Protein AF-0000000087747427 (afdb_homodimer)

InterPro domains:
  IPR008969 Carboxypeptidase-like, regulatory domain superfamily [SSF49464] (38-122)
  IPR012910 TonB-dependent receptor, plug domain [PF07715] (135-248)
  IPR023996 TonB-dependent outer membrane protein, SusC/RagA [TIGR04056] (39-1011)
  IPR023997 TonB-dependent outer membrane protein SusC/RagA, conserved site [TIGR04057] (224-252)
  IPR036942 TonB-dependent receptor-like, beta-barrel domain superfamily [G3DSA:2.40.170.20] (330-924)
  IPR037066 TonB-dependent receptor, plug domain superfamily [G3DSA:2.170.130.10] (114-252)
  IPR039426 TonB-dependent receptor-like [PS52016] (131-1011)
  IPR039426 TonB-dependent receptor-like [PTHR32552] (341-811)

Foldseek 3Di:
DCPCPPPDDDDPDDPPPPPPPPPPPPPDDDPPPPFDWAKFKAFEAEPPPRATDFFKKKFKADPNDGPGIDTAHPRRMDIDTHGDPIWIWTDDFQWDIDIHRGDGPDYYYHYTYRCPVPVQDWADLLADIDGPLQQFFDKDKDFLVQQVQQPQQFNLLSVCFVFVQKDWDDDLACFVPLVDQTAIFGNDAQFFPPDPDPHQLGAFEAENSRTDDSVCVRRDRSNFWGMKMKGQFQSRQCVVFARGQRTYIYTYTDWFRDDDKKKKKKKKKKKWAFDPPQFFFDWQVLLLVLLVLQVVQQDPVRDGHPVSVVLVVLVVVPQFAQLLVVFFATDMWMKMKIKIWHDDDQKTKIKMWMWTWDDDGGPPWIKIKTKIKIWIWGADVVFKIKIKIKMKMKMKTWDQQLFFSQLSSFARRSWDQADPVGHGDQATFPRRGRSVVSSVFLWIKMKIKMKMKMKMKMKGPPDPQKIKIKMKMKMKMKMKIWTKGWLPHPVCVPPDLQFRIKIKIKIKIKIKIKMKMKIWGKDDPDPLPWIKIKIKMKMKMKIKMKMKMFMAGNANGRVPRDRVRGPGGHPVDDIDMDMAIKMKIKIKMKMWTDDSSFKIKIKMKMKMAIQQAAPVARIDIWMKIKIKGFPCPDPVNVVVVFWDTKMKMKMKIKHWHDPDGGCLQPWDWDFDPVQDDPVGTDTQTAHDHDNVAHIKMKIKIKIKIWTATRVRQKTKIKMKMKMKIFQHWDWFQDPVVVRYGTHTGRWWMKMKIKMKMKIKGFPDDDPFKTKIKIWIKMFMFMFTATGDPRLVVVLVVQLPDWQDLARDFHHDHGHGSQFGWAWAWPFAQLAPLATWTAACVRDIDSDFDSVRIDRLFGQAFRMWHKMKMWMGGHQKIKIWIKIKTFHGKDQFSLCRDAAAQDQSSTMGRSNNSVFERDHRPDDGRHGRNHNRGDNTRHGYCSRMDTWIKMWTAKMKMKGWDDPVVCVVVVWDTKMKMKMKGGPDMDTPDSHDRHTRHGHMIMIMMMIMTMD/DDPDPCPDDDDPPDPPDPPPPPPPPPPDDDPPDPFDWAKFKAFEAEPPPRATDFFKKKFKADPNDGPGIDTAHPRRMDIDTHGPPIWIWTDDFQWDIDIHRGDGPDYYYHYTYRCPVPVQDWDDLLADIGGPLQQFFDKDKDFLVQQVQQPQQFNLLSVCFVFVQKDWDDDLACFVPLVDQTAIFGNDAQFFPPDPDPHQLGAFEAENSRTDDSVCVRRDRSNFWGMKMKGQFQSRQCVVFARGQRTYIYTYTDWFRDDDKKKKKKKKKKKWAFDPPQAFFDWQVLLLVLLVLQVVQQDPVRDGHPVSVVLVVLVVVPQFAQLLVVFFATDMWMKMKIKIWHDDPQKTKIKMWMWTWDDDGGPPWIKIKTKIKIWIWGADVVFKIKIKIKMKMKMKTWDQQLFFSQLSSFARRSWDQADPVGHGDQATFPRRGRSVVSNVFLWIKMKIKMKMKMKMKMKGPPDPQKIKIKMKMKMKMKMKIWTKGWLPHPVCVPPDLQFRIKIKIKIKIKIKIKMKMKIWGKDDPDPLPWIKIKIKMKMKMKIKMKMKMFMAGNANGRVPRDSVRGPGGHPVDDIDMDMAIKMKIKIKMKMWTDDSSFKIKIKMKMKMAIQQAAPVARIDIWMKIKIKGFPCPDPVNVVVPFWDTKMKMKMKIKHWHDPDGGCLQPWDWDFDPVQDDPVGTDTQTAHDHPNVAHIKMKIKIKIKIWTATRVRQKTKIKMKMKMKIFQHWDWFQDPVVVRYGTHTGRWWMKMKIKMKMKIKGFPDDDPFKTKIKIKIKMFMFMFTATGDPRLVVVQVVQLPDFQDLARDFHHDHGHGSQFGKAWAWPFAQLAPLATWTAACVRDIDSDFDSVRIDRLFGQAFRMWHKMKMWMGGHQKIKIWIKIKTFDGKDQFSLCRDAAAQDQSSTIGRSNNSVFERDHRPDDGRYGRNHNRGDNTRHGYCSRMDTWIKMWTAKMKMKGWDDCVVCVVVVWDTKMKMKMKGGPDMDTPDSHDRHTRHGHMIMIMMMIMTMD

Organism: NCBI:txid2094150

Secondary structure (DSSP, 8-state):
------------STTSGGGTGGGGGGGS--------EEEEEEEEEETTT--B-TT-EEEEEETTEEEEEEE--TTSEEEEEEETT-EEEEEETTEEEEEEPPPSSS-EEEEE-B-------EEE-SS-EEEGGG--S-EEEEEHHHHHHH-SS-HHHHHHHH-TTEEEPP-TTTTT-TTSPPPEEESS--S---SS-SSTTPPEEEETTEEE-HHHHHT--GGGEEEEEEE-SHHHHGGGGGG-TT-EEEEEE-----SS-EEEEEEEEEEEEE--TT--B--HHHHHHHHHHHTTTB-TTSSBPHHHHHHHHHHHTT----GGGSSB--EEEEEEEEEEEEEETTEEEEEEEEEEEE--SBTT-EEEEEEEEEEEEEEETTTEEEEEEEEEEEEEEE--TT--HHHHHSS-TT--SB-TTSPBPSB-GGG-B-HHHHHHSS-EEEEEEEEEEEEEEEEEEEETTEEEEEEEEEEEEEEEEEEEE-TTSGGGTTS-GGG-SEEEEEEEEEEEEEEEEEEEEEEE--SSS-EEEEEEEEEEEEEEEEEEEEEEE----TT--SGGG--EE-SS---EEEEEEEEEEEEEEEEEEEETTTEEEEEEEEEEEETTS-GGG-EEEEEEEEEEEEGGGSHHHHTTSSEEEEEEEEEEEEEEE--S-TTTTS-EEEEEEEEEETTEEEEEEEE---TT---EEEEEEEEEEEEEETTTTEEEEEEEEEEEEES-EEEEEPPGGGS-SEEEEE--EEEEEEEEEEEEEEEEE-SSEEEEEEEEEEEEEEEEEE--HHHHHHHHHHHH--SSSSPPP---TTS-TTEEEEEEEEEE-TTT-PEEEE-TTS-EESS--GGGEEEEEESS-SEEEEEEEEEEETTEEEEEEEEEEEEEEEE-HHHIIIIIS--TTS--BTHHHHSB--STT---SBPPP-TT---S---BGGGEEEEEEEEEEEEEEEEEPPHHHHGGGT-SEEEEEEEEES--EEESS-----SSS--EEEEEEEEEEE-/----------TTSTTSTHHHHTTGGGGS--------EEEEEEEEEETTT--B-TT-EEEEEETTEEEEEEE--TTSEEEEEEETT-EEEEEETTEEEEEEPPPSSS-EEEEE-B-------EEE-SS-EEEGGG--S-EEEEEHHHHHHH-SS-HHHHHHHH-TTEEEPP-TTTTT-TTSPPPEEESS--S---SS-SSTTPPEEEETTEEE-HHHHHT--GGGEEEEEEE-SHHHHGGGGGG-TT-EEEEEE-----SS-EEEEEEEEEEEEE--TT--B--HHHHHHHHHHHTTTB-TTSSBPHHHHHHHHHHHTT----GGGSSB--EEEEEEEEEEEEEETTEEEEEEEEEEEE--SBTT-EEEEEEEEEEEEEEETTTEEEEEEEEEEEEEEE--TT--HHHHHSS-TT--SB-TTSPBPSB-GGG-B-HHHHHHSS-EEEEEEEEEEEEEEEEEEEETTEEEEEEEEEEEEEEEEEEEE-TTSGGGTTS-GGG--EEEEEEEEEEEEEEEEEEEEEEE--SSS-EEEEEEEEEEEEEEEEEEEEEEE----TT--SGGG--EE-SS---EEEEEEEEEEEEEEEEEEEETTTEEEEEEEEEEEETTS-GGG-EEEEEEEEEEEEGGGSHHHHTTSSEEEEEEEEEEEEEEE--S-TTTTS-EEEEEEEEEETTEEEEEEEE---TT---EEEEEEEEEEEEEETTTTEEEEEEEEEEEEES-EEEEEPPGGGS-SEEEEE--EEEEEEEEEEEEEEEEE-SSEEEEEEEEEEEEEEEEEE--HHHHHHHHHHHH--SSSSPPP---TTS-TTEEEEEEEEEE-TTT-PEEEE-TTS-EESS--GGGEEEEEESS-SEEEEEEEEEEETTEEEEEEEEEEEEEEEE-HHIIIIIIS--TTS--BTHHHHSB--STT---SBPPP-TT---S---BGGGEEEEEEEEEEEEEEEEEPPHHHHGGGT-SEEEEEEEEES--EEESS-----SSS--EEEEEEEEEEE-

Nearest PDB structures (foldseek):
  8ypt-assembly1_D  TM=8.716E-01  e=2.035E-75  Bacteroides fragilis
  6sm3-assembly1_B  TM=8.718E-01  e=4.369E-72  Porphyromonas gingivalis W83
  6slj-assembly1_A  TM=8.811E-01  e=9.971E-71  Porphyromonas gingivalis W83
  6sml-assembly1_B  TM=8.636E-01  e=1.122E-70  Porphyromonas gingivalis W83
  6sli-assembly1_B  TM=8.666E-01  e=2.884E-70  Porphyromonas gingivalis W83

Sequence (2022 aa):
MNLVNHYPSGLTRMIGTLAVWLVCVLFAAGSASAQNSGTVNGVVLDEAEHLPMPGVTVAVMKGGKIVTGTSTNLDGEFSLSVPSGAKLRFSYIGYASQEVAPVFGKSMEVVMKEESEMMEEVVVNGYFTRKRNTYTGAAKSISGDELLSVSPTNILQAISTLDAGLNITQNNSMGSNPNNIPDLVIRSTTSLATNNEVGLNSPLIVIDGVESTLQALYDMNIQDIERVDILKDASATALYGENAANGVIIIERKRVTQAPVRVRYTFTPQMSFADLSSYDLCNAGQKLELERIAGLYDATDGSLDQSYFDKLAIISGGRDIDWISKPVRNSFSHTHSLSVSGRGSSLDYNITADYQSINGVMKDDGRNRYGMNLYLSYRVQDKLIVTLRADHTSLQTNNSKYGSFSDYISANPYDSPYDERGNLLKQLSYSKRNPLYEASLSSFSKTQTRTQNVSLDVRYNFKPNLYVTAQGTYSTSRGTSDVFVSPESNSFASAPLEQKGSYQLGNLGTDNWSGKIVGNWIHNFDKQGTMFTLNLGWEVKRNKTTSSYLTGSGFLSDDMDDLSYATTYSTSQLPYGGEDLSTSIGGFAAANFIWKNRYVVDGSYRLSGSSKFGADKRTAPFWSAGLGYNLHNESFIRDLGFVDLLRLRGSYGYTGSVKFDSYQAISTYFYSVNYLHYAGVGAIPMGMANPDLTWQTTKKFNVGLNSSLFGDRVNINFDYYRETTDDMLIDVSLPPSSGANSVKNNFGKQRSNGIEFSLWGKIIQTRDWSWNLSVNGLHSKTTILNISDALKRKNENNSQVNDEVAPRLQFREGESPTAIYAVRSAGIDPASGKEIFIKKDGSYTYEYDTADQVACGDTNPTLQGTFSSLVTWKNLSMNLNFSYRFGGDMYNSTRMAKVENVDPRQNVDIRAFTERWKKPGDRVPYLAISQNGGSTFNYTDRFIEKDNELWLSSITLQYNVPQNWITPLGLQRLYVSAGAEDLFRLTSAKYERGTNYPFSRSVNLSLSVTFMNLVNHYPSGLTRMIGTLAVWLVCVLFAAGSASAQNSGTVNGVVLDEAEHLPMPGVTVAVMKGGKIVTGTSTNLDGEFSLSVPSGAKLRFSYIGYASQEVAPVFGKSMEVVMKEESEMMEEVVVNGYFTRKRNTYTGAAKSISGDELLSVSPTNILQAISTLDAGLNITQNNSMGSNPNNIPDLVIRSTTSLATNNEVGLNSPLIVIDGVESTLQALYDMNIQDIERVDILKDASATALYGENAANGVIIIERKRVTQAPVRVRYTFTPQMSFADLSSYDLCNAGQKLELERIAGLYDATDGSLDQSYFDKLAIISGGRDIDWISKPVRNSFSHTHSLSVSGRGSSLDYNITADYQSINGVMKDDGRNRYGMNLYLSYRVQDKLIVTLRADHTSLQTNNSKYGSFSDYISANPYDSPYDERGNLLKQLSYSKRNPLYEASLSSFSKTQTRTQNVSLDVRYNFKPNLYVTAQGTYSTSRGTSDVFVSPESNSFASAPLEQKGSYQLGNLGTDNWSGKIVGNWIHNFDKQGTMFTLNLGWEVKRNKTTSSYLTGSGFLSDDMDDLSYATTYSTSQLPYGGEDLSTSIGGFAAANFIWKNRYVVDGSYRLSGSSKFGADKRTAPFWSAGLGYNLHNESFIRDLGFVDLLRLRGSYGYTGSVKFDSYQAISTYFYSVNYLHYAGVGAIPMGMANPDLTWQTTKKFNVGLNSSLFGDRVNINFDYYRETTDDMLIDVSLPPSSGANSVKNNFGKQRSNGIEFSLWGKIIQTRDWSWNLSVNGLHSKTTILNISDALKRKNENNSQVNDEVAPRLQFREGESPTAIYAVRSAGIDPASGKEIFIKKDGSYTYEYDTADQVACGDTNPTLQGTFSSLVTWKNLSMNLNFSYRFGGDMYNSTRMAKVENVDPRQNVDIRAFTERWKKPGDRVPYLAISQNGGSTFNYTDRFIEKDNELWLSSITLQYNVPQNWITPLGLQRLYVSAGAEDLFRLTSAKYERGTNYPFSRSVNLSLSVTF

Structure (mmCIF, N/CA/C/O backbone):
data_AF-0000000087747427-model_v1
#
loop_
_entity.id
_entity.type
_entity.pdbx_description
1 polymer 'SusC/RagA family TonB-linked outer membrane protein'
#
loop_
_atom_site.group_PDB
_atom_site.id
_atom_site.type_symbol
_atom_site.label_atom_id
_atom_site.label_alt_id
_atom_site.label_comp_id
_atom_site.label_asym_id
_atom_site.label_entity_id
_atom_site.label_seq_id
_atom_site.pdbx_PDB_ins_code
_atom_site.Cartn_x
_atom_site.Cartn_y
_atom_site.Cartn_z
_atom_site.occupancy
_atom_site.B_iso_or_equiv
_atom_site.auth_seq_id
_atom_site.auth_comp_id
_atom_site.auth_asym_id
_atom_site.auth_atom_id
_atom_site.pdbx_PDB_model_num
ATOM 1 N N . MET A 1 1 ? -13.617 12.133 -56.156 1 18.92 1 MET A N 1
ATOM 2 C CA . MET A 1 1 ? -12.414 12.922 -56.375 1 18.92 1 MET A CA 1
ATOM 3 C C . MET A 1 1 ? -11.172 12.148 -55.969 1 18.92 1 MET A C 1
ATOM 5 O O . MET A 1 1 ? -11.242 11.258 -55.125 1 18.92 1 MET A O 1
ATOM 9 N N . ASN A 1 2 ? -9.953 12.375 -56.656 1 20.58 2 ASN A N 1
ATOM 10 C CA . ASN A 1 2 ? -8.664 11.898 -57.156 1 20.58 2 ASN A CA 1
ATOM 11 C C . ASN A 1 2 ? -7.609 11.906 -56.031 1 20.58 2 ASN A C 1
ATOM 13 O O . ASN A 1 2 ? -7.191 12.977 -55.594 1 20.58 2 ASN A O 1
ATOM 17 N N . LEU A 1 3 ? -7.82 11.055 -55.031 1 20.91 3 LEU A N 1
ATOM 18 C CA . LEU A 1 3 ? -7.082 10.953 -53.781 1 20.91 3 LEU A CA 1
ATOM 19 C C . LEU A 1 3 ? -5.621 10.602 -54.031 1 20.91 3 LEU A C 1
ATOM 21 O O . LEU A 1 3 ? -5.316 9.508 -54.531 1 20.91 3 LEU A O 1
ATOM 25 N N . VAL A 1 4 ? -4.816 11.695 -54.438 1 20.38 4 VAL A N 1
ATOM 26 C CA . VAL A 1 4 ? -3.467 11.773 -55 1 20.38 4 VAL A CA 1
ATOM 27 C C . VAL A 1 4 ? -2.455 11.273 -53.969 1 20.38 4 VAL A C 1
ATOM 29 O O . VAL A 1 4 ? -2.318 11.844 -52.906 1 20.38 4 VAL A O 1
ATOM 32 N N . ASN A 1 5 ? -2.168 9.992 -53.844 1 20.19 5 ASN A N 1
ATOM 33 C CA . ASN A 1 5 ? -1.422 9.117 -52.938 1 20.19 5 ASN A CA 1
ATOM 34 C C . ASN A 1 5 ? 0.083 9.336 -53.062 1 20.19 5 ASN A C 1
ATOM 36 O O . ASN A 1 5 ? 0.875 8.477 -52.688 1 20.19 5 ASN A O 1
ATOM 40 N N . HIS A 1 6 ? 0.64 10.656 -53.312 1 21.22 6 HIS A N 1
ATOM 41 C CA . HIS A 1 6 ? 1.944 10.719 -53.969 1 21.22 6 HIS A CA 1
ATOM 42 C C . HIS A 1 6 ? 3.066 10.414 -52.969 1 21.22 6 HIS A C 1
ATOM 44 O O . HIS A 1 6 ? 3.223 11.117 -51.969 1 21.22 6 HIS A O 1
ATOM 50 N N . TYR A 1 7 ? 3.406 9.133 -52.688 1 24.09 7 TYR A N 1
ATOM 51 C CA . TYR A 1 7 ? 4.32 8.594 -51.688 1 24.09 7 TYR A CA 1
ATOM 52 C C . TYR A 1 7 ? 5.762 8.969 -52 1 24.09 7 TYR A C 1
ATOM 54 O O . TYR A 1 7 ? 6.355 8.438 -52.938 1 24.09 7 TYR A O 1
ATOM 62 N N . PRO A 1 8 ? 6.32 10.297 -51.875 1 21.73 8 PRO A N 1
ATOM 63 C CA . PRO A 1 8 ? 7.582 10.609 -52.531 1 21.73 8 PRO A CA 1
ATOM 64 C C . PRO A 1 8 ? 8.781 9.914 -51.906 1 21.73 8 PRO A C 1
ATOM 66 O O . PRO A 1 8 ? 8.742 9.562 -50.719 1 21.73 8 PRO A O 1
ATOM 69 N N . SER A 1 9 ? 9.945 9.32 -52.594 1 22.45 9 SER A N 1
ATOM 70 C CA . SER A 1 9 ? 11.086 8.438 -52.781 1 22.45 9 SER A CA 1
ATOM 71 C C . SER A 1 9 ? 12.289 8.906 -51.969 1 22.45 9 SER A C 1
ATOM 73 O O . SER A 1 9 ? 13.109 8.094 -51.531 1 22.45 9 SER A O 1
ATOM 75 N N . GLY A 1 10 ? 12.703 10.234 -51.656 1 20.84 10 GLY A N 1
ATOM 76 C CA . GLY A 1 10 ? 14.07 10.664 -51.906 1 20.84 10 GLY A CA 1
ATOM 77 C C . GLY A 1 10 ? 14.984 10.453 -50.719 1 20.84 10 GLY A C 1
ATOM 78 O O . GLY A 1 10 ? 16.203 10.508 -50.844 1 20.84 10 GLY A O 1
ATOM 79 N N . LEU A 1 11 ? 14.664 10.633 -49.406 1 22.17 11 LEU A N 1
ATOM 80 C CA . LEU A 1 11 ? 15.609 11.289 -48.5 1 22.17 11 LEU A CA 1
ATOM 81 C C . LEU A 1 11 ? 16.594 10.281 -47.906 1 22.17 11 LEU A C 1
ATOM 83 O O . LEU A 1 11 ? 16.359 9.719 -46.844 1 22.17 11 LEU A O 1
ATOM 87 N N . THR A 1 12 ? 17.219 9.18 -48.562 1 22.27 12 THR A N 1
ATOM 88 C CA . THR A 1 12 ? 18.109 8.102 -48.156 1 22.27 12 THR A CA 1
ATOM 89 C C . THR A 1 12 ? 19.516 8.641 -47.875 1 22.27 12 THR A C 1
ATOM 91 O O . THR A 1 12 ? 20.391 7.906 -47.406 1 22.27 12 THR A O 1
ATOM 94 N N . ARG A 1 13 ? 20.078 9.719 -48.406 1 23.36 13 ARG A N 1
ATOM 95 C CA . ARG A 1 13 ? 21.469 9.938 -48.75 1 23.36 13 ARG A CA 1
ATOM 96 C C . ARG A 1 13 ? 22.312 10.148 -47.5 1 23.36 13 ARG A C 1
ATOM 98 O O . ARG A 1 13 ? 23.438 9.648 -47.406 1 23.36 13 ARG A O 1
ATOM 105 N N . MET A 1 14 ? 22.125 11.242 -46.75 1 23.12 14 MET A N 1
ATOM 106 C CA . MET A 1 14 ? 23.203 12.086 -46.25 1 23.12 14 MET A CA 1
ATOM 107 C C . MET A 1 14 ? 23.797 11.508 -44.969 1 23.12 14 MET A C 1
ATOM 109 O O . MET A 1 14 ? 24.781 12.039 -44.438 1 23.12 14 MET A O 1
ATOM 113 N N . ILE A 1 15 ? 23.25 10.469 -44.281 1 24.97 15 ILE A N 1
ATOM 114 C CA . ILE A 1 15 ? 23.625 10.305 -42.875 1 24.97 15 ILE A CA 1
ATOM 115 C C . ILE A 1 15 ? 24.938 9.523 -42.781 1 24.97 15 ILE A C 1
ATOM 117 O O . ILE A 1 15 ? 25.422 9.242 -41.688 1 24.97 15 ILE A O 1
ATOM 121 N N . GLY A 1 16 ? 25.5 9.023 -43.906 1 24.75 16 GLY A N 1
ATOM 122 C CA . GLY A 1 16 ? 26.594 8.07 -43.812 1 24.75 16 GLY A CA 1
ATOM 123 C C . GLY A 1 16 ? 27.891 8.688 -43.344 1 24.75 16 GLY A C 1
ATOM 124 O O . GLY A 1 16 ? 28.656 8.062 -42.594 1 24.75 16 GLY A O 1
ATOM 125 N N . THR A 1 17 ? 28.344 9.789 -43.969 1 27.44 17 THR A N 1
ATOM 126 C CA . THR A 1 17 ? 29.734 10.211 -44.031 1 27.44 17 THR A CA 1
ATOM 127 C C . THR A 1 17 ? 30.234 10.695 -42.688 1 27.44 17 THR A C 1
ATOM 129 O O . THR A 1 17 ? 31.438 10.719 -42.438 1 27.44 17 THR A O 1
ATOM 132 N N . LEU A 1 18 ? 29.359 11.25 -41.812 1 25.5 18 LEU A N 1
ATOM 133 C CA . LEU A 1 18 ? 29.922 12.109 -40.781 1 25.5 18 LEU A CA 1
ATOM 134 C C . LEU A 1 18 ? 30.562 11.289 -39.656 1 25.5 18 LEU A C 1
ATOM 136 O O . LEU A 1 18 ? 31.391 11.797 -38.906 1 25.5 18 LEU A O 1
ATOM 140 N N . ALA A 1 19 ? 30.297 9.969 -39.562 1 25.48 19 ALA A N 1
ATOM 141 C CA . ALA A 1 19 ? 30.719 9.289 -38.344 1 25.48 19 ALA A CA 1
ATOM 142 C C . ALA A 1 19 ? 32.188 8.961 -38.344 1 25.48 19 ALA A C 1
ATOM 144 O O . ALA A 1 19 ? 32.812 8.703 -37.312 1 25.48 19 ALA A O 1
ATOM 145 N N . VAL A 1 20 ? 32.812 8.906 -39.531 1 28.02 20 VAL A N 1
ATOM 146 C CA . VAL A 1 20 ? 34.188 8.383 -39.625 1 28.02 20 VAL A CA 1
ATOM 147 C C . VAL A 1 20 ? 35.156 9.367 -38.969 1 28.02 20 VAL A C 1
ATOM 149 O O . VAL A 1 20 ? 36.156 8.961 -38.375 1 28.02 20 VAL A O 1
ATOM 152 N N . TRP A 1 21 ? 34.875 10.672 -39.188 1 26.34 21 TRP A N 1
ATOM 153 C CA . TRP A 1 21 ? 35.969 11.617 -38.906 1 26.34 21 TRP A CA 1
ATOM 154 C C . TRP A 1 21 ? 36.25 11.711 -37.438 1 26.34 21 TRP A C 1
ATOM 156 O O . TRP A 1 21 ? 37.375 12.086 -37.031 1 26.34 21 TRP A O 1
ATOM 166 N N . LEU A 1 22 ? 35.25 11.391 -36.594 1 25.02 22 LEU A N 1
ATOM 167 C CA . LEU A 1 22 ? 35.5 11.867 -35.25 1 25.02 22 LEU A CA 1
ATOM 168 C C . LEU A 1 22 ? 36.469 10.953 -34.5 1 25.02 22 LEU A C 1
ATOM 170 O O . LEU A 1 22 ? 36.969 11.305 -33.438 1 25.02 22 LEU A O 1
ATOM 174 N N . VAL A 1 23 ? 36.781 9.75 -35.031 1 27.22 23 VAL A N 1
ATOM 175 C CA . VAL A 1 23 ? 37.562 8.82 -34.219 1 27.22 23 VAL A CA 1
ATOM 176 C C . VAL A 1 23 ? 39.031 9.195 -34.281 1 27.22 23 VAL A C 1
ATOM 178 O O . VAL A 1 23 ? 39.844 8.75 -33.469 1 27.22 23 VAL A O 1
ATOM 181 N N . CYS A 1 24 ? 39.469 9.875 -35.312 1 25.52 24 CYS A N 1
ATOM 182 C CA . CYS A 1 24 ? 40.906 9.969 -35.5 1 25.52 24 CYS A CA 1
ATOM 183 C C . CYS A 1 24 ? 41.562 10.805 -34.406 1 25.52 24 CYS A C 1
ATOM 185 O O . CYS A 1 24 ? 42.781 10.797 -34.25 1 25.52 24 CYS A O 1
ATOM 187 N N . VAL A 1 25 ? 40.875 11.805 -33.969 1 26.06 25 VAL A N 1
ATOM 188 C CA . VAL A 1 25 ? 41.656 12.859 -33.344 1 26.06 25 VAL A CA 1
ATOM 189 C C . VAL A 1 25 ? 42.188 12.398 -31.984 1 26.06 25 VAL A C 1
ATOM 191 O O . VAL A 1 25 ? 42.969 13.086 -31.344 1 26.06 25 VAL A O 1
ATOM 194 N N . LEU A 1 26 ? 41.719 11.344 -31.453 1 25.5 26 LEU A N 1
ATOM 195 C CA . LEU A 1 26 ? 42 11.281 -30.031 1 25.5 26 LEU A CA 1
ATOM 196 C C . LEU A 1 26 ? 43.406 10.695 -29.797 1 25.5 26 LEU A C 1
ATOM 198 O O . LEU A 1 26 ? 43.812 10.453 -28.656 1 25.5 26 LEU A O 1
ATOM 202 N N . PHE A 1 27 ? 44.125 10.172 -30.844 1 28.53 27 PHE A N 1
ATOM 203 C CA . PHE A 1 27 ? 45.281 9.391 -30.453 1 28.53 27 PHE A CA 1
ATOM 204 C C . PHE A 1 27 ? 46.469 10.305 -30.078 1 28.53 27 PHE A C 1
ATOM 206 O O . PHE A 1 27 ? 47.562 9.836 -29.875 1 28.53 27 PHE A O 1
ATOM 213 N N . ALA A 1 28 ? 46.469 11.555 -30.391 1 25.39 28 ALA A N 1
ATOM 214 C CA . ALA A 1 28 ? 47.812 12.109 -30.484 1 25.39 28 ALA A CA 1
ATOM 215 C C . ALA A 1 28 ? 48.5 12.125 -29.109 1 25.39 28 ALA A C 1
ATOM 217 O O . ALA A 1 28 ? 49.719 11.984 -29.016 1 25.39 28 ALA A O 1
ATOM 218 N N . ALA A 1 29 ? 48.094 12.742 -28.016 1 27 29 ALA A N 1
ATOM 219 C CA . ALA A 1 29 ? 48.969 13.703 -27.344 1 27 29 ALA A CA 1
ATOM 220 C C . ALA A 1 29 ? 49.844 13.016 -26.312 1 27 29 ALA A C 1
ATOM 222 O O . ALA A 1 29 ? 50.688 13.664 -25.688 1 27 29 ALA A O 1
ATOM 223 N N . GLY A 1 30 ? 49.688 11.844 -25.797 1 28.09 30 GLY A N 1
ATOM 224 C CA . GLY A 1 30 ? 50.281 11.836 -24.453 1 28.09 30 GLY A CA 1
ATOM 225 C C . GLY A 1 30 ? 51.781 11.625 -24.453 1 28.09 30 GLY A C 1
ATOM 226 O O . GLY A 1 30 ? 52.25 10.531 -24.781 1 28.09 30 GLY A O 1
ATOM 227 N N . SER A 1 31 ? 52.625 12.578 -25 1 30.09 31 SER A N 1
ATOM 228 C CA . SER A 1 31 ? 54.062 12.508 -24.719 1 30.09 31 SER A CA 1
ATOM 229 C C . SER A 1 31 ? 54.312 12.523 -23.219 1 30.09 31 SER A C 1
ATOM 231 O O . SER A 1 31 ? 53.906 13.461 -22.531 1 30.09 31 SER A O 1
ATOM 233 N N . ALA A 1 32 ? 54.531 11.461 -22.547 1 32.22 32 ALA A N 1
ATOM 234 C CA . ALA A 1 32 ? 54.938 11.297 -21.156 1 32.22 32 ALA A CA 1
ATOM 235 C C . ALA A 1 32 ? 56.344 11.883 -20.922 1 32.22 32 ALA A C 1
ATOM 237 O O . ALA A 1 32 ? 57.344 11.328 -21.406 1 32.22 32 ALA A O 1
ATOM 238 N N . SER A 1 33 ? 56.625 13.188 -20.953 1 32.41 33 SER A N 1
ATOM 239 C CA . SER A 1 33 ? 57.875 13.758 -20.469 1 32.41 33 SER A CA 1
ATOM 240 C C . SER A 1 33 ? 58.156 13.344 -19.031 1 32.41 33 SER A C 1
ATOM 242 O O . SER A 1 33 ? 57.219 13.297 -18.203 1 32.41 33 SER A O 1
ATOM 244 N N . ALA A 1 34 ? 59.25 12.719 -18.781 1 37.47 34 ALA A N 1
ATOM 245 C CA . ALA A 1 34 ? 59.906 12.336 -17.531 1 37.47 34 ALA A CA 1
ATOM 246 C C . ALA A 1 34 ? 60.062 13.531 -16.594 1 37.47 34 ALA A C 1
ATOM 248 O O . ALA A 1 34 ? 60.938 14.383 -16.812 1 37.47 34 ALA A O 1
ATOM 249 N N . GLN A 1 35 ? 59.125 14.195 -16.234 1 41 35 GLN A N 1
ATOM 250 C CA . GLN A 1 35 ? 59.219 15.414 -15.453 1 41 35 GLN A CA 1
ATOM 251 C C . GLN A 1 35 ? 59.812 15.133 -14.062 1 41 35 GLN A C 1
ATOM 253 O O . GLN A 1 35 ? 59.5 14.102 -13.461 1 41 35 GLN A O 1
ATOM 258 N N . ASN A 1 36 ? 60.906 15.766 -13.633 1 53.19 36 ASN A N 1
ATOM 259 C CA . ASN A 1 36 ? 61.625 15.883 -12.367 1 53.19 36 ASN A CA 1
ATOM 260 C C . ASN A 1 36 ? 60.656 16.094 -11.203 1 53.19 36 ASN A C 1
ATOM 262 O O . ASN A 1 36 ? 59.906 17.078 -11.18 1 53.19 36 ASN A O 1
ATOM 266 N N . SER A 1 37 ? 60.344 15.148 -10.492 1 64.12 37 SER A N 1
ATOM 267 C CA . SER A 1 37 ? 59.375 15.188 -9.383 1 64.12 37 SER A CA 1
ATOM 268 C C . SER A 1 37 ? 60.094 15.375 -8.047 1 64.12 37 SER A C 1
ATOM 270 O O . SER A 1 37 ? 61.188 14.828 -7.844 1 64.12 37 SER A O 1
ATOM 272 N N . GLY A 1 38 ? 59.906 16.406 -7.266 1 77.19 38 GLY A N 1
ATOM 273 C CA . GLY A 1 38 ? 60.375 16.609 -5.902 1 77.19 38 GLY A CA 1
ATOM 274 C C . GLY A 1 38 ? 59.344 16.203 -4.855 1 77.19 38 GLY A C 1
ATOM 275 O O . GLY A 1 38 ? 58.156 16.172 -5.129 1 77.19 38 GLY A O 1
ATOM 276 N N . THR A 1 39 ? 59.938 15.867 -3.732 1 79.94 39 THR A N 1
ATOM 277 C CA . THR A 1 39 ? 59.094 15.461 -2.635 1 79.94 39 THR A CA 1
ATOM 278 C C . THR A 1 39 ? 58.625 16.672 -1.821 1 79.94 39 THR A C 1
ATOM 280 O O . THR A 1 39 ? 59.438 17.5 -1.435 1 79.94 39 THR A O 1
ATOM 283 N N . VAL A 1 40 ? 57.406 16.797 -1.64 1 82.44 40 VAL A N 1
ATOM 284 C CA . VAL A 1 40 ? 56.812 17.844 -0.805 1 82.44 40 VAL A CA 1
ATOM 285 C C . VAL A 1 40 ? 56.188 17.203 0.449 1 82.44 40 VAL A C 1
ATOM 287 O O . VAL A 1 40 ? 55.438 16.234 0.362 1 82.44 40 VAL A O 1
ATOM 290 N N . ASN A 1 41 ? 56.656 17.766 1.605 1 84.31 41 ASN A N 1
ATOM 291 C CA . ASN A 1 41 ? 56.125 17.406 2.906 1 84.31 41 ASN A CA 1
ATOM 292 C C . ASN A 1 41 ? 55.344 18.562 3.543 1 84.31 41 ASN A C 1
ATOM 294 O O . ASN A 1 41 ? 55.719 19.719 3.35 1 84.31 41 ASN A O 1
ATOM 298 N N . GLY A 1 42 ? 54.25 18.297 4.164 1 83.44 42 GLY A N 1
ATOM 299 C CA . GLY A 1 42 ? 53.531 19.344 4.855 1 83.44 42 GLY A CA 1
ATOM 300 C C . GLY A 1 42 ? 52.5 18.812 5.852 1 83.44 42 GLY A C 1
ATOM 301 O O . GLY A 1 42 ? 52.344 17.609 6.004 1 83.44 42 GLY A O 1
ATOM 302 N N . VAL A 1 43 ? 51.969 19.75 6.664 1 84.19 43 VAL A N 1
ATOM 303 C CA . VAL A 1 43 ? 50.875 19.5 7.621 1 84.19 43 VAL A CA 1
ATOM 304 C C . VAL A 1 43 ? 49.656 20.359 7.273 1 84.19 43 VAL A C 1
ATOM 306 O O . VAL A 1 43 ? 49.812 21.531 6.918 1 84.19 43 VAL A O 1
ATOM 309 N N . VAL A 1 44 ? 48.562 19.766 7.215 1 83.88 44 VAL A N 1
ATOM 310 C CA . VAL A 1 44 ? 47.312 20.484 6.98 1 83.88 44 VAL A CA 1
ATOM 311 C C . VAL A 1 44 ? 46.625 20.75 8.312 1 83.88 44 VAL A C 1
ATOM 313 O O . VAL A 1 44 ? 46.375 19.828 9.102 1 83.88 44 VAL A O 1
ATOM 316 N N . LEU A 1 45 ? 46.281 21.969 8.523 1 79.56 45 LEU A N 1
ATOM 317 C CA . LEU A 1 45 ? 45.656 22.422 9.758 1 79.56 45 LEU A CA 1
ATOM 318 C C . LEU A 1 45 ? 44.312 23.047 9.469 1 79.56 45 LEU A C 1
ATOM 320 O O . LEU A 1 45 ? 44.094 23.578 8.375 1 79.56 45 LEU A O 1
ATOM 324 N N . ASP A 1 46 ? 43.375 22.969 10.422 1 73.25 46 ASP A N 1
ATOM 325 C CA . ASP A 1 46 ? 42.125 23.703 10.344 1 73.25 46 ASP A CA 1
ATOM 326 C C . ASP A 1 46 ? 42.312 25.156 10.773 1 73.25 46 ASP A C 1
ATOM 328 O O . ASP A 1 46 ? 43.125 25.453 11.656 1 73.25 46 ASP A O 1
ATOM 332 N N . GLU A 1 47 ? 41.531 26.031 10.094 1 68.5 47 GLU A N 1
ATOM 333 C CA . GLU A 1 47 ? 41.719 27.453 10.391 1 68.5 47 GLU A CA 1
ATOM 334 C C . GLU A 1 47 ? 41.219 27.781 11.805 1 68.5 47 GLU A C 1
ATOM 336 O O . GLU A 1 47 ? 41.844 28.578 12.508 1 68.5 47 GLU A O 1
ATOM 341 N N . ALA A 1 48 ? 40.062 27.203 12.18 1 60.72 48 ALA A N 1
ATOM 342 C CA . ALA A 1 48 ? 39.406 27.609 13.422 1 60.72 48 ALA A CA 1
ATOM 343 C C . ALA A 1 48 ? 40.219 27.156 14.633 1 60.72 48 ALA A C 1
ATOM 345 O O . ALA A 1 48 ? 40.438 27.938 15.562 1 60.72 48 ALA A O 1
ATOM 346 N N . GLU A 1 49 ? 40.688 25.922 14.648 1 61 49 GLU A N 1
ATOM 347 C CA . GLU A 1 49 ? 41.312 25.391 15.852 1 61 49 GLU A CA 1
ATOM 348 C C . GLU A 1 49 ? 42.781 25.094 15.625 1 61 49 GLU A C 1
ATOM 350 O O . GLU A 1 49 ? 43.5 24.703 16.562 1 61 49 GLU A O 1
ATOM 355 N N . HIS A 1 50 ? 43.281 25.391 14.477 1 65.62 50 HIS A N 1
ATOM 356 C CA . HIS A 1 50 ? 44.656 25.141 14.094 1 65.62 50 HIS A CA 1
ATOM 357 C C . HIS A 1 50 ? 45.094 23.734 14.5 1 65.62 50 HIS A C 1
ATOM 359 O O . HIS A 1 50 ? 46.219 23.531 14.945 1 65.62 50 HIS A O 1
ATOM 365 N N . LEU A 1 51 ? 44.188 22.859 14.5 1 71.88 51 LEU A N 1
ATOM 366 C CA . LEU A 1 51 ? 44.469 21.453 14.766 1 71.88 51 LEU A CA 1
ATOM 367 C C . LEU A 1 51 ? 44.75 20.688 13.477 1 71.88 51 LEU A C 1
ATOM 369 O O . LEU A 1 51 ? 44.219 21.031 12.422 1 71.88 51 LEU A O 1
ATOM 373 N N . PRO A 1 52 ? 45.688 19.609 13.609 1 75.75 52 PRO A N 1
ATOM 374 C CA . PRO A 1 52 ? 45.938 18.812 12.414 1 75.75 52 PRO A CA 1
ATOM 375 C C . PRO A 1 52 ? 44.688 18.141 11.867 1 75.75 52 PRO A C 1
ATOM 377 O O . PRO A 1 52 ? 43.844 17.672 12.641 1 75.75 52 PRO A O 1
ATOM 380 N N . MET A 1 53 ? 44.469 18.281 10.586 1 75.19 53 MET A N 1
ATOM 381 C CA . MET A 1 53 ? 43.312 17.719 9.93 1 75.19 53 MET A CA 1
ATOM 382 C C . MET A 1 53 ? 43.625 16.359 9.305 1 75.19 53 MET A C 1
ATOM 384 O O . MET A 1 53 ? 44.281 16.297 8.273 1 75.19 53 MET A O 1
ATOM 388 N N . PRO A 1 54 ? 43.188 15.367 10 1 74 54 PRO A N 1
ATOM 389 C CA . PRO A 1 54 ? 43.406 14.062 9.375 1 74 54 PRO A CA 1
ATOM 390 C C . PRO A 1 54 ? 42.438 13.789 8.219 1 74 54 PRO A C 1
ATOM 392 O O . PRO A 1 54 ? 41.312 14.242 8.258 1 74 54 PRO A O 1
ATOM 395 N N . GLY A 1 55 ? 42.875 13.109 7.137 1 72.25 55 GLY A N 1
ATOM 396 C CA . GLY A 1 55 ? 42 12.633 6.062 1 72.25 55 GLY A CA 1
ATOM 397 C C . GLY A 1 55 ? 41.781 13.672 4.977 1 72.25 55 GLY A C 1
ATOM 398 O O . GLY A 1 55 ? 40.875 13.516 4.148 1 72.25 55 GLY A O 1
ATOM 399 N N . VAL A 1 56 ? 42.5 14.781 4.965 1 76.69 56 VAL A N 1
ATOM 400 C CA . VAL A 1 56 ? 42.438 15.773 3.902 1 76.69 56 VAL A CA 1
ATOM 401 C C . VAL A 1 56 ? 43.031 15.211 2.615 1 76.69 56 VAL A C 1
ATOM 403 O O . VAL A 1 56 ? 44.125 14.688 2.621 1 76.69 56 VAL A O 1
ATOM 406 N N . THR A 1 57 ? 42.281 15.375 1.65 1 80.5 57 THR A N 1
ATOM 407 C CA . THR A 1 57 ? 42.781 14.938 0.354 1 80.5 57 THR A CA 1
ATOM 408 C C . THR A 1 57 ? 43.75 15.961 -0.233 1 80.5 57 THR A C 1
ATOM 410 O O . THR A 1 57 ? 43.375 17.125 -0.416 1 80.5 57 THR A O 1
ATOM 413 N N . VAL A 1 58 ? 45 15.523 -0.485 1 82.44 58 VAL A N 1
ATOM 414 C CA . VAL A 1 58 ? 46 16.344 -1.146 1 82.44 58 VAL A CA 1
ATOM 415 C C . VAL A 1 58 ? 46.25 15.812 -2.557 1 82.44 58 VAL A C 1
ATOM 417 O O . VAL A 1 58 ? 46.812 14.727 -2.729 1 82.44 58 VAL A O 1
ATOM 420 N N . ALA A 1 59 ? 45.719 16.562 -3.488 1 81.06 59 ALA A N 1
ATOM 421 C CA . ALA A 1 59 ? 45.875 16.156 -4.887 1 81.06 59 ALA A CA 1
ATOM 422 C C . ALA A 1 59 ? 46.906 17.016 -5.609 1 81.06 59 ALA A C 1
ATOM 424 O O . ALA A 1 59 ? 46.969 18.219 -5.383 1 81.06 59 ALA A O 1
ATOM 425 N N . VAL A 1 60 ? 47.812 16.375 -6.41 1 79.5 60 VAL A N 1
ATOM 426 C CA . VAL A 1 60 ? 48.75 17.078 -7.281 1 79.5 60 VAL A CA 1
ATOM 427 C C . VAL A 1 60 ? 48.062 17.422 -8.609 1 79.5 60 VAL A C 1
ATOM 429 O O . VAL A 1 60 ? 47.594 16.516 -9.312 1 79.5 60 VAL A O 1
ATOM 432 N N . MET A 1 61 ? 47.969 18.719 -8.742 1 76.25 61 MET A N 1
ATOM 433 C CA . MET A 1 61 ? 47.344 19.234 -9.969 1 76.25 61 MET A CA 1
ATOM 434 C C . MET A 1 61 ? 48.406 19.703 -10.953 1 76.25 61 MET A C 1
ATOM 436 O O . MET A 1 61 ? 49.25 20.531 -10.609 1 76.25 61 MET A O 1
ATOM 440 N N . LYS A 1 62 ? 48.438 19.125 -12.211 1 72.38 62 LYS A N 1
ATOM 441 C CA . LYS A 1 62 ? 49.25 19.625 -13.312 1 72.38 62 LYS A CA 1
ATOM 442 C C . LYS A 1 62 ? 48.406 19.812 -14.578 1 72.38 62 LYS A C 1
ATOM 444 O O . LYS A 1 62 ? 47.719 18.875 -15.016 1 72.38 62 LYS A O 1
ATOM 449 N N . GLY A 1 63 ? 48.406 21.047 -15.18 1 68.5 63 GLY A N 1
ATOM 450 C CA . GLY A 1 63 ? 47.625 21.375 -16.359 1 68.5 63 GLY A CA 1
ATOM 451 C C . GLY A 1 63 ? 46.156 21.219 -16.141 1 68.5 63 GLY A C 1
ATOM 452 O O . GLY A 1 63 ? 45.406 20.828 -17.062 1 68.5 63 GLY A O 1
ATOM 453 N N . GLY A 1 64 ? 45.594 21.359 -14.82 1 65.5 64 GLY A N 1
ATOM 454 C CA . GLY A 1 64 ? 44.188 21.312 -14.484 1 65.5 64 GLY A CA 1
ATOM 455 C C . GLY A 1 64 ? 43.688 19.906 -14.211 1 65.5 64 GLY A C 1
ATOM 456 O O . GLY A 1 64 ? 42.5 19.703 -13.961 1 65.5 64 GLY A O 1
ATOM 457 N N . LYS A 1 65 ? 44.625 18.984 -14.273 1 67.88 65 LYS A N 1
ATOM 458 C CA . LYS A 1 65 ? 44.25 17.594 -14.031 1 67.88 65 LYS A CA 1
ATOM 459 C C . LYS A 1 65 ? 44.938 17.062 -12.781 1 67.88 65 LYS A C 1
ATOM 461 O O . LYS A 1 65 ? 46.031 17.453 -12.453 1 67.88 65 LYS A O 1
ATOM 466 N N . ILE A 1 66 ? 44.188 16.188 -12.125 1 68.62 66 ILE A N 1
ATOM 467 C CA . ILE A 1 66 ? 44.781 15.539 -10.969 1 68.62 66 ILE A CA 1
ATOM 468 C C . ILE A 1 66 ? 45.812 14.484 -11.438 1 68.62 66 ILE A C 1
ATOM 470 O O . ILE A 1 66 ? 45.438 13.562 -12.172 1 68.62 66 ILE A O 1
ATOM 474 N N . VAL A 1 67 ? 47.062 14.57 -11.203 1 70.31 67 VAL A N 1
ATOM 475 C CA . VAL A 1 67 ? 48.125 13.664 -11.625 1 70.31 67 VAL A CA 1
ATOM 476 C C . VAL A 1 67 ? 48.344 12.602 -10.555 1 70.31 67 VAL A C 1
ATOM 478 O O . VAL A 1 67 ? 48.562 11.43 -10.875 1 70.31 67 VAL A O 1
ATOM 481 N N . THR A 1 68 ? 48.438 13.039 -9.273 1 71.88 68 THR A N 1
ATOM 482 C CA . THR A 1 68 ? 48.625 12.172 -8.125 1 71.88 68 THR A CA 1
ATOM 483 C C . THR A 1 68 ? 48.031 12.805 -6.863 1 71.88 68 THR A C 1
ATOM 485 O O . THR A 1 68 ? 47.719 14 -6.855 1 71.88 68 THR A O 1
ATOM 488 N N . GLY A 1 69 ? 47.594 12.023 -5.914 1 74.94 69 GLY A N 1
ATOM 489 C CA . GLY A 1 69 ? 47.094 12.586 -4.664 1 74.94 69 GLY A CA 1
ATOM 490 C C . GLY A 1 69 ? 47.344 11.688 -3.467 1 74.94 69 GLY A C 1
ATOM 491 O O . GLY A 1 69 ? 47.781 10.547 -3.623 1 74.94 69 GLY A O 1
ATOM 492 N N . THR A 1 70 ? 47.406 12.297 -2.281 1 76.38 70 THR A N 1
ATOM 493 C CA . THR A 1 70 ? 47.469 11.617 -0.995 1 76.38 70 THR A CA 1
ATOM 494 C C . THR A 1 70 ? 46.5 12.203 0.001 1 76.38 70 THR A C 1
ATOM 496 O O . THR A 1 70 ? 45.812 13.195 -0.298 1 76.38 70 THR A O 1
ATOM 499 N N . SER A 1 71 ? 46.281 11.547 1.098 1 78.06 71 SER A N 1
ATOM 500 C CA . SER A 1 71 ? 45.531 12.102 2.209 1 78.06 71 SER A CA 1
ATOM 501 C C . SER A 1 71 ? 46.406 12.297 3.441 1 78.06 71 SER A C 1
ATOM 503 O O . SER A 1 71 ? 47.406 11.594 3.621 1 78.06 71 SER A O 1
ATOM 505 N N . THR A 1 72 ? 46.031 13.258 4.176 1 79.44 72 THR A N 1
ATOM 506 C CA . THR A 1 72 ? 46.812 13.523 5.387 1 79.44 72 THR A CA 1
ATOM 507 C C . THR A 1 72 ? 46.625 12.398 6.398 1 79.44 72 THR A C 1
ATOM 509 O O . THR A 1 72 ? 45.562 11.742 6.426 1 79.44 72 THR A O 1
ATOM 512 N N . ASN A 1 73 ? 47.688 12.109 7.188 1 75.56 73 ASN A N 1
ATOM 513 C CA . ASN A 1 73 ? 47.625 11.109 8.25 1 75.56 73 ASN A CA 1
ATOM 514 C C . ASN A 1 73 ? 46.938 11.664 9.5 1 75.56 73 ASN A C 1
ATOM 516 O O . ASN A 1 73 ? 46.438 12.781 9.484 1 75.56 73 ASN A O 1
ATOM 520 N N . LEU A 1 74 ? 46.969 10.961 10.609 1 71.94 74 LEU A N 1
ATOM 521 C CA . LEU A 1 74 ? 46.281 11.32 11.836 1 71.94 74 LEU A CA 1
ATOM 522 C C . LEU A 1 74 ? 46.812 12.617 12.414 1 71.94 74 LEU A C 1
ATOM 524 O O . LEU A 1 74 ? 46.125 13.352 13.102 1 71.94 74 LEU A O 1
ATOM 528 N N . ASP A 1 75 ? 47.969 12.82 12.133 1 74.81 75 ASP A N 1
ATOM 529 C CA . ASP A 1 75 ? 48.625 14.039 12.633 1 74.81 75 ASP A CA 1
ATOM 530 C C . ASP A 1 75 ? 48.5 15.164 11.609 1 74.81 75 ASP A C 1
ATOM 532 O O . ASP A 1 75 ? 49.188 16.188 11.742 1 74.81 75 ASP A O 1
ATOM 536 N N . GLY A 1 76 ? 47.75 14.969 10.562 1 76.44 76 GLY A N 1
ATOM 537 C CA . GLY A 1 76 ? 47.531 15.953 9.523 1 76.44 76 GLY A CA 1
ATOM 538 C C . GLY A 1 76 ? 48.688 16.078 8.562 1 76.44 76 GLY A C 1
ATOM 539 O O . GLY A 1 76 ? 48.75 17.031 7.777 1 76.44 76 GLY A O 1
ATOM 540 N N . GLU A 1 77 ? 49.625 15.172 8.633 1 80.25 77 GLU A N 1
ATOM 541 C CA . GLU A 1 77 ? 50.812 15.258 7.812 1 80.25 77 GLU A CA 1
ATOM 542 C C . GLU A 1 77 ? 50.625 14.57 6.465 1 80.25 77 GLU A C 1
ATOM 544 O O . GLU A 1 77 ? 49.875 13.586 6.367 1 80.25 77 GLU A O 1
ATOM 549 N N . PHE A 1 78 ? 51.219 15.227 5.367 1 82.19 78 PHE A N 1
ATOM 550 C CA . PHE A 1 78 ? 51.25 14.594 4.055 1 82.19 78 PHE A CA 1
ATOM 551 C C . PHE A 1 78 ? 52.625 14.625 3.447 1 82.19 78 PHE A C 1
ATOM 553 O O . PHE A 1 78 ? 53.438 15.484 3.797 1 82.19 78 PHE A O 1
ATOM 560 N N . SER A 1 79 ? 52.969 13.531 2.711 1 82.06 79 SER A N 1
ATOM 561 C CA . SER A 1 79 ? 54.156 13.445 1.892 1 82.06 79 SER A CA 1
ATOM 562 C C . SER A 1 79 ? 53.844 12.953 0.485 1 82.06 79 SER A C 1
ATOM 564 O O . SER A 1 79 ? 53.188 11.938 0.318 1 82.06 79 SER A O 1
ATOM 566 N N . LEU A 1 80 ? 54.156 13.773 -0.508 1 78.44 80 LEU A N 1
ATOM 567 C CA . LEU A 1 80 ? 53.781 13.414 -1.877 1 78.44 80 LEU A CA 1
ATOM 568 C C . LEU A 1 80 ? 54.875 13.875 -2.854 1 78.44 80 LEU A C 1
ATOM 570 O O . LEU A 1 80 ? 55.469 14.93 -2.654 1 78.44 80 LEU A O 1
ATOM 574 N N . SER A 1 81 ? 55.219 13.047 -3.766 1 78.5 81 SER A N 1
ATOM 575 C CA . SER A 1 81 ? 56.094 13.43 -4.848 1 78.5 81 SER A CA 1
ATOM 576 C C . SER A 1 81 ? 55.375 14.258 -5.902 1 78.5 81 SER A C 1
ATOM 578 O O . SER A 1 81 ? 54.375 13.812 -6.473 1 78.5 81 SER A O 1
ATOM 580 N N . VAL A 1 82 ? 55.812 15.477 -6.133 1 76.44 82 VAL A N 1
ATOM 581 C CA . VAL A 1 82 ? 55.125 16.438 -7 1 76.44 82 VAL A CA 1
ATOM 582 C C . VAL A 1 82 ? 56.062 16.812 -8.164 1 76.44 82 VAL A C 1
ATOM 584 O O . VAL A 1 82 ? 57.188 17.203 -7.961 1 76.44 82 VAL A O 1
ATOM 587 N N . PRO A 1 83 ? 55.719 16.578 -9.367 1 77.19 83 PRO A N 1
ATOM 588 C CA . PRO A 1 83 ? 56.531 17.078 -10.5 1 77.19 83 PRO A CA 1
ATOM 589 C C . PRO A 1 83 ? 56.656 18.594 -10.5 1 77.19 83 PRO A C 1
ATOM 591 O O . PRO A 1 83 ? 55.812 19.297 -9.961 1 77.19 83 PRO A O 1
ATOM 594 N N . SER A 1 84 ? 57.75 18.984 -10.945 1 74.62 84 SER A N 1
ATOM 595 C CA . SER A 1 84 ? 58.031 20.422 -11.023 1 74.62 84 SER A CA 1
ATOM 596 C C . SER A 1 84 ? 56.938 21.141 -11.805 1 74.62 84 SER A C 1
ATOM 598 O O . SER A 1 84 ? 56.469 20.641 -12.828 1 74.62 84 SER A O 1
ATOM 600 N N . GLY A 1 85 ? 56.281 22.25 -11.266 1 75.19 85 GLY A N 1
ATOM 601 C CA . GLY A 1 85 ? 55.25 23.047 -11.891 1 75.19 85 GLY A CA 1
ATOM 602 C C . GLY A 1 85 ? 53.844 22.609 -11.5 1 75.19 85 GLY A C 1
ATOM 603 O O . GLY A 1 85 ? 52.844 23.219 -11.922 1 75.19 85 GLY A O 1
ATOM 604 N N . ALA A 1 86 ? 53.75 21.719 -10.695 1 76.56 86 ALA A N 1
ATOM 605 C CA . ALA A 1 86 ? 52.438 21.25 -10.281 1 76.56 86 ALA A CA 1
ATOM 606 C C . ALA A 1 86 ? 51.969 21.984 -9.047 1 76.56 86 ALA A C 1
ATOM 608 O O . ALA A 1 86 ? 52.75 22.578 -8.312 1 76.56 86 ALA A O 1
ATOM 609 N N . LYS A 1 87 ? 50.562 22.062 -8.891 1 81.56 87 LYS A N 1
ATOM 610 C CA . LYS A 1 87 ? 49.938 22.625 -7.699 1 81.56 87 LYS A CA 1
ATOM 611 C C . LYS A 1 87 ? 49.312 21.531 -6.848 1 81.56 87 LYS A C 1
ATOM 613 O O . LYS A 1 87 ? 48.969 20.469 -7.355 1 81.56 87 LYS A O 1
ATOM 618 N N . LEU A 1 88 ? 49.281 21.844 -5.516 1 82.81 88 LEU A N 1
ATOM 619 C CA . LEU A 1 88 ? 48.625 20.938 -4.59 1 82.81 88 LEU A CA 1
ATOM 620 C C . LEU A 1 88 ? 47.188 21.438 -4.273 1 82.81 88 LEU A C 1
ATOM 622 O O . LEU A 1 88 ? 47 22.594 -3.918 1 82.81 88 LEU A O 1
ATOM 626 N N . ARG A 1 89 ? 46.344 20.641 -4.492 1 79.75 89 ARG A N 1
ATOM 627 C CA . ARG A 1 89 ? 44.969 20.922 -4.078 1 79.75 89 ARG A CA 1
ATOM 628 C C . ARG A 1 89 ? 44.594 20.141 -2.82 1 79.75 89 ARG A C 1
ATOM 630 O O . ARG A 1 89 ? 44.688 18.922 -2.791 1 79.75 89 ARG A O 1
ATOM 637 N N . PHE A 1 90 ? 44.219 20.891 -1.796 1 79.62 90 PHE A N 1
ATOM 638 C CA . PHE A 1 90 ? 43.75 20.344 -0.533 1 79.62 90 PHE A CA 1
ATOM 639 C C . PHE A 1 90 ? 42.219 20.375 -0.458 1 79.62 90 PHE A C 1
ATOM 641 O O . PHE A 1 90 ? 41.625 21.438 -0.646 1 79.62 90 PHE A O 1
ATOM 648 N N . SER A 1 91 ? 41.656 19.266 -0.316 1 76 91 SER A N 1
ATOM 649 C CA . SER A 1 91 ? 40.219 19.188 -0.239 1 76 91 SER A CA 1
ATOM 650 C C . SER A 1 91 ? 39.75 18.328 0.926 1 76 91 SER A C 1
ATOM 652 O O . SER A 1 91 ? 40.344 17.281 1.203 1 76 91 SER A O 1
ATOM 654 N N . TYR A 1 92 ? 38.906 18.922 1.725 1 69.5 92 TYR A N 1
ATOM 655 C CA . TYR A 1 92 ? 38.281 18.234 2.854 1 69.5 92 TYR A CA 1
ATOM 656 C C . TYR A 1 92 ? 36.844 18.672 3.029 1 69.5 92 TYR A C 1
ATOM 658 O O . TYR A 1 92 ? 36.531 19.844 2.859 1 69.5 92 TYR A O 1
ATOM 666 N N . ILE A 1 93 ? 36.031 17.703 3.316 1 57.12 93 ILE A N 1
ATOM 667 C CA . ILE A 1 93 ? 34.594 17.984 3.488 1 57.12 93 ILE A CA 1
ATOM 668 C C . ILE A 1 93 ? 34.406 19.031 4.59 1 57.12 93 ILE A C 1
ATOM 670 O O . ILE A 1 93 ? 34.938 18.875 5.695 1 57.12 93 ILE A O 1
ATOM 674 N N . GLY A 1 94 ? 33.656 20.141 4.387 1 56.16 94 GLY A N 1
ATOM 675 C CA . GLY A 1 94 ? 33.375 21.234 5.316 1 56.16 94 GLY A CA 1
ATOM 676 C C . GLY A 1 94 ? 34.438 22.312 5.266 1 56.16 94 GLY A C 1
ATOM 677 O O . GLY A 1 94 ? 34.344 23.328 5.973 1 56.16 94 GLY A O 1
ATOM 678 N N . TYR A 1 95 ? 35.531 22.047 4.512 1 62.72 95 TYR A N 1
ATOM 679 C CA . TYR A 1 95 ? 36.594 23.047 4.387 1 62.72 95 TYR A CA 1
ATOM 680 C C . TYR A 1 95 ? 36.781 23.453 2.932 1 62.72 95 TYR A C 1
ATOM 682 O O . TYR A 1 95 ? 36.562 22.656 2.016 1 62.72 95 TYR A O 1
ATOM 690 N N . ALA A 1 96 ? 36.844 24.719 2.609 1 64.56 96 ALA A N 1
ATOM 691 C CA . ALA A 1 96 ? 37.125 25.25 1.274 1 64.56 96 ALA A CA 1
ATOM 692 C C . ALA A 1 96 ? 38.375 24.625 0.675 1 64.56 96 ALA A C 1
ATOM 694 O O . ALA A 1 96 ? 39.438 24.594 1.316 1 64.56 96 ALA A O 1
ATOM 695 N N . SER A 1 97 ? 38.156 24.062 -0.542 1 70.56 97 SER A N 1
ATOM 696 C CA . SER A 1 97 ? 39.312 23.516 -1.217 1 70.56 97 SER A CA 1
ATOM 697 C C . SER A 1 97 ? 40.344 24.625 -1.521 1 70.56 97 SER A C 1
ATOM 699 O O . SER A 1 97 ? 39.938 25.734 -1.863 1 70.56 97 SER A O 1
ATOM 701 N N . GLN A 1 98 ? 41.594 24.391 -1.284 1 73.75 98 GLN A N 1
ATOM 702 C CA . GLN A 1 98 ? 42.625 25.359 -1.564 1 73.75 98 GLN A CA 1
ATOM 703 C C . GLN A 1 98 ? 43.75 24.75 -2.418 1 73.75 98 GLN A C 1
ATOM 705 O O . GLN A 1 98 ? 44.094 23.578 -2.232 1 73.75 98 GLN A O 1
ATOM 710 N N . GLU A 1 99 ? 44.062 25.422 -3.518 1 77.69 99 GLU A N 1
ATOM 711 C CA . GLU A 1 99 ? 45.25 25.047 -4.316 1 77.69 99 GLU A CA 1
ATOM 712 C C . GLU A 1 99 ? 46.469 25.828 -3.893 1 77.69 99 GLU A C 1
ATOM 714 O O . GLU A 1 99 ? 46.469 27.062 -3.842 1 77.69 99 GLU A O 1
ATOM 719 N N . VAL A 1 100 ? 47.5 25.172 -3.494 1 79.44 100 VAL A N 1
ATOM 720 C CA . VAL A 1 100 ? 48.719 25.797 -3.012 1 79.44 100 VAL A CA 1
ATOM 721 C C . VAL A 1 100 ? 49.906 25.312 -3.824 1 79.44 100 VAL A C 1
ATOM 723 O O . VAL A 1 100 ? 49.938 24.156 -4.254 1 79.44 100 VAL A O 1
ATOM 726 N N . ALA A 1 101 ? 50.875 26.188 -4.168 1 79.94 101 ALA A N 1
ATOM 727 C CA . ALA A 1 101 ? 52.094 25.781 -4.828 1 79.94 101 ALA A CA 1
ATOM 728 C C . ALA A 1 101 ? 52.969 24.953 -3.895 1 79.94 101 ALA A C 1
ATOM 730 O O . ALA A 1 101 ? 53.125 25.281 -2.717 1 79.94 101 ALA A O 1
ATOM 731 N N . PRO A 1 102 ? 53.469 23.922 -4.363 1 80.88 102 PRO A N 1
ATOM 732 C CA . PRO A 1 102 ? 54.312 23.078 -3.525 1 80.88 102 PRO A CA 1
ATOM 733 C C . PRO A 1 102 ? 55.594 23.766 -3.098 1 80.88 102 PRO A C 1
ATOM 735 O O . PRO A 1 102 ? 56.188 24.547 -3.863 1 80.88 102 PRO A O 1
ATOM 738 N N . VAL A 1 103 ? 55.969 23.609 -1.819 1 79.25 103 VAL A N 1
ATOM 739 C CA . VAL A 1 103 ? 57.25 24.062 -1.305 1 79.25 103 VAL A CA 1
ATOM 740 C C . VAL A 1 103 ? 58.188 22.875 -1.141 1 79.25 103 VAL A C 1
ATOM 742 O O . VAL A 1 103 ? 57.906 21.953 -0.38 1 79.25 103 VAL A O 1
ATOM 745 N N . PHE A 1 104 ? 59.312 22.875 -1.881 1 75.62 104 PHE A N 1
ATOM 746 C CA . PHE A 1 104 ? 60.281 21.797 -1.857 1 75.62 104 PHE A CA 1
ATOM 747 C C . PHE A 1 104 ? 61.344 22.031 -0.779 1 75.62 104 PHE A C 1
ATOM 749 O O . PHE A 1 104 ? 61.781 23.172 -0.593 1 75.62 104 PHE A O 1
ATOM 756 N N . GLY A 1 105 ? 61.781 21.047 0.082 1 72.5 105 GLY A N 1
ATOM 757 C CA . GLY A 1 105 ? 62.875 21.125 1.042 1 72.5 105 GLY A CA 1
ATOM 758 C C . GLY A 1 105 ? 62.406 21.516 2.434 1 72.5 105 GLY A C 1
ATOM 759 O O . GLY A 1 105 ? 63.156 21.344 3.406 1 72.5 105 GLY A O 1
ATOM 760 N N . LYS A 1 106 ? 61.188 22.281 2.572 1 75 106 LYS A N 1
ATOM 761 C CA . LYS A 1 106 ? 60.656 22.625 3.887 1 75 106 LYS A CA 1
ATOM 762 C C . LYS A 1 106 ? 59.25 22.078 4.07 1 75 106 LYS A C 1
ATOM 764 O O . LYS A 1 106 ? 58.5 21.906 3.096 1 75 106 LYS A O 1
ATOM 769 N N . SER A 1 107 ? 58.938 21.766 5.336 1 77.81 107 SER A N 1
ATOM 770 C CA . SER A 1 107 ? 57.594 21.281 5.652 1 77.81 107 SER A CA 1
ATOM 771 C C . SER A 1 107 ? 56.562 22.391 5.477 1 77.81 107 SER A C 1
ATOM 773 O O . SER A 1 107 ? 56.688 23.469 6.07 1 77.81 107 SER A O 1
ATOM 775 N N . MET A 1 108 ? 55.625 22.266 4.555 1 79.56 108 MET A N 1
ATOM 776 C CA . MET A 1 108 ? 54.625 23.281 4.312 1 79.56 108 MET A CA 1
ATOM 777 C C . MET A 1 108 ? 53.438 23.109 5.25 1 79.56 108 MET A C 1
ATOM 779 O O . MET A 1 108 ? 53.062 21.984 5.59 1 79.56 108 MET A O 1
ATOM 783 N N . GLU A 1 109 ? 52.969 24.234 5.891 1 79 109 GLU A N 1
ATOM 784 C CA . GLU A 1 109 ? 51.75 24.281 6.688 1 79 109 GLU A CA 1
ATOM 785 C C . GLU A 1 109 ? 50.594 24.828 5.875 1 79 109 GLU A C 1
ATOM 787 O O . GLU A 1 109 ? 50.656 25.953 5.352 1 79 109 GLU A O 1
ATOM 792 N N . VAL A 1 110 ? 49.656 24.062 5.625 1 79.81 110 VAL A N 1
ATOM 793 C CA . VAL A 1 110 ? 48.469 24.469 4.918 1 79.81 110 VAL A CA 1
ATOM 794 C C . VAL A 1 110 ? 47.281 24.562 5.898 1 79.81 110 VAL A C 1
ATOM 796 O O . VAL A 1 110 ? 47 23.594 6.609 1 79.81 110 VAL A O 1
ATOM 799 N N . VAL A 1 111 ? 46.75 25.703 6.062 1 76.38 111 VAL A N 1
ATOM 800 C CA . VAL A 1 111 ? 45.562 25.938 6.91 1 76.38 111 VAL A CA 1
ATOM 801 C C . VAL A 1 111 ? 44.312 25.938 6.055 1 76.38 111 VAL A C 1
ATOM 803 O O . VAL A 1 111 ? 44.188 26.75 5.137 1 76.38 111 VAL A O 1
ATOM 806 N N . MET A 1 112 ? 43.594 24.938 6.309 1 71.81 112 MET A N 1
ATOM 807 C CA . MET A 1 112 ? 42.344 24.875 5.574 1 71.81 112 MET A CA 1
ATOM 808 C C . MET A 1 112 ? 41.219 25.625 6.312 1 71.81 112 MET A C 1
ATOM 810 O O . MET A 1 112 ? 41.125 25.547 7.535 1 71.81 112 MET A O 1
ATOM 814 N N . LYS A 1 113 ? 40.656 26.516 5.66 1 63.16 113 LYS A N 1
ATOM 815 C CA . LYS A 1 113 ? 39.5 27.25 6.195 1 63.16 113 LYS A CA 1
ATOM 816 C C . LYS A 1 113 ? 38.219 26.453 6.039 1 63.16 113 LYS A C 1
ATOM 818 O O . LYS A 1 113 ? 38.031 25.75 5.039 1 63.16 113 LYS A O 1
ATOM 823 N N . GLU A 1 114 ? 37.656 26.25 7.156 1 50.72 114 GLU A N 1
ATOM 824 C CA . GLU A 1 114 ? 36.344 25.656 7.023 1 50.72 114 GLU A CA 1
ATOM 825 C C . GLU A 1 114 ? 35.562 26.25 5.852 1 50.72 114 GLU A C 1
ATOM 827 O O . GLU A 1 114 ? 35.688 27.453 5.586 1 50.72 114 GLU A O 1
ATOM 832 N N . GLU A 1 115 ? 35.438 25.438 4.961 1 42.94 115 GLU A N 1
ATOM 833 C CA . GLU A 1 115 ? 34.562 25.953 3.918 1 42.94 115 GLU A CA 1
ATOM 834 C C . GLU A 1 115 ? 33.375 26.719 4.516 1 42.94 115 GLU A C 1
ATOM 836 O O . GLU A 1 115 ? 32.5 26.125 5.156 1 42.94 115 GLU A O 1
ATOM 841 N N . SER A 1 116 ? 33.688 27.594 5.316 1 38.12 116 SER A N 1
ATOM 842 C CA . SER A 1 116 ? 32.5 28.453 5.359 1 38.12 116 SER A CA 1
ATOM 843 C C . SER A 1 116 ? 31.938 28.688 3.961 1 38.12 116 SER A C 1
ATOM 845 O O . SER A 1 116 ? 32.344 29.609 3.264 1 38.12 116 SER A O 1
ATOM 847 N N . GLU A 1 117 ? 32.375 27.844 3.084 1 35.25 117 GLU A N 1
ATOM 848 C CA . GLU A 1 117 ? 31.562 28.203 1.931 1 35.25 117 GLU A CA 1
ATOM 849 C C . GLU A 1 117 ? 30.219 28.781 2.367 1 35.25 117 GLU A C 1
ATOM 851 O O . GLU A 1 117 ? 29.438 28.094 3.033 1 35.25 117 GLU A O 1
ATOM 856 N N . MET A 1 118 ? 30.281 29.797 2.812 1 35.41 118 MET A N 1
ATOM 857 C CA . MET A 1 118 ? 29.016 30.453 2.531 1 35.41 118 MET A CA 1
ATOM 858 C C . MET A 1 118 ? 28.328 29.828 1.316 1 35.41 118 MET A C 1
ATOM 860 O O . MET A 1 118 ? 28.734 30.078 0.179 1 35.41 118 MET A O 1
ATOM 864 N N . MET A 1 119 ? 28.406 28.625 1.136 1 38.84 119 MET A N 1
ATOM 865 C CA . MET A 1 119 ? 27.438 28.188 0.128 1 38.84 119 MET A CA 1
ATOM 866 C C . MET A 1 119 ? 26.516 29.328 -0.275 1 38.84 119 MET A C 1
ATOM 868 O O . MET A 1 119 ? 25.891 29.953 0.58 1 38.84 119 MET A O 1
ATOM 872 N N . GLU A 1 120 ? 26.969 29.984 -1.176 1 48.88 120 GLU A N 1
ATOM 873 C CA . GLU A 1 120 ? 26.062 30.984 -1.737 1 48.88 120 GLU A CA 1
ATOM 874 C C . GLU A 1 120 ? 24.594 30.594 -1.496 1 48.88 120 GLU A C 1
ATOM 876 O O . GLU A 1 120 ? 24.188 29.469 -1.807 1 48.88 120 GLU A O 1
ATOM 881 N N . GLU A 1 121 ? 24.109 31.109 -0.55 1 67.38 121 GLU A N 1
ATOM 882 C CA . GLU A 1 121 ? 22.703 30.922 -0.247 1 67.38 121 GLU A CA 1
ATOM 883 C C . GLU A 1 121 ? 21.859 30.875 -1.523 1 67.38 121 GLU A C 1
ATOM 885 O O . GLU A 1 121 ? 22.062 31.688 -2.43 1 67.38 121 GLU A O 1
ATOM 890 N N . VAL A 1 122 ? 21.531 29.75 -1.827 1 75.38 122 VAL A N 1
ATOM 891 C CA . VAL A 1 122 ? 20.656 29.609 -2.986 1 75.38 122 VAL A CA 1
ATOM 892 C C . VAL A 1 122 ? 19.203 29.562 -2.533 1 75.38 122 VAL A C 1
ATOM 894 O O . VAL A 1 122 ? 18.922 29.344 -1.353 1 75.38 122 VAL A O 1
ATOM 897 N N . VAL A 1 123 ? 18.453 29.953 -3.418 1 77.94 123 VAL A N 1
ATOM 898 C CA . VAL A 1 123 ? 17 29.797 -3.262 1 77.94 123 VAL A CA 1
ATOM 899 C C . VAL A 1 123 ? 16.5 28.719 -4.227 1 77.94 123 VAL A C 1
ATOM 901 O O . VAL A 1 123 ? 16.781 28.781 -5.43 1 77.94 123 VAL A O 1
ATOM 904 N N . VAL A 1 124 ? 15.844 27.75 -3.643 1 80.69 124 VAL A N 1
ATOM 905 C CA . VAL A 1 124 ? 15.281 26.672 -4.449 1 80.69 124 VAL A CA 1
ATOM 906 C C . VAL A 1 124 ? 13.805 26.938 -4.73 1 80.69 124 VAL A C 1
ATOM 908 O O . VAL A 1 124 ? 13.023 27.141 -3.801 1 80.69 124 VAL A O 1
ATOM 911 N N . ASN A 1 125 ? 13.422 26.938 -5.953 1 80.06 125 ASN A N 1
ATOM 912 C CA . ASN A 1 125 ? 12.016 27.188 -6.258 1 80.06 125 ASN A CA 1
ATOM 913 C C . ASN A 1 125 ? 11.32 25.906 -6.723 1 80.06 125 ASN A C 1
ATOM 915 O O . ASN A 1 125 ? 10.172 25.953 -7.168 1 80.06 125 ASN A O 1
ATOM 919 N N . GLY A 1 126 ? 12.008 24.812 -6.699 1 75.5 126 GLY A N 1
ATOM 920 C CA . GLY A 1 126 ? 11.383 23.562 -7.07 1 75.5 126 GLY A CA 1
ATOM 921 C C . GLY A 1 126 ? 11.656 23.156 -8.508 1 75.5 126 GLY A C 1
ATOM 922 O O . GLY A 1 126 ? 11.547 21.984 -8.859 1 75.5 126 GLY A O 1
ATOM 923 N N . TYR A 1 127 ? 11.914 24.172 -9.328 1 84.38 127 TYR A N 1
ATOM 924 C CA . TYR A 1 127 ? 12.227 23.906 -10.727 1 84.38 127 TYR A CA 1
ATOM 925 C C . TYR A 1 127 ? 13.727 24.016 -10.984 1 84.38 127 TYR A C 1
ATOM 927 O O . TYR A 1 127 ? 14.305 23.203 -11.711 1 84.38 127 TYR A O 1
ATOM 935 N N . PHE A 1 128 ? 14.305 25.031 -10.43 1 83 128 PHE A N 1
ATOM 936 C CA . PHE A 1 128 ? 15.742 25.281 -10.508 1 83 128 PHE A CA 1
ATOM 937 C C . PHE A 1 128 ? 16.219 26.047 -9.289 1 83 128 PHE A C 1
ATOM 939 O O . PHE A 1 128 ? 15.414 26.453 -8.445 1 83 128 PHE A O 1
ATOM 946 N N . THR A 1 129 ? 17.469 26.172 -9.164 1 79.88 129 THR A N 1
ATOM 947 C CA . THR A 1 129 ? 18.078 26.891 -8.055 1 79.88 129 THR A CA 1
ATOM 948 C C . THR A 1 129 ? 18.719 28.188 -8.531 1 79.88 129 THR A C 1
ATOM 950 O O . THR A 1 129 ? 19.266 28.25 -9.641 1 79.88 129 THR A O 1
ATOM 953 N N . ARG A 1 130 ? 18.562 29.172 -7.668 1 83.19 130 ARG A N 1
ATOM 954 C CA . ARG A 1 130 ? 19.156 30.484 -7.949 1 83.19 130 ARG A CA 1
ATOM 955 C C . ARG A 1 130 ? 20.016 30.953 -6.773 1 83.19 130 ARG A C 1
ATOM 957 O O . ARG A 1 130 ? 19.688 30.672 -5.617 1 83.19 130 ARG A O 1
ATOM 964 N N . LYS A 1 131 ? 20.953 31.688 -7.164 1 81.19 131 LYS A N 1
ATOM 965 C CA . LYS A 1 131 ? 21.734 32.312 -6.109 1 81.19 131 LYS A CA 1
ATOM 966 C C . LYS A 1 131 ? 20.922 33.406 -5.418 1 81.19 131 LYS A C 1
ATOM 968 O O . LYS A 1 131 ? 20.172 34.156 -6.066 1 81.19 131 LYS A O 1
ATOM 973 N N . ARG A 1 132 ? 21.094 33.562 -4.238 1 82 132 ARG A N 1
ATOM 974 C CA . ARG A 1 132 ? 20.328 34.5 -3.436 1 82 132 ARG A CA 1
ATOM 975 C C . ARG A 1 132 ? 20.578 35.938 -3.879 1 82 132 ARG A C 1
ATOM 977 O O . ARG A 1 132 ? 19.688 36.781 -3.795 1 82 132 ARG A O 1
ATOM 984 N N . ASN A 1 133 ? 21.766 36.219 -4.262 1 79.81 133 ASN A N 1
ATOM 985 C CA . ASN A 1 133 ? 22.125 37.562 -4.617 1 79.81 133 ASN A CA 1
ATOM 986 C C . ASN A 1 133 ? 21.516 37.969 -5.961 1 79.81 133 ASN A C 1
ATOM 988 O O . ASN A 1 133 ? 21.531 39.156 -6.32 1 79.81 133 ASN A O 1
ATOM 992 N N . THR A 1 134 ? 21.016 37.062 -6.66 1 82.88 134 THR A N 1
ATOM 993 C CA . THR A 1 134 ? 20.406 37.406 -7.945 1 82.88 134 THR A CA 1
ATOM 994 C C . THR A 1 134 ? 18.891 37.25 -7.875 1 82.88 134 THR A C 1
ATOM 996 O O . THR A 1 134 ? 18.188 37.531 -8.844 1 82.88 134 THR A O 1
ATOM 999 N N . TYR A 1 135 ? 18.484 36.844 -6.797 1 85.56 135 TYR A N 1
ATOM 1000 C CA . TYR A 1 135 ? 17.062 36.594 -6.629 1 85.56 135 TYR A CA 1
ATOM 1001 C C . TYR A 1 135 ? 16.328 37.906 -6.281 1 85.56 135 TYR A C 1
ATOM 1003 O O . TYR A 1 135 ? 16.703 38.594 -5.34 1 85.56 135 TYR A O 1
ATOM 1011 N N . THR A 1 136 ? 15.281 38.219 -6.945 1 87.81 136 THR A N 1
ATOM 1012 C CA . THR A 1 136 ? 14.594 39.5 -6.754 1 87.81 136 THR A CA 1
ATOM 1013 C C . THR A 1 136 ? 13.312 39.312 -5.949 1 87.81 136 THR A C 1
ATOM 1015 O O . THR A 1 136 ? 12.703 40.281 -5.496 1 87.81 136 THR A O 1
ATOM 1018 N N . GLY A 1 137 ? 12.859 38.156 -5.766 1 86.75 137 GLY A N 1
ATOM 1019 C CA . GLY A 1 137 ? 11.625 37.906 -5.039 1 86.75 137 GLY A CA 1
ATOM 1020 C C . GLY A 1 137 ? 11.82 37.844 -3.535 1 86.75 137 GLY A C 1
ATOM 1021 O O . GLY A 1 137 ? 12.953 37.844 -3.049 1 86.75 137 GLY A O 1
ATOM 1022 N N . ALA A 1 138 ? 10.68 37.875 -2.84 1 90.19 138 ALA A N 1
ATOM 1023 C CA . ALA A 1 138 ? 10.695 37.688 -1.39 1 90.19 138 ALA A CA 1
ATOM 1024 C C . ALA A 1 138 ? 10.688 36.219 -1.013 1 90.19 138 ALA A C 1
ATOM 1026 O O . ALA A 1 138 ? 9.742 35.5 -1.338 1 90.19 138 ALA A O 1
ATOM 1027 N N . ALA A 1 139 ? 11.703 35.781 -0.402 1 89.5 139 ALA A N 1
ATOM 1028 C CA . ALA A 1 139 ? 11.828 34.406 0.013 1 89.5 139 ALA A CA 1
ATOM 1029 C C . ALA A 1 139 ? 12.586 34.281 1.33 1 89.5 139 ALA A C 1
ATOM 1031 O O . ALA A 1 139 ? 13.484 35.094 1.606 1 89.5 139 ALA A O 1
ATOM 1032 N N . LYS A 1 140 ? 12.148 33.375 2.111 1 90.88 140 LYS A N 1
ATOM 1033 C CA . LYS A 1 140 ? 12.844 33.031 3.35 1 90.88 140 LYS A CA 1
ATOM 1034 C C . LYS A 1 140 ? 13.367 31.609 3.309 1 90.88 140 LYS A C 1
ATOM 1036 O O . LYS A 1 140 ? 12.625 30.688 2.967 1 90.88 140 LYS A O 1
ATOM 1041 N N . SER A 1 141 ? 14.609 31.453 3.582 1 91.06 141 SER A N 1
ATOM 1042 C CA . SER A 1 141 ? 15.227 30.141 3.65 1 91.06 141 SER A CA 1
ATOM 1043 C C . SER A 1 141 ? 15.539 29.75 5.09 1 91.06 141 SER A C 1
ATOM 1045 O O . SER A 1 141 ? 16.109 30.531 5.844 1 91.06 141 SER A O 1
ATOM 1047 N N . ILE A 1 142 ? 15.18 28.531 5.453 1 93.44 142 ILE A N 1
ATOM 1048 C CA . ILE A 1 142 ? 15.406 28.016 6.793 1 93.44 142 ILE A CA 1
ATOM 1049 C C . ILE A 1 142 ? 16.172 26.688 6.707 1 93.44 142 ILE A C 1
ATOM 1051 O O . ILE A 1 142 ? 15.781 25.781 5.965 1 93.44 142 ILE A O 1
ATOM 1055 N N . SER A 1 143 ? 17.203 26.594 7.504 1 91.56 143 SER A N 1
ATOM 1056 C CA . SER A 1 143 ? 17.984 25.359 7.496 1 91.56 143 SER A CA 1
ATOM 1057 C C . SER A 1 143 ? 17.375 24.312 8.43 1 91.56 143 SER A C 1
ATOM 1059 O O . SER A 1 143 ? 16.594 24.641 9.32 1 91.56 143 SER A O 1
ATOM 1061 N N . GLY A 1 144 ? 17.766 23.109 8.219 1 90.88 144 GLY A N 1
ATOM 1062 C CA . GLY A 1 144 ? 17.328 22.047 9.086 1 90.88 144 GLY A CA 1
ATOM 1063 C C . GLY A 1 144 ? 17.719 22.234 10.539 1 90.88 144 GLY A C 1
ATOM 1064 O O . GLY A 1 144 ? 16.953 21.953 11.445 1 90.88 144 GLY A O 1
ATOM 1065 N N . ASP A 1 145 ? 18.859 22.719 10.742 1 85.25 145 ASP A N 1
ATOM 1066 C CA . ASP A 1 145 ? 19.344 22.953 12.102 1 85.25 145 ASP A CA 1
ATOM 1067 C C . ASP A 1 145 ? 18.531 24.016 12.812 1 85.25 145 ASP A C 1
ATOM 1069 O O . ASP A 1 145 ? 18.266 23.906 14.008 1 85.25 145 ASP A O 1
ATOM 1073 N N . GLU A 1 146 ? 18.219 25.031 12.094 1 88.62 146 GLU A N 1
ATOM 1074 C CA . GLU A 1 146 ? 17.375 26.078 12.672 1 88.62 146 GLU A CA 1
ATOM 1075 C C . GLU A 1 146 ? 16.016 25.516 13.078 1 88.62 146 GLU A C 1
ATOM 1077 O O . GLU A 1 146 ? 15.484 25.875 14.133 1 88.62 146 GLU A O 1
ATOM 1082 N N . LEU A 1 147 ? 15.477 24.656 12.281 1 92.62 147 LEU A N 1
ATOM 1083 C CA . LEU A 1 147 ? 14.188 24.047 12.594 1 92.62 147 LEU A CA 1
ATOM 1084 C C . LEU A 1 147 ? 14.281 23.219 13.867 1 92.62 147 LEU A C 1
ATOM 1086 O O . LEU A 1 147 ? 13.414 23.312 14.742 1 92.62 147 LEU A O 1
ATOM 1090 N N . LEU A 1 148 ? 15.312 22.438 13.945 1 88.62 148 LEU A N 1
ATOM 1091 C CA . LEU A 1 148 ? 15.492 21.531 15.07 1 88.62 148 LEU A CA 1
ATOM 1092 C C . LEU A 1 148 ? 15.719 22.312 16.359 1 88.62 148 LEU A C 1
ATOM 1094 O O . LEU A 1 148 ? 15.398 21.828 17.453 1 88.62 148 LEU A O 1
ATOM 1098 N N . SER A 1 149 ? 16.266 23.484 16.234 1 86.31 149 SER A N 1
ATOM 1099 C CA . SER A 1 149 ? 16.516 24.297 17.422 1 86.31 149 SER A CA 1
ATOM 1100 C C . SER A 1 149 ? 15.211 24.812 18.016 1 86.31 149 SER A C 1
ATOM 1102 O O . SER A 1 149 ? 15.164 25.188 19.188 1 86.31 149 SER A O 1
ATOM 1104 N N . VAL A 1 150 ? 14.203 24.844 17.219 1 87 150 VAL A N 1
ATOM 1105 C CA . VAL A 1 150 ? 12.898 25.312 17.688 1 87 150 VAL A CA 1
ATOM 1106 C C . VAL A 1 150 ? 12.094 24.125 18.219 1 87 150 VAL A C 1
ATOM 1108 O O . VAL A 1 150 ? 11.547 24.188 19.328 1 87 150 VAL A O 1
ATOM 1111 N N . SER A 1 151 ? 11.984 23.188 17.438 1 87.25 151 SER A N 1
ATOM 1112 C CA . SER A 1 151 ? 11.25 21.984 17.828 1 87.25 151 SER A CA 1
ATOM 1113 C C . SER A 1 151 ? 11.812 20.75 17.141 1 87.25 151 SER A C 1
ATOM 1115 O O . SER A 1 151 ? 12.031 20.75 15.922 1 87.25 151 SER A O 1
ATOM 1117 N N . PRO A 1 152 ? 11.898 19.703 17.922 1 86.38 152 PRO A N 1
ATOM 1118 C CA . PRO A 1 152 ? 12.414 18.469 17.297 1 86.38 152 PRO A CA 1
ATOM 1119 C C . PRO A 1 152 ? 11.32 17.641 16.625 1 86.38 152 PRO A C 1
ATOM 1121 O O . PRO A 1 152 ? 11.617 16.688 15.906 1 86.38 152 PRO A O 1
ATOM 1124 N N . THR A 1 153 ? 10.031 18.031 16.812 1 82.69 153 THR A N 1
ATOM 1125 C CA . THR A 1 153 ? 9.008 17.109 16.328 1 82.69 153 THR A CA 1
ATOM 1126 C C . THR A 1 153 ? 7.953 17.875 15.523 1 82.69 153 THR A C 1
ATOM 1128 O O . THR A 1 153 ? 7.207 17.266 14.742 1 82.69 153 THR A O 1
ATOM 1131 N N . ASN A 1 154 ? 7.812 19.156 15.672 1 88.06 154 ASN A N 1
ATOM 1132 C CA . ASN A 1 154 ? 6.73 19.906 15.055 1 88.06 154 ASN A CA 1
ATOM 1133 C C . ASN A 1 154 ? 7.254 20.875 13.992 1 88.06 154 ASN A C 1
ATOM 1135 O O . ASN A 1 154 ? 7.578 22.031 14.297 1 88.06 154 ASN A O 1
ATOM 1139 N N . ILE A 1 155 ? 7.098 20.547 12.836 1 91.19 155 ILE A N 1
ATOM 1140 C CA . ILE A 1 155 ? 7.656 21.312 11.734 1 91.19 155 ILE A CA 1
ATOM 1141 C C . ILE A 1 155 ? 6.832 22.578 11.516 1 91.19 155 ILE A C 1
ATOM 1143 O O . ILE A 1 155 ? 7.379 23.641 11.203 1 91.19 155 ILE A O 1
ATOM 1147 N N . LEU A 1 156 ? 5.535 22.5 11.602 1 91.38 156 LEU A N 1
ATOM 1148 C CA . LEU A 1 156 ? 4.688 23.656 11.375 1 91.38 156 LEU A CA 1
ATOM 1149 C C . LEU A 1 156 ? 4.973 24.75 12.406 1 91.38 156 LEU A C 1
ATOM 1151 O O . LEU A 1 156 ? 5.07 25.922 12.062 1 91.38 156 LEU A O 1
ATOM 1155 N N . GLN A 1 157 ? 5.133 24.328 13.594 1 89.12 157 GLN A N 1
ATOM 1156 C CA . GLN A 1 157 ? 5.477 25.297 14.641 1 89.12 157 GLN A CA 1
ATOM 1157 C C . GLN A 1 157 ? 6.855 25.891 14.398 1 89.12 157 GLN A C 1
ATOM 1159 O O . GLN A 1 157 ? 7.066 27.094 14.633 1 89.12 157 GLN A O 1
ATOM 1164 N N . ALA A 1 158 ? 7.734 25.062 13.969 1 92.25 158 ALA A N 1
ATOM 1165 C CA . ALA A 1 158 ? 9.102 25.531 13.734 1 92.25 158 ALA A CA 1
ATOM 1166 C C . ALA A 1 158 ? 9.133 26.594 12.633 1 92.25 158 ALA A C 1
ATOM 1168 O O . ALA A 1 158 ? 9.719 27.656 12.805 1 92.25 158 ALA A O 1
ATOM 1169 N N . ILE A 1 159 ? 8.5 26.328 11.594 1 93.81 159 ILE A N 1
ATOM 1170 C CA . ILE A 1 159 ? 8.539 27.25 10.461 1 93.81 159 ILE A CA 1
ATOM 1171 C C . ILE A 1 159 ? 7.809 28.531 10.828 1 93.81 159 ILE A C 1
ATOM 1173 O O . ILE A 1 159 ? 8.258 29.625 10.477 1 93.81 159 ILE A O 1
ATOM 1177 N N . SER A 1 160 ? 6.684 28.438 11.469 1 91.44 160 SER A N 1
ATOM 1178 C CA . SER A 1 160 ? 5.906 29.609 11.828 1 91.44 160 SER A CA 1
ATOM 1179 C C . SER A 1 160 ? 6.66 30.5 12.82 1 91.44 160 SER A C 1
ATOM 1181 O O . SER A 1 160 ? 6.477 31.719 12.844 1 91.44 160 SER A O 1
ATOM 1183 N N . THR A 1 161 ? 7.469 29.906 13.641 1 89.69 161 THR A N 1
ATOM 1184 C CA . THR A 1 161 ? 8.266 30.641 14.609 1 89.69 161 THR A CA 1
ATOM 1185 C C . THR A 1 161 ? 9.398 31.406 13.914 1 89.69 161 THR A C 1
ATOM 1187 O O . THR A 1 161 ? 9.742 32.531 14.32 1 89.69 161 THR A O 1
ATOM 1190 N N . LEU A 1 162 ? 9.883 30.828 12.891 1 91.19 162 LEU A N 1
ATOM 1191 C CA . LEU A 1 162 ? 11.062 31.391 12.25 1 91.19 162 LEU A CA 1
ATOM 1192 C C . LEU A 1 162 ? 10.664 32.406 11.164 1 91.19 162 LEU A C 1
ATOM 1194 O O . LEU A 1 162 ? 11.492 33.188 10.719 1 91.19 162 LEU A O 1
ATOM 1198 N N . ASP A 1 163 ? 9.453 32.375 10.734 1 91.88 163 ASP A N 1
ATOM 1199 C CA . ASP A 1 163 ? 8.961 33.312 9.742 1 91.88 163 ASP A CA 1
ATOM 1200 C C . ASP A 1 163 ? 7.637 33.938 10.188 1 91.88 163 ASP A C 1
ATOM 1202 O O . ASP A 1 163 ? 6.602 33.25 10.195 1 91.88 163 ASP A O 1
ATOM 1206 N N . ALA A 1 164 ? 7.621 35.125 10.336 1 87.88 164 ALA A N 1
ATOM 1207 C CA . ALA A 1 164 ? 6.438 35.844 10.828 1 87.88 164 ALA A CA 1
ATOM 1208 C C . ALA A 1 164 ? 5.336 35.844 9.773 1 87.88 164 ALA A C 1
ATOM 1210 O O . ALA A 1 164 ? 4.16 36.031 10.094 1 87.88 164 ALA A O 1
ATOM 1211 N N . GLY A 1 165 ? 5.707 35.688 8.594 1 89.5 165 GLY A N 1
ATOM 1212 C CA . GLY A 1 165 ? 4.715 35.719 7.531 1 89.5 165 GLY A CA 1
ATOM 1213 C C . GLY A 1 165 ? 3.891 34.438 7.465 1 89.5 165 GLY A C 1
ATOM 1214 O O . GLY A 1 165 ? 2.859 34.406 6.793 1 89.5 165 GLY A O 1
ATOM 1215 N N . LEU A 1 166 ? 4.289 33.531 8.125 1 91.25 166 LEU A N 1
ATOM 1216 C CA . LEU A 1 166 ? 3.568 32.281 8.148 1 91.25 166 LEU A CA 1
ATOM 1217 C C . LEU A 1 166 ? 2.75 32.125 9.43 1 91.25 166 LEU A C 1
ATOM 1219 O O . LEU A 1 166 ? 3.309 32.125 10.531 1 91.25 166 LEU A O 1
ATOM 1223 N N . ASN A 1 167 ? 1.462 31.922 9.211 1 88.69 167 ASN A N 1
ATOM 1224 C CA . ASN A 1 167 ? 0.566 31.828 10.359 1 88.69 167 ASN A CA 1
ATOM 1225 C C . ASN A 1 167 ? -0.194 30.516 10.383 1 88.69 167 ASN A C 1
ATOM 1227 O O . ASN A 1 167 ? -0.777 30.109 9.375 1 88.69 167 ASN A O 1
ATOM 1231 N N . ILE A 1 168 ? -0.168 29.859 11.531 1 87.31 168 ILE A N 1
ATOM 1232 C CA . ILE A 1 168 ? -1.011 28.688 11.75 1 87.31 168 ILE A CA 1
ATOM 1233 C C . ILE A 1 168 ? -2.402 29.125 12.195 1 87.31 168 ILE A C 1
ATOM 1235 O O . ILE A 1 168 ? -2.547 29.797 13.227 1 87.31 168 ILE A O 1
ATOM 1239 N N . THR A 1 169 ? -3.361 28.766 11.445 1 81.88 169 THR A N 1
ATOM 1240 C CA . THR A 1 169 ? -4.723 29.125 11.82 1 81.88 169 THR A CA 1
ATOM 1241 C C . THR A 1 169 ? -5.156 28.375 13.078 1 81.88 169 THR A C 1
ATOM 1243 O O . THR A 1 169 ? -5.094 27.141 13.117 1 81.88 169 THR A O 1
ATOM 1246 N N . GLN A 1 170 ? -5.441 29.094 14.023 1 76.12 170 GLN A N 1
ATOM 1247 C CA . GLN A 1 170 ? -5.855 28.484 15.281 1 76.12 170 GLN A CA 1
ATOM 1248 C C . GLN A 1 170 ? -7.27 27.922 15.18 1 76.12 170 GLN A C 1
ATOM 1250 O O . GLN A 1 170 ? -8.164 28.562 14.641 1 76.12 170 GLN A O 1
ATOM 1255 N N . ASN A 1 171 ? -7.422 26.719 15.562 1 86.5 171 ASN A N 1
ATOM 1256 C CA . ASN A 1 171 ? -8.727 26.078 15.734 1 86.5 171 ASN A CA 1
ATOM 1257 C C . ASN A 1 171 ? -9.023 25.797 17.203 1 86.5 171 ASN A C 1
ATOM 1259 O O . ASN A 1 171 ? -8.617 24.766 17.75 1 86.5 171 ASN A O 1
ATOM 1263 N N . ASN A 1 172 ? -9.766 26.688 17.766 1 89.75 172 ASN A N 1
ATOM 1264 C CA . ASN A 1 172 ? -10.039 26.562 19.188 1 89.75 172 ASN A CA 1
ATOM 1265 C C . ASN A 1 172 ? -10.844 25.297 19.5 1 89.75 172 ASN A C 1
ATOM 1267 O O . ASN A 1 172 ? -10.742 24.75 20.594 1 89.75 172 ASN A O 1
ATOM 1271 N N . SER A 1 173 ? -11.609 24.844 18.531 1 91.69 173 SER A N 1
ATOM 1272 C CA . SER A 1 173 ? -12.422 23.656 18.766 1 91.69 173 SER A CA 1
ATOM 1273 C C . SER A 1 173 ? -11.562 22.406 18.875 1 91.69 173 SER A C 1
ATOM 1275 O O . SER A 1 173 ? -11.859 21.5 19.656 1 91.69 173 SER A O 1
ATOM 1277 N N . MET A 1 174 ? -10.5 22.344 18.109 1 94.69 174 MET A N 1
ATOM 1278 C CA . MET A 1 174 ? -9.75 21.094 18 1 94.69 174 MET A CA 1
ATOM 1279 C C . MET A 1 174 ? -8.508 21.125 18.891 1 94.69 174 MET A C 1
ATOM 1281 O O . MET A 1 174 ? -7.84 20.109 19.062 1 94.69 174 MET A O 1
ATOM 1285 N N . GLY A 1 175 ? -8.188 22.188 19.484 1 94.38 175 GLY A N 1
ATOM 1286 C CA . GLY A 1 175 ? -7.066 22.281 20.406 1 94.38 175 GLY A CA 1
ATOM 1287 C C . GLY A 1 175 ? -5.801 21.625 19.891 1 94.38 175 GLY A C 1
ATOM 1288 O O . GLY A 1 175 ? -5.391 21.875 18.75 1 94.38 175 GLY A O 1
ATOM 1289 N N . SER A 1 176 ? -5.262 20.828 20.719 1 94.88 176 SER A N 1
ATOM 1290 C CA . SER A 1 176 ? -4.02 20.156 20.359 1 94.88 176 SER A CA 1
ATOM 1291 C C . SER A 1 176 ? -4.285 18.734 19.859 1 94.88 176 SER A C 1
ATOM 1293 O O . SER A 1 176 ? -3.457 17.844 20.031 1 94.88 176 SER A O 1
ATOM 1295 N N . ASN A 1 177 ? -5.492 18.453 19.281 1 96.56 177 ASN A N 1
ATOM 1296 C CA . ASN A 1 177 ? -5.82 17.156 18.719 1 96.56 177 ASN A CA 1
ATOM 1297 C C . ASN A 1 177 ? -4.809 16.719 17.672 1 96.56 177 ASN A C 1
ATOM 1299 O O . ASN A 1 177 ? -4.688 17.359 16.625 1 96.56 177 ASN A O 1
ATOM 1303 N N . PRO A 1 178 ? -4.113 15.672 17.953 1 95.25 178 PRO A N 1
ATOM 1304 C CA . PRO A 1 178 ? -3.078 15.266 17 1 95.25 178 PRO A CA 1
ATOM 1305 C C . PRO A 1 178 ? -3.652 14.828 15.656 1 95.25 178 PRO A C 1
ATOM 1307 O O . PRO A 1 178 ? -2.92 14.75 14.664 1 95.25 178 PRO A O 1
ATOM 1310 N N . ASN A 1 179 ? -4.883 14.5 15.617 1 95.69 179 ASN A N 1
ATOM 1311 C CA . ASN A 1 179 ? -5.484 14.008 14.383 1 95.69 179 ASN A CA 1
ATOM 1312 C C . ASN A 1 179 ? -6.105 15.133 13.57 1 95.69 179 ASN A C 1
ATOM 1314 O O . ASN A 1 179 ? -6.695 14.891 12.516 1 95.69 179 ASN A O 1
ATOM 1318 N N . ASN A 1 180 ? -6.008 16.312 14.008 1 92.75 180 ASN A N 1
ATOM 1319 C CA . ASN A 1 180 ? -6.434 17.484 13.25 1 92.75 180 ASN A CA 1
ATOM 1320 C C . ASN A 1 180 ? -5.246 18.234 12.648 1 92.75 180 ASN A C 1
ATOM 1322 O O . ASN A 1 180 ? -4.359 18.688 13.375 1 92.75 180 ASN A O 1
ATOM 1326 N N . ILE A 1 181 ? -5.238 18.453 11.461 1 90.06 181 ILE A N 1
ATOM 1327 C CA . ILE A 1 181 ? -4.164 19.172 10.781 1 90.06 181 ILE A CA 1
ATOM 1328 C C . ILE A 1 181 ? -4.512 20.656 10.68 1 90.06 181 ILE A C 1
ATOM 1330 O O . ILE A 1 181 ? -5.539 21.016 10.109 1 90.06 181 ILE A O 1
ATOM 1334 N N . PRO A 1 182 ? -3.678 21.438 11.234 1 88.62 182 PRO A N 1
ATOM 1335 C CA . PRO A 1 182 ? -3.969 22.875 11.188 1 88.62 182 PRO A CA 1
ATOM 1336 C C . PRO A 1 182 ? -3.771 23.469 9.789 1 88.62 182 PRO A C 1
ATOM 1338 O O . PRO A 1 182 ? -2.953 22.969 9.016 1 88.62 182 PRO A O 1
ATOM 1341 N N . ASP A 1 183 ? -4.43 24.5 9.516 1 86.94 183 ASP A N 1
ATOM 1342 C CA . ASP A 1 183 ? -4.254 25.219 8.258 1 86.94 183 ASP A CA 1
ATOM 1343 C C . ASP A 1 183 ? -3.111 26.234 8.359 1 86.94 183 ASP A C 1
ATOM 1345 O O . ASP A 1 183 ? -2.787 26.703 9.445 1 86.94 183 ASP A O 1
ATOM 1349 N N . LEU A 1 184 ? -2.518 26.578 7.188 1 90 184 LEU A N 1
ATOM 1350 C CA . LEU A 1 184 ? -1.42 27.547 7.094 1 90 184 LEU A CA 1
ATOM 1351 C C . LEU A 1 184 ? -1.757 28.656 6.117 1 90 184 LEU A C 1
ATOM 1353 O O . LEU A 1 184 ? -2.34 28.406 5.059 1 90 184 LEU A O 1
ATOM 1357 N N . VAL A 1 185 ? -1.382 29.844 6.512 1 91.19 185 VAL A N 1
ATOM 1358 C CA . VAL A 1 185 ? -1.584 31 5.645 1 91.19 185 VAL A CA 1
ATOM 1359 C C . VAL A 1 185 ? -0.308 31.828 5.586 1 91.19 185 VAL A C 1
ATOM 1361 O O . VAL A 1 185 ? 0.334 32.062 6.613 1 91.19 185 VAL A O 1
ATOM 1364 N N . ILE A 1 186 ? 0.078 32.156 4.473 1 92.31 186 ILE A N 1
ATOM 1365 C CA . ILE A 1 186 ? 1.212 33.062 4.297 1 92.31 186 ILE A CA 1
ATOM 1366 C C . ILE A 1 186 ? 0.709 34.5 4.07 1 92.31 186 ILE A C 1
ATOM 1368 O O . ILE A 1 186 ? -0.023 34.75 3.111 1 92.31 186 ILE A O 1
ATOM 1372 N N . ARG A 1 187 ? 1.131 35.375 4.906 1 90.19 187 ARG A N 1
ATOM 1373 C CA . ARG A 1 187 ? 0.817 36.812 4.859 1 90.19 187 ARG A CA 1
ATOM 1374 C C . ARG A 1 187 ? -0.68 37.031 5.023 1 90.19 187 ARG A C 1
ATOM 1376 O O . ARG A 1 187 ? -1.178 37.156 6.145 1 90.19 187 ARG A O 1
ATOM 1383 N N . SER A 1 188 ? -1.443 36.969 3.859 1 85.19 188 SER A N 1
ATOM 1384 C CA . SER A 1 188 ? -2.877 37.219 3.928 1 85.19 188 SER A CA 1
ATOM 1385 C C . SER A 1 188 ? -3.662 36.188 3.111 1 85.19 188 SER A C 1
ATOM 1387 O O . SER A 1 188 ? -3.084 35.438 2.316 1 85.19 188 SER A O 1
ATOM 1389 N N . THR A 1 189 ? -4.945 36.188 3.434 1 84.12 189 THR A N 1
ATOM 1390 C CA . THR A 1 189 ? -5.812 35.312 2.668 1 84.12 189 THR A CA 1
ATOM 1391 C C . THR A 1 189 ? -6.145 35.906 1.307 1 84.12 189 THR A C 1
ATOM 1393 O O . THR A 1 189 ? -6.312 37.125 1.188 1 84.12 189 THR A O 1
ATOM 1396 N N . THR A 1 190 ? -6.199 35.062 0.376 1 81.75 190 THR A N 1
ATOM 1397 C CA . THR A 1 190 ? -6.477 35.562 -0.972 1 81.75 190 THR A CA 1
ATOM 1398 C C . THR A 1 190 ? -7.922 35.281 -1.365 1 81.75 190 THR A C 1
ATOM 1400 O O . THR A 1 190 ? -8.438 35.844 -2.316 1 81.75 190 THR A O 1
ATOM 1403 N N . SER A 1 191 ? -8.469 34.344 -0.675 1 81.94 191 SER A N 1
ATOM 1404 C CA . SER A 1 191 ? -9.852 34 -0.977 1 81.94 191 SER A CA 1
ATOM 1405 C C . SER A 1 191 ? -10.734 34.062 0.267 1 81.94 191 SER A C 1
ATOM 1407 O O . SER A 1 191 ? -10.234 33.969 1.392 1 81.94 191 SER A O 1
ATOM 1409 N N . LEU A 1 192 ? -12.039 34.25 -0.066 1 77.25 192 LEU A N 1
ATOM 1410 C CA . LEU A 1 192 ? -13.008 34.281 1.023 1 77.25 192 LEU A CA 1
ATOM 1411 C C . LEU A 1 192 ? -13.609 32.906 1.273 1 77.25 192 LEU A C 1
ATOM 1413 O O . LEU A 1 192 ? -14.078 32.25 0.34 1 77.25 192 LEU A O 1
ATOM 1417 N N . ALA A 1 193 ? -13.43 32.406 2.445 1 67.06 193 ALA A N 1
ATOM 1418 C CA . ALA A 1 193 ? -14.008 31.125 2.797 1 67.06 193 ALA A CA 1
ATOM 1419 C C . ALA A 1 193 ? -15.508 31.25 3.084 1 67.06 193 ALA A C 1
ATOM 1421 O O . ALA A 1 193 ? -15.898 31.688 4.172 1 67.06 193 ALA A O 1
ATOM 1422 N N . THR A 1 194 ? -16.281 31.031 2.152 1 63.28 194 THR A N 1
ATOM 1423 C CA . THR A 1 194 ? -17.719 31.203 2.334 1 63.28 194 THR A CA 1
ATOM 1424 C C . THR A 1 194 ? -18.359 29.906 2.846 1 63.28 194 THR A C 1
ATOM 1426 O O . THR A 1 194 ? -19.438 29.938 3.447 1 63.28 194 THR A O 1
ATOM 1429 N N . ASN A 1 195 ? -17.688 28.812 2.395 1 58.5 195 ASN A N 1
ATOM 1430 C CA . ASN A 1 195 ? -18.156 27.516 2.883 1 58.5 195 ASN A CA 1
ATOM 1431 C C . ASN A 1 195 ? -17.047 26.766 3.6 1 58.5 195 ASN A C 1
ATOM 1433 O O . ASN A 1 195 ? -15.891 27.188 3.592 1 58.5 195 ASN A O 1
ATOM 1437 N N . ASN A 1 196 ? -17.312 26.125 4.707 1 53.41 196 ASN A N 1
ATOM 1438 C CA . ASN A 1 196 ? -16.375 25.359 5.508 1 53.41 196 ASN A CA 1
ATOM 1439 C C . ASN A 1 196 ? -15.352 24.641 4.633 1 53.41 196 ASN A C 1
ATOM 1441 O O . ASN A 1 196 ? -15.055 23.469 4.84 1 53.41 196 ASN A O 1
ATOM 1445 N N . GLU A 1 197 ? -14.891 25.391 3.584 1 57.69 197 GLU A N 1
ATOM 1446 C CA . GLU A 1 197 ? -13.875 24.766 2.734 1 57.69 197 GLU A CA 1
ATOM 1447 C C . GLU A 1 197 ? -12.508 24.781 3.416 1 57.69 197 GLU A C 1
ATOM 1449 O O . GLU A 1 197 ? -12.109 25.781 4.02 1 57.69 197 GLU A O 1
ATOM 1454 N N . VAL A 1 198 ? -11.984 23.688 3.418 1 57.72 198 VAL A N 1
ATOM 1455 C CA . VAL A 1 198 ? -10.688 23.516 4.059 1 57.72 198 VAL A CA 1
ATOM 1456 C C . VAL A 1 198 ? -9.578 23.719 3.029 1 57.72 198 VAL A C 1
ATOM 1458 O O . VAL A 1 198 ? -9.68 23.25 1.893 1 57.72 198 VAL A O 1
ATOM 1461 N N . GLY A 1 199 ? -8.656 24.562 3.332 1 65.81 199 GLY A N 1
ATOM 1462 C CA . GLY A 1 199 ? -7.426 24.641 2.564 1 65.81 199 GLY A CA 1
ATOM 1463 C C . GLY A 1 199 ? -7.484 25.641 1.433 1 65.81 199 GLY A C 1
ATOM 1464 O O . GLY A 1 199 ? -6.598 25.672 0.577 1 65.81 199 GLY A O 1
ATOM 1465 N N . LEU A 1 200 ? -8.438 26.484 1.406 1 76.19 200 LEU A N 1
ATOM 1466 C CA . LEU A 1 200 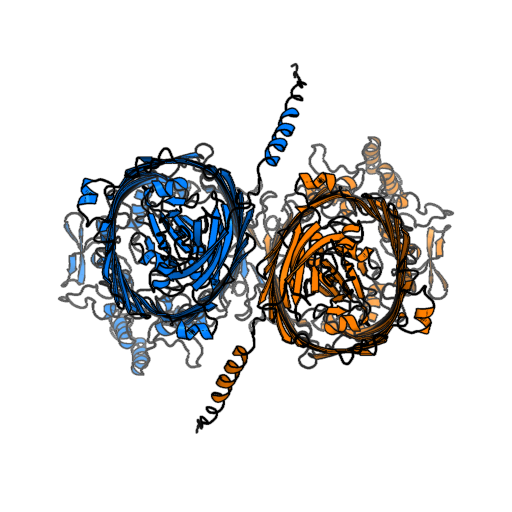? -8.602 27.453 0.323 1 76.19 200 LEU A CA 1
ATOM 1467 C C . LEU A 1 200 ? -7.422 28.406 0.261 1 76.19 200 LEU A C 1
ATOM 1469 O O . LEU A 1 200 ? -6.988 28.797 -0.826 1 76.19 200 LEU A O 1
ATOM 1473 N N . ASN A 1 201 ? -6.93 28.781 1.385 1 85.69 201 ASN A N 1
ATOM 1474 C CA . ASN A 1 201 ? -5.852 29.766 1.451 1 85.69 201 ASN A CA 1
ATOM 1475 C C . ASN A 1 201 ? -4.531 29.125 1.86 1 85.69 201 ASN A C 1
ATOM 1477 O O . ASN A 1 201 ? -3.584 29.812 2.227 1 85.69 201 ASN A O 1
ATOM 1481 N N . SER A 1 202 ? -4.512 27.828 1.768 1 88.38 202 SER A N 1
ATOM 1482 C CA . SER A 1 202 ? -3.279 27.125 2.113 1 88.38 202 SER A CA 1
ATOM 1483 C C . SER A 1 202 ? -2.234 27.281 1.012 1 88.38 202 SER A C 1
ATOM 1485 O O . SER A 1 202 ? -2.57 27.25 -0.175 1 88.38 202 SER A O 1
ATOM 1487 N N . PRO A 1 203 ? -1.015 27.406 1.405 1 91.88 203 PRO A N 1
ATOM 1488 C CA . PRO A 1 203 ? 0.039 27.469 0.39 1 91.88 203 PRO A CA 1
ATOM 1489 C C . PRO A 1 203 ? 0.283 26.109 -0.282 1 91.88 203 PRO A C 1
ATOM 1491 O O . PRO A 1 203 ? -0.169 25.078 0.217 1 91.88 203 PRO A O 1
ATOM 1494 N N . LEU A 1 204 ? 0.919 26.25 -1.416 1 91.88 204 LEU A N 1
ATOM 1495 C CA . LEU A 1 204 ? 1.356 25.031 -2.088 1 91.88 204 LEU A CA 1
ATOM 1496 C C . LEU A 1 204 ? 2.551 24.406 -1.369 1 91.88 204 LEU A C 1
ATOM 1498 O O . LEU A 1 204 ? 3.475 25.125 -0.965 1 91.88 204 LEU A O 1
ATOM 1502 N N . ILE A 1 205 ? 2.52 23.188 -1.156 1 94 205 ILE A N 1
ATOM 1503 C CA . ILE A 1 205 ? 3.619 22.469 -0.521 1 94 205 ILE A CA 1
ATOM 1504 C C . ILE A 1 205 ? 4.367 21.641 -1.565 1 94 205 ILE A C 1
ATOM 1506 O O . ILE A 1 205 ? 3.76 20.859 -2.295 1 94 205 ILE A O 1
ATOM 1510 N N . VAL A 1 206 ? 5.621 21.812 -1.621 1 94.56 206 VAL A N 1
ATOM 1511 C CA . VAL A 1 206 ? 6.465 21.062 -2.543 1 94.56 206 VAL A CA 1
ATOM 1512 C C . VAL A 1 206 ? 7.586 20.359 -1.771 1 94.56 206 VAL A C 1
ATOM 1514 O O . VAL A 1 206 ? 8.359 21.016 -1.068 1 94.56 206 VAL A O 1
ATOM 1517 N N . ILE A 1 207 ? 7.707 19.125 -1.863 1 95 207 ILE A N 1
ATOM 1518 C CA . ILE A 1 207 ? 8.766 18.359 -1.214 1 95 207 ILE A CA 1
ATOM 1519 C C . ILE A 1 207 ? 9.672 17.734 -2.271 1 95 207 ILE A C 1
ATOM 1521 O O . ILE A 1 207 ? 9.227 16.875 -3.047 1 95 207 ILE A O 1
ATOM 1525 N N . ASP A 1 208 ? 10.891 18.109 -2.312 1 93.81 208 ASP A N 1
ATOM 1526 C CA . ASP A 1 208 ? 11.867 17.625 -3.283 1 93.81 208 ASP A CA 1
ATOM 1527 C C . ASP A 1 208 ? 11.375 17.828 -4.711 1 93.81 208 ASP A C 1
ATOM 1529 O O . ASP A 1 208 ? 11.453 16.906 -5.539 1 93.81 208 ASP A O 1
ATOM 1533 N N . GLY A 1 209 ? 10.719 18.938 -4.93 1 90.88 209 GLY A N 1
ATOM 1534 C CA . GLY A 1 209 ? 10.273 19.297 -6.266 1 90.88 209 GLY A CA 1
ATOM 1535 C C . GLY A 1 209 ? 8.922 18.719 -6.621 1 90.88 209 GLY A C 1
ATOM 1536 O O . GLY A 1 209 ? 8.406 18.969 -7.719 1 90.88 209 GLY A O 1
ATOM 1537 N N . VAL A 1 210 ? 8.352 18.031 -5.734 1 91.69 210 VAL A N 1
ATOM 1538 C CA . VAL A 1 210 ? 7.066 17.406 -6.004 1 91.69 210 VAL A CA 1
ATOM 1539 C C . VAL A 1 210 ? 5.977 18.078 -5.184 1 91.69 210 VAL A C 1
ATOM 1541 O O . VAL A 1 210 ? 6.117 18.25 -3.971 1 91.69 210 VAL A O 1
ATOM 1544 N N . GLU A 1 211 ? 4.879 18.438 -5.836 1 91.06 211 GLU A N 1
ATOM 1545 C CA . GLU A 1 211 ? 3.75 19.016 -5.102 1 91.06 211 GLU A CA 1
ATOM 1546 C C . GLU A 1 211 ? 3.166 18 -4.121 1 91.06 211 GLU A C 1
ATOM 1548 O O . GLU A 1 211 ? 2.977 16.828 -4.461 1 91.06 211 GLU A O 1
ATOM 1553 N N . SER A 1 212 ? 2.957 18.438 -2.996 1 91.62 212 SER A N 1
ATOM 1554 C CA . SER A 1 212 ? 2.482 17.562 -1.925 1 91.62 212 SER A CA 1
ATOM 1555 C C . SER A 1 212 ? 1.346 18.219 -1.146 1 91.62 212 SER A C 1
ATOM 1557 O O . SER A 1 212 ? 0.826 19.266 -1.553 1 91.62 212 SER A O 1
ATOM 1559 N N . THR A 1 213 ? 0.932 17.531 -0.1 1 88.88 213 THR A N 1
ATOM 1560 C CA . THR A 1 213 ? -0.191 18 0.704 1 88.88 213 THR A CA 1
ATOM 1561 C C . THR A 1 213 ? 0.295 18.547 2.043 1 88.88 213 THR A C 1
ATOM 1563 O O . THR A 1 213 ? 1.434 18.297 2.443 1 88.88 213 THR A O 1
ATOM 1566 N N . LEU A 1 214 ? -0.587 19.266 2.662 1 90 214 LEU A N 1
ATOM 1567 C CA . LEU A 1 214 ? -0.297 19.766 4 1 90 214 LEU A CA 1
ATOM 1568 C C . LEU A 1 214 ? -0.131 18.609 4.988 1 90 214 LEU A C 1
ATOM 1570 O O . LEU A 1 214 ? 0.672 18.703 5.922 1 90 214 LEU A O 1
ATOM 1574 N N . GLN A 1 215 ? -0.827 17.578 4.809 1 89.19 215 GLN A N 1
ATOM 1575 C CA . GLN A 1 215 ? -0.687 16.406 5.66 1 89.19 215 GLN A CA 1
ATOM 1576 C C . GLN A 1 215 ? 0.716 15.82 5.559 1 89.19 215 GLN A C 1
ATOM 1578 O O . GLN A 1 215 ? 1.291 15.391 6.559 1 89.19 215 GLN A O 1
ATOM 1583 N N . ALA A 1 216 ? 1.134 15.758 4.355 1 91.88 216 ALA A N 1
ATOM 1584 C CA . ALA A 1 216 ? 2.484 15.242 4.164 1 91.88 216 ALA A CA 1
ATOM 1585 C C . ALA A 1 216 ? 3.508 16.062 4.938 1 91.88 216 ALA A C 1
ATOM 1587 O O . ALA A 1 216 ? 4.449 15.516 5.516 1 91.88 216 ALA A O 1
ATOM 1588 N N . LEU A 1 217 ? 3.33 17.312 4.879 1 92.81 217 LEU A N 1
ATOM 1589 C CA . LEU A 1 217 ? 4.223 18.188 5.625 1 92.81 217 LEU A CA 1
ATOM 1590 C C . LEU A 1 217 ? 4.07 17.969 7.129 1 92.81 217 LEU A C 1
ATOM 1592 O O . LEU A 1 217 ? 5.062 17.875 7.852 1 92.81 217 LEU A O 1
ATOM 1596 N N . TYR A 1 218 ? 2.855 17.875 7.625 1 92.06 218 TYR A N 1
ATOM 1597 C CA . TYR A 1 218 ? 2.555 17.672 9.039 1 92.06 218 TYR A CA 1
ATOM 1598 C C . TYR A 1 218 ? 3.189 16.391 9.555 1 92.06 218 TYR A C 1
ATOM 1600 O O . TYR A 1 218 ? 3.643 16.328 10.695 1 92.06 218 TYR A O 1
ATOM 1608 N N . ASP A 1 219 ? 3.24 15.398 8.688 1 90.75 219 ASP A N 1
ATOM 1609 C CA . ASP A 1 219 ? 3.705 14.078 9.102 1 90.75 219 ASP A CA 1
ATOM 1610 C C . ASP A 1 219 ? 5.176 13.875 8.742 1 90.75 219 ASP A C 1
ATOM 1612 O O . ASP A 1 219 ? 5.723 12.781 8.938 1 90.75 219 ASP A O 1
ATOM 1616 N N . MET A 1 220 ? 5.785 14.852 8.328 1 91 220 MET A N 1
ATOM 1617 C CA . MET A 1 220 ? 7.172 14.719 7.891 1 91 220 MET A CA 1
ATOM 1618 C C . MET A 1 220 ? 8.109 14.609 9.086 1 91 220 MET A C 1
ATOM 1620 O O . MET A 1 220 ? 7.926 15.289 10.094 1 91 220 MET A O 1
ATOM 1624 N N . ASN A 1 221 ? 9.156 13.812 8.898 1 91 221 ASN A N 1
ATOM 1625 C CA . ASN A 1 221 ? 10.234 13.758 9.875 1 91 221 ASN A CA 1
ATOM 1626 C C . ASN A 1 221 ? 11.156 14.969 9.773 1 91 221 ASN A C 1
ATOM 1628 O O . ASN A 1 221 ? 11.867 15.133 8.789 1 91 221 ASN A O 1
ATOM 1632 N N . ILE A 1 222 ? 11.148 15.719 10.719 1 91.25 222 ILE A N 1
ATOM 1633 C CA . ILE A 1 222 ? 11.875 16.984 10.711 1 91.25 222 ILE A CA 1
ATOM 1634 C C . ILE A 1 222 ? 13.375 16.719 10.594 1 91.25 222 ILE A C 1
ATOM 1636 O O . ILE A 1 222 ? 14.125 17.547 10.07 1 91.25 222 ILE A O 1
ATOM 1640 N N . GLN A 1 223 ? 13.891 15.547 11.016 1 89.75 223 GLN A N 1
ATOM 1641 C CA . GLN A 1 223 ? 15.305 15.203 10.969 1 89.75 223 GLN A CA 1
ATOM 1642 C C . GLN A 1 223 ? 15.781 15.039 9.523 1 89.75 223 GLN A C 1
ATOM 1644 O O . GLN A 1 223 ? 16.984 15.094 9.258 1 89.75 223 GLN A O 1
ATOM 1649 N N . ASP A 1 224 ? 14.875 14.883 8.672 1 89.31 224 ASP A N 1
ATOM 1650 C CA . ASP A 1 224 ? 15.219 14.625 7.281 1 89.31 224 ASP A CA 1
ATOM 1651 C C . ASP A 1 224 ? 15.32 15.93 6.488 1 89.31 224 ASP A C 1
ATOM 1653 O O . ASP A 1 224 ? 15.781 15.93 5.348 1 89.31 224 ASP A O 1
ATOM 1657 N N . ILE A 1 225 ? 15.016 16.953 7.055 1 93.62 225 ILE A N 1
ATOM 1658 C CA . ILE A 1 225 ? 14.914 18.203 6.309 1 93.62 225 ILE A CA 1
ATOM 1659 C C . ILE A 1 225 ? 16.281 18.875 6.242 1 93.62 225 ILE A C 1
ATOM 1661 O O . ILE A 1 225 ? 16.938 19.062 7.27 1 93.62 225 ILE A O 1
ATOM 1665 N N . GLU A 1 226 ? 16.703 19.203 5.09 1 90.88 226 GLU A N 1
ATOM 1666 C CA . GLU A 1 226 ? 17.922 19.984 4.875 1 90.88 226 GLU A CA 1
ATOM 1667 C C . GLU A 1 226 ? 17.625 21.484 4.906 1 90.88 226 GLU A C 1
ATOM 1669 O O . GLU A 1 226 ? 18.375 22.25 5.508 1 90.88 226 GLU A O 1
ATOM 1674 N N . ARG A 1 227 ? 16.516 21.781 4.18 1 92.12 227 ARG A N 1
ATOM 1675 C CA . ARG A 1 227 ? 16.172 23.203 4.086 1 92.12 227 ARG A CA 1
ATOM 1676 C C . ARG A 1 227 ? 14.711 23.391 3.715 1 92.12 227 ARG A C 1
ATOM 1678 O O . ARG A 1 227 ? 14.102 22.516 3.088 1 92.12 227 ARG A O 1
ATOM 1685 N N . VAL A 1 228 ? 14.164 24.5 4.086 1 94.25 228 VAL A N 1
ATOM 1686 C CA . VAL A 1 228 ? 12.82 24.938 3.723 1 94.25 228 VAL A CA 1
ATOM 1687 C C . VAL A 1 228 ? 12.891 26.344 3.119 1 94.25 228 VAL A C 1
ATOM 1689 O O . VAL A 1 228 ? 13.516 27.234 3.689 1 94.25 228 VAL A O 1
ATOM 1692 N N . ASP A 1 229 ? 12.32 26.516 1.962 1 93.31 229 ASP A N 1
ATOM 1693 C CA . ASP A 1 229 ? 12.195 27.828 1.338 1 93.31 229 ASP A CA 1
ATOM 1694 C C . ASP A 1 229 ? 10.734 28.25 1.236 1 93.31 229 ASP A C 1
ATOM 1696 O O . ASP A 1 229 ? 9.906 27.516 0.704 1 93.31 229 ASP A O 1
ATOM 1700 N N . ILE A 1 230 ? 10.461 29.359 1.751 1 94.31 230 ILE A N 1
ATOM 1701 C CA . ILE A 1 230 ? 9.117 29.922 1.67 1 94.31 230 ILE A CA 1
ATOM 1702 C C . ILE A 1 230 ? 9.094 31.062 0.648 1 94.31 230 ILE A C 1
ATOM 1704 O O . ILE A 1 230 ? 9.75 32.094 0.83 1 94.31 230 ILE A O 1
ATOM 1708 N N . LEU A 1 231 ? 8.336 30.859 -0.368 1 92.44 231 LEU A N 1
ATOM 1709 C CA . LEU A 1 231 ? 8.188 31.859 -1.421 1 92.44 231 LEU A CA 1
ATOM 1710 C C . LEU A 1 231 ? 6.895 32.656 -1.243 1 92.44 231 LEU A C 1
ATOM 1712 O O . LEU A 1 231 ? 5.812 32.062 -1.167 1 92.44 231 LEU A O 1
ATOM 1716 N N . LYS A 1 232 ? 6.988 33.938 -1.342 1 90.81 232 LYS A N 1
ATOM 1717 C CA . LYS A 1 232 ? 5.832 34.75 -0.917 1 90.81 232 LYS A CA 1
ATOM 1718 C C . LYS A 1 232 ? 5.355 35.656 -2.037 1 90.81 232 LYS A C 1
ATOM 1720 O O . LYS A 1 232 ? 4.184 36.031 -2.074 1 90.81 232 LYS A O 1
ATOM 1725 N N . ASP A 1 233 ? 6.23 36.156 -2.91 1 87.62 233 ASP A N 1
ATOM 1726 C CA . ASP A 1 233 ? 5.82 37.156 -3.898 1 87.62 233 ASP A CA 1
ATOM 1727 C C . ASP A 1 233 ? 5.68 36.5 -5.281 1 87.62 233 ASP A C 1
ATOM 1729 O O . ASP A 1 233 ? 5.82 35.312 -5.438 1 87.62 233 ASP A O 1
ATOM 1733 N N . ALA A 1 234 ? 5.352 37.344 -6.258 1 80.69 234 ALA A N 1
ATOM 1734 C CA . ALA A 1 234 ? 5.035 36.875 -7.602 1 80.69 234 ALA A CA 1
ATOM 1735 C C . ALA A 1 234 ? 6.277 36.312 -8.289 1 80.69 234 ALA A C 1
ATOM 1737 O O . ALA A 1 234 ? 6.195 35.312 -9 1 80.69 234 ALA A O 1
ATOM 1738 N N . SER A 1 235 ? 7.301 36.938 -8.109 1 78.31 235 SER A N 1
ATOM 1739 C CA . SER A 1 235 ? 8.516 36.469 -8.773 1 78.31 235 SER A CA 1
ATOM 1740 C C . SER A 1 235 ? 8.898 35.062 -8.32 1 78.31 235 SER A C 1
ATOM 1742 O O . SER A 1 235 ? 9.523 34.312 -9.07 1 78.31 235 SER A O 1
ATOM 1744 N N . ALA A 1 236 ? 8.531 34.812 -7.227 1 70.94 236 ALA A N 1
ATOM 1745 C CA . ALA A 1 236 ? 8.883 33.531 -6.641 1 70.94 236 ALA A CA 1
ATOM 1746 C C . ALA A 1 236 ? 7.844 32.469 -6.996 1 70.94 236 ALA A C 1
ATOM 1748 O O . ALA A 1 236 ? 8.164 31.281 -7.082 1 70.94 236 ALA A O 1
ATOM 1749 N N . THR A 1 237 ? 6.594 32.812 -7.133 1 74.56 237 THR A N 1
ATOM 1750 C CA . THR A 1 237 ? 5.508 31.844 -7.152 1 74.56 237 THR A CA 1
ATOM 1751 C C . THR A 1 237 ? 4.938 31.688 -8.562 1 74.56 237 THR A C 1
ATOM 1753 O O . THR A 1 237 ? 4.25 30.719 -8.859 1 74.56 237 THR A O 1
ATOM 1756 N N . ALA A 1 238 ? 5.297 32.594 -9.398 1 77.56 238 ALA A N 1
ATOM 1757 C CA . ALA A 1 238 ? 4.668 32.625 -10.719 1 77.56 238 ALA A CA 1
ATOM 1758 C C . ALA A 1 238 ? 5.004 31.344 -11.508 1 77.56 238 ALA A C 1
ATOM 1760 O O . ALA A 1 238 ? 4.242 30.953 -12.391 1 77.56 238 ALA A O 1
ATOM 1761 N N . LEU A 1 239 ? 6.055 30.828 -11.18 1 82.69 239 LEU A N 1
ATOM 1762 C CA . LEU A 1 239 ? 6.457 29.609 -11.883 1 82.69 239 LEU A CA 1
ATOM 1763 C C . LEU A 1 239 ? 5.445 28.484 -11.648 1 82.69 239 LEU A C 1
ATOM 1765 O O . LEU A 1 239 ? 5.336 27.562 -12.461 1 82.69 239 LEU A O 1
ATOM 1769 N N . TYR A 1 240 ? 4.766 28.594 -10.617 1 83.31 240 TYR A N 1
ATOM 1770 C CA . TYR A 1 240 ? 3.785 27.578 -10.281 1 83.31 240 TYR A CA 1
ATOM 1771 C C . TYR A 1 240 ? 2.406 27.938 -10.82 1 83.31 240 TYR A C 1
ATOM 1773 O O . TYR A 1 240 ? 1.484 27.125 -10.797 1 83.31 240 TYR A O 1
ATOM 1781 N N . GLY A 1 241 ? 2.297 29.109 -11.234 1 78.44 241 GLY A N 1
ATOM 1782 C CA . GLY A 1 241 ? 1.091 29.547 -11.922 1 78.44 241 GLY A CA 1
ATOM 1783 C C . GLY A 1 241 ? -0.144 29.5 -11.039 1 78.44 241 GLY A C 1
ATOM 1784 O O . GLY A 1 241 ? -0.256 30.281 -10.086 1 78.44 241 GLY A O 1
ATOM 1785 N N . GLU A 1 242 ? -1.017 28.438 -11.25 1 76.38 242 GLU A N 1
ATOM 1786 C CA . GLU A 1 242 ? -2.391 28.359 -10.766 1 76.38 242 GLU A CA 1
ATOM 1787 C C . GLU A 1 242 ? -2.438 27.953 -9.297 1 76.38 242 GLU A C 1
ATOM 1789 O O . GLU A 1 242 ? -3.473 28.078 -8.641 1 76.38 242 GLU A O 1
ATOM 1794 N N . ASN A 1 243 ? -1.459 27.531 -8.75 1 76.5 243 ASN A N 1
ATOM 1795 C CA . ASN A 1 243 ? -1.533 27.016 -7.387 1 76.5 243 ASN A CA 1
ATOM 1796 C C . ASN A 1 243 ? -0.727 27.859 -6.418 1 76.5 243 ASN A C 1
ATOM 1798 O O . ASN A 1 243 ? -0.616 27.531 -5.234 1 76.5 243 ASN A O 1
ATOM 1802 N N . ALA A 1 244 ? -0.278 28.938 -6.812 1 80.38 244 ALA A N 1
ATOM 1803 C CA . ALA A 1 244 ? 0.723 29.578 -5.961 1 80.38 244 ALA A CA 1
ATOM 1804 C C . ALA A 1 244 ? 0.246 30.953 -5.488 1 80.38 244 ALA A C 1
ATOM 1806 O O . ALA A 1 244 ? 1.041 31.766 -5 1 80.38 244 ALA A O 1
ATOM 1807 N N . ALA A 1 245 ? -0.984 31.141 -5.664 1 81.69 245 ALA A N 1
ATOM 1808 C CA . ALA A 1 245 ? -1.486 32.438 -5.234 1 81.69 245 ALA A CA 1
ATOM 1809 C C . ALA A 1 245 ? -1.275 32.656 -3.736 1 81.69 245 ALA A C 1
ATOM 1811 O O . ALA A 1 245 ? -1.083 33.781 -3.277 1 81.69 245 ALA A O 1
ATOM 1812 N N . ASN A 1 246 ? -1.285 31.609 -3.016 1 88.19 246 ASN A N 1
ATOM 1813 C CA . ASN A 1 246 ? -1.176 31.703 -1.562 1 88.19 246 ASN A CA 1
ATOM 1814 C C . ASN A 1 246 ? 0.257 31.453 -1.095 1 88.19 246 ASN A C 1
ATOM 1816 O O . ASN A 1 246 ? 0.498 31.234 0.093 1 88.19 246 ASN A O 1
ATOM 1820 N N . GLY A 1 247 ? 1.182 31.438 -1.952 1 90.56 247 GLY A N 1
ATOM 1821 C CA . GLY A 1 247 ? 2.566 31.172 -1.592 1 90.56 247 GLY A CA 1
ATOM 1822 C C . GLY A 1 247 ? 2.955 29.703 -1.747 1 90.56 247 GLY A C 1
ATOM 1823 O O . GLY A 1 247 ? 2.098 28.844 -1.969 1 90.56 247 GLY A O 1
ATOM 1824 N N . VAL A 1 248 ? 4.281 29.531 -1.692 1 92.62 248 VAL A N 1
ATOM 1825 C CA . VAL A 1 248 ? 4.785 28.172 -1.861 1 92.62 248 VAL A CA 1
ATOM 1826 C C . VAL A 1 248 ? 5.797 27.844 -0.762 1 92.62 248 VAL A C 1
ATOM 1828 O O . VAL A 1 248 ? 6.633 28.688 -0.419 1 92.62 248 VAL A O 1
ATOM 1831 N N . ILE A 1 249 ? 5.688 26.688 -0.201 1 94.88 249 ILE A N 1
ATOM 1832 C CA . ILE A 1 249 ? 6.68 26.172 0.735 1 94.88 249 ILE A CA 1
ATOM 1833 C C . ILE A 1 249 ? 7.414 24.984 0.105 1 94.88 249 ILE A C 1
ATOM 1835 O O . ILE A 1 249 ? 6.801 23.984 -0.239 1 94.88 249 ILE A O 1
ATOM 1839 N N . ILE A 1 250 ? 8.664 25.125 -0.005 1 94.94 250 ILE A N 1
ATOM 1840 C CA . ILE A 1 250 ? 9.477 24.094 -0.629 1 94.94 250 ILE A CA 1
ATOM 1841 C C . ILE A 1 250 ? 10.352 23.422 0.425 1 94.94 250 ILE A C 1
ATOM 1843 O O . ILE A 1 250 ? 11.078 24.094 1.164 1 94.94 250 ILE A O 1
ATOM 1847 N N . ILE A 1 251 ? 10.336 22.188 0.447 1 95.44 251 ILE A N 1
ATOM 1848 C CA . ILE A 1 251 ? 11.148 21.391 1.372 1 95.44 251 ILE A CA 1
ATOM 1849 C C . ILE A 1 251 ? 12.125 20.516 0.59 1 95.44 251 ILE A C 1
ATOM 1851 O O . ILE A 1 251 ? 11.727 19.828 -0.347 1 95.44 251 ILE A O 1
ATOM 1855 N N . GLU A 1 252 ? 13.312 20.625 0.977 1 92.94 252 GLU A N 1
ATOM 1856 C CA . GLU A 1 252 ? 14.344 19.734 0.448 1 92.94 252 GLU A CA 1
ATOM 1857 C C . GLU A 1 252 ? 14.844 18.766 1.518 1 92.94 252 GLU A C 1
ATOM 1859 O O . GLU A 1 252 ? 15.242 19.188 2.605 1 92.94 252 GLU A O 1
ATOM 1864 N N . ARG A 1 253 ? 14.953 17.547 1.249 1 91.94 253 ARG A N 1
ATOM 1865 C CA . ARG A 1 253 ? 15.43 16.547 2.195 1 91.94 253 ARG A CA 1
ATOM 1866 C C . ARG A 1 253 ? 16.938 16.328 2.047 1 91.94 253 ARG A C 1
ATOM 1868 O O . ARG A 1 253 ? 17.5 16.594 0.987 1 91.94 253 ARG A O 1
ATOM 1875 N N . LYS A 1 254 ? 17.375 15.898 3.133 1 86.81 254 LYS A N 1
ATOM 1876 C CA . LYS A 1 254 ? 18.812 15.727 3.217 1 86.81 254 LYS A CA 1
ATOM 1877 C C . LYS A 1 254 ? 19.312 14.742 2.162 1 86.81 254 LYS A C 1
ATOM 1879 O O . LYS A 1 254 ? 18.688 13.703 1.927 1 86.81 254 LYS A O 1
ATOM 1884 N N . ARG A 1 255 ? 20.422 15.273 1.546 1 75.56 255 ARG A N 1
ATOM 1885 C CA . ARG A 1 255 ? 21.172 14.422 0.619 1 75.56 255 ARG A CA 1
ATOM 1886 C C . ARG A 1 255 ? 22.438 13.891 1.264 1 75.56 255 ARG A C 1
ATOM 1888 O O . ARG A 1 255 ? 22.719 14.156 2.434 1 75.56 255 ARG A O 1
ATOM 1895 N N . VAL A 1 256 ? 23.266 13.117 0.495 1 64.62 256 VAL A N 1
ATOM 1896 C CA . VAL A 1 256 ? 24.453 12.453 0.998 1 64.62 256 VAL A CA 1
ATOM 1897 C C . VAL A 1 256 ? 25.609 13.461 1.103 1 64.62 256 VAL A C 1
ATOM 1899 O O . VAL A 1 256 ? 25.844 14.242 0.176 1 64.62 256 VAL A O 1
ATOM 1902 N N . THR A 1 257 ? 26.156 13.727 2.307 1 54.16 257 THR A N 1
ATOM 1903 C CA . THR A 1 257 ? 27.203 14.742 2.459 1 54.16 257 THR A CA 1
ATOM 1904 C C . THR A 1 257 ? 28.578 14.125 2.305 1 54.16 257 THR A C 1
ATOM 1906 O O . THR A 1 257 ? 29.531 14.797 1.881 1 54.16 257 THR A O 1
ATOM 1909 N N . GLN A 1 258 ? 28.906 13.016 2.943 1 58.66 258 GLN A N 1
ATOM 1910 C CA . GLN A 1 258 ? 30.312 12.664 3.041 1 58.66 258 GLN A CA 1
ATOM 1911 C C . GLN A 1 258 ? 30.5 11.148 2.98 1 58.66 258 GLN A C 1
ATOM 1913 O O . GLN A 1 258 ? 29.547 10.391 3.145 1 58.66 258 GLN A O 1
ATOM 1918 N N . ALA A 1 259 ? 31.656 10.758 2.326 1 59.03 259 ALA A N 1
ATOM 1919 C CA . ALA A 1 259 ? 32.219 9.438 2.545 1 59.03 259 ALA A CA 1
ATOM 1920 C C . ALA A 1 259 ? 32.969 9.359 3.887 1 59.03 259 ALA A C 1
ATOM 1922 O O . ALA A 1 259 ? 33.531 10.352 4.34 1 59.03 259 ALA A O 1
ATOM 1923 N N . PRO A 1 260 ? 32.875 8.266 4.75 1 65.19 260 PRO A N 1
ATOM 1924 C CA . PRO A 1 260 ? 32.281 6.922 4.73 1 65.19 260 PRO A CA 1
ATOM 1925 C C . PRO A 1 260 ? 30.797 6.91 5.133 1 65.19 260 PRO A C 1
ATOM 1927 O O . PRO A 1 260 ? 30.234 7.969 5.406 1 65.19 260 PRO A O 1
ATOM 1930 N N . VAL A 1 261 ? 30.297 5.793 5.406 1 75.38 261 VAL A N 1
ATOM 1931 C CA . VAL A 1 261 ? 28.906 5.547 5.789 1 75.38 261 VAL A CA 1
ATOM 1932 C C . VAL A 1 261 ? 28.625 6.156 7.16 1 75.38 261 VAL A C 1
ATOM 1934 O O . VAL A 1 261 ? 29.453 6.047 8.07 1 75.38 261 VAL A O 1
ATOM 1937 N N . ARG A 1 262 ? 27.719 6.992 7.324 1 82 262 ARG A N 1
ATOM 1938 C CA . ARG A 1 262 ? 27.297 7.617 8.57 1 82 262 ARG A CA 1
ATOM 1939 C C . ARG A 1 262 ? 25.938 7.078 9.016 1 82 262 ARG A C 1
ATOM 1941 O O . ARG A 1 262 ? 25 7.02 8.211 1 82 262 ARG A O 1
ATOM 1948 N N . VAL A 1 263 ? 25.922 6.664 10.266 1 86.56 263 VAL A N 1
ATOM 1949 C CA . VAL A 1 263 ? 24.672 6.207 10.859 1 86.56 263 VAL A CA 1
ATOM 1950 C C . VAL A 1 263 ? 24.234 7.172 11.961 1 86.56 263 VAL A C 1
ATOM 1952 O O . VAL A 1 263 ? 24.984 7.441 12.898 1 86.56 263 VAL A O 1
ATOM 1955 N N . ARG A 1 264 ? 23.125 7.691 11.852 1 92 264 ARG A N 1
ATOM 1956 C CA . ARG A 1 264 ? 22.594 8.617 12.844 1 92 264 ARG A CA 1
ATOM 1957 C C . ARG A 1 264 ? 21.297 8.086 13.438 1 92 264 ARG A C 1
ATOM 1959 O O . ARG A 1 264 ? 20.375 7.723 12.703 1 92 264 ARG A O 1
ATOM 1966 N N . TYR A 1 265 ? 21.234 8.023 14.648 1 94.06 265 TYR A N 1
ATOM 1967 C CA . TYR A 1 265 ? 20.016 7.641 15.367 1 94.06 265 TYR A CA 1
ATOM 1968 C C . TYR A 1 265 ? 19.578 8.75 16.312 1 94.06 265 TYR A C 1
ATOM 1970 O O . TYR A 1 265 ? 20.359 9.242 17.125 1 94.06 265 TYR A O 1
ATOM 1978 N N . THR A 1 266 ? 18.297 9.125 16.219 1 96.12 266 THR A N 1
ATOM 1979 C CA . THR A 1 266 ? 17.734 10.141 17.109 1 96.12 266 THR A CA 1
ATOM 1980 C C . THR A 1 266 ? 16.484 9.609 17.812 1 96.12 266 THR A C 1
ATOM 1982 O O . THR A 1 266 ? 15.594 9.047 17.188 1 96.12 266 THR A O 1
ATOM 1985 N N . PHE A 1 267 ? 16.484 9.695 19.062 1 96.25 267 PHE A N 1
ATOM 1986 C CA . PHE A 1 267 ? 15.359 9.312 19.906 1 96.25 267 PHE A CA 1
ATOM 1987 C C . PHE A 1 267 ? 14.789 10.523 20.625 1 96.25 267 PHE A C 1
ATOM 1989 O O . PHE A 1 267 ? 15.523 11.242 21.312 1 96.25 267 PHE A O 1
ATOM 1996 N N . THR A 1 268 ? 13.461 10.758 20.5 1 96.69 268 THR A N 1
ATOM 1997 C CA . THR A 1 268 ? 12.828 11.922 21.109 1 96.69 268 THR A CA 1
ATOM 1998 C C . THR A 1 268 ? 11.562 11.523 21.859 1 96.69 268 THR A C 1
ATOM 2000 O O . THR A 1 268 ? 10.461 11.586 21.312 1 96.69 268 THR A O 1
ATOM 2003 N N . PRO A 1 269 ? 11.641 11.164 23.125 1 96.56 269 PRO A N 1
ATOM 2004 C CA . PRO A 1 269 ? 10.453 11.008 23.969 1 96.56 269 PRO A CA 1
ATOM 2005 C C . PRO A 1 269 ? 9.812 12.336 24.344 1 96.56 269 PRO A C 1
ATOM 2007 O O . PRO A 1 269 ? 10.508 13.336 24.516 1 96.56 269 PRO A O 1
ATOM 2010 N N . GLN A 1 270 ? 8.477 12.375 24.469 1 96.75 270 GLN A N 1
ATOM 2011 C CA . GLN A 1 270 ? 7.734 13.586 24.797 1 96.75 270 GLN A CA 1
ATOM 2012 C C . GLN A 1 270 ? 6.578 13.281 25.75 1 96.75 270 GLN A C 1
ATOM 2014 O O . GLN A 1 270 ? 5.867 12.289 25.562 1 96.75 270 GLN A O 1
ATOM 2019 N N . MET A 1 271 ? 6.461 14.055 26.719 1 97.56 271 MET A N 1
ATOM 2020 C CA . MET A 1 271 ? 5.328 14.016 27.641 1 97.56 271 MET A CA 1
ATOM 2021 C C . MET A 1 271 ? 4.426 15.227 27.453 1 97.56 271 MET A C 1
ATOM 2023 O O . MET A 1 271 ? 4.91 16.359 27.359 1 97.56 271 MET A O 1
ATOM 2027 N N . SER A 1 272 ? 3.137 14.992 27.375 1 97.44 272 SER A N 1
ATOM 2028 C CA . SER A 1 272 ? 2.184 16.078 27.172 1 97.44 272 SER A CA 1
ATOM 2029 C C . SER A 1 272 ? 1.132 16.109 28.266 1 97.44 272 SER A C 1
ATOM 2031 O O . SER A 1 272 ? 0.71 15.055 28.766 1 97.44 272 SER A O 1
ATOM 2033 N N . PHE A 1 273 ? 0.743 17.328 28.594 1 97.38 273 PHE A N 1
ATOM 2034 C CA . PHE A 1 273 ? -0.231 17.578 29.656 1 97.38 273 PHE A CA 1
ATOM 2035 C C . PHE A 1 273 ? -1.335 18.5 29.156 1 97.38 273 PHE A C 1
ATOM 2037 O O . PHE A 1 273 ? -1.062 19.5 28.5 1 97.38 273 PHE A O 1
ATOM 2044 N N . ALA A 1 274 ? -2.582 18.109 29.469 1 97.56 274 ALA A N 1
ATOM 2045 C CA . ALA A 1 274 ? -3.691 18.984 29.094 1 97.56 274 ALA A CA 1
ATOM 2046 C C . ALA A 1 274 ? -3.623 20.312 29.828 1 97.56 274 ALA A C 1
ATOM 2048 O O . ALA A 1 274 ? -3.303 20.359 31.031 1 97.56 274 ALA A O 1
ATOM 2049 N N . ASP A 1 275 ? -3.814 21.406 29.156 1 95.94 275 ASP A N 1
ATOM 2050 C CA . ASP A 1 275 ? -3.91 22.734 29.766 1 95.94 275 ASP A CA 1
ATOM 2051 C C . ASP A 1 275 ? -5.348 23.047 30.188 1 95.94 275 ASP A C 1
ATOM 2053 O O . ASP A 1 275 ? -6.164 23.453 29.359 1 95.94 275 ASP A O 1
ATOM 2057 N N . LEU A 1 276 ? -5.617 22.953 31.438 1 95.44 276 LEU A N 1
ATOM 2058 C CA . LEU A 1 276 ? -6.977 23.156 31.922 1 95.44 276 LEU A CA 1
ATOM 2059 C C . LEU A 1 276 ? -7.098 24.484 32.656 1 95.44 276 LEU A C 1
ATOM 2061 O O . LEU A 1 276 ? -8.062 24.703 33.406 1 95.44 276 LEU A O 1
ATOM 2065 N N . SER A 1 277 ? -6.195 25.359 32.406 1 91.94 277 SER A N 1
ATOM 2066 C CA . SER A 1 277 ? -6.121 26.609 33.156 1 91.94 277 SER A CA 1
ATOM 2067 C C . SER A 1 277 ? -7.172 27.609 32.688 1 91.94 277 SER A C 1
ATOM 2069 O O . SER A 1 277 ? -7.504 28.562 33.406 1 91.94 277 SER A O 1
ATOM 2071 N N . SER A 1 278 ? -7.723 27.375 31.562 1 92.25 278 SER A N 1
ATOM 2072 C CA . SER A 1 278 ? -8.617 28.359 30.984 1 92.25 278 SER A CA 1
ATOM 2073 C C . SER A 1 278 ? -10.078 28.062 31.328 1 92.25 278 SER A C 1
ATOM 2075 O O . SER A 1 278 ? -10.984 28.781 30.891 1 92.25 278 SER A O 1
ATOM 2077 N N . TYR A 1 279 ? -10.352 27.078 32.125 1 95.44 279 TYR A N 1
ATOM 2078 C CA . TYR A 1 279 ? -11.711 26.688 32.469 1 95.44 279 TYR A CA 1
ATOM 2079 C C . TYR A 1 279 ? -12.047 27.031 33.906 1 95.44 279 TYR A C 1
ATOM 2081 O O . TYR A 1 279 ? -11.539 26.406 34.844 1 95.44 279 TYR A O 1
ATOM 2089 N N . ASP A 1 280 ? -12.867 28 34.094 1 94.5 280 ASP A N 1
ATOM 2090 C CA . ASP A 1 280 ? -13.328 28.406 35.406 1 94.5 280 ASP A CA 1
ATOM 2091 C C . ASP A 1 280 ? -14.812 28.078 35.625 1 94.5 280 ASP A C 1
ATOM 2093 O O . ASP A 1 280 ? -15.672 28.938 35.406 1 94.5 280 ASP A O 1
ATOM 2097 N N . LEU A 1 281 ? -15.062 26.969 36.156 1 97.06 281 LEU A N 1
ATOM 2098 C CA . LEU A 1 281 ? -16.438 26.453 36.25 1 97.06 281 LEU A CA 1
ATOM 2099 C C . LEU A 1 281 ? -16.984 26.594 37.656 1 97.06 281 LEU A C 1
ATOM 2101 O O . LEU A 1 281 ? -16.219 26.734 38.594 1 97.06 281 LEU A O 1
ATOM 2105 N N . CYS A 1 282 ? -18.328 26.547 37.75 1 97.38 282 CYS A N 1
ATOM 2106 C CA . CYS A 1 282 ? -18.984 26.547 39.031 1 97.38 282 CYS A CA 1
ATOM 2107 C C . CYS A 1 282 ? -18.75 25.234 39.75 1 97.38 282 CYS A C 1
ATOM 2109 O O . CYS A 1 282 ? -18.75 24.172 39.125 1 97.38 282 CYS A O 1
ATOM 2111 N N . ASN A 1 283 ? -18.484 25.344 41.062 1 96.81 283 ASN A N 1
ATOM 2112 C CA . ASN A 1 283 ? -18.547 24.125 41.844 1 96.81 283 ASN A CA 1
ATOM 2113 C C . ASN A 1 283 ? -19.984 23.734 42.188 1 96.81 283 ASN A C 1
ATOM 2115 O O . ASN A 1 283 ? -20.922 24.406 41.75 1 96.81 283 ASN A O 1
ATOM 2119 N N . ALA A 1 284 ? -20.156 22.641 42.875 1 97.62 284 ALA A N 1
ATOM 2120 C CA . ALA A 1 284 ? -21.484 22.109 43.125 1 97.62 284 ALA A CA 1
ATOM 2121 C C . ALA A 1 284 ? -22.359 23.094 43.875 1 97.62 284 ALA A C 1
ATOM 2123 O O . ALA A 1 284 ? -23.531 23.281 43.562 1 97.62 284 ALA A O 1
ATOM 2124 N N . GLY A 1 285 ? -21.797 23.688 44.969 1 96.44 285 GLY A N 1
ATOM 2125 C CA . GLY A 1 285 ? -22.547 24.656 45.75 1 96.44 285 GLY A CA 1
ATOM 2126 C C . GLY A 1 285 ? -22.938 25.891 44.938 1 96.44 285 GLY A C 1
ATOM 2127 O O . GLY A 1 285 ? -24.094 26.344 45.031 1 96.44 285 GLY A O 1
ATOM 2128 N N . GLN A 1 286 ? -22.016 26.422 44.281 1 96 286 GLN A N 1
ATOM 2129 C CA . GLN A 1 286 ? -22.266 27.609 43.438 1 96 286 GLN A CA 1
ATOM 2130 C C . GLN A 1 286 ? -23.297 27.297 42.344 1 96 286 GLN A C 1
ATOM 2132 O O . GLN A 1 286 ? -24.172 28.109 42.094 1 96 286 GLN A O 1
ATOM 2137 N N . LYS A 1 287 ? -23.188 26.109 41.781 1 96.69 287 LYS A N 1
ATOM 2138 C CA . LYS A 1 287 ? -24.094 25.703 40.719 1 96.69 287 LYS A CA 1
ATOM 2139 C C . LYS A 1 287 ? -25.531 25.562 41.25 1 96.69 287 LYS A C 1
ATOM 2141 O O . LYS A 1 287 ? -26.484 25.969 40.594 1 96.69 287 LYS A O 1
ATOM 2146 N N . LEU A 1 288 ? -25.688 24.953 42.344 1 95.94 288 LEU A N 1
ATOM 2147 C CA . LEU A 1 288 ? -27.016 24.812 42.938 1 95.94 288 LEU A CA 1
ATOM 2148 C C . LEU A 1 288 ? -27.641 26.172 43.219 1 95.94 288 LEU A C 1
ATOM 2150 O O . LEU A 1 288 ? -28.828 26.375 42.969 1 95.94 288 LEU A O 1
ATOM 2154 N N . GLU A 1 289 ? -26.828 27.047 43.812 1 94.19 289 GLU A N 1
ATOM 2155 C CA . GLU A 1 289 ? -27.328 28.391 44.094 1 94.19 289 GLU A CA 1
ATOM 2156 C C . GLU A 1 289 ? -27.719 29.125 42.812 1 94.19 289 GLU A C 1
ATOM 2158 O O . GLU A 1 289 ? -28.703 29.859 42.781 1 94.19 289 GLU A O 1
ATOM 2163 N N . LEU A 1 290 ? -26.906 28.984 41.844 1 94.62 290 LEU A N 1
ATOM 2164 C CA . LEU A 1 290 ? -27.219 29.578 40.562 1 94.62 290 LEU A CA 1
ATOM 2165 C C . LEU A 1 290 ? -28.562 29.078 40.031 1 94.62 290 LEU A C 1
ATOM 2167 O O . LEU A 1 290 ? -29.359 29.859 39.5 1 94.62 290 LEU A O 1
ATOM 2171 N N . GLU A 1 291 ? -28.812 27.812 40.156 1 93.81 291 GLU A N 1
ATOM 2172 C CA . GLU A 1 291 ? -30.094 27.25 39.75 1 93.81 291 GLU A CA 1
ATOM 2173 C C . GLU A 1 291 ? -31.25 27.828 40.531 1 93.81 291 GLU A C 1
ATOM 2175 O O . GLU A 1 291 ? -32.344 28.047 40 1 93.81 291 GLU A O 1
ATOM 2180 N N . ARG A 1 292 ? -31.031 27.969 41.812 1 92.62 292 ARG A N 1
ATOM 2181 C CA . ARG A 1 292 ? -32.062 28.562 42.656 1 92.62 292 ARG A CA 1
ATOM 2182 C C . ARG A 1 292 ? -32.406 29.984 42.219 1 92.62 292 ARG A C 1
ATOM 2184 O O . ARG A 1 292 ? -33.562 30.328 42.062 1 92.62 292 ARG A O 1
ATOM 2191 N N . ILE A 1 293 ? -31.391 30.719 42 1 89.69 293 ILE A N 1
ATOM 2192 C CA . ILE A 1 293 ? -31.562 32.094 41.562 1 89.69 293 ILE A CA 1
ATOM 2193 C C . ILE A 1 293 ? -32.281 32.125 40.219 1 89.69 293 ILE A C 1
ATOM 2195 O O . ILE A 1 293 ? -33.094 33.031 39.969 1 89.69 293 ILE A O 1
ATOM 2199 N N . ALA A 1 294 ? -32 31.141 39.375 1 91.25 294 ALA A N 1
ATOM 2200 C CA . ALA A 1 294 ? -32.625 31.062 38.031 1 91.25 294 ALA A CA 1
ATOM 2201 C C . ALA A 1 294 ? -34.094 30.656 38.125 1 91.25 294 ALA A C 1
ATOM 2203 O O . ALA A 1 294 ? -34.844 30.797 37.156 1 91.25 294 ALA A O 1
ATOM 2204 N N . GLY A 1 295 ? -34.562 30.125 39.25 1 88.88 295 GLY A N 1
ATOM 2205 C CA . GLY A 1 295 ? -35.969 29.797 39.469 1 88.88 295 GLY A CA 1
ATOM 2206 C C . GLY A 1 295 ? -36.312 28.375 39.094 1 88.88 295 GLY A C 1
ATOM 2207 O O . GLY A 1 295 ? -37.5 28.031 38.906 1 88.88 295 GLY A O 1
ATOM 2208 N N . LEU A 1 296 ? -35.25 27.547 39 1 90.62 296 LEU A N 1
ATOM 2209 C CA . LEU A 1 296 ? -35.5 26.172 38.562 1 90.62 296 LEU A CA 1
ATOM 2210 C C . LEU A 1 296 ? -36.281 25.422 39.656 1 90.62 296 LEU A C 1
ATOM 2212 O O . LEU A 1 296 ? -36.906 24.391 39.375 1 90.62 296 LEU A O 1
ATOM 2216 N N . TYR A 1 297 ? -36.281 25.953 40.938 1 91 297 TYR A N 1
ATOM 2217 C CA . TYR A 1 297 ? -36.875 25.203 42.062 1 91 297 TYR A CA 1
ATOM 2218 C C . TYR A 1 297 ? -38.062 25.938 42.625 1 91 297 TYR A C 1
ATOM 2220 O O . TYR A 1 297 ? -38.531 25.609 43.719 1 91 297 TYR A O 1
ATOM 2228 N N . ASP A 1 298 ? -38.5 26.906 41.969 1 87.56 298 ASP A N 1
ATOM 2229 C CA . ASP A 1 298 ? -39.625 27.688 42.469 1 87.56 298 ASP A CA 1
ATOM 2230 C C . ASP A 1 298 ? -40.906 26.906 42.344 1 87.56 298 ASP A C 1
ATOM 2232 O O . ASP A 1 298 ? -41.25 26.375 41.281 1 87.56 298 ASP A O 1
ATOM 2236 N N . ALA A 1 299 ? -41.531 26.672 43.5 1 81.44 299 ALA A N 1
ATOM 2237 C CA . ALA A 1 299 ? -42.844 26.062 43.531 1 81.44 299 ALA A CA 1
ATOM 2238 C C . ALA A 1 299 ? -43.938 27.125 43.375 1 81.44 299 ALA A C 1
ATOM 2240 O O . ALA A 1 299 ? -43.656 28.328 43.438 1 81.44 299 ALA A O 1
ATOM 2241 N N . THR A 1 300 ? -45.125 26.734 43.125 1 80.75 300 THR A N 1
ATOM 2242 C CA . THR A 1 300 ? -46.281 27.625 42.906 1 80.75 300 THR A CA 1
ATOM 2243 C C . THR A 1 300 ? -46.594 28.453 44.156 1 80.75 300 THR A C 1
ATOM 2245 O O . THR A 1 300 ? -47.062 29.578 44.031 1 80.75 300 THR A O 1
ATOM 2248 N N . ASP A 1 301 ? -46.25 27.875 45.281 1 78.75 301 ASP A N 1
ATOM 2249 C CA . ASP A 1 301 ? -46.594 28.562 46.5 1 78.75 301 ASP A CA 1
ATOM 2250 C C . ASP A 1 301 ? -45.469 29.469 46.969 1 78.75 301 ASP A C 1
ATOM 2252 O O . ASP A 1 301 ? -45.531 30.078 48.031 1 78.75 301 ASP A O 1
ATOM 2256 N N . GLY A 1 302 ? -44.469 29.609 46.125 1 77.56 302 GLY A N 1
ATOM 2257 C CA . GLY A 1 302 ? -43.344 30.484 46.438 1 77.56 302 GLY A CA 1
ATOM 2258 C C . GLY A 1 302 ? -42.25 29.766 47.188 1 77.56 302 GLY A C 1
ATOM 2259 O O . GLY A 1 302 ? -41.156 30.297 47.375 1 77.56 302 GLY A O 1
ATOM 2260 N N . SER A 1 303 ? -42.531 28.5 47.656 1 77.19 303 SER A N 1
ATOM 2261 C CA . SER A 1 303 ? -41.531 27.734 48.375 1 77.19 303 SER A CA 1
ATOM 2262 C C . SER A 1 303 ? -40.625 26.984 47.406 1 77.19 303 SER A C 1
ATOM 2264 O O . SER A 1 303 ? -40.875 26.938 46.219 1 77.19 303 SER A O 1
ATOM 2266 N N . LEU A 1 304 ? -39.469 26.672 47.906 1 86.81 304 LEU A N 1
ATOM 2267 C CA . LEU A 1 304 ? -38.531 25.891 47.125 1 86.81 304 LEU A CA 1
ATOM 2268 C C . LEU A 1 304 ? -39 24.422 47.062 1 86.81 304 LEU A C 1
ATOM 2270 O O . LEU A 1 304 ? -39.5 23.875 48.031 1 86.81 304 LEU A O 1
ATOM 2274 N N . ASP A 1 305 ? -38.906 23.844 45.875 1 87.94 305 ASP A N 1
ATOM 2275 C CA . ASP A 1 305 ? -39.281 22.453 45.656 1 87.94 305 ASP A CA 1
ATOM 2276 C C . ASP A 1 305 ? -38.375 21.5 46.406 1 87.94 305 ASP A C 1
ATOM 2278 O O . ASP A 1 305 ? -37.25 21.859 46.812 1 87.94 305 ASP A O 1
ATOM 2282 N N . GLN A 1 306 ? -38.875 20.312 46.656 1 88.19 306 GLN A N 1
ATOM 2283 C CA . GLN A 1 306 ? -38.156 19.281 47.406 1 88.19 306 GLN A CA 1
ATOM 2284 C C . GLN A 1 306 ? -36.844 18.906 46.719 1 88.19 306 GLN A C 1
ATOM 2286 O O . GLN A 1 306 ? -35.875 18.547 47.375 1 88.19 306 GLN A O 1
ATOM 2291 N N . SER A 1 307 ? -36.812 19.031 45.406 1 91.06 307 SER A N 1
ATOM 2292 C CA . SER A 1 307 ? -35.625 18.656 44.656 1 91.06 307 SER A CA 1
ATOM 2293 C C . SER A 1 307 ? -34.438 19.531 45.031 1 91.06 307 SER A C 1
ATOM 2295 O O . SER A 1 307 ? -33.281 19.078 44.969 1 91.06 307 SER A O 1
ATOM 2297 N N . TYR A 1 308 ? -34.719 20.766 45.375 1 93.88 308 TYR A N 1
ATOM 2298 C CA . TYR A 1 308 ? -33.656 21.656 45.844 1 93.88 308 TYR A CA 1
ATOM 2299 C C . TYR A 1 308 ? -33 21.109 47.125 1 93.88 308 TYR A C 1
ATOM 2301 O O . TYR A 1 308 ? -31.766 21.062 47.219 1 93.88 308 TYR A O 1
ATOM 2309 N N . PHE A 1 309 ? -33.812 20.75 48.031 1 92.56 309 PHE A N 1
ATOM 2310 C CA . PHE A 1 309 ? -33.312 20.297 49.344 1 92.56 309 PHE A CA 1
ATOM 2311 C C . PHE A 1 309 ? -32.625 18.953 49.188 1 92.56 309 PHE A C 1
ATOM 2313 O O . PHE A 1 309 ? -31.656 18.672 49.906 1 92.56 309 PHE A O 1
ATOM 2320 N N . ASP A 1 310 ? -33.094 18.203 48.281 1 93.25 310 ASP A N 1
ATOM 2321 C CA . ASP A 1 310 ? -32.406 16.922 48.031 1 93.25 310 ASP A CA 1
ATOM 2322 C C . ASP A 1 310 ? -31 17.141 47.5 1 93.25 310 ASP A C 1
ATOM 2324 O O . ASP A 1 310 ? -30.062 16.484 47.938 1 93.25 310 ASP A O 1
ATOM 2328 N N . LYS A 1 311 ? -30.844 18.031 46.531 1 94.75 311 LYS A N 1
ATOM 2329 C CA . LYS A 1 311 ? -29.531 18.344 45.969 1 94.75 311 LYS A CA 1
ATOM 2330 C C . LYS A 1 311 ? -28.625 19 47.031 1 94.75 311 LYS A C 1
ATOM 2332 O O . LYS A 1 311 ? -27.422 18.75 47.062 1 94.75 311 LYS A O 1
ATOM 2337 N N . LEU A 1 312 ? -29.25 19.812 47.781 1 95.25 312 LEU A N 1
ATOM 2338 C CA . LEU A 1 312 ? -28.5 20.469 48.875 1 95.25 312 LEU A CA 1
ATOM 2339 C C . LEU A 1 312 ? -27.922 19.453 49.844 1 95.25 312 LEU A C 1
ATOM 2341 O O . LEU A 1 312 ? -26.812 19.609 50.312 1 95.25 312 LEU A O 1
ATOM 2345 N N . ALA A 1 313 ? -28.703 18.469 50.125 1 94.75 313 ALA A N 1
ATOM 2346 C CA . ALA A 1 313 ? -28.25 17.406 51 1 94.75 313 ALA A CA 1
ATOM 2347 C C . ALA A 1 313 ? -27.047 16.672 50.438 1 94.75 313 ALA A C 1
ATOM 2349 O O . ALA A 1 313 ? -26.109 16.344 51.156 1 94.75 313 ALA A O 1
ATOM 2350 N N . ILE A 1 314 ? -27.125 16.453 49.156 1 94.19 314 ILE A N 1
ATOM 2351 C CA . ILE A 1 314 ? -26.047 15.75 48.469 1 94.19 314 ILE A CA 1
ATOM 2352 C C . ILE A 1 314 ? -24.781 16.594 48.469 1 94.19 314 ILE A C 1
ATOM 2354 O O . ILE A 1 314 ? -23.688 16.094 48.719 1 94.19 314 ILE A O 1
ATOM 2358 N N . ILE A 1 315 ? -24.906 17.828 48.219 1 96.19 315 ILE A N 1
ATOM 2359 C CA . ILE A 1 315 ? -23.797 18.766 48.125 1 96.19 315 ILE A CA 1
ATOM 2360 C C . ILE A 1 315 ? -23.188 18.969 49.531 1 96.19 315 ILE A C 1
ATOM 2362 O O . ILE A 1 315 ? -21.953 19.047 49.656 1 96.19 315 ILE A O 1
ATOM 2366 N N . SER A 1 316 ? -24.031 19.047 50.438 1 94.44 316 SER A N 1
ATOM 2367 C CA . SER A 1 316 ? -23.578 19.188 51.812 1 94.44 316 SER A CA 1
ATOM 2368 C C . SER A 1 316 ? -22.828 17.938 52.312 1 94.44 316 SER A C 1
ATOM 2370 O O . SER A 1 316 ? -22 18.016 53.188 1 94.44 316 SER A O 1
ATOM 2372 N N . GLY A 1 317 ? -23.219 16.906 51.719 1 93.75 317 GLY A N 1
ATOM 2373 C CA . GLY A 1 317 ? -22.516 15.672 52 1 93.75 317 GLY A CA 1
ATOM 2374 C C . GLY A 1 317 ? -21.141 15.602 51.375 1 93.75 317 GLY A C 1
ATOM 2375 O O . GLY A 1 317 ? -20.391 14.656 51.594 1 93.75 317 GLY A O 1
ATOM 2376 N N . GLY A 1 318 ? -20.812 16.625 50.531 1 93.19 318 GLY A N 1
ATOM 2377 C CA . GLY A 1 318 ? -19.438 16.734 50.062 1 93.19 318 GLY A CA 1
ATOM 2378 C C . GLY A 1 318 ? -19.297 16.406 48.594 1 93.19 318 GLY A C 1
ATOM 2379 O O . GLY A 1 318 ? -18.188 16.375 48.062 1 93.19 318 GLY A O 1
ATOM 2380 N N . ARG A 1 319 ? -20.375 16.141 47.875 1 93.56 319 ARG A N 1
ATOM 2381 C CA . ARG A 1 319 ? -20.281 15.742 46.469 1 93.56 319 ARG A CA 1
ATOM 2382 C C . ARG A 1 319 ? -19.953 16.953 45.594 1 93.56 319 ARG A C 1
ATOM 2384 O O . ARG A 1 319 ? -20.688 17.938 45.562 1 93.56 319 ARG A O 1
ATOM 2391 N N . ASP A 1 320 ? -18.812 16.938 44.844 1 96.56 320 ASP A N 1
ATOM 2392 C CA . ASP A 1 320 ? -18.312 17.906 43.875 1 96.56 320 ASP A CA 1
ATOM 2393 C C . ASP A 1 320 ? -17.375 17.219 42.875 1 96.56 320 ASP A C 1
ATOM 2395 O O . ASP A 1 320 ? -16.156 17.203 43.062 1 96.56 320 ASP A O 1
ATOM 2399 N N . ILE A 1 321 ? -17.938 16.781 41.812 1 96.19 321 ILE A N 1
ATOM 2400 C CA . ILE A 1 321 ? -17.203 15.945 40.875 1 96.19 321 ILE A CA 1
ATOM 2401 C C . ILE A 1 321 ? -16.438 16.812 39.906 1 96.19 321 ILE A C 1
ATOM 2403 O O . ILE A 1 321 ? -16.984 17.75 39.312 1 96.19 321 ILE A O 1
ATOM 2407 N N . ASP A 1 322 ? -15.188 16.516 39.719 1 96.19 322 ASP A N 1
ATOM 2408 C CA . ASP A 1 322 ? -14.344 17.172 38.719 1 96.19 322 ASP A CA 1
ATOM 2409 C C . ASP A 1 322 ? -14.461 16.484 37.375 1 96.19 322 ASP A C 1
ATOM 2411 O O . ASP A 1 322 ? -13.609 15.672 37 1 96.19 322 ASP A O 1
ATOM 2415 N N . TRP A 1 323 ? -15.375 16.891 36.562 1 97.5 323 TRP A N 1
ATOM 2416 C CA . TRP A 1 323 ? -15.695 16.266 35.312 1 97.5 323 TRP A CA 1
ATOM 2417 C C . TRP A 1 323 ? -14.578 16.484 34.281 1 97.5 323 TRP A C 1
ATOM 2419 O O . TRP A 1 323 ? -14.312 15.625 33.438 1 97.5 323 TRP A O 1
ATOM 2429 N N . ILE A 1 324 ? -13.883 17.625 34.219 1 96.69 324 ILE A N 1
ATOM 2430 C CA . ILE A 1 324 ? -12.977 18 33.125 1 96.69 324 ILE A CA 1
ATOM 2431 C C . ILE A 1 324 ? -11.695 17.188 33.25 1 96.69 324 ILE A C 1
ATOM 2433 O O . ILE A 1 324 ? -10.945 17.062 32.25 1 96.69 324 ILE A O 1
ATOM 2437 N N . SER A 1 325 ? -11.352 16.594 34.312 1 96.56 325 SER A N 1
ATOM 2438 C CA . SER A 1 325 ? -10.156 15.773 34.469 1 96.56 325 SER A CA 1
ATOM 2439 C C . SER A 1 325 ? -10.398 14.352 33.969 1 96.56 325 SER A C 1
ATOM 2441 O O . SER A 1 325 ? -9.445 13.602 33.719 1 96.56 325 SER A O 1
ATOM 2443 N N . LYS A 1 326 ? -11.641 13.945 33.812 1 97.12 326 LYS A N 1
ATOM 2444 C CA . LYS A 1 326 ? -11.977 12.547 33.562 1 97.12 326 LYS A CA 1
ATOM 2445 C C . LYS A 1 326 ? -11.516 12.117 32.156 1 97.12 326 LYS A C 1
ATOM 2447 O O . LYS A 1 326 ? -10.969 11.031 32 1 97.12 326 LYS A O 1
ATOM 2452 N N . PRO A 1 327 ? -11.695 12.93 31.125 1 98 327 PRO A N 1
ATOM 2453 C CA . PRO A 1 327 ? -11.336 12.461 29.797 1 98 327 PRO A CA 1
ATOM 2454 C C . PRO A 1 327 ? -9.852 12.648 29.484 1 98 327 PRO A C 1
ATOM 2456 O O . PRO A 1 327 ? -9.352 12.125 28.484 1 98 327 PRO A O 1
ATOM 2459 N N . VAL A 1 328 ? -9.133 13.406 30.297 1 98.12 328 VAL A N 1
ATOM 2460 C CA . VAL A 1 328 ? -7.777 13.797 29.922 1 98.12 328 VAL A CA 1
ATOM 2461 C C . VAL A 1 328 ? -6.766 12.844 30.547 1 98.12 328 VAL A C 1
ATOM 2463 O O . VAL A 1 328 ? -7.098 12.102 31.469 1 98.12 328 VAL A O 1
ATOM 2466 N N . ARG A 1 329 ? -5.586 12.789 29.953 1 97.75 329 ARG A N 1
ATOM 2467 C CA . ARG A 1 329 ? -4.48 11.969 30.438 1 97.75 329 ARG A CA 1
ATOM 2468 C C . ARG A 1 329 ? -3.146 12.688 30.266 1 97.75 329 ARG A C 1
ATOM 2470 O O . ARG A 1 329 ? -3.051 13.656 29.5 1 97.75 329 ARG A O 1
ATOM 2477 N N . ASN A 1 330 ? -2.184 12.289 31.062 1 97.06 330 ASN A N 1
ATOM 2478 C CA . ASN A 1 330 ? -0.791 12.578 30.734 1 97.06 330 ASN A CA 1
ATOM 2479 C C . ASN A 1 330 ? -0.243 11.578 29.719 1 97.06 330 ASN A C 1
ATOM 2481 O O . ASN A 1 330 ? -0.143 10.383 30 1 97.06 330 ASN A O 1
ATOM 2485 N N . SER A 1 331 ? 0.076 12.094 28.656 1 96.94 331 SER A N 1
ATOM 2486 C CA . SER A 1 331 ? 0.369 11.164 27.562 1 96.94 331 SER A CA 1
ATOM 2487 C C . SER A 1 331 ? 1.87 11.07 27.312 1 96.94 331 SER A C 1
ATOM 2489 O O . SER A 1 331 ? 2.619 11.992 27.625 1 96.94 331 SER A O 1
ATOM 2491 N N . PHE A 1 332 ? 2.289 9.953 26.844 1 97.31 332 PHE A N 1
ATOM 2492 C CA . PHE A 1 332 ? 3.668 9.68 26.453 1 97.31 332 PHE A CA 1
ATOM 2493 C C . PHE A 1 332 ? 3.762 9.391 24.953 1 97.31 332 PHE A C 1
ATOM 2495 O O . PHE A 1 332 ? 3.086 8.492 24.453 1 97.31 332 PHE A O 1
ATOM 2502 N N . SER A 1 333 ? 4.484 10.203 24.234 1 97.19 333 SER A N 1
ATOM 2503 C CA . SER A 1 333 ? 4.773 10.039 22.812 1 97.19 333 SER A CA 1
ATOM 2504 C C . SER A 1 333 ? 6.262 9.812 22.578 1 97.19 333 SER A C 1
ATOM 2506 O O . SER A 1 333 ? 7.094 10.172 23.406 1 97.19 333 SER A O 1
ATOM 2508 N N . HIS A 1 334 ? 6.637 9.164 21.484 1 96.5 334 HIS A N 1
ATOM 2509 C CA . HIS A 1 334 ? 8.047 8.969 21.172 1 96.5 334 HIS A CA 1
ATOM 2510 C C . HIS A 1 334 ? 8.258 8.898 19.656 1 96.5 334 HIS A C 1
ATOM 2512 O O . HIS A 1 334 ? 7.414 8.383 18.922 1 96.5 334 HIS A O 1
ATOM 2518 N N . THR A 1 335 ? 9.375 9.391 19.219 1 95.81 335 THR A N 1
ATOM 2519 C CA . THR A 1 335 ? 9.789 9.398 17.812 1 95.81 335 THR A CA 1
ATOM 2520 C C . THR A 1 335 ? 11.172 8.781 17.656 1 95.81 335 THR A C 1
ATOM 2522 O O . THR A 1 335 ? 12.086 9.078 18.438 1 95.81 335 THR A O 1
ATOM 2525 N N . HIS A 1 336 ? 11.344 7.91 16.781 1 95.81 336 HIS A N 1
ATOM 2526 C CA . HIS A 1 336 ? 12.602 7.277 16.406 1 95.81 336 HIS A CA 1
ATOM 2527 C C . HIS A 1 336 ? 12.969 7.586 14.953 1 95.81 336 HIS A C 1
ATOM 2529 O O . HIS A 1 336 ? 12.117 7.5 14.07 1 95.81 336 HIS A O 1
ATOM 2535 N N . SER A 1 337 ? 14.156 7.996 14.711 1 95.25 337 SER A N 1
ATOM 2536 C CA . SER A 1 337 ? 14.648 8.242 13.359 1 95.25 337 SER A CA 1
ATOM 2537 C C . SER A 1 337 ? 16.031 7.613 13.156 1 95.25 337 SER A C 1
ATOM 2539 O O . SER A 1 337 ? 16.953 7.883 13.914 1 95.25 337 SER A O 1
ATOM 2541 N N . LEU A 1 338 ? 16.203 6.797 12.219 1 93.12 338 LEU A N 1
ATOM 2542 C CA . LEU A 1 338 ? 17.469 6.164 11.828 1 93.12 338 LEU A CA 1
ATOM 2543 C C . LEU A 1 338 ? 17.844 6.52 10.398 1 93.12 338 LEU A C 1
ATOM 2545 O O . LEU A 1 338 ? 17.031 6.359 9.484 1 93.12 338 LEU A O 1
ATOM 2549 N N . SER A 1 339 ? 18.953 7.023 10.211 1 91.75 339 SER A N 1
ATOM 2550 C CA . SER A 1 339 ? 19.422 7.395 8.883 1 91.75 339 SER A CA 1
ATOM 2551 C C . SER A 1 339 ? 20.797 6.785 8.586 1 91.75 339 SER A C 1
ATOM 2553 O O . SER A 1 339 ? 21.672 6.797 9.445 1 91.75 339 SER A O 1
ATOM 2555 N N . VAL A 1 340 ? 20.969 6.254 7.48 1 85.56 340 VAL A N 1
ATOM 2556 C CA . VAL A 1 340 ? 22.234 5.723 6.984 1 85.56 340 VAL A CA 1
ATOM 2557 C C . VAL A 1 340 ? 22.578 6.387 5.656 1 85.56 340 VAL A C 1
ATOM 2559 O O . VAL A 1 340 ? 21.812 6.312 4.695 1 85.56 340 VAL A O 1
ATOM 2562 N N . SER A 1 341 ? 23.609 7.043 5.641 1 87.38 341 SER A N 1
ATOM 2563 C CA . SER A 1 341 ? 24.031 7.738 4.426 1 87.38 341 SER A CA 1
ATOM 2564 C C . SER A 1 341 ? 25.484 7.445 4.09 1 87.38 341 SER A C 1
ATOM 2566 O O . SER A 1 341 ? 26.281 7.141 4.98 1 87.38 341 SER A O 1
ATOM 2568 N N . GLY A 1 342 ? 25.781 7.473 2.814 1 79.81 342 GLY A N 1
ATOM 2569 C CA . GLY A 1 342 ? 27.141 7.23 2.371 1 79.81 342 GLY A CA 1
ATOM 2570 C C . GLY A 1 342 ? 27.359 7.539 0.901 1 79.81 342 GLY A C 1
ATOM 2571 O O . GLY A 1 342 ? 26.406 7.852 0.183 1 79.81 342 GLY A O 1
ATOM 2572 N N . ARG A 1 343 ? 28.641 7.668 0.539 1 76.81 343 ARG A N 1
ATOM 2573 C CA . ARG A 1 343 ? 29.078 7.898 -0.838 1 76.81 343 ARG A CA 1
ATOM 2574 C C . ARG A 1 343 ? 30.125 6.887 -1.265 1 76.81 343 ARG A C 1
ATOM 2576 O O . ARG A 1 343 ? 31.016 6.535 -0.479 1 76.81 343 ARG A O 1
ATOM 2583 N N . GLY A 1 344 ? 29.875 6.227 -2.494 1 67.06 344 GLY A N 1
ATOM 2584 C CA . GLY A 1 344 ? 30.875 5.324 -3.043 1 67.06 344 GLY A CA 1
ATOM 2585 C C . GLY A 1 344 ? 30.641 4.996 -4.508 1 67.06 344 GLY A C 1
ATOM 2586 O O . GLY A 1 344 ? 29.5 4.852 -4.945 1 67.06 344 GLY A O 1
ATOM 2587 N N . SER A 1 345 ? 31.672 4.973 -5.215 1 67.5 345 SER A N 1
ATOM 2588 C CA . SER A 1 345 ? 31.641 4.598 -6.625 1 67.5 345 SER A CA 1
ATOM 2589 C C . SER A 1 345 ? 30.625 5.418 -7.398 1 67.5 345 SER A C 1
ATOM 2591 O O . SER A 1 345 ? 29.781 4.863 -8.109 1 67.5 345 SER A O 1
ATOM 2593 N N . SER A 1 346 ? 30.531 6.711 -7.219 1 72.31 346 SER A N 1
ATOM 2594 C CA . SER A 1 346 ? 29.703 7.695 -7.918 1 72.31 346 SER A CA 1
ATOM 2595 C C . SER A 1 346 ? 28.25 7.578 -7.516 1 72.31 346 SER A C 1
ATOM 2597 O O . SER A 1 346 ? 27.359 8.125 -8.18 1 72.31 346 SER A O 1
ATOM 2599 N N . LEU A 1 347 ? 28.031 6.73 -6.48 1 77 347 LEU A N 1
ATOM 2600 C CA . LEU A 1 347 ? 26.672 6.602 -5.977 1 77 347 LEU A CA 1
ATOM 2601 C C . LEU A 1 347 ? 26.531 7.258 -4.609 1 77 347 LEU A C 1
ATOM 2603 O O . LEU A 1 347 ? 27.312 6.973 -3.695 1 77 347 LEU A O 1
ATOM 2607 N N . ASP A 1 348 ? 25.688 8.148 -4.512 1 83.38 348 ASP A N 1
ATOM 2608 C CA . ASP A 1 348 ? 25.281 8.719 -3.234 1 83.38 348 ASP A CA 1
ATOM 2609 C C . ASP A 1 348 ? 23.969 8.094 -2.756 1 83.38 348 ASP A C 1
ATOM 2611 O O . ASP A 1 348 ? 23.031 7.906 -3.545 1 83.38 348 ASP A O 1
ATOM 2615 N N . TYR A 1 349 ? 23.953 7.715 -1.503 1 82.31 349 TYR A N 1
ATOM 2616 C CA . TYR A 1 349 ? 22.719 7.113 -1.025 1 82.31 349 TYR A CA 1
ATOM 2617 C C . TYR A 1 349 ? 22.391 7.586 0.385 1 82.31 349 TYR A C 1
ATOM 2619 O O . TYR A 1 349 ? 23.297 7.918 1.161 1 82.31 349 TYR A O 1
ATOM 2627 N N . ASN A 1 350 ? 21.172 7.668 0.752 1 89.94 350 ASN A N 1
ATOM 2628 C CA . ASN A 1 350 ? 20.609 7.961 2.066 1 89.94 350 ASN A CA 1
ATOM 2629 C C . ASN A 1 350 ? 19.312 7.188 2.309 1 89.94 350 ASN A C 1
ATOM 2631 O O . ASN A 1 350 ? 18.344 7.348 1.566 1 89.94 350 ASN A O 1
ATOM 2635 N N . ILE A 1 351 ? 19.375 6.422 3.293 1 87.88 351 ILE A N 1
ATOM 2636 C CA . ILE A 1 351 ? 18.188 5.672 3.695 1 87.88 351 ILE A CA 1
ATOM 2637 C C . ILE A 1 351 ? 17.75 6.113 5.09 1 87.88 351 ILE A C 1
ATOM 2639 O O . ILE A 1 351 ? 18.547 6.129 6.027 1 87.88 351 ILE A O 1
ATOM 2643 N N . THR A 1 352 ? 16.531 6.43 5.238 1 93 352 THR A N 1
ATOM 2644 C CA . THR A 1 352 ? 16 6.859 6.527 1 93 352 THR A CA 1
ATOM 2645 C C . THR A 1 352 ? 14.773 6.043 6.914 1 93 352 THR A C 1
ATOM 2647 O O . THR A 1 352 ? 13.883 5.816 6.086 1 93 352 THR A O 1
ATOM 2650 N N . ALA A 1 353 ? 14.758 5.531 8.078 1 91.44 353 ALA A N 1
ATOM 2651 C CA . ALA A 1 353 ? 13.594 4.887 8.688 1 91.44 353 ALA A CA 1
ATOM 2652 C C . ALA A 1 353 ? 13.125 5.656 9.922 1 91.44 353 ALA A C 1
ATOM 2654 O O . ALA A 1 353 ? 13.938 6.102 10.734 1 91.44 353 ALA A O 1
ATOM 2655 N N . ASP A 1 354 ? 11.82 5.852 10.008 1 94.19 354 ASP A N 1
ATOM 2656 C CA . ASP A 1 354 ? 11.32 6.594 11.164 1 94.19 354 ASP A CA 1
ATOM 2657 C C . ASP A 1 354 ? 10.031 5.973 11.695 1 94.19 354 ASP A C 1
ATOM 2659 O O . ASP A 1 354 ? 9.273 5.355 10.945 1 94.19 354 ASP A O 1
ATOM 2663 N N . TYR A 1 355 ? 9.836 6.035 12.977 1 94.75 355 TYR A N 1
ATOM 2664 C CA . TYR A 1 355 ? 8.633 5.629 13.695 1 94.75 355 TYR A CA 1
ATOM 2665 C C . TYR A 1 355 ? 8.195 6.711 14.68 1 94.75 355 TYR A C 1
ATOM 2667 O O . TYR A 1 355 ? 8.984 7.156 15.516 1 94.75 355 TYR A O 1
ATOM 2675 N N . GLN A 1 356 ? 6.988 7.105 14.531 1 96.31 356 GLN A N 1
ATOM 2676 C CA . GLN A 1 356 ? 6.434 8.125 15.414 1 96.31 356 GLN A CA 1
ATOM 2677 C C . GLN A 1 356 ? 5.117 7.66 16.031 1 96.31 356 GLN A C 1
ATOM 2679 O O . GLN A 1 356 ? 4.191 7.277 15.312 1 96.31 356 GLN A O 1
ATOM 2684 N N . SER A 1 357 ? 5.051 7.633 17.328 1 97 357 SER A N 1
ATOM 2685 C CA . SER A 1 357 ? 3.834 7.383 18.094 1 97 357 SER A CA 1
ATOM 2686 C C . SER A 1 357 ? 3.436 8.609 18.906 1 97 357 SER A C 1
ATOM 2688 O O . SER A 1 357 ? 4.102 8.953 19.891 1 97 357 SER A O 1
ATOM 2690 N N . ILE A 1 358 ? 2.357 9.211 18.516 1 96.62 358 ILE A N 1
ATOM 2691 C CA . ILE A 1 358 ? 1.87 10.414 19.172 1 96.62 358 ILE A CA 1
ATOM 2692 C C . ILE A 1 358 ? 0.55 10.109 19.891 1 96.62 358 ILE A C 1
ATOM 2694 O O . ILE A 1 358 ? -0.431 9.727 19.234 1 96.62 358 ILE A O 1
ATOM 2698 N N . ASN A 1 359 ? 0.62 10.25 21.125 1 97.31 359 ASN A N 1
ATOM 2699 C CA . ASN A 1 359 ? -0.593 10.164 21.938 1 97.31 359 ASN A CA 1
ATOM 2700 C C . ASN A 1 359 ? -1.038 11.539 22.438 1 97.31 359 ASN A C 1
ATOM 2702 O O . ASN A 1 359 ? -0.255 12.266 23.047 1 97.31 359 ASN A O 1
ATOM 2706 N N . GLY A 1 360 ? -2.32 11.891 22.094 1 97.06 360 GLY A N 1
ATOM 2707 C CA . GLY A 1 360 ? -2.852 13.164 22.547 1 97.06 360 GLY A CA 1
ATOM 2708 C C . GLY A 1 360 ? -3.209 13.172 24.016 1 97.06 360 GLY A C 1
ATOM 2709 O O . GLY A 1 360 ? -2.924 12.203 24.734 1 97.06 360 GLY A O 1
ATOM 2710 N N . VAL A 1 361 ? -3.793 14.211 24.5 1 98.06 361 VAL A N 1
ATOM 2711 C CA . VAL A 1 361 ? -4.016 14.383 25.938 1 98.06 361 VAL A CA 1
ATOM 2712 C C . VAL A 1 361 ? -5.402 13.867 26.312 1 98.06 361 VAL A C 1
ATOM 2714 O O . VAL A 1 361 ? -5.738 13.766 27.484 1 98.06 361 VAL A O 1
ATOM 2717 N N . MET A 1 362 ? -6.199 13.625 25.328 1 98.31 362 MET A N 1
ATOM 2718 C CA . MET A 1 362 ? -7.426 12.898 25.656 1 98.31 362 MET A CA 1
ATOM 2719 C C . MET A 1 362 ? -7.207 11.391 25.547 1 98.31 362 MET A C 1
ATOM 2721 O O . MET A 1 362 ? -6.504 10.922 24.656 1 98.31 362 MET A O 1
ATOM 2725 N N . LYS A 1 363 ? -7.879 10.719 26.406 1 97.81 363 LYS A N 1
ATOM 2726 C CA . LYS A 1 363 ? -7.672 9.281 26.5 1 97.81 363 LYS A CA 1
ATOM 2727 C C . LYS A 1 363 ? -8.094 8.578 25.203 1 97.81 363 LYS A C 1
ATOM 2729 O O . LYS A 1 363 ? -9.055 9 24.547 1 97.81 363 LYS A O 1
ATOM 2734 N N . ASP A 1 364 ? -7.332 7.539 24.75 1 96 364 ASP A N 1
ATOM 2735 C CA . ASP A 1 364 ? -7.598 6.555 23.703 1 96 364 ASP A CA 1
ATOM 2736 C C . ASP A 1 364 ? -7.387 7.16 22.312 1 96 364 ASP A C 1
ATOM 2738 O O . ASP A 1 364 ? -7.73 6.543 21.312 1 96 364 ASP A O 1
ATOM 2742 N N . ASP A 1 365 ? -7.016 8.383 22.25 1 97.06 365 ASP A N 1
ATOM 2743 C CA . ASP A 1 365 ? -6.633 8.875 20.922 1 97.06 365 ASP A CA 1
ATOM 2744 C C . ASP A 1 365 ? -5.184 8.516 20.609 1 97.06 365 ASP A C 1
ATOM 2746 O O . ASP A 1 365 ? -4.418 8.141 21.5 1 97.06 365 ASP A O 1
ATOM 2750 N N . GLY A 1 366 ? -4.852 8.531 19.375 1 97.12 366 GLY A N 1
ATOM 2751 C CA . GLY A 1 366 ? -3.496 8.203 18.969 1 97.12 366 GLY A CA 1
ATOM 2752 C C . GLY A 1 366 ? -3.252 8.406 17.484 1 97.12 366 GLY A C 1
ATOM 2753 O O . GLY A 1 366 ? -4.191 8.391 16.688 1 97.12 366 GLY A O 1
ATOM 2754 N N . ARG A 1 367 ? -1.997 8.641 17.078 1 96.75 367 ARG A N 1
ATOM 2755 C CA . ARG A 1 367 ? -1.503 8.789 15.719 1 96.75 367 ARG A CA 1
ATOM 2756 C C . ARG A 1 367 ? -0.164 8.078 15.539 1 96.75 367 ARG A C 1
ATOM 2758 O O . ARG A 1 367 ? 0.85 8.508 16.094 1 96.75 367 ARG A O 1
ATOM 2765 N N . ASN A 1 368 ? -0.101 7.027 14.859 1 96.19 368 ASN A N 1
ATOM 2766 C CA . ASN A 1 368 ? 1.102 6.23 14.641 1 96.19 368 ASN A CA 1
ATOM 2767 C C . ASN A 1 368 ? 1.532 6.262 13.18 1 96.19 368 ASN A C 1
ATOM 2769 O O . ASN A 1 368 ? 0.717 6.035 12.281 1 96.19 368 ASN A O 1
ATOM 2773 N N . ARG A 1 369 ? 2.752 6.547 12.969 1 95.62 369 ARG A N 1
ATOM 2774 C CA . ARG A 1 369 ? 3.273 6.633 11.602 1 95.62 369 ARG A CA 1
ATOM 2775 C C . ARG A 1 369 ? 4.559 5.82 11.461 1 95.62 369 ARG A C 1
ATOM 2777 O O . ARG A 1 369 ? 5.453 5.91 12.297 1 95.62 369 ARG A O 1
ATOM 2784 N N . TYR A 1 370 ? 4.703 5.07 10.492 1 93.12 370 TYR A N 1
ATOM 2785 C CA . TYR A 1 370 ? 5.902 4.359 10.062 1 93.12 370 TYR A CA 1
ATOM 2786 C C . TYR A 1 370 ? 6.367 4.852 8.695 1 93.12 370 TYR A C 1
ATOM 2788 O O . TYR A 1 370 ? 5.59 4.863 7.738 1 93.12 370 TYR A O 1
ATOM 2796 N N . GLY A 1 371 ? 7.551 5.301 8.617 1 91.94 371 GLY A N 1
ATOM 2797 C CA . GLY A 1 371 ? 8.039 5.852 7.363 1 91.94 371 GLY A CA 1
ATOM 2798 C C . GLY A 1 371 ? 9.391 5.293 6.961 1 91.94 371 GLY A C 1
ATOM 2799 O O . GLY A 1 371 ? 10.234 5.004 7.812 1 91.94 371 GLY A O 1
ATOM 2800 N N . MET A 1 372 ? 9.648 5.168 5.68 1 89.62 372 MET A N 1
ATOM 2801 C CA . MET A 1 372 ? 10.938 4.84 5.062 1 89.62 372 MET A CA 1
ATOM 2802 C C . MET A 1 372 ? 11.18 5.703 3.828 1 89.62 372 MET A C 1
ATOM 2804 O O . MET A 1 372 ? 10.281 5.887 3.004 1 89.62 372 MET A O 1
ATOM 2808 N N . ASN A 1 373 ? 12.297 6.242 3.742 1 92.19 373 ASN A N 1
ATOM 2809 C CA . ASN A 1 373 ? 12.695 7.07 2.607 1 92.19 373 ASN A CA 1
ATOM 2810 C C . ASN A 1 373 ? 14.008 6.594 2.004 1 92.19 373 ASN A C 1
ATOM 2812 O O . ASN A 1 373 ? 14.961 6.293 2.73 1 92.19 373 ASN A O 1
ATOM 2816 N N . LEU A 1 374 ? 14.117 6.559 0.681 1 88.25 374 LEU A N 1
ATOM 2817 C CA . LEU A 1 374 ? 15.305 6.141 -0.06 1 88.25 374 LEU A CA 1
ATOM 2818 C C . LEU A 1 374 ? 15.742 7.227 -1.037 1 88.25 374 LEU A C 1
ATOM 2820 O O . LEU A 1 374 ? 14.922 7.766 -1.784 1 88.25 374 LEU A O 1
ATOM 2824 N N . TYR A 1 375 ? 16.953 7.602 -0.996 1 91.56 375 TYR A N 1
ATOM 2825 C CA . TYR A 1 375 ? 17.625 8.5 -1.934 1 91.56 375 TYR A CA 1
ATOM 2826 C C . TYR A 1 375 ? 18.844 7.824 -2.559 1 91.56 375 TYR A C 1
ATOM 2828 O O . TYR A 1 375 ? 19.766 7.418 -1.851 1 91.56 375 TYR A O 1
ATOM 2836 N N . LEU A 1 376 ? 18.828 7.695 -3.846 1 86.25 376 LEU A N 1
ATOM 2837 C CA . LEU A 1 376 ? 19.953 7.164 -4.617 1 86.25 376 LEU A CA 1
ATOM 2838 C C . LEU A 1 376 ? 20.297 8.086 -5.781 1 86.25 376 LEU A C 1
ATOM 2840 O O . LEU A 1 376 ? 19.438 8.359 -6.637 1 86.25 376 LEU A O 1
ATOM 2844 N N . SER A 1 377 ? 21.453 8.508 -5.852 1 89 377 SER A N 1
ATOM 2845 C CA . SER A 1 377 ? 21.906 9.375 -6.934 1 89 377 SER A CA 1
ATOM 2846 C C . SER A 1 377 ? 23.172 8.828 -7.582 1 89 377 SER A C 1
ATOM 2848 O O . SER A 1 377 ? 24.203 8.664 -6.914 1 89 377 SER A O 1
ATOM 2850 N N . TYR A 1 378 ? 23.094 8.586 -8.836 1 82.69 378 TYR A N 1
ATOM 2851 C CA . TYR A 1 378 ? 24.219 8.039 -9.594 1 82.69 378 TYR A CA 1
ATOM 2852 C C . TYR A 1 378 ? 24.719 9.039 -10.625 1 82.69 378 TYR A C 1
ATOM 2854 O O . TYR A 1 378 ? 23.938 9.625 -11.375 1 82.69 378 TYR A O 1
ATOM 2862 N N . ARG A 1 379 ? 25.953 9.195 -10.625 1 82.75 379 ARG A N 1
ATOM 2863 C CA . ARG A 1 379 ? 26.594 10.102 -11.57 1 82.75 379 ARG A CA 1
ATOM 2864 C C . ARG A 1 379 ? 27.422 9.328 -12.586 1 82.75 379 ARG A C 1
ATOM 2866 O O . ARG A 1 379 ? 28.422 8.695 -12.234 1 82.75 379 ARG A O 1
ATOM 2873 N N . VAL A 1 380 ? 27 9.461 -13.836 1 77.44 380 VAL A N 1
ATOM 2874 C CA . VAL A 1 380 ? 27.75 8.844 -14.922 1 77.44 380 VAL A CA 1
ATOM 2875 C C . VAL A 1 380 ? 28.688 9.875 -15.562 1 77.44 380 VAL A C 1
ATOM 2877 O O . VAL A 1 380 ? 28.234 10.711 -16.344 1 77.44 380 VAL A O 1
ATOM 2880 N N . GLN A 1 381 ? 29.953 9.734 -15.422 1 69.12 381 GLN A N 1
ATOM 2881 C CA . GLN A 1 381 ? 31 10.57 -16.016 1 69.12 381 GLN A CA 1
ATOM 2882 C C . GLN A 1 381 ? 30.625 12.047 -15.953 1 69.12 381 GLN A C 1
ATOM 2884 O O . GLN A 1 381 ? 30.844 12.789 -16.906 1 69.12 381 GLN A O 1
ATOM 2889 N N . ASP A 1 382 ? 29.922 12.484 -15.008 1 70.94 382 ASP A N 1
ATOM 2890 C CA . ASP A 1 382 ? 29.531 13.867 -14.742 1 70.94 382 ASP A CA 1
ATOM 2891 C C . ASP A 1 382 ? 28.594 14.383 -15.828 1 70.94 382 ASP A C 1
ATOM 2893 O O . ASP A 1 382 ? 28.266 15.57 -15.867 1 70.94 382 ASP A O 1
ATOM 2897 N N . LYS A 1 383 ? 28.234 13.664 -16.766 1 82.12 383 LYS A N 1
ATOM 2898 C CA . LYS A 1 383 ? 27.328 14.078 -17.844 1 82.12 383 LYS A CA 1
ATOM 2899 C C . LYS A 1 383 ? 25.875 13.742 -17.5 1 82.12 383 LYS A C 1
ATOM 2901 O O . LYS A 1 383 ? 24.969 14.484 -17.859 1 82.12 383 LYS A O 1
ATOM 2906 N N . LEU A 1 384 ? 25.766 12.656 -16.875 1 89.06 384 LEU A N 1
ATOM 2907 C CA . LEU A 1 384 ? 24.422 12.203 -16.562 1 89.06 384 LEU A CA 1
ATOM 2908 C C . LEU A 1 384 ? 24.266 11.914 -15.078 1 89.06 384 LEU A C 1
ATOM 2910 O O . LEU A 1 384 ? 25.078 11.195 -14.492 1 89.06 384 LEU A O 1
ATOM 2914 N N . ILE A 1 385 ? 23.359 12.586 -14.484 1 90.75 385 ILE A N 1
ATOM 2915 C CA . ILE A 1 385 ? 23.016 12.32 -13.086 1 90.75 385 ILE A CA 1
ATOM 2916 C C . ILE A 1 385 ? 21.594 11.781 -12.984 1 90.75 385 ILE A C 1
ATOM 2918 O O . ILE A 1 385 ? 20.656 12.414 -13.453 1 90.75 385 ILE A O 1
ATOM 2922 N N . VAL A 1 386 ? 21.453 10.641 -12.461 1 90.69 386 VAL A N 1
ATOM 2923 C CA . VAL A 1 386 ? 20.156 10.023 -12.258 1 90.69 386 VAL A CA 1
ATOM 2924 C C . VAL A 1 386 ? 19.875 9.859 -10.766 1 90.69 386 VAL A C 1
ATOM 2926 O O . VAL A 1 386 ? 20.688 9.266 -10.047 1 90.69 386 VAL A O 1
ATOM 2929 N N . THR A 1 387 ? 18.797 10.438 -10.305 1 92.69 387 THR A N 1
ATOM 2930 C CA . THR A 1 387 ? 18.438 10.367 -8.891 1 92.69 387 THR A CA 1
ATOM 2931 C C . THR A 1 387 ? 17.078 9.688 -8.711 1 92.69 387 THR A C 1
ATOM 2933 O O . THR A 1 387 ? 16.094 10.078 -9.336 1 92.69 387 THR A O 1
ATOM 2936 N N . LEU A 1 388 ? 17.062 8.68 -7.906 1 90.5 388 LEU A N 1
ATOM 2937 C CA . LEU A 1 388 ? 15.836 8 -7.516 1 90.5 388 LEU A CA 1
ATOM 2938 C C . LEU A 1 388 ? 15.461 8.328 -6.074 1 90.5 388 LEU A C 1
ATOM 2940 O O . LEU A 1 388 ? 16.281 8.188 -5.168 1 90.5 388 LEU A O 1
ATOM 2944 N N . ARG A 1 389 ? 14.258 8.812 -5.871 1 93.31 389 ARG A N 1
ATOM 2945 C CA . ARG A 1 389 ? 13.68 9 -4.543 1 93.31 389 ARG A CA 1
ATOM 2946 C C . ARG A 1 389 ? 12.414 8.164 -4.375 1 93.31 389 ARG A C 1
ATOM 2948 O O . ARG A 1 389 ? 11.516 8.211 -5.219 1 93.31 389 ARG A O 1
ATOM 2955 N N . ALA A 1 390 ? 12.391 7.41 -3.375 1 89.62 390 ALA A N 1
ATOM 2956 C CA . ALA A 1 390 ? 11.219 6.594 -3.064 1 89.62 390 ALA A CA 1
ATOM 2957 C C . ALA A 1 390 ? 10.859 6.691 -1.584 1 89.62 390 ALA A C 1
ATOM 2959 O O . ALA A 1 390 ? 11.75 6.703 -0.723 1 89.62 390 ALA A O 1
ATOM 2960 N N . ASP A 1 391 ? 9.562 6.824 -1.292 1 91.75 391 ASP A N 1
ATOM 2961 C CA . ASP A 1 391 ? 9.102 6.914 0.092 1 91.75 391 ASP A CA 1
ATOM 2962 C C . ASP A 1 391 ? 7.852 6.07 0.315 1 91.75 391 ASP A C 1
ATOM 2964 O O . ASP A 1 391 ? 7.02 5.938 -0.584 1 91.75 391 ASP A O 1
ATOM 2968 N N . HIS A 1 392 ? 7.82 5.469 1.437 1 89.81 392 HIS A N 1
ATOM 2969 C CA . HIS A 1 392 ? 6.641 4.762 1.925 1 89.81 392 HIS A CA 1
ATOM 2970 C C . HIS A 1 392 ? 6.25 5.238 3.32 1 89.81 392 HIS A C 1
ATOM 2972 O O . HIS A 1 392 ? 7.102 5.332 4.207 1 89.81 392 HIS A O 1
ATOM 2978 N N . THR A 1 393 ? 4.961 5.461 3.508 1 93.38 393 THR A N 1
ATOM 2979 C CA . THR A 1 393 ? 4.457 5.883 4.812 1 93.38 393 THR A CA 1
ATOM 2980 C C . THR A 1 393 ? 3.17 5.141 5.156 1 93.38 393 THR A C 1
ATOM 2982 O O . THR A 1 393 ? 2.258 5.051 4.332 1 93.38 393 THR A O 1
ATOM 2985 N N . SER A 1 394 ? 3.107 4.555 6.316 1 93.44 394 SER A N 1
ATOM 2986 C CA . SER A 1 394 ? 1.888 3.996 6.891 1 93.44 394 SER A CA 1
ATOM 2987 C C . SER A 1 394 ? 1.396 4.832 8.07 1 93.44 394 SER A C 1
ATOM 2989 O O . SER A 1 394 ? 2.131 5.039 9.031 1 93.44 394 SER A O 1
ATOM 2991 N N . LEU A 1 395 ? 0.191 5.305 7.977 1 95.56 395 LEU A N 1
ATOM 2992 C CA . LEU A 1 395 ? -0.395 6.156 9.008 1 95.56 395 LEU A CA 1
ATOM 2993 C C . LEU A 1 395 ? -1.651 5.52 9.586 1 95.56 395 LEU A C 1
ATOM 2995 O O . LEU A 1 395 ? -2.547 5.113 8.844 1 95.56 395 LEU A O 1
ATOM 2999 N N . GLN A 1 396 ? -1.663 5.383 10.859 1 95.88 396 GLN A N 1
ATOM 3000 C CA . GLN A 1 396 ? -2.83 4.918 11.602 1 95.88 396 GLN A CA 1
ATOM 3001 C C . GLN A 1 396 ? -3.285 5.957 12.625 1 95.88 396 GLN A C 1
ATOM 3003 O O . GLN A 1 396 ? -2.479 6.457 13.406 1 95.88 396 GLN A O 1
ATOM 3008 N N . THR A 1 397 ? -4.52 6.289 12.586 1 97.12 397 THR A N 1
ATOM 3009 C CA . THR A 1 397 ? -5.059 7.266 13.531 1 97.12 397 THR A CA 1
ATOM 3010 C C . THR A 1 397 ? -6.254 6.695 14.281 1 97.12 397 THR A C 1
ATOM 3012 O O . THR A 1 397 ? -7.012 5.887 13.734 1 97.12 397 THR A O 1
ATOM 3015 N N . ASN A 1 398 ? -6.387 7.055 15.516 1 97.31 398 ASN A N 1
ATOM 3016 C CA . ASN A 1 398 ? -7.523 6.754 16.391 1 97.31 398 ASN A CA 1
ATOM 3017 C C . ASN A 1 398 ? -8.039 8 17.094 1 97.31 398 ASN A C 1
ATOM 3019 O O . ASN A 1 398 ? -7.277 8.695 17.766 1 97.31 398 ASN A O 1
ATOM 3023 N N . ASN A 1 399 ? -9.297 8.195 16.953 1 97.19 399 ASN A N 1
ATOM 3024 C CA . ASN A 1 399 ? -9.906 9.297 17.688 1 97.19 399 ASN A CA 1
ATOM 3025 C C . ASN A 1 399 ? -10.266 8.883 19.109 1 97.19 399 ASN A C 1
ATOM 3027 O O . ASN A 1 399 ? -10.406 7.695 19.406 1 97.19 399 ASN A O 1
ATOM 3031 N N . SER A 1 400 ? -10.406 9.914 19.969 1 97.62 400 SER A N 1
ATOM 3032 C CA . SER A 1 400 ? -10.742 9.633 21.375 1 97.62 400 SER A CA 1
ATOM 3033 C C . SER A 1 400 ? -12.141 9.047 21.484 1 97.62 400 SER A C 1
ATOM 3035 O O . SER A 1 400 ? -13.078 9.508 20.828 1 97.62 400 SER A O 1
ATOM 3037 N N . LYS A 1 401 ? -12.281 8.102 22.375 1 96.06 401 LYS A N 1
ATOM 3038 C CA . LYS A 1 401 ? -13.594 7.531 22.656 1 96.06 401 LYS A CA 1
ATOM 3039 C C . LYS A 1 401 ? -14.391 8.438 23.594 1 96.06 401 LYS A C 1
ATOM 3041 O O . LYS A 1 401 ? -15.594 8.258 23.766 1 96.06 401 LYS A O 1
ATOM 3046 N N . TYR A 1 402 ? -13.711 9.414 24.094 1 97.06 402 TYR A N 1
ATOM 3047 C CA . TYR A 1 402 ? -14.336 10.234 25.125 1 97.06 402 TYR A CA 1
ATOM 3048 C C . TYR A 1 402 ? -15.086 11.406 24.516 1 97.06 402 TYR A C 1
ATOM 3050 O O . TYR A 1 402 ? -15.586 12.273 25.234 1 97.06 402 TYR A O 1
ATOM 3058 N N . GLY A 1 403 ? -15.203 11.398 23.234 1 95 403 GLY A N 1
ATOM 3059 C CA . GLY A 1 403 ? -16.047 12.367 22.562 1 95 403 GLY A CA 1
ATOM 3060 C C . GLY A 1 403 ? -15.531 13.789 22.672 1 95 403 GLY A C 1
ATOM 3061 O O . GLY A 1 403 ? -14.32 14.023 22.656 1 95 403 GLY A O 1
ATOM 3062 N N . SER A 1 404 ? -16.453 14.695 22.719 1 96.12 404 SER A N 1
ATOM 3063 C CA . SER A 1 404 ? -16.109 16.109 22.781 1 96.12 404 SER A CA 1
ATOM 3064 C C . SER A 1 404 ? -15.82 16.547 24.203 1 96.12 404 SER A C 1
ATOM 3066 O O . SER A 1 404 ? -16.562 16.219 25.125 1 96.12 404 SER A O 1
ATOM 3068 N N . PHE A 1 405 ? -14.781 17.328 24.391 1 97.31 405 PHE A N 1
ATOM 3069 C CA . PHE A 1 405 ? -14.391 17.828 25.703 1 97.31 405 PHE A CA 1
ATOM 3070 C C . PHE A 1 405 ? -15.477 18.734 26.281 1 97.31 405 PHE A C 1
ATOM 3072 O O . PHE A 1 405 ? -15.664 18.797 27.5 1 97.31 405 PHE A O 1
ATOM 3079 N N . SER A 1 406 ? -16.25 19.344 25.453 1 95.69 406 SER A N 1
ATOM 3080 C CA . SER A 1 406 ? -17.312 20.25 25.875 1 95.69 406 SER A CA 1
ATOM 3081 C C . SER A 1 406 ? -18.391 19.531 26.672 1 95.69 406 SER A C 1
ATOM 3083 O O . SER A 1 406 ? -19.062 20.125 27.516 1 95.69 406 SER A O 1
ATOM 3085 N N . ASP A 1 407 ? -18.562 18.234 26.406 1 96.12 407 ASP A N 1
ATOM 3086 C CA . ASP A 1 407 ? -19.562 17.453 27.141 1 96.12 407 ASP A CA 1
ATOM 3087 C C . ASP A 1 407 ? -19.188 17.359 28.625 1 96.12 407 ASP A C 1
ATOM 3089 O O . ASP A 1 407 ? -20.062 17.312 29.484 1 96.12 407 ASP A O 1
ATOM 3093 N N . TYR A 1 408 ? -17.969 17.328 28.891 1 97.69 408 TYR A N 1
ATOM 3094 C CA . TYR A 1 408 ? -17.484 17.234 30.266 1 97.69 408 TYR A CA 1
ATOM 3095 C C . TYR A 1 408 ? -17.531 18.594 30.953 1 97.69 408 TYR A C 1
ATOM 3097 O O . TYR A 1 408 ? -17.734 18.688 32.156 1 97.69 408 TYR A O 1
ATOM 3105 N N . ILE A 1 409 ? -17.297 19.625 30.234 1 96 409 ILE A N 1
ATOM 3106 C CA . ILE A 1 409 ? -17.375 20.984 30.766 1 96 409 ILE A CA 1
ATOM 3107 C C . ILE A 1 409 ? -18.812 21.297 31.188 1 96 409 ILE A C 1
ATOM 3109 O O . ILE A 1 409 ? -19.031 21.969 32.188 1 96 409 ILE A O 1
ATOM 3113 N N . SER A 1 410 ? -19.781 20.766 30.5 1 96.19 410 SER A N 1
ATOM 3114 C CA . SER A 1 410 ? -21.188 21.109 30.719 1 96.19 410 SER A CA 1
ATOM 3115 C C . SER A 1 410 ? -21.828 20.188 31.75 1 96.19 410 SER A C 1
ATOM 3117 O O . SER A 1 410 ? -22.969 20.406 32.156 1 96.19 410 SER A O 1
ATOM 3119 N N . ALA A 1 411 ? -21.156 19.188 32.156 1 97.38 411 ALA A N 1
ATOM 3120 C CA . ALA A 1 411 ? -21.703 18.266 33.156 1 97.38 411 ALA A CA 1
ATOM 3121 C C . ALA A 1 411 ? -21.766 18.938 34.531 1 97.38 411 ALA A C 1
ATOM 3123 O O . ALA A 1 411 ? -20.859 19.672 34.906 1 97.38 411 ALA A O 1
ATOM 3124 N N . ASN A 1 412 ? -22.875 18.656 35.219 1 97.69 412 ASN A N 1
ATOM 3125 C CA . ASN A 1 412 ? -23.062 19.281 36.5 1 97.69 412 ASN A CA 1
ATOM 3126 C C . ASN A 1 412 ? -22.203 18.625 37.594 1 97.69 412 ASN A C 1
ATOM 3128 O O . ASN A 1 412 ? -22.141 17.391 37.656 1 97.69 412 ASN A O 1
ATOM 3132 N N . PRO A 1 413 ? -21.547 19.438 38.469 1 97.44 413 PRO A N 1
ATOM 3133 C CA . PRO A 1 413 ? -20.594 18.891 39.438 1 97.44 413 PRO A CA 1
ATOM 3134 C C . PRO A 1 413 ? -21.266 18.125 40.562 1 97.44 413 PRO A C 1
ATOM 3136 O O . PRO A 1 413 ? -20.609 17.391 41.281 1 97.44 413 PRO A O 1
ATOM 3139 N N . TYR A 1 414 ? -22.609 18.266 40.719 1 96.62 414 TYR A N 1
ATOM 3140 C CA . TYR A 1 414 ? -23.297 17.5 41.781 1 96.62 414 TYR A CA 1
ATOM 3141 C C . TYR A 1 414 ? -23.781 16.156 41.219 1 96.62 414 TYR A C 1
ATOM 3143 O O . TYR A 1 414 ? -24.281 15.32 41.969 1 96.62 414 TYR A O 1
ATOM 3151 N N . ASP A 1 415 ? -23.625 15.883 39.906 1 96 415 ASP A N 1
ATOM 3152 C CA . ASP A 1 415 ? -24.031 14.609 39.312 1 96 415 ASP A CA 1
ATOM 3153 C C . ASP A 1 415 ? -22.922 13.57 39.438 1 96 415 ASP A C 1
ATOM 3155 O O . ASP A 1 415 ? -21.812 13.766 38.938 1 96 415 ASP A O 1
ATOM 3159 N N . SER A 1 416 ? -23.234 12.477 40.031 1 95 416 SER A N 1
ATOM 3160 C CA . SER A 1 416 ? -22.297 11.352 40 1 95 416 SER A CA 1
ATOM 3161 C C . SER A 1 416 ? -22.391 10.578 38.688 1 95 416 SER A C 1
ATOM 3163 O O . SER A 1 416 ? -23.5 10.359 38.188 1 95 416 SER A O 1
ATOM 3165 N N . PRO A 1 417 ? -21.25 10.273 38.188 1 96.38 417 PRO A N 1
ATOM 3166 C CA . PRO A 1 417 ? -21.297 9.469 36.969 1 96.38 417 PRO A CA 1
ATOM 3167 C C . PRO A 1 417 ? -21.781 8.047 37.188 1 96.38 417 PRO A C 1
ATOM 3169 O O . PRO A 1 417 ? -22.156 7.34 36.25 1 96.38 417 PRO A O 1
ATOM 3172 N N . TYR A 1 418 ? -21.844 7.609 38.438 1 96.25 418 TYR A N 1
ATOM 3173 C CA . TYR A 1 418 ? -22.172 6.227 38.781 1 96.25 418 TYR A CA 1
ATOM 3174 C C . TYR A 1 418 ? -23.453 6.152 39.594 1 96.25 418 TYR A C 1
ATOM 3176 O O . TYR A 1 418 ? -23.812 7.117 40.281 1 96.25 418 TYR A O 1
ATOM 3184 N N . ASP A 1 419 ? -24.109 5.02 39.469 1 93.75 419 ASP A N 1
ATOM 3185 C CA . ASP A 1 419 ? -25.25 4.75 40.344 1 93.75 419 ASP A CA 1
ATOM 3186 C C . ASP A 1 419 ? -24.797 4.188 41.688 1 93.75 419 ASP A C 1
ATOM 3188 O O . ASP A 1 419 ? -23.594 4.148 41.969 1 93.75 419 ASP A O 1
ATOM 3192 N N . GLU A 1 420 ? -25.766 3.857 42.531 1 90.25 420 GLU A N 1
ATOM 3193 C CA . GLU A 1 420 ? -25.469 3.383 43.875 1 90.25 420 GLU A CA 1
ATOM 3194 C C . GLU A 1 420 ? -24.734 2.043 43.844 1 90.25 420 GLU A C 1
ATOM 3196 O O . GLU A 1 420 ? -24.016 1.7 44.781 1 90.25 420 GLU A O 1
ATOM 3201 N N . ARG A 1 421 ? -24.797 1.347 42.688 1 89.12 421 ARG A N 1
ATOM 3202 C CA . ARG A 1 421 ? -24.188 0.027 42.562 1 89.12 421 ARG A CA 1
ATOM 3203 C C . ARG A 1 421 ? -22.844 0.115 41.875 1 89.12 421 ARG A C 1
ATOM 3205 O O . ARG A 1 421 ? -22.188 -0.905 41.625 1 89.12 421 ARG A O 1
ATOM 3212 N N . GLY A 1 422 ? -22.484 1.313 41.469 1 92.25 422 GLY A N 1
ATOM 3213 C CA . GLY A 1 422 ? -21.172 1.511 40.875 1 92.25 422 GLY A CA 1
ATOM 3214 C C . GLY A 1 422 ? -21.188 1.426 39.375 1 92.25 422 GLY A C 1
ATOM 3215 O O . GLY A 1 422 ? -20.141 1.435 38.719 1 92.25 422 GLY A O 1
ATOM 3216 N N . ASN A 1 423 ? -22.312 1.238 38.781 1 93.94 423 ASN A N 1
ATOM 3217 C CA . ASN A 1 423 ? -22.422 1.236 37.344 1 93.94 423 ASN A CA 1
ATOM 3218 C C . ASN A 1 423 ? -22.578 2.65 36.781 1 93.94 423 ASN A C 1
ATOM 3220 O O . ASN A 1 423 ? -23.156 3.52 37.438 1 93.94 423 ASN A O 1
ATOM 3224 N N . LEU A 1 424 ? -22.078 2.803 35.656 1 96.56 424 LEU A N 1
ATOM 3225 C CA . LEU A 1 424 ? -22.203 4.105 35 1 96.56 424 LEU A CA 1
ATOM 3226 C C . LEU A 1 424 ? -23.656 4.398 34.625 1 96.56 424 LEU A C 1
ATOM 3228 O O . LEU A 1 424 ? -24.344 3.529 34.094 1 96.56 424 LEU A O 1
ATOM 3232 N N . LEU A 1 425 ? -24.062 5.578 34.938 1 95.75 425 LEU A N 1
ATOM 3233 C CA . LEU A 1 425 ? -25.391 6.023 34.531 1 95.75 425 LEU A CA 1
ATOM 3234 C C . LEU A 1 425 ? -25.422 6.344 33.031 1 95.75 425 LEU A C 1
ATOM 3236 O O . LEU A 1 425 ? -24.469 6.902 32.5 1 95.75 425 LEU A O 1
ATOM 3240 N N . LYS A 1 426 ? -26.438 5.977 32.375 1 94.06 426 LYS A N 1
ATOM 3241 C CA . LYS A 1 426 ? -26.609 6.332 30.953 1 94.06 426 LYS A CA 1
ATOM 3242 C C . LYS A 1 426 ? -26.906 7.82 30.797 1 94.06 426 LYS A C 1
ATOM 3244 O O . LYS A 1 426 ? -26.453 8.453 29.844 1 94.06 426 LYS A O 1
ATOM 3249 N N . GLN A 1 427 ? -27.688 8.289 31.766 1 94.94 427 GLN A N 1
ATOM 3250 C CA . GLN A 1 427 ? -28.078 9.695 31.75 1 94.94 427 GLN A CA 1
ATOM 3251 C C . GLN A 1 427 ? -27.828 10.359 33.094 1 94.94 427 GLN A C 1
ATOM 3253 O O . GLN A 1 427 ? -27.906 9.711 34.125 1 94.94 427 GLN A O 1
ATOM 3258 N N . LEU A 1 428 ? -27.547 11.617 33.031 1 96.12 428 LEU A N 1
ATOM 3259 C CA . LEU A 1 428 ? -27.375 12.461 34.219 1 96.12 428 LEU A CA 1
ATOM 3260 C C . LEU A 1 428 ? -28.594 13.344 34.438 1 96.12 428 LEU A C 1
ATOM 3262 O O . LEU A 1 428 ? -29.672 13.055 33.938 1 96.12 428 LEU A O 1
ATOM 3266 N N . SER A 1 429 ? -28.391 14.328 35.312 1 93.69 429 SER A N 1
ATOM 3267 C CA . SER A 1 429 ? -29.5 15.242 35.562 1 93.69 429 SER A CA 1
ATOM 3268 C C . SER A 1 429 ? -29.938 15.922 34.25 1 93.69 429 SER A C 1
ATOM 3270 O O . SER A 1 429 ? -29.125 16.188 33.375 1 93.69 429 SER A O 1
ATOM 3272 N N . TYR A 1 430 ? -31.312 16.156 34.156 1 92.75 430 TYR A N 1
ATOM 3273 C CA . TYR A 1 430 ? -31.938 16.859 33.031 1 92.75 430 TYR A CA 1
ATOM 3274 C C . TYR A 1 430 ? -31.734 16.094 31.734 1 92.75 430 TYR A C 1
ATOM 3276 O O . TYR A 1 430 ? -31.547 16.703 30.672 1 92.75 430 TYR A O 1
ATOM 3284 N N . SER A 1 431 ? -31.547 14.773 31.719 1 91.56 431 SER A N 1
ATOM 3285 C CA . SER A 1 431 ? -31.469 13.844 30.594 1 91.56 431 SER A CA 1
ATOM 3286 C C . SER A 1 431 ? -30.203 14.07 29.781 1 91.56 431 SER A C 1
ATOM 3288 O O . SER A 1 431 ? -30.188 13.844 28.562 1 91.56 431 SER A O 1
ATOM 3290 N N . LYS A 1 432 ? -29.25 14.617 30.422 1 94.31 432 LYS A N 1
ATOM 3291 C CA . LYS A 1 432 ? -27.969 14.727 29.734 1 94.31 432 LYS A CA 1
ATOM 3292 C C . LYS A 1 432 ? -27.297 13.367 29.594 1 94.31 432 LYS A C 1
ATOM 3294 O O . LYS A 1 432 ? -27.234 12.602 30.562 1 94.31 432 LYS A O 1
ATOM 3299 N N . ARG A 1 433 ? -26.797 13.141 28.438 1 94.69 433 ARG A N 1
ATOM 3300 C CA . ARG A 1 433 ? -26.078 11.898 28.219 1 94.69 433 ARG A CA 1
ATOM 3301 C C . ARG A 1 433 ? -24.781 11.859 29.047 1 94.69 433 ARG A C 1
ATOM 3303 O O . ARG A 1 433 ? -24.062 12.852 29.094 1 94.69 433 ARG A O 1
ATOM 3310 N N . ASN A 1 434 ? -24.578 10.812 29.734 1 97 434 ASN A N 1
ATOM 3311 C CA . ASN A 1 434 ? -23.344 10.633 30.469 1 97 434 ASN A CA 1
ATOM 3312 C C . ASN A 1 434 ? -22.172 10.344 29.547 1 97 434 ASN A C 1
ATOM 3314 O O . ASN A 1 434 ? -22.078 9.258 28.969 1 97 434 ASN A O 1
ATOM 3318 N N . PRO A 1 435 ? -21.266 11.25 29.391 1 97.12 435 PRO A N 1
ATOM 3319 C CA . PRO A 1 435 ? -20.172 11.039 28.453 1 97.12 435 PRO A CA 1
ATOM 3320 C C . PRO A 1 435 ? -19.234 9.891 28.859 1 97.12 435 PRO A C 1
ATOM 3322 O O . PRO A 1 435 ? -18.609 9.266 28.016 1 97.12 435 PRO A O 1
ATOM 3325 N N . LEU A 1 436 ? -19.109 9.602 30.141 1 97.69 436 LEU A N 1
ATOM 3326 C CA . LEU A 1 436 ? -18.266 8.492 30.594 1 97.69 436 LEU A CA 1
ATOM 3327 C C . LEU A 1 436 ? -18.891 7.152 30.219 1 97.69 436 LEU A C 1
ATOM 3329 O O . LEU A 1 436 ? -18.188 6.184 29.953 1 97.69 436 LEU A O 1
ATOM 3333 N N . TYR A 1 437 ? -20.25 7.082 30.234 1 96.94 437 TYR A N 1
ATOM 3334 C CA . TYR A 1 437 ? -20.922 5.875 29.766 1 96.94 437 TYR A CA 1
ATOM 3335 C C . TYR A 1 437 ? -20.609 5.625 28.297 1 96.94 437 TYR A C 1
ATOM 3337 O O . TYR A 1 437 ? -20.266 4.504 27.906 1 96.94 437 TYR A O 1
ATOM 3345 N N . GLU A 1 438 ? -20.75 6.605 27.5 1 96.25 438 GLU A N 1
ATOM 3346 C CA . GLU A 1 438 ? -20.453 6.484 26.078 1 96.25 438 GLU A CA 1
ATOM 3347 C C . GLU A 1 438 ? -19.016 6.023 25.844 1 96.25 438 GLU A C 1
ATOM 3349 O O . GLU A 1 438 ? -18.766 5.211 24.953 1 96.25 438 GLU A O 1
ATOM 3354 N N . ALA A 1 439 ? -18.078 6.602 26.641 1 96.94 439 ALA A N 1
ATOM 3355 C CA . ALA A 1 439 ? -16.656 6.281 26.5 1 96.94 439 ALA A CA 1
ATOM 3356 C C . ALA A 1 439 ? -16.391 4.828 26.875 1 96.94 439 ALA A C 1
ATOM 3358 O O . ALA A 1 439 ? -15.406 4.238 26.422 1 96.94 439 ALA A O 1
ATOM 3359 N N . SER A 1 440 ? -17.141 4.273 27.719 1 96.5 440 SER A N 1
ATOM 3360 C CA . SER A 1 440 ? -16.938 2.912 28.188 1 96.5 440 SER A CA 1
ATOM 3361 C C . SER A 1 440 ? -17.328 1.888 27.141 1 96.5 440 SER A C 1
ATOM 3363 O O . SER A 1 440 ? -16.969 0.716 27.234 1 96.5 440 SER A O 1
ATOM 3365 N N . LEU A 1 441 ? -18.125 2.33 26.125 1 96.62 441 LEU A N 1
ATOM 3366 C CA . LEU A 1 441 ? -18.594 1.433 25.078 1 96.62 441 LEU A CA 1
ATOM 3367 C C . LEU A 1 441 ? -17.469 1.093 24.109 1 96.62 441 LEU A C 1
ATOM 3369 O O . LEU A 1 441 ? -16.406 1.721 24.141 1 96.62 441 LEU A O 1
ATOM 3373 N N . SER A 1 442 ? -17.672 0.111 23.266 1 95.81 442 SER A N 1
ATOM 3374 C CA . SER A 1 442 ? -16.641 -0.376 22.359 1 95.81 442 SER A CA 1
ATOM 3375 C C . SER A 1 442 ? -16.609 0.444 21.062 1 95.81 442 SER A C 1
ATOM 3377 O O . SER A 1 442 ? -15.977 0.047 20.078 1 95.81 442 SER A O 1
ATOM 3379 N N . SER A 1 443 ? -17.281 1.548 21 1 96.75 443 SER A N 1
ATOM 3380 C CA . SER A 1 443 ? -17.281 2.398 19.812 1 96.75 443 SER A CA 1
ATOM 3381 C C . SER A 1 443 ? -15.867 2.855 19.453 1 96.75 443 SER A C 1
ATOM 3383 O O . SER A 1 443 ? -15.016 2.998 20.328 1 96.75 443 SER A O 1
ATOM 3385 N N . PHE A 1 444 ? -15.625 3.01 18.156 1 96.38 444 PHE A N 1
ATOM 3386 C CA . PHE A 1 444 ? -14.32 3.527 17.75 1 96.38 444 PHE A CA 1
ATOM 3387 C C . PHE A 1 444 ? -14.414 4.238 16.406 1 96.38 444 PHE A C 1
ATOM 3389 O O . PHE A 1 444 ? -15.398 4.07 15.672 1 96.38 444 PHE A O 1
ATOM 3396 N N . SER A 1 445 ? -13.492 5.109 16.078 1 96.56 445 SER A N 1
ATOM 3397 C CA . SER A 1 445 ? -13.227 5.773 14.805 1 96.56 445 SER A CA 1
ATOM 3398 C C . SER A 1 445 ? -11.75 5.727 14.461 1 96.56 445 SER A C 1
ATOM 3400 O O . SER A 1 445 ? -10.93 6.379 15.117 1 96.56 445 SER A O 1
ATOM 3402 N N . LYS A 1 446 ? -11.414 5.004 13.562 1 95.75 446 LYS A N 1
ATOM 3403 C CA . LYS A 1 446 ? -10.008 4.82 13.211 1 95.75 446 LYS A CA 1
ATOM 3404 C C . LYS A 1 446 ? -9.797 4.898 11.703 1 95.75 446 LYS A C 1
ATOM 3406 O O . LYS A 1 446 ? -10.727 4.652 10.93 1 95.75 446 LYS A O 1
ATOM 3411 N N . THR A 1 447 ? -8.609 5.273 11.25 1 95.5 447 THR A N 1
ATOM 3412 C CA . THR A 1 447 ? -8.234 5.332 9.836 1 95.5 447 THR A CA 1
ATOM 3413 C C . THR A 1 447 ? -6.852 4.723 9.625 1 95.5 447 THR A C 1
ATOM 3415 O O . THR A 1 447 ? -6.008 4.75 10.523 1 95.5 447 THR A O 1
ATOM 3418 N N . GLN A 1 448 ? -6.629 4.133 8.555 1 93.69 448 GLN A N 1
ATOM 3419 C CA . GLN A 1 448 ? -5.336 3.646 8.094 1 93.69 448 GLN A CA 1
ATOM 3420 C C . GLN A 1 448 ? -5.062 4.094 6.66 1 93.69 448 GLN A C 1
ATOM 3422 O O . GLN A 1 448 ? -5.922 3.959 5.789 1 93.69 448 GLN A O 1
ATOM 3427 N N . THR A 1 449 ? -3.934 4.668 6.465 1 93.62 449 THR A N 1
ATOM 3428 C CA . THR A 1 449 ? -3.559 5.121 5.129 1 93.62 449 THR A CA 1
ATOM 3429 C C . THR A 1 449 ? -2.133 4.699 4.797 1 93.62 449 THR A C 1
ATOM 3431 O O . THR A 1 449 ? -1.243 4.766 5.648 1 93.62 449 THR A O 1
ATOM 3434 N N . ARG A 1 450 ? -1.897 4.273 3.631 1 92.06 450 ARG A N 1
ATOM 3435 C CA . ARG A 1 450 ? -0.574 3.961 3.102 1 92.06 450 ARG A CA 1
ATOM 3436 C C . ARG A 1 450 ? -0.283 4.77 1.842 1 92.06 450 ARG A C 1
ATOM 3438 O O . ARG A 1 450 ? -1.1 4.809 0.919 1 92.06 450 ARG A O 1
ATOM 3445 N N . THR A 1 451 ? 0.846 5.395 1.836 1 93.62 451 THR A N 1
ATOM 3446 C CA . THR A 1 451 ? 1.222 6.25 0.713 1 93.62 451 THR A CA 1
ATOM 3447 C C . THR A 1 451 ? 2.586 5.848 0.163 1 93.62 451 THR A C 1
ATOM 3449 O O . THR A 1 451 ? 3.527 5.617 0.926 1 93.62 451 THR A O 1
ATOM 3452 N N . GLN A 1 452 ? 2.695 5.738 -1.095 1 90.94 452 GLN A N 1
ATOM 3453 C CA . GLN A 1 452 ? 3.941 5.492 -1.812 1 90.94 452 GLN A CA 1
ATOM 3454 C C . GLN A 1 452 ? 4.242 6.617 -2.797 1 90.94 452 GLN A C 1
ATOM 3456 O O . GLN A 1 452 ? 3.385 6.992 -3.602 1 90.94 452 GLN A O 1
ATOM 3461 N N . ASN A 1 453 ? 5.398 7.152 -2.707 1 93.75 453 ASN A N 1
ATOM 3462 C CA . ASN A 1 453 ? 5.879 8.156 -3.646 1 93.75 453 ASN A CA 1
ATOM 3463 C C . ASN A 1 453 ? 7.168 7.715 -4.336 1 93.75 453 ASN A C 1
ATOM 3465 O O . ASN A 1 453 ? 8.094 7.238 -3.684 1 93.75 453 ASN A O 1
ATOM 3469 N N . VAL A 1 454 ? 7.238 7.828 -5.578 1 91.31 454 VAL A N 1
ATOM 3470 C CA . VAL A 1 454 ? 8.438 7.539 -6.359 1 91.31 454 VAL A CA 1
ATOM 3471 C C . VAL A 1 454 ? 8.727 8.703 -7.309 1 91.31 454 VAL A C 1
ATOM 3473 O O . VAL A 1 454 ? 7.832 9.164 -8.016 1 91.31 454 VAL A O 1
ATOM 3476 N N . SER A 1 455 ? 9.883 9.172 -7.27 1 95 455 SER A N 1
ATOM 3477 C CA . SER A 1 455 ? 10.32 10.258 -8.133 1 95 455 SER A CA 1
ATOM 3478 C C . SER A 1 455 ? 11.641 9.922 -8.812 1 95 455 SER A C 1
ATOM 3480 O O . SER A 1 455 ? 12.586 9.461 -8.164 1 95 455 SER A O 1
ATOM 3482 N N . LEU A 1 456 ? 11.727 10.094 -10.094 1 93.44 456 LEU A N 1
ATOM 3483 C CA . LEU A 1 456 ? 12.938 9.938 -10.883 1 93.44 456 LEU A CA 1
ATOM 3484 C C . LEU A 1 456 ? 13.383 11.273 -11.469 1 93.44 456 LEU A C 1
ATOM 3486 O O . LEU A 1 456 ? 12.633 11.906 -12.219 1 93.44 456 LEU A O 1
ATOM 3490 N N . ASP A 1 457 ? 14.531 11.68 -11.086 1 94.69 457 ASP A N 1
ATOM 3491 C CA . ASP A 1 457 ? 15.141 12.906 -11.602 1 94.69 457 ASP A CA 1
ATOM 3492 C C . ASP A 1 457 ? 16.344 12.586 -12.5 1 94.69 457 ASP A C 1
ATOM 3494 O O . ASP A 1 457 ? 17.234 11.836 -12.109 1 94.69 457 ASP A O 1
ATOM 3498 N N . VAL A 1 458 ? 16.375 13.219 -13.688 1 94.56 458 VAL A N 1
ATOM 3499 C CA . VAL A 1 458 ? 17.484 13.031 -14.625 1 94.56 458 VAL A CA 1
ATOM 3500 C C . VAL A 1 458 ? 18.047 14.398 -15.039 1 94.56 458 VAL A C 1
ATOM 3502 O O . VAL A 1 458 ? 17.297 15.289 -15.422 1 94.56 458 VAL A O 1
ATOM 3505 N N . ARG A 1 459 ? 19.281 14.516 -14.867 1 94.12 459 ARG A N 1
ATOM 3506 C CA . ARG A 1 459 ? 19.984 15.703 -15.352 1 94.12 459 ARG A CA 1
ATOM 3507 C C . ARG A 1 459 ? 21.047 15.328 -16.391 1 94.12 459 ARG A C 1
ATOM 3509 O O . ARG A 1 459 ? 21.875 14.453 -16.141 1 94.12 459 ARG A O 1
ATOM 3516 N N . TYR A 1 460 ? 21.016 15.945 -17.484 1 94.88 460 TYR A N 1
ATOM 3517 C CA . TYR A 1 460 ? 22 15.742 -18.547 1 94.88 460 TYR A CA 1
ATOM 3518 C C . TYR A 1 460 ? 22.75 17.031 -18.859 1 94.88 460 TYR A C 1
ATOM 3520 O O . TYR A 1 460 ? 22.125 18.031 -19.25 1 94.88 460 TYR A O 1
ATOM 3528 N N . ASN A 1 461 ? 23.969 16.984 -18.672 1 92.88 461 ASN A N 1
ATOM 3529 C CA . ASN A 1 461 ? 24.828 18.141 -18.953 1 92.88 461 ASN A CA 1
ATOM 3530 C C . ASN A 1 461 ? 25.406 18.078 -20.359 1 92.88 461 ASN A C 1
ATOM 3532 O O . ASN A 1 461 ? 26.375 17.344 -20.609 1 92.88 461 ASN A O 1
ATOM 3536 N N . PHE A 1 462 ? 24.875 18.891 -21.219 1 92.56 462 PHE A N 1
ATOM 3537 C CA . PHE A 1 462 ? 25.484 18.984 -22.531 1 92.56 462 PHE A CA 1
ATOM 3538 C C . PHE A 1 462 ? 26.828 19.703 -22.453 1 92.56 462 PHE A C 1
ATOM 3540 O O . PHE A 1 462 ? 27.812 19.25 -23.047 1 92.56 462 PHE A O 1
ATOM 3547 N N . LYS A 1 463 ? 26.828 20.781 -21.766 1 89.62 463 LYS A N 1
ATOM 3548 C CA . LYS A 1 463 ? 27.953 21.625 -21.375 1 89.62 463 LYS A CA 1
ATOM 3549 C C . LYS A 1 463 ? 27.781 22.125 -19.938 1 89.62 463 LYS A C 1
ATOM 3551 O O . LYS A 1 463 ? 26.672 22.078 -19.391 1 89.62 463 LYS A O 1
ATOM 3556 N N . PRO A 1 464 ? 28.828 22.453 -19.344 1 82.38 464 PRO A N 1
ATOM 3557 C CA . PRO A 1 464 ? 28.672 22.969 -17.984 1 82.38 464 PRO A CA 1
ATOM 3558 C C . PRO A 1 464 ? 27.703 24.141 -17.891 1 82.38 464 PRO A C 1
ATOM 3560 O O . PRO A 1 464 ? 27.109 24.359 -16.844 1 82.38 464 PRO A O 1
ATOM 3563 N N . ASN A 1 465 ? 27.516 24.875 -19 1 88.81 465 ASN A N 1
ATOM 3564 C CA . ASN A 1 465 ? 26.625 26.031 -18.969 1 88.81 465 ASN A CA 1
ATOM 3565 C C . ASN A 1 465 ? 25.281 25.719 -19.625 1 88.81 465 ASN A C 1
ATOM 3567 O O . ASN A 1 465 ? 24.469 26.625 -19.828 1 88.81 465 ASN A O 1
ATOM 3571 N N . LEU A 1 466 ? 25.125 24.562 -20.047 1 93.62 466 LEU A N 1
ATOM 3572 C CA . LEU A 1 466 ? 23.891 24.141 -20.688 1 93.62 466 LEU A CA 1
ATOM 3573 C C . LEU A 1 466 ? 23.484 22.734 -20.234 1 93.62 466 LEU A C 1
ATOM 3575 O O . LEU A 1 466 ? 24.188 21.766 -20.531 1 93.62 466 LEU A O 1
ATOM 3579 N N . TYR A 1 467 ? 22.422 22.625 -19.516 1 93.69 467 TYR A N 1
ATOM 3580 C CA . TYR A 1 467 ? 22 21.312 -19.062 1 93.69 467 TYR A CA 1
ATOM 3581 C C . TYR A 1 467 ? 20.469 21.219 -19.016 1 93.69 467 TYR A C 1
ATOM 3583 O O . TYR A 1 467 ? 19.781 22.25 -19.031 1 93.69 467 TYR A O 1
ATOM 3591 N N . VAL A 1 468 ? 19.938 20.016 -19.062 1 96.19 468 VAL A N 1
ATOM 3592 C CA . VAL A 1 468 ? 18.5 19.719 -19.016 1 96.19 468 VAL A CA 1
ATOM 3593 C C . VAL A 1 468 ? 18.203 18.859 -17.797 1 96.19 468 VAL A C 1
ATOM 3595 O O . VAL A 1 468 ? 18.953 17.938 -17.469 1 96.19 468 VAL A O 1
ATOM 3598 N N . THR A 1 469 ? 17.141 19.234 -17.078 1 95.38 469 THR A N 1
ATOM 3599 C CA . THR A 1 469 ? 16.641 18.438 -15.969 1 95.38 469 THR A CA 1
ATOM 3600 C C . THR A 1 469 ? 15.234 17.922 -16.25 1 95.38 469 THR A C 1
ATOM 3602 O O . THR A 1 469 ? 14.406 18.641 -16.812 1 95.38 469 THR A O 1
ATOM 3605 N N . ALA A 1 470 ? 15.008 16.703 -15.992 1 96.31 470 ALA A N 1
ATOM 3606 C CA . ALA A 1 470 ? 13.695 16.078 -16.125 1 96.31 470 ALA A CA 1
ATOM 3607 C C . ALA A 1 470 ? 13.312 15.32 -14.859 1 96.31 470 ALA A C 1
ATOM 3609 O O . ALA A 1 470 ? 14.164 14.68 -14.234 1 96.31 470 ALA A O 1
ATOM 3610 N N . GLN A 1 471 ? 12.008 15.414 -14.461 1 96.25 471 GLN A N 1
ATOM 3611 C CA . GLN A 1 471 ? 11.523 14.719 -13.273 1 96.25 471 GLN A CA 1
ATOM 3612 C C . GLN A 1 471 ? 10.164 14.07 -13.523 1 96.25 471 GLN A C 1
ATOM 3614 O O . GLN A 1 471 ? 9.258 14.703 -14.062 1 96.25 471 GLN A O 1
ATOM 3619 N N . GLY A 1 472 ? 10.086 12.844 -13.273 1 96 472 GLY A N 1
ATOM 3620 C CA . GLY A 1 472 ? 8.836 12.094 -13.258 1 96 472 GLY A CA 1
ATOM 3621 C C . GLY A 1 472 ? 8.477 11.562 -11.883 1 96 472 GLY A C 1
ATOM 3622 O O . GLY A 1 472 ? 9.336 11.023 -11.18 1 96 472 GLY A O 1
ATOM 3623 N N . THR A 1 473 ? 7.203 11.828 -11.5 1 96.25 473 THR A N 1
ATOM 3624 C CA . THR A 1 473 ? 6.801 11.414 -10.164 1 96.25 473 THR A CA 1
ATOM 3625 C C . THR A 1 473 ? 5.484 10.641 -10.211 1 96.25 473 THR A C 1
ATOM 3627 O O . THR A 1 473 ? 4.617 10.938 -11.031 1 96.25 473 THR A O 1
ATOM 3630 N N . TYR A 1 474 ? 5.32 9.672 -9.438 1 93.06 474 TYR A N 1
ATOM 3631 C CA . TYR A 1 474 ? 4.094 8.914 -9.203 1 93.06 474 TYR A CA 1
ATOM 3632 C C . TYR A 1 474 ? 3.818 8.773 -7.715 1 93.06 474 TYR A C 1
ATOM 3634 O O . TYR A 1 474 ? 4.688 8.336 -6.957 1 93.06 474 TYR A O 1
ATOM 3642 N N . SER A 1 475 ? 2.652 9.18 -7.266 1 94.19 475 SER A N 1
ATOM 3643 C CA . SER A 1 475 ? 2.213 9.086 -5.879 1 94.19 475 SER A CA 1
ATOM 3644 C C . SER A 1 475 ? 0.883 8.344 -5.773 1 94.19 475 SER A C 1
ATOM 3646 O O . SER A 1 475 ? -0.08 8.688 -6.465 1 94.19 475 SER A O 1
ATOM 3648 N N . THR A 1 476 ? 0.843 7.383 -4.988 1 91.88 476 THR A N 1
ATOM 3649 C CA . THR A 1 476 ? -0.387 6.625 -4.781 1 91.88 476 THR A CA 1
ATOM 3650 C C . THR A 1 476 ? -0.669 6.445 -3.293 1 91.88 476 THR A C 1
ATOM 3652 O O . THR A 1 476 ? 0.252 6.234 -2.502 1 91.88 476 THR A O 1
ATOM 3655 N N . SER A 1 477 ? -1.912 6.609 -2.857 1 93.25 477 SER A N 1
ATOM 3656 C CA . SER A 1 477 ? -2.359 6.43 -1.479 1 93.25 477 SER A CA 1
ATOM 3657 C C . SER A 1 477 ? -3.627 5.586 -1.415 1 93.25 477 SER A C 1
ATOM 3659 O O . SER A 1 477 ? -4.512 5.719 -2.262 1 93.25 477 SER A O 1
ATOM 3661 N N . ARG A 1 478 ? -3.643 4.672 -0.511 1 90.81 478 ARG A N 1
ATOM 3662 C CA . ARG A 1 478 ? -4.828 3.879 -0.201 1 90.81 478 ARG A CA 1
ATOM 3663 C C . ARG A 1 478 ? -5.129 3.904 1.293 1 90.81 478 ARG A C 1
ATOM 3665 O O . ARG A 1 478 ? -4.219 3.822 2.117 1 90.81 478 ARG A O 1
ATOM 3672 N N . GLY A 1 479 ? -6.387 4.121 1.568 1 91.5 479 GLY A N 1
ATOM 3673 C CA . GLY A 1 479 ? -6.766 4.207 2.969 1 91.5 479 GLY A CA 1
ATOM 3674 C C . GLY A 1 479 ? -8.156 3.66 3.248 1 91.5 479 GLY A C 1
ATOM 3675 O O . GLY A 1 479 ? -8.953 3.484 2.326 1 91.5 479 GLY A O 1
ATOM 3676 N N . THR A 1 480 ? -8.375 3.244 4.496 1 92.31 480 THR A N 1
ATOM 3677 C CA . THR A 1 480 ? -9.68 2.826 4.996 1 92.31 480 THR A CA 1
ATOM 3678 C C . THR A 1 480 ? -10.086 3.656 6.211 1 92.31 480 THR A C 1
ATOM 3680 O O . THR A 1 480 ? -9.227 4.16 6.938 1 92.31 480 THR A O 1
ATOM 3683 N N . SER A 1 481 ? -11.32 3.885 6.348 1 94.94 481 SER A N 1
ATOM 3684 C CA . SER A 1 481 ? -11.93 4.5 7.52 1 94.94 481 SER A CA 1
ATOM 3685 C C . SER A 1 481 ? -12.969 3.58 8.148 1 94.94 481 SER A C 1
ATOM 3687 O O . SER A 1 481 ? -13.891 3.119 7.473 1 94.94 481 SER A O 1
ATOM 3689 N N . ASP A 1 482 ? -12.836 3.279 9.422 1 94.62 482 ASP A N 1
ATOM 3690 C CA . ASP A 1 482 ? -13.742 2.422 10.18 1 94.62 482 ASP A CA 1
ATOM 3691 C C . ASP A 1 482 ? -14.375 3.186 11.344 1 94.62 482 ASP A C 1
ATOM 3693 O O . ASP A 1 482 ? -13.664 3.684 12.227 1 94.62 482 ASP A O 1
ATOM 3697 N N . VAL A 1 483 ? -15.641 3.23 11.336 1 96.38 483 VAL A N 1
ATOM 3698 C CA . VAL A 1 483 ? -16.375 3.875 12.422 1 96.38 483 VAL A CA 1
ATOM 3699 C C . VAL A 1 483 ? -17.453 2.928 12.953 1 96.38 483 VAL A C 1
ATOM 3701 O O . VAL A 1 483 ? -18.391 2.57 12.234 1 96.38 483 VAL A O 1
ATOM 3704 N N . PHE A 1 484 ? -17.328 2.541 14.203 1 96.44 484 PHE A N 1
ATOM 3705 C CA . PHE A 1 484 ? -18.297 1.681 14.867 1 96.44 484 PHE A CA 1
ATOM 3706 C C . PHE A 1 484 ? -18.969 2.418 16.016 1 96.44 484 PHE A C 1
ATOM 3708 O O . PHE A 1 484 ? -18.281 3.008 16.859 1 96.44 484 PHE A O 1
ATOM 3715 N N . VAL A 1 485 ? -20.219 2.398 16.047 1 96.94 485 VAL A N 1
ATOM 3716 C CA . VAL A 1 485 ? -21 2.914 17.172 1 96.94 485 VAL A CA 1
ATOM 3717 C C . VAL A 1 485 ? -21.812 1.781 17.797 1 96.94 485 VAL A C 1
ATOM 3719 O O . VAL A 1 485 ? -22.625 1.144 17.125 1 96.94 485 VAL A O 1
ATOM 3722 N N . SER A 1 486 ? -21.609 1.626 19.031 1 96.44 486 SER A N 1
ATOM 3723 C CA . SER A 1 486 ? -22.219 0.527 19.781 1 96.44 486 SER A CA 1
ATOM 3724 C C . SER A 1 486 ? -23.734 0.616 19.75 1 96.44 486 SER A C 1
ATOM 3726 O O . SER A 1 486 ? -24.297 1.713 19.766 1 96.44 486 SER A O 1
ATOM 3728 N N . PRO A 1 487 ? -24.453 -0.521 19.719 1 94.31 487 PRO A N 1
ATOM 3729 C CA . PRO A 1 487 ? -25.906 -0.51 19.797 1 94.31 487 PRO A CA 1
ATOM 3730 C C . PRO A 1 487 ? -26.422 -0.001 21.156 1 94.31 487 PRO A C 1
ATOM 3732 O O . PRO A 1 487 ? -27.578 0.379 21.281 1 94.31 487 PRO A O 1
ATOM 3735 N N . GLU A 1 488 ? -25.531 0.047 22.109 1 94.5 488 GLU A N 1
ATOM 3736 C CA . GLU A 1 488 ? -25.922 0.488 23.453 1 94.5 488 GLU A CA 1
ATOM 3737 C C . GLU A 1 488 ? -25.719 1.992 23.609 1 94.5 488 GLU A C 1
ATOM 3739 O O . GLU A 1 488 ? -26.047 2.559 24.656 1 94.5 488 GLU A O 1
ATOM 3744 N N . SER A 1 489 ? -25.266 2.6 22.594 1 95.56 489 SER A N 1
ATOM 3745 C CA . SER A 1 489 ? -25.078 4.047 22.641 1 95.56 489 SER A CA 1
ATOM 3746 C C . SER A 1 489 ? -26.422 4.762 22.781 1 95.56 489 SER A C 1
ATOM 3748 O O . SER A 1 489 ? -27.438 4.312 22.25 1 95.56 489 SER A O 1
ATOM 3750 N N . ASN A 1 490 ? -26.344 5.926 23.391 1 93.31 490 ASN A N 1
ATOM 3751 C CA . ASN A 1 490 ? -27.531 6.742 23.547 1 93.31 490 ASN A CA 1
ATOM 3752 C C . ASN A 1 490 ? -28.031 7.262 22.203 1 93.31 490 ASN A C 1
ATOM 3754 O O . ASN A 1 490 ? -29.188 7.676 22.094 1 93.31 490 ASN A O 1
ATOM 3758 N N . SER A 1 491 ? -27.234 7.102 21.219 1 90.19 491 SER A N 1
ATOM 3759 C CA . SER A 1 491 ? -27.625 7.555 19.891 1 90.19 491 SER A CA 1
ATOM 3760 C C . SER A 1 491 ? -28.719 6.676 19.297 1 90.19 491 SER A C 1
ATOM 3762 O O . SER A 1 491 ? -29.453 7.098 18.406 1 90.19 491 SER A O 1
ATOM 3764 N N . PHE A 1 492 ? -28.828 5.512 19.859 1 90.94 492 PHE A N 1
ATOM 3765 C CA . PHE A 1 492 ? -29.797 4.578 19.328 1 90.94 492 PHE A CA 1
ATOM 3766 C C . PHE A 1 492 ? -30.922 4.324 20.328 1 90.94 492 PHE A C 1
ATOM 3768 O O . PHE A 1 492 ? -31.641 3.328 20.219 1 90.94 492 PHE A O 1
ATOM 3775 N N . ALA A 1 493 ? -31.016 5.176 21.266 1 87.12 493 ALA A N 1
ATOM 3776 C CA . ALA A 1 493 ? -32.031 4.984 22.312 1 87.12 493 ALA A CA 1
ATOM 3777 C C . ALA A 1 493 ? -33.406 4.844 21.734 1 87.12 493 ALA A C 1
ATOM 3779 O O . ALA A 1 493 ? -34.219 4.047 22.219 1 87.12 493 ALA A O 1
ATOM 3780 N N . SER A 1 494 ? -33.656 5.492 20.656 1 86.88 494 SER A N 1
ATOM 3781 C CA . SER A 1 494 ? -35 5.477 20.078 1 86.88 494 SER A CA 1
ATOM 3782 C C . SER A 1 494 ? -35.062 4.621 18.812 1 86.88 494 SER A C 1
ATOM 3784 O O . SER A 1 494 ? -36.094 4.516 18.172 1 86.88 494 SER A O 1
ATOM 3786 N N . ALA A 1 495 ? -34.031 3.959 18.5 1 87.44 495 ALA A N 1
ATOM 3787 C CA . ALA A 1 495 ? -33.969 3.158 17.281 1 87.44 495 ALA A CA 1
ATOM 3788 C C . ALA A 1 495 ? -34.531 1.761 17.516 1 87.44 495 ALA A C 1
ATOM 3790 O O . ALA A 1 495 ? -34.438 1.224 18.625 1 87.44 495 ALA A O 1
ATOM 3791 N N . PRO A 1 496 ? -35.156 1.283 16.422 1 86.56 496 PRO A N 1
ATOM 3792 C CA . PRO A 1 496 ? -35.562 -0.113 16.562 1 86.56 496 PRO A CA 1
ATOM 3793 C C . PRO A 1 496 ? -34.406 -1.066 16.781 1 86.56 496 PRO A C 1
ATOM 3795 O O . PRO A 1 496 ? -33.281 -0.773 16.344 1 86.56 496 PRO A O 1
ATOM 3798 N N . LEU A 1 497 ? -34.625 -2.078 17.391 1 82.25 497 LEU A N 1
ATOM 3799 C CA . LEU A 1 497 ? -33.594 -3.039 17.781 1 82.25 497 LEU A CA 1
ATOM 3800 C C . LEU A 1 497 ? -32.781 -3.49 16.578 1 82.25 497 LEU A C 1
ATOM 3802 O O . LEU A 1 497 ? -31.562 -3.664 16.672 1 82.25 497 LEU A O 1
ATOM 3806 N N . GLU A 1 498 ? -33.469 -3.625 15.453 1 81.69 498 GLU A N 1
ATOM 3807 C CA . GLU A 1 498 ? -32.844 -4.164 14.258 1 81.69 498 GLU A CA 1
ATOM 3808 C C . GLU A 1 498 ? -31.875 -3.152 13.633 1 81.69 498 GLU A C 1
ATOM 3810 O O . GLU A 1 498 ? -31.031 -3.514 12.82 1 81.69 498 GLU A O 1
ATOM 3815 N N . GLN A 1 499 ? -31.969 -1.976 14.109 1 89.56 499 GLN A N 1
ATOM 3816 C CA . GLN A 1 499 ? -31.156 -0.927 13.492 1 89.56 499 GLN A CA 1
ATOM 3817 C C . GLN A 1 499 ? -30.172 -0.339 14.484 1 89.56 499 GLN A C 1
ATOM 3819 O O . GLN A 1 499 ? -29.484 0.644 14.188 1 89.56 499 GLN A O 1
ATOM 3824 N N . LYS A 1 500 ? -30.094 -0.948 15.656 1 92.56 500 LYS A N 1
ATOM 3825 C CA . LYS A 1 500 ? -29.172 -0.408 16.656 1 92.56 500 LYS A CA 1
ATOM 3826 C C . LYS A 1 500 ? -27.734 -0.742 16.328 1 92.56 500 LYS A C 1
ATOM 3828 O O . LYS A 1 500 ? -27.422 -1.855 15.883 1 92.56 500 LYS A O 1
ATOM 3833 N N . GLY A 1 501 ? -26.922 0.2 16.547 1 93.75 501 GLY A N 1
ATOM 3834 C CA . GLY A 1 501 ? -25.516 0.054 16.219 1 93.75 501 GLY A CA 1
ATOM 3835 C C . GLY A 1 501 ? -25.219 0.332 14.758 1 93.75 501 GLY A C 1
ATOM 3836 O O . GLY A 1 501 ? -26.078 0.162 13.898 1 93.75 501 GLY A O 1
ATOM 3837 N N . SER A 1 502 ? -24.078 0.722 14.477 1 94.94 502 SER A N 1
ATOM 3838 C CA . SER A 1 502 ? -23.703 1.03 13.094 1 94.94 502 SER A CA 1
ATOM 3839 C C . SER A 1 502 ? -22.203 0.858 12.875 1 94.94 502 SER A C 1
ATOM 3841 O O . SER A 1 502 ? -21.406 1.109 13.781 1 94.94 502 SER A O 1
ATOM 3843 N N . TYR A 1 503 ? -21.828 0.327 11.742 1 95.19 503 TYR A N 1
ATOM 3844 C CA . TYR A 1 503 ? -20.453 0.239 11.289 1 95.19 503 TYR A CA 1
ATOM 3845 C C . TYR A 1 503 ? -20.297 0.815 9.883 1 95.19 503 TYR A C 1
ATOM 3847 O O . TYR A 1 503 ? -20.844 0.271 8.922 1 95.19 503 TYR A O 1
ATOM 3855 N N . GLN A 1 504 ? -19.594 1.851 9.766 1 94.56 504 GLN A N 1
ATOM 3856 C CA . GLN A 1 504 ? -19.328 2.455 8.461 1 94.56 504 GLN A CA 1
ATOM 3857 C C . GLN A 1 504 ? -17.922 2.129 7.984 1 94.56 504 GLN A C 1
ATOM 3859 O O . GLN A 1 504 ? -16.938 2.383 8.695 1 94.56 504 GLN A O 1
ATOM 3864 N N . LEU A 1 505 ? -17.828 1.583 6.82 1 93.56 505 LEU A N 1
ATOM 3865 C CA . LEU A 1 505 ? -16.562 1.31 6.168 1 93.56 505 LEU A CA 1
ATOM 3866 C C . LEU A 1 505 ? -16.312 2.273 5.008 1 93.56 505 LEU A C 1
ATOM 3868 O O . LEU A 1 505 ? -17.156 2.395 4.117 1 93.56 505 LEU A O 1
ATOM 3872 N N . GLY A 1 506 ? -15.234 2.955 5.105 1 93.12 506 GLY A N 1
ATOM 3873 C CA . GLY A 1 506 ? -14.828 3.85 4.031 1 93.12 506 GLY A CA 1
ATOM 3874 C C . GLY A 1 506 ? -13.539 3.43 3.359 1 93.12 506 GLY A C 1
ATOM 3875 O O . GLY A 1 506 ? -12.609 2.961 4.023 1 93.12 506 GLY A O 1
ATOM 3876 N N . ASN A 1 507 ? -13.531 3.502 2.021 1 90.88 507 ASN A N 1
ATOM 3877 C CA . ASN A 1 507 ? -12.32 3.318 1.221 1 90.88 507 ASN A CA 1
ATOM 3878 C C . ASN A 1 507 ? -11.953 4.594 0.47 1 90.88 507 ASN A C 1
ATOM 3880 O O . ASN A 1 507 ? -12.797 5.211 -0.175 1 90.88 507 ASN A O 1
ATOM 3884 N N . LEU A 1 508 ? -10.703 4.938 0.658 1 90.88 508 LEU A N 1
ATOM 3885 C CA . LEU A 1 508 ? -10.195 6.121 -0.032 1 90.88 508 LEU A CA 1
ATOM 3886 C C . LEU A 1 508 ? -8.961 5.773 -0.86 1 90.88 508 LEU A C 1
ATOM 3888 O O . LEU A 1 508 ? -8.109 5 -0.42 1 90.88 508 LEU A O 1
ATOM 3892 N N . GLY A 1 509 ? -8.898 6.312 -2.074 1 90.19 509 GLY A N 1
ATOM 3893 C CA . GLY A 1 509 ? -7.758 6.113 -2.957 1 90.19 509 GLY A CA 1
ATOM 3894 C C . GLY A 1 509 ? -7.371 7.367 -3.719 1 90.19 509 GLY A C 1
ATOM 3895 O O . GLY A 1 509 ? -8.234 8.141 -4.129 1 90.19 509 GLY A O 1
ATOM 3896 N N . THR A 1 510 ? -6.07 7.586 -3.834 1 93.5 510 THR A N 1
ATOM 3897 C CA . THR A 1 510 ? -5.555 8.672 -4.656 1 93.5 510 THR A CA 1
ATOM 3898 C C . THR A 1 510 ? -4.426 8.188 -5.559 1 93.5 510 THR A C 1
ATOM 3900 O O . THR A 1 510 ? -3.594 7.375 -5.137 1 93.5 510 THR A O 1
ATOM 3903 N N . ASP A 1 511 ? -4.418 8.562 -6.824 1 92.19 511 ASP A N 1
ATOM 3904 C CA . ASP A 1 511 ? -3.357 8.336 -7.801 1 92.19 511 ASP A CA 1
ATOM 3905 C C . ASP A 1 511 ? -2.971 9.633 -8.5 1 92.19 511 ASP A C 1
ATOM 3907 O O . ASP A 1 511 ? -3.77 10.211 -9.242 1 92.19 511 ASP A O 1
ATOM 3911 N N . ASN A 1 512 ? -1.734 10.031 -8.289 1 94.69 512 ASN A N 1
ATOM 3912 C CA . ASN A 1 512 ? -1.229 11.266 -8.898 1 94.69 512 ASN A CA 1
ATOM 3913 C C . ASN A 1 512 ? 0.047 11.008 -9.695 1 94.69 512 ASN A C 1
ATOM 3915 O O . ASN A 1 512 ? 0.911 10.242 -9.266 1 94.69 512 ASN A O 1
ATOM 3919 N N . TRP A 1 513 ? 0.18 11.484 -10.875 1 93.06 513 TRP A N 1
ATOM 3920 C CA . TRP A 1 513 ? 1.457 11.492 -11.586 1 93.06 513 TRP A CA 1
ATOM 3921 C C . TRP A 1 513 ? 1.753 12.867 -12.156 1 93.06 513 TRP A C 1
ATOM 3923 O O . TRP A 1 513 ? 0.833 13.633 -12.461 1 93.06 513 TRP A O 1
ATOM 3933 N N . SER A 1 514 ? 2.943 13.219 -12.203 1 95.06 514 SER A N 1
ATOM 3934 C CA . SER A 1 514 ? 3.418 14.477 -12.773 1 95.06 514 SER A CA 1
ATOM 3935 C C . SER A 1 514 ? 4.746 14.297 -13.5 1 95.06 514 SER A C 1
ATOM 3937 O O . SER A 1 514 ? 5.504 13.367 -13.188 1 95.06 514 SER A O 1
ATOM 3939 N N . GLY A 1 515 ? 4.961 15.086 -14.531 1 95.56 515 GLY A N 1
ATOM 3940 C CA . GLY A 1 515 ? 6.195 15.156 -15.297 1 95.56 515 GLY A CA 1
ATOM 3941 C C . GLY A 1 515 ? 6.609 16.578 -15.633 1 95.56 515 GLY A C 1
ATOM 3942 O O . GLY A 1 515 ? 5.766 17.422 -15.93 1 95.56 515 GLY A O 1
ATOM 3943 N N . LYS A 1 516 ? 7.863 16.844 -15.484 1 95.06 516 LYS A N 1
ATOM 3944 C CA . LYS A 1 516 ? 8.352 18.156 -15.906 1 95.06 516 LYS A CA 1
ATOM 3945 C C . LYS A 1 516 ? 9.742 18.047 -16.531 1 95.06 516 LYS A C 1
ATOM 3947 O O . LYS A 1 516 ? 10.516 17.156 -16.172 1 95.06 516 LYS A O 1
ATOM 3952 N N . ILE A 1 517 ? 10.055 18.906 -17.422 1 96.38 517 ILE A N 1
ATOM 3953 C CA . ILE A 1 517 ? 11.344 19.047 -18.109 1 96.38 517 ILE A CA 1
ATOM 3954 C C . ILE A 1 517 ? 11.742 20.516 -18.156 1 96.38 517 ILE A C 1
ATOM 3956 O O . ILE A 1 517 ? 10.914 21.375 -18.438 1 96.38 517 ILE A O 1
ATOM 3960 N N . VAL A 1 518 ? 12.961 20.812 -17.797 1 96.25 518 VAL A N 1
ATOM 3961 C CA . VAL A 1 518 ? 13.438 22.188 -17.781 1 96.25 518 VAL A CA 1
ATOM 3962 C C . VAL A 1 518 ? 14.797 22.266 -18.469 1 96.25 518 VAL A C 1
ATOM 3964 O O . VAL A 1 518 ? 15.727 21.531 -18.109 1 96.25 518 VAL A O 1
ATOM 3967 N N . GLY A 1 519 ? 14.93 23.094 -19.438 1 96.44 519 GLY A N 1
ATOM 3968 C CA . GLY A 1 519 ? 16.219 23.453 -20.031 1 96.44 519 GLY A CA 1
ATOM 3969 C C . GLY A 1 519 ? 16.844 24.672 -19.375 1 96.44 519 GLY A C 1
ATOM 3970 O O . GLY A 1 519 ? 16.172 25.672 -19.109 1 96.44 519 GLY A O 1
ATOM 3971 N N . ASN A 1 520 ? 18.109 24.594 -19.047 1 95.38 520 ASN A N 1
ATOM 3972 C CA . ASN A 1 520 ? 18.844 25.656 -18.375 1 95.38 520 ASN A CA 1
ATOM 3973 C C . ASN A 1 520 ? 20.062 26.109 -19.188 1 95.38 520 ASN A C 1
ATOM 3975 O O . ASN A 1 520 ? 20.875 25.281 -19.594 1 95.38 520 ASN A O 1
ATOM 3979 N N . TRP A 1 521 ? 20.109 27.391 -19.422 1 95.44 521 TRP A N 1
ATOM 3980 C CA . TRP A 1 521 ? 21.25 27.984 -20.141 1 95.44 521 TRP A CA 1
ATOM 3981 C C . TRP A 1 521 ? 21.812 29.156 -19.359 1 95.44 521 TRP A C 1
ATOM 3983 O O . TRP A 1 521 ? 21.109 30.125 -19.062 1 95.44 521 TRP A O 1
ATOM 3993 N N . ILE A 1 522 ? 23.047 29.094 -18.953 1 92.19 522 ILE A N 1
ATOM 3994 C CA . ILE A 1 522 ? 23.75 30.156 -18.234 1 92.19 522 ILE A CA 1
ATOM 3995 C C . ILE A 1 522 ? 24.906 30.672 -19.078 1 92.19 522 ILE A C 1
ATOM 3997 O O . ILE A 1 522 ? 25.797 29.906 -19.469 1 92.19 522 ILE A O 1
ATOM 4001 N N . HIS A 1 523 ? 24.906 31.922 -19.375 1 92.38 523 HIS A N 1
ATOM 4002 C CA . HIS A 1 523 ? 25.969 32.531 -20.172 1 92.38 523 HIS A CA 1
ATOM 4003 C C . HIS A 1 523 ? 26.656 33.625 -19.391 1 92.38 523 HIS A C 1
ATOM 4005 O O . HIS A 1 523 ? 26.016 34.594 -18.969 1 92.38 523 HIS A O 1
ATOM 4011 N N . ASN A 1 524 ? 27.859 33.5 -19.234 1 90.06 524 ASN A N 1
ATOM 4012 C CA . ASN A 1 524 ? 28.672 34.531 -18.594 1 90.06 524 ASN A CA 1
ATOM 4013 C C . ASN A 1 524 ? 29.344 35.438 -19.609 1 90.06 524 ASN A C 1
ATOM 4015 O O . ASN A 1 524 ? 30.188 34.969 -20.391 1 90.06 524 ASN A O 1
ATOM 4019 N N . PHE A 1 525 ? 29.109 36.719 -19.609 1 90.94 525 PHE A N 1
ATOM 4020 C CA . PHE A 1 525 ? 29.656 37.656 -20.594 1 90.94 525 PHE A CA 1
ATOM 4021 C C . PHE A 1 525 ? 31.047 38.125 -20.188 1 90.94 525 PHE A C 1
ATOM 4023 O O . PHE A 1 525 ? 31.891 38.375 -21.047 1 90.94 525 PHE A O 1
ATOM 4030 N N . ASP A 1 526 ? 31.188 38.344 -18.906 1 85.69 526 ASP A N 1
ATOM 4031 C CA . ASP A 1 526 ? 32.469 38.812 -18.406 1 85.69 526 ASP A CA 1
ATOM 4032 C C . ASP A 1 526 ? 32.781 38.219 -17.031 1 85.69 526 ASP A C 1
ATOM 4034 O O . ASP A 1 526 ? 32 37.438 -16.5 1 85.69 526 ASP A O 1
ATOM 4038 N N . LYS A 1 527 ? 33.906 38.531 -16.641 1 79 527 LYS A N 1
ATOM 4039 C CA . LYS A 1 527 ? 34.344 38.031 -15.336 1 79 527 LYS A CA 1
ATOM 4040 C C . LYS A 1 527 ? 33.938 38.969 -14.211 1 79 527 LYS A C 1
ATOM 4042 O O . LYS A 1 527 ? 34.094 38.656 -13.031 1 79 527 LYS A O 1
ATOM 4047 N N . GLN A 1 528 ? 33.344 40.062 -14.633 1 79.38 528 GLN A N 1
ATOM 4048 C CA . GLN A 1 528 ? 32.969 41.062 -13.625 1 79.38 528 GLN A CA 1
ATOM 4049 C C . GLN A 1 528 ? 31.562 40.781 -13.07 1 79.38 528 GLN A C 1
ATOM 4051 O O . GLN A 1 528 ? 31.031 41.531 -12.273 1 79.38 528 GLN A O 1
ATOM 4056 N N . GLY A 1 529 ? 31.016 39.75 -13.398 1 83.31 529 GLY A N 1
ATOM 4057 C CA . GLY A 1 529 ? 29.75 39.375 -12.797 1 83.31 529 GLY A CA 1
ATOM 4058 C C . GLY A 1 529 ? 28.562 39.594 -13.711 1 83.31 529 GLY A C 1
ATOM 4059 O O . GLY A 1 529 ? 27.406 39.625 -13.25 1 83.31 529 GLY A O 1
ATOM 4060 N N . THR A 1 530 ? 28.719 39.844 -15.008 1 90.75 530 THR A N 1
ATOM 4061 C CA . THR A 1 530 ? 27.609 39.938 -15.961 1 90.75 530 THR A CA 1
ATOM 4062 C C . THR A 1 530 ? 27.219 38.562 -16.469 1 90.75 530 THR A C 1
ATOM 4064 O O . THR A 1 530 ? 28.031 37.844 -17.047 1 90.75 530 THR A O 1
ATOM 4067 N N . MET A 1 531 ? 26.031 38.219 -16.156 1 92.69 531 MET A N 1
ATOM 4068 C CA . MET A 1 531 ? 25.594 36.875 -16.469 1 92.69 531 MET A CA 1
ATOM 4069 C C . MET A 1 531 ? 24.125 36.875 -16.906 1 92.69 531 MET A C 1
ATOM 4071 O O . MET A 1 531 ? 23.328 37.688 -16.422 1 92.69 531 MET A O 1
ATOM 4075 N N . PHE A 1 532 ? 23.844 36 -17.859 1 93.69 532 PHE A N 1
ATOM 4076 C CA . PHE A 1 532 ? 22.469 35.781 -18.328 1 93.69 532 PHE A CA 1
ATOM 4077 C C . PHE A 1 532 ? 22.062 34.312 -18.109 1 93.69 532 PHE A C 1
ATOM 4079 O O . PHE A 1 532 ? 22.828 33.406 -18.422 1 93.69 532 PHE A O 1
ATOM 4086 N N . THR A 1 533 ? 20.922 34.125 -17.469 1 93.56 533 THR A N 1
ATOM 4087 C CA . THR A 1 533 ? 20.391 32.781 -17.25 1 93.56 533 THR A CA 1
ATOM 4088 C C . THR A 1 533 ? 19 32.656 -17.875 1 93.56 533 THR A C 1
ATOM 4090 O O . THR A 1 533 ? 18.125 33.5 -17.656 1 93.56 533 THR A O 1
ATOM 4093 N N . LEU A 1 534 ? 18.797 31.594 -18.641 1 95.19 534 LEU A N 1
ATOM 4094 C CA . LEU A 1 534 ? 17.516 31.297 -19.266 1 95.19 534 LEU A CA 1
ATOM 4095 C C . LEU A 1 534 ? 17.031 29.906 -18.875 1 95.19 534 LEU A C 1
ATOM 4097 O O . LEU A 1 534 ? 17.781 28.938 -18.969 1 95.19 534 LEU A O 1
ATOM 4101 N N . ASN A 1 535 ? 15.805 29.828 -18.406 1 95 535 ASN A N 1
ATOM 4102 C CA . ASN A 1 535 ? 15.164 28.547 -18.094 1 95 535 ASN A CA 1
ATOM 4103 C C . ASN A 1 535 ? 13.875 28.359 -18.891 1 95 535 ASN A C 1
ATOM 4105 O O . ASN A 1 535 ? 12.977 29.219 -18.844 1 95 535 ASN A O 1
ATOM 4109 N N . LEU A 1 536 ? 13.773 27.281 -19.609 1 96.12 536 LEU A N 1
ATOM 4110 C CA . LEU A 1 536 ? 12.57 26.891 -20.344 1 96.12 536 LEU A CA 1
ATOM 4111 C C . LEU A 1 536 ? 12.023 25.578 -19.812 1 96.12 536 LEU A C 1
ATOM 4113 O O . LEU A 1 536 ? 12.75 24.594 -19.719 1 96.12 536 LEU A O 1
ATOM 4117 N N . GLY A 1 537 ? 10.734 25.609 -19.453 1 95.12 537 GLY A N 1
ATOM 4118 C CA . GLY A 1 537 ? 10.219 24.391 -18.844 1 95.12 537 GLY A CA 1
ATOM 4119 C C . GLY A 1 537 ? 8.82 24.047 -19.297 1 95.12 537 GLY A C 1
ATOM 4120 O O . GLY A 1 537 ? 8.102 24.906 -19.812 1 95.12 537 GLY A O 1
ATOM 4121 N N . TRP A 1 538 ? 8.492 22.781 -19.188 1 95.38 538 TRP A N 1
ATOM 4122 C CA . TRP A 1 538 ? 7.176 22.203 -19.438 1 95.38 538 TRP A CA 1
ATOM 4123 C C . TRP A 1 538 ? 6.781 21.219 -18.344 1 95.38 538 TRP A C 1
ATOM 4125 O O . TRP A 1 538 ? 7.629 20.5 -17.812 1 95.38 538 TRP A O 1
ATOM 4135 N N . GLU A 1 539 ? 5.414 21.25 -18 1 94.25 539 GLU A N 1
ATOM 4136 C CA . GLU A 1 539 ? 4.949 20.391 -16.922 1 94.25 539 GLU A CA 1
ATOM 4137 C C . GLU A 1 539 ? 3.564 19.828 -17.234 1 94.25 539 GLU A C 1
ATOM 4139 O O . GLU A 1 539 ? 2.727 20.5 -17.828 1 94.25 539 GLU A O 1
ATOM 4144 N N . VAL A 1 540 ? 3.32 18.594 -16.875 1 95.5 540 VAL A N 1
ATOM 4145 C CA . VAL A 1 540 ? 2.025 17.922 -16.969 1 95.5 540 VAL A CA 1
ATOM 4146 C C . VAL A 1 540 ? 1.702 17.234 -15.648 1 95.5 540 VAL A C 1
ATOM 4148 O O . VAL A 1 540 ? 2.588 16.672 -15 1 95.5 540 VAL A O 1
ATOM 4151 N N . LYS A 1 541 ? 0.414 17.312 -15.219 1 94.44 541 LYS A N 1
ATOM 4152 C CA . LYS A 1 541 ? -0.032 16.703 -13.977 1 94.44 541 LYS A CA 1
ATOM 4153 C C . LYS A 1 541 ? -1.401 16.047 -14.148 1 94.44 541 LYS A C 1
ATOM 4155 O O . LYS A 1 541 ? -2.246 16.547 -14.891 1 94.44 541 LYS A O 1
ATOM 4160 N N . ARG A 1 542 ? -1.623 14.984 -13.453 1 95.31 542 ARG A N 1
ATOM 4161 C CA . ARG A 1 542 ? -2.91 14.305 -13.352 1 95.31 542 ARG A CA 1
ATOM 4162 C C . ARG A 1 542 ? -3.184 13.859 -11.922 1 95.31 542 ARG A C 1
ATOM 4164 O O . ARG A 1 542 ? -2.324 13.25 -11.281 1 95.31 542 ARG A O 1
ATOM 4171 N N . ASN A 1 543 ? -4.379 14.18 -11.43 1 92.75 543 ASN A N 1
ATOM 4172 C CA . ASN A 1 543 ? -4.805 13.789 -10.086 1 92.75 543 ASN A CA 1
ATOM 4173 C C . ASN A 1 543 ? -6.137 13.047 -10.117 1 92.75 543 ASN A C 1
ATOM 4175 O O . ASN A 1 543 ? -7.113 13.523 -10.695 1 92.75 543 ASN A O 1
ATOM 4179 N N . LYS A 1 544 ? -6.141 11.914 -9.531 1 93.31 544 LYS A N 1
ATOM 4180 C CA . LYS A 1 544 ? -7.363 11.125 -9.422 1 93.31 544 LYS A CA 1
ATOM 4181 C C . LYS A 1 544 ? -7.633 10.727 -7.973 1 93.31 544 LYS A C 1
ATOM 4183 O O . LYS A 1 544 ? -6.746 10.203 -7.293 1 93.31 544 LYS A O 1
ATOM 4188 N N . THR A 1 545 ? -8.812 10.969 -7.492 1 91.69 545 THR A N 1
ATOM 4189 C CA . THR A 1 545 ? -9.234 10.586 -6.152 1 91.69 545 THR A CA 1
ATOM 4190 C C . THR A 1 545 ? -10.531 9.781 -6.199 1 91.69 545 THR A C 1
ATOM 4192 O O . THR A 1 545 ? -11.445 10.109 -6.957 1 91.69 545 THR A O 1
ATOM 4195 N N . THR A 1 546 ? -10.578 8.719 -5.441 1 89.62 546 THR A N 1
ATOM 4196 C CA . THR A 1 546 ? -11.773 7.879 -5.344 1 89.62 546 THR A CA 1
ATOM 4197 C C . THR A 1 546 ? -12.141 7.641 -3.881 1 89.62 546 THR A C 1
ATOM 4199 O O . THR A 1 546 ? -11.266 7.57 -3.016 1 89.62 546 THR A O 1
ATOM 4202 N N . SER A 1 547 ? -13.453 7.555 -3.613 1 91.56 547 SER A N 1
ATOM 4203 C CA . SER A 1 547 ? -13.945 7.25 -2.273 1 91.56 547 SER A CA 1
ATOM 4204 C C . SER A 1 547 ? -15.211 6.395 -2.33 1 91.56 547 SER A C 1
ATOM 4206 O O . SER A 1 547 ? -15.992 6.488 -3.281 1 91.56 547 SER A O 1
ATOM 4208 N N . SER A 1 548 ? -15.406 5.508 -1.397 1 90.94 548 SER A N 1
ATOM 4209 C CA . SER A 1 548 ? -16.609 4.691 -1.223 1 90.94 548 SER A CA 1
ATOM 4210 C C . SER A 1 548 ? -16.906 4.465 0.255 1 90.94 548 SER A C 1
ATOM 4212 O O . SER A 1 548 ? -16 4.211 1.049 1 90.94 548 SER A O 1
ATOM 4214 N N . TYR A 1 549 ? -18.156 4.609 0.591 1 91.44 549 TYR A N 1
ATOM 4215 C CA . TYR A 1 549 ? -18.609 4.406 1.964 1 91.44 549 TYR A CA 1
ATOM 4216 C C . TYR A 1 549 ? -19.844 3.508 2.008 1 91.44 549 TYR A C 1
ATOM 4218 O O . TYR A 1 549 ? -20.766 3.674 1.211 1 91.44 549 TYR A O 1
ATOM 4226 N N . LEU A 1 550 ? -19.844 2.562 2.822 1 92.44 550 LEU A N 1
ATOM 4227 C CA . LEU A 1 550 ? -20.969 1.684 3.088 1 92.44 550 LEU A CA 1
ATOM 4228 C C . LEU A 1 550 ? -21.188 1.505 4.59 1 92.44 550 LEU A C 1
ATOM 4230 O O . LEU A 1 550 ? -20.219 1.531 5.359 1 92.44 550 LEU A O 1
ATOM 4234 N N . THR A 1 551 ? -22.406 1.296 4.984 1 93.69 551 THR A N 1
ATOM 4235 C CA . THR A 1 551 ? -22.719 1.222 6.406 1 93.69 551 THR A CA 1
ATOM 4236 C C . THR A 1 551 ? -23.578 0 6.707 1 93.69 551 THR A C 1
ATOM 4238 O O . THR A 1 551 ? -24.609 -0.211 6.066 1 93.69 551 THR A O 1
ATOM 4241 N N . GLY A 1 552 ? -23.078 -0.81 7.594 1 92.81 552 GLY A N 1
ATOM 4242 C CA . GLY A 1 552 ? -23.875 -1.885 8.172 1 92.81 552 GLY A CA 1
ATOM 4243 C C . GLY A 1 552 ? -24.516 -1.512 9.5 1 92.81 552 GLY A C 1
ATOM 4244 O O . GLY A 1 552 ? -24.031 -0.622 10.195 1 92.81 552 GLY A O 1
ATOM 4245 N N . SER A 1 553 ? -25.641 -2.117 9.844 1 92.62 553 SER A N 1
ATOM 4246 C CA . SER A 1 553 ? -26.359 -1.851 11.086 1 92.62 553 SER A CA 1
ATOM 4247 C C . SER A 1 553 ? -26.938 -3.133 11.68 1 92.62 553 SER A C 1
ATOM 4249 O O . SER A 1 553 ? -26.75 -4.219 11.117 1 92.62 553 SER A O 1
ATOM 4251 N N . GLY A 1 554 ? -27.484 -3.023 12.852 1 90.19 554 GLY A N 1
ATOM 4252 C CA . GLY A 1 554 ? -28.156 -4.141 13.5 1 90.19 554 GLY A CA 1
ATOM 4253 C C . GLY A 1 554 ? -27.219 -5.004 14.32 1 90.19 554 GLY A C 1
ATOM 4254 O O . GLY A 1 554 ? -27.172 -6.227 14.148 1 90.19 554 GLY A O 1
ATOM 4255 N N . PHE A 1 555 ? -26.484 -4.363 15.125 1 90.88 555 PHE A N 1
ATOM 4256 C CA . PHE A 1 555 ? -25.578 -5.086 16 1 90.88 555 PHE A CA 1
ATOM 4257 C C . PHE A 1 555 ? -26.266 -5.469 17.297 1 90.88 555 PHE A C 1
ATOM 4259 O O . PHE A 1 555 ? -27.047 -4.684 17.859 1 90.88 555 PHE A O 1
ATOM 4266 N N . LEU A 1 556 ? -25.969 -6.539 17.766 1 84.88 556 LEU A N 1
ATOM 4267 C CA . LEU A 1 556 ? -26.766 -7.086 18.859 1 84.88 556 LEU A CA 1
ATOM 4268 C C . LEU A 1 556 ? -26.109 -6.789 20.203 1 84.88 556 LEU A C 1
ATOM 4270 O O . LEU A 1 556 ? -26.781 -6.82 21.25 1 84.88 556 LEU A O 1
ATOM 4274 N N . SER A 1 557 ? -24.797 -6.574 20.172 1 88.25 557 SER A N 1
ATOM 4275 C CA . SER A 1 557 ? -24.109 -6.32 21.438 1 88.25 557 SER A CA 1
ATOM 4276 C C . SER A 1 557 ? -22.938 -5.367 21.234 1 88.25 557 SER A C 1
ATOM 4278 O O . SER A 1 557 ? -22.422 -5.219 20.125 1 88.25 557 SER A O 1
ATOM 4280 N N . ASP A 1 558 ? -22.516 -4.766 22.359 1 91.62 558 ASP A N 1
ATOM 4281 C CA . ASP A 1 558 ? -21.391 -3.826 22.406 1 91.62 558 ASP A CA 1
ATOM 4282 C C . ASP A 1 558 ? -20.078 -4.516 22.047 1 91.62 558 ASP A C 1
ATOM 4284 O O . ASP A 1 558 ? -19.203 -3.908 21.422 1 91.62 558 ASP A O 1
ATOM 4288 N N . ASP A 1 559 ? -19.938 -5.734 22.328 1 86.81 559 ASP A N 1
ATOM 4289 C CA . ASP A 1 559 ? -18.688 -6.453 22.156 1 86.81 559 ASP A CA 1
ATOM 4290 C C . ASP A 1 559 ? -18.531 -6.941 20.719 1 86.81 559 ASP A C 1
ATOM 4292 O O . ASP A 1 559 ? -17.453 -7.387 20.328 1 86.81 559 ASP A O 1
ATOM 4296 N N . MET A 1 560 ? -19.578 -6.859 19.938 1 85.94 560 MET A N 1
ATOM 4297 C CA . MET A 1 560 ? -19.547 -7.297 18.547 1 85.94 560 MET A CA 1
ATOM 4298 C C . MET A 1 560 ? -19.234 -6.125 17.609 1 85.94 560 MET A C 1
ATOM 4300 O O . MET A 1 560 ? -20.078 -5.727 16.812 1 85.94 560 MET A O 1
ATOM 4304 N N . ASP A 1 561 ? -18.016 -5.742 17.625 1 88.19 561 ASP A N 1
ATOM 4305 C CA . ASP A 1 561 ? -17.672 -4.492 16.953 1 88.19 561 ASP A CA 1
ATOM 4306 C C . ASP A 1 561 ? -17.031 -4.758 15.602 1 88.19 561 ASP A C 1
ATOM 4308 O O . ASP A 1 561 ? -16.328 -3.895 15.062 1 88.19 561 ASP A O 1
ATOM 4312 N N . ASP A 1 562 ? -17.25 -5.973 15.039 1 88.56 562 ASP A N 1
ATOM 4313 C CA . ASP A 1 562 ? -16.781 -6.277 13.688 1 88.56 562 ASP A CA 1
ATOM 4314 C C . ASP A 1 562 ? -17.922 -6.164 12.68 1 88.56 562 ASP A C 1
ATOM 4316 O O . ASP A 1 562 ? -19.078 -6.48 13 1 88.56 562 ASP A O 1
ATOM 4320 N N . LEU A 1 563 ? -17.594 -5.789 11.523 1 89.75 563 LEU A N 1
ATOM 4321 C CA . LEU A 1 563 ? -18.578 -5.57 10.477 1 89.75 563 LEU A CA 1
ATOM 4322 C C . LEU A 1 563 ? -19.359 -6.848 10.188 1 89.75 563 LEU A C 1
ATOM 4324 O O . LEU A 1 563 ? -20.531 -6.797 9.805 1 89.75 563 LEU A O 1
ATOM 4328 N N . SER A 1 564 ? -18.766 -8.016 10.352 1 85.19 564 SER A N 1
ATOM 4329 C CA . SER A 1 564 ? -19.375 -9.305 10.039 1 85.19 564 SER A CA 1
ATOM 4330 C C . SER A 1 564 ? -20.578 -9.586 10.93 1 85.19 564 SER A C 1
ATOM 4332 O O . SER A 1 564 ? -21.391 -10.461 10.617 1 85.19 564 SER A O 1
ATOM 4334 N N . TYR A 1 565 ? -20.719 -8.836 11.961 1 87 565 TYR A N 1
ATOM 4335 C CA . TYR A 1 565 ? -21.812 -9.07 12.891 1 87 565 TYR A CA 1
ATOM 4336 C C . TYR A 1 565 ? -23.016 -8.211 12.531 1 87 565 TYR A C 1
ATOM 4338 O O . TYR A 1 565 ? -24.062 -8.297 13.18 1 87 565 TYR A O 1
ATOM 4346 N N . ALA A 1 566 ? -22.859 -7.379 11.539 1 89.56 566 ALA A N 1
ATOM 4347 C CA . ALA A 1 566 ? -24.016 -6.602 11.094 1 89.56 566 ALA A CA 1
ATOM 4348 C C . ALA A 1 566 ? -25.125 -7.516 10.562 1 89.56 566 ALA A C 1
ATOM 4350 O O . ALA A 1 566 ? -24.859 -8.398 9.742 1 89.56 566 ALA A O 1
ATOM 4351 N N . THR A 1 567 ? -26.25 -7.289 11 1 86.31 567 THR A N 1
ATOM 4352 C CA . THR A 1 567 ? -27.344 -8.164 10.594 1 86.31 567 THR A CA 1
ATOM 4353 C C . THR A 1 567 ? -28.188 -7.504 9.508 1 86.31 567 THR A C 1
ATOM 4355 O O . THR A 1 567 ? -29.109 -8.125 8.969 1 86.31 567 THR A O 1
ATOM 4358 N N . THR A 1 568 ? -27.969 -6.324 9.281 1 87.94 568 THR A N 1
ATOM 4359 C CA . THR A 1 568 ? -28.641 -5.586 8.227 1 87.94 568 THR A CA 1
ATOM 4360 C C . THR A 1 568 ? -27.797 -4.402 7.762 1 87.94 568 THR A C 1
ATOM 4362 O O . THR A 1 568 ? -26.672 -4.215 8.227 1 87.94 568 THR A O 1
ATOM 4365 N N . TYR A 1 569 ? -28.359 -3.734 6.75 1 90.38 569 TYR A N 1
ATOM 4366 C CA . TYR A 1 569 ? -27.734 -2.496 6.301 1 90.38 569 TYR A CA 1
ATOM 4367 C C . TYR A 1 569 ? -28.484 -1.281 6.836 1 90.38 569 TYR A C 1
ATOM 4369 O O . TYR A 1 569 ? -29.641 -1.394 7.27 1 90.38 569 TYR A O 1
ATOM 4377 N N . SER A 1 570 ? -27.719 -0.19 6.875 1 87.56 570 SER A N 1
ATOM 4378 C CA . SER A 1 570 ? -28.328 1.05 7.34 1 87.56 570 SER A CA 1
ATOM 4379 C C . SER A 1 570 ? -29.469 1.485 6.422 1 87.56 570 SER A C 1
ATOM 4381 O O . SER A 1 570 ? -29.359 1.378 5.199 1 87.56 570 SER A O 1
ATOM 4383 N N . THR A 1 571 ? -30.469 1.908 6.988 1 80.5 571 THR A N 1
ATOM 4384 C CA . THR A 1 571 ? -31.609 2.4 6.203 1 80.5 571 THR A CA 1
ATOM 4385 C C . THR A 1 571 ? -31.516 3.912 6.012 1 80.5 571 THR A C 1
ATOM 4387 O O . THR A 1 571 ? -32.188 4.473 5.141 1 80.5 571 THR A O 1
ATOM 4390 N N . SER A 1 572 ? -30.688 4.473 6.832 1 76.56 572 SER A N 1
ATOM 4391 C CA . SER A 1 572 ? -30.625 5.93 6.82 1 76.56 572 SER A CA 1
ATOM 4392 C C . SER A 1 572 ? -29.453 6.422 5.969 1 76.56 572 SER A C 1
ATOM 4394 O O . SER A 1 572 ? -29.438 7.578 5.539 1 76.56 572 SER A O 1
ATOM 4396 N N . GLN A 1 573 ? -28.609 5.598 5.781 1 82 573 GLN A N 1
ATOM 4397 C CA . GLN A 1 573 ? -27.438 6.012 5.012 1 82 573 GLN A CA 1
ATOM 4398 C C . GLN A 1 573 ? -27.188 5.074 3.836 1 82 573 GLN A C 1
ATOM 4400 O O . GLN A 1 573 ? -26.734 3.947 4.02 1 82 573 GLN A O 1
ATOM 4405 N N . LEU A 1 574 ? -27.406 5.551 2.701 1 85.19 574 LEU A N 1
ATOM 4406 C CA . LEU A 1 574 ? -27.156 4.805 1.474 1 85.19 574 LEU A CA 1
ATOM 4407 C C . LEU A 1 574 ? -25.656 4.809 1.142 1 85.19 574 LEU A C 1
ATOM 4409 O O . LEU A 1 574 ? -24.906 5.629 1.665 1 85.19 574 LEU A O 1
ATOM 4413 N N . PRO A 1 575 ? -25.25 3.773 0.3 1 86.88 575 PRO A N 1
ATOM 4414 C CA . PRO A 1 575 ? -23.859 3.844 -0.152 1 86.88 575 PRO A CA 1
ATOM 4415 C C . PRO A 1 575 ? -23.547 5.152 -0.871 1 86.88 575 PRO A C 1
ATOM 4417 O O . PRO A 1 575 ? -24.375 5.668 -1.622 1 86.88 575 PRO A O 1
ATOM 4420 N N . TYR A 1 576 ? -22.406 5.695 -0.587 1 84.25 576 TYR A N 1
ATOM 4421 C CA . TYR A 1 576 ? -22.031 6.922 -1.275 1 84.25 576 TYR A CA 1
ATOM 4422 C C . TYR A 1 576 ? -20.516 6.953 -1.525 1 84.25 576 TYR A C 1
ATOM 4424 O O . TYR A 1 576 ? -19.781 6.094 -1.035 1 84.25 576 TYR A O 1
ATOM 4432 N N . GLY A 1 577 ? -20.125 7.797 -2.34 1 84.38 577 GLY A N 1
ATOM 4433 C CA . GLY A 1 577 ? -18.75 7.969 -2.768 1 84.38 577 GLY A CA 1
ATOM 4434 C C . GLY A 1 577 ? -18.609 8.781 -4.043 1 84.38 577 GLY A C 1
ATOM 4435 O O . GLY A 1 577 ? -19.562 9.43 -4.477 1 84.38 577 GLY A O 1
ATOM 4436 N N . GLY A 1 578 ? -17.406 8.898 -4.488 1 81.94 578 GLY A N 1
ATOM 4437 C CA . GLY A 1 578 ? -17.203 9.656 -5.711 1 81.94 578 GLY A CA 1
ATOM 4438 C C . GLY A 1 578 ? -15.805 9.523 -6.277 1 81.94 578 GLY A C 1
ATOM 4439 O O . GLY A 1 578 ? -14.953 8.852 -5.695 1 81.94 578 GLY A O 1
ATOM 4440 N N . GLU A 1 579 ? -15.727 9.984 -7.52 1 85.06 579 GLU A N 1
ATOM 4441 C CA . GLU A 1 579 ? -14.461 10.07 -8.234 1 85.06 579 GLU A CA 1
ATOM 4442 C C . GLU A 1 579 ? -14.18 11.5 -8.688 1 85.06 579 GLU A C 1
ATOM 4444 O O . GLU A 1 579 ? -15.094 12.203 -9.133 1 85.06 579 GLU A O 1
ATOM 4449 N N . ASP A 1 580 ? -12.977 11.945 -8.414 1 85.94 580 ASP A N 1
ATOM 4450 C CA . ASP A 1 580 ? -12.523 13.258 -8.867 1 85.94 580 ASP A CA 1
ATOM 4451 C C . ASP A 1 580 ? -11.266 13.141 -9.727 1 85.94 580 ASP A C 1
ATOM 4453 O O . ASP A 1 580 ? -10.258 12.594 -9.281 1 85.94 580 ASP A O 1
ATOM 4457 N N . LEU A 1 581 ? -11.391 13.625 -10.984 1 89.69 581 LEU A N 1
ATOM 4458 C CA . LEU A 1 581 ? -10.266 13.594 -11.922 1 89.69 581 LEU A CA 1
ATOM 4459 C C . LEU A 1 581 ? -9.93 15 -12.398 1 89.69 581 LEU A C 1
ATOM 4461 O O . LEU A 1 581 ? -10.812 15.75 -12.836 1 89.69 581 LEU A O 1
ATOM 4465 N N . SER A 1 582 ? -8.703 15.398 -12.25 1 90.06 582 SER A N 1
ATOM 4466 C CA . SER A 1 582 ? -8.234 16.688 -12.734 1 90.06 582 SER A CA 1
ATOM 4467 C C . SER A 1 582 ? -6.883 16.562 -13.43 1 90.06 582 SER A C 1
ATOM 4469 O O . SER A 1 582 ? -6.027 15.781 -13 1 90.06 582 SER A O 1
ATOM 4471 N N . THR A 1 583 ? -6.734 17.281 -14.531 1 91.75 583 THR A N 1
ATOM 4472 C CA . THR A 1 583 ? -5.492 17.312 -15.289 1 91.75 583 THR A CA 1
ATOM 4473 C C . THR A 1 583 ? -5.035 18.75 -15.531 1 91.75 583 THR A C 1
ATOM 4475 O O . THR A 1 583 ? -5.855 19.656 -15.609 1 91.75 583 THR A O 1
ATOM 4478 N N . SER A 1 584 ? -3.768 18.938 -15.555 1 91.88 584 SER A N 1
ATOM 4479 C CA . SER A 1 584 ? -3.189 20.25 -15.805 1 91.88 584 SER A CA 1
ATOM 4480 C C . SER A 1 584 ? -1.941 20.156 -16.672 1 91.88 584 SER A C 1
ATOM 4482 O O . SER A 1 584 ? -1.211 19.156 -16.609 1 91.88 584 SER A O 1
ATOM 4484 N N . ILE A 1 585 ? -1.75 21.203 -17.516 1 92.75 585 ILE A N 1
ATOM 4485 C CA . ILE A 1 585 ? -0.567 21.344 -18.359 1 92.75 585 ILE A CA 1
ATOM 4486 C C . ILE A 1 585 ? -0.029 22.781 -18.25 1 92.75 585 ILE A C 1
ATOM 4488 O O . ILE A 1 585 ? -0.791 23.719 -18.031 1 92.75 585 ILE A O 1
ATOM 4492 N N . GLY A 1 586 ? 1.283 22.922 -18.312 1 91.94 586 GLY A N 1
ATOM 4493 C CA . GLY A 1 586 ? 1.863 24.266 -18.25 1 91.94 586 GLY A CA 1
ATOM 4494 C C . GLY A 1 586 ? 3.238 24.344 -18.891 1 91.94 586 GLY A C 1
ATOM 4495 O O . GLY A 1 586 ? 3.998 23.375 -18.859 1 91.94 586 GLY A O 1
ATOM 4496 N N . GLY A 1 587 ? 3.459 25.453 -19.484 1 93.81 587 GLY A N 1
ATOM 4497 C CA . GLY A 1 587 ? 4.773 25.828 -19.984 1 93.81 587 GLY A CA 1
ATOM 4498 C C . GLY A 1 587 ? 5.234 27.188 -19.5 1 93.81 587 GLY A C 1
ATOM 4499 O O . GLY A 1 587 ? 4.422 28.094 -19.328 1 93.81 587 GLY A O 1
ATOM 4500 N N . PHE A 1 588 ? 6.617 27.312 -19.266 1 93.56 588 PHE A N 1
ATOM 4501 C CA . PHE A 1 588 ? 7.07 28.609 -18.781 1 93.56 588 PHE A CA 1
ATOM 4502 C C . PHE A 1 588 ? 8.453 28.938 -19.328 1 93.56 588 PHE A C 1
ATOM 4504 O O . PHE A 1 588 ? 9.164 28.047 -19.797 1 93.56 588 PHE A O 1
ATOM 4511 N N . ALA A 1 589 ? 8.773 30.188 -19.25 1 95 589 ALA A N 1
ATOM 4512 C CA . ALA A 1 589 ? 10.086 30.75 -19.531 1 95 589 ALA A CA 1
ATOM 4513 C C . ALA A 1 589 ? 10.484 31.766 -18.453 1 95 589 ALA A C 1
ATOM 4515 O O . ALA A 1 589 ? 9.664 32.562 -18.016 1 95 589 ALA A O 1
ATOM 4516 N N . ALA A 1 590 ? 11.656 31.594 -17.922 1 94.56 590 ALA A N 1
ATOM 4517 C CA . ALA A 1 590 ? 12.195 32.531 -16.938 1 94.56 590 ALA A CA 1
ATOM 4518 C C . ALA A 1 590 ? 13.586 33 -17.328 1 94.56 590 ALA A C 1
ATOM 4520 O O . ALA A 1 590 ? 14.406 32.219 -17.812 1 94.56 590 ALA A O 1
ATOM 4521 N N . ALA A 1 591 ? 13.789 34.281 -17.172 1 94.06 591 ALA A N 1
ATOM 4522 C CA . ALA A 1 591 ? 15.078 34.875 -17.531 1 94.06 591 ALA A CA 1
ATOM 4523 C C . ALA A 1 591 ? 15.609 35.75 -16.406 1 94.06 591 ALA A C 1
ATOM 4525 O O . ALA A 1 591 ? 14.836 36.438 -15.719 1 94.06 591 ALA A O 1
ATOM 4526 N N . ASN A 1 592 ? 16.875 35.719 -16.219 1 93.81 592 ASN A N 1
ATOM 4527 C CA . ASN A 1 592 ? 17.578 36.5 -15.219 1 93.81 592 ASN A CA 1
ATOM 4528 C C . ASN A 1 592 ? 18.859 37.125 -15.797 1 93.81 592 ASN A C 1
ATOM 4530 O O . ASN A 1 592 ? 19.656 36.438 -16.438 1 93.81 592 ASN A O 1
ATOM 4534 N N . PHE A 1 593 ? 18.953 38.438 -15.688 1 94.5 593 PHE A N 1
ATOM 4535 C CA . PHE A 1 593 ? 20.125 39.156 -16.172 1 94.5 593 PHE A CA 1
ATOM 4536 C C . PHE A 1 593 ? 20.75 39.969 -15.055 1 94.5 593 PHE A C 1
ATOM 4538 O O . PHE A 1 593 ? 20.062 40.781 -14.406 1 94.5 593 PHE A O 1
ATOM 4545 N N . ILE A 1 594 ? 21.969 39.75 -14.852 1 94.12 594 ILE A N 1
ATOM 4546 C CA . ILE A 1 594 ? 22.719 40.531 -13.867 1 94.12 594 ILE A CA 1
ATOM 4547 C C . ILE A 1 594 ? 23.844 41.312 -14.57 1 94.12 594 ILE A C 1
ATOM 4549 O O . ILE A 1 594 ? 24.578 40.719 -15.391 1 94.12 594 ILE A O 1
ATOM 4553 N N . TRP A 1 595 ? 23.953 42.625 -14.258 1 94 595 TRP A N 1
ATOM 4554 C CA . TRP A 1 595 ? 25 43.469 -14.828 1 94 595 TRP A CA 1
ATOM 4555 C C . TRP A 1 595 ? 26.016 43.875 -13.766 1 94 595 TRP A C 1
ATOM 4557 O O . TRP A 1 595 ? 25.688 44.625 -12.836 1 94 595 TRP A O 1
ATOM 4567 N N . LYS A 1 596 ? 27.25 43.406 -13.852 1 91.19 596 LYS A N 1
ATOM 4568 C CA . LYS A 1 596 ? 28.391 43.719 -13 1 91.19 596 LYS A CA 1
ATOM 4569 C C . LYS A 1 596 ? 28.094 43.438 -11.539 1 91.19 596 LYS A C 1
ATOM 4571 O O . LYS A 1 596 ? 28.469 44.219 -10.656 1 91.19 596 LYS A O 1
ATOM 4576 N N . ASN A 1 597 ? 27.266 42.531 -11.297 1 89.06 597 ASN A N 1
ATOM 4577 C CA . ASN A 1 597 ? 26.875 42.094 -9.961 1 89.06 597 ASN A CA 1
ATOM 4578 C C . ASN A 1 597 ? 26.219 43.25 -9.188 1 89.06 597 ASN A C 1
ATOM 4580 O O . ASN A 1 597 ? 26.312 43.312 -7.957 1 89.06 597 ASN A O 1
ATOM 4584 N N . ARG A 1 598 ? 25.609 44.188 -9.867 1 92.44 598 ARG A N 1
ATOM 4585 C CA . ARG A 1 598 ? 25 45.344 -9.219 1 92.44 598 ARG A CA 1
ATOM 4586 C C . ARG A 1 598 ? 23.516 45.438 -9.555 1 92.44 598 ARG A C 1
ATOM 4588 O O . ARG A 1 598 ? 22.672 45.594 -8.656 1 92.44 598 ARG A O 1
ATOM 4595 N N . TYR A 1 599 ? 23.203 45.312 -10.836 1 94.81 599 TYR A N 1
ATOM 4596 C CA . TYR A 1 599 ? 21.812 45.438 -11.273 1 94.81 599 TYR A CA 1
ATOM 4597 C C . TYR A 1 599 ? 21.281 44.125 -11.773 1 94.81 599 TYR A C 1
ATOM 4599 O O . TYR A 1 5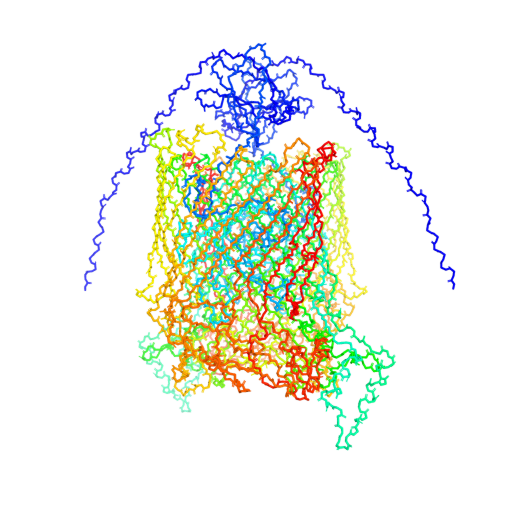99 ? 21.922 43.438 -12.594 1 94.81 599 TYR A O 1
ATOM 4607 N N . VAL A 1 600 ? 20.156 43.781 -11.211 1 95.06 600 VAL A N 1
ATOM 4608 C CA . VAL A 1 600 ? 19.562 42.5 -11.57 1 95.06 600 VAL A CA 1
ATOM 4609 C C . VAL A 1 600 ? 18.172 42.719 -12.148 1 95.06 600 VAL A C 1
ATOM 4611 O O . VAL A 1 600 ? 17.406 43.531 -11.633 1 95.06 600 VAL A O 1
ATOM 4614 N N . VAL A 1 601 ? 17.875 42.094 -13.234 1 94.69 601 VAL A N 1
ATOM 4615 C CA . VAL A 1 601 ? 16.531 42.062 -13.828 1 94.69 601 VAL A CA 1
ATOM 4616 C C . VAL A 1 601 ? 16.062 40.625 -14.008 1 94.69 601 VAL A C 1
ATOM 4618 O O . VAL A 1 601 ? 16.812 39.781 -14.477 1 94.69 601 VAL A O 1
ATOM 4621 N N . ASP A 1 602 ? 14.914 40.469 -13.508 1 92.38 602 ASP A N 1
ATOM 4622 C CA . ASP A 1 602 ? 14.328 39.156 -13.602 1 92.38 602 ASP A CA 1
ATOM 4623 C C . ASP A 1 602 ? 12.938 39.188 -14.234 1 92.38 602 ASP A C 1
ATOM 4625 O O . ASP A 1 602 ? 12.203 40.156 -14.047 1 92.38 602 ASP A O 1
ATOM 4629 N N . GLY A 1 603 ? 12.609 38.125 -15.047 1 92.19 603 GLY A N 1
ATOM 4630 C CA . GLY A 1 603 ? 11.297 38 -15.656 1 92.19 603 GLY A CA 1
ATOM 4631 C C . GLY A 1 603 ? 10.875 36.562 -15.891 1 92.19 603 GLY A C 1
ATOM 4632 O O . GLY A 1 603 ? 11.719 35.688 -16.156 1 92.19 603 GLY A O 1
ATOM 4633 N N . SER A 1 604 ? 9.586 36.344 -15.734 1 92.94 604 SER A N 1
ATOM 4634 C CA . SER A 1 604 ? 9.055 35 -16.016 1 92.94 604 SER A CA 1
ATOM 4635 C C . SER A 1 604 ? 7.664 35.094 -16.641 1 92.94 604 SER A C 1
ATOM 4637 O O . SER A 1 604 ? 6.914 36.031 -16.391 1 92.94 604 SER A O 1
ATOM 4639 N N . TYR A 1 605 ? 7.43 34.125 -17.5 1 94.06 605 TYR A N 1
ATOM 4640 C CA . TYR A 1 605 ? 6.141 34 -18.172 1 94.06 605 TYR A CA 1
ATOM 4641 C C . TYR A 1 605 ? 5.707 32.531 -18.219 1 94.06 605 TYR A C 1
ATOM 4643 O O . TYR A 1 605 ? 6.5 31.656 -18.578 1 94.06 605 TYR A O 1
ATOM 4651 N N . ARG A 1 606 ? 4.441 32.281 -17.797 1 93.44 606 ARG A N 1
ATOM 4652 C CA . ARG A 1 606 ? 3.916 30.922 -17.797 1 93.44 606 ARG A CA 1
ATOM 4653 C C . ARG A 1 606 ? 2.514 30.875 -18.406 1 93.44 606 ARG A C 1
ATOM 4655 O O . ARG A 1 606 ? 1.692 31.75 -18.141 1 93.44 606 ARG A O 1
ATOM 4662 N N . LEU A 1 607 ? 2.293 29.875 -19.203 1 93 607 LEU A N 1
ATOM 4663 C CA . LEU A 1 607 ? 0.958 29.531 -19.672 1 93 607 LEU A CA 1
ATOM 4664 C C . LEU A 1 607 ? 0.479 28.234 -19.031 1 93 607 LEU A C 1
ATOM 4666 O O . LEU A 1 607 ? 1.143 27.188 -19.141 1 93 607 LEU A O 1
ATOM 4670 N N . SER A 1 608 ? -0.658 28.375 -18.375 1 91.19 608 SER A N 1
ATOM 4671 C CA . SER A 1 608 ? -1.182 27.203 -17.672 1 91.19 608 SER A CA 1
ATOM 4672 C C . SER A 1 608 ? -2.541 26.781 -18.234 1 91.19 608 SER A C 1
ATOM 4674 O O . SER A 1 608 ? -3.326 27.641 -18.656 1 91.19 608 SER A O 1
ATOM 4676 N N . GLY A 1 609 ? -2.775 25.453 -18.203 1 90.12 609 GLY A N 1
ATOM 4677 C CA . GLY A 1 609 ? -4.062 24.875 -18.562 1 90.12 609 GLY A CA 1
ATOM 4678 C C . GLY A 1 609 ? -4.594 23.922 -17.5 1 90.12 609 GLY A C 1
ATOM 4679 O O . GLY A 1 609 ? -3.826 23.172 -16.906 1 90.12 609 GLY A O 1
ATOM 4680 N N . SER A 1 610 ? -5.957 24.016 -17.297 1 89.25 610 SER A N 1
ATOM 4681 C CA . SER A 1 610 ? -6.609 23.141 -16.328 1 89.25 610 SER A CA 1
ATOM 4682 C C . SER A 1 610 ? -7.914 22.578 -16.875 1 89.25 610 SER A C 1
ATOM 4684 O O . SER A 1 610 ? -8.656 23.281 -17.578 1 89.25 610 SER A O 1
ATOM 4686 N N . SER A 1 611 ? -8.156 21.359 -16.562 1 87.69 611 SER A N 1
ATOM 4687 C CA . SER A 1 611 ? -9.391 20.703 -16.984 1 87.69 611 SER A CA 1
ATOM 4688 C C . SER A 1 611 ? -10.586 21.156 -16.156 1 87.69 611 SER A C 1
ATOM 4690 O O . SER A 1 611 ? -11.727 20.859 -16.484 1 87.69 611 SER A O 1
ATOM 4692 N N . LYS A 1 612 ? -10.406 21.828 -15.102 1 82.56 612 LYS A N 1
ATOM 4693 C CA . LYS A 1 612 ? -11.484 22.234 -14.203 1 82.56 612 LYS A CA 1
ATOM 4694 C C . LYS A 1 612 ? -12.336 23.344 -14.828 1 82.56 612 LYS A C 1
ATOM 4696 O O . LYS A 1 612 ? -13.477 23.562 -14.422 1 82.56 612 LYS A O 1
ATOM 4701 N N . PHE A 1 613 ? -11.719 23.938 -15.727 1 83.06 613 PHE A N 1
ATOM 4702 C CA . PHE A 1 613 ? -12.414 25.047 -16.375 1 83.06 613 PHE A CA 1
ATOM 4703 C C . PHE A 1 613 ? -13.125 24.578 -17.641 1 83.06 613 PHE A C 1
ATOM 4705 O O . PHE A 1 613 ? -12.891 23.469 -18.109 1 83.06 613 PHE A O 1
ATOM 4712 N N . GLY A 1 614 ? -14.055 25.484 -18.016 1 78.62 614 GLY A N 1
ATOM 4713 C CA . GLY A 1 614 ? -14.758 25.188 -19.25 1 78.62 614 GLY A CA 1
ATOM 4714 C C . GLY A 1 614 ? -13.852 25.156 -20.469 1 78.62 614 GLY A C 1
ATOM 4715 O O . GLY A 1 614 ? -12.734 25.688 -20.422 1 78.62 614 GLY A O 1
ATOM 4716 N N . ALA A 1 615 ? -14.328 24.625 -21.531 1 75.69 615 ALA A N 1
ATOM 4717 C CA . ALA A 1 615 ? -13.547 24.359 -22.719 1 75.69 615 ALA A CA 1
ATOM 4718 C C . ALA A 1 615 ? -12.961 25.641 -23.297 1 75.69 615 ALA A C 1
ATOM 4720 O O . ALA A 1 615 ? -11.859 25.641 -23.859 1 75.69 615 ALA A O 1
ATOM 4721 N N . ASP A 1 616 ? -13.57 26.75 -23.109 1 77.25 616 ASP A N 1
ATOM 4722 C CA . ASP A 1 616 ? -13.102 28 -23.719 1 77.25 616 ASP A CA 1
ATOM 4723 C C . ASP A 1 616 ? -12.203 28.781 -22.75 1 77.25 616 ASP A C 1
ATOM 4725 O O . ASP A 1 616 ? -11.586 29.766 -23.141 1 77.25 616 ASP A O 1
ATOM 4729 N N . LYS A 1 617 ? -12.109 28.422 -21.547 1 82.06 617 LYS A N 1
ATOM 4730 C CA . LYS A 1 617 ? -11.344 29.156 -20.531 1 82.06 617 LYS A CA 1
ATOM 4731 C C . LYS A 1 617 ? -10.359 28.234 -19.812 1 82.06 617 LYS A C 1
ATOM 4733 O O . LYS A 1 617 ? -10.094 28.422 -18.625 1 82.06 617 LYS A O 1
ATOM 4738 N N . ARG A 1 618 ? -9.875 27.344 -20.531 1 87.06 618 ARG A N 1
ATOM 4739 C CA . ARG A 1 618 ? -9.039 26.328 -19.875 1 87.06 618 ARG A CA 1
ATOM 4740 C C . ARG A 1 618 ? -7.605 26.828 -19.734 1 87.06 618 ARG A C 1
ATOM 4742 O O . ARG A 1 618 ? -6.828 26.266 -18.953 1 87.06 618 ARG A O 1
ATOM 4749 N N . THR A 1 619 ? -7.262 27.922 -20.422 1 88.25 619 THR A N 1
ATOM 4750 C CA . THR A 1 619 ? -5.867 28.359 -20.375 1 88.25 619 THR A CA 1
ATOM 4751 C C . THR A 1 619 ? -5.77 29.781 -19.844 1 88.25 619 THR A C 1
ATOM 4753 O O . THR A 1 619 ? -6.652 30.609 -20.094 1 88.25 619 THR A O 1
ATOM 4756 N N . ALA A 1 620 ? -4.711 30.141 -19.078 1 88.69 620 ALA A N 1
ATOM 4757 C CA . ALA A 1 620 ? -4.465 31.484 -18.578 1 88.69 620 ALA A CA 1
ATOM 4758 C C . ALA A 1 620 ? -2.967 31.766 -18.5 1 88.69 620 ALA A C 1
ATOM 4760 O O . ALA A 1 620 ? -2.176 30.891 -18.172 1 88.69 620 ALA A O 1
ATOM 4761 N N . PRO A 1 621 ? -2.59 32.938 -18.75 1 89.62 621 PRO A N 1
ATOM 4762 C CA . PRO A 1 621 ? -1.188 33.375 -18.625 1 89.62 621 PRO A CA 1
ATOM 4763 C C . PRO A 1 621 ? -0.854 33.938 -17.266 1 89.62 621 PRO A C 1
ATOM 4765 O O . PRO A 1 621 ? -1.69 34.594 -16.641 1 89.62 621 PRO A O 1
ATOM 4768 N N . PHE A 1 622 ? 0.318 33.781 -16.812 1 91.06 622 PHE A N 1
ATOM 4769 C CA . PHE A 1 622 ? 0.878 34.375 -15.594 1 91.06 622 PHE A CA 1
ATOM 4770 C C . PHE A 1 622 ? 2.287 34.906 -15.836 1 91.06 622 PHE A C 1
ATOM 4772 O O . PHE A 1 622 ? 3.043 34.312 -16.625 1 91.06 622 PHE A O 1
ATOM 4779 N N . TRP A 1 623 ? 2.619 36 -15.203 1 92.38 623 TRP A N 1
ATOM 4780 C CA . TRP A 1 623 ? 3.951 36.562 -15.414 1 92.38 623 TRP A CA 1
ATOM 4781 C C . TRP A 1 623 ? 4.426 37.312 -14.18 1 92.38 623 TRP A C 1
ATOM 4783 O O . TRP A 1 623 ? 3.633 37.625 -13.281 1 92.38 623 TRP A O 1
ATOM 4793 N N . SER A 1 624 ? 5.664 37.562 -14.094 1 93.81 624 SER A N 1
ATOM 4794 C CA . SER A 1 624 ? 6.277 38.375 -13.047 1 93.81 624 SER A CA 1
ATOM 4795 C C . SER A 1 624 ? 7.527 39.094 -13.547 1 93.81 624 SER A C 1
ATOM 4797 O O . SER A 1 624 ? 8.188 38.594 -14.477 1 93.81 624 SER A O 1
ATOM 4799 N N . ALA A 1 625 ? 7.754 40.219 -13.023 1 94.38 625 ALA A N 1
ATOM 4800 C CA . ALA A 1 625 ? 8.961 41 -13.281 1 94.38 625 ALA A CA 1
ATOM 4801 C C . ALA A 1 625 ? 9.57 41.5 -11.977 1 94.38 625 ALA A C 1
ATOM 4803 O O . ALA A 1 625 ? 8.852 41.875 -11.047 1 94.38 625 ALA A O 1
ATOM 4804 N N . GLY A 1 626 ? 10.875 41.531 -11.945 1 94.38 626 GLY A N 1
ATOM 4805 C CA . GLY A 1 626 ? 11.562 41.969 -10.742 1 94.38 626 GLY A CA 1
ATOM 4806 C C . GLY A 1 626 ? 12.828 42.75 -11.031 1 94.38 626 GLY A C 1
ATOM 4807 O O . GLY A 1 626 ? 13.461 42.562 -12.07 1 94.38 626 GLY A O 1
ATOM 4808 N N . LEU A 1 627 ? 13.156 43.594 -10.125 1 95.06 627 LEU A N 1
ATOM 4809 C CA . LEU A 1 627 ? 14.383 44.406 -10.164 1 95.06 627 LEU A CA 1
ATOM 4810 C C . LEU A 1 627 ? 15.148 44.281 -8.852 1 95.06 627 LEU A C 1
ATOM 4812 O O . LEU A 1 627 ? 14.547 44.219 -7.777 1 95.06 627 LEU A O 1
ATOM 4816 N N . GLY A 1 628 ? 16.406 44.188 -8.992 1 94.94 628 GLY A N 1
ATOM 4817 C CA . GLY A 1 628 ? 17.297 44.156 -7.836 1 94.94 628 GLY A CA 1
ATOM 4818 C C . GLY A 1 628 ? 18.484 45.094 -7.969 1 94.94 628 GLY A C 1
ATOM 4819 O O . GLY A 1 628 ? 19.016 45.281 -9.07 1 94.94 628 GLY A O 1
ATOM 4820 N N . TYR A 1 629 ? 18.859 45.719 -6.836 1 95.69 629 TYR A N 1
ATOM 4821 C CA . TYR A 1 629 ? 19.984 46.625 -6.762 1 95.69 629 TYR A CA 1
ATOM 4822 C C . TYR A 1 629 ? 20.891 46.281 -5.578 1 95.69 629 TYR A C 1
ATOM 4824 O O . TYR A 1 629 ? 20.484 46.438 -4.422 1 95.69 629 TYR A O 1
ATOM 4832 N N . ASN A 1 630 ? 22.031 45.781 -5.977 1 94.56 630 ASN A N 1
ATOM 4833 C CA . ASN A 1 630 ? 23.031 45.531 -4.949 1 94.56 630 ASN A CA 1
ATOM 4834 C C . ASN A 1 630 ? 23.844 46.781 -4.613 1 94.56 630 ASN A C 1
ATOM 4836 O O . ASN A 1 630 ? 24.969 46.938 -5.078 1 94.56 630 ASN A O 1
ATOM 4840 N N . LEU A 1 631 ? 23.391 47.5 -3.758 1 95.06 631 LEU A N 1
ATOM 4841 C CA . LEU A 1 631 ? 23.984 48.781 -3.396 1 95.06 631 LEU A CA 1
ATOM 4842 C C . LEU A 1 631 ? 25.344 48.594 -2.742 1 95.06 631 LEU A C 1
ATOM 4844 O O . LEU A 1 631 ? 26.234 49.438 -2.867 1 95.06 631 LEU A O 1
ATOM 4848 N N . HIS A 1 632 ? 25.547 47.531 -2.059 1 92.06 632 HIS A N 1
ATOM 4849 C CA . HIS A 1 632 ? 26.781 47.312 -1.329 1 92.06 632 HIS A CA 1
ATOM 4850 C C . HIS A 1 632 ? 27.969 47.125 -2.283 1 92.06 632 HIS A C 1
ATOM 4852 O O . HIS A 1 632 ? 29.125 47.219 -1.871 1 92.06 632 HIS A O 1
ATOM 4858 N N . ASN A 1 633 ? 27.656 46.844 -3.521 1 90.88 633 ASN A N 1
ATOM 4859 C CA . ASN A 1 633 ? 28.719 46.656 -4.5 1 90.88 633 ASN A CA 1
ATOM 4860 C C . ASN A 1 633 ? 29.094 48 -5.152 1 90.88 633 ASN A C 1
ATOM 4862 O O . ASN A 1 633 ? 30.062 48.062 -5.914 1 90.88 633 ASN A O 1
ATOM 4866 N N . GLU A 1 634 ? 28.375 49.094 -4.836 1 93.06 634 GLU A N 1
ATOM 4867 C CA . GLU A 1 634 ? 28.766 50.406 -5.285 1 93.06 634 GLU A CA 1
ATOM 4868 C C . GLU A 1 634 ? 29.953 50.938 -4.484 1 93.06 634 GLU A C 1
ATOM 4870 O O . GLU A 1 634 ? 30.031 50.719 -3.273 1 93.06 634 GLU A O 1
ATOM 4875 N N . SER A 1 635 ? 30.766 51.781 -5.113 1 90.12 635 SER A N 1
ATOM 4876 C CA . SER A 1 635 ? 31.984 52.25 -4.477 1 90.12 635 SER A CA 1
ATOM 4877 C C . SER A 1 635 ? 31.688 53.188 -3.303 1 90.12 635 SER A C 1
ATOM 4879 O O . SER A 1 635 ? 32.344 53.125 -2.266 1 90.12 635 SER A O 1
ATOM 4881 N N . PHE A 1 636 ? 30.734 53.938 -3.359 1 92.44 636 PHE A N 1
ATOM 4882 C CA . PHE A 1 636 ? 30.438 54.906 -2.318 1 92.44 636 PHE A CA 1
ATOM 4883 C C . PHE A 1 636 ? 29.875 54.219 -1.076 1 92.44 636 PHE A C 1
ATOM 4885 O O . PHE A 1 636 ? 30.016 54.719 0.037 1 92.44 636 PHE A O 1
ATOM 4892 N N . ILE A 1 637 ? 29.297 53.094 -1.197 1 93.56 637 ILE A N 1
ATOM 4893 C CA . ILE A 1 637 ? 28.781 52.375 -0.046 1 93.56 637 ILE A CA 1
ATOM 4894 C C . ILE A 1 637 ? 29.859 51.438 0.515 1 93.56 637 ILE A C 1
ATOM 4896 O O . ILE A 1 637 ? 30 51.312 1.733 1 93.56 637 ILE A O 1
ATOM 4900 N N . ARG A 1 638 ? 30.578 50.875 -0.377 1 87.94 638 ARG A N 1
ATOM 4901 C CA . ARG A 1 638 ? 31.656 50 0.044 1 87.94 638 ARG A CA 1
ATOM 4902 C C . ARG A 1 638 ? 32.688 50.75 0.889 1 87.94 638 ARG A C 1
ATOM 4904 O O . ARG A 1 638 ? 33.25 50.188 1.834 1 87.94 638 ARG A O 1
ATOM 4911 N N . ASP A 1 639 ? 32.844 52.031 0.609 1 88.88 639 ASP A N 1
ATOM 4912 C CA . ASP A 1 639 ? 33.844 52.844 1.272 1 88.88 639 ASP A CA 1
ATOM 4913 C C . ASP A 1 639 ? 33.406 53.219 2.689 1 88.88 639 ASP A C 1
ATOM 4915 O O . ASP A 1 639 ? 34.25 53.594 3.516 1 88.88 639 ASP A O 1
ATOM 4919 N N . LEU A 1 640 ? 32.156 53.094 3.016 1 91.12 640 LEU A N 1
ATOM 4920 C CA . LEU A 1 640 ? 31.688 53.375 4.359 1 91.12 640 LEU A CA 1
ATOM 4921 C C . LEU A 1 640 ? 32.25 52.375 5.367 1 91.12 640 LEU A C 1
ATOM 4923 O O . LEU A 1 640 ? 32.406 52.719 6.547 1 91.12 640 LEU A O 1
ATOM 4927 N N . GLY A 1 641 ? 32.438 51.094 5.047 1 86.88 641 GLY A N 1
ATOM 4928 C CA . GLY A 1 641 ? 33.125 50.062 5.824 1 86.88 641 GLY A CA 1
ATOM 4929 C C . GLY A 1 641 ? 32.188 49.281 6.738 1 86.88 641 GLY A C 1
ATOM 4930 O O . GLY A 1 641 ? 32.5 48.156 7.129 1 86.88 641 GLY A O 1
ATOM 4931 N N . PHE A 1 642 ? 31.047 49.875 7.188 1 90.88 642 PHE A N 1
ATOM 4932 C CA . PHE A 1 642 ? 30.203 49.188 8.164 1 90.88 642 PHE A CA 1
ATOM 4933 C C . PHE A 1 642 ? 29.062 48.438 7.477 1 90.88 642 PHE A C 1
ATOM 4935 O O . PHE A 1 642 ? 28.312 47.719 8.125 1 90.88 642 PHE A O 1
ATOM 4942 N N . VAL A 1 643 ? 28.953 48.562 6.09 1 94.19 643 VAL A N 1
ATOM 4943 C CA . VAL A 1 643 ? 27.891 47.906 5.352 1 94.19 643 VAL A CA 1
ATOM 4944 C C . VAL A 1 643 ? 28.438 46.656 4.66 1 94.19 643 VAL A C 1
ATOM 4946 O O . VAL A 1 643 ? 29.328 46.719 3.812 1 94.19 643 VAL A O 1
ATOM 4949 N N . ASP A 1 644 ? 27.922 45.5 5.059 1 90.81 644 ASP A N 1
ATOM 4950 C CA . ASP A 1 644 ? 28.328 44.25 4.434 1 90.81 644 ASP A CA 1
ATOM 4951 C C . ASP A 1 644 ? 27.422 43.906 3.258 1 90.81 644 ASP A C 1
ATOM 4953 O O . ASP A 1 644 ? 27.891 43.469 2.205 1 90.81 644 ASP A O 1
ATOM 4957 N N . LEU A 1 645 ? 26.203 44.031 3.52 1 92.12 645 LEU A N 1
ATOM 4958 C CA . LEU A 1 645 ? 25.188 43.781 2.496 1 92.12 645 LEU A CA 1
ATOM 4959 C C . LEU A 1 645 ? 24.094 44.844 2.529 1 92.12 645 LEU A C 1
ATOM 4961 O O . LEU A 1 645 ? 23.656 45.219 3.605 1 92.12 645 LEU A O 1
ATOM 4965 N N . LEU A 1 646 ? 23.766 45.375 1.478 1 94.75 646 LEU A N 1
ATOM 4966 C CA . LEU A 1 646 ? 22.641 46.281 1.284 1 94.75 646 LEU A CA 1
ATOM 4967 C C . LEU A 1 646 ? 22.016 46.094 -0.097 1 94.75 646 LEU A C 1
ATOM 4969 O O . LEU A 1 646 ? 22.609 46.469 -1.105 1 94.75 646 LEU A O 1
ATOM 4973 N N . ARG A 1 647 ? 20.953 45.531 -0.054 1 94.69 647 ARG A N 1
ATOM 4974 C CA . ARG A 1 647 ? 20.312 45.156 -1.311 1 94.69 647 ARG A CA 1
ATOM 4975 C C . ARG A 1 647 ? 18.859 45.625 -1.334 1 94.69 647 ARG A C 1
ATOM 4977 O O . ARG A 1 647 ? 18.109 45.406 -0.381 1 94.69 647 ARG A O 1
ATOM 4984 N N . LEU A 1 648 ? 18.469 46.312 -2.371 1 95.81 648 LEU A N 1
ATOM 4985 C CA . LEU A 1 648 ? 17.094 46.719 -2.617 1 95.81 648 LEU A CA 1
ATOM 4986 C C . LEU A 1 648 ? 16.484 45.906 -3.744 1 95.81 648 LEU A C 1
ATOM 4988 O O . LEU A 1 648 ? 17.109 45.688 -4.785 1 95.81 648 LEU A O 1
ATOM 4992 N N . ARG A 1 649 ? 15.305 45.406 -3.48 1 94.31 649 ARG A N 1
ATOM 4993 C CA . ARG A 1 649 ? 14.648 44.594 -4.5 1 94.31 649 ARG A CA 1
ATOM 4994 C C . ARG A 1 649 ? 13.18 45 -4.645 1 94.31 649 ARG A C 1
ATOM 4996 O O . ARG A 1 649 ? 12.562 45.469 -3.693 1 94.31 649 ARG A O 1
ATOM 5003 N N . GLY A 1 650 ? 12.586 44.75 -5.777 1 94.31 650 GLY A N 1
ATOM 5004 C CA . GLY A 1 650 ? 11.18 44.969 -6.102 1 94.31 650 GLY A CA 1
ATOM 5005 C C . GLY A 1 650 ? 10.641 43.969 -7.121 1 94.31 650 GLY A C 1
ATOM 5006 O O . GLY A 1 650 ? 11.367 43.562 -8.023 1 94.31 650 GLY A O 1
ATOM 5007 N N . SER A 1 651 ? 9.422 43.625 -6.906 1 94.19 651 SER A N 1
ATOM 5008 C CA . SER A 1 651 ? 8.812 42.688 -7.848 1 94.19 651 SER A CA 1
ATOM 5009 C C . SER A 1 651 ? 7.336 43 -8.055 1 94.19 651 SER A C 1
ATOM 5011 O O . SER A 1 651 ? 6.691 43.594 -7.18 1 94.19 651 SER A O 1
ATOM 5013 N N . TYR A 1 652 ? 6.859 42.594 -9.227 1 94.56 652 TYR A N 1
ATOM 5014 C CA . TYR A 1 652 ? 5.449 42.719 -9.586 1 94.56 652 TYR A CA 1
ATOM 5015 C C . TYR A 1 652 ? 5.027 41.625 -10.539 1 94.56 652 TYR A C 1
ATOM 5017 O O . TYR A 1 652 ? 5.789 41.219 -11.43 1 94.56 652 TYR A O 1
ATOM 5025 N N . GLY A 1 653 ? 3.836 41.094 -10.266 1 92.56 653 GLY A N 1
ATOM 5026 C CA . GLY A 1 653 ? 3.324 40.031 -11.148 1 92.56 653 GLY A CA 1
ATOM 5027 C C . GLY A 1 653 ? 1.949 39.531 -10.742 1 92.56 653 GLY A C 1
ATOM 5028 O O . GLY A 1 653 ? 1.332 40.094 -9.828 1 92.56 653 GLY A O 1
ATOM 5029 N N . TYR A 1 654 ? 1.378 38.656 -11.492 1 89.12 654 TYR A N 1
ATOM 5030 C CA . TYR A 1 654 ? 0.089 38.125 -11.086 1 89.12 654 TYR A CA 1
ATOM 5031 C C . TYR A 1 654 ? 0.081 36.594 -11.203 1 89.12 654 TYR A C 1
ATOM 5033 O O . TYR A 1 654 ? 0.704 36.031 -12.109 1 89.12 654 TYR A O 1
ATOM 5041 N N . THR A 1 655 ? -0.493 35.969 -10.312 1 86 655 THR A N 1
ATOM 5042 C CA . THR A 1 655 ? -0.653 34.5 -10.172 1 86 655 THR A CA 1
ATOM 5043 C C . THR A 1 655 ? -2.129 34.125 -10.086 1 86 655 THR A C 1
ATOM 5045 O O . THR A 1 655 ? -2.992 35 -9.984 1 86 655 THR A O 1
ATOM 5048 N N . GLY A 1 656 ? -2.348 32.781 -10.242 1 83.19 656 GLY A N 1
ATOM 5049 C CA . GLY A 1 656 ? -3.727 32.312 -10.219 1 83.19 656 GLY A CA 1
ATOM 5050 C C . GLY A 1 656 ? -3.996 31.297 -9.133 1 83.19 656 GLY A C 1
ATOM 5051 O O . GLY A 1 656 ? -3.08 30.875 -8.414 1 83.19 656 GLY A O 1
ATOM 5052 N N . SER A 1 657 ? -5.359 31 -8.914 1 81.06 657 SER A N 1
ATOM 5053 C CA . SER A 1 657 ? -5.789 29.953 -7.992 1 81.06 657 SER A CA 1
ATOM 5054 C C . SER A 1 657 ? -6.871 29.078 -8.617 1 81.06 657 SER A C 1
ATOM 5056 O O . SER A 1 657 ? -7.816 29.594 -9.227 1 81.06 657 SER A O 1
ATOM 5058 N N . VAL A 1 658 ? -6.582 27.797 -8.547 1 76.56 658 VAL A N 1
ATOM 5059 C CA . VAL A 1 658 ? -7.578 26.844 -9.031 1 76.56 658 VAL A CA 1
ATOM 5060 C C . VAL A 1 658 ? -8.016 25.922 -7.887 1 76.56 658 VAL A C 1
ATOM 5062 O O . VAL A 1 658 ? -8.164 24.719 -8.078 1 76.56 658 VAL A O 1
ATOM 5065 N N . LYS A 1 659 ? -8.141 26.406 -6.723 1 74.75 659 LYS A N 1
ATOM 5066 C CA . LYS A 1 659 ? -8.484 25.578 -5.574 1 74.75 659 LYS A CA 1
ATOM 5067 C C . LYS A 1 659 ? -10 25.406 -5.449 1 74.75 659 LYS A C 1
ATOM 5069 O O . LYS A 1 659 ? -10.625 26 -4.57 1 74.75 659 LYS A O 1
ATOM 5074 N N . PHE A 1 660 ? -10.594 24.688 -6.262 1 72.81 660 PHE A N 1
ATOM 5075 C CA . PHE A 1 660 ? -12.008 24.344 -6.207 1 72.81 660 PHE A CA 1
ATOM 5076 C C . PHE A 1 660 ? -12.242 22.953 -6.777 1 72.81 660 PHE A C 1
ATOM 5078 O O . PHE A 1 660 ? -11.359 22.375 -7.43 1 72.81 660 PHE A O 1
ATOM 5085 N N . ASP A 1 661 ? -13.328 22.469 -6.5 1 69.94 661 ASP A N 1
ATOM 5086 C CA . ASP A 1 661 ? -13.625 21.094 -6.859 1 69.94 661 ASP A CA 1
ATOM 5087 C C . ASP A 1 661 ? -13.734 20.938 -8.375 1 69.94 661 ASP A C 1
ATOM 5089 O O . ASP A 1 661 ? -14.133 21.875 -9.078 1 69.94 661 ASP A O 1
ATOM 5093 N N . SER A 1 662 ? -13.484 19.828 -8.875 1 73.62 662 SER A N 1
ATOM 5094 C CA . SER A 1 662 ? -13.562 19.531 -10.297 1 73.62 662 SER A CA 1
ATOM 5095 C C . SER A 1 662 ? -15.016 19.5 -10.766 1 73.62 662 SER A C 1
ATOM 5097 O O . SER A 1 662 ? -15.938 19.359 -9.953 1 73.62 662 SER A O 1
ATOM 5099 N N . TYR A 1 663 ? -15.297 19.672 -12.016 1 69.56 663 TYR A N 1
ATOM 5100 C CA . TYR A 1 663 ? -16.547 19.484 -12.75 1 69.56 663 TYR A CA 1
ATOM 5101 C C . TYR A 1 663 ? -17.516 20.641 -12.484 1 69.56 663 TYR A C 1
ATOM 5103 O O . TYR A 1 663 ? -18.719 20.484 -12.664 1 69.56 663 TYR A O 1
ATOM 5111 N N . GLN A 1 664 ? -16.969 21.656 -11.93 1 66.62 664 GLN A N 1
ATOM 5112 C CA . GLN A 1 664 ? -17.859 22.797 -11.703 1 66.62 664 GLN A CA 1
ATOM 5113 C C . GLN A 1 664 ? -18.281 23.438 -13.023 1 66.62 664 GLN A C 1
ATOM 5115 O O . GLN A 1 664 ? -19.328 24.078 -13.094 1 66.62 664 GLN A O 1
ATOM 5120 N N . ALA A 1 665 ? -17.484 23.188 -14.023 1 67.75 665 ALA A N 1
ATOM 5121 C CA . ALA A 1 665 ? -17.766 23.781 -15.32 1 67.75 665 ALA A CA 1
ATOM 5122 C C . ALA A 1 665 ? -18.719 22.906 -16.125 1 67.75 665 ALA A C 1
ATOM 5124 O O . ALA A 1 665 ? -19.219 23.328 -17.188 1 67.75 665 ALA A O 1
ATOM 5125 N N . ILE A 1 666 ? -18.953 21.688 -15.586 1 69.06 666 ILE A N 1
ATOM 5126 C CA . ILE A 1 666 ? -19.828 20.766 -16.297 1 69.06 666 ILE A CA 1
ATOM 5127 C C . ILE A 1 666 ? -21.078 20.484 -15.453 1 69.06 666 ILE A C 1
ATOM 5129 O O . ILE A 1 666 ? -21.016 20.5 -14.227 1 69.06 666 ILE A O 1
ATOM 5133 N N . SER A 1 667 ? -22.094 20.328 -16.109 1 65.19 667 SER A N 1
ATOM 5134 C CA . SER A 1 667 ? -23.328 20.016 -15.398 1 65.19 667 SER A CA 1
ATOM 5135 C C . SER A 1 667 ? -23.281 18.594 -14.852 1 65.19 667 SER A C 1
ATOM 5137 O O . SER A 1 667 ? -22.859 17.656 -15.539 1 65.19 667 SER A O 1
ATOM 5139 N N . THR A 1 668 ? -23.438 18.578 -13.609 1 65.94 668 THR A N 1
ATOM 5140 C CA . THR A 1 668 ? -23.469 17.266 -12.969 1 65.94 668 THR A CA 1
ATOM 5141 C C . THR A 1 668 ? -24.891 16.922 -12.516 1 65.94 668 THR A C 1
ATOM 5143 O O . THR A 1 668 ? -25.688 17.812 -12.242 1 65.94 668 THR A O 1
ATOM 5146 N N . TYR A 1 669 ? -25.219 15.609 -12.688 1 64.12 669 TYR A N 1
ATOM 5147 C CA . TYR A 1 669 ? -26.562 15.148 -12.359 1 64.12 669 TYR A CA 1
ATOM 5148 C C . TYR A 1 669 ? -26.531 14.125 -11.227 1 64.12 669 TYR A C 1
ATOM 5150 O O . TYR A 1 669 ? -25.516 13.438 -11.039 1 64.12 669 TYR A O 1
ATOM 5158 N N . PHE A 1 670 ? -27.516 14.297 -10.383 1 64.38 670 PHE A N 1
ATOM 5159 C CA . PHE A 1 670 ? -27.734 13.289 -9.352 1 64.38 670 PHE A CA 1
ATOM 5160 C C . PHE A 1 670 ? -28.938 12.422 -9.68 1 64.38 670 PHE A C 1
ATOM 5162 O O . PHE A 1 670 ? -29.938 12.922 -10.195 1 64.38 670 PHE A O 1
ATOM 5169 N N . TYR A 1 671 ? -28.688 11.086 -9.625 1 61.62 671 TYR A N 1
ATOM 5170 C CA . TYR A 1 671 ? -29.781 10.133 -9.875 1 61.62 671 TYR A CA 1
ATOM 5171 C C . TYR A 1 671 ? -30.375 9.633 -8.57 1 61.62 671 TYR A C 1
ATOM 5173 O O . TYR A 1 671 ? -29.656 9.383 -7.605 1 61.62 671 TYR A O 1
ATOM 5181 N N . SER A 1 672 ? -31.688 9.867 -8.367 1 59.09 672 SER A N 1
ATOM 5182 C CA . SER A 1 672 ? -32.375 9.344 -7.188 1 59.09 672 SER A CA 1
ATOM 5183 C C . SER A 1 672 ? -33.531 8.43 -7.57 1 59.09 672 SER A C 1
ATOM 5185 O O . SER A 1 672 ? -34.188 8.648 -8.594 1 59.09 672 SER A O 1
ATOM 5187 N N . VAL A 1 673 ? -33.688 7.371 -6.828 1 56.16 673 VAL A N 1
ATOM 5188 C CA . VAL A 1 673 ? -34.781 6.406 -7 1 56.16 673 VAL A CA 1
ATOM 5189 C C . VAL A 1 673 ? -36.125 7.113 -6.898 1 56.16 673 VAL A C 1
ATOM 5191 O O . VAL A 1 673 ? -37.156 6.602 -7.371 1 56.16 673 VAL A O 1
ATOM 5194 N N . ASN A 1 674 ? -36.062 8.18 -6.152 1 53.66 674 ASN A N 1
ATOM 5195 C CA . ASN A 1 674 ? -37.344 8.867 -5.949 1 53.66 674 ASN A CA 1
ATOM 5196 C C . ASN A 1 674 ? -37.875 9.414 -7.262 1 53.66 674 ASN A C 1
ATOM 5198 O O . ASN A 1 674 ? -39.062 9.781 -7.336 1 53.66 674 ASN A O 1
ATOM 5202 N N . TYR A 1 675 ? -37 9.414 -8.188 1 56.66 675 TYR A N 1
ATOM 5203 C CA . TYR A 1 675 ? -37.469 9.938 -9.477 1 56.66 675 TYR A CA 1
ATOM 5204 C C . TYR A 1 675 ? -37.5 8.836 -10.531 1 56.66 675 TYR A C 1
ATOM 5206 O O . TYR A 1 675 ? -37.25 9.094 -11.711 1 56.66 675 TYR A O 1
ATOM 5214 N N . LEU A 1 676 ? -37.656 7.727 -10.07 1 53.78 676 LEU A N 1
ATOM 5215 C CA . LEU A 1 676 ? -37.781 6.582 -10.969 1 53.78 676 LEU A CA 1
ATOM 5216 C C . LEU A 1 676 ? -39.094 6.68 -11.773 1 53.78 676 LEU A C 1
ATOM 5218 O O . LEU A 1 676 ? -40.156 6.863 -11.203 1 53.78 676 LEU A O 1
ATOM 5222 N N . HIS A 1 677 ? -38.969 7.027 -13.031 1 51.5 677 HIS A N 1
ATOM 5223 C CA . HIS A 1 677 ? -40.125 6.93 -13.914 1 51.5 677 HIS A CA 1
ATOM 5224 C C . HIS A 1 677 ? -40 5.738 -14.859 1 51.5 677 HIS A C 1
ATOM 5226 O O . HIS A 1 677 ? -38.938 5.137 -14.969 1 51.5 677 HIS A O 1
ATOM 5232 N N . TYR A 1 678 ? -41.219 5.324 -15.336 1 47.62 678 TYR A N 1
ATOM 5233 C CA . TYR A 1 678 ? -41.375 4.16 -16.203 1 47.62 678 TYR A CA 1
ATOM 5234 C C . TYR A 1 678 ? -40.281 4.129 -17.266 1 47.62 678 TYR A C 1
ATOM 5236 O O . TYR A 1 678 ? -39.781 3.055 -17.641 1 47.62 678 TYR A O 1
ATOM 5244 N N . ALA A 1 679 ? -39.906 5.289 -17.797 1 47.56 679 ALA A N 1
ATOM 5245 C CA . ALA A 1 679 ? -39.031 5.34 -18.969 1 47.56 679 ALA A CA 1
ATOM 5246 C C . ALA A 1 679 ? -37.562 5.488 -18.578 1 47.56 679 ALA A C 1
ATOM 5248 O O . ALA A 1 679 ? -36.688 5.441 -19.438 1 47.56 679 ALA A O 1
ATOM 5249 N N . GLY A 1 680 ? -37.219 5.621 -17.266 1 55.41 680 GLY A N 1
ATOM 5250 C CA . GLY A 1 680 ? -35.844 5.785 -16.828 1 55.41 680 GLY A CA 1
ATOM 5251 C C . GLY A 1 680 ? -35.719 6.582 -15.547 1 55.41 680 GLY A C 1
ATOM 5252 O O . GLY A 1 680 ? -36.719 6.902 -14.906 1 55.41 680 GLY A O 1
ATOM 5253 N N . VAL A 1 681 ? -34.625 6.625 -14.898 1 55.97 681 VAL A N 1
ATOM 5254 C CA . VAL A 1 681 ? -34.406 7.371 -13.664 1 55.97 681 VAL A CA 1
ATOM 5255 C C . VAL A 1 681 ? -34.094 8.828 -13.992 1 55.97 681 VAL A C 1
ATOM 5257 O O . VAL A 1 681 ? -33.219 9.117 -14.789 1 55.97 681 VAL A O 1
ATOM 5260 N N . GLY A 1 682 ? -35.094 9.711 -13.75 1 57.25 682 GLY A N 1
ATOM 5261 C CA . GLY A 1 682 ? -34.844 11.133 -13.945 1 57.25 682 GLY A CA 1
ATOM 5262 C C . GLY A 1 682 ? -33.625 11.648 -13.203 1 57.25 682 GLY A C 1
ATOM 5263 O O . GLY A 1 682 ? -33.312 11.148 -12.125 1 57.25 682 GLY A O 1
ATOM 5264 N N . ALA A 1 683 ? -32.656 12.258 -13.945 1 61.47 683 ALA A N 1
ATOM 5265 C CA . ALA A 1 683 ? -31.469 12.898 -13.367 1 61.47 683 ALA A CA 1
ATOM 5266 C C . ALA A 1 683 ? -31.797 14.312 -12.891 1 61.47 683 ALA A C 1
ATOM 5268 O O . ALA A 1 683 ? -32.562 15.039 -13.539 1 61.47 683 ALA A O 1
ATOM 5269 N N . ILE A 1 684 ? -31.562 14.602 -11.633 1 61.91 684 ILE A N 1
ATOM 5270 C CA . ILE A 1 684 ? -31.688 15.969 -11.141 1 61.91 684 ILE A CA 1
ATOM 5271 C C . ILE A 1 684 ? -30.328 16.672 -11.242 1 61.91 684 ILE A C 1
ATOM 5273 O O . ILE A 1 684 ? -29.297 16.109 -10.867 1 61.91 684 ILE A O 1
ATOM 5277 N N . PRO A 1 685 ? -30.391 17.812 -11.836 1 59.62 685 PRO A N 1
ATOM 5278 C CA . PRO A 1 685 ? -29.109 18.531 -11.891 1 59.62 685 PRO A CA 1
ATOM 5279 C C . PRO A 1 685 ? -28.562 18.875 -10.508 1 59.62 685 PRO A C 1
ATOM 5281 O O . PRO A 1 685 ? -29.312 19.344 -9.641 1 59.62 685 PRO A O 1
ATOM 5284 N N . MET A 1 686 ? -27.516 18.344 -10.078 1 57.84 686 MET A N 1
ATOM 5285 C CA . MET A 1 686 ? -26.859 18.641 -8.805 1 57.84 686 MET A CA 1
ATOM 5286 C C . MET A 1 686 ? -26.188 20 -8.844 1 57.84 686 MET A C 1
ATOM 5288 O O . MET A 1 686 ? -26.25 20.766 -7.879 1 57.84 686 MET A O 1
ATOM 5292 N N . GLY A 1 687 ? -25.438 20.266 -9.945 1 59.34 687 GLY A N 1
ATOM 5293 C CA . GLY A 1 687 ? -24.719 21.516 -10.133 1 59.34 687 GLY A CA 1
ATOM 5294 C C . GLY A 1 687 ? -24.812 22.062 -11.547 1 59.34 687 GLY A C 1
ATOM 5295 O O . GLY A 1 687 ? -24.703 21.297 -12.508 1 59.34 687 GLY A O 1
ATOM 5296 N N . MET A 1 688 ? -25.328 23.344 -11.594 1 59.12 688 MET A N 1
ATOM 5297 C CA . MET A 1 688 ? -25.359 23.969 -12.914 1 59.12 688 MET A CA 1
ATOM 5298 C C . MET A 1 688 ? -23.953 24.312 -13.391 1 59.12 688 MET A C 1
ATOM 5300 O O . MET A 1 688 ? -23.156 24.859 -12.625 1 59.12 688 MET A O 1
ATOM 5304 N N . ALA A 1 689 ? -23.75 23.75 -14.453 1 65.5 689 ALA A N 1
ATOM 5305 C CA . ALA A 1 689 ? -22.453 24.047 -15.07 1 65.5 689 ALA A CA 1
ATOM 5306 C C . ALA A 1 689 ? -22.266 25.547 -15.289 1 65.5 689 ALA A C 1
ATOM 5308 O O . ALA A 1 689 ? -23.219 26.234 -15.664 1 65.5 689 ALA A O 1
ATOM 5309 N N . ASN A 1 690 ? -21.188 26.141 -14.719 1 71.94 690 ASN A N 1
ATOM 5310 C CA . ASN A 1 690 ? -20.766 27.469 -15.141 1 71.94 690 ASN A CA 1
ATOM 5311 C C . ASN A 1 690 ? -19.578 27.406 -16.094 1 71.94 690 ASN A C 1
ATOM 5313 O O . ASN A 1 690 ? -18.422 27.531 -15.68 1 71.94 690 ASN A O 1
ATOM 5317 N N . PRO A 1 691 ? -19.906 27.203 -17.328 1 72.81 691 PRO A N 1
ATOM 5318 C CA . PRO A 1 691 ? -18.828 27.094 -18.297 1 72.81 691 PRO A CA 1
ATOM 5319 C C . PRO A 1 691 ? -17.984 28.375 -18.391 1 72.81 691 PRO A C 1
ATOM 5321 O O . PRO A 1 691 ? -16.906 28.359 -18.969 1 72.81 691 PRO A O 1
ATOM 5324 N N . ASP A 1 692 ? -18.484 29.469 -17.719 1 72.94 692 ASP A N 1
ATOM 5325 C CA . ASP A 1 692 ? -17.781 30.75 -17.844 1 72.94 692 ASP A CA 1
ATOM 5326 C C . ASP A 1 692 ? -16.875 31 -16.641 1 72.94 692 ASP A C 1
ATOM 5328 O O . ASP A 1 692 ? -16.375 32.094 -16.453 1 72.94 692 ASP A O 1
ATOM 5332 N N . LEU A 1 693 ? -16.734 30 -15.992 1 79.5 693 LEU A N 1
ATOM 5333 C CA . LEU A 1 693 ? -15.812 30.125 -14.859 1 79.5 693 LEU A CA 1
ATOM 5334 C C . LEU A 1 693 ? -14.414 30.484 -15.336 1 79.5 693 LEU A C 1
ATOM 5336 O O . LEU A 1 693 ? -13.898 29.891 -16.281 1 79.5 693 LEU A O 1
ATOM 5340 N N . THR A 1 694 ? -14 31.609 -14.781 1 79 694 THR A N 1
ATOM 5341 C CA . THR A 1 694 ? -12.656 32.031 -15.141 1 79 694 THR A CA 1
ATOM 5342 C C . THR A 1 694 ? -11.711 31.953 -13.945 1 79 694 THR A C 1
ATOM 5344 O O . THR A 1 694 ? -12.148 31.672 -12.828 1 79 694 THR A O 1
ATOM 5347 N N . TRP A 1 695 ? -10.461 32.281 -14.227 1 83.19 695 TRP A N 1
ATOM 5348 C CA . TRP A 1 695 ? -9.406 32.125 -13.234 1 83.19 695 TRP A CA 1
ATOM 5349 C C . TRP A 1 695 ? -9.43 33.281 -12.219 1 83.19 695 TRP A C 1
ATOM 5351 O O . TRP A 1 695 ? -9.609 34.438 -12.594 1 83.19 695 TRP A O 1
ATOM 5361 N N . GLN A 1 696 ? -9.359 32.906 -10.984 1 85.88 696 GLN A N 1
ATOM 5362 C CA . GLN A 1 696 ? -9.031 33.906 -9.961 1 85.88 696 GLN A CA 1
ATOM 5363 C C . GLN A 1 696 ? -7.578 34.344 -10.062 1 85.88 696 GLN A C 1
ATOM 5365 O O . GLN A 1 696 ? -6.672 33.5 -10.117 1 85.88 696 GLN A O 1
ATOM 5370 N N . THR A 1 697 ? -7.352 35.594 -10.102 1 87.44 697 THR A N 1
ATOM 5371 C CA . THR A 1 697 ? -5.996 36.125 -10.266 1 87.44 697 THR A CA 1
ATOM 5372 C C . THR A 1 697 ? -5.621 37.031 -9.102 1 87.44 697 THR A C 1
ATOM 5374 O O . THR A 1 697 ? -6.453 37.812 -8.625 1 87.44 697 THR A O 1
ATOM 5377 N N . THR A 1 698 ? -4.418 36.969 -8.664 1 89.88 698 THR A N 1
ATOM 5378 C CA . THR A 1 698 ? -3.893 37.844 -7.613 1 89.88 698 THR A CA 1
ATOM 5379 C C . THR A 1 698 ? -2.682 38.625 -8.109 1 89.88 698 THR A C 1
ATOM 5381 O O . THR A 1 698 ? -1.673 38.031 -8.5 1 89.88 698 THR A O 1
ATOM 5384 N N . LYS A 1 699 ? -2.779 39.906 -8.086 1 92.94 699 LYS A N 1
ATOM 5385 C CA . LYS A 1 699 ? -1.665 40.812 -8.398 1 92.94 699 LYS A CA 1
ATOM 5386 C C . LYS A 1 699 ? -0.83 41.094 -7.152 1 92.94 699 LYS A C 1
ATOM 5388 O O . LYS A 1 699 ? -1.353 41.594 -6.148 1 92.94 699 LYS A O 1
ATOM 5393 N N . LYS A 1 700 ? 0.411 40.844 -7.277 1 93.62 700 LYS A N 1
ATOM 5394 C CA . LYS A 1 700 ? 1.292 40.969 -6.121 1 93.62 700 LYS A CA 1
ATOM 5395 C C . LYS A 1 700 ? 2.4 41.969 -6.383 1 93.62 700 LYS A C 1
ATOM 5397 O O . LYS A 1 700 ? 3.113 41.875 -7.383 1 93.62 700 LYS A O 1
ATOM 5402 N N . PHE A 1 701 ? 2.49 42.938 -5.535 1 94.75 701 PHE A N 1
ATOM 5403 C CA . PHE A 1 701 ? 3.564 43.938 -5.523 1 94.75 701 PHE A CA 1
ATOM 5404 C C . PHE A 1 701 ? 4.387 43.812 -4.242 1 94.75 701 PHE A C 1
ATOM 5406 O O . PHE A 1 701 ? 3.83 43.656 -3.156 1 94.75 701 PHE A O 1
ATOM 5413 N N . ASN A 1 702 ? 5.703 43.812 -4.379 1 95.5 702 ASN A N 1
ATOM 5414 C CA . ASN A 1 702 ? 6.574 43.688 -3.217 1 95.5 702 ASN A CA 1
ATOM 5415 C C . ASN A 1 702 ? 7.832 44.531 -3.365 1 95.5 702 ASN A C 1
ATOM 5417 O O . ASN A 1 702 ? 8.414 44.625 -4.449 1 95.5 702 ASN A O 1
ATOM 5421 N N . VAL A 1 703 ? 8.18 45.281 -2.322 1 96.44 703 VAL A N 1
ATOM 5422 C CA . VAL A 1 703 ? 9.461 45.969 -2.205 1 96.44 703 VAL A CA 1
ATOM 5423 C C . VAL A 1 703 ? 10.164 45.562 -0.918 1 96.44 703 VAL A C 1
ATOM 5425 O O . VAL A 1 703 ? 9.555 45.531 0.155 1 96.44 703 VAL A O 1
ATOM 5428 N N . GLY A 1 704 ? 11.383 45.188 -1.111 1 95.5 704 GLY A N 1
ATOM 5429 C CA . GLY A 1 704 ? 12.094 44.656 0.05 1 95.5 704 GLY A CA 1
ATOM 5430 C C . GLY A 1 704 ? 13.492 45.25 0.19 1 95.5 704 GLY A C 1
ATOM 5431 O O . GLY A 1 704 ? 14.117 45.625 -0.802 1 95.5 704 GLY A O 1
ATOM 5432 N N . LEU A 1 705 ? 13.969 45.281 1.395 1 95.81 705 LEU A N 1
ATOM 5433 C CA . LEU A 1 705 ? 15.32 45.688 1.76 1 95.81 705 LEU A CA 1
ATOM 5434 C C . LEU A 1 705 ? 16 44.625 2.613 1 95.81 705 LEU A C 1
ATOM 5436 O O . LEU A 1 705 ? 15.43 44.156 3.604 1 95.81 705 LEU A O 1
ATOM 5440 N N . ASN A 1 706 ? 17.156 44.219 2.143 1 93.62 706 ASN A N 1
ATOM 5441 C CA . ASN A 1 706 ? 18 43.312 2.926 1 93.62 706 ASN A CA 1
ATOM 5442 C C . ASN A 1 706 ? 19.312 44 3.301 1 93.62 706 ASN A C 1
ATOM 5444 O O . ASN A 1 706 ? 19.984 44.562 2.445 1 93.62 706 ASN A O 1
ATOM 5448 N N . SER A 1 707 ? 19.625 43.844 4.574 1 93.88 707 SER A N 1
ATOM 5449 C CA . SER A 1 707 ? 20.844 44.5 5 1 93.88 707 SER A CA 1
ATOM 5450 C C . SER A 1 707 ? 21.594 43.688 6.055 1 93.88 707 SER A C 1
ATOM 5452 O O . SER A 1 707 ? 20.969 42.938 6.824 1 93.88 707 SER A O 1
ATOM 5454 N N . SER A 1 708 ? 22.828 43.719 5.984 1 93.88 708 SER A N 1
ATOM 5455 C CA . SER A 1 708 ? 23.75 43.219 7.004 1 93.88 708 SER A CA 1
ATOM 5456 C C . SER A 1 708 ? 24.812 44.281 7.344 1 93.88 708 SER A C 1
ATOM 5458 O O . SER A 1 708 ? 25.484 44.781 6.449 1 93.88 708 SER A O 1
ATOM 5460 N N . LEU A 1 709 ? 24.969 44.531 8.641 1 95 709 LEU A N 1
ATOM 5461 C CA . LEU A 1 709 ? 25.828 45.656 9.062 1 95 709 LEU A CA 1
ATOM 5462 C C . LEU A 1 709 ? 26.844 45.156 10.094 1 95 709 LEU A C 1
ATOM 5464 O O . LEU A 1 709 ? 26.625 44.156 10.773 1 95 709 LEU A O 1
ATOM 5468 N N . PHE A 1 710 ? 28.031 45.812 10.211 1 93.62 710 PHE A N 1
ATOM 5469 C CA . PHE A 1 710 ? 29.047 45.656 11.234 1 93.62 710 PHE A CA 1
ATOM 5470 C C . PHE A 1 710 ? 29.609 44.25 11.25 1 93.62 710 PHE A C 1
ATOM 5472 O O . PHE A 1 710 ? 29.719 43.625 12.312 1 93.62 710 PHE A O 1
ATOM 5479 N N . GLY A 1 711 ? 29.938 43.75 10.117 1 87.5 711 GLY A N 1
ATOM 5480 C CA . GLY A 1 711 ? 30.484 42.406 9.992 1 87.5 711 GLY A CA 1
ATOM 5481 C C . GLY A 1 711 ? 29.453 41.312 10.227 1 87.5 711 GLY A C 1
ATOM 5482 O O . GLY A 1 711 ? 29.719 40.344 10.945 1 87.5 711 GLY A O 1
ATOM 5483 N N . ASP A 1 712 ? 28.266 41.688 9.742 1 87.31 712 ASP A N 1
ATOM 5484 C CA . ASP A 1 712 ? 27.141 40.75 9.82 1 87.31 712 ASP A CA 1
ATOM 5485 C C . ASP A 1 712 ? 26.688 40.562 11.266 1 87.31 712 ASP A C 1
ATOM 5487 O O . ASP A 1 712 ? 26.219 39.469 11.633 1 87.31 712 ASP A O 1
ATOM 5491 N N . ARG A 1 713 ? 26.828 41.469 12.164 1 91 713 ARG A N 1
ATOM 5492 C CA . ARG A 1 713 ? 26.391 41.406 13.555 1 91 713 ARG A CA 1
ATOM 5493 C C . ARG A 1 713 ? 24.938 41.812 13.68 1 91 713 ARG A C 1
ATOM 5495 O O . ARG A 1 713 ? 24.25 41.438 14.633 1 91 713 ARG A O 1
ATOM 5502 N N . VAL A 1 714 ? 24.609 42.688 12.75 1 94.19 714 VAL A N 1
ATOM 5503 C CA . VAL A 1 714 ? 23.219 43.125 12.75 1 94.19 714 VAL A CA 1
ATOM 5504 C C . VAL A 1 714 ? 22.625 42.938 11.359 1 94.19 714 VAL A C 1
ATOM 5506 O O . VAL A 1 714 ? 23.188 43.375 10.359 1 94.19 714 VAL A O 1
ATOM 5509 N N . ASN A 1 715 ? 21.531 42.281 11.344 1 94.12 715 ASN A N 1
ATOM 5510 C CA . ASN A 1 715 ? 20.797 42.062 10.102 1 94.12 715 ASN A CA 1
ATOM 5511 C C . ASN A 1 715 ? 19.391 42.625 10.18 1 94.12 715 ASN A C 1
ATOM 5513 O O . ASN A 1 715 ? 18.656 42.375 11.133 1 94.12 715 ASN A O 1
ATOM 5517 N N . ILE A 1 716 ? 19.031 43.406 9.211 1 94.69 716 ILE A N 1
ATOM 5518 C CA . ILE A 1 716 ? 17.719 44.031 9.141 1 94.69 716 ILE A CA 1
ATOM 5519 C C . ILE A 1 716 ? 17.078 43.75 7.781 1 94.69 716 ILE A C 1
ATOM 5521 O O . ILE A 1 716 ? 17.656 44.094 6.742 1 94.69 716 ILE A O 1
ATOM 5525 N N . ASN A 1 717 ? 15.984 43.156 7.828 1 94.56 717 ASN A N 1
ATOM 5526 C CA . ASN A 1 717 ? 15.211 42.906 6.617 1 94.56 717 ASN A CA 1
ATOM 5527 C C . ASN A 1 717 ? 13.805 43.5 6.711 1 94.56 717 ASN A C 1
ATOM 5529 O O . ASN A 1 717 ? 13.156 43.375 7.754 1 94.56 717 ASN A O 1
ATOM 5533 N N . PHE A 1 718 ? 13.414 44.094 5.648 1 95.56 718 PHE A N 1
ATOM 5534 C CA . PHE A 1 718 ? 12.109 44.75 5.586 1 95.56 718 PHE A CA 1
ATOM 5535 C C . PHE A 1 718 ? 11.445 44.5 4.242 1 95.56 718 PHE A C 1
ATOM 5537 O O . PHE A 1 718 ? 12.102 44.531 3.197 1 95.56 718 PHE A O 1
ATOM 5544 N N . ASP A 1 719 ? 10.109 44.156 4.309 1 95.88 719 ASP A N 1
ATOM 5545 C CA . ASP A 1 719 ? 9.328 44 3.088 1 95.88 719 ASP A CA 1
ATOM 5546 C C . ASP A 1 719 ? 7.988 44.719 3.191 1 95.88 719 ASP A C 1
ATOM 5548 O O . ASP A 1 719 ? 7.289 44.594 4.203 1 95.88 719 ASP A O 1
ATOM 5552 N N . TYR A 1 720 ? 7.707 45.438 2.195 1 96.75 720 TYR A N 1
ATOM 5553 C CA . TYR A 1 720 ? 6.367 45.969 1.99 1 96.75 720 TYR A CA 1
ATOM 5554 C C . TYR A 1 720 ? 5.676 45.281 0.822 1 96.75 720 TYR A C 1
ATOM 5556 O O . TYR A 1 720 ? 6.277 45.094 -0.236 1 96.75 720 TYR A O 1
ATOM 5564 N N . TYR A 1 721 ? 4.441 44.875 1.048 1 95.12 721 TYR A N 1
ATOM 5565 C CA . TYR A 1 721 ? 3.756 44.188 -0.035 1 95.12 721 TYR A CA 1
ATOM 5566 C C . TYR A 1 721 ? 2.324 44.688 -0.184 1 95.12 721 TYR A C 1
ATOM 5568 O O . TYR A 1 721 ? 1.744 45.219 0.766 1 95.12 721 TYR A O 1
ATOM 5576 N N . ARG A 1 722 ? 1.77 44.469 -1.354 1 95.75 722 ARG A N 1
ATOM 5577 C CA . ARG A 1 722 ? 0.378 44.719 -1.722 1 95.75 722 ARG A CA 1
ATOM 5578 C C . ARG A 1 722 ? -0.137 43.625 -2.66 1 95.75 722 ARG A C 1
ATOM 5580 O O . ARG A 1 722 ? 0.448 43.406 -3.719 1 95.75 722 ARG A O 1
ATOM 5587 N N . GLU A 1 723 ? -1.183 43.031 -2.211 1 93.62 723 GLU A N 1
ATOM 5588 C CA . GLU A 1 723 ? -1.791 41.969 -3.002 1 93.62 723 GLU A CA 1
ATOM 5589 C C . GLU A 1 723 ? -3.256 42.281 -3.301 1 93.62 723 GLU A C 1
ATOM 5591 O O . GLU A 1 723 ? -4.035 42.562 -2.391 1 93.62 723 GLU A O 1
ATOM 5596 N N . THR A 1 724 ? -3.604 42.188 -4.562 1 93.88 724 THR A N 1
ATOM 5597 C CA . THR A 1 724 ? -4.984 42.406 -4.98 1 93.88 724 THR A CA 1
ATOM 5598 C C . THR A 1 724 ? -5.512 41.188 -5.742 1 93.88 724 THR A C 1
ATOM 5600 O O . THR A 1 724 ? -4.984 40.844 -6.797 1 93.88 724 THR A O 1
ATOM 5603 N N . THR A 1 725 ? -6.488 40.594 -5.203 1 90.94 725 THR A N 1
ATOM 5604 C CA . THR A 1 725 ? -7.102 39.438 -5.852 1 90.94 725 THR A CA 1
ATOM 5605 C C . THR A 1 725 ? -8.359 39.875 -6.617 1 90.94 725 THR A C 1
ATOM 5607 O O . THR A 1 725 ? -9.258 40.5 -6.051 1 90.94 725 THR A O 1
ATOM 5610 N N . ASP A 1 726 ? -8.32 39.469 -7.852 1 89 726 ASP A N 1
ATOM 5611 C CA . ASP A 1 726 ? -9.453 39.75 -8.719 1 89 726 ASP A CA 1
ATOM 5612 C C . ASP A 1 726 ? -10.219 38.5 -9.094 1 89 726 ASP A C 1
ATOM 5614 O O . ASP A 1 726 ? -9.633 37.406 -9.188 1 89 726 ASP A O 1
ATOM 5618 N N . ASP A 1 727 ? -11.523 38.625 -9.297 1 84.69 727 ASP A N 1
ATOM 5619 C CA . ASP A 1 727 ? -12.398 37.562 -9.758 1 84.69 727 ASP A CA 1
ATOM 5620 C C . ASP A 1 727 ? -12.359 36.375 -8.82 1 84.69 727 ASP A C 1
ATOM 5622 O O . ASP A 1 727 ? -12.133 35.219 -9.25 1 84.69 727 ASP A O 1
ATOM 5626 N N . MET A 1 728 ? -12.594 36.688 -7.68 1 83.12 728 MET A N 1
ATOM 5627 C CA . MET A 1 728 ? -12.578 35.625 -6.68 1 83.12 728 MET A CA 1
ATOM 5628 C C . MET A 1 728 ? -13.711 34.625 -6.922 1 83.12 728 MET A C 1
ATOM 5630 O O . MET A 1 728 ? -14.82 35.031 -7.277 1 83.12 728 MET A O 1
ATOM 5634 N N . LEU A 1 729 ? -13.352 33.312 -6.758 1 75.69 729 LEU A N 1
ATOM 5635 C CA . LEU A 1 729 ? -14.352 32.281 -6.93 1 75.69 729 LEU A CA 1
ATOM 5636 C C . LEU A 1 729 ? -15.156 32.094 -5.652 1 75.69 729 LEU A C 1
ATOM 5638 O O . LEU A 1 729 ? -14.609 31.672 -4.621 1 75.69 729 LEU A O 1
ATOM 5642 N N . ILE A 1 730 ? -16.344 32.406 -5.691 1 70.88 730 ILE A N 1
ATOM 5643 C CA . ILE A 1 730 ? -17.219 32.312 -4.527 1 70.88 730 ILE A CA 1
ATOM 5644 C C . ILE A 1 730 ? -18.453 31.5 -4.879 1 70.88 730 ILE A C 1
ATOM 5646 O O . ILE A 1 730 ? -18.906 31.5 -6.027 1 70.88 730 ILE A O 1
ATOM 5650 N N . ASP A 1 731 ? -18.922 30.688 -3.885 1 66.75 731 ASP A N 1
ATOM 5651 C CA . ASP A 1 731 ? -20.141 29.922 -4.078 1 66.75 731 ASP A CA 1
ATOM 5652 C C . ASP A 1 731 ? -21.375 30.812 -4 1 66.75 731 ASP A C 1
ATOM 5654 O O . ASP A 1 731 ? -21.484 31.656 -3.105 1 66.75 731 ASP A O 1
ATOM 5658 N N . VAL A 1 732 ? -22.172 30.75 -5.105 1 60.53 732 VAL A N 1
ATOM 5659 C CA . VAL A 1 732 ? -23.422 31.516 -5.121 1 60.53 732 VAL A CA 1
ATOM 5660 C C . VAL A 1 732 ? -24.609 30.578 -4.91 1 60.53 732 VAL A C 1
ATOM 5662 O O . VAL A 1 732 ? -24.75 29.578 -5.621 1 60.53 732 VAL A O 1
ATOM 5665 N N . SER A 1 733 ? -25.188 30.75 -3.709 1 56.31 733 SER A N 1
ATOM 5666 C CA . SER A 1 733 ? -26.391 29.953 -3.477 1 56.31 733 SER A CA 1
ATOM 5667 C C . SER A 1 733 ? -27.469 30.266 -4.508 1 56.31 733 SER A C 1
ATOM 5669 O O . SER A 1 733 ? -27.703 31.438 -4.844 1 56.31 733 SER A O 1
ATOM 5671 N N . LEU A 1 734 ? -27.906 29.25 -5.289 1 54.59 734 LEU A N 1
ATOM 5672 C CA . LEU A 1 734 ? -28.984 29.438 -6.246 1 54.59 734 LEU A CA 1
ATOM 5673 C C . LEU A 1 734 ? -30.344 29.234 -5.574 1 54.59 734 LEU A C 1
ATOM 5675 O O . LEU A 1 734 ? -30.453 28.531 -4.574 1 54.59 734 LEU A O 1
ATOM 5679 N N . PRO A 1 735 ? -31.359 30.062 -5.973 1 49.41 735 PRO A N 1
ATOM 5680 C CA . PRO A 1 735 ? -32.719 29.766 -5.469 1 49.41 735 PRO A CA 1
ATOM 5681 C C . PRO A 1 735 ? -33.094 28.297 -5.625 1 49.41 735 PRO A C 1
ATOM 5683 O O . PRO A 1 735 ? -32.656 27.641 -6.582 1 49.41 735 PRO A O 1
ATOM 5686 N N . PRO A 1 736 ? -33.562 27.734 -4.504 1 48.84 736 PRO A N 1
ATOM 5687 C CA . PRO A 1 736 ? -33.969 26.312 -4.559 1 48.84 736 PRO A CA 1
ATOM 5688 C C . PRO A 1 736 ? -34.625 25.953 -5.883 1 48.84 736 PRO A C 1
ATOM 5690 O O . PRO A 1 736 ? -34.562 24.781 -6.297 1 48.84 736 PRO A O 1
ATOM 5693 N N . SER A 1 737 ? -35.312 26.922 -6.48 1 46.09 737 SER A N 1
ATOM 5694 C CA . SER A 1 737 ? -36.062 26.672 -7.711 1 46.09 737 SER A CA 1
ATOM 5695 C C . SER A 1 737 ? -35.094 26.281 -8.852 1 46.09 737 SER A C 1
ATOM 5697 O O . SER A 1 737 ? -35.531 25.703 -9.852 1 46.09 737 SER A O 1
ATOM 5699 N N . SER A 1 738 ? -33.875 26.578 -8.688 1 47.88 738 SER A N 1
ATOM 5700 C CA . SER A 1 738 ? -32.969 26.375 -9.805 1 47.88 738 SER A CA 1
ATOM 5701 C C . SER A 1 738 ? -32.438 24.938 -9.82 1 47.88 738 SER A C 1
ATOM 5703 O O . SER A 1 738 ? -31.844 24.516 -10.812 1 47.88 738 SER A O 1
ATOM 5705 N N . GLY A 1 739 ? -32.844 24.172 -8.875 1 45.59 739 GLY A N 1
ATOM 5706 C CA . GLY A 1 739 ? -32.469 22.766 -8.82 1 45.59 739 GLY A CA 1
ATOM 5707 C C . GLY A 1 739 ? -31.062 22.547 -8.297 1 45.59 739 GLY A C 1
ATOM 5708 O O . GLY A 1 739 ? -30.672 21.406 -8.031 1 45.59 739 GLY A O 1
ATOM 5709 N N . ALA A 1 740 ? -30.281 23.609 -8.344 1 51.44 740 ALA A N 1
ATOM 5710 C CA . ALA A 1 740 ? -28.938 23.453 -7.797 1 51.44 740 ALA A CA 1
ATOM 5711 C C . ALA A 1 740 ? -28.75 24.281 -6.531 1 51.44 740 ALA A C 1
ATOM 5713 O O . ALA A 1 740 ? -29.406 25.312 -6.367 1 51.44 740 ALA A O 1
ATOM 5714 N N . ASN A 1 741 ? -27.969 23.766 -5.574 1 54.56 741 ASN A N 1
ATOM 5715 C CA . ASN A 1 741 ? -27.812 24.469 -4.305 1 54.56 741 ASN A CA 1
ATOM 5716 C C . ASN A 1 741 ? -26.797 25.609 -4.414 1 54.56 741 ASN A C 1
ATOM 5718 O O . ASN A 1 741 ? -27 26.688 -3.846 1 54.56 741 ASN A O 1
ATOM 5722 N N . SER A 1 742 ? -25.688 25.391 -5.059 1 62.69 742 SER A N 1
ATOM 5723 C CA . SER A 1 742 ? -24.672 26.438 -5.121 1 62.69 742 SER A CA 1
ATOM 5724 C C . SER A 1 742 ? -23.859 26.344 -6.402 1 62.69 742 SER A C 1
ATOM 5726 O O . SER A 1 742 ? -23.75 25.266 -6.992 1 62.69 742 SER A O 1
ATOM 5728 N N . VAL A 1 743 ? -23.656 27.484 -7.109 1 66.81 743 VAL A N 1
ATOM 5729 C CA . VAL A 1 743 ? -22.766 27.547 -8.273 1 66.81 743 VAL A CA 1
ATOM 5730 C C . VAL A 1 743 ? -21.594 28.469 -7.977 1 66.81 743 VAL A C 1
ATOM 5732 O O . VAL A 1 743 ? -21.734 29.5 -7.32 1 66.81 743 VAL A O 1
ATOM 5735 N N . LYS A 1 744 ? -20.453 27.984 -8.273 1 70.69 744 LYS A N 1
ATOM 5736 C CA . LYS A 1 744 ? -19.266 28.844 -8.125 1 70.69 744 LYS A CA 1
ATOM 5737 C C . LYS A 1 744 ? -19.203 29.891 -9.234 1 70.69 744 LYS A C 1
ATOM 5739 O O . LYS A 1 744 ? -19.453 29.578 -10.406 1 70.69 744 LYS A O 1
ATOM 5744 N N . ASN A 1 745 ? -19.078 31.203 -8.883 1 73.69 745 ASN A N 1
ATOM 5745 C CA . ASN A 1 745 ? -18.938 32.281 -9.836 1 73.69 745 ASN A CA 1
ATOM 5746 C C . ASN A 1 745 ? -17.781 33.219 -9.469 1 73.69 745 ASN A C 1
ATOM 5748 O O . ASN A 1 745 ? -17.359 33.25 -8.305 1 73.69 745 ASN A O 1
ATOM 5752 N N . ASN A 1 746 ? -17.25 33.844 -10.5 1 77.69 746 ASN A N 1
ATOM 5753 C CA . ASN A 1 746 ? -16.172 34.812 -10.305 1 77.69 746 ASN A CA 1
ATOM 5754 C C . ASN A 1 746 ? -16.688 36.156 -9.852 1 77.69 746 ASN A C 1
ATOM 5756 O O . ASN A 1 746 ? -16.969 37.031 -10.68 1 77.69 746 ASN A O 1
ATOM 5760 N N . PHE A 1 747 ? -16.812 36.25 -8.539 1 76.12 747 PHE A N 1
ATOM 5761 C CA . PHE A 1 747 ? -17.344 37.5 -8.047 1 76.12 747 PHE A CA 1
ATOM 5762 C C . PHE A 1 747 ? -16.609 37.938 -6.785 1 76.12 747 PHE A C 1
ATOM 5764 O O . PHE A 1 747 ? -16.344 37.125 -5.898 1 76.12 747 PHE A O 1
ATOM 5771 N N . GLY A 1 748 ? -15.867 39.094 -6.914 1 80.5 748 GLY A N 1
ATOM 5772 C CA . GLY A 1 748 ? -15.273 39.656 -5.719 1 80.5 748 GLY A CA 1
ATOM 5773 C C . GLY A 1 748 ? -13.859 40.188 -5.941 1 80.5 748 GLY A C 1
ATOM 5774 O O . GLY A 1 748 ? -13.172 39.75 -6.863 1 80.5 748 GLY A O 1
ATOM 5775 N N . LYS A 1 749 ? -13.547 41.062 -5.195 1 89.94 749 LYS A N 1
ATOM 5776 C CA . LYS A 1 749 ? -12.227 41.688 -5.211 1 89.94 749 LYS A CA 1
ATOM 5777 C C . LYS A 1 749 ? -11.766 42.062 -3.803 1 89.94 749 LYS A C 1
ATOM 5779 O O . LYS A 1 749 ? -12.57 42.531 -2.986 1 89.94 749 LYS A O 1
ATOM 5784 N N . GLN A 1 750 ? -10.539 41.719 -3.512 1 92.19 750 GLN A N 1
ATOM 5785 C CA . GLN A 1 750 ? -9.969 42.062 -2.207 1 92.19 750 GLN A CA 1
ATOM 5786 C C . GLN A 1 750 ? -8.531 42.531 -2.338 1 92.19 750 GLN A C 1
ATOM 5788 O O . GLN A 1 750 ? -7.82 42.156 -3.266 1 92.19 750 GLN A O 1
ATOM 5793 N N . ARG A 1 751 ? -8.172 43.375 -1.394 1 94.94 751 ARG A N 1
ATOM 5794 C CA . ARG A 1 751 ? -6.816 43.906 -1.375 1 94.94 751 ARG A CA 1
ATOM 5795 C C . ARG A 1 751 ? -6.184 43.75 0.004 1 94.94 751 ARG A C 1
ATOM 5797 O O . ARG A 1 751 ? -6.824 44.031 1.021 1 94.94 751 ARG A O 1
ATOM 5804 N N . SER A 1 752 ? -4.973 43.281 0.017 1 94.19 752 SER A N 1
ATOM 5805 C CA . SER A 1 752 ? -4.199 43.125 1.248 1 94.19 752 SER A CA 1
ATOM 5806 C C . SER A 1 752 ? -2.889 43.906 1.171 1 94.19 752 SER A C 1
ATOM 5808 O O . SER A 1 752 ? -2.164 43.812 0.178 1 94.19 752 SER A O 1
ATOM 5810 N N . ASN A 1 753 ? -2.65 44.688 2.135 1 94.94 753 ASN A N 1
ATOM 5811 C CA . ASN A 1 753 ? -1.388 45.406 2.287 1 94.94 753 ASN A CA 1
ATOM 5812 C C . ASN A 1 753 ? -0.736 45.094 3.637 1 94.94 753 ASN A C 1
ATOM 5814 O O . ASN A 1 753 ? -1.431 44.906 4.637 1 94.94 753 ASN A O 1
ATOM 5818 N N . GLY A 1 754 ? 0.599 45.062 3.613 1 95.62 754 GLY A N 1
ATOM 5819 C CA . GLY A 1 754 ? 1.236 44.781 4.891 1 95.62 754 GLY A CA 1
ATOM 5820 C C . GLY A 1 754 ? 2.73 45.062 4.883 1 95.62 754 GLY A C 1
ATOM 5821 O O . GLY A 1 754 ? 3.291 45.438 3.857 1 95.62 754 GLY A O 1
ATOM 5822 N N . ILE A 1 755 ? 3.291 45 6.043 1 96.56 755 ILE A N 1
ATOM 5823 C CA . ILE A 1 755 ? 4.723 45.156 6.281 1 96.56 755 ILE A CA 1
ATOM 5824 C C . ILE A 1 755 ? 5.246 43.969 7.074 1 96.56 755 ILE A C 1
ATOM 5826 O O . ILE A 1 755 ? 4.598 43.5 8.023 1 96.56 755 ILE A O 1
ATOM 5830 N N . GLU A 1 756 ? 6.363 43.5 6.605 1 96.12 756 GLU A N 1
ATOM 5831 C CA . GLU A 1 756 ? 7.086 42.406 7.289 1 96.12 756 GLU A CA 1
ATOM 5832 C C . GLU A 1 756 ? 8.5 42.844 7.656 1 96.12 756 GLU A C 1
ATOM 5834 O O . GLU A 1 756 ? 9.18 43.531 6.867 1 96.12 756 GLU A O 1
ATOM 5839 N N . PHE A 1 757 ? 8.875 42.469 8.867 1 95.75 757 PHE A N 1
ATOM 5840 C CA . PHE A 1 757 ? 10.25 42.812 9.234 1 95.75 757 PHE A CA 1
ATOM 5841 C C . PHE A 1 757 ? 10.883 41.688 10.039 1 95.75 757 PHE A C 1
ATOM 5843 O O . PHE A 1 757 ? 10.188 40.906 10.664 1 95.75 757 PHE A O 1
ATOM 5850 N N . SER A 1 758 ? 12.156 41.625 9.945 1 95.5 758 SER A N 1
ATOM 5851 C CA . SER A 1 758 ? 12.984 40.688 10.719 1 95.5 758 SER A CA 1
ATOM 5852 C C . SER A 1 758 ? 14.297 41.344 11.133 1 95.5 758 SER A C 1
ATOM 5854 O O . SER A 1 758 ? 15.008 41.906 10.289 1 95.5 758 SER A O 1
ATOM 5856 N N . LEU A 1 759 ? 14.555 41.344 12.391 1 95.31 759 LEU A N 1
ATOM 5857 C CA . LEU A 1 759 ? 15.781 41.875 12.969 1 95.31 759 LEU A CA 1
ATOM 5858 C C . LEU A 1 759 ? 16.547 40.781 13.727 1 95.31 759 LEU A C 1
ATOM 5860 O O . LEU A 1 759 ? 15.953 40.031 14.516 1 95.31 759 LEU A O 1
ATOM 5864 N N . TRP A 1 760 ? 17.703 40.656 13.383 1 92.69 760 TRP A N 1
ATOM 5865 C CA . TRP A 1 760 ? 18.578 39.719 14.062 1 92.69 760 TRP A CA 1
ATOM 5866 C C . TRP A 1 760 ? 19.891 40.375 14.469 1 92.69 760 TRP A C 1
ATOM 5868 O O . TRP A 1 760 ? 20.438 41.188 13.711 1 92.69 760 TRP A O 1
ATOM 5878 N N . GLY A 1 761 ? 20.406 40.094 15.766 1 92.81 761 GLY A N 1
ATOM 5879 C CA . GLY A 1 761 ? 21.641 40.688 16.25 1 92.81 761 GLY A CA 1
ATOM 5880 C C . GLY A 1 761 ? 22.469 39.75 17.094 1 92.81 761 GLY A C 1
ATOM 5881 O O . GLY A 1 761 ? 21.938 39 17.891 1 92.81 761 GLY A O 1
ATOM 5882 N N . LYS A 1 762 ? 23.766 39.781 16.75 1 93.56 762 LYS A N 1
ATOM 5883 C CA . LYS A 1 762 ? 24.719 39.125 17.641 1 93.56 762 LYS A CA 1
ATOM 5884 C C . LYS A 1 762 ? 25.203 40.062 18.75 1 93.56 762 LYS A C 1
ATOM 5886 O O . LYS A 1 762 ? 26.141 40.844 18.547 1 93.56 762 LYS A O 1
ATOM 5891 N N . ILE A 1 763 ? 24.688 39.875 19.891 1 93.44 763 ILE A N 1
ATOM 5892 C CA . ILE A 1 763 ? 24.922 40.812 20.984 1 93.44 763 ILE A CA 1
ATOM 5893 C C . ILE A 1 763 ? 26.281 40.562 21.609 1 93.44 763 ILE A C 1
ATOM 5895 O O . ILE A 1 763 ? 27.062 41.5 21.844 1 93.44 763 ILE A O 1
ATOM 5899 N N . ILE A 1 764 ? 26.516 39.281 21.906 1 93.06 764 ILE A N 1
ATOM 5900 C CA . ILE A 1 764 ? 27.797 38.844 22.453 1 93.06 764 ILE A CA 1
ATOM 5901 C C . ILE A 1 764 ? 28.391 37.75 21.578 1 93.06 764 ILE A C 1
ATOM 5903 O O . ILE A 1 764 ? 27.672 36.812 21.188 1 93.06 764 ILE A O 1
ATOM 5907 N N . GLN A 1 765 ? 29.594 37.906 21.172 1 90.12 765 GLN A N 1
ATOM 5908 C CA . GLN A 1 765 ? 30.328 36.875 20.438 1 90.12 765 GLN A CA 1
ATOM 5909 C C . GLN A 1 765 ? 31.766 36.781 20.938 1 90.12 765 GLN A C 1
ATOM 5911 O O . GLN A 1 765 ? 32.625 37.531 20.516 1 90.12 765 GLN A O 1
ATOM 5916 N N . THR A 1 766 ? 31.969 35.875 21.766 1 90.12 766 THR A N 1
ATOM 5917 C CA . THR A 1 766 ? 33.312 35.531 22.266 1 90.12 766 THR A CA 1
ATOM 5918 C C . THR A 1 766 ? 33.625 34.062 22.016 1 90.12 766 THR A C 1
ATOM 5920 O O . THR A 1 766 ? 32.812 33.344 21.422 1 90.12 766 THR A O 1
ATOM 5923 N N . ARG A 1 767 ? 34.781 33.719 22.406 1 84 767 ARG A N 1
ATOM 5924 C CA . ARG A 1 767 ? 35.188 32.312 22.203 1 84 767 ARG A CA 1
ATOM 5925 C C . ARG A 1 767 ? 34.281 31.359 22.969 1 84 767 ARG A C 1
ATOM 5927 O O . ARG A 1 767 ? 33.906 30.297 22.469 1 84 767 ARG A O 1
ATOM 5934 N N . ASP A 1 768 ? 33.844 31.734 24.109 1 89.12 768 ASP A N 1
ATOM 5935 C CA . ASP A 1 768 ? 33.094 30.828 24.969 1 89.12 768 ASP A CA 1
ATOM 5936 C C . ASP A 1 768 ? 31.594 31.188 24.953 1 89.12 768 ASP A C 1
ATOM 5938 O O . ASP A 1 768 ? 30.75 30.328 25.266 1 89.12 768 ASP A O 1
ATOM 5942 N N . TRP A 1 769 ? 31.281 32.5 24.75 1 92.19 769 TRP A N 1
ATOM 5943 C CA . TRP A 1 769 ? 29.891 32.969 24.859 1 92.19 769 TRP A CA 1
ATOM 5944 C C . TRP A 1 769 ? 29.391 33.5 23.531 1 92.19 769 TRP A C 1
ATOM 5946 O O . TRP A 1 769 ? 30.109 34.219 22.844 1 92.19 769 TRP A O 1
ATOM 5956 N N . SER A 1 770 ? 28.297 33.094 23.141 1 92.69 770 SER A N 1
ATOM 5957 C CA . SER A 1 770 ? 27.578 33.688 22.016 1 92.69 770 SER A CA 1
ATOM 5958 C C . SER A 1 770 ? 26.125 33.969 22.391 1 92.69 770 SER A C 1
ATOM 5960 O O . SER A 1 770 ? 25.453 33.125 23.016 1 92.69 770 SER A O 1
ATOM 5962 N N . TRP A 1 771 ? 25.641 35.188 22.266 1 95.12 771 TRP A N 1
ATOM 5963 C CA . TRP A 1 771 ? 24.266 35.594 22.516 1 95.12 771 TRP A CA 1
ATOM 5964 C C . TRP A 1 771 ? 23.656 36.281 21.297 1 95.12 771 TRP A C 1
ATOM 5966 O O . TRP A 1 771 ? 24.109 37.344 20.891 1 95.12 771 TRP A O 1
ATOM 5976 N N . ASN A 1 772 ? 22.688 35.625 20.719 1 94 772 ASN A N 1
ATOM 5977 C CA . ASN A 1 772 ? 21.984 36.125 19.547 1 94 772 ASN A CA 1
ATOM 5978 C C . ASN A 1 772 ? 20.531 36.438 19.859 1 94 772 ASN A C 1
ATOM 5980 O O . ASN A 1 772 ? 19.844 35.656 20.531 1 94 772 ASN A O 1
ATOM 5984 N N . LEU A 1 773 ? 20.047 37.594 19.453 1 95.69 773 LEU A N 1
ATOM 5985 C CA . LEU A 1 773 ? 18.656 38 19.594 1 95.69 773 LEU A CA 1
ATOM 5986 C C . LEU A 1 773 ? 18 38.188 18.219 1 95.69 773 LEU A C 1
ATOM 5988 O O . LEU A 1 773 ? 18.625 38.719 17.297 1 95.69 773 LEU A O 1
ATOM 5992 N N . SER A 1 774 ? 16.797 37.688 18.109 1 94.88 774 SER A N 1
ATOM 5993 C CA . SER A 1 774 ? 16.047 37.875 16.859 1 94.88 774 SER A CA 1
ATOM 5994 C C . SER A 1 774 ? 14.617 38.312 17.141 1 94.88 774 SER A C 1
ATOM 5996 O O . SER A 1 774 ? 14 37.844 18.109 1 94.88 774 SER A O 1
ATOM 5998 N N . VAL A 1 775 ? 14.094 39.188 16.375 1 96.06 775 VAL A N 1
ATOM 5999 C CA . VAL A 1 775 ? 12.711 39.656 16.438 1 96.06 775 VAL A CA 1
ATOM 6000 C C . VAL A 1 775 ? 12.133 39.75 15.031 1 96.06 775 VAL A C 1
ATOM 6002 O O . VAL A 1 775 ? 12.82 40.219 14.109 1 96.06 775 VAL A O 1
ATOM 6005 N N . ASN A 1 776 ? 10.969 39.219 14.828 1 95.62 776 ASN A N 1
ATOM 6006 C CA . ASN A 1 776 ? 10.266 39.406 13.562 1 95.62 776 ASN A CA 1
ATOM 6007 C C . ASN A 1 776 ? 8.812 39.812 13.781 1 95.62 776 ASN A C 1
ATOM 6009 O O . ASN A 1 776 ? 8.312 39.781 14.906 1 95.62 776 ASN A O 1
ATOM 6013 N N . GLY A 1 777 ? 8.211 40.281 12.68 1 96.12 777 GLY A N 1
ATOM 6014 C CA . GLY A 1 777 ? 6.84 40.719 12.805 1 96.12 777 GLY A CA 1
ATOM 6015 C C . GLY A 1 777 ? 6.152 40.938 11.469 1 96.12 777 GLY A C 1
ATOM 6016 O O . GLY A 1 777 ? 6.816 41.125 10.445 1 96.12 777 GLY A O 1
ATOM 6017 N N . LEU A 1 778 ? 4.816 40.844 11.461 1 96.38 778 LEU A N 1
ATOM 6018 C CA . LEU A 1 778 ? 3.965 41.062 10.297 1 96.38 778 LEU A CA 1
ATOM 6019 C C . LEU A 1 778 ? 2.777 41.969 10.656 1 96.38 778 LEU A C 1
ATOM 6021 O O . LEU A 1 778 ? 2.086 41.719 11.648 1 96.38 778 LEU A O 1
ATOM 6025 N N . HIS A 1 779 ? 2.654 43 9.984 1 96.44 779 HIS A N 1
ATOM 6026 C CA . HIS A 1 779 ? 1.44 43.781 9.969 1 96.44 779 HIS A CA 1
ATOM 6027 C C . HIS A 1 779 ? 0.718 43.688 8.633 1 96.44 779 HIS A C 1
ATOM 6029 O O . HIS A 1 779 ? 1.306 43.969 7.582 1 96.44 779 HIS A O 1
ATOM 6035 N N . SER A 1 780 ? -0.44 43.25 8.68 1 94.25 780 SER A N 1
ATOM 6036 C CA . SER A 1 780 ? -1.198 43.094 7.445 1 94.25 780 SER A CA 1
ATOM 6037 C C . SER A 1 780 ? -2.633 43.594 7.602 1 94.25 780 SER A C 1
ATOM 6039 O O . SER A 1 780 ? -3.238 43.406 8.664 1 94.25 780 SER A O 1
ATOM 6041 N N . LYS A 1 781 ? -3.182 44.156 6.57 1 94.62 781 LYS A N 1
ATOM 6042 C CA . LYS A 1 781 ? -4.57 44.625 6.516 1 94.62 781 LYS A CA 1
ATOM 6043 C C . LYS A 1 781 ? -5.223 44.219 5.191 1 94.62 781 LYS A C 1
ATOM 6045 O O . LYS A 1 781 ? -4.684 44.5 4.121 1 94.62 781 LYS A O 1
ATOM 6050 N N . THR A 1 782 ? -6.277 43.625 5.363 1 93.81 782 THR A N 1
ATOM 6051 C CA . THR A 1 782 ? -7.027 43.219 4.184 1 93.81 782 THR A CA 1
ATOM 6052 C C . THR A 1 782 ? -8.359 43.938 4.102 1 93.81 782 THR A C 1
ATOM 6054 O O . THR A 1 782 ? -9.039 44.125 5.117 1 93.81 782 THR A O 1
ATOM 6057 N N . THR A 1 783 ? -8.711 44.375 2.893 1 94.69 783 THR A N 1
ATOM 6058 C CA . THR A 1 783 ? -9.953 45.094 2.672 1 94.69 783 THR A CA 1
ATOM 6059 C C . THR A 1 783 ? -10.727 44.5 1.493 1 94.69 783 THR A C 1
ATOM 6061 O O . THR A 1 783 ? -10.141 44.219 0.443 1 94.69 783 THR A O 1
ATOM 6064 N N . ILE A 1 784 ? -12.008 44.375 1.698 1 92.88 784 ILE A N 1
ATOM 6065 C CA . ILE A 1 784 ? -12.875 43.906 0.617 1 92.88 784 ILE A CA 1
ATOM 6066 C C . ILE A 1 784 ? -13.227 45.094 -0.292 1 92.88 784 ILE A C 1
ATOM 6068 O O . ILE A 1 784 ? -13.734 46.125 0.175 1 92.88 784 ILE A O 1
ATOM 6072 N N . LEU A 1 785 ? -13.023 44.906 -1.548 1 93.06 785 LEU A N 1
ATOM 6073 C CA . LEU A 1 785 ? -13.281 46 -2.48 1 93.06 785 LEU A CA 1
ATOM 6074 C C . LEU A 1 785 ? -14.625 45.812 -3.172 1 93.06 785 LEU A C 1
ATOM 6076 O O . LEU A 1 785 ? -15.32 46.781 -3.457 1 93.06 785 LEU A O 1
ATOM 6080 N N . ASN A 1 786 ? -14.93 44.594 -3.523 1 89.06 786 ASN A N 1
ATOM 6081 C CA . ASN A 1 786 ? -16.188 44.281 -4.188 1 89.06 786 ASN A CA 1
ATOM 6082 C C . ASN A 1 786 ? -16.672 42.875 -3.871 1 89.06 786 ASN A C 1
ATOM 6084 O O . ASN A 1 786 ? -15.859 41.938 -3.762 1 89.06 786 ASN A O 1
ATOM 6088 N N . ILE A 1 787 ? -17.938 42.75 -3.68 1 85.62 787 ILE A N 1
ATOM 6089 C CA . ILE A 1 787 ? -18.516 41.438 -3.479 1 85.62 787 ILE A CA 1
ATOM 6090 C C . ILE A 1 787 ? -19.703 41.25 -4.406 1 85.62 787 ILE A C 1
ATOM 6092 O O . ILE A 1 787 ? -20.281 42.219 -4.914 1 85.62 787 ILE A O 1
ATOM 6096 N N . SER A 1 788 ? -20.047 40.094 -4.586 1 78 788 SER A N 1
ATOM 6097 C CA . SER A 1 788 ? -21.172 39.781 -5.445 1 78 788 SER A CA 1
ATOM 6098 C C . SER A 1 788 ? -22.5 40.062 -4.75 1 78 788 SER A C 1
ATOM 6100 O O . SER A 1 788 ? -22.562 40.188 -3.521 1 78 788 SER A O 1
ATOM 6102 N N . ASP A 1 789 ? -23.516 40.125 -5.57 1 74 789 ASP A N 1
ATOM 6103 C CA . ASP A 1 789 ? -24.844 40.375 -5.023 1 74 789 ASP A CA 1
ATOM 6104 C C . ASP A 1 789 ? -25.312 39.156 -4.199 1 74 789 ASP A C 1
ATOM 6106 O O . ASP A 1 789 ? -26.047 39.312 -3.219 1 74 789 ASP A O 1
ATOM 6110 N N . ALA A 1 790 ? -24.844 38.062 -4.633 1 71 790 ALA A N 1
ATOM 6111 C CA . ALA A 1 790 ? -25.203 36.875 -3.883 1 71 790 ALA A CA 1
ATOM 6112 C C . ALA A 1 790 ? -24.625 36.906 -2.473 1 71 790 ALA A C 1
ATOM 6114 O O . ALA A 1 790 ? -25.266 36.469 -1.515 1 71 790 ALA A O 1
ATOM 6115 N N . LEU A 1 791 ? -23.469 37.281 -2.365 1 77.44 791 LEU A N 1
ATOM 6116 C CA . LEU A 1 791 ? -22.828 37.375 -1.054 1 77.44 791 LEU A CA 1
ATOM 6117 C C . LEU A 1 791 ? -23.484 38.469 -0.208 1 77.44 791 LEU A C 1
ATOM 6119 O O . LEU A 1 791 ? -23.562 38.344 1.016 1 77.44 791 LEU A O 1
ATOM 6123 N N . LYS A 1 792 ? -23.906 39.5 -0.817 1 79.5 792 LYS A N 1
ATOM 6124 C CA . LYS A 1 792 ? -24.641 40.531 -0.082 1 79.5 792 LYS A CA 1
ATOM 6125 C C . LYS A 1 792 ? -25.938 39.969 0.517 1 79.5 792 LYS A C 1
ATOM 6127 O O . LYS A 1 792 ? -26.281 40.281 1.652 1 79.5 792 LYS A O 1
ATOM 6132 N N . ARG A 1 793 ? -26.562 39.188 -0.301 1 76.38 793 ARG A N 1
ATOM 6133 C CA . ARG A 1 793 ? -27.797 38.531 0.192 1 76.38 793 ARG A CA 1
ATOM 6134 C C . ARG A 1 793 ? -27.484 37.594 1.336 1 76.38 793 ARG A C 1
ATOM 6136 O O . ARG A 1 793 ? -28.25 37.5 2.303 1 76.38 793 ARG A O 1
ATOM 6143 N N . LYS A 1 794 ? -26.469 36.844 1.148 1 76.88 794 LYS A N 1
ATOM 6144 C CA . LYS A 1 794 ? -26.062 35.938 2.217 1 76.88 794 LYS A CA 1
ATOM 6145 C C . LYS A 1 794 ? -25.75 36.688 3.502 1 76.88 794 LYS A C 1
ATOM 6147 O O . LYS A 1 794 ? -26.078 36.25 4.598 1 76.88 794 LYS A O 1
ATOM 6152 N N . ASN A 1 795 ? -25.141 37.75 3.314 1 81.69 795 ASN A N 1
ATOM 6153 C CA . ASN A 1 795 ? -24.844 38.594 4.473 1 81.69 795 ASN A CA 1
ATOM 6154 C C . ASN A 1 795 ? -26.109 39.031 5.188 1 81.69 795 ASN A C 1
ATOM 6156 O O . ASN A 1 795 ? -26.156 39.094 6.418 1 81.69 795 ASN A O 1
ATOM 6160 N N . GLU A 1 796 ? -27.047 39.375 4.398 1 78.62 796 GLU A N 1
ATOM 6161 C CA . GLU A 1 796 ? -28.328 39.75 4.988 1 78.62 796 GLU A CA 1
ATOM 6162 C C . GLU A 1 796 ? -28.953 38.594 5.773 1 78.62 796 GLU A C 1
ATOM 6164 O O . GLU A 1 796 ? -29.5 38.812 6.855 1 78.62 796 GLU A O 1
ATOM 6169 N N . ASN A 1 797 ? -28.828 37.5 5.191 1 76.88 797 ASN A N 1
ATOM 6170 C CA . ASN A 1 797 ? -29.312 36.344 5.895 1 76.88 797 ASN A CA 1
ATOM 6171 C C . ASN A 1 797 ? -28.5 36.031 7.152 1 76.88 797 ASN A C 1
ATOM 6173 O O . ASN A 1 797 ? -29.062 35.719 8.203 1 76.88 797 ASN A O 1
ATOM 6177 N N . ASN A 1 798 ? -27.25 36.094 6.969 1 78 798 ASN A N 1
ATOM 6178 C CA . ASN A 1 798 ? -26.375 35.844 8.102 1 78 798 ASN A CA 1
ATOM 6179 C C . ASN A 1 798 ? -26.625 36.844 9.242 1 78 798 ASN A C 1
ATOM 6181 O O . ASN A 1 798 ? -26.5 36.469 10.414 1 78 798 ASN A O 1
ATOM 6185 N N . SER A 1 799 ? -26.938 38 8.891 1 77.94 799 SER A N 1
ATOM 6186 C CA . SER A 1 799 ? -27.172 39.031 9.891 1 77.94 799 SER A CA 1
ATOM 6187 C C . SER A 1 799 ? -28.422 38.75 10.711 1 77.94 799 SER A C 1
ATOM 6189 O O . SER A 1 799 ? -28.562 39.219 11.836 1 77.94 799 SER A O 1
ATOM 6191 N N . GLN A 1 800 ? -29.219 37.906 10.133 1 73.88 800 GLN A N 1
ATOM 6192 C CA . GLN A 1 800 ? -30.484 37.625 10.805 1 73.88 800 GLN A CA 1
ATOM 6193 C C . GLN A 1 800 ? -30.391 36.375 11.672 1 73.88 800 GLN A C 1
ATOM 6195 O O . GLN A 1 800 ? -31.281 36.125 12.477 1 73.88 800 GLN A O 1
ATOM 6200 N N . VAL A 1 801 ? -29.375 35.688 11.414 1 72.56 801 VAL A N 1
ATOM 6201 C CA . VAL A 1 801 ? -29.219 34.438 12.18 1 72.56 801 VAL A CA 1
ATOM 6202 C C . VAL A 1 801 ? -28.797 34.781 13.609 1 72.56 801 VAL A C 1
ATOM 6204 O O . VAL A 1 801 ? -27.781 35.438 13.82 1 72.56 801 VAL A O 1
ATOM 6207 N N . ASN A 1 802 ? -29.578 34.469 14.547 1 67 802 ASN A N 1
ATOM 6208 C CA . ASN A 1 802 ? -29.281 34.75 15.953 1 67 802 ASN A CA 1
ATOM 6209 C C . ASN A 1 802 ? -29.375 33.469 16.797 1 67 802 ASN A C 1
ATOM 6211 O O . ASN A 1 802 ? -29.828 33.531 17.938 1 67 802 ASN A O 1
ATOM 6215 N N . ASP A 1 803 ? -29.031 32.438 16.203 1 66.19 803 ASP A N 1
ATOM 6216 C CA . ASP A 1 803 ? -29.172 31.172 16.938 1 66.19 803 ASP A CA 1
ATOM 6217 C C . ASP A 1 803 ? -27.812 30.5 17.156 1 66.19 803 ASP A C 1
ATOM 6219 O O . ASP A 1 803 ? -27.734 29.328 17.484 1 66.19 803 ASP A O 1
ATOM 6223 N N . GLU A 1 804 ? -26.812 31.25 16.906 1 74 804 GLU A N 1
ATOM 6224 C CA . GLU A 1 804 ? -25.469 30.719 17.094 1 74 804 GLU A CA 1
ATOM 6225 C C . GLU A 1 804 ? -24.719 31.5 18.172 1 74 804 GLU A C 1
ATOM 6227 O O . GLU A 1 804 ? -25.109 32.625 18.531 1 74 804 GLU A O 1
ATOM 6232 N N . VAL A 1 805 ? -23.703 30.906 18.703 1 75 805 VAL A N 1
ATOM 6233 C CA . VAL A 1 805 ? -22.969 31.453 19.828 1 75 805 VAL A CA 1
ATOM 6234 C C . VAL A 1 805 ? -22.172 32.656 19.375 1 75 805 VAL A C 1
ATOM 6236 O O . VAL A 1 805 ? -21.891 33.562 20.156 1 75 805 VAL A O 1
ATOM 6239 N N . ALA A 1 806 ? -21.797 32.688 18.172 1 77.94 806 ALA A N 1
ATOM 6240 C CA . ALA A 1 806 ? -21.062 33.812 17.609 1 77.94 806 ALA A CA 1
ATOM 6241 C C . ALA A 1 806 ? -21.719 34.312 16.312 1 77.94 806 ALA A C 1
ATOM 6243 O O . ALA A 1 806 ? -22.406 33.531 15.641 1 77.94 806 ALA A O 1
ATOM 6244 N N . PRO A 1 807 ? -21.547 35.594 16.109 1 81.5 807 PRO A N 1
ATOM 6245 C CA . PRO A 1 807 ? -22.109 36.094 14.844 1 81.5 807 PRO A CA 1
ATOM 6246 C C . PRO A 1 807 ? -21.453 35.438 13.625 1 81.5 807 PRO A C 1
ATOM 6248 O O . PRO A 1 807 ? -20.25 35.188 13.633 1 81.5 807 PRO A O 1
ATOM 6251 N N . ARG A 1 808 ? -22.297 35.188 12.703 1 81.31 808 ARG A N 1
ATOM 6252 C CA . ARG A 1 808 ? -21.75 34.656 11.453 1 81.31 808 ARG A CA 1
ATOM 6253 C C . ARG A 1 808 ? -20.922 35.688 10.727 1 81.31 808 ARG A C 1
ATOM 6255 O O . ARG A 1 808 ? -21.156 36.906 10.875 1 81.31 808 ARG A O 1
ATOM 6262 N N . LEU A 1 809 ? -20.062 35.219 10.016 1 82.62 809 LEU A N 1
ATOM 6263 C CA . LEU A 1 809 ? -19.188 36.094 9.242 1 82.62 809 LEU A CA 1
ATOM 6264 C C . LEU A 1 809 ? -20 36.844 8.18 1 82.62 809 LEU A C 1
ATOM 6266 O O . LEU A 1 809 ? -20.891 36.281 7.559 1 82.62 809 LEU A O 1
ATOM 6270 N N . GLN A 1 810 ? -19.734 38.094 8.141 1 86.69 810 GLN A N 1
ATOM 6271 C CA . GLN A 1 810 ? -20.297 38.969 7.109 1 86.69 810 GLN A CA 1
ATOM 6272 C C . GLN A 1 810 ? -19.188 39.656 6.324 1 86.69 810 GLN A C 1
ATOM 6274 O O . GLN A 1 810 ? -18.172 40.062 6.898 1 86.69 810 GLN A O 1
ATOM 6279 N N . PHE A 1 811 ? -19.453 39.75 5.027 1 88.62 811 PHE A N 1
ATOM 6280 C CA . PHE A 1 811 ? -18.5 40.375 4.141 1 88.62 811 PHE A CA 1
ATOM 6281 C C . PHE A 1 811 ? -19.078 41.656 3.537 1 88.62 811 PHE A C 1
ATOM 6283 O O . PHE A 1 811 ? -20.047 41.594 2.777 1 88.62 811 PHE A O 1
ATOM 6290 N N . ARG A 1 812 ? -18.484 42.781 3.924 1 90.12 812 ARG A N 1
ATOM 6291 C CA . ARG A 1 812 ? -18.969 44.062 3.418 1 90.12 812 ARG A CA 1
ATOM 6292 C C . ARG A 1 812 ? -17.859 44.844 2.713 1 90.12 812 ARG A C 1
ATOM 6294 O O . ARG A 1 812 ? -16.703 44.812 3.143 1 90.12 812 ARG A O 1
ATOM 6301 N N . GLU A 1 813 ? -18.234 45.562 1.664 1 91.38 813 GLU A N 1
ATOM 6302 C CA . GLU A 1 813 ? -17.281 46.344 0.892 1 91.38 813 GLU A CA 1
ATOM 6303 C C . GLU A 1 813 ? -16.672 47.469 1.737 1 91.38 813 GLU A C 1
ATOM 6305 O O . GLU A 1 813 ? -17.391 48.156 2.463 1 91.38 813 GLU A O 1
ATOM 6310 N N . GLY A 1 814 ? -15.359 47.531 1.665 1 92.5 814 GLY A N 1
ATOM 6311 C CA . GLY A 1 814 ? -14.641 48.562 2.387 1 92.5 814 GLY A CA 1
ATOM 6312 C C . GLY A 1 814 ? -14.156 48.125 3.75 1 92.5 814 GLY A C 1
ATOM 6313 O O . GLY A 1 814 ? -13.375 48.812 4.398 1 92.5 814 GLY A O 1
ATOM 6314 N N . GLU A 1 815 ? -14.586 47.094 4.152 1 93.19 815 GLU A N 1
ATOM 6315 C CA . GLU A 1 815 ? -14.219 46.594 5.477 1 93.19 815 GLU A CA 1
ATOM 6316 C C . GLU A 1 815 ? -13.359 45.344 5.383 1 93.19 815 GLU A C 1
ATOM 6318 O O . GLU A 1 815 ? -13.141 44.812 4.289 1 93.19 815 GLU A O 1
ATOM 6323 N N . SER A 1 816 ? -12.898 44.969 6.555 1 93.06 816 SER A N 1
ATOM 6324 C CA . SER A 1 816 ? -12.07 43.781 6.641 1 93.06 816 SER A CA 1
ATOM 6325 C C . SER A 1 816 ? -12.914 42.5 6.516 1 93.06 816 SER A C 1
ATOM 6327 O O . SER A 1 816 ? -14.047 42.469 7.008 1 93.06 816 SER A O 1
ATOM 6329 N N . PRO A 1 817 ? -12.359 41.5 5.863 1 89.62 817 PRO A N 1
ATOM 6330 C CA . PRO A 1 817 ? -13.086 40.219 5.801 1 89.62 817 PRO A CA 1
ATOM 6331 C C . PRO A 1 817 ? -13.242 39.562 7.172 1 89.62 817 PRO A C 1
ATOM 6333 O O . PRO A 1 817 ? -14.062 38.656 7.332 1 89.62 817 PRO A O 1
ATOM 6336 N N . THR A 1 818 ? -12.469 40 8.125 1 90.31 818 THR A N 1
ATOM 6337 C CA . THR A 1 818 ? -12.539 39.406 9.461 1 90.31 818 THR A CA 1
ATOM 6338 C C . THR A 1 818 ? -13.188 40.375 10.445 1 90.31 818 THR A C 1
ATOM 6340 O O . THR A 1 818 ? -12.992 40.25 11.656 1 90.31 818 THR A O 1
ATOM 6343 N N . ALA A 1 819 ? -13.898 41.25 9.945 1 93.12 819 ALA A N 1
ATOM 6344 C CA . ALA A 1 819 ? -14.602 42.188 10.797 1 93.12 819 ALA A CA 1
ATOM 6345 C C . ALA A 1 819 ? -15.703 41.5 11.602 1 93.12 819 ALA A C 1
ATOM 6347 O O . ALA A 1 819 ? -16.359 40.594 11.102 1 93.12 819 ALA A O 1
ATOM 6348 N N . ILE A 1 820 ? -15.852 42 12.82 1 93.81 820 ILE A N 1
ATOM 6349 C CA . ILE A 1 820 ? -16.922 41.5 13.68 1 93.81 820 ILE A CA 1
ATOM 6350 C C . ILE A 1 820 ? -18.078 42.5 13.68 1 93.81 820 ILE A C 1
ATOM 6352 O O . ILE A 1 820 ? -17.938 43.625 14.117 1 93.81 820 ILE A O 1
ATOM 6356 N N . TYR A 1 821 ? -19.219 42.031 13.188 1 93.06 821 TYR A N 1
ATOM 6357 C CA . TYR A 1 821 ? -20.406 42.906 13.148 1 93.06 821 TYR A CA 1
ATOM 6358 C C . TYR A 1 821 ? -21.312 42.625 14.336 1 93.06 821 TYR A C 1
ATOM 6360 O O . TYR A 1 821 ? -21.672 41.469 14.602 1 93.06 821 TYR A O 1
ATOM 6368 N N . ALA A 1 822 ? -21.562 43.625 15.039 1 93.94 822 ALA A N 1
ATOM 6369 C CA . ALA A 1 822 ? -22.438 43.594 16.203 1 93.94 822 ALA A CA 1
ATOM 6370 C C . ALA A 1 822 ? -23.109 44.938 16.453 1 93.94 822 ALA A C 1
ATOM 6372 O O . ALA A 1 822 ? -22.75 45.938 15.844 1 93.94 822 ALA A O 1
ATOM 6373 N N . VAL A 1 823 ? -24.203 44.844 17.25 1 94.69 823 VAL A N 1
ATOM 6374 C CA . VAL A 1 823 ? -24.875 46.062 17.656 1 94.69 823 VAL A CA 1
ATOM 6375 C C . VAL A 1 823 ? -24.125 46.719 18.812 1 94.69 823 VAL A C 1
ATOM 6377 O O . VAL A 1 823 ? -23.703 46.031 19.734 1 94.69 823 VAL A O 1
ATOM 6380 N N . ARG A 1 824 ? -23.938 47.969 18.766 1 95.81 824 ARG A N 1
ATOM 6381 C CA . ARG A 1 824 ? -23.266 48.688 19.859 1 95.81 824 ARG A CA 1
ATOM 6382 C C . ARG A 1 824 ? -24.141 48.719 21.109 1 95.81 824 ARG A C 1
ATOM 6384 O O . ARG A 1 824 ? -25.359 48.844 21.016 1 95.81 824 ARG A O 1
ATOM 6391 N N . SER A 1 825 ? -23.453 48.562 22.188 1 95.81 825 SER A N 1
ATOM 6392 C CA . SER A 1 825 ? -24.156 48.5 23.453 1 95.81 825 SER A CA 1
ATOM 6393 C C . SER A 1 825 ? -23.625 49.531 24.438 1 95.81 825 SER A C 1
ATOM 6395 O O . SER A 1 825 ? -22.406 49.781 24.5 1 95.81 825 SER A O 1
ATOM 6397 N N . ALA A 1 826 ? -24.516 50.25 25.156 1 94.5 826 ALA A N 1
ATOM 6398 C CA . ALA A 1 826 ? -24.125 51.188 26.219 1 94.5 826 ALA A CA 1
ATOM 6399 C C . ALA A 1 826 ? -24.062 50.469 27.562 1 94.5 826 ALA A C 1
ATOM 6401 O O . ALA A 1 826 ? -23.828 51.125 28.594 1 94.5 826 ALA A O 1
ATOM 6402 N N . GLY A 1 827 ? -24.125 49.188 27.516 1 92.88 827 GLY A N 1
ATOM 6403 C CA . GLY A 1 827 ? -24.078 48.438 28.75 1 92.88 827 GLY A CA 1
ATOM 6404 C C . GLY A 1 827 ? -25.453 48.094 29.281 1 92.88 827 GLY A C 1
ATOM 6405 O O . GLY A 1 827 ? -26.453 48.219 28.578 1 92.88 827 GLY A O 1
ATOM 6406 N N . ILE A 1 828 ? -25.469 47.625 30.531 1 93.81 828 ILE A N 1
ATOM 6407 C CA . ILE A 1 828 ? -26.703 47.219 31.219 1 93.81 828 ILE A CA 1
ATOM 6408 C C . ILE A 1 828 ? -27.172 48.375 32.125 1 93.81 828 ILE A C 1
ATOM 6410 O O . ILE A 1 828 ? -26.406 48.875 32.938 1 93.81 828 ILE A O 1
ATOM 6414 N N . ASP A 1 829 ? -28.469 48.719 31.859 1 93.56 829 ASP A N 1
ATOM 6415 C CA . ASP A 1 829 ? -29.062 49.75 32.719 1 93.56 829 ASP A CA 1
ATOM 6416 C C . ASP A 1 829 ? -29.156 49.25 34.156 1 93.56 829 ASP A C 1
ATOM 6418 O O . ASP A 1 829 ? -29.875 48.281 34.469 1 93.56 829 ASP A O 1
ATOM 6422 N N . PRO A 1 830 ? -28.453 49.969 35.094 1 93.5 830 PRO A N 1
ATOM 6423 C CA . PRO A 1 830 ? -28.453 49.5 36.469 1 93.5 830 PRO A CA 1
ATOM 6424 C C . PRO A 1 830 ? -29.859 49.531 37.094 1 93.5 830 PRO A C 1
ATOM 6426 O O . PRO A 1 830 ? -30.141 48.812 38.031 1 93.5 830 PRO A O 1
ATOM 6429 N N . ALA A 1 831 ? -30.781 50.375 36.625 1 92.88 831 ALA A N 1
ATOM 6430 C CA . ALA A 1 831 ? -32.125 50.531 37.188 1 92.88 831 ALA A CA 1
ATOM 6431 C C . ALA A 1 831 ? -33.062 49.438 36.75 1 92.88 831 ALA A C 1
ATOM 6433 O O . ALA A 1 831 ? -33.812 48.875 37.531 1 92.88 831 ALA A O 1
ATOM 6434 N N . SER A 1 832 ? -33.031 49.125 35.469 1 90.88 832 SER A N 1
ATOM 6435 C CA . SER A 1 832 ? -34 48.188 34.906 1 90.88 832 SER A CA 1
ATOM 6436 C C . SER A 1 832 ? -33.375 46.812 34.688 1 90.88 832 SER A C 1
ATOM 6438 O O . SER A 1 832 ? -34.062 45.812 34.562 1 90.88 832 SER A O 1
ATOM 6440 N N . GLY A 1 833 ? -32.062 46.781 34.625 1 90.5 833 GLY A N 1
ATOM 6441 C CA . GLY A 1 833 ? -31.391 45.5 34.312 1 90.5 833 GLY A CA 1
ATOM 6442 C C . GLY A 1 833 ? -31.453 45.156 32.844 1 90.5 833 GLY A C 1
ATOM 6443 O O . GLY A 1 833 ? -31 44.062 32.469 1 90.5 833 GLY A O 1
ATOM 6444 N N . LYS A 1 834 ? -31.938 46 31.969 1 90.69 834 LYS A N 1
ATOM 6445 C CA . LYS A 1 834 ? -32.031 45.75 30.531 1 90.69 834 LYS A CA 1
ATOM 6446 C C . LYS A 1 834 ? -30.828 46.344 29.797 1 90.69 834 LYS A C 1
ATOM 6448 O O . LYS A 1 834 ? -30.203 47.281 30.281 1 90.69 834 LYS A O 1
ATOM 6453 N N . GLU A 1 835 ? -30.531 45.719 28.75 1 92.62 835 GLU A N 1
ATOM 6454 C CA . GLU A 1 835 ? -29.422 46.219 27.938 1 92.62 835 GLU A CA 1
ATOM 6455 C C . GLU A 1 835 ? -29.844 47.438 27.109 1 92.62 835 GLU A C 1
ATOM 6457 O O . GLU A 1 835 ? -30.953 47.438 26.547 1 92.62 835 GLU A O 1
ATOM 6462 N N . ILE A 1 836 ? -29.016 48.438 27.078 1 95 836 ILE A N 1
ATOM 6463 C CA . ILE A 1 836 ? -29.25 49.625 26.25 1 95 836 ILE A CA 1
ATOM 6464 C C . ILE A 1 836 ? -28.453 49.5 24.953 1 95 836 ILE A C 1
ATOM 6466 O O . ILE A 1 836 ? -27.219 49.438 24.969 1 95 836 ILE A O 1
ATOM 6470 N N . PHE A 1 837 ? -29.156 49.469 23.859 1 95.69 837 PHE A N 1
ATOM 6471 C CA . PHE A 1 837 ? -28.531 49.375 22.547 1 95.69 837 PHE A CA 1
ATOM 6472 C C . PHE A 1 837 ? -28.344 50.75 21.938 1 95.69 837 PHE A C 1
ATOM 6474 O O . PHE A 1 837 ? -29.078 51.688 22.25 1 95.69 837 PHE A O 1
ATOM 6481 N N . ILE A 1 838 ? -27.281 50.844 21.156 1 96.38 838 ILE A N 1
ATOM 6482 C CA . ILE A 1 838 ? -27 52.094 20.438 1 96.38 838 ILE A CA 1
ATOM 6483 C C . ILE A 1 838 ? -27.312 51.906 18.953 1 96.38 838 ILE A C 1
ATOM 6485 O O . ILE A 1 838 ? -26.688 51.062 18.297 1 96.38 838 ILE A O 1
ATOM 6489 N N . LYS A 1 839 ? -28.219 52.594 18.406 1 95.06 839 LYS A N 1
ATOM 6490 C CA . LYS A 1 839 ? -28.578 52.531 17 1 95.06 839 LYS A CA 1
ATOM 6491 C C . LYS A 1 839 ? -27.484 53.125 16.125 1 95.06 839 LYS A C 1
ATOM 6493 O O . LYS A 1 839 ? -26.547 53.75 16.625 1 95.06 839 LYS A O 1
ATOM 6498 N N . LYS A 1 840 ? -27.656 52.938 14.875 1 92.25 840 LYS A N 1
ATOM 6499 C CA . LYS A 1 840 ? -26.672 53.438 13.922 1 92.25 840 LYS A CA 1
ATOM 6500 C C . LYS A 1 840 ? -26.578 54.969 13.984 1 92.25 840 LYS A C 1
ATOM 6502 O O . LYS A 1 840 ? -25.516 55.531 13.766 1 92.25 840 LYS A O 1
ATOM 6507 N N . ASP A 1 841 ? -27.672 55.625 14.383 1 91.06 841 ASP A N 1
ATOM 6508 C CA . ASP A 1 841 ? -27.719 57.094 14.43 1 91.06 841 ASP A CA 1
ATOM 6509 C C . ASP A 1 841 ? -27.219 57.625 15.781 1 91.06 841 ASP A C 1
ATOM 6511 O O . ASP A 1 841 ? -27.141 58.812 15.992 1 91.06 841 ASP A O 1
ATOM 6515 N N . GLY A 1 842 ? -26.906 56.781 16.703 1 91.56 842 GLY A N 1
ATOM 6516 C CA . GLY A 1 842 ? -26.344 57.188 17.984 1 91.56 842 GLY A CA 1
ATOM 6517 C C . GLY A 1 842 ? -27.359 57.25 19.109 1 91.56 842 GLY A C 1
ATOM 6518 O O . GLY A 1 842 ? -27 57.406 20.266 1 91.56 842 GLY A O 1
ATOM 6519 N N . SER A 1 843 ? -28.656 57.062 18.734 1 94.81 843 SER A N 1
ATOM 6520 C CA . SER A 1 843 ? -29.703 57.125 19.75 1 94.81 843 SER A CA 1
ATOM 6521 C C . SER A 1 843 ? -29.734 55.844 20.578 1 94.81 843 SER A C 1
ATOM 6523 O O . SER A 1 843 ? -29.312 54.781 20.094 1 94.81 843 SER A O 1
ATOM 6525 N N . TYR A 1 844 ? -30.125 55.938 21.75 1 95.44 844 TYR A N 1
ATOM 6526 C CA . TYR A 1 844 ? -30.219 54.812 22.656 1 95.44 844 TYR A CA 1
ATOM 6527 C C . TYR A 1 844 ? -31.594 54.125 22.562 1 95.44 844 TYR A C 1
ATOM 6529 O O . TYR A 1 844 ? -32.594 54.812 22.297 1 95.44 844 TYR A O 1
ATOM 6537 N N . THR A 1 845 ? -31.641 52.875 22.625 1 95.19 845 THR A N 1
ATOM 6538 C CA . THR A 1 845 ? -32.906 52.125 22.594 1 95.19 845 THR A CA 1
ATOM 6539 C C . THR A 1 845 ? -32.781 50.844 23.422 1 95.19 845 THR A C 1
ATOM 6541 O O . THR A 1 845 ? -31.672 50.375 23.703 1 95.19 845 THR A O 1
ATOM 6544 N N . TYR A 1 846 ? -33.906 50.25 23.875 1 93.31 846 TYR A N 1
ATOM 6545 C CA . TYR A 1 846 ? -33.938 48.969 24.547 1 93.31 846 TYR A CA 1
ATOM 6546 C C . TYR A 1 846 ? -34.281 47.844 23.578 1 93.31 846 TYR A C 1
ATOM 6548 O O . TYR A 1 846 ? -34.281 46.688 23.938 1 93.31 846 TYR A O 1
ATOM 6556 N N . GLU A 1 847 ? -34.531 48.281 22.312 1 92 847 GLU A N 1
ATOM 6557 C CA . GLU A 1 847 ? -34.906 47.281 21.328 1 92 847 GLU A CA 1
ATOM 6558 C C . GLU A 1 847 ? -33.75 46.875 20.438 1 92 847 GLU A C 1
ATOM 6560 O O . GLU A 1 847 ? -33.094 47.719 19.844 1 92 847 GLU A O 1
ATOM 6565 N N . TYR A 1 848 ? -33.469 45.531 20.453 1 91 848 TYR A N 1
ATOM 6566 C CA . TYR A 1 848 ? -32.406 44.969 19.609 1 91 848 TYR A CA 1
ATOM 6567 C C . TYR A 1 848 ? -32.844 44.906 18.156 1 91 848 TYR A C 1
ATOM 6569 O O . TYR A 1 848 ? -33.969 44.438 17.844 1 91 848 TYR A O 1
ATOM 6577 N N . ASP A 1 849 ? -32.031 45.438 17.25 1 89.25 849 ASP A N 1
ATOM 6578 C CA . ASP A 1 849 ? -32.281 45.375 15.812 1 89.25 849 ASP A CA 1
ATOM 6579 C C . ASP A 1 849 ? -31.016 45 15.047 1 89.25 849 ASP A C 1
ATOM 6581 O O . ASP A 1 849 ? -30 45.719 15.148 1 89.25 849 ASP A O 1
ATOM 6585 N N . THR A 1 850 ? -31.094 43.906 14.305 1 89.12 850 THR A N 1
ATOM 6586 C CA . THR A 1 850 ? -29.953 43.406 13.539 1 89.12 850 THR A CA 1
ATOM 6587 C C . THR A 1 850 ? -29.531 44.438 12.5 1 89.12 850 THR A C 1
ATOM 6589 O O . THR A 1 850 ? -28.391 44.438 12.031 1 89.12 850 THR A O 1
ATOM 6592 N N . ALA A 1 851 ? -30.438 45.312 12.125 1 87.44 851 ALA A N 1
ATOM 6593 C CA . ALA A 1 851 ? -30.125 46.344 11.141 1 87.44 851 ALA A CA 1
ATOM 6594 C C . ALA A 1 851 ? -29.141 47.375 11.703 1 87.44 851 ALA A C 1
ATOM 6596 O O . ALA A 1 851 ? -28.516 48.125 10.945 1 87.44 851 ALA A O 1
ATOM 6597 N N . ASP A 1 852 ? -28.969 47.344 13 1 91.69 852 ASP A N 1
ATOM 6598 C CA . ASP A 1 852 ? -28.094 48.312 13.641 1 91.69 852 ASP A CA 1
ATOM 6599 C C . ASP A 1 852 ? -26.688 47.75 13.812 1 91.69 852 ASP A C 1
ATOM 6601 O O . ASP A 1 852 ? -25.828 48.375 14.453 1 91.69 852 ASP A O 1
ATOM 6605 N N . GLN A 1 853 ? -26.438 46.594 13.234 1 92.56 853 GLN A N 1
ATOM 6606 C CA . GLN A 1 853 ? -25.094 46 13.328 1 92.56 853 GLN A CA 1
ATOM 6607 C C . GLN A 1 853 ? -24.062 46.844 12.578 1 92.56 853 GLN A C 1
ATOM 6609 O O . GLN A 1 853 ? -24.344 47.344 11.484 1 92.56 853 GLN A O 1
ATOM 6614 N N . VAL A 1 854 ? -22.984 47.094 13.211 1 92.38 854 VAL A N 1
ATOM 6615 C CA . VAL A 1 854 ? -21.859 47.781 12.594 1 92.38 854 VAL A CA 1
ATOM 6616 C C . VAL A 1 854 ? -20.562 47.031 12.898 1 92.38 854 VAL A C 1
ATOM 6618 O O . VAL A 1 854 ? -20.547 46.125 13.727 1 92.38 854 VAL A O 1
ATOM 6621 N N . ALA A 1 855 ? -19.531 47.375 12.133 1 93.88 855 ALA A N 1
ATOM 6622 C CA . ALA A 1 855 ? -18.234 46.781 12.398 1 93.88 855 ALA A CA 1
ATOM 6623 C C . ALA A 1 855 ? -17.672 47.25 13.727 1 93.88 855 ALA A C 1
ATOM 6625 O O . ALA A 1 855 ? -17.234 48.406 13.844 1 93.88 855 ALA A O 1
ATOM 6626 N N . CYS A 1 856 ? -17.672 46.375 14.742 1 94.69 856 CYS A N 1
ATOM 6627 C CA . CYS A 1 856 ? -17.266 46.781 16.094 1 94.69 856 CYS A CA 1
ATOM 6628 C C . CYS A 1 856 ? -15.844 46.312 16.391 1 94.69 856 CYS A C 1
ATOM 6630 O O . CYS A 1 856 ? -15.25 46.688 17.391 1 94.69 856 CYS A O 1
ATOM 6632 N N . GLY A 1 857 ? -15.273 45.531 15.586 1 94.06 857 GLY A N 1
ATOM 6633 C CA . GLY A 1 857 ? -13.938 45 15.797 1 94.06 857 GLY A CA 1
ATOM 6634 C C . GLY A 1 857 ? -13.414 44.219 14.609 1 94.06 857 GLY A C 1
ATOM 6635 O O . GLY A 1 857 ? -14.141 44 13.641 1 94.06 857 GLY A O 1
ATOM 6636 N N . ASP A 1 858 ? -12.125 43.812 14.68 1 94.44 858 ASP A N 1
ATOM 6637 C CA . ASP A 1 858 ? -11.453 43 13.664 1 94.44 858 ASP A CA 1
ATOM 6638 C C . ASP A 1 858 ? -10.578 41.938 14.297 1 94.44 858 ASP A C 1
ATOM 6640 O O . ASP A 1 858 ? -9.758 42.219 15.172 1 94.44 858 ASP A O 1
ATOM 6644 N N . THR A 1 859 ? -10.805 40.719 13.867 1 92.19 859 THR A N 1
ATOM 6645 C CA . THR A 1 859 ? -10.047 39.625 14.469 1 92.19 859 THR A CA 1
ATOM 6646 C C . THR A 1 859 ? -8.602 39.656 13.977 1 92.19 859 THR A C 1
ATOM 6648 O O . THR A 1 859 ? -7.734 39 14.57 1 92.19 859 THR A O 1
ATOM 6651 N N . ASN A 1 860 ? -8.297 40.281 12.898 1 92.25 860 ASN A N 1
ATOM 6652 C CA . ASN A 1 860 ? -6.938 40.375 12.391 1 92.25 860 ASN A CA 1
ATOM 6653 C C . ASN A 1 860 ? -6.062 41.219 13.305 1 92.25 860 ASN A C 1
ATOM 6655 O O . ASN A 1 860 ? -6.363 42.406 13.555 1 92.25 860 ASN A O 1
ATOM 6659 N N . PRO A 1 861 ? -4.945 40.719 13.727 1 93.94 861 PRO A N 1
ATOM 6660 C CA . PRO A 1 861 ? -4.086 41.5 14.609 1 93.94 861 PRO A CA 1
ATOM 6661 C C . PRO A 1 861 ? -3.363 42.625 13.875 1 93.94 861 PRO A C 1
ATOM 6663 O O . PRO A 1 861 ? -3.098 42.531 12.672 1 93.94 861 PRO A O 1
ATOM 6666 N N . THR A 1 862 ? -2.982 43.625 14.641 1 94.88 862 THR A N 1
ATOM 6667 C CA . THR A 1 862 ? -2.205 44.719 14.07 1 94.88 862 THR A CA 1
ATOM 6668 C C . THR A 1 862 ? -0.752 44.281 13.867 1 94.88 862 THR A C 1
ATOM 6670 O O . THR A 1 862 ? -0.119 44.688 12.883 1 94.88 862 THR A O 1
ATOM 6673 N N . LEU A 1 863 ? -0.312 43.594 14.859 1 95.75 863 LEU A N 1
ATOM 6674 C CA . LEU A 1 863 ? 1.058 43.094 14.773 1 95.75 863 LEU A CA 1
ATOM 6675 C C . LEU A 1 863 ? 1.177 41.719 15.398 1 95.75 863 LEU A C 1
ATOM 6677 O O . LEU A 1 863 ? 0.613 41.469 16.469 1 95.75 863 LEU A O 1
ATOM 6681 N N . GLN A 1 864 ? 1.809 40.844 14.734 1 95.12 864 GLN A N 1
ATOM 6682 C CA . GLN A 1 864 ? 2.109 39.531 15.258 1 95.12 864 GLN A CA 1
ATOM 6683 C C . GLN A 1 864 ? 3.508 39.062 14.844 1 95.12 864 GLN A C 1
ATOM 6685 O O . GLN A 1 864 ? 4.039 39.531 13.828 1 95.12 864 GLN A O 1
ATOM 6690 N N . GLY A 1 865 ? 4.141 38.219 15.617 1 95.75 865 GLY A N 1
ATOM 6691 C CA . GLY A 1 865 ? 5.496 37.781 15.336 1 95.75 865 GLY A CA 1
ATOM 6692 C C . GLY A 1 865 ? 6.105 36.969 16.469 1 95.75 865 GLY A C 1
ATOM 6693 O O . GLY A 1 865 ? 5.391 36.312 17.234 1 95.75 865 GLY A O 1
ATOM 6694 N N . THR A 1 866 ? 7.438 36.938 16.406 1 96.19 866 THR A N 1
ATOM 6695 C CA . THR A 1 866 ? 8.172 36.156 17.391 1 96.19 866 THR A CA 1
ATOM 6696 C C . THR A 1 866 ? 9.422 36.875 17.844 1 96.19 866 THR A C 1
ATOM 6698 O O . THR A 1 866 ? 9.984 37.688 17.094 1 96.19 866 THR A O 1
ATOM 6701 N N . PHE A 1 867 ? 9.805 36.75 19.016 1 95.62 867 PHE A N 1
ATOM 6702 C CA . PHE A 1 867 ? 11.125 37.156 19.516 1 95.62 867 PHE A CA 1
ATOM 6703 C C . PHE A 1 867 ? 11.859 35.938 20.094 1 95.62 867 PHE A C 1
ATOM 6705 O O . PHE A 1 867 ? 11.273 35.125 20.812 1 95.62 867 PHE A O 1
ATOM 6712 N N . SER A 1 868 ? 13.078 35.781 19.703 1 95.44 868 SER A N 1
ATOM 6713 C CA . SER A 1 868 ? 13.867 34.594 20.094 1 95.44 868 SER A CA 1
ATOM 6714 C C . SER A 1 868 ? 15.203 35 20.688 1 95.44 868 SER A C 1
ATOM 6716 O O . SER A 1 868 ? 15.773 36.031 20.312 1 95.44 868 SER A O 1
ATOM 6718 N N . SER A 1 869 ? 15.703 34.219 21.594 1 95.88 869 SER A N 1
ATOM 6719 C CA . SER A 1 869 ? 17 34.375 22.234 1 95.88 869 SER A CA 1
ATOM 6720 C C . SER A 1 869 ? 17.797 33.094 22.25 1 95.88 869 SER A C 1
ATOM 6722 O O . SER A 1 869 ? 17.328 32.062 22.75 1 95.88 869 SER A O 1
ATOM 6724 N N . LEU A 1 870 ? 18.906 33.125 21.625 1 94.5 870 LEU A N 1
ATOM 6725 C CA . LEU A 1 870 ? 19.812 31.969 21.609 1 94.5 870 LEU A CA 1
ATOM 6726 C C . LEU A 1 870 ? 21.109 32.281 22.344 1 94.5 870 LEU A C 1
ATOM 6728 O O . LEU A 1 870 ? 21.859 33.188 21.953 1 94.5 870 LEU A O 1
ATOM 6732 N N . VAL A 1 871 ? 21.375 31.562 23.375 1 96.19 871 VAL A N 1
ATOM 6733 C CA . VAL A 1 871 ? 22.594 31.719 24.172 1 96.19 871 VAL A CA 1
ATOM 6734 C C . VAL A 1 871 ? 23.406 30.438 24.125 1 96.19 871 VAL A C 1
ATOM 6736 O O . VAL A 1 871 ? 22.859 29.344 24.344 1 96.19 871 VAL A O 1
ATOM 6739 N N . THR A 1 872 ? 24.578 30.594 23.719 1 94.06 872 THR A N 1
ATOM 6740 C CA . THR A 1 872 ? 25.469 29.453 23.703 1 94.06 872 THR A CA 1
ATOM 6741 C C . THR A 1 872 ? 26.688 29.688 24.609 1 94.06 872 THR A C 1
ATOM 6743 O O . THR A 1 872 ? 27.328 30.734 24.516 1 94.06 872 THR A O 1
ATOM 6746 N N . TRP A 1 873 ? 26.969 28.812 25.5 1 95.69 873 TRP A N 1
ATOM 6747 C CA . TRP A 1 873 ? 28.172 28.797 26.344 1 95.69 873 TRP A CA 1
ATOM 6748 C C . TRP A 1 873 ? 28.953 27.516 26.156 1 95.69 873 TRP A C 1
ATOM 6750 O O . TRP A 1 873 ? 28.562 26.453 26.641 1 95.69 873 TRP A O 1
ATOM 6760 N N . LYS A 1 874 ? 30.016 27.531 25.422 1 92.12 874 LYS A N 1
ATOM 6761 C CA . LYS A 1 874 ? 30.828 26.375 25.062 1 92.12 874 LYS A CA 1
ATOM 6762 C C . LYS A 1 874 ? 29.984 25.297 24.375 1 92.12 874 LYS A C 1
ATOM 6764 O O . LYS A 1 874 ? 29.391 25.562 23.328 1 92.12 874 LYS A O 1
ATOM 6769 N N . ASN A 1 875 ? 29.75 24.219 25.172 1 92.12 875 ASN A N 1
ATOM 6770 C CA . ASN A 1 875 ? 29.031 23.109 24.547 1 92.12 875 ASN A CA 1
ATOM 6771 C C . ASN A 1 875 ? 27.547 23.125 24.938 1 92.12 875 ASN A C 1
ATOM 6773 O O . ASN A 1 875 ? 26.797 22.234 24.547 1 92.12 875 ASN A O 1
ATOM 6777 N N . LEU A 1 876 ? 27.141 24.156 25.656 1 95.31 876 LEU A N 1
ATOM 6778 C CA . LEU A 1 876 ? 25.75 24.266 26.094 1 95.31 876 LEU A CA 1
ATOM 6779 C C . LEU A 1 876 ? 25.047 25.391 25.344 1 95.31 876 LEU A C 1
ATOM 6781 O O . LEU A 1 876 ? 25.578 26.5 25.234 1 95.31 876 LEU A O 1
ATOM 6785 N N . SER A 1 877 ? 23.922 25.094 24.781 1 94.81 877 SER A N 1
ATOM 6786 C CA . SER A 1 877 ? 23.141 26.094 24.062 1 94.81 877 SER A CA 1
ATOM 6787 C C . SER A 1 877 ? 21.703 26.141 24.578 1 94.81 877 SER A C 1
ATOM 6789 O O . SER A 1 877 ? 21.109 25.109 24.875 1 94.81 877 SER A O 1
ATOM 6791 N N . MET A 1 878 ? 21.156 27.312 24.75 1 95.81 878 MET A N 1
ATOM 6792 C CA . MET A 1 878 ? 19.766 27.531 25.156 1 95.81 878 MET A CA 1
ATOM 6793 C C . MET A 1 878 ? 19.047 28.406 24.156 1 95.81 878 MET A C 1
ATOM 6795 O O . MET A 1 878 ? 19.516 29.484 23.797 1 95.81 878 MET A O 1
ATOM 6799 N N . ASN A 1 879 ? 17.922 27.953 23.672 1 95.56 879 ASN A N 1
ATOM 6800 C CA . ASN A 1 879 ? 17.109 28.688 22.719 1 95.56 879 ASN A CA 1
ATOM 6801 C C . ASN A 1 879 ? 15.711 28.953 23.266 1 95.56 879 ASN A C 1
ATOM 6803 O O . ASN A 1 879 ? 14.977 28.016 23.578 1 95.56 879 ASN A O 1
ATOM 6807 N N . LEU A 1 880 ? 15.344 30.203 23.438 1 96.25 880 LEU A N 1
ATOM 6808 C CA . LEU A 1 880 ? 14.023 30.656 23.875 1 96.25 880 LEU A CA 1
ATOM 6809 C C . LEU A 1 880 ? 13.273 31.328 22.734 1 96.25 880 LEU A C 1
ATOM 6811 O O . LEU A 1 880 ? 13.797 32.25 22.094 1 96.25 880 LEU A O 1
ATOM 6815 N N . ASN A 1 881 ? 12.039 30.891 22.5 1 96.25 881 ASN A N 1
ATOM 6816 C CA . ASN A 1 881 ? 11.203 31.5 21.469 1 96.25 881 ASN A CA 1
ATOM 6817 C C . ASN A 1 881 ? 9.859 31.938 22.047 1 96.25 881 ASN A C 1
ATOM 6819 O O . ASN A 1 881 ? 9.086 31.125 22.547 1 96.25 881 ASN A O 1
ATOM 6823 N N . PHE A 1 882 ? 9.547 33.219 21.938 1 96.38 882 PHE A N 1
ATOM 6824 C CA . PHE A 1 882 ? 8.266 33.781 22.344 1 96.38 882 PHE A CA 1
ATOM 6825 C C . PHE A 1 882 ? 7.465 34.25 21.125 1 96.38 882 PHE A C 1
ATOM 6827 O O . PHE A 1 882 ? 8.023 34.781 20.172 1 96.38 882 PHE A O 1
ATOM 6834 N N . SER A 1 883 ? 6.207 33.938 21.125 1 95.19 883 SER A N 1
ATOM 6835 C CA . SER A 1 883 ? 5.301 34.438 20.094 1 95.19 883 SER A CA 1
ATOM 6836 C C . SER A 1 883 ? 4.336 35.469 20.672 1 95.19 883 SER A C 1
ATOM 6838 O O . SER A 1 883 ? 3.971 35.406 21.844 1 95.19 883 SER A O 1
ATOM 6840 N N . TYR A 1 884 ? 3.98 36.438 19.812 1 95.75 884 TYR A N 1
ATOM 6841 C CA . TYR A 1 884 ? 3.072 37.5 20.297 1 95.75 884 TYR A CA 1
ATOM 6842 C C . TYR A 1 884 ? 2.068 37.875 19.203 1 95.75 884 TYR A C 1
ATOM 6844 O O . TYR A 1 884 ? 2.348 37.719 18.016 1 95.75 884 TYR A O 1
ATOM 6852 N N . ARG A 1 885 ? 0.927 38.312 19.562 1 94 885 ARG A N 1
ATOM 6853 C CA . ARG A 1 885 ? -0.138 38.875 18.75 1 94 885 ARG A CA 1
ATOM 6854 C C . ARG A 1 885 ? -0.822 40.031 19.469 1 94 885 ARG A C 1
ATOM 6856 O O . ARG A 1 885 ? -1.293 39.875 20.594 1 94 885 ARG A O 1
ATOM 6863 N N . PHE A 1 886 ? -0.893 41.25 18.75 1 94.19 886 PHE A N 1
ATOM 6864 C CA . PHE A 1 886 ? -1.433 42.438 19.375 1 94.19 886 PHE A CA 1
ATOM 6865 C C . PHE A 1 886 ? -2.393 43.156 18.438 1 94.19 886 PHE A C 1
ATOM 6867 O O . PHE A 1 886 ? -2.18 43.188 17.234 1 94.19 886 PHE A O 1
ATOM 6874 N N . GLY A 1 887 ? -3.408 43.75 19.109 1 94.12 887 GLY A N 1
ATOM 6875 C CA . GLY A 1 887 ? -4.234 44.719 18.406 1 94.12 887 GLY A CA 1
ATOM 6876 C C . GLY A 1 887 ? -5.465 44.125 17.766 1 94.12 887 GLY A C 1
ATOM 6877 O O . GLY A 1 887 ? -6.301 44.812 17.203 1 94.12 887 GLY A O 1
ATOM 6878 N N . GLY A 1 888 ? -5.637 42.906 17.781 1 94.56 888 GLY A N 1
ATOM 6879 C CA . GLY A 1 888 ? -6.844 42.281 17.266 1 94.56 888 GLY A CA 1
ATOM 6880 C C . GLY A 1 888 ? -7.957 42.188 18.297 1 94.56 888 GLY A C 1
ATOM 6881 O O . GLY A 1 888 ? -7.75 42.5 19.469 1 94.56 888 GLY A O 1
ATOM 6882 N N . ASP A 1 889 ? -9.148 41.875 17.75 1 95.5 889 ASP A N 1
ATOM 6883 C CA . ASP A 1 889 ? -10.312 41.719 18.609 1 95.5 889 ASP A CA 1
ATOM 6884 C C . ASP A 1 889 ? -10.883 40.312 18.469 1 95.5 889 ASP A C 1
ATOM 6886 O O . ASP A 1 889 ? -10.602 39.594 17.484 1 95.5 889 ASP A O 1
ATOM 6890 N N . MET A 1 890 ? -11.539 39.906 19.531 1 93.69 890 MET A N 1
ATOM 6891 C CA . MET A 1 890 ? -12.227 38.625 19.453 1 93.69 890 MET A CA 1
ATOM 6892 C C . MET A 1 890 ? -13.648 38.75 20 1 93.69 890 MET A C 1
ATOM 6894 O O . MET A 1 890 ? -13.914 39.562 20.875 1 93.69 890 MET A O 1
ATOM 6898 N N . TYR A 1 891 ? -14.555 38.062 19.312 1 93.5 891 TYR A N 1
ATOM 6899 C CA . TYR A 1 891 ? -15.859 37.844 19.938 1 93.5 891 TYR A CA 1
ATOM 6900 C C . TYR A 1 891 ? -15.797 36.719 20.953 1 93.5 891 TYR A C 1
ATOM 6902 O O . TYR A 1 891 ? -15.664 35.531 20.578 1 93.5 891 TYR A O 1
ATOM 6910 N N . ASN A 1 892 ? -15.867 37 22.141 1 93.94 892 ASN A N 1
ATOM 6911 C CA . ASN A 1 892 ? -15.758 36 23.203 1 93.94 892 ASN A CA 1
ATOM 6912 C C . ASN A 1 892 ? -17.031 35.188 23.359 1 93.94 892 ASN A C 1
ATOM 6914 O O . ASN A 1 892 ? -17.922 35.562 24.141 1 93.94 892 ASN A O 1
ATOM 6918 N N . SER A 1 893 ? -17.016 34.094 22.734 1 90.44 893 SER A N 1
ATOM 6919 C CA . SER A 1 893 ? -18.203 33.25 22.719 1 90.44 893 SER A CA 1
ATOM 6920 C C . SER A 1 893 ? -18.438 32.625 24.094 1 90.44 893 SER A C 1
ATOM 6922 O O . SER A 1 893 ? -19.562 32.219 24.422 1 90.44 893 SER A O 1
ATOM 6924 N N . THR A 1 894 ? -17.391 32.5 24.891 1 92.12 894 THR A N 1
ATOM 6925 C CA . THR A 1 894 ? -17.562 31.969 26.25 1 92.12 894 THR A CA 1
ATOM 6926 C C . THR A 1 894 ? -18.422 32.906 27.094 1 92.12 894 THR A C 1
ATOM 6928 O O . THR A 1 894 ? -19.328 32.438 27.797 1 92.12 894 THR A O 1
ATOM 6931 N N . ARG A 1 895 ? -18.203 34.156 27.031 1 92.62 895 ARG A N 1
ATOM 6932 C CA . ARG A 1 895 ? -19 35.125 27.766 1 92.62 895 ARG A CA 1
ATOM 6933 C C . ARG A 1 895 ? -20.469 35.094 27.328 1 92.62 895 ARG A C 1
ATOM 6935 O O . ARG A 1 895 ? -21.359 35.188 28.172 1 92.62 895 ARG A O 1
ATOM 6942 N N . MET A 1 896 ? -20.625 34.844 26.062 1 90.75 896 MET A N 1
ATOM 6943 C CA . MET A 1 896 ? -21.984 34.812 25.531 1 90.75 896 MET A CA 1
ATOM 6944 C C . MET A 1 896 ? -22.688 33.531 25.922 1 90.75 896 MET A C 1
ATOM 6946 O O . MET A 1 896 ? -23.797 33.531 26.469 1 90.75 896 MET A O 1
ATOM 6950 N N . ALA A 1 897 ? -22 32.406 25.672 1 89.38 897 ALA A N 1
ATOM 6951 C CA . ALA A 1 897 ? -22.688 31.125 25.75 1 89.38 897 ALA A CA 1
ATOM 6952 C C . ALA A 1 897 ? -22.578 30.531 27.156 1 89.38 897 ALA A C 1
ATOM 6954 O O . ALA A 1 897 ? -23.422 29.75 27.578 1 89.38 897 ALA A O 1
ATOM 6955 N N . LYS A 1 898 ? -21.578 30.906 27.922 1 92.44 898 LYS A N 1
ATOM 6956 C CA . LYS A 1 898 ? -21.328 30.219 29.188 1 92.44 898 LYS A CA 1
ATOM 6957 C C . LYS A 1 898 ? -21.438 31.188 30.359 1 92.44 898 LYS A C 1
ATOM 6959 O O . LYS A 1 898 ? -21.281 30.781 31.516 1 92.44 898 LYS A O 1
ATOM 6964 N N . VAL A 1 899 ? -21.766 32.438 30.141 1 92.44 899 VAL A N 1
ATOM 6965 C CA . VAL A 1 899 ? -21.953 33.375 31.219 1 92.44 899 VAL A CA 1
ATOM 6966 C C . VAL A 1 899 ? -23.328 34.031 31.109 1 92.44 899 VAL A C 1
ATOM 6968 O O . VAL A 1 899 ? -24.141 33.938 32.031 1 92.44 899 VAL A O 1
ATOM 6971 N N . GLU A 1 900 ? -23.609 34.562 29.984 1 91.44 900 GLU A N 1
ATOM 6972 C CA . GLU A 1 900 ? -24.844 35.344 29.859 1 91.44 900 GLU A CA 1
ATOM 6973 C C . GLU A 1 900 ? -26.016 34.438 29.438 1 91.44 900 GLU A C 1
ATOM 6975 O O . GLU A 1 900 ? -27 34.344 30.172 1 91.44 900 GLU A O 1
ATOM 6980 N N . ASN A 1 901 ? -25.875 33.844 28.203 1 89.19 901 ASN A N 1
ATOM 6981 C CA . ASN A 1 901 ? -26.969 33.031 27.688 1 89.19 901 ASN A CA 1
ATOM 6982 C C . ASN A 1 901 ? -26.797 31.562 28.109 1 89.19 901 ASN A C 1
ATOM 6984 O O . ASN A 1 901 ? -26.75 30.672 27.25 1 89.19 901 ASN A O 1
ATOM 6988 N N . VAL A 1 902 ? -26.859 31.438 29.344 1 90.81 902 VAL A N 1
ATOM 6989 C CA . VAL A 1 902 ? -26.547 30.109 29.844 1 90.81 902 VAL A CA 1
ATOM 6990 C C . VAL A 1 902 ? -27.844 29.297 29.984 1 90.81 902 VAL A C 1
ATOM 6992 O O . VAL A 1 902 ? -28.922 29.859 30.172 1 90.81 902 VAL A O 1
ATOM 6995 N N . ASP A 1 903 ? -27.75 27.969 29.703 1 89.81 903 ASP A N 1
ATOM 6996 C CA . ASP A 1 903 ? -28.75 27.016 30.172 1 89.81 903 ASP A CA 1
ATOM 6997 C C . ASP A 1 903 ? -28.453 26.562 31.609 1 89.81 903 ASP A C 1
ATOM 6999 O O . ASP A 1 903 ? -27.484 25.859 31.859 1 89.81 903 ASP A O 1
ATOM 7003 N N . PRO A 1 904 ? -29.344 27.062 32.5 1 92.06 904 PRO A N 1
ATOM 7004 C CA . PRO A 1 904 ? -29.031 26.781 33.906 1 92.06 904 PRO A CA 1
ATOM 7005 C C . PRO A 1 904 ? -29.047 25.281 34.219 1 92.06 904 PRO A C 1
ATOM 7007 O O . PRO A 1 904 ? -28.625 24.875 35.312 1 92.06 904 PRO A O 1
ATOM 7010 N N . ARG A 1 905 ? -29.453 24.422 33.344 1 94.06 905 ARG A N 1
ATOM 7011 C CA . ARG A 1 905 ? -29.484 22.984 33.531 1 94.06 905 ARG A CA 1
ATOM 7012 C C . ARG A 1 905 ? -28.125 22.344 33.281 1 94.06 905 ARG A C 1
ATOM 7014 O O . ARG A 1 905 ? -27.891 21.188 33.625 1 94.06 905 ARG A O 1
ATOM 7021 N N . GLN A 1 906 ? -27.203 23.094 32.688 1 94.62 906 GLN A N 1
ATOM 7022 C CA . GLN A 1 906 ? -25.828 22.672 32.469 1 94.62 906 GLN A CA 1
ATOM 7023 C C . GLN A 1 906 ? -24.844 23.484 33.281 1 94.62 906 GLN A C 1
ATOM 7025 O O . GLN A 1 906 ? -25.172 24.578 33.75 1 94.62 906 GLN A O 1
ATOM 7030 N N . ASN A 1 907 ? -23.719 22.922 33.531 1 96 907 ASN A N 1
ATOM 7031 C CA . ASN A 1 907 ? -22.703 23.703 34.219 1 96 907 ASN A CA 1
ATOM 7032 C C . ASN A 1 907 ? -22.219 24.875 33.375 1 96 907 ASN A C 1
ATOM 7034 O O . ASN A 1 907 ? -22.328 24.844 32.156 1 96 907 ASN A O 1
ATOM 7038 N N . VAL A 1 908 ? -21.734 25.891 34.062 1 95.44 908 VAL A N 1
ATOM 7039 C CA . VAL A 1 908 ? -21.422 27.156 33.375 1 95.44 908 VAL A CA 1
ATOM 7040 C C . VAL A 1 908 ? -20.172 27.781 34 1 95.44 908 VAL A C 1
ATOM 7042 O O . VAL A 1 908 ? -19.578 27.219 34.938 1 95.44 908 VAL A O 1
ATOM 7045 N N . ASP A 1 909 ? -19.766 28.828 33.375 1 96 909 ASP A N 1
ATOM 7046 C CA . ASP A 1 909 ? -18.656 29.625 33.875 1 96 909 ASP A CA 1
ATOM 7047 C C . ASP A 1 909 ? -19.031 30.297 35.188 1 96 909 ASP A C 1
ATOM 7049 O O . ASP A 1 909 ? -20.156 30.766 35.375 1 96 909 ASP A O 1
ATOM 7053 N N . ILE A 1 910 ? -18.094 30.391 36.156 1 95.88 910 ILE A N 1
ATOM 7054 C CA . ILE A 1 910 ? -18.359 30.891 37.5 1 95.88 910 ILE A CA 1
ATOM 7055 C C . ILE A 1 910 ? -18.875 32.344 37.406 1 95.88 910 ILE A C 1
ATOM 7057 O O . ILE A 1 910 ? -19.609 32.781 38.281 1 95.88 910 ILE A O 1
ATOM 7061 N N . ARG A 1 911 ? -18.609 33.094 36.406 1 94.69 911 ARG A N 1
ATOM 7062 C CA . ARG A 1 911 ? -19.047 34.469 36.25 1 94.69 911 ARG A CA 1
ATOM 7063 C C . ARG A 1 911 ? -20.562 34.562 36.094 1 94.69 911 ARG A C 1
ATOM 7065 O O . ARG A 1 911 ? -21.156 35.594 36.344 1 94.69 911 ARG A O 1
ATOM 7072 N N . ALA A 1 912 ? -21.047 33.531 35.531 1 93.81 912 ALA A N 1
ATOM 7073 C CA . ALA A 1 912 ? -22.5 33.5 35.469 1 93.81 912 ALA A CA 1
ATOM 7074 C C . ALA A 1 912 ? -23.141 33.594 36.844 1 93.81 912 ALA A C 1
ATOM 7076 O O . ALA A 1 912 ? -24.266 34.062 36.969 1 93.81 912 ALA A O 1
ATOM 7077 N N . PHE A 1 913 ? -22.5 33.156 37.781 1 93.5 913 PHE A N 1
ATOM 7078 C CA . PHE A 1 913 ? -22.969 33.188 39.188 1 93.5 913 PHE A CA 1
ATOM 7079 C C . PHE A 1 913 ? -22.578 34.5 39.844 1 93.5 913 PHE A C 1
ATOM 7081 O O . PHE A 1 913 ? -23.375 35.094 40.562 1 93.5 913 PHE A O 1
ATOM 7088 N N . THR A 1 914 ? -21.422 35.062 39.562 1 93.75 914 THR A N 1
ATOM 7089 C CA . THR A 1 914 ? -20.844 36.125 40.375 1 93.75 914 THR A CA 1
ATOM 7090 C C . THR A 1 914 ? -21.094 37.469 39.75 1 93.75 914 THR A C 1
ATOM 7092 O O . THR A 1 914 ? -21.094 38.5 40.438 1 93.75 914 THR A O 1
ATOM 7095 N N . GLU A 1 915 ? -21.344 37.562 38.469 1 93.56 915 GLU A N 1
ATOM 7096 C CA . GLU A 1 915 ? -21.281 38.875 37.812 1 93.56 915 GLU A CA 1
ATOM 7097 C C . GLU A 1 915 ? -22.609 39.188 37.125 1 93.56 915 GLU A C 1
ATOM 7099 O O . GLU A 1 915 ? -22.625 39.969 36.156 1 93.56 915 GLU A O 1
ATOM 7104 N N . ARG A 1 916 ? -23.672 38.75 37.562 1 92.75 916 ARG A N 1
ATOM 7105 C CA . ARG A 1 916 ? -24.969 39 36.938 1 92.75 916 ARG A CA 1
ATOM 7106 C C . ARG A 1 916 ? -25.734 40.094 37.688 1 92.75 916 ARG A C 1
ATOM 7108 O O . ARG A 1 916 ? -25.531 40.281 38.906 1 92.75 916 ARG A O 1
ATOM 7115 N N . TRP A 1 917 ? -26.656 40.719 36.938 1 92.5 917 TRP A N 1
ATOM 7116 C CA . TRP A 1 917 ? -27.562 41.719 37.531 1 92.5 917 TRP A CA 1
ATOM 7117 C C . TRP A 1 917 ? -28.609 41.062 38.406 1 92.5 917 TRP A C 1
ATOM 7119 O O . TRP A 1 917 ? -29.266 40.094 38 1 92.5 917 TRP A O 1
ATOM 7129 N N . LYS A 1 918 ? -28.812 41.562 39.656 1 88.19 918 LYS A N 1
ATOM 7130 C CA . LYS A 1 918 ? -29.734 40.938 40.594 1 88.19 918 LYS A CA 1
ATOM 7131 C C . LYS A 1 918 ? -30.781 41.938 41.062 1 88.19 918 LYS A C 1
ATOM 7133 O O . LYS A 1 918 ? -31.953 41.594 41.219 1 88.19 918 LYS A O 1
ATOM 7138 N N . LYS A 1 919 ? -30.391 43.219 41.344 1 89.88 919 LYS A N 1
ATOM 7139 C CA . LYS A 1 919 ? -31.281 44.25 41.875 1 89.88 919 LYS A CA 1
ATOM 7140 C C . LYS A 1 919 ? -30.984 45.625 41.312 1 89.88 919 LYS A C 1
ATOM 7142 O O . LYS A 1 919 ? -29.891 45.844 40.781 1 89.88 919 LYS A O 1
ATOM 7147 N N . PRO A 1 920 ? -32.031 46.469 41.344 1 92.44 920 PRO A N 1
ATOM 7148 C CA . PRO A 1 920 ? -31.797 47.844 40.844 1 92.44 920 PRO A CA 1
ATOM 7149 C C . PRO A 1 920 ? -30.594 48.5 41.531 1 92.44 920 PRO A C 1
ATOM 7151 O O . PRO A 1 920 ? -30.469 48.438 42.781 1 92.44 920 PRO A O 1
ATOM 7154 N N . GLY A 1 921 ? -29.656 49.031 40.75 1 92.12 921 GLY A N 1
ATOM 7155 C CA . GLY A 1 921 ? -28.453 49.688 41.312 1 92.12 921 GLY A CA 1
ATOM 7156 C C . GLY A 1 921 ? -27.188 48.906 41 1 92.12 921 GLY A C 1
ATOM 7157 O O . GLY A 1 921 ? -26.094 49.438 41.062 1 92.12 921 GLY A O 1
ATOM 7158 N N . ASP A 1 922 ? -27.359 47.625 40.625 1 92.19 922 ASP A N 1
ATOM 7159 C CA . ASP A 1 922 ? -26.203 46.781 40.344 1 92.19 922 ASP A CA 1
ATOM 7160 C C . ASP A 1 922 ? -25.516 47.219 39.031 1 92.19 922 ASP A C 1
ATOM 7162 O O . ASP A 1 922 ? -26.172 47.406 38.031 1 92.19 922 ASP A O 1
ATOM 7166 N N . ARG A 1 923 ? -24.203 47.438 39.156 1 92.19 923 ARG A N 1
ATOM 7167 C CA . ARG A 1 923 ? -23.406 47.688 37.969 1 92.19 923 ARG A CA 1
ATOM 7168 C C . ARG A 1 923 ? -22.562 46.5 37.594 1 92.19 923 ARG A C 1
ATOM 7170 O O . ARG A 1 923 ? -21.406 46.344 38 1 92.19 923 ARG A O 1
ATOM 7177 N N . VAL A 1 924 ? -23.141 45.688 36.812 1 91.88 924 VAL A N 1
ATOM 7178 C CA . VAL A 1 924 ? -22.5 44.438 36.406 1 91.88 924 VAL A CA 1
ATOM 7179 C C . VAL A 1 924 ? -22.547 44.312 34.875 1 91.88 924 VAL A C 1
ATOM 7181 O O . VAL A 1 924 ? -23.359 44.969 34.219 1 91.88 924 VAL A O 1
ATOM 7184 N N . PRO A 1 925 ? -21.719 43.531 34.406 1 92.06 925 PRO A N 1
ATOM 7185 C CA . PRO A 1 925 ? -21.594 43.469 32.938 1 92.06 925 PRO A CA 1
ATOM 7186 C C . PRO A 1 925 ? -22.594 42.5 32.312 1 92.06 925 PRO A C 1
ATOM 7188 O O . PRO A 1 925 ? -22.75 42.5 31.078 1 92.06 925 PRO A O 1
ATOM 7191 N N . TYR A 1 926 ? -23.312 41.719 33.094 1 93.31 926 TYR A N 1
ATOM 7192 C CA . TYR A 1 926 ? -24.188 40.688 32.5 1 93.31 926 TYR A CA 1
ATOM 7193 C C . TYR A 1 926 ? -25.625 40.844 32.969 1 93.31 926 TYR A C 1
ATOM 7195 O O . TYR A 1 926 ? -25.859 41.344 34.094 1 93.31 926 TYR A O 1
ATOM 7203 N N . LEU A 1 927 ? -26.531 40.375 32.125 1 91.88 927 LEU A N 1
ATOM 7204 C CA . LEU A 1 927 ? -27.969 40.469 32.406 1 91.88 927 LEU A CA 1
ATOM 7205 C C . LEU A 1 927 ? -28.359 39.5 33.531 1 91.88 927 LEU A C 1
ATOM 7207 O O . LEU A 1 927 ? -27.578 38.656 33.938 1 91.88 927 LEU A O 1
ATOM 7211 N N . ALA A 1 928 ? -29.594 39.688 33.969 1 89.56 928 ALA A N 1
ATOM 7212 C CA . ALA A 1 928 ? -30.109 38.812 35 1 89.56 928 ALA A CA 1
ATOM 7213 C C . ALA A 1 928 ? -30.297 37.406 34.469 1 89.56 928 ALA A C 1
ATOM 7215 O O . ALA A 1 928 ? -30.438 37.188 33.281 1 89.56 928 ALA A O 1
ATOM 7216 N N . ILE A 1 929 ? -30.25 36.469 35.406 1 87.62 929 ILE A N 1
ATOM 7217 C CA . ILE A 1 929 ? -30.375 35.094 35.031 1 87.62 929 ILE A CA 1
ATOM 7218 C C . ILE A 1 929 ? -31.844 34.719 34.906 1 87.62 929 ILE A C 1
ATOM 7220 O O . ILE A 1 929 ? -32.656 35.156 35.719 1 87.62 929 ILE A O 1
ATOM 7224 N N . SER A 1 930 ? -32.219 34.062 33.844 1 77.88 930 SER A N 1
ATOM 7225 C CA . SER A 1 930 ? -33.594 33.594 33.656 1 77.88 930 SER A CA 1
ATOM 7226 C C . SER A 1 930 ? -33.656 32.062 33.625 1 77.88 930 SER A C 1
ATOM 7228 O O . SER A 1 930 ? -32.656 31.406 33.344 1 77.88 930 SER A O 1
ATOM 7230 N N . GLN A 1 931 ? -34.906 31.578 34 1 66.88 931 GLN A N 1
ATOM 7231 C CA . GLN A 1 931 ? -35.125 30.125 34.062 1 66.88 931 GLN A CA 1
ATOM 7232 C C . GLN A 1 931 ? -34.875 29.5 32.688 1 66.88 931 GLN A C 1
ATOM 7234 O O . GLN A 1 931 ? -34.344 28.391 32.594 1 66.88 931 GLN A O 1
ATOM 7239 N N . ASN A 1 932 ? -35.406 30.078 31.688 1 61.59 932 ASN A N 1
ATOM 7240 C CA . ASN A 1 932 ? -35.312 29.453 30.375 1 61.59 932 ASN A CA 1
ATOM 7241 C C . ASN A 1 932 ? -34.062 29.891 29.625 1 61.59 932 ASN A C 1
ATOM 7243 O O . ASN A 1 932 ? -33.906 29.547 28.453 1 61.59 932 ASN A O 1
ATOM 7247 N N . GLY A 1 933 ? -33.125 30.297 30.391 1 60.75 933 GLY A N 1
ATOM 7248 C CA . GLY A 1 933 ? -31.875 30.688 29.719 1 60.75 933 GLY A CA 1
ATOM 7249 C C . GLY A 1 933 ? -32.062 31.828 28.75 1 60.75 933 GLY A C 1
ATOM 7250 O O . GLY A 1 933 ? -33.156 32.281 28.5 1 60.75 933 GLY A O 1
ATOM 7251 N N . GLY A 1 934 ? -31.109 32.562 28.391 1 57.25 934 GLY A N 1
ATOM 7252 C CA . GLY A 1 934 ? -31.219 33.625 27.391 1 57.25 934 GLY A CA 1
ATOM 7253 C C . GLY A 1 934 ? -31.516 33.094 26 1 57.25 934 GLY A C 1
ATOM 7254 O O . GLY A 1 934 ? -30.812 32.219 25.5 1 57.25 934 GLY A O 1
ATOM 7255 N N . SER A 1 935 ? -32.875 32.844 25.594 1 56.03 935 SER A N 1
ATOM 7256 C CA . SER A 1 935 ? -33.312 32.344 24.297 1 56.03 935 SER A CA 1
ATOM 7257 C C . SER A 1 935 ? -32.812 33.219 23.156 1 56.03 935 SER A C 1
ATOM 7259 O O . SER A 1 935 ? -32.812 32.781 21.984 1 56.03 935 SER A O 1
ATOM 7261 N N . THR A 1 936 ? -32.469 34.312 23.406 1 62 936 THR A N 1
ATOM 7262 C CA . THR A 1 936 ? -32.156 35.094 22.219 1 62 936 THR A CA 1
ATOM 7263 C C . THR A 1 936 ? -30.719 35.594 22.234 1 62 936 THR A C 1
ATOM 7265 O O . THR A 1 936 ? -30.25 36.094 23.266 1 62 936 THR A O 1
ATOM 7268 N N . PHE A 1 937 ? -29.953 35.156 21.25 1 77.62 937 PHE A N 1
ATOM 7269 C CA . PHE A 1 937 ? -28.578 35.594 21.078 1 77.62 937 PHE A CA 1
ATOM 7270 C C . PHE A 1 937 ? -28.516 36.969 20.438 1 77.62 937 PHE A C 1
ATOM 7272 O O . PHE A 1 937 ? -28.766 37.125 19.234 1 77.62 937 PHE A O 1
ATOM 7279 N N . ASN A 1 938 ? -28.5 38.062 21.312 1 85.38 938 ASN A N 1
ATOM 7280 C CA . ASN A 1 938 ? -28.219 39.406 20.828 1 85.38 938 ASN A CA 1
ATOM 7281 C C . ASN A 1 938 ? -26.719 39.656 20.703 1 85.38 938 ASN A C 1
ATOM 7283 O O . ASN A 1 938 ? -25.984 39.625 21.688 1 85.38 938 ASN A O 1
ATOM 7287 N N . TYR A 1 939 ? -26.312 39.812 19.484 1 91.38 939 TYR A N 1
ATOM 7288 C CA . TYR A 1 939 ? -24.906 40.031 19.234 1 91.38 939 TYR A CA 1
ATOM 7289 C C . TYR A 1 939 ? -24.547 41.5 19.438 1 91.38 939 TYR A C 1
ATOM 7291 O O . TYR A 1 939 ? -24.828 42.344 18.578 1 91.38 939 TYR A O 1
ATOM 7299 N N . THR A 1 940 ? -23.938 41.844 20.547 1 92.94 940 THR A N 1
ATOM 7300 C CA . THR A 1 940 ? -23.547 43.219 20.875 1 92.94 940 THR A CA 1
ATOM 7301 C C . THR A 1 940 ? -22.047 43.312 21.094 1 92.94 940 THR A C 1
ATOM 7303 O O . THR A 1 940 ? -21.359 42.312 21.234 1 92.94 940 THR A O 1
ATOM 7306 N N . ASP A 1 941 ? -21.5 44.531 21.062 1 94.25 941 ASP A N 1
ATOM 7307 C CA . ASP A 1 941 ? -20.062 44.75 21.172 1 94.25 941 ASP A CA 1
ATOM 7308 C C . ASP A 1 941 ? -19.594 44.562 22.625 1 94.25 941 ASP A C 1
ATOM 7310 O O . ASP A 1 941 ? -18.391 44.656 22.906 1 94.25 941 ASP A O 1
ATOM 7314 N N . ARG A 1 942 ? -20.578 44.281 23.609 1 93.19 942 ARG A N 1
ATOM 7315 C CA . ARG A 1 942 ? -20.203 43.969 24.984 1 93.19 942 ARG A CA 1
ATOM 7316 C C . ARG A 1 942 ? -19.328 42.719 25.016 1 93.19 942 ARG A C 1
ATOM 7318 O O . ARG A 1 942 ? -18.516 42.531 25.938 1 93.19 942 ARG A O 1
ATOM 7325 N N . PHE A 1 943 ? -19.5 41.906 24.031 1 94.19 943 PHE A N 1
ATOM 7326 C CA . PHE A 1 943 ? -18.812 40.625 24.031 1 94.19 943 PHE A CA 1
ATOM 7327 C C . PHE A 1 943 ? -17.547 40.688 23.172 1 94.19 943 PHE A C 1
ATOM 7329 O O . PHE A 1 943 ? -16.875 39.656 22.969 1 94.19 943 PHE A O 1
ATOM 7336 N N . ILE A 1 944 ? -17.266 41.75 22.562 1 95.88 944 ILE A N 1
ATOM 7337 C CA . ILE A 1 944 ? -16.047 41.938 21.781 1 95.88 944 ILE A CA 1
ATOM 7338 C C . ILE A 1 944 ? -14.938 42.5 22.688 1 95.88 944 ILE A C 1
ATOM 7340 O O . ILE A 1 944 ? -15.133 43.5 23.375 1 95.88 944 ILE A O 1
ATOM 7344 N N . GLU A 1 945 ? -13.82 41.781 22.75 1 95.19 945 GLU A N 1
ATOM 7345 C CA . GLU A 1 945 ? -12.688 42.156 23.594 1 95.19 945 GLU A CA 1
ATOM 7346 C C . GLU A 1 945 ? -11.391 42.156 22.797 1 95.19 945 GLU A C 1
ATOM 7348 O O . GLU A 1 945 ? -11.297 41.562 21.734 1 95.19 945 GLU A O 1
ATOM 7353 N N . LYS A 1 946 ? -10.438 42.844 23.375 1 95.62 946 LYS A N 1
ATOM 7354 C CA . LYS A 1 946 ? -9.117 42.844 22.75 1 95.62 946 LYS A CA 1
ATOM 7355 C C . LYS A 1 946 ? -8.445 41.5 22.859 1 95.62 946 LYS A C 1
ATOM 7357 O O . LYS A 1 946 ? -8.547 40.812 23.891 1 95.62 946 LYS A O 1
ATOM 7362 N N . ASP A 1 947 ? -7.871 41.156 21.828 1 93.94 947 ASP A N 1
ATOM 7363 C CA . ASP A 1 947 ? -7.176 39.875 21.75 1 93.94 947 ASP A CA 1
ATOM 7364 C C . ASP A 1 947 ? -5.664 40.062 21.703 1 93.94 947 ASP A C 1
ATOM 7366 O O . ASP A 1 947 ? -5.066 40.031 20.625 1 93.94 947 ASP A O 1
ATOM 7370 N N . ASN A 1 948 ? -5.012 40.312 22.766 1 96.56 948 ASN A N 1
ATOM 7371 C CA . ASN A 1 948 ? -3.564 40.375 22.922 1 96.56 948 ASN A CA 1
ATOM 7372 C C . ASN A 1 948 ? -3.01 39.125 23.609 1 96.56 948 ASN A C 1
ATOM 7374 O O . ASN A 1 948 ? -3.477 38.75 24.688 1 96.56 948 ASN A O 1
ATOM 7378 N N . GLU A 1 949 ? -2.062 38.594 23 1 94.12 949 GLU A N 1
ATOM 7379 C CA . GLU A 1 949 ? -1.509 37.344 23.562 1 94.12 949 GLU A CA 1
ATOM 7380 C C . GLU A 1 949 ? 0.015 37.344 23.469 1 94.12 949 GLU A C 1
ATOM 7382 O O . GLU A 1 949 ? 0.585 37.875 22.5 1 94.12 949 GLU A O 1
ATOM 7387 N N . LEU A 1 950 ? 0.658 36.812 24.438 1 96.19 950 LEU A N 1
ATOM 7388 C CA . LEU A 1 950 ? 2.078 36.5 24.516 1 96.19 950 LEU A CA 1
ATOM 7389 C C . LEU A 1 950 ? 2.293 35.094 25.109 1 96.19 950 LEU A C 1
ATOM 7391 O O . LEU A 1 950 ? 1.774 34.812 26.172 1 96.19 950 LEU A O 1
ATOM 7395 N N . TRP A 1 951 ? 2.959 34.25 24.391 1 93.5 951 TRP A N 1
ATOM 7396 C CA . TRP A 1 951 ? 3.18 32.938 24.969 1 93.5 951 TRP A CA 1
ATOM 7397 C C . TRP A 1 951 ? 4.574 32.438 24.625 1 93.5 951 TRP A C 1
ATOM 7399 O O . TRP A 1 951 ? 5.191 32.875 23.656 1 93.5 951 TRP A O 1
ATOM 7409 N N . LEU A 1 952 ? 5.113 31.562 25.438 1 95.31 952 LEU A N 1
ATOM 7410 C CA . LEU A 1 952 ? 6.379 30.875 25.203 1 95.31 952 LEU A CA 1
ATOM 7411 C C . LEU A 1 952 ? 6.172 29.656 24.297 1 95.31 952 LEU A C 1
ATOM 7413 O O . LEU A 1 952 ? 5.727 28.609 24.75 1 95.31 952 LEU A O 1
ATOM 7417 N N . SER A 1 953 ? 6.578 29.828 23.094 1 91.69 953 SER A N 1
ATOM 7418 C CA . SER A 1 953 ? 6.363 28.781 22.109 1 91.69 953 SER A CA 1
ATOM 7419 C C . SER A 1 953 ? 7.262 27.578 22.375 1 91.69 953 SER A C 1
ATOM 7421 O O . SER A 1 953 ? 6.859 26.438 22.156 1 91.69 953 SER A O 1
ATOM 7423 N N . SER A 1 954 ? 8.516 27.922 22.719 1 94.31 954 SER A N 1
ATOM 7424 C CA . SER A 1 954 ? 9.406 26.797 23 1 94.31 954 SER A CA 1
ATOM 7425 C C . SER A 1 954 ? 10.641 27.266 23.766 1 94.31 954 SER A C 1
ATOM 7427 O O . SER A 1 954 ? 11.039 28.422 23.688 1 94.31 954 SER A O 1
ATOM 7429 N N . ILE A 1 955 ? 11.195 26.375 24.516 1 95.25 955 ILE A N 1
ATOM 7430 C CA . ILE A 1 955 ? 12.492 26.5 25.156 1 95.25 955 ILE A CA 1
ATOM 7431 C C . ILE A 1 955 ? 13.281 25.203 24.984 1 95.25 955 ILE A C 1
ATOM 7433 O O . ILE A 1 955 ? 12.719 24.109 25.125 1 95.25 955 ILE A O 1
ATOM 7437 N N . THR A 1 956 ? 14.469 25.328 24.562 1 95 956 THR A N 1
ATOM 7438 C CA . THR A 1 956 ? 15.289 24.156 24.328 1 95 956 THR A CA 1
ATOM 7439 C C . THR A 1 956 ? 16.688 24.344 24.938 1 95 956 THR A C 1
ATOM 7441 O O . THR A 1 956 ? 17.328 25.359 24.719 1 95 956 THR A O 1
ATOM 7444 N N . LEU A 1 957 ? 17.125 23.375 25.672 1 96 957 LEU A N 1
ATOM 7445 C CA . LEU A 1 957 ? 18.484 23.266 26.188 1 96 957 LEU A CA 1
ATOM 7446 C C . LEU A 1 957 ? 19.219 22.094 25.547 1 96 957 LEU A C 1
ATOM 7448 O O . LEU A 1 957 ? 18.781 20.953 25.641 1 96 957 LEU A O 1
ATOM 7452 N N . GLN A 1 958 ? 20.281 22.406 24.891 1 95.25 958 GLN A N 1
ATOM 7453 C CA . GLN A 1 958 ? 21.031 21.375 24.188 1 95.25 958 GLN A CA 1
ATOM 7454 C C . GLN A 1 958 ? 22.484 21.312 24.656 1 95.25 958 GLN A C 1
ATOM 7456 O O . GLN A 1 958 ? 23.109 22.359 24.891 1 95.25 958 GLN A O 1
ATOM 7461 N N . TYR A 1 959 ? 22.984 20.172 24.891 1 95.94 959 TYR A N 1
ATOM 7462 C CA . TYR A 1 959 ? 24.375 19.922 25.25 1 95.94 959 TYR A CA 1
ATOM 7463 C C . TYR A 1 959 ? 25.062 19.031 24.219 1 95.94 959 TYR A C 1
ATOM 7465 O O . TYR A 1 959 ? 24.656 17.875 24.016 1 95.94 959 TYR A O 1
ATOM 7473 N N . ASN A 1 960 ? 26.062 19.547 23.656 1 93.06 960 ASN A N 1
ATOM 7474 C CA . ASN A 1 960 ? 26.906 18.781 22.75 1 93.06 960 ASN A CA 1
ATOM 7475 C C . ASN A 1 960 ? 28.078 18.125 23.484 1 93.06 960 ASN A C 1
ATOM 7477 O O . ASN A 1 960 ? 29 18.828 23.906 1 93.06 960 ASN A O 1
ATOM 7481 N N . VAL A 1 961 ? 28.141 16.891 23.484 1 94.38 961 VAL A N 1
ATOM 7482 C CA . VAL A 1 961 ? 29.188 16.188 24.203 1 94.38 961 VAL A CA 1
ATOM 7483 C C . VAL A 1 961 ? 30.516 16.375 23.5 1 94.38 961 VAL A C 1
ATOM 7485 O O . VAL A 1 961 ? 30.625 16.172 22.281 1 94.38 961 VAL A O 1
ATOM 7488 N N . PRO A 1 962 ? 31.5 16.781 24.203 1 91.94 962 PRO A N 1
ATOM 7489 C CA . PRO A 1 962 ? 32.812 17.031 23.578 1 91.94 962 PRO A CA 1
ATOM 7490 C C . PRO A 1 962 ? 33.375 15.805 22.891 1 91.94 962 PRO A C 1
ATOM 7492 O O . PRO A 1 962 ? 33.188 14.68 23.359 1 91.94 962 PRO A O 1
ATOM 7495 N N . GLN A 1 963 ? 34.125 16.047 21.922 1 87.81 963 GLN A N 1
ATOM 7496 C CA . GLN A 1 963 ? 34.656 14.992 21.062 1 87.81 963 GLN A CA 1
ATOM 7497 C C . GLN A 1 963 ? 35.562 14.047 21.844 1 87.81 963 GLN A C 1
ATOM 7499 O O . GLN A 1 963 ? 35.625 12.852 21.562 1 87.81 963 GLN A O 1
ATOM 7504 N N . ASN A 1 964 ? 36.344 14.609 22.812 1 86.5 964 ASN A N 1
ATOM 7505 C CA . ASN A 1 964 ? 37.312 13.812 23.578 1 86.5 964 ASN A CA 1
ATOM 7506 C C . ASN A 1 964 ? 36.594 12.695 24.359 1 86.5 964 ASN A C 1
ATOM 7508 O O . ASN A 1 964 ? 37.188 11.656 24.625 1 86.5 964 ASN A O 1
ATOM 7512 N N . TRP A 1 965 ? 35.344 12.914 24.594 1 90.44 965 TRP A N 1
ATOM 7513 C CA . TRP A 1 965 ? 34.594 11.938 25.391 1 90.44 965 TRP A CA 1
ATOM 7514 C C . TRP A 1 965 ? 33.969 10.875 24.484 1 90.44 965 TRP A C 1
ATOM 7516 O O . TRP A 1 965 ? 33.688 9.758 24.922 1 90.44 965 TRP A O 1
ATOM 7526 N N . ILE A 1 966 ? 33.781 11.242 23.203 1 89.31 966 ILE A N 1
ATOM 7527 C CA . ILE A 1 966 ? 32.938 10.352 22.422 1 89.31 966 ILE A CA 1
ATOM 7528 C C . ILE A 1 966 ? 33.781 9.602 21.391 1 89.31 966 ILE A C 1
ATOM 7530 O O . ILE A 1 966 ? 33.375 8.547 20.906 1 89.31 966 ILE A O 1
ATOM 7534 N N . THR A 1 967 ? 34.844 10.039 21.078 1 84.94 967 THR A N 1
ATOM 7535 C CA . THR A 1 967 ? 35.719 9.438 20.062 1 84.94 967 THR A CA 1
ATOM 7536 C C . THR A 1 967 ? 36.062 8 20.438 1 84.94 967 THR A C 1
ATOM 7538 O O . THR A 1 967 ? 36.062 7.113 19.578 1 84.94 967 THR A O 1
ATOM 7541 N N . PRO A 1 968 ? 36.375 7.781 21.766 1 82.5 968 PRO A N 1
ATOM 7542 C CA . PRO A 1 968 ? 36.688 6.398 22.125 1 82.5 968 PRO A CA 1
ATOM 7543 C C . PRO A 1 968 ? 35.5 5.445 21.891 1 82.5 968 PRO A C 1
ATOM 7545 O O . PRO A 1 968 ? 35.719 4.234 21.75 1 82.5 968 PRO A O 1
ATOM 7548 N N . LEU A 1 969 ? 34.344 5.992 21.859 1 85.5 969 LEU A N 1
ATOM 7549 C CA . LEU A 1 969 ? 33.156 5.172 21.672 1 85.5 969 LEU A CA 1
ATOM 7550 C C . LEU A 1 969 ? 32.844 5.004 20.188 1 85.5 969 LEU A C 1
ATOM 7552 O O . LEU A 1 969 ? 31.859 4.336 19.844 1 85.5 969 LEU A O 1
ATOM 7556 N N . GLY A 1 970 ? 33.656 5.574 19.297 1 80.69 970 GLY A N 1
ATOM 7557 C CA . GLY A 1 970 ? 33.438 5.488 17.875 1 80.69 970 GLY A CA 1
ATOM 7558 C C . GLY A 1 970 ? 32.312 6.391 17.391 1 80.69 970 GLY A C 1
ATOM 7559 O O . GLY A 1 970 ? 31.75 6.172 16.312 1 80.69 970 GLY A O 1
ATOM 7560 N N . LEU A 1 971 ? 32.031 7.34 18.25 1 88.44 971 LEU A N 1
ATOM 7561 C CA . LEU A 1 971 ? 30.969 8.266 17.906 1 88.44 971 LEU A CA 1
ATOM 7562 C C . LEU A 1 971 ? 31.516 9.539 17.281 1 88.44 971 LEU A C 1
ATOM 7564 O O . LEU A 1 971 ? 32.594 10.016 17.688 1 88.44 971 LEU A O 1
ATOM 7568 N N . GLN A 1 972 ? 30.891 9.977 16.297 1 83.75 972 GLN A N 1
ATOM 7569 C CA . GLN A 1 972 ? 31.281 11.227 15.656 1 83.75 972 GLN A CA 1
ATOM 7570 C C . GLN A 1 972 ? 30.609 12.422 16.328 1 83.75 972 GLN A C 1
ATOM 7572 O O . GLN A 1 972 ? 31.203 13.5 16.422 1 83.75 972 GLN A O 1
ATOM 7577 N N . ARG A 1 973 ? 29.422 12.234 16.641 1 89.25 973 ARG A N 1
ATOM 7578 C CA . ARG A 1 973 ? 28.672 13.32 17.266 1 89.25 973 ARG A CA 1
ATOM 7579 C C . ARG A 1 973 ? 27.625 12.773 18.25 1 89.25 973 ARG A C 1
ATOM 7581 O O . ARG A 1 973 ? 27 11.742 17.984 1 89.25 973 ARG A O 1
ATOM 7588 N N . LEU A 1 974 ? 27.531 13.398 19.328 1 93.25 974 LEU A N 1
ATOM 7589 C CA . LEU A 1 974 ? 26.531 13.07 20.328 1 93.25 974 LEU A CA 1
ATOM 7590 C C . LEU A 1 974 ? 26 14.328 21 1 93.25 974 LEU A C 1
ATOM 7592 O O . LEU A 1 974 ? 26.766 15.172 21.469 1 93.25 974 LEU A O 1
ATOM 7596 N N . TYR A 1 975 ? 24.766 14.484 20.953 1 92.19 975 TYR A N 1
ATOM 7597 C CA . TYR A 1 975 ? 24.188 15.578 21.734 1 92.19 975 TYR A CA 1
ATOM 7598 C C . TYR A 1 975 ? 22.922 15.141 22.438 1 92.19 975 TYR A C 1
ATOM 7600 O O . TYR A 1 975 ? 22.25 14.203 22 1 92.19 975 TYR A O 1
ATOM 7608 N N . VAL A 1 976 ? 22.625 15.805 23.484 1 94.88 976 VAL A N 1
ATOM 7609 C CA . VAL A 1 976 ? 21.406 15.641 24.266 1 94.88 976 VAL A CA 1
ATOM 7610 C C . VAL A 1 976 ? 20.688 16.984 24.406 1 94.88 976 VAL A C 1
ATOM 7612 O O . VAL A 1 976 ? 21.344 18.016 24.609 1 94.88 976 VAL A O 1
ATOM 7615 N N . SER A 1 977 ? 19.422 16.938 24.219 1 95.12 977 SER A N 1
ATOM 7616 C CA . SER A 1 977 ? 18.672 18.172 24.375 1 95.12 977 SER A CA 1
A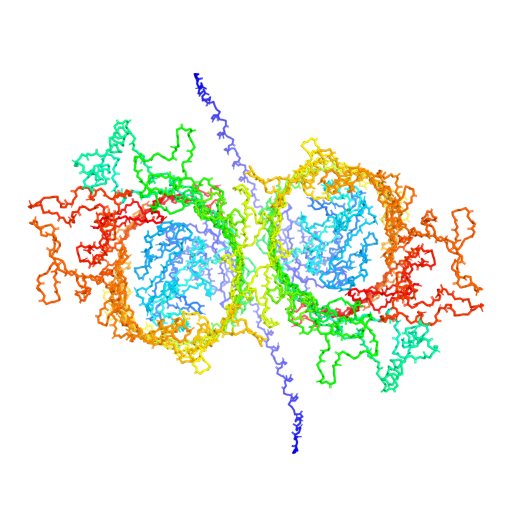TOM 7617 C C . SER A 1 977 ? 17.391 17.938 25.188 1 95.12 977 SER A C 1
ATOM 7619 O O . SER A 1 977 ? 16.844 16.844 25.188 1 95.12 977 SER A O 1
ATOM 7621 N N . ALA A 1 978 ? 16.984 18.891 25.906 1 95.75 978 ALA A N 1
ATOM 7622 C CA . ALA A 1 978 ? 15.711 18.953 26.625 1 95.75 978 ALA A CA 1
ATOM 7623 C C . ALA A 1 978 ? 14.93 20.203 26.25 1 95.75 978 ALA A C 1
ATOM 7625 O O . ALA A 1 978 ? 15.508 21.281 26.078 1 95.75 978 ALA A O 1
ATOM 7626 N N . GLY A 1 979 ? 13.656 20.016 26.047 1 94.31 979 GLY A N 1
ATOM 7627 C CA . GLY A 1 979 ? 12.867 21.156 25.625 1 94.31 979 GLY A CA 1
ATOM 7628 C C . GLY A 1 979 ? 11.445 21.125 26.156 1 94.31 979 GLY A C 1
ATOM 7629 O O . GLY A 1 979 ? 11 20.109 26.703 1 94.31 979 GLY A O 1
ATOM 7630 N N . ALA A 1 980 ? 10.781 22.266 26.094 1 94.62 980 ALA A N 1
ATOM 7631 C CA . ALA A 1 980 ? 9.375 22.422 26.438 1 94.62 980 ALA A CA 1
ATOM 7632 C C . ALA A 1 980 ? 8.656 23.297 25.406 1 94.62 980 ALA A C 1
ATOM 7634 O O . ALA A 1 980 ? 9.266 24.172 24.797 1 94.62 980 ALA A O 1
ATOM 7635 N N . GLU A 1 981 ? 7.395 22.969 25.219 1 93.31 981 GLU A N 1
ATOM 7636 C CA . GLU A 1 981 ? 6.578 23.719 24.25 1 93.31 981 GLU A CA 1
ATOM 7637 C C . GLU A 1 981 ? 5.293 24.219 24.906 1 93.31 981 GLU A C 1
ATOM 7639 O O . GLU A 1 981 ? 4.605 23.469 25.594 1 93.31 981 GLU A O 1
ATOM 7644 N N . ASP A 1 982 ? 4.977 25.469 24.719 1 91.31 982 ASP A N 1
ATOM 7645 C CA . ASP A 1 982 ? 3.75 26.125 25.156 1 91.31 982 ASP A CA 1
ATOM 7646 C C . ASP A 1 982 ? 3.6 26.062 26.672 1 91.31 982 ASP A C 1
ATOM 7648 O O . ASP A 1 982 ? 2.547 25.672 27.172 1 91.31 982 ASP A O 1
ATOM 7652 N N . LEU A 1 983 ? 4.566 26.453 27.344 1 90 983 LEU A N 1
ATOM 7653 C CA . LEU A 1 983 ? 4.613 26.328 28.797 1 90 983 LEU A CA 1
ATOM 7654 C C . LEU A 1 983 ? 3.711 27.359 29.453 1 90 983 LEU A C 1
ATOM 7656 O O . LEU A 1 983 ? 3.068 27.078 30.469 1 90 983 LEU A O 1
ATOM 7660 N N . PHE A 1 984 ? 3.715 28.547 28.891 1 90.25 984 PHE A N 1
ATOM 7661 C CA . PHE A 1 984 ? 2.809 29.531 29.469 1 90.25 984 PHE A CA 1
ATOM 7662 C C . PHE A 1 984 ? 2.285 30.469 28.391 1 90.25 984 PHE A C 1
ATOM 7664 O O . PHE A 1 984 ? 2.891 30.609 27.328 1 90.25 984 PHE A O 1
ATOM 7671 N N . ARG A 1 985 ? 1.201 31.109 28.734 1 92.56 985 ARG A N 1
ATOM 7672 C CA . ARG A 1 985 ? 0.483 32 27.844 1 92.56 985 ARG A CA 1
ATOM 7673 C C . ARG A 1 985 ? -0.199 33.125 28.625 1 92.56 985 ARG A C 1
ATOM 7675 O O . ARG A 1 985 ? -0.885 32.875 29.609 1 92.56 985 ARG A O 1
ATOM 7682 N N . LEU A 1 986 ? 0.105 34.344 28.188 1 94.75 986 LEU A N 1
ATOM 7683 C CA . LEU A 1 986 ? -0.573 35.5 28.719 1 94.75 986 LEU A CA 1
ATOM 7684 C C . LEU A 1 986 ? -1.575 36.062 27.703 1 94.75 986 LEU A C 1
ATOM 7686 O O . LEU A 1 986 ? -1.231 36.281 26.547 1 94.75 986 LEU A O 1
ATOM 7690 N N . THR A 1 987 ? -2.795 36.188 28.094 1 93.56 987 THR A N 1
ATOM 7691 C CA . THR A 1 987 ? -3.838 36.688 27.188 1 93.56 987 THR A CA 1
ATOM 7692 C C . THR A 1 987 ? -4.621 37.812 27.859 1 93.56 987 THR A C 1
ATOM 7694 O O . THR A 1 987 ? -4.734 37.844 29.078 1 93.56 987 THR A O 1
ATOM 7697 N N . SER A 1 988 ? -5.156 38.688 27.094 1 94.44 988 SER A N 1
ATOM 7698 C CA . SER A 1 988 ? -5.973 39.781 27.594 1 94.44 988 SER A CA 1
ATOM 7699 C C . SER A 1 988 ? -7.418 39.344 27.812 1 94.44 988 SER A C 1
ATOM 7701 O O . SER A 1 988 ? -8.156 39.969 28.578 1 94.44 988 SER A O 1
ATOM 7703 N N . ALA A 1 989 ? -7.852 38.406 27.125 1 92.81 989 ALA A N 1
ATOM 7704 C CA . ALA A 1 989 ? -9.227 37.906 27.219 1 92.81 989 ALA A CA 1
ATOM 7705 C C . ALA A 1 989 ? -9.297 36.562 27.906 1 92.81 989 ALA A C 1
ATOM 7707 O O . ALA A 1 989 ? -8.477 35.688 27.641 1 92.81 989 ALA A O 1
ATOM 7708 N N . LYS A 1 990 ? -10.258 36.438 28.781 1 91.62 990 LYS A N 1
ATOM 7709 C CA . LYS A 1 990 ? -10.484 35.188 29.453 1 91.62 990 LYS A CA 1
ATOM 7710 C C . LYS A 1 990 ? -11.594 34.375 28.766 1 91.62 990 LYS A C 1
ATOM 7712 O O . LYS A 1 990 ? -12.758 34.781 28.781 1 91.62 990 LYS A O 1
ATOM 7717 N N . TYR A 1 991 ? -11.281 33.344 28.141 1 92.38 991 TYR A N 1
ATOM 7718 C CA . TYR A 1 991 ? -12.227 32.5 27.438 1 92.38 991 TYR A CA 1
ATOM 7719 C C . TYR A 1 991 ? -11.797 31.031 27.516 1 92.38 991 TYR A C 1
ATOM 7721 O O . TYR A 1 991 ? -10.664 30.734 27.906 1 92.38 991 TYR A O 1
ATOM 7729 N N . GLU A 1 992 ? -12.727 30.141 27.281 1 93.06 992 GLU A N 1
ATOM 7730 C CA . GLU A 1 992 ? -12.414 28.719 27.234 1 93.06 992 GLU A CA 1
ATOM 7731 C C . GLU A 1 992 ? -11.57 28.375 26.016 1 93.06 992 GLU A C 1
ATOM 7733 O O . GLU A 1 992 ? -12.062 28.406 24.891 1 93.06 992 GLU A O 1
ATOM 7738 N N . ARG A 1 993 ? -10.406 28.016 26.281 1 91.94 993 ARG A N 1
ATOM 7739 C CA . ARG A 1 993 ? -9.5 27.594 25.219 1 91.94 993 ARG A CA 1
ATOM 7740 C C . ARG A 1 993 ? -9.539 26.094 25.031 1 91.94 993 ARG A C 1
ATOM 7742 O O . ARG A 1 993 ? -9.055 25.344 25.875 1 91.94 993 ARG A O 1
ATOM 7749 N N . GLY A 1 994 ? -10.023 25.609 23.922 1 93.88 994 GLY A N 1
ATOM 7750 C CA . GLY A 1 994 ? -10.242 24.203 23.656 1 93.88 994 GLY A CA 1
ATOM 7751 C C . GLY A 1 994 ? -11.641 23.734 24.031 1 93.88 994 GLY A C 1
ATOM 7752 O O . GLY A 1 994 ? -11.922 23.5 25.203 1 93.88 994 GLY A O 1
ATOM 7753 N N . THR A 1 995 ? -12.492 23.547 23.016 1 93.06 995 THR A N 1
ATOM 7754 C CA . THR A 1 995 ? -13.875 23.172 23.312 1 93.06 995 THR A CA 1
ATOM 7755 C C . THR A 1 995 ? -14.117 21.703 23.031 1 93.06 995 THR A C 1
ATOM 7757 O O . THR A 1 995 ? -14.492 20.953 23.938 1 93.06 995 THR A O 1
ATOM 7760 N N . ASN A 1 996 ? -13.812 21.25 21.844 1 95.12 996 ASN A N 1
ATOM 7761 C CA . ASN A 1 996 ? -13.969 19.828 21.547 1 95.12 996 ASN A CA 1
ATOM 7762 C C . ASN A 1 996 ? -12.75 19.031 22 1 95.12 996 ASN A C 1
ATOM 7764 O O . ASN A 1 996 ? -12.852 17.828 22.219 1 95.12 996 ASN A O 1
ATOM 7768 N N . TYR A 1 997 ? -11.672 19.688 22.031 1 97.31 997 TYR A N 1
ATOM 7769 C CA . TYR A 1 997 ? -10.406 19.109 22.469 1 97.31 997 TYR A CA 1
ATOM 7770 C C . TYR A 1 997 ? -9.547 20.141 23.188 1 97.31 997 TYR A C 1
ATOM 7772 O O . TYR A 1 997 ? -9.367 21.25 22.688 1 97.31 997 TYR A O 1
ATOM 7780 N N . PRO A 1 998 ? -8.969 19.875 24.297 1 97.12 998 PRO A N 1
ATOM 7781 C CA . PRO A 1 998 ? -8.188 20.875 25.031 1 97.12 998 PRO A CA 1
ATOM 7782 C C . PRO A 1 998 ? -6.797 21.094 24.422 1 97.12 998 PRO A C 1
ATOM 7784 O O . PRO A 1 998 ? -6.312 20.25 23.656 1 97.12 998 PRO A O 1
ATOM 7787 N N . PHE A 1 999 ? -6.215 22.234 24.719 1 95.88 999 PHE A N 1
ATOM 7788 C CA . PHE A 1 999 ? -4.816 22.484 24.391 1 95.88 999 PHE A CA 1
ATOM 7789 C C . PHE A 1 999 ? -3.889 21.766 25.344 1 95.88 999 PHE A C 1
ATOM 7791 O O . PHE A 1 999 ? -4.32 21.297 26.406 1 95.88 999 PHE A O 1
ATOM 7798 N N . SER A 1 1000 ? -2.615 21.656 24.969 1 95.62 1000 SER A N 1
ATOM 7799 C CA . SER A 1 1000 ? -1.697 20.906 25.812 1 95.62 1000 SER A CA 1
ATOM 7800 C C . SER A 1 1000 ? -0.345 21.609 25.922 1 95.62 1000 SER A C 1
ATOM 7802 O O . SER A 1 1000 ? -0.017 22.469 25.109 1 95.62 1000 SER A O 1
ATOM 7804 N N . ARG A 1 1001 ? 0.374 21.25 26.953 1 95.62 1001 ARG A N 1
ATOM 7805 C CA . ARG A 1 1001 ? 1.782 21.562 27.172 1 95.62 1001 ARG A CA 1
ATOM 7806 C C . ARG A 1 1001 ? 2.645 20.312 27.062 1 95.62 1001 ARG A C 1
ATOM 7808 O O . ARG A 1 1001 ? 2.213 19.234 27.453 1 95.62 1001 ARG A O 1
ATOM 7815 N N . SER A 1 1002 ? 3.797 20.562 26.516 1 95.44 1002 SER A N 1
ATOM 7816 C CA . SER A 1 1002 ? 4.602 19.359 26.328 1 95.44 1002 SER A CA 1
ATOM 7817 C C . SER A 1 1002 ? 6.047 19.578 26.766 1 95.44 1002 SER A C 1
ATOM 7819 O O . SER A 1 1002 ? 6.539 20.719 26.734 1 95.44 1002 SER A O 1
ATOM 7821 N N . VAL A 1 1003 ? 6.715 18.484 27.203 1 96.19 1003 VAL A N 1
ATOM 7822 C CA . VAL A 1 1003 ? 8.141 18.422 27.516 1 96.19 1003 VAL A CA 1
ATOM 7823 C C . VAL A 1 1003 ? 8.781 17.266 26.75 1 96.19 1003 VAL A C 1
ATOM 7825 O O . VAL A 1 1003 ? 8.188 16.188 26.625 1 96.19 1003 VAL A O 1
ATOM 7828 N N . ASN A 1 1004 ? 9.898 17.578 26.188 1 95.31 1004 ASN A N 1
ATOM 7829 C CA . ASN A 1 1004 ? 10.539 16.531 25.391 1 95.31 1004 ASN A CA 1
ATOM 7830 C C . ASN A 1 1004 ? 12.031 16.438 25.703 1 95.31 1004 ASN A C 1
ATOM 7832 O O . ASN A 1 1004 ? 12.609 17.359 26.281 1 95.31 1004 ASN A O 1
ATOM 7836 N N . LEU A 1 1005 ? 12.594 15.297 25.391 1 95.69 1005 LEU A N 1
ATOM 7837 C CA . LEU A 1 1005 ? 14.023 15 25.406 1 95.69 1005 LEU A CA 1
ATOM 7838 C C . LEU A 1 1005 ? 14.484 14.453 24.062 1 95.69 1005 LEU A C 1
ATOM 7840 O O . LEU A 1 1005 ? 13.703 13.836 23.328 1 95.69 1005 LEU A O 1
ATOM 7844 N N . SER A 1 1006 ? 15.656 14.867 23.641 1 95.25 1006 SER A N 1
ATOM 7845 C CA . SER A 1 1006 ? 16.188 14.336 22.375 1 95.25 1006 SER A CA 1
ATOM 7846 C C . SER A 1 1006 ? 17.609 13.812 22.562 1 95.25 1006 SER A C 1
ATOM 7848 O O . SER A 1 1006 ? 18.453 14.492 23.141 1 95.25 1006 SER A O 1
ATOM 7850 N N . LEU A 1 1007 ? 17.828 12.641 22.156 1 96.31 1007 LEU A N 1
ATOM 7851 C CA . LEU A 1 1007 ? 19.141 12.016 22.094 1 96.31 1007 LEU A CA 1
ATOM 7852 C C . LEU A 1 1007 ? 19.516 11.695 20.656 1 96.31 1007 LEU A C 1
ATOM 7854 O O . LEU A 1 1007 ? 18.797 10.961 19.969 1 96.31 1007 LEU A O 1
ATOM 7858 N N . SER A 1 1008 ? 20.578 12.297 20.203 1 94.94 1008 SER A N 1
ATOM 7859 C CA . SER A 1 1008 ? 21.031 12.031 18.844 1 94.94 1008 SER A CA 1
ATOM 7860 C C . SER A 1 1008 ? 22.453 11.469 18.844 1 94.94 1008 SER A C 1
ATOM 7862 O O . SER A 1 1008 ? 23.375 12.078 19.391 1 94.94 1008 SER A O 1
ATOM 7864 N N . VAL A 1 1009 ? 22.672 10.375 18.25 1 94.69 1009 VAL A N 1
ATOM 7865 C CA . VAL A 1 1009 ? 23.953 9.688 18.172 1 94.69 1009 VAL A CA 1
ATOM 7866 C C . VAL A 1 1009 ? 24.344 9.484 16.719 1 94.69 1009 VAL A C 1
ATOM 7868 O O . VAL A 1 1009 ? 23.547 8.984 15.914 1 94.69 1009 VAL A O 1
ATOM 7871 N N . THR A 1 1010 ? 25.5 9.859 16.438 1 90.31 1010 THR A N 1
ATOM 7872 C CA . THR A 1 1010 ? 26.031 9.641 15.094 1 90.31 1010 THR A CA 1
ATOM 7873 C C . THR A 1 1010 ? 27.312 8.805 15.148 1 90.31 1010 THR A C 1
ATOM 7875 O O . THR A 1 1010 ? 28.219 9.102 15.922 1 90.31 1010 THR A O 1
ATOM 7878 N N . PHE A 1 1011 ? 27.422 7.934 14.367 1 87.19 1011 PHE A N 1
ATOM 7879 C CA . PHE A 1 1011 ? 28.578 7.047 14.273 1 87.19 1011 PHE A CA 1
ATOM 7880 C C . PHE A 1 1011 ? 29.328 7.273 12.977 1 87.19 1011 PHE A C 1
ATOM 7882 O O . PHE A 1 1011 ? 28.734 7.641 11.961 1 87.19 1011 PHE A O 1
ATOM 7889 N N . MET B 1 1 ? -0.968 -6.516 55.906 1 17.33 1 MET B N 1
ATOM 7890 C CA . MET B 1 1 ? -0.047 -5.5 56.406 1 17.33 1 MET B CA 1
ATOM 7891 C C . MET B 1 1 ? 1.106 -5.281 55.438 1 17.33 1 MET B C 1
ATOM 7893 O O . MET B 1 1 ? 0.889 -5.129 54.25 1 17.33 1 MET B O 1
ATOM 7897 N N . ASN B 1 2 ? 2.35 -5.648 55.812 1 18.69 2 ASN B N 1
ATOM 7898 C CA . ASN B 1 2 ? 3.723 -5.172 55.938 1 18.69 2 ASN B CA 1
ATOM 7899 C C . ASN B 1 2 ? 4.562 -5.531 54.719 1 18.69 2 ASN B C 1
ATOM 7901 O O . ASN B 1 2 ? 4.762 -6.711 54.438 1 18.69 2 ASN B O 1
ATOM 7905 N N . LEU B 1 3 ? 4.52 -4.629 53.688 1 20.7 3 LEU B N 1
ATOM 7906 C CA . LEU B 1 3 ? 5.008 -4.598 52.312 1 20.7 3 LEU B CA 1
ATOM 7907 C C . LEU B 1 3 ? 6.531 -4.562 52.281 1 20.7 3 LEU B C 1
ATOM 7909 O O . LEU B 1 3 ? 7.141 -3.527 52.562 1 20.7 3 LEU B O 1
ATOM 7913 N N . VAL B 1 4 ? 7.199 -5.578 52.875 1 19.69 4 VAL B N 1
ATOM 7914 C CA . VAL B 1 4 ? 8.586 -5.52 53.344 1 19.69 4 VAL B CA 1
ATOM 7915 C C . VAL B 1 4 ? 9.523 -5.348 52.156 1 19.69 4 VAL B C 1
ATOM 7917 O O . VAL B 1 4 ? 9.508 -6.156 51.219 1 19.69 4 VAL B O 1
ATOM 7920 N N . ASN B 1 5 ? 10.18 -4.129 51.906 1 19.66 5 ASN B N 1
ATOM 7921 C CA . ASN B 1 5 ? 10.867 -3.273 50.938 1 19.66 5 ASN B CA 1
ATOM 7922 C C . ASN B 1 5 ? 12.289 -3.758 50.656 1 19.66 5 ASN B C 1
ATOM 7924 O O . ASN B 1 5 ? 13.086 -3.043 50.062 1 19.66 5 ASN B O 1
ATOM 7928 N N . HIS B 1 6 ? 12.82 -4.977 51.031 1 21.25 6 HIS B N 1
ATOM 7929 C CA . HIS B 1 6 ? 14.234 -4.949 51.406 1 21.25 6 HIS B CA 1
ATOM 7930 C C . HIS B 1 6 ? 15.125 -4.891 50.188 1 21.25 6 HIS B C 1
ATOM 7932 O O . HIS B 1 6 ? 15.055 -5.766 49.312 1 21.25 6 HIS B O 1
ATOM 7938 N N . TYR B 1 7 ? 15.547 -3.623 49.688 1 23.17 7 TYR B N 1
ATOM 7939 C CA . TYR B 1 7 ? 16.25 -3.168 48.5 1 23.17 7 TYR B CA 1
ATOM 7940 C C . TYR B 1 7 ? 17.703 -3.652 48.5 1 23.17 7 TYR B C 1
ATOM 7942 O O . TYR B 1 7 ? 18.484 -3.27 49.375 1 23.17 7 TYR B O 1
ATOM 7950 N N . PRO B 1 8 ? 18.078 -4.953 48.156 1 21.94 8 PRO B N 1
ATOM 7951 C CA . PRO B 1 8 ? 19.422 -5.445 48.5 1 21.94 8 PRO B CA 1
ATOM 7952 C C . PRO B 1 8 ? 20.516 -4.738 47.688 1 21.94 8 PRO B C 1
ATOM 7954 O O . PRO B 1 8 ? 20.25 -4.246 46.594 1 21.94 8 PRO B O 1
ATOM 7957 N N . SER B 1 9 ? 21.766 -4.191 48.219 1 22.02 9 SER B N 1
ATOM 7958 C CA . SER B 1 9 ? 22.922 -3.303 48.219 1 22.02 9 SER B CA 1
ATOM 7959 C C . SER B 1 9 ? 23.938 -3.717 47.156 1 22.02 9 SER B C 1
ATOM 7961 O O . SER B 1 9 ? 24.562 -2.863 46.531 1 22.02 9 SER B O 1
ATOM 7963 N N . GLY B 1 10 ? 24.375 -4.98 46.844 1 21.08 10 GLY B N 1
ATOM 7964 C CA . GLY B 1 10 ? 25.781 -5.324 46.844 1 21.08 10 GLY B CA 1
ATOM 7965 C C . GLY B 1 10 ? 26.438 -5.105 45.469 1 21.08 10 GLY B C 1
ATOM 7966 O O . GLY B 1 10 ? 27.656 -5.238 45.344 1 21.08 10 GLY B O 1
ATOM 7967 N N . LEU B 1 11 ? 25.812 -5.223 44.281 1 21.45 11 LEU B N 1
ATOM 7968 C CA . LEU B 1 11 ? 26.5 -5.809 43.156 1 21.45 11 LEU B CA 1
ATOM 7969 C C . LEU B 1 11 ? 27.359 -4.77 42.438 1 21.45 11 LEU B C 1
ATOM 7971 O O . LEU B 1 11 ? 27.391 -4.719 41.219 1 21.45 11 LEU B O 1
ATOM 7975 N N . THR B 1 12 ? 27.906 -3.609 43 1 22.12 12 THR B N 1
ATOM 7976 C CA . THR B 1 12 ? 28.547 -2.473 42.344 1 22.12 12 THR B CA 1
ATOM 7977 C C . THR B 1 12 ? 29.953 -2.832 41.875 1 22.12 12 THR B C 1
ATOM 7979 O O . THR B 1 12 ? 30.609 -2.039 41.188 1 22.12 12 THR B O 1
ATOM 7982 N N . ARG B 1 13 ? 30.703 -3.781 42.406 1 23.34 13 ARG B N 1
ATOM 7983 C CA . ARG B 1 13 ? 32.156 -3.768 42.531 1 23.34 13 ARG B CA 1
ATOM 7984 C C . ARG B 1 13 ? 32.812 -4 41.156 1 23.34 13 ARG B C 1
ATOM 7986 O O . ARG B 1 13 ? 33.844 -3.393 40.844 1 23.34 13 ARG B O 1
ATOM 7993 N N . MET B 1 14 ? 32.562 -5.117 40.5 1 23.28 14 MET B N 1
ATOM 7994 C CA . MET B 1 14 ? 33.594 -5.883 39.781 1 23.28 14 MET B CA 1
ATOM 7995 C C . MET B 1 14 ? 33.844 -5.27 38.406 1 23.28 14 MET B C 1
ATOM 7997 O O . MET B 1 14 ? 34.688 -5.75 37.656 1 23.28 14 MET B O 1
ATOM 8001 N N . ILE B 1 15 ? 33.094 -4.25 37.875 1 24.88 15 ILE B N 1
ATOM 8002 C CA . ILE B 1 15 ? 33.125 -4 36.438 1 24.88 15 ILE B CA 1
ATOM 8003 C C . ILE B 1 15 ? 34.344 -3.145 36.125 1 24.88 15 ILE B C 1
ATOM 8005 O O . ILE B 1 15 ? 34.625 -2.865 34.938 1 24.88 15 ILE B O 1
ATOM 8009 N N . GLY B 1 16 ? 35.062 -2.584 37.125 1 25.12 16 GLY B N 1
ATOM 8010 C CA . GLY B 1 16 ? 36 -1.512 36.812 1 25.12 16 GLY B CA 1
ATOM 8011 C C . GLY B 1 16 ? 37.25 -1.995 36.125 1 25.12 16 GLY B C 1
ATOM 8012 O O . GLY B 1 16 ? 37.781 -1.312 35.25 1 25.12 16 GLY B O 1
ATOM 8013 N N . THR B 1 17 ? 37.906 -3.035 36.656 1 27.52 17 THR B N 1
ATOM 8014 C CA . THR B 1 17 ? 39.312 -3.279 36.469 1 27.52 17 THR B CA 1
ATOM 8015 C C . THR B 1 17 ? 39.594 -3.742 35.031 1 27.52 17 THR B C 1
ATOM 8017 O O . THR B 1 17 ? 40.75 -3.662 34.562 1 27.52 17 THR B O 1
ATOM 8020 N N . LEU B 1 18 ? 38.656 -4.398 34.375 1 25.58 18 LEU B N 1
ATOM 8021 C CA . LEU B 1 18 ? 39.094 -5.211 33.25 1 25.58 18 LEU B CA 1
ATOM 8022 C C . LEU B 1 18 ? 39.406 -4.34 32.031 1 25.58 18 LEU B C 1
ATOM 8024 O O . LEU B 1 18 ? 40.125 -4.762 31.125 1 25.58 18 LEU B O 1
ATOM 8028 N N . ALA B 1 19 ? 38.969 -3.07 31.984 1 25.22 19 ALA B N 1
ATOM 8029 C CA . ALA B 1 19 ? 39.031 -2.355 30.719 1 25.22 19 ALA B CA 1
ATOM 8030 C C . ALA B 1 19 ? 40.438 -1.86 30.438 1 25.22 19 ALA B C 1
ATOM 8032 O O . ALA B 1 19 ? 40.781 -1.542 29.297 1 25.22 19 ALA B O 1
ATOM 8033 N N . VAL B 1 20 ? 41.281 -1.706 31.484 1 28.11 20 VAL B N 1
ATOM 8034 C CA . VAL B 1 20 ? 42.531 -0.997 31.297 1 28.11 20 VAL B CA 1
ATOM 8035 C C . VAL B 1 20 ? 43.5 -1.854 30.469 1 28.11 20 VAL B C 1
ATOM 8037 O O . VAL B 1 20 ? 44.281 -1.332 29.672 1 28.11 20 VAL B O 1
ATOM 8040 N N . TRP B 1 21 ? 43.469 -3.178 30.734 1 26.69 21 TRP B N 1
ATOM 8041 C CA . TRP B 1 21 ? 44.594 -3.973 30.281 1 26.69 21 TRP B CA 1
ATOM 8042 C C . TRP B 1 21 ? 44.625 -4.086 28.75 1 26.69 21 TRP B C 1
ATOM 8044 O O . TRP B 1 21 ? 45.656 -4.328 28.141 1 26.69 21 TRP B O 1
ATOM 8054 N N . LEU B 1 22 ? 43.438 -3.939 28.141 1 25.08 22 LEU B N 1
ATOM 8055 C CA . LEU B 1 22 ? 43.438 -4.418 26.766 1 25.08 22 LEU B CA 1
ATOM 8056 C C . LEU B 1 22 ? 44.125 -3.406 25.844 1 25.08 22 LEU B C 1
ATOM 8058 O O . LEU B 1 22 ? 44.375 -3.701 24.672 1 25.08 22 LEU B O 1
ATOM 8062 N N . VAL B 1 23 ? 44.375 -2.15 26.312 1 27.39 23 VAL B N 1
ATOM 8063 C CA . VAL B 1 23 ? 44.812 -1.131 25.375 1 27.39 23 VAL B CA 1
ATOM 8064 C C . VAL B 1 23 ? 46.312 -1.301 25.094 1 27.39 23 VAL B C 1
ATOM 8066 O O . VAL B 1 23 ? 46.844 -0.771 24.109 1 27.39 23 VAL B O 1
ATOM 8069 N N . CYS B 1 24 ? 47.062 -1.871 25.984 1 25.52 24 CYS B N 1
ATOM 8070 C CA . CYS B 1 24 ? 48.5 -1.743 25.891 1 25.52 24 CYS B CA 1
ATOM 8071 C C . CYS B 1 24 ? 49.031 -2.506 24.672 1 25.52 24 CYS B C 1
ATOM 8073 O O . CYS B 1 24 ? 50.188 -2.309 24.266 1 25.52 24 CYS B O 1
ATOM 8075 N N . VAL B 1 25 ? 48.406 -3.605 24.375 1 25.98 25 VAL B N 1
ATOM 8076 C CA . VAL B 1 25 ? 49.219 -4.559 23.625 1 25.98 25 VAL B CA 1
ATOM 8077 C C . VAL B 1 25 ? 49.375 -4.082 22.172 1 25.98 25 VAL B C 1
ATOM 8079 O O . VAL B 1 25 ? 50.062 -4.699 21.375 1 25.98 25 VAL B O 1
ATOM 8082 N N . LEU B 1 26 ? 48.625 -3.123 21.75 1 25.44 26 LEU B N 1
ATOM 8083 C CA . LEU B 1 26 ? 48.625 -3.064 20.297 1 25.44 26 LEU B CA 1
ATOM 8084 C C . LEU B 1 26 ? 49.812 -2.303 19.766 1 25.44 26 LEU B C 1
ATOM 8086 O O . LEU B 1 26 ? 49.938 -2.059 18.562 1 25.44 26 LEU B O 1
ATOM 8090 N N . PHE B 1 27 ? 50.656 -1.6 20.625 1 29.03 27 PHE B N 1
ATOM 8091 C CA . PHE B 1 27 ? 51.594 -0.67 20 1 29.03 27 PHE B CA 1
ATOM 8092 C C . PHE B 1 27 ? 52.781 -1.411 19.438 1 29.03 27 PHE B C 1
ATOM 8094 O O . PHE B 1 27 ? 53.781 -0.789 19.047 1 29.03 27 PHE B O 1
ATOM 8101 N N . ALA B 1 28 ? 53 -2.648 19.703 1 25.16 28 ALA B N 1
ATOM 8102 C CA . ALA B 1 28 ? 54.406 -3.02 19.531 1 25.16 28 ALA B CA 1
ATOM 8103 C C . ALA B 1 28 ? 54.844 -2.873 18.094 1 25.16 28 ALA B C 1
ATOM 8105 O O . ALA B 1 28 ? 55.938 -2.375 17.812 1 25.16 28 ALA B O 1
ATOM 8106 N N . ALA B 1 29 ? 54.562 -3.684 17.062 1 27.66 29 ALA B N 1
ATOM 8107 C CA . ALA B 1 29 ? 55.562 -4.441 16.297 1 27.66 29 ALA B CA 1
ATOM 8108 C C . ALA B 1 29 ? 55.969 -3.699 15.031 1 27.66 29 ALA B C 1
ATOM 8110 O O . ALA B 1 29 ? 56.688 -4.242 14.188 1 27.66 29 ALA B O 1
ATOM 8111 N N . GLY B 1 30 ? 55.531 -2.518 14.641 1 28.09 30 GLY B N 1
ATOM 8112 C CA . GLY B 1 30 ? 55.781 -2.404 13.211 1 28.09 30 GLY B CA 1
ATOM 8113 C C . GLY B 1 30 ? 57.188 -1.99 12.875 1 28.09 30 GLY B C 1
ATOM 8114 O O . GLY B 1 30 ? 57.594 -0.849 13.125 1 28.09 30 GLY B O 1
ATOM 8115 N N . SER B 1 31 ? 58.281 -2.807 13.164 1 30.77 31 SER B N 1
ATOM 8116 C CA . SER B 1 31 ? 59.594 -2.51 12.602 1 30.77 31 SER B CA 1
ATOM 8117 C C . SER B 1 31 ? 59.531 -2.479 11.078 1 30.77 31 SER B C 1
ATOM 8119 O O . SER B 1 31 ? 59.125 -3.453 10.445 1 30.77 31 SER B O 1
ATOM 8121 N N . ALA B 1 32 ? 59.531 -1.373 10.438 1 31.38 32 ALA B N 1
ATOM 8122 C CA . ALA B 1 32 ? 59.656 -1.123 9.008 1 31.38 32 ALA B CA 1
ATOM 8123 C C . ALA B 1 32 ? 61 -1.555 8.469 1 31.38 32 ALA B C 1
ATOM 8125 O O . ALA B 1 32 ? 62.031 -0.894 8.719 1 31.38 32 ALA B O 1
ATOM 8126 N N . SER B 1 33 ? 61.406 -2.777 8.344 1 31.36 33 SER B N 1
ATOM 8127 C CA . SER B 1 33 ? 62.594 -3.16 7.59 1 31.36 33 SER B CA 1
ATOM 8128 C C . SER B 1 33 ? 62.469 -2.74 6.129 1 31.36 33 SER B C 1
ATOM 8130 O O . SER B 1 33 ? 61.406 -2.869 5.523 1 31.36 33 SER B O 1
ATOM 8132 N N . ALA B 1 34 ? 63.375 -1.938 5.637 1 37.38 34 ALA B N 1
ATOM 8133 C CA . ALA B 1 34 ? 63.656 -1.479 4.281 1 37.38 34 ALA B CA 1
ATOM 8134 C C . ALA B 1 34 ? 63.781 -2.658 3.318 1 37.38 34 ALA B C 1
ATOM 8136 O O . ALA B 1 34 ? 64.812 -3.363 3.312 1 37.38 34 ALA B O 1
ATOM 8137 N N . GLN B 1 35 ? 62.875 -3.443 3.131 1 39.84 35 GLN B N 1
ATOM 8138 C CA . GLN B 1 35 ? 62.969 -4.656 2.324 1 39.84 35 GLN B CA 1
ATOM 8139 C C . GLN B 1 35 ? 63.188 -4.324 0.852 1 39.84 35 GLN B C 1
ATOM 8141 O O . GLN B 1 35 ? 62.594 -3.361 0.335 1 39.84 35 GLN B O 1
ATOM 8146 N N . ASN B 1 36 ? 64.312 -4.711 0.192 1 52.81 36 ASN B N 1
ATOM 8147 C CA . ASN B 1 36 ? 64.75 -4.746 -1.198 1 52.81 36 ASN B CA 1
ATOM 8148 C C . ASN B 1 36 ? 63.594 -5.137 -2.135 1 52.81 36 ASN B C 1
ATOM 8150 O O . ASN B 1 36 ? 63.031 -6.223 -2.006 1 52.81 36 ASN B O 1
ATOM 8154 N N . SER B 1 37 ? 63 -4.23 -2.744 1 64.81 37 SER B N 1
ATOM 8155 C CA . SER B 1 37 ? 61.844 -4.445 -3.623 1 64.81 37 SER B CA 1
ATOM 8156 C C . SER B 1 37 ? 62.281 -4.547 -5.082 1 64.81 37 SER B C 1
ATOM 8158 O O . SER B 1 37 ? 63.219 -3.852 -5.508 1 64.81 37 SER B O 1
ATOM 8160 N N . GLY B 1 38 ? 62.094 -5.586 -5.844 1 77.31 38 GLY B N 1
ATOM 8161 C CA . GLY B 1 38 ? 62.281 -5.738 -7.277 1 77.31 38 GLY B CA 1
ATOM 8162 C C . GLY B 1 38 ? 61 -5.527 -8.078 1 77.31 38 GLY B C 1
ATOM 8163 O O . GLY B 1 38 ? 59.906 -5.695 -7.551 1 77.31 38 GLY B O 1
ATOM 8164 N N . THR B 1 39 ? 61.281 -5.117 -9.297 1 80.31 39 THR B N 1
ATOM 8165 C CA . THR B 1 39 ? 60.156 -4.883 -10.172 1 80.31 39 THR B CA 1
ATOM 8166 C C . THR B 1 39 ? 59.75 -6.168 -10.891 1 80.31 39 THR B C 1
ATOM 8168 O O . THR B 1 39 ? 60.594 -6.863 -11.453 1 80.31 39 THR B O 1
ATOM 8171 N N . VAL B 1 40 ? 58.531 -6.496 -10.797 1 82.88 40 VAL B N 1
ATOM 8172 C CA . VAL B 1 40 ? 57.938 -7.641 -11.5 1 82.88 40 VAL B CA 1
ATOM 8173 C C . VAL B 1 40 ? 57 -7.156 -12.578 1 82.88 40 VAL B C 1
ATOM 8175 O O . VAL B 1 40 ? 56.125 -6.324 -12.32 1 82.88 40 VAL B O 1
ATOM 8178 N N . ASN B 1 41 ? 57.25 -7.648 -13.828 1 84.31 41 ASN B N 1
ATOM 8179 C CA . ASN B 1 41 ? 56.406 -7.414 -14.977 1 84.31 41 ASN B CA 1
ATOM 8180 C C . ASN B 1 41 ? 55.719 -8.703 -15.445 1 84.31 41 ASN B C 1
ATOM 8182 O O . ASN B 1 41 ? 56.312 -9.781 -15.352 1 84.31 41 ASN B O 1
ATOM 8186 N N . GLY B 1 42 ? 54.5 -8.625 -15.805 1 83.81 42 GLY B N 1
ATOM 8187 C CA . GLY B 1 42 ? 53.812 -9.805 -16.344 1 83.81 42 GLY B CA 1
ATOM 8188 C C . GLY B 1 42 ? 52.531 -9.484 -17.078 1 83.81 42 GLY B C 1
ATOM 8189 O O . GLY B 1 42 ? 52.156 -8.32 -17.172 1 83.81 42 GLY B O 1
ATOM 8190 N N . VAL B 1 43 ? 52 -10.492 -17.781 1 84.31 43 VAL B N 1
ATOM 8191 C CA . VAL B 1 43 ? 50.719 -10.453 -18.484 1 84.31 43 VAL B CA 1
ATOM 8192 C C . VAL B 1 43 ? 49.75 -11.492 -17.875 1 84.31 43 VAL B C 1
ATOM 8194 O O . VAL B 1 43 ? 50.156 -12.617 -17.578 1 84.31 43 VAL B O 1
ATOM 8197 N N . VAL B 1 44 ? 48.594 -11.094 -17.578 1 84.06 44 VAL B N 1
ATOM 8198 C CA . VAL B 1 44 ? 47.594 -12.008 -17.078 1 84.06 44 VAL B CA 1
ATOM 8199 C C . VAL B 1 44 ? 46.656 -12.43 -18.234 1 84.06 44 VAL B C 1
ATOM 8201 O O . VAL B 1 44 ? 46.125 -11.586 -18.953 1 84.06 44 VAL B O 1
ATOM 8204 N N . LEU B 1 45 ? 46.531 -13.688 -18.391 1 79.69 45 LEU B N 1
ATOM 8205 C CA . LEU B 1 45 ? 45.719 -14.273 -19.453 1 79.69 45 LEU B CA 1
ATOM 8206 C C . LEU B 1 45 ? 44.594 -15.117 -18.891 1 79.69 45 LEU B C 1
ATOM 8208 O O . LEU B 1 45 ? 44.688 -15.641 -17.781 1 79.69 45 LEU B O 1
ATOM 8212 N N . ASP B 1 46 ? 43.469 -15.211 -19.625 1 73.44 46 ASP B N 1
ATOM 8213 C CA . ASP B 1 46 ? 42.406 -16.156 -19.281 1 73.44 46 ASP B CA 1
ATOM 8214 C C . ASP B 1 46 ? 42.75 -17.562 -19.766 1 73.44 46 ASP B C 1
ATOM 8216 O O . ASP B 1 46 ? 43.375 -17.734 -20.812 1 73.44 46 ASP B O 1
ATOM 8220 N N . GLU B 1 47 ? 42.312 -18.547 -18.938 1 68.62 47 GLU B N 1
ATOM 8221 C CA . GLU B 1 47 ? 42.656 -19.922 -19.281 1 68.62 47 GLU B CA 1
ATOM 8222 C C . GLU B 1 47 ? 41.938 -20.375 -20.562 1 68.62 47 GLU B C 1
ATOM 8224 O O . GLU B 1 47 ? 42.5 -21.062 -21.391 1 68.62 47 GLU B O 1
ATOM 8229 N N . ALA B 1 48 ? 40.625 -20 -20.672 1 60.94 48 ALA B N 1
ATOM 8230 C CA . ALA B 1 48 ? 39.812 -20.531 -21.75 1 60.94 48 ALA B CA 1
ATOM 8231 C C . ALA B 1 48 ? 40.25 -19.969 -23.094 1 60.94 48 ALA B C 1
ATOM 8233 O O . ALA B 1 48 ? 40.406 -20.719 -24.062 1 60.94 48 ALA B O 1
ATOM 8234 N N . GLU B 1 49 ? 40.469 -18.672 -23.172 1 61.31 49 GLU B N 1
ATOM 8235 C CA . GLU B 1 49 ? 40.719 -18.078 -24.484 1 61.31 49 GLU B CA 1
ATOM 8236 C C . GLU B 1 49 ? 42.156 -17.531 -24.578 1 61.31 49 GLU B C 1
ATOM 8238 O O . GLU B 1 49 ? 42.562 -17.062 -25.641 1 61.31 49 GLU B O 1
ATOM 8243 N N . HIS B 1 50 ? 42.938 -17.719 -23.578 1 65.88 50 HIS B N 1
ATOM 8244 C CA . HIS B 1 50 ? 44.281 -17.234 -23.5 1 65.88 50 HIS B CA 1
ATOM 8245 C C . HIS B 1 50 ? 44.375 -15.781 -23.969 1 65.88 50 HIS B C 1
ATOM 8247 O O . HIS B 1 50 ? 45.344 -15.406 -24.656 1 65.88 50 HIS B O 1
ATOM 8253 N N . LEU B 1 51 ? 43.344 -15.062 -23.766 1 72 51 LEU B N 1
ATOM 8254 C CA . LEU B 1 51 ? 43.312 -13.641 -24.078 1 72 51 LEU B CA 1
ATOM 8255 C C . LEU B 1 51 ? 43.75 -12.812 -22.859 1 72 51 LEU B C 1
ATOM 8257 O O . LEU B 1 51 ? 43.5 -13.211 -21.719 1 72 51 LEU B O 1
ATOM 8261 N N . PRO B 1 52 ? 44.438 -11.594 -23.188 1 75.94 52 PRO B N 1
ATOM 8262 C CA . PRO B 1 52 ? 44.812 -10.727 -22.062 1 75.94 52 PRO B CA 1
ATOM 8263 C C . PRO B 1 52 ? 43.594 -10.258 -21.25 1 75.94 52 PRO B C 1
ATOM 8265 O O . PRO B 1 52 ? 42.562 -9.961 -21.828 1 75.94 52 PRO B O 1
ATOM 8268 N N . MET B 1 53 ? 43.688 -10.414 -19.953 1 75.44 53 MET B N 1
ATOM 8269 C CA . MET B 1 53 ? 42.625 -10.031 -19.062 1 75.44 53 MET B CA 1
ATOM 8270 C C . MET B 1 53 ? 42.844 -8.625 -18.5 1 75.44 53 MET B C 1
ATOM 8272 O O . MET B 1 53 ? 43.688 -8.43 -17.641 1 75.44 53 MET B O 1
ATOM 8276 N N . PRO B 1 54 ? 42.094 -7.73 -19.062 1 74.31 54 PRO B N 1
ATOM 8277 C CA . PRO B 1 54 ? 42.219 -6.391 -18.484 1 74.31 54 PRO B CA 1
ATOM 8278 C C . PRO B 1 54 ? 41.5 -6.262 -17.141 1 74.31 54 PRO B C 1
ATOM 8280 O O . PRO B 1 54 ? 40.469 -6.91 -16.938 1 74.31 54 PRO B O 1
ATOM 8283 N N . GLY B 1 55 ? 42 -5.492 -16.172 1 72.62 55 GLY B N 1
ATOM 8284 C CA . GLY B 1 55 ? 41.344 -5.141 -14.93 1 72.62 55 GLY B CA 1
ATOM 8285 C C . GLY B 1 55 ? 41.531 -6.176 -13.836 1 72.62 55 GLY B C 1
ATOM 8286 O O . GLY B 1 55 ? 40.812 -6.156 -12.828 1 72.62 55 GLY B O 1
ATOM 8287 N N . VAL B 1 56 ? 42.406 -7.148 -14 1 76.88 56 VAL B N 1
ATOM 8288 C CA . VAL B 1 56 ? 42.75 -8.117 -12.953 1 76.88 56 VAL B CA 1
ATOM 8289 C C . VAL B 1 56 ? 43.5 -7.43 -11.82 1 76.88 56 VAL B C 1
ATOM 8291 O O . VAL B 1 56 ? 44.469 -6.723 -12.062 1 76.88 56 VAL B O 1
ATOM 8294 N N . THR B 1 57 ? 43.031 -7.691 -10.719 1 80.56 57 THR B N 1
ATOM 8295 C CA . THR B 1 57 ? 43.719 -7.141 -9.555 1 80.56 57 THR B CA 1
ATOM 8296 C C . THR B 1 57 ? 44.938 -7.977 -9.203 1 80.56 57 THR B C 1
ATOM 8298 O O . THR B 1 57 ? 44.844 -9.18 -8.969 1 80.56 57 THR B O 1
ATOM 8301 N N . VAL B 1 58 ? 46.094 -7.336 -9.219 1 82.88 58 VAL B N 1
ATOM 8302 C CA . VAL B 1 58 ? 47.375 -7.949 -8.805 1 82.88 58 VAL B CA 1
ATOM 8303 C C . VAL B 1 58 ? 47.812 -7.352 -7.477 1 82.88 58 VAL B C 1
ATOM 8305 O O . VAL B 1 58 ? 48.219 -6.184 -7.418 1 82.88 58 VAL B O 1
ATOM 8308 N N . ALA B 1 59 ? 47.656 -8.156 -6.469 1 81.25 59 ALA B N 1
ATOM 8309 C CA . ALA B 1 59 ? 48 -7.703 -5.125 1 81.25 59 ALA B CA 1
ATOM 8310 C C . ALA B 1 59 ? 49.312 -8.359 -4.66 1 81.25 59 ALA B C 1
ATOM 8312 O O . ALA B 1 59 ? 49.531 -9.539 -4.91 1 81.25 59 ALA B O 1
ATOM 8313 N N . VAL B 1 60 ? 50.25 -7.555 -4.074 1 79.81 60 VAL B N 1
ATOM 8314 C CA . VAL B 1 60 ? 51.438 -8.07 -3.434 1 79.81 60 VAL B CA 1
ATOM 8315 C C . VAL B 1 60 ? 51.125 -8.477 -1.996 1 79.81 60 VAL B C 1
ATOM 8317 O O . VAL B 1 60 ? 50.688 -7.656 -1.195 1 79.81 60 VAL B O 1
ATOM 8320 N N . MET B 1 61 ? 51.281 -9.773 -1.849 1 76.5 61 MET B N 1
ATOM 8321 C CA . MET B 1 61 ? 51.062 -10.352 -0.527 1 76.5 61 MET B CA 1
ATOM 8322 C C . MET B 1 61 ? 52.375 -10.617 0.193 1 76.5 61 MET B C 1
ATOM 8324 O O . MET B 1 61 ? 53.25 -11.305 -0.337 1 76.5 61 MET B O 1
ATOM 8328 N N . LYS B 1 62 ? 52.562 -10.016 1.41 1 73.25 62 LYS B N 1
ATOM 8329 C CA . LYS B 1 62 ? 53.656 -10.336 2.307 1 73.25 62 LYS B CA 1
ATOM 8330 C C . LYS B 1 62 ? 53.156 -10.633 3.719 1 73.25 62 LYS B C 1
ATOM 8332 O O . LYS B 1 62 ? 52.438 -9.82 4.305 1 73.25 62 LYS B O 1
ATOM 8337 N N . GLY B 1 63 ? 53.531 -11.836 4.293 1 69 63 GLY B N 1
ATOM 8338 C CA . GLY B 1 63 ? 53.094 -12.266 5.609 1 69 63 GLY B CA 1
ATOM 8339 C C . GLY B 1 63 ? 51.562 -12.359 5.734 1 69 63 GLY B C 1
ATOM 8340 O O . GLY B 1 63 ? 51 -12.062 6.793 1 69 63 GLY B O 1
ATOM 8341 N N . GLY B 1 64 ? 50.781 -12.633 4.57 1 66.12 64 GLY B N 1
ATOM 8342 C CA . GLY B 1 64 ? 49.344 -12.82 4.551 1 66.12 64 GLY B CA 1
ATOM 8343 C C . GLY B 1 64 ? 48.562 -11.523 4.41 1 66.12 64 GLY B C 1
ATOM 8344 O O . GLY B 1 64 ? 47.344 -11.523 4.434 1 66.12 64 GLY B O 1
ATOM 8345 N N . LYS B 1 65 ? 49.312 -10.469 4.27 1 68.19 65 LYS B N 1
ATOM 8346 C CA . LYS B 1 65 ? 48.688 -9.164 4.133 1 68.19 65 LYS B CA 1
ATOM 8347 C C . LYS B 1 65 ? 48.969 -8.539 2.77 1 68.19 65 LYS B C 1
ATOM 8349 O O . LYS B 1 65 ? 50.031 -8.758 2.199 1 68.19 65 LYS B O 1
ATOM 8354 N N . ILE B 1 66 ? 47.969 -7.832 2.303 1 69.12 66 ILE B N 1
ATOM 8355 C CA . ILE B 1 66 ? 48.188 -7.117 1.048 1 69.12 66 ILE B CA 1
ATOM 8356 C C . ILE B 1 66 ? 49.062 -5.898 1.292 1 69.12 66 ILE B C 1
ATOM 8358 O O . ILE B 1 66 ? 48.75 -5.031 2.1 1 69.12 66 ILE B O 1
ATOM 8362 N N . VAL B 1 67 ? 50.25 -5.781 0.788 1 70.75 67 VAL B N 1
ATOM 8363 C CA . VAL B 1 67 ? 51.219 -4.703 0.98 1 70.75 67 VAL B CA 1
ATOM 8364 C C . VAL B 1 67 ? 51.031 -3.641 -0.101 1 70.75 67 VAL B C 1
ATOM 8366 O O . VAL B 1 67 ? 51.094 -2.441 0.178 1 70.75 67 VAL B O 1
ATOM 8369 N N . THR B 1 68 ? 50.875 -4.086 -1.366 1 72.56 68 THR B N 1
ATOM 8370 C CA . THR B 1 68 ? 50.656 -3.227 -2.523 1 72.56 68 THR B CA 1
ATOM 8371 C C . THR B 1 68 ? 49.938 -3.982 -3.635 1 72.56 68 THR B C 1
ATOM 8373 O O . THR B 1 68 ? 49.844 -5.211 -3.594 1 72.56 68 THR B O 1
ATOM 8376 N N . GLY B 1 69 ? 49.188 -3.318 -4.445 1 75.25 69 GLY B N 1
ATOM 8377 C CA . GLY B 1 69 ? 48.531 -3.984 -5.566 1 75.25 69 GLY B CA 1
ATOM 8378 C C . GLY B 1 69 ? 48.375 -3.088 -6.781 1 75.25 69 GLY B C 1
ATOM 8379 O O . GLY B 1 69 ? 48.625 -1.885 -6.707 1 75.25 69 GLY B O 1
ATOM 8380 N N . THR B 1 70 ? 48.281 -3.693 -7.965 1 76.62 70 THR B N 1
ATOM 8381 C CA . THR B 1 70 ? 47.969 -3.039 -9.234 1 76.62 70 THR B CA 1
ATOM 8382 C C . THR B 1 70 ? 46.906 -3.812 -10 1 76.62 70 THR B C 1
ATOM 8384 O O . THR B 1 70 ? 46.5 -4.895 -9.578 1 76.62 70 THR B O 1
ATOM 8387 N N . SER B 1 71 ? 46.344 -3.23 -11.016 1 78.38 71 SER B N 1
ATOM 8388 C CA . SER B 1 71 ? 45.469 -3.93 -11.945 1 78.38 71 SER B CA 1
ATOM 8389 C C . SER B 1 71 ? 46.062 -4.008 -13.336 1 78.38 71 SER B C 1
ATOM 8391 O O . SER B 1 71 ? 46.875 -3.148 -13.719 1 78.38 71 SER B O 1
ATOM 8393 N N . THR B 1 72 ? 45.719 -5.043 -13.977 1 79.62 72 THR B N 1
ATOM 8394 C CA . THR B 1 72 ? 46.219 -5.203 -15.328 1 79.62 72 THR B CA 1
ATOM 8395 C C . THR B 1 72 ? 45.656 -4.148 -16.266 1 79.62 72 THR B C 1
ATOM 8397 O O . THR B 1 72 ? 44.531 -3.676 -16.062 1 79.62 72 THR B O 1
ATOM 8400 N N . ASN B 1 73 ? 46.469 -3.699 -17.25 1 75.88 73 ASN B N 1
ATOM 8401 C CA . ASN B 1 73 ? 46 -2.752 -18.266 1 75.88 73 ASN B CA 1
ATOM 8402 C C . ASN B 1 73 ? 45.188 -3.443 -19.344 1 75.88 73 ASN B C 1
ATOM 8404 O O . ASN B 1 73 ? 44.875 -4.629 -19.234 1 75.88 73 ASN B O 1
ATOM 8408 N N . LEU B 1 74 ? 44.844 -2.762 -20.438 1 72.12 74 LEU B N 1
ATOM 8409 C CA . LEU B 1 74 ? 43.969 -3.266 -21.484 1 72.12 74 LEU B CA 1
ATOM 8410 C C . LEU B 1 74 ? 44.594 -4.465 -22.188 1 72.12 74 LEU B C 1
ATOM 8412 O O . LEU B 1 74 ? 43.875 -5.32 -22.719 1 72.12 74 LEU B O 1
ATOM 8416 N N . ASP B 1 75 ? 45.781 -4.457 -22.156 1 74.81 75 ASP B N 1
ATOM 8417 C CA . ASP B 1 75 ? 46.5 -5.559 -22.797 1 74.81 75 ASP B CA 1
ATOM 8418 C C . ASP B 1 75 ? 46.812 -6.668 -21.797 1 74.81 75 ASP B C 1
ATOM 8420 O O . ASP B 1 75 ? 47.594 -7.57 -22.078 1 74.81 75 ASP B O 1
ATOM 8424 N N . GLY B 1 76 ? 46.25 -6.582 -20.594 1 76.62 76 GLY B N 1
ATOM 8425 C CA . GLY B 1 76 ? 46.438 -7.57 -19.547 1 76.62 76 GLY B CA 1
ATOM 8426 C C . GLY B 1 76 ? 47.812 -7.469 -18.859 1 76.62 76 GLY B C 1
ATOM 8427 O O . GLY B 1 76 ? 48.188 -8.367 -18.125 1 76.62 76 GLY B O 1
ATOM 8428 N N . GLU B 1 77 ? 48.531 -6.43 -19.141 1 80.31 77 GLU B N 1
ATOM 8429 C CA . GLU B 1 77 ? 49.875 -6.289 -18.594 1 80.31 77 GLU B CA 1
ATOM 8430 C C . GLU B 1 77 ? 49.844 -5.609 -17.234 1 80.31 77 GLU B C 1
ATOM 8432 O O . GLU B 1 77 ? 49 -4.762 -16.969 1 80.31 77 GLU B O 1
ATOM 8437 N N . PHE B 1 78 ? 50.781 -6.133 -16.312 1 82.56 78 PHE B N 1
ATOM 8438 C CA . PHE B 1 78 ? 50.969 -5.473 -15.016 1 82.56 78 PHE B CA 1
ATOM 8439 C C . PHE B 1 78 ? 52.469 -5.258 -14.727 1 82.56 78 PHE B C 1
ATOM 8441 O O . PHE B 1 78 ? 53.312 -5.973 -15.258 1 82.56 78 PHE B O 1
ATOM 8448 N N . SER B 1 79 ? 52.75 -4.113 -14.062 1 82.5 79 SER B N 1
ATOM 8449 C CA . SER B 1 79 ? 54.062 -3.811 -13.531 1 82.5 79 SER B CA 1
ATOM 8450 C C . SER B 1 79 ? 54 -3.338 -12.078 1 82.5 79 SER B C 1
ATOM 8452 O O . SER B 1 79 ? 53.219 -2.443 -11.758 1 82.5 79 SER B O 1
ATOM 8454 N N . LEU B 1 80 ? 54.625 -4.082 -11.172 1 78.81 80 LEU B N 1
ATOM 8455 C CA . LEU B 1 80 ? 54.531 -3.75 -9.758 1 78.81 80 LEU B CA 1
ATOM 8456 C C . LEU B 1 80 ? 55.844 -4.004 -9.039 1 78.81 80 LEU B C 1
ATOM 8458 O O . LEU B 1 80 ? 56.562 -4.945 -9.375 1 78.81 80 LEU B O 1
ATOM 8462 N N . SER B 1 81 ? 56.219 -3.105 -8.219 1 78.81 81 SER B N 1
ATOM 8463 C CA . SER B 1 81 ? 57.375 -3.301 -7.359 1 78.81 81 SER B CA 1
ATOM 8464 C C . SER B 1 81 ? 57.062 -4.207 -6.18 1 78.81 81 SER B C 1
ATOM 8466 O O . SER B 1 81 ? 56.156 -3.92 -5.406 1 78.81 81 SER B O 1
ATOM 8468 N N . VAL B 1 82 ? 57.75 -5.336 -6.051 1 76.75 82 VAL B N 1
ATOM 8469 C CA . VAL B 1 82 ? 57.438 -6.379 -5.074 1 76.75 82 VAL B CA 1
ATOM 8470 C C . VAL B 1 82 ? 58.625 -6.555 -4.137 1 76.75 82 VAL B C 1
ATOM 8472 O O . VAL B 1 82 ? 59.781 -6.75 -4.59 1 76.75 82 VAL B O 1
ATOM 8475 N N . PRO B 1 83 ? 58.562 -6.359 -2.9 1 77.5 83 PRO B N 1
ATOM 8476 C CA . PRO B 1 83 ? 59.656 -6.68 -1.976 1 77.5 83 PRO B CA 1
ATOM 8477 C C . PRO B 1 83 ? 60.031 -8.156 -2.021 1 77.5 83 PRO B C 1
ATOM 8479 O O . PRO B 1 83 ? 59.219 -9.008 -2.361 1 77.5 83 PRO B O 1
ATOM 8482 N N . SER B 1 84 ? 61.25 -8.359 -1.82 1 74.94 84 SER B N 1
ATOM 8483 C CA . SER B 1 84 ? 61.75 -9.727 -1.814 1 74.94 84 SER B CA 1
ATOM 8484 C C . SER B 1 84 ? 61 -10.602 -0.824 1 74.94 84 SER B C 1
ATOM 8486 O O . SER B 1 84 ? 60.688 -10.156 0.285 1 74.94 84 SER B O 1
ATOM 8488 N N . GLY B 1 85 ? 60.438 -11.805 -1.209 1 75.62 85 GLY B N 1
ATOM 8489 C CA . GLY B 1 85 ? 59.719 -12.75 -0.381 1 75.62 85 GLY B CA 1
ATOM 8490 C C . GLY B 1 85 ? 58.188 -12.57 -0.461 1 75.62 85 GLY B C 1
ATOM 8491 O O . GLY B 1 85 ? 57.438 -13.328 0.16 1 75.62 85 GLY B O 1
ATOM 8492 N N . ALA B 1 86 ? 57.812 -11.727 -1.223 1 76.81 86 ALA B N 1
ATOM 8493 C CA . ALA B 1 86 ? 56.375 -11.484 -1.339 1 76.81 86 ALA B CA 1
ATOM 8494 C C . ALA B 1 86 ? 55.75 -12.336 -2.447 1 76.81 86 ALA B C 1
ATOM 8496 O O . ALA B 1 86 ? 56.469 -12.797 -3.35 1 76.81 86 ALA B O 1
ATOM 8497 N N . LYS B 1 87 ? 54.406 -12.656 -2.299 1 81.88 87 LYS B N 1
ATOM 8498 C CA . LYS B 1 87 ? 53.625 -13.336 -3.338 1 81.88 87 LYS B CA 1
ATOM 8499 C C . LYS B 1 87 ? 52.656 -12.383 -4.016 1 81.88 87 LYS B C 1
ATOM 8501 O O . LYS B 1 87 ? 52.25 -11.375 -3.432 1 81.88 87 LYS B O 1
ATOM 8506 N N . LEU B 1 88 ? 52.406 -12.727 -5.32 1 83.31 88 LEU B N 1
ATOM 8507 C CA . LEU B 1 88 ? 51.406 -11.969 -6.066 1 83.31 88 LEU B CA 1
ATOM 8508 C C . LEU B 1 88 ? 50.062 -12.688 -6.074 1 83.31 88 LEU B C 1
ATOM 8510 O O . LEU B 1 88 ? 50 -13.883 -6.395 1 83.31 88 LEU B O 1
ATOM 8514 N N . ARG B 1 89 ? 49.125 -12.047 -5.664 1 80.06 89 ARG B N 1
ATOM 8515 C CA . ARG B 1 89 ? 47.781 -12.57 -5.77 1 80.06 89 ARG B CA 1
ATOM 8516 C C . ARG B 1 89 ? 47.031 -11.898 -6.91 1 80.06 89 ARG B C 1
ATOM 8518 O O . ARG B 1 89 ? 46.906 -10.672 -6.949 1 80.06 89 ARG B O 1
ATOM 8525 N N . PHE B 1 90 ? 46.562 -12.727 -7.844 1 79.94 90 PHE B N 1
ATOM 8526 C CA . PHE B 1 90 ? 45.75 -12.289 -8.969 1 79.94 90 PHE B CA 1
ATOM 8527 C C . PHE B 1 90 ? 44.281 -12.594 -8.711 1 79.94 90 PHE B C 1
ATOM 8529 O O . PHE B 1 90 ? 43.906 -13.727 -8.406 1 79.94 90 PHE B O 1
ATOM 8536 N N . SER B 1 91 ? 43.5 -11.594 -8.711 1 76.5 91 SER B N 1
ATOM 8537 C CA . SER B 1 91 ? 42.062 -11.773 -8.469 1 76.5 91 SER B CA 1
ATOM 8538 C C . SER B 1 91 ? 41.25 -11.016 -9.492 1 76.5 91 SER B C 1
ATOM 8540 O O . SER B 1 91 ? 41.594 -9.906 -9.883 1 76.5 91 SER B O 1
ATOM 8542 N N . TYR B 1 92 ? 40.375 -11.75 -10.109 1 69.75 92 TYR B N 1
ATOM 8543 C CA . TYR B 1 92 ? 39.438 -11.203 -11.07 1 69.75 92 TYR B CA 1
ATOM 8544 C C . TYR B 1 92 ? 38.062 -11.883 -10.938 1 69.75 92 TYR B C 1
ATOM 8546 O O . TYR B 1 92 ? 38 -13.094 -10.711 1 69.75 92 TYR B O 1
ATOM 8554 N N . ILE B 1 93 ? 37.031 -11.094 -11.039 1 57.12 93 ILE B N 1
ATOM 8555 C CA . ILE B 1 93 ? 35.688 -11.625 -10.906 1 57.12 93 ILE B CA 1
ATOM 8556 C C . ILE B 1 93 ? 35.438 -12.703 -11.953 1 57.12 93 ILE B C 1
ATOM 8558 O O . ILE B 1 93 ? 35.688 -12.484 -13.148 1 57.12 93 ILE B O 1
ATOM 8562 N N . GLY B 1 94 ? 34.938 -13.922 -11.602 1 56.34 94 GLY B N 1
ATOM 8563 C CA . GLY B 1 94 ? 34.688 -15.055 -12.469 1 56.34 94 GLY B CA 1
ATOM 8564 C C . GLY B 1 94 ? 35.906 -15.953 -12.656 1 56.34 94 GLY B C 1
ATOM 8565 O O . GLY B 1 94 ? 35.812 -16.969 -13.344 1 56.34 94 GLY B O 1
ATOM 8566 N N . TYR B 1 95 ? 37.062 -15.484 -12.148 1 62.81 95 TYR B N 1
ATOM 8567 C CA . TYR B 1 95 ? 38.281 -16.281 -12.266 1 62.81 95 TYR B CA 1
ATOM 8568 C C . TYR B 1 95 ? 38.812 -16.641 -10.891 1 62.81 95 TYR B C 1
ATOM 8570 O O . TYR B 1 95 ? 38.688 -15.867 -9.938 1 62.81 95 TYR B O 1
ATOM 8578 N N . ALA B 1 96 ? 39.188 -17.859 -10.609 1 64.75 96 ALA B N 1
ATOM 8579 C CA . ALA B 1 96 ? 39.812 -18.297 -9.367 1 64.75 96 ALA B CA 1
ATOM 8580 C C . ALA B 1 96 ? 41.062 -17.453 -9.047 1 64.75 96 ALA B C 1
ATOM 8582 O O . ALA B 1 96 ? 41.938 -17.266 -9.898 1 64.75 96 ALA B O 1
ATOM 8583 N N . SER B 1 97 ? 41 -16.891 -7.797 1 70.88 97 SER B N 1
ATOM 8584 C CA . SER B 1 97 ? 42.188 -16.141 -7.387 1 70.88 97 SER B CA 1
ATOM 8585 C C . SER B 1 97 ? 43.406 -17.047 -7.32 1 70.88 97 SER B C 1
ATOM 8587 O O . SER B 1 97 ? 43.312 -18.203 -6.918 1 70.88 97 SER B O 1
ATOM 8589 N N . GLN B 1 98 ? 44.531 -16.625 -7.82 1 74 98 GLN B N 1
ATOM 8590 C CA . GLN B 1 98 ? 45.75 -17.406 -7.781 1 74 98 GLN B CA 1
ATOM 8591 C C . GLN B 1 98 ? 46.906 -16.594 -7.188 1 74 98 GLN B C 1
ATOM 8593 O O . GLN B 1 98 ? 47 -15.383 -7.434 1 74 98 GLN B O 1
ATOM 8598 N N . GLU B 1 99 ? 47.562 -17.172 -6.184 1 77.81 99 GLU B N 1
ATOM 8599 C CA . GLU B 1 99 ? 48.781 -16.578 -5.656 1 77.81 99 GLU B CA 1
ATOM 8600 C C . GLU B 1 99 ? 50.031 -17.141 -6.344 1 77.81 99 GLU B C 1
ATOM 8602 O O . GLU B 1 99 ? 50.188 -18.359 -6.402 1 77.81 99 GLU B O 1
ATOM 8607 N N . VAL B 1 100 ? 50.812 -16.344 -6.941 1 79.88 100 VAL B N 1
ATOM 8608 C CA . VAL B 1 100 ? 52 -16.766 -7.684 1 79.88 100 VAL B CA 1
ATOM 8609 C C . VAL B 1 100 ? 53.219 -16.062 -7.148 1 79.88 100 VAL B C 1
ATOM 8611 O O . VAL B 1 100 ? 53.156 -14.906 -6.719 1 79.88 100 VAL B O 1
ATOM 8614 N N . ALA B 1 101 ? 54.375 -16.766 -7.027 1 80.31 101 ALA B N 1
ATOM 8615 C CA . ALA B 1 101 ? 55.625 -16.141 -6.648 1 80.31 101 ALA B CA 1
ATOM 8616 C C . ALA B 1 101 ? 56.125 -15.195 -7.738 1 80.31 101 ALA B C 1
ATOM 8618 O O . ALA B 1 101 ? 56.062 -15.523 -8.922 1 80.31 101 ALA B O 1
ATOM 8619 N N . PRO B 1 102 ? 56.531 -14.109 -7.379 1 81.12 102 PRO B N 1
ATOM 8620 C CA . PRO B 1 102 ? 57.031 -13.148 -8.367 1 81.12 102 PRO B CA 1
ATOM 8621 C C . PRO B 1 102 ? 58.312 -13.625 -9.078 1 81.12 102 PRO B C 1
ATOM 8623 O O . PRO B 1 102 ? 59.156 -14.289 -8.461 1 81.12 102 PRO B O 1
ATOM 8626 N N . VAL B 1 103 ? 58.344 -13.438 -10.398 1 79.56 103 VAL B N 1
ATOM 8627 C CA . VAL B 1 103 ? 59.531 -13.695 -11.188 1 79.56 103 VAL B CA 1
ATOM 8628 C C . VAL B 1 103 ? 60.219 -12.367 -11.539 1 79.56 103 VAL B C 1
ATOM 8630 O O . VAL B 1 103 ? 59.625 -11.523 -12.219 1 79.56 103 VAL B O 1
ATOM 8633 N N . PHE B 1 104 ? 61.438 -12.164 -11.047 1 76.12 104 PHE B N 1
ATOM 8634 C CA . PHE B 1 104 ? 62.188 -10.938 -11.266 1 76.12 104 PHE B CA 1
ATOM 8635 C C . PHE B 1 104 ? 63 -11.023 -12.547 1 76.12 104 PHE B C 1
ATOM 8637 O O . PHE B 1 104 ? 63.594 -12.07 -12.844 1 76.12 104 PHE B O 1
ATOM 8644 N N . GLY B 1 105 ? 63.094 -10 -13.469 1 72.75 105 GLY B N 1
ATOM 8645 C CA . GLY B 1 105 ? 63.938 -9.922 -14.648 1 72.75 105 GLY B CA 1
ATOM 8646 C C . GLY B 1 105 ? 63.281 -10.422 -15.914 1 72.75 105 GLY B C 1
ATOM 8647 O O . GLY B 1 105 ? 63.75 -10.156 -17.016 1 72.75 105 GLY B O 1
ATOM 8648 N N . LYS B 1 106 ? 62.188 -11.367 -15.797 1 75.38 106 LYS B N 1
ATOM 8649 C CA . LYS B 1 106 ? 61.469 -11.828 -16.969 1 75.38 106 LYS B CA 1
ATOM 8650 C C . LYS B 1 106 ? 59.969 -11.523 -16.844 1 75.38 106 LYS B C 1
ATOM 8652 O O . LYS B 1 106 ? 59.438 -11.461 -15.727 1 75.38 106 LYS B O 1
ATOM 8657 N N . SER B 1 107 ? 59.344 -11.297 -18 1 78.12 107 SER B N 1
ATOM 8658 C CA . SER B 1 107 ? 57.906 -11.055 -18 1 78.12 107 SER B CA 1
ATOM 8659 C C . SER B 1 107 ? 57.125 -12.312 -17.625 1 78.12 107 SER B C 1
ATOM 8661 O O . SER B 1 107 ? 57.281 -13.359 -18.266 1 78.12 107 SER B O 1
ATOM 8663 N N . MET B 1 108 ? 56.406 -12.32 -16.531 1 80 108 MET B N 1
ATOM 8664 C CA . MET B 1 108 ? 55.656 -13.492 -16.094 1 80 108 MET B CA 1
ATOM 8665 C C . MET B 1 108 ? 54.281 -13.547 -16.75 1 80 108 MET B C 1
ATOM 8667 O O . MET B 1 108 ? 53.688 -12.508 -16.984 1 80 108 MET B O 1
ATOM 8671 N N . GLU B 1 109 ? 53.906 -14.742 -17.281 1 79.06 109 GLU B N 1
ATOM 8672 C CA . GLU B 1 109 ? 52.562 -15.023 -17.797 1 79.06 109 GLU B CA 1
ATOM 8673 C C . GLU B 1 109 ? 51.719 -15.734 -16.75 1 79.06 109 GLU B C 1
ATOM 8675 O O . GLU B 1 109 ? 52.094 -16.812 -16.266 1 79.06 109 GLU B O 1
ATOM 8680 N N . VAL B 1 110 ? 50.75 -15.109 -16.297 1 80.12 110 VAL B N 1
ATOM 8681 C CA . VAL B 1 110 ? 49.812 -15.695 -15.359 1 80.12 110 VAL B CA 1
ATOM 8682 C C . VAL B 1 110 ? 48.5 -16.016 -16.062 1 80.12 110 VAL B C 1
ATOM 8684 O O . VAL B 1 110 ? 47.906 -15.125 -16.672 1 80.12 110 VAL B O 1
ATOM 8687 N N . VAL B 1 111 ? 48.125 -17.234 -16.125 1 76.44 111 VAL B N 1
ATOM 8688 C CA . VAL B 1 111 ? 46.875 -17.672 -16.703 1 76.44 111 VAL B CA 1
ATOM 8689 C C . VAL B 1 111 ? 45.844 -17.875 -15.602 1 76.44 111 VAL B C 1
ATOM 8691 O O . VAL B 1 111 ? 46.031 -18.672 -14.688 1 76.44 111 VAL B O 1
ATOM 8694 N N . MET B 1 112 ? 44.938 -17.016 -15.672 1 72 112 MET B N 1
ATOM 8695 C CA . MET B 1 112 ? 43.875 -17.141 -14.68 1 72 112 MET B CA 1
ATOM 8696 C C . MET B 1 112 ? 42.781 -18.094 -15.18 1 72 112 MET B C 1
ATOM 8698 O O . MET B 1 112 ? 42.406 -18.047 -16.344 1 72 112 MET B O 1
ATOM 8702 N N . LYS B 1 113 ? 42.5 -19.047 -14.438 1 63.28 113 LYS B N 1
ATOM 8703 C CA . LYS B 1 113 ? 41.406 -19.969 -14.719 1 63.28 113 LYS B CA 1
ATOM 8704 C C . LYS B 1 113 ? 40.062 -19.391 -14.281 1 63.28 113 LYS B C 1
ATOM 8706 O O . LYS B 1 113 ? 40 -18.719 -13.25 1 63.28 113 LYS B O 1
ATOM 8711 N N . GLU B 1 114 ? 39.25 -19.344 -15.25 1 50.75 114 GLU B N 1
ATOM 8712 C CA . GLU B 1 114 ? 37.906 -18.969 -14.82 1 50.75 114 GLU B CA 1
ATOM 8713 C C . GLU B 1 114 ? 37.531 -19.656 -13.516 1 50.75 114 GLU B C 1
ATOM 8715 O O . GLU B 1 114 ? 37.906 -20.812 -13.289 1 50.75 114 GLU B O 1
ATOM 8720 N N . GLU B 1 115 ? 37.469 -18.859 -12.602 1 43.19 115 GLU B N 1
ATOM 8721 C CA . GLU B 1 115 ? 36.938 -19.484 -11.398 1 43.19 115 GLU B CA 1
ATOM 8722 C C . GLU B 1 115 ? 35.812 -20.453 -11.742 1 43.19 115 GLU B C 1
ATOM 8724 O O . GLU B 1 115 ? 34.719 -20.031 -12.156 1 43.19 115 GLU B O 1
ATOM 8729 N N . SER B 1 116 ? 36.062 -21.281 -12.617 1 38.22 116 SER B N 1
ATOM 8730 C CA . SER B 1 116 ? 35.062 -22.328 -12.406 1 38.22 116 SER B CA 1
ATOM 8731 C C . SER B 1 116 ? 34.875 -22.609 -10.922 1 38.22 116 SER B C 1
ATOM 8733 O O . SER B 1 116 ? 35.594 -23.438 -10.352 1 38.22 116 SER B O 1
ATOM 8735 N N . GLU B 1 117 ? 35.375 -21.688 -10.164 1 35.28 117 GLU B N 1
ATOM 8736 C CA . GLU B 1 117 ? 34.875 -22.156 -8.867 1 35.28 117 GLU B CA 1
ATOM 8737 C C . GLU B 1 117 ? 33.594 -22.953 -9.031 1 35.28 117 GLU B C 1
ATOM 8739 O O . GLU B 1 117 ? 32.562 -22.438 -9.508 1 35.28 117 GLU B O 1
ATOM 8744 N N . MET B 1 118 ? 33.719 -23.969 -9.516 1 35.59 118 MET B N 1
ATOM 8745 C CA . MET B 1 118 ? 32.688 -24.828 -8.977 1 35.59 118 MET B CA 1
ATOM 8746 C C . MET B 1 118 ? 32.188 -24.312 -7.637 1 35.59 118 MET B C 1
ATOM 8748 O O . MET B 1 118 ? 32.844 -24.484 -6.613 1 35.59 118 MET B O 1
ATOM 8752 N N . MET B 1 119 ? 32.094 -23.109 -7.43 1 39.09 119 MET B N 1
ATOM 8753 C CA . MET B 1 119 ? 31.297 -22.844 -6.23 1 39.09 119 MET B CA 1
ATOM 8754 C C . MET B 1 119 ? 30.672 -24.109 -5.691 1 39.09 119 MET B C 1
ATOM 8756 O O . MET B 1 119 ? 30 -24.844 -6.43 1 39.09 119 MET B O 1
ATOM 8760 N N . GLU B 1 120 ? 31.406 -24.688 -4.93 1 49.22 120 GLU B N 1
ATOM 8761 C CA . GLU B 1 120 ? 30.812 -25.828 -4.23 1 49.22 120 GLU B CA 1
ATOM 8762 C C . GLU B 1 120 ? 29.297 -25.703 -4.168 1 49.22 120 GLU B C 1
ATOM 8764 O O . GLU B 1 120 ? 28.766 -24.672 -3.746 1 49.22 120 GLU B O 1
ATOM 8769 N N . GLU B 1 121 ? 28.719 -26.297 -5.016 1 68.19 121 GLU B N 1
ATOM 8770 C CA . GLU B 1 121 ? 27.266 -26.359 -5.016 1 68.19 121 GLU B CA 1
ATOM 8771 C C . GLU B 1 121 ? 26.719 -26.438 -3.592 1 68.19 121 GLU B C 1
ATOM 8773 O O . GLU B 1 121 ? 27.234 -27.188 -2.76 1 68.19 121 GLU B O 1
ATOM 8778 N N . VAL B 1 122 ? 26.25 -25.375 -3.213 1 76.06 122 VAL B N 1
ATOM 8779 C CA . VAL B 1 122 ? 25.625 -25.359 -1.895 1 76.06 122 VAL B CA 1
ATOM 8780 C C . VAL B 1 122 ? 24.125 -25.594 -2.033 1 76.06 122 VAL B C 1
ATOM 8782 O O . VAL B 1 122 ? 23.562 -25.438 -3.123 1 76.06 122 VAL B O 1
ATOM 8785 N N . VAL B 1 123 ? 23.656 -26.094 -1.016 1 78.56 123 VAL B N 1
ATOM 8786 C CA . VAL B 1 123 ? 22.203 -26.188 -0.867 1 78.56 123 VAL B CA 1
ATOM 8787 C C . VAL B 1 123 ? 21.734 -25.203 0.205 1 78.56 123 VAL B C 1
ATOM 8789 O O . VAL B 1 123 ? 22.25 -25.188 1.32 1 78.56 123 VAL B O 1
ATOM 8792 N N . VAL B 1 124 ? 20.812 -24.359 -0.212 1 81.44 124 VAL B N 1
ATOM 8793 C CA . VAL B 1 124 ? 20.25 -23.391 0.714 1 81.44 124 VAL B CA 1
ATOM 8794 C C . VAL B 1 124 ? 18.938 -23.906 1.292 1 81.44 124 VAL B C 1
ATOM 8796 O O . VAL B 1 124 ? 18.016 -24.266 0.546 1 81.44 124 VAL B O 1
ATOM 8799 N N . ASN B 1 125 ? 18.828 -23.953 2.57 1 80.44 125 ASN B N 1
ATOM 8800 C CA . ASN B 1 125 ? 17.578 -24.422 3.158 1 80.44 125 ASN B CA 1
ATOM 8801 C C . ASN B 1 125 ? 16.781 -23.297 3.787 1 80.44 125 ASN B C 1
ATOM 8803 O O . ASN B 1 125 ? 15.781 -23.531 4.465 1 80.44 125 ASN B O 1
ATOM 8807 N N . GLY B 1 126 ? 17.25 -22.094 3.635 1 75.75 126 GLY B N 1
ATOM 8808 C CA . GLY B 1 126 ? 16.516 -20.953 4.148 1 75.75 126 GLY B CA 1
ATOM 8809 C C . GLY B 1 126 ? 17 -20.484 5.504 1 75.75 126 GLY B C 1
ATOM 8810 O O . GLY B 1 126 ? 16.766 -19.328 5.895 1 75.75 126 GLY B O 1
ATOM 8811 N N . TYR B 1 127 ? 17.594 -21.422 6.242 1 84.44 127 TYR B N 1
ATOM 8812 C CA . TYR B 1 127 ? 18.141 -21.078 7.551 1 84.44 127 TYR B CA 1
ATOM 8813 C C . TYR B 1 127 ? 19.656 -20.938 7.484 1 84.44 127 TYR B C 1
ATOM 8815 O O . TYR B 1 127 ? 20.234 -20.031 8.094 1 84.44 127 TYR B O 1
ATOM 8823 N N . PHE B 1 128 ? 20.281 -21.828 6.801 1 83.31 128 PHE B N 1
ATOM 8824 C CA . PHE B 1 128 ? 21.719 -21.828 6.574 1 83.31 128 PHE B CA 1
ATOM 8825 C C . PHE B 1 128 ? 22.062 -22.531 5.262 1 83.31 128 PHE B C 1
ATOM 8827 O O . PHE B 1 128 ? 21.172 -23.078 4.598 1 83.31 128 PHE B O 1
ATOM 8834 N N . THR B 1 129 ? 23.266 -22.438 4.891 1 80.12 129 THR B N 1
ATOM 8835 C CA . THR B 1 129 ? 23.734 -23.047 3.662 1 80.12 129 THR B CA 1
ATOM 8836 C C . THR B 1 129 ? 24.672 -24.219 3.973 1 80.12 129 THR B C 1
ATOM 8838 O O . THR B 1 129 ? 25.438 -24.156 4.938 1 80.12 129 THR B O 1
ATOM 8841 N N . ARG B 1 130 ? 24.516 -25.219 3.137 1 83.56 130 ARG B N 1
ATOM 8842 C CA . ARG B 1 130 ? 25.375 -26.391 3.26 1 83.56 130 ARG B CA 1
ATOM 8843 C C . ARG B 1 130 ? 26.031 -26.734 1.927 1 83.56 130 ARG B C 1
ATOM 8845 O O . ARG B 1 130 ? 25.438 -26.516 0.866 1 83.56 130 ARG B O 1
ATOM 8852 N N . LYS B 1 131 ? 27.141 -27.281 2.092 1 81.44 131 LYS B N 1
ATOM 8853 C CA . LYS B 1 131 ? 27.781 -27.797 0.886 1 81.44 131 LYS B CA 1
ATOM 8854 C C . LYS B 1 131 ? 27.047 -29.031 0.354 1 81.44 131 LYS B C 1
ATOM 8856 O O . LYS B 1 131 ? 26.594 -29.875 1.131 1 81.44 131 LYS B O 1
ATOM 8861 N N . ARG B 1 132 ? 27 -29.141 -0.836 1 82.12 132 ARG B N 1
ATOM 8862 C CA . ARG B 1 132 ? 26.25 -30.219 -1.478 1 82.12 132 ARG B CA 1
ATOM 8863 C C . ARG B 1 132 ? 26.828 -31.578 -1.122 1 82.12 132 ARG B C 1
ATOM 8865 O O . ARG B 1 132 ? 26.094 -32.562 -1.028 1 82.12 132 ARG B O 1
ATOM 8872 N N . ASN B 1 133 ? 28.109 -31.641 -1.003 1 79.94 133 ASN B N 1
ATOM 8873 C CA . ASN B 1 133 ? 28.766 -32.938 -0.758 1 79.94 133 ASN B CA 1
ATOM 8874 C C . ASN B 1 133 ? 28.531 -33.406 0.673 1 79.94 133 ASN B C 1
ATOM 8876 O O . ASN B 1 133 ? 28.828 -34.562 1.001 1 79.94 133 ASN B O 1
ATOM 8880 N N . THR B 1 134 ? 28.047 -32.594 1.484 1 83.06 134 THR B N 1
ATOM 8881 C CA . THR B 1 134 ? 27.781 -33 2.865 1 83.06 134 THR B CA 1
ATOM 8882 C C . THR B 1 134 ? 26.281 -33.125 3.119 1 83.06 134 THR B C 1
ATOM 8884 O O . THR B 1 134 ? 25.859 -33.5 4.207 1 83.06 134 THR B O 1
ATOM 8887 N N . TYR B 1 135 ? 25.609 -32.812 2.15 1 85.5 135 TYR B N 1
ATOM 8888 C CA . TYR B 1 135 ? 24.156 -32.812 2.289 1 85.5 135 TYR B CA 1
ATOM 8889 C C . TYR B 1 135 ? 23.594 -34.219 2.08 1 85.5 135 TYR B C 1
ATOM 8891 O O . TYR B 1 135 ? 23.875 -34.875 1.065 1 85.5 135 TYR B O 1
ATOM 8899 N N . THR B 1 136 ? 22.781 -34.719 2.943 1 87.38 136 THR B N 1
ATOM 8900 C CA . THR B 1 136 ? 22.297 -36.094 2.875 1 87.38 136 THR B CA 1
ATOM 8901 C C . THR B 1 136 ? 20.859 -36.125 2.363 1 87.38 136 THR B C 1
ATOM 8903 O O . THR B 1 136 ? 20.344 -37.219 2.031 1 87.38 136 THR B O 1
ATOM 8906 N N . GLY B 1 137 ? 20.188 -35.094 2.293 1 86.56 137 GLY B N 1
ATOM 8907 C CA . GLY B 1 137 ? 18.797 -35.062 1.846 1 86.56 137 GLY B CA 1
ATOM 8908 C C . GLY B 1 137 ? 18.672 -35 0.336 1 86.56 137 GLY B C 1
ATOM 8909 O O . GLY B 1 137 ? 19.656 -34.812 -0.376 1 86.56 137 GLY B O 1
ATOM 8910 N N . ALA B 1 138 ? 17.422 -35.219 -0.11 1 90.06 138 ALA B N 1
ATOM 8911 C CA . ALA B 1 138 ? 17.109 -35.062 -1.528 1 90.06 138 ALA B CA 1
ATOM 8912 C C . ALA B 1 138 ? 16.766 -33.625 -1.866 1 90.06 138 ALA B C 1
ATOM 8914 O O . ALA B 1 138 ? 15.797 -33.062 -1.342 1 90.06 138 ALA B O 1
ATOM 8915 N N . ALA B 1 139 ? 17.547 -33.031 -2.656 1 89.5 139 ALA B N 1
ATOM 8916 C CA . AL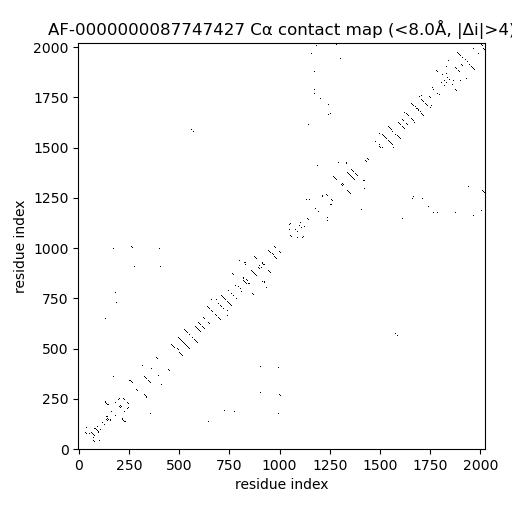A B 1 139 ? 17.328 -31.656 -3.061 1 89.5 139 ALA B CA 1
ATOM 8917 C C . ALA B 1 139 ? 17.766 -31.438 -4.504 1 89.5 139 ALA B C 1
ATOM 8919 O O . ALA B 1 139 ? 18.719 -32.062 -4.973 1 89.5 139 ALA B O 1
ATOM 8920 N N . LYS B 1 140 ? 17.016 -30.656 -5.168 1 90.94 140 LYS B N 1
ATOM 8921 C CA . LYS B 1 140 ? 17.375 -30.219 -6.516 1 90.94 140 LYS B CA 1
ATOM 8922 C C . LYS B 1 140 ? 17.641 -28.719 -6.555 1 90.94 140 LYS B C 1
ATOM 8924 O O . LYS B 1 140 ? 16.844 -27.922 -6.051 1 90.94 140 LYS B O 1
ATOM 8929 N N . SER B 1 141 ? 18.75 -28.359 -7.074 1 91 141 SER B N 1
ATOM 8930 C CA . SER B 1 141 ? 19.109 -26.953 -7.242 1 91 141 SER B CA 1
ATOM 8931 C C . SER B 1 141 ? 19.047 -26.531 -8.711 1 91 141 SER B C 1
ATOM 8933 O O . SER B 1 141 ? 19.562 -27.234 -9.578 1 91 141 SER B O 1
ATOM 8935 N N . ILE B 1 142 ? 18.406 -25.422 -8.969 1 93.56 142 ILE B N 1
ATOM 8936 C CA . ILE B 1 142 ? 18.25 -24.891 -10.32 1 93.56 142 ILE B CA 1
ATOM 8937 C C . ILE B 1 142 ? 18.781 -23.453 -10.375 1 93.56 142 ILE B C 1
ATOM 8939 O O . ILE B 1 142 ? 18.406 -22.625 -9.547 1 93.56 142 ILE B O 1
ATOM 8943 N N . SER B 1 143 ? 19.594 -23.188 -11.359 1 91.56 143 SER B N 1
ATOM 8944 C CA . SER B 1 143 ? 20.125 -21.844 -11.5 1 91.56 143 SER B CA 1
ATOM 8945 C C . SER B 1 143 ? 19.172 -20.938 -12.266 1 91.56 143 SER B C 1
ATOM 8947 O O . SER B 1 143 ? 18.297 -21.422 -12.977 1 91.56 143 SER B O 1
ATOM 8949 N N . GLY B 1 144 ? 19.375 -19.688 -12.117 1 91 144 GLY B N 1
ATOM 8950 C CA . GLY B 1 144 ? 18.594 -18.719 -12.859 1 91 144 GLY B CA 1
ATOM 8951 C C . GLY B 1 144 ? 18.703 -18.875 -14.359 1 91 144 GLY B C 1
ATOM 8952 O O . GLY B 1 144 ? 17.719 -18.75 -15.086 1 91 144 GLY B O 1
ATOM 8953 N N . ASP B 1 145 ? 19.828 -19.172 -14.805 1 85.19 145 ASP B N 1
ATOM 8954 C CA . ASP B 1 145 ? 20.062 -19.328 -16.234 1 85.19 145 ASP B CA 1
ATOM 8955 C C . ASP B 1 145 ? 19.312 -20.531 -16.781 1 85.19 145 ASP B C 1
ATOM 8957 O O . ASP B 1 145 ? 18.781 -20.5 -17.891 1 85.19 145 ASP B O 1
ATOM 8961 N N . GLU B 1 146 ? 19.344 -21.578 -16.031 1 88.69 146 GLU B N 1
ATOM 8962 C CA . GLU B 1 146 ? 18.578 -22.75 -16.438 1 88.69 146 GLU B CA 1
ATOM 8963 C C . GLU B 1 146 ? 17.094 -22.453 -16.547 1 88.69 146 GLU B C 1
ATOM 8965 O O . GLU B 1 146 ? 16.422 -22.906 -17.469 1 88.69 146 GLU B O 1
ATOM 8970 N N . LEU B 1 147 ? 16.594 -21.688 -15.633 1 92.62 147 LEU B N 1
ATOM 8971 C CA . LEU B 1 147 ? 15.188 -21.312 -15.664 1 92.62 147 LEU B CA 1
ATOM 8972 C C . LEU B 1 147 ? 14.859 -20.5 -16.906 1 92.62 147 LEU B C 1
ATOM 8974 O O . LEU B 1 147 ? 13.859 -20.766 -17.594 1 92.62 147 LEU B O 1
ATOM 8978 N N . LEU B 1 148 ? 15.711 -19.562 -17.188 1 88.56 148 LEU B N 1
ATOM 8979 C CA . LEU B 1 148 ? 15.492 -18.656 -18.312 1 88.56 148 LEU B CA 1
ATOM 8980 C C . LEU B 1 148 ? 15.578 -19.406 -19.641 1 88.56 148 LEU B C 1
ATOM 8982 O O . LEU B 1 148 ? 14.961 -19 -20.625 1 88.56 148 LEU B O 1
ATOM 8986 N N . SER B 1 149 ? 16.328 -20.469 -19.641 1 86.25 149 SER B N 1
ATOM 8987 C CA . SER B 1 149 ? 16.469 -21.25 -20.875 1 86.25 149 SER B CA 1
ATOM 8988 C C . SER B 1 149 ? 15.172 -21.984 -21.203 1 86.25 149 SER B C 1
ATOM 8990 O O . SER B 1 149 ? 14.945 -22.375 -22.344 1 86.25 149 SER B O 1
ATOM 8992 N N . VAL B 1 150 ? 14.375 -22.172 -20.203 1 87 150 VAL B N 1
ATOM 8993 C CA . VAL B 1 150 ? 13.102 -22.875 -20.406 1 87 150 VAL B CA 1
ATOM 8994 C C . VAL B 1 150 ? 12.008 -21.859 -20.734 1 87 150 VAL B C 1
ATOM 8996 O O . VAL B 1 150 ? 11.266 -22.031 -21.703 1 87 150 VAL B O 1
ATOM 8999 N N . SER B 1 151 ? 11.898 -20.938 -19.938 1 87.25 151 SER B N 1
ATOM 9000 C CA . SER B 1 151 ? 10.898 -19.891 -20.125 1 87.25 151 SER B CA 1
ATOM 9001 C C . SER B 1 151 ? 11.367 -18.562 -19.547 1 87.25 151 SER B C 1
ATOM 9003 O O . SER B 1 151 ? 11.836 -18.5 -18.422 1 87.25 151 SER B O 1
ATOM 9005 N N . PRO B 1 152 ? 11.117 -17.531 -20.312 1 86.56 152 PRO B N 1
ATOM 9006 C CA . PRO B 1 152 ? 11.531 -16.219 -19.797 1 86.56 152 PRO B CA 1
ATOM 9007 C C . PRO B 1 152 ? 10.477 -15.578 -18.891 1 86.56 152 PRO B C 1
ATOM 9009 O O . PRO B 1 152 ? 10.758 -14.578 -18.234 1 86.56 152 PRO B O 1
ATOM 9012 N N . THR B 1 153 ? 9.25 -16.172 -18.828 1 82.69 153 THR B N 1
ATOM 9013 C CA . THR B 1 153 ? 8.211 -15.445 -18.109 1 82.69 153 THR B CA 1
ATOM 9014 C C . THR B 1 153 ? 7.496 -16.359 -17.125 1 82.69 153 THR B C 1
ATOM 9016 O O . THR B 1 153 ? 6.828 -15.875 -16.203 1 82.69 153 THR B O 1
ATOM 9019 N N . ASN B 1 154 ? 7.566 -17.656 -17.25 1 87.88 154 ASN B N 1
ATOM 9020 C CA . ASN B 1 154 ? 6.785 -18.578 -16.438 1 87.88 154 ASN B CA 1
ATOM 9021 C C . ASN B 1 154 ? 7.676 -19.422 -15.531 1 87.88 154 ASN B C 1
ATOM 9023 O O . ASN B 1 154 ? 8.125 -20.5 -15.922 1 87.88 154 ASN B O 1
ATOM 9027 N N . ILE B 1 155 ? 7.707 -19.094 -14.359 1 91.19 155 ILE B N 1
ATOM 9028 C CA . ILE B 1 155 ? 8.609 -19.75 -13.414 1 91.19 155 ILE B CA 1
ATOM 9029 C C . ILE B 1 155 ? 8.078 -21.125 -13.055 1 91.19 155 ILE B C 1
ATOM 9031 O O . ILE B 1 155 ? 8.852 -22.078 -12.875 1 91.19 155 ILE B O 1
ATOM 9035 N N . LEU B 1 156 ? 6.801 -21.266 -12.859 1 91.31 156 LEU B N 1
ATOM 9036 C CA . LEU B 1 156 ? 6.234 -22.547 -12.484 1 91.31 156 LEU B CA 1
ATOM 9037 C C . LEU B 1 156 ? 6.48 -23.594 -13.57 1 91.31 156 LEU B C 1
ATOM 9039 O O . LEU B 1 156 ? 6.855 -24.719 -13.273 1 91.31 156 LEU B O 1
ATOM 9043 N N . GLN B 1 157 ? 6.309 -23.172 -14.758 1 89.06 157 GLN B N 1
ATOM 9044 C CA . GLN B 1 157 ? 6.586 -24.078 -15.867 1 89.06 157 GLN B CA 1
ATOM 9045 C C . GLN B 1 157 ? 8.07 -24.422 -15.938 1 89.06 157 GLN B C 1
ATOM 9047 O O . GLN B 1 157 ? 8.43 -25.562 -16.219 1 89.06 157 GLN B O 1
ATOM 9052 N N . ALA B 1 158 ? 8.867 -23.453 -15.688 1 92.31 158 ALA B N 1
ATOM 9053 C CA . ALA B 1 158 ? 10.312 -23.672 -15.75 1 92.31 158 ALA B CA 1
ATOM 9054 C C . ALA B 1 158 ? 10.758 -24.688 -14.695 1 92.31 158 ALA B C 1
ATOM 9056 O O . ALA B 1 158 ? 11.469 -25.641 -15.008 1 92.31 158 ALA B O 1
ATOM 9057 N N . ILE B 1 159 ? 10.32 -24.516 -13.539 1 93.75 159 ILE B N 1
ATOM 9058 C CA . ILE B 1 159 ? 10.75 -25.406 -12.461 1 93.75 159 ILE B CA 1
ATOM 9059 C C . ILE B 1 159 ? 10.195 -26.812 -12.695 1 93.75 159 ILE B C 1
ATOM 9061 O O . ILE B 1 159 ? 10.883 -27.797 -12.461 1 93.75 159 ILE B O 1
ATOM 9065 N N . SER B 1 160 ? 8.953 -26.906 -13.078 1 91.5 160 SER B N 1
ATOM 9066 C CA . SER B 1 160 ? 8.328 -28.219 -13.289 1 91.5 160 SER B CA 1
ATOM 9067 C C . SER B 1 160 ? 9 -28.969 -14.438 1 91.5 160 SER B C 1
ATOM 9069 O O . SER B 1 160 ? 9.023 -30.203 -14.445 1 91.5 160 SER B O 1
ATOM 9071 N N . THR B 1 161 ? 9.516 -28.266 -15.391 1 89.81 161 THR B N 1
ATOM 9072 C CA . THR B 1 161 ? 10.211 -28.875 -16.516 1 89.81 161 THR B CA 1
ATOM 9073 C C . THR B 1 161 ? 11.57 -29.422 -16.094 1 89.81 161 THR B C 1
ATOM 9075 O O . THR B 1 161 ? 12.008 -30.469 -16.578 1 89.81 161 THR B O 1
ATOM 9078 N N . LEU B 1 162 ? 12.156 -28.734 -15.18 1 91.25 162 LEU B N 1
ATOM 9079 C CA . LEU B 1 162 ? 13.523 -29.078 -14.812 1 91.25 162 LEU B CA 1
ATOM 9080 C C . LEU B 1 162 ? 13.539 -30.125 -13.688 1 91.25 162 LEU B C 1
ATOM 9082 O O . LEU B 1 162 ? 14.562 -30.766 -13.438 1 91.25 162 LEU B O 1
ATOM 9086 N N . ASP B 1 163 ? 12.461 -30.281 -13.008 1 92 163 ASP B N 1
ATOM 9087 C CA . ASP B 1 163 ? 12.352 -31.281 -11.953 1 92 163 ASP B CA 1
ATOM 9088 C C . ASP B 1 163 ? 11.094 -32.125 -12.117 1 92 163 ASP B C 1
ATOM 9090 O O . ASP B 1 163 ? 9.977 -31.656 -11.898 1 92 163 ASP B O 1
ATOM 9094 N N . ALA B 1 164 ? 11.25 -33.312 -12.289 1 88 164 ALA B N 1
ATOM 9095 C CA . ALA B 1 164 ? 10.117 -34.219 -12.531 1 88 164 ALA B CA 1
ATOM 9096 C C . ALA B 1 164 ? 9.289 -34.406 -11.266 1 88 164 ALA B C 1
ATOM 9098 O O . ALA B 1 164 ? 8.125 -34.812 -11.336 1 88 164 ALA B O 1
ATOM 9099 N N . GLY B 1 165 ? 9.859 -34.156 -10.195 1 89.62 165 GLY B N 1
ATOM 9100 C CA . GLY B 1 165 ? 9.133 -34.344 -8.953 1 89.62 165 GLY B CA 1
ATOM 9101 C C . GLY B 1 165 ? 8.133 -33.219 -8.688 1 89.62 165 GLY B C 1
ATOM 9102 O O . GLY B 1 165 ? 7.277 -33.344 -7.809 1 89.62 165 GLY B O 1
ATOM 9103 N N . LEU B 1 166 ? 8.227 -32.281 -9.398 1 91.25 166 LEU B N 1
ATOM 9104 C CA . LEU B 1 166 ? 7.309 -31.156 -9.25 1 91.25 166 LEU B CA 1
ATOM 9105 C C . LEU B 1 166 ? 6.23 -31.188 -10.328 1 91.25 166 LEU B C 1
ATOM 9107 O O . LEU B 1 166 ? 6.531 -31.094 -11.523 1 91.25 166 LEU B O 1
ATOM 9111 N N . ASN B 1 167 ? 4.992 -31.203 -9.844 1 88.75 167 ASN B N 1
ATOM 9112 C CA . ASN B 1 167 ? 3.875 -31.297 -10.773 1 88.75 167 ASN B CA 1
ATOM 9113 C C . ASN B 1 167 ? 2.91 -30.125 -10.609 1 88.75 167 ASN B C 1
ATOM 9115 O O . ASN B 1 167 ? 2.488 -29.812 -9.5 1 88.75 167 ASN B O 1
ATOM 9119 N N . ILE B 1 168 ? 2.592 -29.5 -11.727 1 87.12 168 ILE B N 1
ATOM 9120 C CA . ILE B 1 168 ? 1.532 -28.5 -11.742 1 87.12 168 ILE B CA 1
ATOM 9121 C C . ILE B 1 168 ? 0.176 -29.188 -11.906 1 87.12 168 ILE B C 1
ATOM 9123 O O . ILE B 1 168 ? -0.06 -29.875 -12.898 1 87.12 168 ILE B O 1
ATOM 9127 N N . THR B 1 169 ? -0.655 -28.969 -10.961 1 81.88 169 THR B N 1
ATOM 9128 C CA . THR B 1 169 ? -1.979 -29.578 -11.055 1 81.88 169 THR B CA 1
ATOM 9129 C C . THR B 1 169 ? -2.789 -28.938 -12.172 1 81.88 169 THR B C 1
ATOM 9131 O O . THR B 1 169 ? -2.947 -27.719 -12.211 1 81.88 169 THR B O 1
ATOM 9134 N N . GLN B 1 170 ? -3.141 -29.719 -13.047 1 76.44 170 GLN B N 1
ATOM 9135 C CA . GLN B 1 170 ? -3.908 -29.219 -14.18 1 76.44 170 GLN B CA 1
ATOM 9136 C C . GLN B 1 170 ? -5.344 -28.906 -13.773 1 76.44 170 GLN B C 1
ATOM 9138 O O . GLN B 1 170 ? -5.984 -29.688 -13.07 1 76.44 170 GLN B O 1
ATOM 9143 N N . ASN B 1 171 ? -5.773 -27.75 -14.094 1 86.5 171 ASN B N 1
ATOM 9144 C CA . ASN B 1 171 ? -7.172 -27.344 -13.977 1 86.5 171 ASN B CA 1
ATOM 9145 C C . ASN B 1 171 ? -7.816 -27.156 -15.344 1 86.5 171 ASN B C 1
ATOM 9147 O O . ASN B 1 171 ? -7.711 -26.078 -15.938 1 86.5 171 ASN B O 1
ATOM 9151 N N . ASN B 1 172 ? -8.492 -28.156 -15.758 1 89.88 172 ASN B N 1
ATOM 9152 C CA . ASN B 1 172 ? -9.078 -28.109 -17.094 1 89.88 172 ASN B CA 1
ATOM 9153 C C . ASN B 1 172 ? -10.141 -27.016 -17.203 1 89.88 172 ASN B C 1
ATOM 9155 O O . ASN B 1 172 ? -10.367 -26.469 -18.281 1 89.88 172 ASN B O 1
ATOM 9159 N N . SER B 1 173 ? -10.75 -26.672 -16.078 1 91.75 173 SER B N 1
ATOM 9160 C CA . SER B 1 173 ? -11.789 -25.656 -16.125 1 91.75 173 SER B CA 1
ATOM 9161 C C . SER B 1 173 ? -11.195 -24.266 -16.375 1 91.75 173 SER B C 1
ATOM 9163 O O . SER B 1 173 ? -11.797 -23.453 -17.078 1 91.75 173 SER B O 1
ATOM 9165 N N . MET B 1 174 ? -10.023 -24.016 -15.852 1 94.62 174 MET B N 1
ATOM 9166 C CA . MET B 1 174 ? -9.492 -22.656 -15.883 1 94.62 174 MET B CA 1
ATOM 9167 C C . MET B 1 174 ? -8.477 -22.5 -17 1 94.62 174 MET B C 1
ATOM 9169 O O . MET B 1 174 ? -8.047 -21.375 -17.312 1 94.62 174 MET B O 1
ATOM 9173 N N . GLY B 1 175 ? -8.109 -23.484 -17.672 1 94.38 175 GLY B N 1
ATOM 9174 C CA . GLY B 1 175 ? -7.207 -23.406 -18.812 1 94.38 175 GLY B CA 1
ATOM 9175 C C . GLY B 1 175 ? -5.996 -22.531 -18.562 1 94.38 175 GLY B C 1
ATOM 9176 O O . GLY B 1 175 ? -5.316 -22.688 -17.531 1 94.38 175 GLY B O 1
ATOM 9177 N N . SER B 1 176 ? -5.793 -21.656 -19.469 1 94.94 176 SER B N 1
ATOM 9178 C CA . SER B 1 176 ? -4.641 -20.766 -19.359 1 94.94 176 SER B CA 1
ATOM 9179 C C . SER B 1 176 ? -5.039 -19.422 -18.797 1 94.94 176 SER B C 1
ATOM 9181 O O . SER B 1 176 ? -4.434 -18.391 -19.125 1 94.94 176 SER B O 1
ATOM 9183 N N . ASN B 1 177 ? -6.129 -19.344 -17.969 1 96.62 177 ASN B N 1
ATOM 9184 C CA . ASN B 1 177 ? -6.555 -18.109 -17.328 1 96.62 177 ASN B CA 1
ATOM 9185 C C . ASN B 1 177 ? -5.438 -17.484 -16.5 1 96.62 177 ASN B C 1
ATOM 9187 O O . ASN B 1 177 ? -4.996 -18.062 -15.508 1 96.62 177 ASN B O 1
ATOM 9191 N N . PRO B 1 178 ? -5.012 -16.328 -16.906 1 95.25 178 PRO B N 1
ATOM 9192 C CA . PRO B 1 178 ? -3.883 -15.742 -16.188 1 95.25 178 PRO B CA 1
ATOM 9193 C C . PRO B 1 178 ? -4.227 -15.383 -14.742 1 95.25 178 PRO B C 1
ATOM 9195 O O . PRO B 1 178 ? -3.328 -15.164 -13.93 1 95.25 178 PRO B O 1
ATOM 9198 N N . ASN B 1 179 ? -5.461 -15.273 -14.453 1 95.62 179 ASN B N 1
ATOM 9199 C CA . ASN B 1 179 ? -5.863 -14.867 -13.109 1 95.62 179 ASN B CA 1
ATOM 9200 C C . ASN B 1 179 ? -6.094 -16.062 -12.195 1 95.62 179 ASN B C 1
ATOM 9202 O O . ASN B 1 179 ? -6.469 -15.914 -11.039 1 95.62 179 ASN B O 1
ATOM 9206 N N . ASN B 1 180 ? -5.887 -17.219 -12.672 1 92.81 180 ASN B N 1
ATOM 9207 C CA . ASN B 1 180 ? -5.934 -18.438 -11.867 1 92.81 180 ASN B CA 1
ATOM 9208 C C . ASN B 1 180 ? -4.535 -18.953 -11.539 1 92.81 180 ASN B C 1
ATOM 9210 O O . ASN B 1 180 ? -3.758 -19.25 -12.453 1 92.81 180 ASN B O 1
ATOM 9214 N N . ILE B 1 181 ? -4.246 -19.141 -10.383 1 90.06 181 ILE B N 1
ATOM 9215 C CA . ILE B 1 181 ? -2.945 -19.641 -9.961 1 90.06 181 ILE B CA 1
ATOM 9216 C C . ILE B 1 181 ? -3.002 -21.172 -9.82 1 90.06 181 ILE B C 1
ATOM 9218 O O . ILE B 1 181 ? -3.805 -21.703 -9.047 1 90.06 181 ILE B O 1
ATOM 9222 N N . PRO B 1 182 ? -2.18 -21.781 -10.547 1 88.56 182 PRO B N 1
ATOM 9223 C CA . PRO B 1 182 ? -2.195 -23.25 -1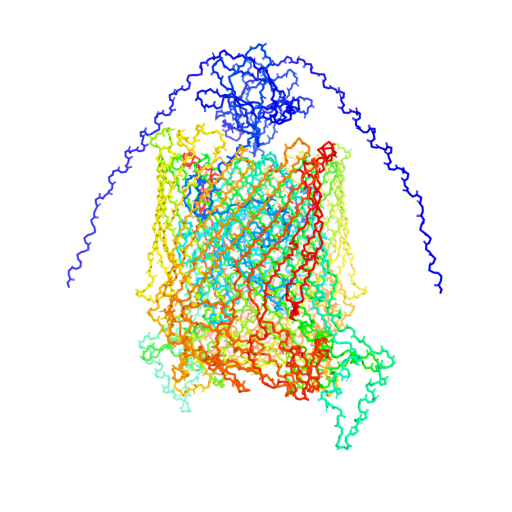0.469 1 88.56 182 PRO B CA 1
ATOM 9224 C C . PRO B 1 182 ? -1.62 -23.781 -9.156 1 88.56 182 PRO B C 1
ATOM 9226 O O . PRO B 1 182 ? -0.756 -23.125 -8.555 1 88.56 182 PRO B O 1
ATOM 9229 N N . ASP B 1 183 ? -2.02 -24.922 -8.773 1 86.94 183 ASP B N 1
ATOM 9230 C CA . ASP B 1 183 ? -1.471 -25.578 -7.594 1 86.94 183 ASP B CA 1
ATOM 9231 C C . ASP B 1 183 ? -0.215 -26.375 -7.945 1 86.94 183 ASP B C 1
ATOM 9233 O O . ASP B 1 183 ? -0.048 -26.812 -9.086 1 86.94 183 ASP B O 1
ATOM 9237 N N . LEU B 1 184 ? 0.661 -26.594 -6.941 1 90.06 184 LEU B N 1
ATOM 9238 C CA . LEU B 1 184 ? 1.903 -27.344 -7.098 1 90.06 184 LEU B CA 1
ATOM 9239 C C . LEU B 1 184 ? 1.979 -28.484 -6.09 1 90.06 184 LEU B C 1
ATOM 9241 O O . LEU B 1 184 ? 1.597 -28.312 -4.93 1 90.06 184 LEU B O 1
ATOM 9245 N N . VAL B 1 185 ? 2.471 -29.594 -6.562 1 91.25 185 VAL B N 1
ATOM 9246 C CA . VAL B 1 185 ? 2.658 -30.75 -5.691 1 91.25 185 VAL B CA 1
ATOM 9247 C C . VAL B 1 185 ? 4.043 -31.344 -5.922 1 91.25 185 VAL B C 1
ATOM 9249 O O . VAL B 1 185 ? 4.484 -31.484 -7.066 1 91.25 185 VAL B O 1
ATOM 9252 N N . ILE B 1 186 ? 4.699 -31.578 -4.926 1 92.31 186 ILE B N 1
ATOM 9253 C CA . ILE B 1 186 ? 5.984 -32.281 -5.008 1 92.31 186 ILE B CA 1
ATOM 9254 C C . ILE B 1 186 ? 5.793 -33.75 -4.707 1 92.31 186 ILE B C 1
ATOM 9256 O O . ILE B 1 186 ? 5.34 -34.125 -3.621 1 92.31 186 ILE B O 1
ATOM 9260 N N . ARG B 1 187 ? 6.18 -34.562 -5.633 1 90.12 187 ARG B N 1
ATOM 9261 C CA . ARG B 1 187 ? 6.133 -36.031 -5.547 1 90.12 187 ARG B CA 1
ATOM 9262 C C . ARG B 1 187 ? 4.699 -36.531 -5.395 1 90.12 187 ARG B C 1
ATOM 9264 O O . ARG B 1 187 ? 3.988 -36.688 -6.387 1 90.12 187 ARG B O 1
ATOM 9271 N N . SER B 1 188 ? 4.195 -36.594 -4.098 1 85.25 188 SER B N 1
ATOM 9272 C CA . SER B 1 188 ? 2.846 -37.094 -3.867 1 85.25 188 SER B CA 1
ATOM 9273 C C . SER B 1 188 ? 2.086 -36.219 -2.885 1 85.25 188 SER B C 1
ATOM 9275 O O . SER B 1 188 ? 2.682 -35.344 -2.217 1 85.25 188 SER B O 1
ATOM 9277 N N . THR B 1 189 ? 0.796 -36.438 -2.932 1 84.12 189 THR B N 1
ATOM 9278 C CA . THR B 1 189 ? -0.032 -35.688 -1.984 1 84.12 189 THR B CA 1
ATOM 9279 C C . THR B 1 189 ? 0.044 -36.312 -0.596 1 84.12 189 THR B C 1
ATOM 9281 O O . THR B 1 189 ? 0.119 -37.531 -0.466 1 84.12 189 THR B O 1
ATOM 9284 N N . THR B 1 190 ? 0.037 -35.469 0.346 1 81.88 190 THR B N 1
ATOM 9285 C CA . THR B 1 190 ? 0.142 -35.969 1.713 1 81.88 190 THR B CA 1
ATOM 9286 C C . THR B 1 190 ? -1.217 -35.938 2.406 1 81.88 190 THR B C 1
ATOM 9288 O O . THR B 1 190 ? -1.412 -36.594 3.434 1 81.88 190 THR B O 1
ATOM 9291 N N . SER B 1 191 ? -2.057 -35.125 1.861 1 82.12 191 SER B N 1
ATOM 9292 C CA . SER B 1 191 ? -3.383 -35 2.455 1 82.12 191 SER B CA 1
ATOM 9293 C C . SER B 1 191 ? -4.477 -35.281 1.424 1 82.12 191 SER B C 1
ATOM 9295 O O . SER B 1 191 ? -4.254 -35.094 0.223 1 82.12 191 SER B O 1
ATOM 9297 N N . LEU B 1 192 ? -5.637 -35.688 2.016 1 77.56 192 LEU B N 1
ATOM 9298 C CA . LEU B 1 192 ? -6.793 -35.906 1.154 1 77.56 192 LEU B CA 1
ATOM 9299 C C . LEU B 1 192 ? -7.66 -34.656 1.062 1 77.56 192 LEU B C 1
ATOM 9301 O O . LEU B 1 192 ? -8.039 -34.094 2.086 1 77.56 192 LEU B O 1
ATOM 9305 N N . ALA B 1 193 ? -7.816 -34.156 -0.106 1 68.06 193 ALA B N 1
ATOM 9306 C CA . ALA B 1 193 ? -8.672 -33 -0.301 1 68.06 193 ALA B CA 1
ATOM 9307 C C . ALA B 1 193 ? -10.148 -33.375 -0.266 1 68.06 193 ALA B C 1
ATOM 9309 O O . ALA B 1 193 ? -10.695 -33.844 -1.262 1 68.06 193 ALA B O 1
ATOM 9310 N N . THR B 1 194 ? -10.742 -33.281 0.815 1 63.66 194 THR B N 1
ATOM 9311 C CA . THR B 1 194 ? -12.133 -33.719 0.94 1 63.66 194 THR B CA 1
ATOM 9312 C C . THR B 1 194 ? -13.078 -32.562 0.6 1 63.66 194 THR B C 1
ATOM 9314 O O . THR B 1 194 ? -14.234 -32.781 0.238 1 63.66 194 THR B O 1
ATOM 9317 N N . ASN B 1 195 ? -12.523 -31.359 0.905 1 58.97 195 ASN B N 1
ATOM 9318 C CA . ASN B 1 195 ? -13.297 -30.172 0.543 1 58.97 195 ASN B CA 1
ATOM 9319 C C . ASN B 1 195 ? -12.516 -29.25 -0.39 1 58.97 195 ASN B C 1
ATOM 9321 O O . ASN B 1 195 ? -11.344 -29.516 -0.681 1 58.97 195 ASN B O 1
ATOM 9325 N N . ASN B 1 196 ? -13.133 -28.625 -1.334 1 53.62 196 ASN B N 1
ATOM 9326 C CA . ASN B 1 196 ? -12.531 -27.719 -2.303 1 53.62 196 ASN B CA 1
ATOM 9327 C C . ASN B 1 196 ? -11.477 -26.828 -1.653 1 53.62 196 ASN B C 1
ATOM 9329 O O . ASN B 1 196 ? -11.438 -25.625 -1.895 1 53.62 196 ASN B O 1
ATOM 9333 N N . GLU B 1 197 ? -10.672 -27.484 -0.752 1 57.53 197 GLU B N 1
ATOM 9334 C CA . GLU B 1 197 ? -9.625 -26.688 -0.125 1 57.53 197 GLU B CA 1
ATOM 9335 C C . GLU B 1 197 ? -8.453 -26.453 -1.081 1 57.53 197 GLU B C 1
ATOM 9337 O O . GLU B 1 197 ? -8.016 -27.391 -1.767 1 57.53 197 GLU B O 1
ATOM 9342 N N . VAL B 1 198 ? -8.148 -25.297 -1.193 1 57.88 198 VAL B N 1
ATOM 9343 C CA . VAL B 1 198 ? -7.062 -24.906 -2.09 1 57.88 198 VAL B CA 1
ATOM 9344 C C . VAL B 1 198 ? -5.742 -24.906 -1.323 1 57.88 198 VAL B C 1
ATOM 9346 O O . VAL B 1 198 ? -5.684 -24.438 -0.181 1 57.88 198 VAL B O 1
ATOM 9349 N N . GLY B 1 199 ? -4.777 -25.594 -1.83 1 65.94 199 GLY B N 1
ATOM 9350 C CA . GLY B 1 199 ? -3.418 -25.438 -1.342 1 65.94 199 GLY B CA 1
ATOM 9351 C C . GLY B 1 199 ? -3.064 -26.422 -0.245 1 65.94 199 GLY B C 1
ATOM 9352 O O . GLY B 1 199 ? -2.023 -26.297 0.405 1 65.94 199 GLY B O 1
ATOM 9353 N N . LEU B 1 200 ? -3.828 -27.406 -0.03 1 76.38 200 LEU B N 1
ATOM 9354 C CA . LEU B 1 200 ? -3.6 -28.375 1.042 1 76.38 200 LEU B CA 1
ATOM 9355 C C . LEU B 1 200 ? -2.283 -29.109 0.835 1 76.38 200 LEU B C 1
ATOM 9357 O O . LEU B 1 200 ? -1.566 -29.406 1.798 1 76.38 200 LEU B O 1
ATOM 9361 N N . ASN B 1 201 ? -1.98 -29.406 -0.372 1 85.94 201 ASN B N 1
ATOM 9362 C CA . ASN B 1 201 ? -0.79 -30.203 -0.684 1 85.94 201 ASN B CA 1
ATOM 9363 C C . ASN B 1 201 ? 0.285 -29.344 -1.351 1 85.94 201 ASN B C 1
ATOM 9365 O O . ASN B 1 201 ? 1.24 -29.875 -1.921 1 85.94 201 ASN B O 1
ATOM 9369 N N . SER B 1 202 ? 0.096 -28.078 -1.246 1 88.44 202 SER B N 1
ATOM 9370 C CA . SER B 1 202 ? 1.088 -27.172 -1.829 1 88.44 202 SER B CA 1
ATOM 9371 C C . SER B 1 202 ? 2.35 -27.109 -0.975 1 88.44 202 SER B C 1
ATOM 9373 O O . SER B 1 202 ? 2.273 -27.125 0.256 1 88.44 202 SER B O 1
ATOM 9375 N N . PRO B 1 203 ? 3.461 -27.031 -1.613 1 91.94 203 PRO B N 1
ATOM 9376 C CA . PRO B 1 203 ? 4.699 -26.891 -0.841 1 91.94 203 PRO B CA 1
ATOM 9377 C C . PRO B 1 203 ? 4.84 -25.516 -0.208 1 91.94 203 PRO B C 1
ATOM 9379 O O . PRO B 1 203 ? 4.117 -24.578 -0.575 1 91.94 203 PRO B O 1
ATOM 9382 N N . LEU B 1 204 ? 5.727 -25.516 0.759 1 91.94 204 LEU B N 1
ATOM 9383 C CA . LEU B 1 204 ? 6.074 -24.219 1.349 1 91.94 204 LEU B CA 1
ATOM 9384 C C . LEU B 1 204 ? 6.969 -23.422 0.409 1 91.94 204 LEU B C 1
ATOM 9386 O O . LEU B 1 204 ? 7.898 -23.969 -0.188 1 91.94 204 LEU B O 1
ATOM 9390 N N . ILE B 1 205 ? 6.676 -22.234 0.229 1 94 205 ILE B N 1
ATOM 9391 C CA . ILE B 1 205 ? 7.477 -21.344 -0.608 1 94 205 ILE B CA 1
ATOM 9392 C C . ILE B 1 205 ? 8.273 -20.375 0.271 1 94 205 ILE B C 1
ATOM 9394 O O . ILE B 1 205 ? 7.699 -19.703 1.127 1 94 205 ILE B O 1
ATOM 9398 N N . VAL B 1 206 ? 9.523 -20.328 0.062 1 94.56 206 VAL B N 1
ATOM 9399 C CA . VAL B 1 206 ? 10.398 -19.422 0.803 1 94.56 206 VAL B CA 1
ATOM 9400 C C . VAL B 1 206 ? 11.195 -18.562 -0.172 1 94.56 206 VAL B C 1
ATOM 9402 O O . VAL B 1 206 ? 11.914 -19.078 -1.029 1 94.56 206 VAL B O 1
ATOM 9405 N N . ILE B 1 207 ? 11.117 -17.328 -0.09 1 94.94 207 ILE B N 1
ATOM 9406 C CA . ILE B 1 207 ? 11.867 -16.391 -0.93 1 94.94 207 ILE B CA 1
ATOM 9407 C C . ILE B 1 207 ? 12.852 -15.602 -0.072 1 94.94 207 ILE B C 1
ATOM 9409 O O . ILE B 1 207 ? 12.438 -14.828 0.799 1 94.94 207 ILE B O 1
ATOM 9413 N N . ASP B 1 208 ? 14.094 -15.75 -0.291 1 93.81 208 ASP B N 1
ATOM 9414 C CA . ASP B 1 208 ? 15.156 -15.094 0.461 1 93.81 208 ASP B CA 1
ATOM 9415 C C . ASP B 1 208 ? 15.016 -15.352 1.959 1 93.81 208 ASP B C 1
ATOM 9417 O O . ASP B 1 208 ? 15.109 -14.43 2.768 1 93.81 208 ASP B O 1
ATOM 9421 N N . GLY B 1 209 ? 14.625 -16.547 2.279 1 90.69 209 GLY B N 1
ATOM 9422 C CA . GLY B 1 209 ? 14.539 -16.969 3.67 1 90.69 209 GLY B CA 1
ATOM 9423 C C . GLY B 1 209 ? 13.211 -16.625 4.32 1 90.69 209 GLY B C 1
ATOM 9424 O O . GLY B 1 209 ? 12.992 -16.938 5.492 1 90.69 209 GLY B O 1
ATOM 9425 N N . VAL B 1 210 ? 12.359 -16.062 3.58 1 91.5 210 VAL B N 1
ATOM 9426 C CA . VAL B 1 210 ? 11.062 -15.656 4.125 1 91.5 210 VAL B CA 1
ATOM 9427 C C . VAL B 1 210 ? 9.961 -16.531 3.537 1 91.5 210 VAL B C 1
ATOM 9429 O O . VAL B 1 210 ? 9.867 -16.688 2.316 1 91.5 210 VAL B O 1
ATOM 9432 N N . GLU B 1 211 ? 9.102 -17.078 4.402 1 91.06 211 GLU B N 1
ATOM 9433 C CA . GLU B 1 211 ? 7.961 -17.844 3.914 1 91.06 211 GLU B CA 1
ATOM 9434 C C . GLU B 1 211 ? 7.016 -16.969 3.096 1 91.06 211 GLU B C 1
ATOM 9436 O O . GLU B 1 211 ? 6.699 -15.844 3.492 1 91.06 211 GLU B O 1
ATOM 9441 N N . SER B 1 212 ? 6.66 -17.453 2.033 1 91.56 212 SER B N 1
ATOM 9442 C CA . SER B 1 212 ? 5.824 -16.688 1.102 1 91.56 212 SER B CA 1
ATOM 9443 C C . SER B 1 212 ? 4.684 -17.547 0.564 1 91.56 212 SER B C 1
ATOM 9445 O O . SER B 1 212 ? 4.449 -18.656 1.053 1 91.56 212 SER B O 1
ATOM 9447 N N . THR B 1 213 ? 3.947 -16.953 -0.361 1 88.81 213 THR B N 1
ATOM 9448 C CA . THR B 1 213 ? 2.781 -17.641 -0.92 1 88.81 213 THR B CA 1
ATOM 9449 C C . THR B 1 213 ? 3.064 -18.109 -2.34 1 88.81 213 THR B C 1
ATOM 9451 O O . THR B 1 213 ? 4.035 -17.688 -2.965 1 88.81 213 THR B O 1
ATOM 9454 N N . LEU B 1 214 ? 2.211 -18.969 -2.783 1 90.06 214 LEU B N 1
ATOM 9455 C CA . LEU B 1 214 ? 2.297 -19.453 -4.16 1 90.06 214 LEU B CA 1
ATOM 9456 C C . LEU B 1 214 ? 2.051 -18.312 -5.145 1 90.06 214 LEU B C 1
ATOM 9458 O O . LEU B 1 214 ? 2.645 -18.281 -6.223 1 90.06 214 LEU B O 1
ATOM 9462 N N . GLN B 1 215 ? 1.252 -17.406 -4.793 1 89.19 215 GLN B N 1
ATOM 9463 C CA . GLN B 1 215 ? 1.004 -16.234 -5.637 1 89.19 215 GLN B CA 1
ATOM 9464 C C . GLN B 1 215 ? 2.273 -15.414 -5.816 1 89.19 215 GLN B C 1
ATOM 9466 O O . GLN B 1 215 ? 2.545 -14.914 -6.91 1 89.19 215 GLN B O 1
ATOM 9471 N N . ALA B 1 216 ? 2.91 -15.266 -4.73 1 91.94 216 ALA B N 1
ATOM 9472 C CA . ALA B 1 216 ? 4.156 -14.516 -4.812 1 91.94 216 ALA B CA 1
ATOM 9473 C C . ALA B 1 216 ? 5.125 -15.164 -5.801 1 91.94 216 ALA B C 1
ATOM 9475 O O . ALA B 1 216 ? 5.812 -14.469 -6.551 1 91.94 216 ALA B O 1
ATOM 9476 N N . LEU B 1 217 ? 5.188 -16.422 -5.727 1 92.81 217 LEU B N 1
ATOM 9477 C CA . LEU B 1 217 ? 6.043 -17.141 -6.66 1 92.81 217 LEU B CA 1
ATOM 9478 C C . LEU B 1 217 ? 5.543 -16.984 -8.094 1 92.81 217 LEU B C 1
ATOM 9480 O O . LEU B 1 217 ? 6.332 -16.734 -9.008 1 92.81 217 LEU B O 1
ATOM 9484 N N . TYR B 1 218 ? 4.258 -17.109 -8.328 1 92.06 218 TYR B N 1
ATOM 9485 C CA . TYR B 1 218 ? 3.639 -16.984 -9.641 1 92.06 218 TYR B CA 1
ATOM 9486 C C . TYR B 1 218 ? 3.916 -15.625 -10.25 1 92.06 218 TYR B C 1
ATOM 9488 O O . TYR B 1 218 ? 4.105 -15.5 -11.461 1 92.06 218 TYR B O 1
ATOM 9496 N N . ASP B 1 219 ? 3.975 -14.617 -9.398 1 90.62 219 ASP B N 1
ATOM 9497 C CA . ASP B 1 219 ? 4.102 -13.242 -9.875 1 90.62 219 ASP B CA 1
ATOM 9498 C C . ASP B 1 219 ? 5.555 -12.781 -9.82 1 90.62 219 ASP B C 1
ATOM 9500 O O . ASP B 1 219 ? 5.848 -11.609 -10.094 1 90.62 219 ASP B O 1
ATOM 9504 N N . MET B 1 220 ? 6.398 -13.641 -9.562 1 90.94 220 MET B N 1
ATOM 9505 C CA . MET B 1 220 ? 7.801 -13.25 -9.422 1 90.94 220 MET B CA 1
ATOM 9506 C C . MET B 1 220 ? 8.438 -13 -10.781 1 90.94 220 MET B C 1
ATOM 9508 O O . MET B 1 220 ? 8.164 -13.727 -11.742 1 90.94 220 MET B O 1
ATOM 9512 N N . ASN B 1 221 ? 9.344 -12.031 -10.805 1 90.88 221 ASN B N 1
ATOM 9513 C CA . ASN B 1 221 ? 10.164 -11.797 -11.984 1 90.88 221 ASN B CA 1
ATOM 9514 C C . ASN B 1 221 ? 11.281 -12.836 -12.094 1 90.88 221 ASN B C 1
ATOM 9516 O O . ASN B 1 221 ? 12.211 -12.852 -11.281 1 90.88 221 ASN B O 1
ATOM 9520 N N . ILE B 1 222 ? 11.211 -13.602 -13.039 1 91.31 222 ILE B N 1
ATOM 9521 C CA . ILE B 1 222 ? 12.125 -14.719 -13.203 1 91.31 222 ILE B CA 1
ATOM 9522 C C . ILE B 1 222 ? 13.547 -14.195 -13.398 1 91.31 222 ILE B C 1
ATOM 9524 O O . ILE B 1 222 ? 14.516 -14.875 -13.062 1 91.31 222 ILE B O 1
ATOM 9528 N N . GLN B 1 223 ? 13.75 -12.961 -13.898 1 89.62 223 GLN B N 1
ATOM 9529 C CA . GLN B 1 223 ? 15.062 -12.375 -14.141 1 89.62 223 GLN B CA 1
ATOM 9530 C C . GLN B 1 223 ? 15.797 -12.102 -12.828 1 89.62 223 GLN B C 1
ATOM 9532 O O . GLN B 1 223 ? 17.016 -11.945 -12.812 1 89.62 223 GLN B O 1
ATOM 9537 N N . ASP B 1 224 ? 15.07 -12.094 -11.805 1 89.31 224 ASP B N 1
ATOM 9538 C CA . ASP B 1 224 ? 15.648 -11.75 -10.508 1 89.31 224 ASP B CA 1
ATOM 9539 C C . ASP B 1 224 ? 16.141 -13 -9.781 1 89.31 224 ASP B C 1
ATOM 9541 O O . ASP B 1 224 ? 16.828 -12.898 -8.766 1 89.31 224 ASP B O 1
ATOM 9545 N N . ILE B 1 225 ? 15.906 -14.078 -10.297 1 93.62 225 ILE B N 1
ATOM 9546 C CA . ILE B 1 225 ? 16.188 -15.312 -9.57 1 93.62 225 ILE B CA 1
ATOM 9547 C C . ILE B 1 225 ? 17.625 -15.734 -9.797 1 93.62 225 ILE B C 1
ATOM 9549 O O . ILE B 1 225 ? 18.078 -15.828 -10.945 1 93.62 225 ILE B O 1
ATOM 9553 N N . GLU B 1 226 ? 18.328 -15.969 -8.758 1 90.94 226 GLU B N 1
ATOM 9554 C CA . GLU B 1 226 ? 19.688 -16.516 -8.812 1 90.94 226 GLU B CA 1
ATOM 9555 C C . GLU B 1 226 ? 19.656 -18.047 -8.812 1 90.94 226 GLU B C 1
ATOM 9557 O O . GLU B 1 226 ? 20.375 -18.688 -9.57 1 90.94 226 GLU B O 1
ATOM 9562 N N . ARG B 1 227 ? 18.781 -18.516 -7.879 1 92.19 227 ARG B N 1
ATOM 9563 C CA . ARG B 1 227 ? 18.734 -19.969 -7.738 1 92.19 227 ARG B CA 1
ATOM 9564 C C . ARG B 1 227 ? 17.438 -20.406 -7.078 1 92.19 227 ARG B C 1
ATOM 9566 O O . ARG B 1 227 ? 16.828 -19.641 -6.324 1 92.19 227 ARG B O 1
ATOM 9573 N N . VAL B 1 228 ? 17.016 -21.594 -7.34 1 94.25 228 VAL B N 1
ATOM 9574 C CA . VAL B 1 228 ? 15.883 -22.266 -6.719 1 94.25 228 VAL B CA 1
ATOM 9575 C C . VAL B 1 228 ? 16.312 -23.625 -6.168 1 94.25 228 VAL B C 1
ATOM 9577 O O . VAL B 1 228 ? 16.953 -24.406 -6.875 1 94.25 228 VAL B O 1
ATOM 9580 N N . ASP B 1 229 ? 16.031 -23.859 -4.926 1 93.38 229 ASP B N 1
ATOM 9581 C CA . ASP B 1 229 ? 16.266 -25.172 -4.316 1 93.38 229 ASP B CA 1
ATOM 9582 C C . ASP B 1 229 ? 14.953 -25.828 -3.92 1 93.38 229 ASP B C 1
ATOM 9584 O O . ASP B 1 229 ? 14.141 -25.234 -3.209 1 93.38 229 ASP B O 1
ATOM 9588 N N . ILE B 1 230 ? 14.781 -26.984 -4.387 1 94.38 230 ILE B N 1
ATOM 9589 C CA . ILE B 1 230 ? 13.602 -27.766 -4.039 1 94.38 230 ILE B CA 1
ATOM 9590 C C . ILE B 1 230 ? 13.984 -28.875 -3.053 1 94.38 230 ILE B C 1
ATOM 9592 O O . ILE B 1 230 ? 14.758 -29.766 -3.391 1 94.38 230 ILE B O 1
ATOM 9596 N N . LEU B 1 231 ? 13.43 -28.781 -1.9 1 92.5 231 LEU B N 1
ATOM 9597 C CA . LEU B 1 231 ? 13.68 -29.766 -0.858 1 92.5 231 LEU B CA 1
ATOM 9598 C C . LEU B 1 231 ? 12.539 -30.781 -0.777 1 92.5 231 LEU B C 1
ATOM 9600 O O . LEU B 1 231 ? 11.383 -30.391 -0.606 1 92.5 231 LEU B O 1
ATOM 9604 N N . LYS B 1 232 ? 12.875 -32.031 -0.723 1 90.88 232 LYS B N 1
ATOM 9605 C CA . LYS B 1 232 ? 11.82 -33.031 -0.913 1 90.88 232 LYS B CA 1
ATOM 9606 C C . LYS B 1 232 ? 11.75 -34 0.266 1 90.88 232 LYS B C 1
ATOM 9608 O O . LYS B 1 232 ? 10.695 -34.562 0.542 1 90.88 232 LYS B O 1
ATOM 9613 N N . ASP B 1 233 ? 12.867 -34.312 0.919 1 87.62 233 ASP B N 1
ATOM 9614 C CA . ASP B 1 233 ? 12.852 -35.344 1.954 1 87.62 233 ASP B CA 1
ATOM 9615 C C . ASP B 1 233 ? 12.891 -34.719 3.348 1 87.62 233 ASP B C 1
ATOM 9617 O O . ASP B 1 233 ? 12.859 -33.5 3.488 1 87.62 233 ASP B O 1
ATOM 9621 N N . ALA B 1 234 ? 12.922 -35.594 4.367 1 80.56 234 ALA B N 1
ATOM 9622 C CA . ALA B 1 234 ? 12.812 -35.125 5.754 1 80.56 234 ALA B CA 1
ATOM 9623 C C . ALA B 1 234 ? 14.055 -34.344 6.176 1 80.56 234 ALA B C 1
ATOM 9625 O O . ALA B 1 234 ? 13.945 -33.375 6.902 1 80.56 234 ALA B O 1
ATOM 9626 N N . SER B 1 235 ? 15.117 -34.812 5.777 1 78.06 235 SER B N 1
ATOM 9627 C CA . SER B 1 235 ? 16.344 -34.125 6.18 1 78.06 235 SER B CA 1
ATOM 9628 C C . SER B 1 235 ? 16.375 -32.688 5.676 1 78.06 235 SER B C 1
ATOM 9630 O O . SER B 1 235 ? 17 -31.828 6.297 1 78.06 235 SER B O 1
ATOM 9632 N N . ALA B 1 236 ? 15.75 -32.531 4.688 1 70.94 236 ALA B N 1
ATOM 9633 C CA . ALA B 1 236 ? 15.734 -31.203 4.062 1 70.94 236 ALA B CA 1
ATOM 9634 C C . ALA B 1 236 ? 14.633 -30.328 4.648 1 70.94 236 ALA B C 1
ATOM 9636 O O . ALA B 1 236 ? 14.766 -29.094 4.711 1 70.94 236 ALA B O 1
ATOM 9637 N N . THR B 1 237 ? 13.516 -30.875 5.035 1 74.44 237 THR B N 1
ATOM 9638 C CA . THR B 1 237 ? 12.305 -30.109 5.305 1 74.44 237 THR B CA 1
ATOM 9639 C C . THR B 1 237 ? 12.023 -30.031 6.805 1 74.44 237 THR B C 1
ATOM 9641 O O . THR B 1 237 ? 11.258 -29.188 7.262 1 74.44 237 THR B O 1
ATOM 9644 N N . ALA B 1 238 ? 12.703 -30.844 7.531 1 77.69 238 ALA B N 1
ATOM 9645 C CA . ALA B 1 238 ? 12.383 -30.953 8.953 1 77.69 238 ALA B CA 1
ATOM 9646 C C . ALA B 1 238 ? 12.656 -29.641 9.688 1 77.69 238 ALA B C 1
ATOM 9648 O O . ALA B 1 238 ? 12.039 -29.359 10.719 1 77.69 238 ALA B O 1
ATOM 9649 N N . LEU B 1 239 ? 13.508 -28.938 9.141 1 82.75 239 LEU B N 1
ATOM 9650 C CA . LEU B 1 239 ? 13.836 -27.672 9.766 1 82.75 239 LEU B CA 1
ATOM 9651 C C . LEU B 1 239 ? 12.617 -26.734 9.766 1 82.75 239 LEU B C 1
ATOM 9653 O O . LEU B 1 239 ? 12.531 -25.828 10.602 1 82.75 239 LEU B O 1
ATOM 9657 N N . TYR B 1 240 ? 11.758 -26.984 8.898 1 82.94 240 TYR B N 1
ATOM 9658 C CA . TYR B 1 240 ? 10.57 -26.156 8.797 1 82.94 240 TYR B CA 1
ATOM 9659 C C . TYR B 1 240 ? 9.414 -26.734 9.602 1 82.94 240 TYR B C 1
ATOM 9661 O O . TYR B 1 240 ? 8.383 -26.094 9.781 1 82.94 240 TYR B O 1
ATOM 9669 N N . GLY B 1 241 ? 9.602 -27.891 10.016 1 78.38 241 GLY B N 1
ATOM 9670 C CA . GLY B 1 241 ? 8.656 -28.516 10.938 1 78.38 241 GLY B CA 1
ATOM 9671 C C . GLY B 1 241 ? 7.281 -28.719 10.328 1 78.38 241 GLY B C 1
ATOM 9672 O O . GLY B 1 241 ? 7.113 -29.5 9.391 1 78.38 241 GLY B O 1
ATOM 9673 N N . GLU B 1 242 ? 6.293 -27.812 10.742 1 76.56 242 GLU B N 1
ATOM 9674 C CA . GLU B 1 242 ? 4.855 -28 10.555 1 76.56 242 GLU B CA 1
ATOM 9675 C C . GLU B 1 242 ? 4.434 -27.625 9.141 1 76.56 242 GLU B C 1
ATOM 9677 O O . GLU B 1 242 ? 3.326 -27.953 8.711 1 76.56 242 GLU B O 1
ATOM 9682 N N . ASN B 1 243 ? 5.188 -27.047 8.414 1 76.56 243 ASN B N 1
ATOM 9683 C CA . ASN B 1 243 ? 4.742 -26.562 7.113 1 76.56 243 ASN B CA 1
ATOM 9684 C C . ASN B 1 243 ? 5.461 -27.281 5.977 1 76.56 243 ASN B C 1
ATOM 9686 O O . ASN B 1 243 ? 5.266 -26.953 4.805 1 76.56 243 ASN B O 1
ATOM 9690 N N . ALA B 1 244 ? 6.156 -28.266 6.238 1 80.62 244 ALA B N 1
ATOM 9691 C CA . ALA B 1 244 ? 7.047 -28.734 5.184 1 80.62 244 ALA B CA 1
ATOM 9692 C C . ALA B 1 244 ? 6.727 -30.188 4.805 1 80.62 244 ALA B C 1
ATOM 9694 O O . ALA B 1 244 ? 7.531 -30.844 4.148 1 80.62 244 ALA B O 1
ATOM 9695 N N . ALA B 1 245 ? 5.625 -30.578 5.23 1 81.88 245 ALA B N 1
ATOM 9696 C CA . ALA B 1 245 ? 5.277 -31.953 4.898 1 81.88 245 ALA B CA 1
ATOM 9697 C C . ALA B 1 245 ? 5.199 -32.156 3.387 1 81.88 245 ALA B C 1
ATOM 9699 O O . ALA B 1 245 ? 5.461 -33.25 2.881 1 81.88 245 ALA B O 1
ATOM 9700 N N . ASN B 1 246 ? 4.863 -31.156 2.695 1 88.25 246 ASN B N 1
ATOM 9701 C CA . ASN B 1 246 ? 4.68 -31.234 1.251 1 88.25 246 ASN B CA 1
ATOM 9702 C C . ASN B 1 246 ? 5.918 -30.766 0.496 1 88.25 246 ASN B C 1
ATOM 9704 O O . ASN B 1 246 ? 5.859 -30.531 -0.711 1 88.25 246 ASN B O 1
ATOM 9708 N N . GLY B 1 247 ? 6.984 -30.562 1.141 1 90.69 247 GLY B N 1
ATOM 9709 C CA . GLY B 1 247 ? 8.195 -30.062 0.501 1 90.69 247 GLY B CA 1
ATOM 9710 C C . GLY B 1 247 ? 8.352 -28.562 0.598 1 90.69 247 GLY B C 1
ATOM 9711 O O . GLY B 1 247 ? 7.43 -27.859 1.019 1 90.69 247 GLY B O 1
ATOM 9712 N N . VAL B 1 248 ? 9.578 -28.156 0.266 1 92.62 248 VAL B N 1
ATOM 9713 C CA . VAL B 1 248 ? 9.867 -26.719 0.352 1 92.62 248 VAL B CA 1
ATOM 9714 C C . VAL B 1 248 ? 10.555 -26.25 -0.928 1 92.62 248 VAL B C 1
ATOM 9716 O O . VAL B 1 248 ? 11.438 -26.938 -1.452 1 92.62 248 VAL B O 1
ATOM 9719 N N . ILE B 1 249 ? 10.133 -25.141 -1.432 1 94.94 249 ILE B N 1
ATOM 9720 C CA . ILE B 1 249 ? 10.805 -24.469 -2.545 1 94.94 249 ILE B CA 1
ATOM 9721 C C . ILE B 1 249 ? 11.438 -23.172 -2.061 1 94.94 249 ILE B C 1
ATOM 9723 O O . ILE B 1 249 ? 10.742 -22.281 -1.579 1 94.94 249 ILE B O 1
ATOM 9727 N N . ILE B 1 250 ? 12.688 -23.094 -2.213 1 95 250 ILE B N 1
ATOM 9728 C CA . ILE B 1 250 ? 13.422 -21.922 -1.754 1 95 250 ILE B CA 1
ATOM 9729 C C . ILE B 1 250 ? 13.93 -21.125 -2.955 1 95 250 ILE B C 1
ATOM 9731 O O . ILE B 1 250 ? 14.594 -21.672 -3.838 1 95 250 ILE B O 1
ATOM 9735 N N . ILE B 1 251 ? 13.695 -19.906 -2.951 1 95.5 251 ILE B N 1
ATOM 9736 C CA . ILE B 1 251 ? 14.148 -19.016 -4.012 1 95.5 251 ILE B CA 1
ATOM 9737 C C . ILE B 1 251 ? 15.102 -17.969 -3.436 1 95.5 251 ILE B C 1
ATOM 9739 O O . ILE B 1 251 ? 14.789 -17.328 -2.428 1 95.5 251 ILE B O 1
ATOM 9743 N N . GLU B 1 252 ? 16.188 -17.859 -4.062 1 93 252 GLU B N 1
ATOM 9744 C CA . GLU B 1 252 ? 17.125 -16.797 -3.746 1 93 252 GLU B CA 1
ATOM 9745 C C . GLU B 1 252 ? 17.219 -15.781 -4.879 1 93 252 GLU B C 1
ATOM 9747 O O . GLU B 1 252 ? 17.438 -16.141 -6.035 1 93 252 GLU B O 1
ATOM 9752 N N . ARG B 1 253 ? 17.172 -14.57 -4.625 1 91.88 253 ARG B N 1
ATOM 9753 C CA . ARG B 1 253 ? 17.25 -13.523 -5.633 1 91.88 253 ARG B CA 1
ATOM 9754 C C . ARG B 1 253 ? 18.688 -13.039 -5.801 1 91.88 253 ARG B C 1
ATOM 9756 O O . ARG B 1 253 ? 19.516 -13.18 -4.887 1 91.88 253 ARG B O 1
ATOM 9763 N N . LYS B 1 254 ? 18.812 -12.562 -6.941 1 86.94 254 LYS B N 1
ATOM 9764 C CA . LYS B 1 254 ? 20.156 -12.141 -7.32 1 86.94 254 LYS B CA 1
ATOM 9765 C C . LYS B 1 254 ? 20.688 -11.062 -6.379 1 86.94 254 LYS B C 1
ATOM 9767 O O . LYS B 1 254 ? 19.953 -10.148 -6.008 1 86.94 254 LYS B O 1
ATOM 9772 N N . ARG B 1 255 ? 21.984 -11.375 -6.02 1 76.12 255 ARG B N 1
ATOM 9773 C CA . ARG B 1 255 ? 22.734 -10.383 -5.258 1 76.12 255 ARG B CA 1
ATOM 9774 C C . ARG B 1 255 ? 23.734 -9.656 -6.145 1 76.12 255 ARG B C 1
ATOM 9776 O O . ARG B 1 255 ? 23.797 -9.891 -7.352 1 76.12 255 ARG B O 1
ATOM 9783 N N . VAL B 1 256 ? 24.547 -8.75 -5.547 1 65.5 256 VAL B N 1
ATOM 9784 C CA . VAL B 1 256 ? 25.484 -7.898 -6.273 1 65.5 256 VAL B CA 1
ATOM 9785 C C . VAL B 1 256 ? 26.734 -8.695 -6.652 1 65.5 256 VAL B C 1
ATOM 9787 O O . VAL B 1 256 ? 27.297 -9.406 -5.82 1 65.5 256 VAL B O 1
ATOM 9790 N N . THR B 1 257 ? 27.016 -8.875 -7.965 1 54.5 257 THR B N 1
ATOM 9791 C CA . THR B 1 257 ? 28.156 -9.703 -8.375 1 54.5 257 THR B CA 1
ATOM 9792 C C . THR B 1 257 ? 29.422 -8.867 -8.5 1 54.5 257 THR B C 1
ATOM 9794 O O . THR B 1 257 ? 30.531 -9.375 -8.336 1 54.5 257 THR B O 1
ATOM 9797 N N . GLN B 1 258 ? 29.422 -7.727 -9.133 1 58.59 258 GLN B N 1
ATOM 9798 C CA . GLN B 1 258 ? 30.703 -7.137 -9.508 1 58.59 258 GLN B CA 1
ATOM 9799 C C . GLN B 1 258 ? 30.641 -5.613 -9.469 1 58.59 258 GLN B C 1
ATOM 9801 O O . GLN B 1 258 ? 29.562 -5.031 -9.445 1 58.59 258 GLN B O 1
ATOM 9806 N N . ALA B 1 259 ? 31.812 -5.008 -9.039 1 59.22 259 ALA B N 1
ATOM 9807 C CA . ALA B 1 259 ? 32.094 -3.611 -9.375 1 59.22 259 ALA B CA 1
ATOM 9808 C C . ALA B 1 259 ? 32.5 -3.469 -10.836 1 59.22 259 ALA B C 1
ATOM 9810 O O . ALA B 1 259 ? 33.094 -4.379 -11.414 1 59.22 259 ALA B O 1
ATOM 9811 N N . PRO B 1 260 ? 32.062 -2.412 -11.633 1 64.94 260 PRO B N 1
ATOM 9812 C CA . PRO B 1 260 ? 31.266 -1.188 -11.461 1 64.94 260 PRO B CA 1
ATOM 9813 C C . PRO B 1 260 ? 29.766 -1.437 -11.539 1 64.94 260 PRO B C 1
ATOM 9815 O O . PRO B 1 260 ? 29.328 -2.576 -11.719 1 64.94 260 PRO B O 1
ATOM 9818 N N . VAL B 1 261 ? 29.031 -0.445 -11.68 1 75.5 261 VAL B N 1
ATOM 9819 C CA . VAL B 1 261 ? 27.578 -0.446 -11.758 1 75.5 261 VAL B CA 1
ATOM 9820 C C . VAL B 1 261 ? 27.125 -1.114 -13.055 1 75.5 261 VAL B C 1
ATOM 9822 O O . VAL B 1 261 ? 27.703 -0.881 -14.117 1 75.5 261 VAL B O 1
ATOM 9825 N N . ARG B 1 262 ? 26.359 -2.102 -13.039 1 82.19 262 ARG B N 1
ATOM 9826 C CA . ARG B 1 262 ? 25.781 -2.812 -14.18 1 82.19 262 ARG B CA 1
ATOM 9827 C C . ARG B 1 262 ? 24.297 -2.525 -14.312 1 82.19 262 ARG B C 1
ATOM 9829 O O . ARG B 1 262 ? 23.547 -2.605 -13.336 1 82.19 262 ARG B O 1
ATOM 9836 N N . VAL B 1 263 ? 23.953 -2.129 -15.531 1 86.62 263 VAL B N 1
ATOM 9837 C CA . VAL B 1 263 ? 22.547 -1.9 -15.836 1 86.62 263 VAL B CA 1
ATOM 9838 C C . VAL B 1 263 ? 22.062 -2.947 -16.828 1 86.62 263 VAL B C 1
ATOM 9840 O O . VAL B 1 263 ? 22.641 -3.098 -17.922 1 86.62 263 VAL B O 1
ATOM 9843 N N . ARG B 1 264 ? 21.109 -3.648 -16.5 1 92.06 264 ARG B N 1
ATOM 9844 C CA . ARG B 1 264 ? 20.547 -4.668 -17.375 1 92.06 264 ARG B CA 1
ATOM 9845 C C . ARG B 1 264 ? 19.078 -4.383 -17.672 1 92.06 264 ARG B C 1
ATOM 9847 O O . ARG B 1 264 ? 18.281 -4.164 -16.766 1 92.06 264 ARG B O 1
ATOM 9854 N N . TYR B 1 265 ? 18.766 -4.352 -18.859 1 94.12 265 TYR B N 1
ATOM 9855 C CA . TYR B 1 265 ? 17.375 -4.199 -19.297 1 94.12 265 TYR B CA 1
ATOM 9856 C C . TYR B 1 265 ? 16.938 -5.387 -20.141 1 94.12 265 TYR B C 1
ATOM 9858 O O . TYR B 1 265 ? 17.609 -5.754 -21.109 1 94.12 265 TYR B O 1
ATOM 9866 N N . THR B 1 266 ? 15.789 -5.973 -19.797 1 96.12 266 THR B N 1
ATOM 9867 C CA . THR B 1 266 ? 15.234 -7.09 -20.547 1 96.12 266 THR B CA 1
ATOM 9868 C C . THR B 1 266 ? 13.797 -6.793 -20.969 1 96.12 266 THR B C 1
ATOM 9870 O O . THR B 1 266 ? 12.969 -6.383 -20.156 1 96.12 266 THR B O 1
ATOM 9873 N N . PHE B 1 267 ? 13.555 -6.902 -22.188 1 96.12 267 PHE B N 1
ATOM 9874 C CA . PHE B 1 267 ? 12.227 -6.73 -22.781 1 96.12 267 PHE B CA 1
ATOM 9875 C C . PHE B 1 267 ? 11.734 -8.039 -23.391 1 96.12 267 PHE B C 1
ATOM 9877 O O . PHE B 1 267 ? 12.414 -8.633 -24.234 1 96.12 267 PHE B O 1
ATOM 9884 N N . THR B 1 268 ? 10.508 -8.492 -22.984 1 96.69 268 THR B N 1
ATOM 9885 C CA . THR B 1 268 ? 9.977 -9.758 -23.484 1 96.69 268 THR B CA 1
ATOM 9886 C C . THR B 1 268 ? 8.531 -9.594 -23.938 1 96.69 268 THR B C 1
ATOM 9888 O O . THR B 1 268 ? 7.598 -9.852 -23.172 1 96.69 268 THR B O 1
ATOM 9891 N N . PRO B 1 269 ? 8.289 -9.258 -25.188 1 96.5 269 PRO B N 1
ATOM 9892 C CA . PRO B 1 269 ? 6.941 -9.312 -25.75 1 96.5 269 PRO B CA 1
ATOM 9893 C C . PRO B 1 269 ? 6.473 -10.742 -26.016 1 96.5 269 PRO B C 1
ATOM 9895 O O . PRO B 1 269 ? 7.281 -11.609 -26.359 1 96.5 269 PRO B O 1
ATOM 9898 N N . GLN B 1 270 ? 5.164 -11.016 -25.844 1 96.81 270 GLN B N 1
ATOM 9899 C CA . GLN B 1 270 ? 4.59 -12.344 -26.031 1 96.81 270 GLN B CA 1
ATOM 9900 C C . GLN B 1 270 ? 3.227 -12.258 -26.719 1 96.81 270 GLN B C 1
ATOM 9902 O O . GLN B 1 270 ? 2.408 -11.406 -26.375 1 96.81 270 GLN B O 1
ATOM 9907 N N . MET B 1 271 ? 3.049 -13.062 -27.672 1 97.62 271 MET B N 1
ATOM 9908 C CA . MET B 1 271 ? 1.756 -13.234 -28.328 1 97.62 271 MET B CA 1
ATOM 9909 C C . MET B 1 271 ? 1.139 -14.578 -27.969 1 97.62 271 MET B C 1
ATOM 9911 O O . MET B 1 271 ? 1.818 -15.609 -28 1 97.62 271 MET B O 1
ATOM 9915 N N . SER B 1 272 ? -0.132 -14.57 -27.625 1 97.5 272 SER B N 1
ATOM 9916 C CA . SER B 1 272 ? -0.819 -15.797 -27.234 1 97.5 272 SER B CA 1
ATOM 9917 C C . SER B 1 272 ? -2.057 -16.031 -28.094 1 97.5 272 SER B C 1
ATOM 9919 O O . SER B 1 272 ? -2.746 -15.078 -28.469 1 97.5 272 SER B O 1
ATOM 9921 N N . PHE B 1 273 ? -2.295 -17.297 -28.359 1 97.38 273 PHE B N 1
ATOM 9922 C CA . PHE B 1 273 ? -3.41 -17.734 -29.188 1 97.38 273 PHE B CA 1
ATOM 9923 C C . PHE B 1 273 ? -4.211 -18.828 -28.5 1 97.38 273 PHE B C 1
ATOM 9925 O O . PHE B 1 273 ? -3.633 -19.766 -27.922 1 97.38 273 PHE B O 1
ATOM 9932 N N . ALA B 1 274 ? -5.535 -18.672 -28.531 1 97.56 274 ALA B N 1
ATOM 9933 C CA . ALA B 1 274 ? -6.371 -19.719 -27.938 1 97.56 274 ALA B CA 1
ATOM 9934 C C . ALA B 1 274 ? -6.23 -21.031 -28.703 1 97.56 274 ALA B C 1
ATOM 9936 O O . ALA B 1 274 ? -6.164 -21.031 -29.938 1 97.56 274 ALA B O 1
ATOM 9937 N N . ASP B 1 275 ? -6.09 -22.125 -28.031 1 95.88 275 ASP B N 1
ATOM 9938 C CA . ASP B 1 275 ? -6.082 -23.453 -28.625 1 95.88 275 ASP B CA 1
ATOM 9939 C C . ASP B 1 275 ? -7.496 -24.016 -28.734 1 95.88 275 ASP B C 1
ATOM 9941 O O . ASP B 1 275 ? -8.031 -24.562 -27.766 1 95.88 275 ASP B O 1
ATOM 9945 N N . LEU B 1 276 ? -8.031 -24 -29.906 1 95.44 276 LEU B N 1
ATOM 9946 C CA . LEU B 1 276 ? -9.406 -24.438 -30.109 1 95.44 276 LEU B CA 1
ATOM 9947 C C . LEU B 1 276 ? -9.445 -25.781 -30.828 1 95.44 276 LEU B C 1
ATOM 9949 O O . LEU B 1 276 ? -10.492 -26.188 -31.359 1 95.44 276 LEU B O 1
ATOM 9953 N N . SER B 1 277 ? -8.375 -26.484 -30.797 1 92 277 SER B N 1
ATOM 9954 C CA . SER B 1 277 ? -8.25 -27.703 -31.578 1 92 277 SER B CA 1
ATOM 9955 C C . SER B 1 277 ? -8.984 -28.875 -30.906 1 92 277 SER B C 1
ATOM 9957 O O . SER B 1 277 ? -9.289 -29.875 -31.562 1 92 277 SER B O 1
ATOM 9959 N N . SER B 1 278 ? -9.312 -28.719 -29.688 1 92.25 278 SER B N 1
ATOM 9960 C CA . SER B 1 278 ? -9.875 -29.844 -28.953 1 92.25 278 SER B CA 1
ATOM 9961 C C . SER B 1 278 ? -11.398 -29.812 -28.969 1 92.25 278 SER B C 1
ATOM 9963 O O . SER B 1 278 ? -12.055 -30.656 -28.359 1 92.25 278 SER B O 1
ATOM 9965 N N . TYR B 1 279 ? -12.008 -28.906 -29.672 1 95.44 279 TYR B N 1
ATOM 9966 C CA . TYR B 1 279 ? -13.461 -28.75 -29.703 1 95.44 279 TYR B CA 1
ATOM 9967 C C . TYR B 1 279 ? -14.031 -29.188 -31.047 1 95.44 279 TYR B C 1
ATOM 9969 O O . TYR B 1 279 ? -13.852 -28.484 -32.062 1 95.44 279 TYR B O 1
ATOM 9977 N N . ASP B 1 280 ? -14.688 -30.281 -31.094 1 94.44 280 ASP B N 1
ATOM 9978 C CA . ASP B 1 280 ? -15.344 -30.781 -32.281 1 94.44 280 ASP B CA 1
ATOM 9979 C C . ASP B 1 280 ? -16.859 -30.719 -32.156 1 94.44 280 ASP B C 1
ATOM 9981 O O . ASP B 1 280 ? -17.5 -31.719 -31.797 1 94.44 280 ASP B O 1
ATOM 9985 N N . LEU B 1 281 ? -17.422 -29.688 -32.594 1 97.06 281 LEU B N 1
ATOM 9986 C CA . LEU B 1 281 ? -18.844 -29.422 -32.375 1 97.06 281 LEU B CA 1
ATOM 9987 C C . LEU B 1 281 ? -19.641 -29.688 -33.656 1 97.06 281 LEU B C 1
ATOM 9989 O O . LEU B 1 281 ? -19.094 -29.719 -34.75 1 97.06 281 LEU B O 1
ATOM 9993 N N . CYS B 1 282 ? -20.969 -29.875 -33.469 1 97.38 282 CYS B N 1
ATOM 9994 C CA . CYS B 1 282 ? -21.875 -30.016 -34.594 1 97.38 282 CYS B CA 1
ATOM 9995 C C . CYS B 1 282 ? -22.031 -28.688 -35.344 1 97.38 282 CYS B C 1
ATOM 9997 O O . CYS B 1 282 ? -22.078 -27.625 -34.688 1 97.38 282 CYS B O 1
ATOM 9999 N N . ASN B 1 283 ? -22.016 -28.781 -36.625 1 96.81 283 ASN B N 1
ATOM 10000 C CA . ASN B 1 283 ? -22.453 -27.609 -37.406 1 96.81 283 ASN B CA 1
ATOM 10001 C C . ASN B 1 283 ? -23.969 -27.484 -37.406 1 96.81 283 ASN B C 1
ATOM 10003 O O . ASN B 1 283 ? -24.672 -28.297 -36.812 1 96.81 283 ASN B O 1
ATOM 10007 N N . ALA B 1 284 ? -24.484 -26.453 -38.031 1 97.62 284 ALA B N 1
ATOM 10008 C CA . ALA B 1 284 ? -25.906 -26.156 -37.969 1 97.62 284 ALA B CA 1
ATOM 10009 C C . ALA B 1 284 ? -26.734 -27.297 -38.531 1 97.62 284 ALA B C 1
ATOM 10011 O O . ALA B 1 284 ? -27.766 -27.672 -37.969 1 97.62 284 ALA B O 1
ATOM 10012 N N . GLY B 1 285 ? -26.312 -27.797 -39.75 1 96.44 285 GLY B N 1
ATOM 10013 C CA . GLY B 1 285 ? -27.047 -28.906 -40.375 1 96.44 285 GLY B CA 1
ATOM 10014 C C . GLY B 1 285 ? -27.031 -30.172 -39.531 1 96.44 285 GLY B C 1
ATOM 10015 O O . GLY B 1 285 ? -28.078 -30.812 -39.344 1 96.44 285 GLY B O 1
ATOM 10016 N N . GLN B 1 286 ? -25.906 -30.531 -39.062 1 96 286 GLN B N 1
ATOM 10017 C CA . GLN B 1 286 ? -25.766 -31.703 -38.219 1 96 286 GLN B CA 1
ATOM 10018 C C . GLN B 1 286 ? -26.578 -31.562 -36.938 1 96 286 GLN B C 1
ATOM 10020 O O . GLN B 1 286 ? -27.219 -32.531 -36.5 1 96 286 GLN B O 1
ATOM 10025 N N . LYS B 1 287 ? -26.562 -30.375 -36.375 1 96.75 287 LYS B N 1
ATOM 10026 C CA . LYS B 1 287 ? -27.281 -30.109 -35.156 1 96.75 287 LYS B CA 1
ATOM 10027 C C . LYS B 1 287 ? -28.781 -30.234 -35.344 1 96.75 287 LYS B C 1
ATOM 10029 O O . LYS B 1 287 ? -29.484 -30.781 -34.5 1 96.75 287 LYS B O 1
ATOM 10034 N N . LEU B 1 288 ? -29.281 -29.672 -36.375 1 95.94 288 LEU B N 1
ATOM 10035 C CA . LEU B 1 288 ? -30.719 -29.766 -36.688 1 95.94 288 LEU B CA 1
ATOM 10036 C C . LEU B 1 288 ? -31.141 -31.219 -36.844 1 95.94 288 LEU B C 1
ATOM 10038 O O . LEU B 1 288 ? -32.188 -31.625 -36.344 1 95.94 288 LEU B O 1
ATOM 10042 N N . GLU B 1 289 ? -30.328 -31.969 -37.594 1 94.19 289 GLU B N 1
ATOM 10043 C CA . GLU B 1 289 ? -30.641 -33.375 -37.812 1 94.19 289 GLU B CA 1
ATOM 10044 C C . GLU B 1 289 ? -30.609 -34.156 -36.5 1 94.19 289 GLU B C 1
ATOM 10046 O O . GLU B 1 289 ? -31.422 -35.031 -36.281 1 94.19 289 GLU B O 1
ATOM 10051 N N . LEU B 1 290 ? -29.641 -33.844 -35.688 1 94.56 290 LEU B N 1
ATOM 10052 C CA . LEU B 1 290 ? -29.562 -34.469 -34.375 1 94.56 290 LEU B CA 1
ATOM 10053 C C . LEU B 1 290 ? -30.844 -34.188 -33.594 1 94.56 290 LEU B C 1
ATOM 10055 O O . LEU B 1 290 ? -31.359 -35.094 -32.906 1 94.56 290 LEU B O 1
ATOM 10059 N N . GLU B 1 291 ? -31.344 -33 -33.625 1 93.75 291 GLU B N 1
ATOM 10060 C CA . GLU B 1 291 ? -32.562 -32.656 -32.938 1 93.75 291 GLU B CA 1
ATOM 10061 C C . GLU B 1 291 ? -33.75 -33.438 -33.5 1 93.75 291 GLU B C 1
ATOM 10063 O O . GLU B 1 291 ? -34.656 -33.844 -32.75 1 93.75 291 GLU B O 1
ATOM 10068 N N . ARG B 1 292 ? -33.781 -33.562 -34.781 1 92.69 292 ARG B N 1
ATOM 10069 C CA . ARG B 1 292 ? -34.844 -34.344 -35.406 1 92.69 292 ARG B CA 1
ATOM 10070 C C . ARG B 1 292 ? -34.812 -35.781 -34.938 1 92.69 292 ARG B C 1
ATOM 10072 O O . ARG B 1 292 ? -35.875 -36.344 -34.562 1 92.69 292 ARG B O 1
ATOM 10079 N N . ILE B 1 293 ? -33.656 -36.344 -34.938 1 89.81 293 ILE B N 1
ATOM 10080 C CA . ILE B 1 293 ? -33.5 -37.719 -34.531 1 89.81 293 ILE B CA 1
ATOM 10081 C C . ILE B 1 293 ? -33.906 -37.844 -33.031 1 89.81 293 ILE B C 1
ATOM 10083 O O . ILE B 1 293 ? -34.469 -38.875 -32.625 1 89.81 293 ILE B O 1
ATOM 10087 N N . ALA B 1 294 ? -33.656 -36.812 -32.25 1 91.19 294 ALA B N 1
ATOM 10088 C CA . ALA B 1 294 ? -33.969 -36.812 -30.812 1 91.19 294 ALA B CA 1
ATOM 10089 C C . ALA B 1 294 ? -35.469 -36.688 -30.594 1 91.19 294 ALA B C 1
ATOM 10091 O O . ALA B 1 294 ? -35.969 -36.906 -29.484 1 91.19 294 ALA B O 1
ATOM 10092 N N . GLY B 1 295 ? -36.281 -36.25 -31.562 1 88.75 295 GLY B N 1
ATOM 10093 C CA . GLY B 1 295 ? -37.719 -36.188 -31.484 1 88.75 295 GLY B CA 1
ATOM 10094 C C . GLY B 1 295 ? -38.219 -34.844 -31.047 1 88.75 295 GLY B C 1
ATOM 10095 O O . GLY B 1 295 ? -39.375 -34.719 -30.578 1 88.75 295 GLY B O 1
ATOM 10096 N N . LEU B 1 296 ? -37.312 -33.844 -31.141 1 90.56 296 LEU B N 1
ATOM 10097 C CA . LEU B 1 296 ? -37.719 -32.531 -30.656 1 90.56 296 LEU B CA 1
ATOM 10098 C C . LEU B 1 296 ? -38.812 -31.922 -31.531 1 90.56 296 LEU B C 1
ATOM 10100 O O . LEU B 1 296 ? -39.531 -31.016 -31.094 1 90.56 296 LEU B O 1
ATOM 10104 N N . TYR B 1 297 ? -39 -32.469 -32.812 1 91 297 TYR B N 1
ATOM 10105 C CA . TYR B 1 297 ? -39.906 -31.859 -33.75 1 91 297 TYR B CA 1
ATOM 10106 C C . TYR B 1 297 ? -41.062 -32.781 -34.062 1 91 297 TYR B C 1
ATOM 10108 O O . TYR B 1 297 ? -41.812 -32.594 -35.062 1 91 297 TYR B O 1
ATOM 10116 N N . ASP B 1 298 ? -41.156 -33.812 -33.344 1 87.69 298 ASP B N 1
ATOM 10117 C CA . ASP B 1 298 ? -42.219 -34.781 -33.625 1 87.69 298 ASP B CA 1
ATOM 10118 C C . ASP B 1 298 ? -43.562 -34.25 -33.219 1 87.69 298 ASP B C 1
ATOM 10120 O O . ASP B 1 298 ? -43.75 -33.781 -32.094 1 87.69 298 ASP B O 1
ATOM 10124 N N . ALA B 1 299 ? -44.438 -34.188 -34.219 1 81.5 299 ALA B N 1
ATOM 10125 C CA . ALA B 1 299 ? -45.812 -33.812 -33.938 1 81.5 299 ALA B CA 1
ATOM 10126 C C . ALA B 1 299 ? -46.656 -35.031 -33.594 1 81.5 299 ALA B C 1
ATOM 10128 O O . ALA B 1 299 ? -46.219 -36.156 -33.75 1 81.5 299 ALA B O 1
ATOM 10129 N N . THR B 1 300 ? -47.844 -34.844 -33.094 1 80.75 300 THR B N 1
ATOM 10130 C CA . THR B 1 300 ? -48.75 -35.906 -32.656 1 80.75 300 THR B CA 1
ATOM 10131 C C . THR B 1 300 ? -49.156 -36.812 -33.812 1 80.75 300 THR B C 1
ATOM 10133 O O . THR B 1 300 ? -49.406 -38 -33.625 1 80.75 300 THR B O 1
ATOM 10136 N N . ASP B 1 301 ? -49.188 -36.188 -35 1 79.12 301 ASP B N 1
ATOM 10137 C CA . ASP B 1 301 ? -49.656 -36.969 -36.125 1 79.12 301 ASP B CA 1
ATOM 10138 C C . ASP B 1 301 ? -48.5 -37.656 -36.844 1 79.12 301 ASP B C 1
ATOM 10140 O O . ASP B 1 301 ? -48.688 -38.312 -37.875 1 79.12 301 ASP B O 1
ATOM 10144 N N . GLY B 1 302 ? -47.312 -37.625 -36.219 1 77.56 302 GLY B N 1
ATOM 10145 C CA . GLY B 1 302 ? -46.156 -38.281 -36.781 1 77.56 302 GLY B CA 1
ATOM 10146 C C . GLY B 1 302 ? -45.375 -37.406 -37.75 1 77.56 302 GLY B C 1
ATOM 10147 O O . GLY B 1 302 ? -44.281 -37.75 -38.156 1 77.56 302 GLY B O 1
ATOM 10148 N N . SER B 1 303 ? -46 -36.219 -38.094 1 77.5 303 SER B N 1
ATOM 10149 C CA . SER B 1 303 ? -45.312 -35.312 -39 1 77.5 303 SER B CA 1
ATOM 10150 C C . SER B 1 303 ? -44.344 -34.406 -38.219 1 77.5 303 SER B C 1
ATOM 10152 O O . SER B 1 303 ? -44.344 -34.375 -37 1 77.5 303 SER B O 1
ATOM 10154 N N . LEU B 1 304 ? -43.406 -33.906 -38.969 1 86.88 304 LEU B N 1
ATOM 10155 C CA . LEU B 1 304 ? -42.469 -32.938 -38.375 1 86.88 304 LEU B CA 1
ATOM 10156 C C . LEU B 1 304 ? -43.156 -31.578 -38.188 1 86.88 304 LEU B C 1
ATOM 10158 O O . LEU B 1 304 ? -43.938 -31.141 -39.031 1 86.88 304 LEU B O 1
ATOM 10162 N N . ASP B 1 305 ? -42.906 -30.953 -37.062 1 88.06 305 ASP B N 1
ATOM 10163 C CA . ASP B 1 305 ? -43.469 -29.641 -36.719 1 88.06 305 ASP B CA 1
ATOM 10164 C C . ASP B 1 305 ? -42.906 -28.562 -37.625 1 88.06 305 ASP B C 1
ATOM 10166 O O . ASP B 1 305 ? -41.875 -28.734 -38.25 1 88.06 305 ASP B O 1
ATOM 10170 N N . GLN B 1 306 ? -43.656 -27.484 -37.75 1 88.12 306 GLN B N 1
ATOM 10171 C CA . GLN B 1 306 ? -43.312 -26.359 -38.625 1 88.12 306 GLN B CA 1
ATOM 10172 C C . GLN B 1 306 ? -41.969 -25.75 -38.219 1 88.12 306 GLN B C 1
ATOM 10174 O O . GLN B 1 306 ? -41.25 -25.234 -39.062 1 88.12 306 GLN B O 1
ATOM 10179 N N . SER B 1 307 ? -41.656 -25.859 -36.938 1 91.19 307 SER B N 1
ATOM 10180 C CA . SER B 1 307 ? -40.406 -25.281 -36.438 1 91.19 307 SER B CA 1
ATOM 10181 C C . SER B 1 307 ? -39.188 -25.922 -37.094 1 91.19 307 SER B C 1
ATOM 10183 O O . SER B 1 307 ? -38.156 -25.281 -37.25 1 91.19 307 SER B O 1
ATOM 10185 N N . TYR B 1 308 ? -39.312 -27.188 -37.375 1 93.94 308 TYR B N 1
ATOM 10186 C CA . TYR B 1 308 ? -38.25 -27.875 -38.094 1 93.94 308 TYR B CA 1
ATOM 10187 C C . TYR B 1 308 ? -37.969 -27.266 -39.438 1 93.94 308 TYR B C 1
ATOM 10189 O O . TYR B 1 308 ? -36.812 -27 -39.812 1 93.94 308 TYR B O 1
ATOM 10197 N N . PHE B 1 309 ? -39.031 -27.078 -40.156 1 92.56 309 PHE B N 1
ATOM 10198 C CA . PHE B 1 309 ? -38.906 -26.562 -41.531 1 92.56 309 PHE B CA 1
ATOM 10199 C C . PHE B 1 309 ? -38.438 -25.109 -41.5 1 92.56 309 PHE B C 1
ATOM 10201 O O . PHE B 1 309 ? -37.719 -24.688 -42.406 1 92.56 309 PHE B O 1
ATOM 10208 N N . ASP B 1 310 ? -38.812 -24.438 -40.5 1 93.25 310 ASP B N 1
ATOM 10209 C CA . ASP B 1 310 ? -38.344 -23.062 -40.375 1 93.25 310 ASP B CA 1
ATOM 10210 C C . ASP B 1 310 ? -36.844 -23.016 -40.156 1 93.25 310 ASP B C 1
ATOM 10212 O O . ASP B 1 310 ? -36.125 -22.203 -40.75 1 93.25 310 ASP B O 1
ATOM 10216 N N . LYS B 1 311 ? -36.312 -23.844 -39.25 1 94.81 311 LYS B N 1
ATOM 10217 C CA . LYS B 1 311 ? -34.875 -23.906 -39 1 94.81 311 LYS B CA 1
ATOM 10218 C C . LYS B 1 311 ? -34.125 -24.422 -40.219 1 94.81 311 LYS B C 1
ATOM 10220 O O . LYS B 1 311 ? -33.031 -23.969 -40.531 1 94.81 311 LYS B O 1
ATOM 10225 N N . LEU B 1 312 ? -34.719 -25.344 -40.875 1 95.25 312 LEU B N 1
ATOM 10226 C CA . LEU B 1 312 ? -34.125 -25.891 -42.094 1 95.25 312 LEU B CA 1
ATOM 10227 C C . LEU B 1 312 ? -33.969 -24.797 -43.125 1 95.25 312 LEU B C 1
ATOM 10229 O O . LEU B 1 312 ? -32.938 -24.766 -43.844 1 95.25 312 LEU B O 1
ATOM 10233 N N . ALA B 1 313 ? -34.938 -23.969 -43.219 1 94.75 313 ALA B N 1
ATOM 10234 C CA . ALA B 1 313 ? -34.875 -22.875 -44.188 1 94.75 313 ALA B CA 1
ATOM 10235 C C . ALA B 1 313 ? -33.75 -21.922 -43.844 1 94.75 313 ALA B C 1
ATOM 10237 O O . ALA B 1 313 ? -33.031 -21.438 -44.75 1 94.75 313 ALA B O 1
ATOM 10238 N N . ILE B 1 314 ? -33.562 -21.688 -42.594 1 94.19 314 ILE B N 1
ATOM 10239 C CA . ILE B 1 314 ? -32.531 -20.797 -42.125 1 94.19 314 ILE B CA 1
ATOM 10240 C C . ILE B 1 314 ? -31.156 -21.406 -42.406 1 94.19 314 ILE B C 1
ATOM 10242 O O . ILE B 1 314 ? -30.234 -20.719 -42.875 1 94.19 314 ILE B O 1
ATOM 10246 N N . ILE B 1 315 ? -31.016 -22.641 -42.156 1 96.12 315 ILE B N 1
ATOM 10247 C CA . ILE B 1 315 ? -29.75 -23.359 -42.344 1 96.12 315 ILE B CA 1
ATOM 10248 C C . ILE B 1 315 ? -29.422 -23.484 -43.812 1 96.12 315 ILE B C 1
ATOM 10250 O O . ILE B 1 315 ? -28.266 -23.344 -44.219 1 96.12 315 ILE B O 1
ATOM 10254 N N . SER B 1 316 ? -30.422 -23.734 -44.531 1 94.56 316 SER B N 1
ATOM 10255 C CA . SER B 1 316 ? -30.25 -23.812 -45.969 1 94.56 316 SER B CA 1
ATOM 10256 C C . SER B 1 316 ? -29.844 -22.469 -46.562 1 94.56 316 SER B C 1
ATOM 10258 O O . SER B 1 316 ? -29.219 -22.422 -47.625 1 94.56 316 SER B O 1
ATOM 10260 N N . GLY B 1 317 ? -30.281 -21.5 -45.906 1 93.88 317 GLY B N 1
ATOM 10261 C CA . GLY B 1 317 ? -29.875 -20.172 -46.312 1 93.88 317 GLY B CA 1
ATOM 10262 C C . GLY B 1 317 ? -28.438 -19.844 -46 1 93.88 317 GLY B C 1
ATOM 10263 O O . GLY B 1 317 ? -27.922 -18.781 -46.375 1 93.88 317 GLY B O 1
ATOM 10264 N N . GLY B 1 318 ? -27.766 -20.781 -45.281 1 93.19 318 GLY B N 1
ATOM 10265 C CA . GLY B 1 318 ? -26.328 -20.641 -45.094 1 93.19 318 GLY B CA 1
ATOM 10266 C C . GLY B 1 318 ? -25.938 -20.266 -43.656 1 93.19 318 GLY B C 1
ATOM 10267 O O . GLY B 1 318 ? -24.766 -20.047 -43.375 1 93.19 318 GLY B O 1
ATOM 10268 N N . ARG B 1 319 ? -26.891 -20.172 -42.719 1 93.69 319 ARG B N 1
ATOM 10269 C CA . ARG B 1 319 ? -26.562 -19.75 -41.375 1 93.69 319 ARG B CA 1
ATOM 10270 C C . ARG B 1 319 ? -25.859 -20.859 -40.594 1 93.69 319 ARG B C 1
ATOM 10272 O O . ARG B 1 319 ? -26.391 -21.953 -40.469 1 93.69 319 ARG B O 1
ATOM 10279 N N . ASP B 1 320 ? -24.594 -20.641 -40.125 1 96.62 320 ASP B N 1
ATOM 10280 C CA . ASP B 1 320 ? -23.734 -21.484 -39.312 1 96.62 320 ASP B CA 1
ATOM 10281 C C . ASP B 1 320 ? -22.734 -20.641 -38.5 1 96.62 320 ASP B C 1
ATOM 10283 O O . ASP B 1 320 ? -21.609 -20.422 -38.969 1 96.62 320 ASP B O 1
ATOM 10287 N N . ILE B 1 321 ? -23.141 -20.281 -37.344 1 96.25 321 ILE B N 1
ATOM 10288 C CA . ILE B 1 321 ? -22.391 -19.312 -36.562 1 96.25 321 ILE B CA 1
ATOM 10289 C C . ILE B 1 321 ? -21.281 -20.016 -35.781 1 96.25 321 ILE B C 1
ATOM 10291 O O . ILE B 1 321 ? -21.531 -21.031 -35.125 1 96.25 321 ILE B O 1
ATOM 10295 N N . ASP B 1 322 ? -20.094 -19.5 -35.875 1 96.19 322 ASP B N 1
ATOM 10296 C CA . ASP B 1 322 ? -18.953 -19.984 -35.062 1 96.19 322 ASP B CA 1
ATOM 10297 C C . ASP B 1 322 ? -18.906 -19.297 -33.719 1 96.19 322 ASP B C 1
ATOM 10299 O O . ASP B 1 322 ? -18.156 -18.344 -33.5 1 96.19 322 ASP B O 1
ATOM 10303 N N . TRP B 1 323 ? -19.547 -19.844 -32.75 1 97.5 323 TRP B N 1
ATOM 10304 C CA . TRP B 1 323 ? -19.703 -19.25 -31.422 1 97.5 323 TRP B CA 1
ATOM 10305 C C . TRP B 1 323 ? -18.375 -19.266 -30.672 1 97.5 323 TRP B C 1
ATOM 10307 O O . TRP B 1 323 ? -18.094 -18.344 -29.891 1 97.5 323 TRP B O 1
ATOM 10317 N N . ILE B 1 324 ? -17.484 -20.266 -30.797 1 96.75 324 ILE B N 1
ATOM 10318 C CA . ILE B 1 324 ? -16.328 -20.453 -29.922 1 96.75 324 ILE B CA 1
ATOM 10319 C C . ILE B 1 324 ? -15.25 -19.422 -30.266 1 96.75 324 ILE B C 1
ATOM 10321 O O . ILE B 1 324 ? -14.352 -19.172 -29.469 1 96.75 324 ILE B O 1
ATOM 10325 N N . SER B 1 325 ? -15.258 -18.797 -31.375 1 96.56 325 SER B N 1
ATOM 10326 C CA . SER B 1 325 ? -14.281 -17.781 -31.766 1 96.56 325 SER B CA 1
ATOM 10327 C C . SER B 1 325 ? -14.656 -16.422 -31.219 1 96.56 325 SER B C 1
ATOM 10329 O O . SER B 1 325 ? -13.812 -15.516 -31.156 1 96.56 325 SER B O 1
ATOM 10331 N N . LYS B 1 326 ? -15.891 -16.234 -30.781 1 97.12 326 LYS B N 1
ATOM 10332 C CA . LYS B 1 326 ? -16.406 -14.906 -30.438 1 97.12 326 LYS B CA 1
ATOM 10333 C C . LYS B 1 326 ? -15.742 -14.383 -29.172 1 97.12 326 LYS B C 1
ATOM 10335 O O . LYS B 1 326 ? -15.367 -13.203 -29.094 1 97.12 326 LYS B O 1
ATOM 10340 N N . PRO B 1 327 ? -15.547 -15.188 -28.125 1 97.94 327 PRO B N 1
ATOM 10341 C CA . PRO B 1 327 ? -14.992 -14.648 -26.891 1 97.94 327 PRO B CA 1
ATOM 10342 C C . PRO B 1 327 ? -13.469 -14.562 -26.906 1 97.94 327 PRO B C 1
ATOM 10344 O O . PRO B 1 327 ? -12.875 -13.945 -26.016 1 97.94 327 PRO B O 1
ATOM 10347 N N . VAL B 1 328 ? -12.82 -15.195 -27.859 1 98.12 328 VAL B N 1
ATOM 10348 C CA . VAL B 1 328 ? -11.375 -15.336 -27.797 1 98.12 328 VAL B CA 1
ATOM 10349 C C . VAL B 1 328 ? -10.695 -14.234 -28.594 1 98.12 328 VAL B C 1
ATOM 10351 O O . VAL B 1 328 ? -11.344 -13.578 -29.422 1 98.12 328 VAL B O 1
ATOM 10354 N N . ARG B 1 329 ? -9.445 -13.969 -28.281 1 97.75 329 ARG B N 1
ATOM 10355 C CA . ARG B 1 329 ? -8.625 -12.977 -28.969 1 97.75 329 ARG B CA 1
ATOM 10356 C C . ARG B 1 329 ? -7.184 -13.453 -29.094 1 97.75 329 ARG B C 1
ATOM 10358 O O . ARG B 1 329 ? -6.766 -14.375 -28.391 1 97.75 329 ARG B O 1
ATOM 10365 N N . ASN B 1 330 ? -6.488 -12.906 -30.062 1 97.06 330 ASN B N 1
ATOM 10366 C CA . ASN B 1 330 ? -5.031 -12.938 -30.031 1 97.06 330 ASN B CA 1
ATOM 10367 C C . ASN B 1 330 ? -4.465 -11.836 -29.125 1 97.06 330 ASN B C 1
ATOM 10369 O O . ASN B 1 330 ? -4.645 -10.648 -29.406 1 97.06 330 ASN B O 1
ATOM 10373 N N . SER B 1 331 ? -3.846 -12.266 -28.172 1 97 331 SER B N 1
ATOM 10374 C CA . SER B 1 331 ? -3.498 -11.281 -27.156 1 97 331 SER B CA 1
ATOM 10375 C C . SER B 1 331 ? -2.016 -10.922 -27.219 1 97 331 SER B C 1
ATOM 10377 O O . SER B 1 331 ? -1.2 -11.711 -27.703 1 97 331 SER B O 1
ATOM 10379 N N . PHE B 1 332 ? -1.7 -9.734 -26.828 1 97.31 332 PHE B N 1
ATOM 10380 C CA . PHE B 1 332 ? -0.34 -9.219 -26.719 1 97.31 332 PHE B CA 1
ATOM 10381 C C . PHE B 1 332 ? 0.013 -8.898 -25.281 1 97.31 332 PHE B C 1
ATOM 10383 O O . PHE B 1 332 ? -0.682 -8.117 -24.625 1 97.31 332 PHE B O 1
ATOM 10390 N N . SER B 1 333 ? 1 -9.57 -24.75 1 97.19 333 SER B N 1
ATOM 10391 C CA . SER B 1 333 ? 1.545 -9.336 -23.406 1 97.19 333 SER B CA 1
ATOM 10392 C C . SER B 1 333 ? 2.99 -8.852 -23.484 1 97.19 333 SER B C 1
ATOM 10394 O O . SER B 1 333 ? 3.678 -9.078 -24.484 1 97.19 333 SER B O 1
ATOM 10396 N N . HIS B 1 334 ? 3.465 -8.117 -22.5 1 96.56 334 HIS B N 1
ATOM 10397 C CA . HIS B 1 334 ? 4.852 -7.672 -22.469 1 96.56 334 HIS B CA 1
ATOM 10398 C C . HIS B 1 334 ? 5.367 -7.543 -21.047 1 96.56 334 HIS B C 1
ATOM 10400 O O . HIS B 1 334 ? 4.613 -7.168 -20.141 1 96.56 334 HIS B O 1
ATOM 10406 N N . THR B 1 335 ? 6.621 -7.836 -20.844 1 95.75 335 THR B N 1
ATOM 10407 C CA . THR B 1 335 ? 7.316 -7.75 -19.562 1 95.75 335 THR B CA 1
ATOM 10408 C C . THR B 1 335 ? 8.578 -6.898 -19.688 1 95.75 335 THR B C 1
ATOM 10410 O O . THR B 1 335 ? 9.344 -7.051 -20.641 1 95.75 335 THR B O 1
ATOM 10413 N N . HIS B 1 336 ? 8.773 -5.98 -18.859 1 95.81 336 HIS B N 1
ATOM 10414 C CA . HIS B 1 336 ? 9.953 -5.133 -18.75 1 95.81 336 HIS B CA 1
ATOM 10415 C C . HIS B 1 336 ? 10.664 -5.344 -17.406 1 95.81 336 HIS B C 1
ATOM 10417 O O . HIS B 1 336 ? 10.016 -5.395 -16.359 1 95.81 336 HIS B O 1
ATOM 10423 N N . SER B 1 337 ? 11.938 -5.555 -17.422 1 95.31 337 SER B N 1
ATOM 10424 C CA . SER B 1 337 ? 12.742 -5.684 -16.203 1 95.31 337 SER B CA 1
ATOM 10425 C C . SER B 1 337 ? 14 -4.824 -16.281 1 95.31 337 SER B C 1
ATOM 10427 O O . SER B 1 337 ? 14.781 -4.941 -17.234 1 95.31 337 SER B O 1
ATOM 10429 N N . LEU B 1 338 ? 14.227 -3.949 -15.398 1 93.12 338 LEU B N 1
ATOM 10430 C CA . LEU B 1 338 ? 15.406 -3.1 -15.281 1 93.12 338 LEU B CA 1
ATOM 10431 C C . LEU B 1 338 ? 16.125 -3.357 -13.961 1 93.12 338 LEU B C 1
ATOM 10433 O O . LEU B 1 338 ? 15.516 -3.305 -12.891 1 93.12 338 LEU B O 1
ATOM 10437 N N . SER B 1 339 ? 17.328 -3.686 -14.016 1 91.81 339 SER B N 1
ATOM 10438 C CA . SER B 1 339 ? 18.109 -3.947 -12.82 1 91.81 339 SER B CA 1
ATOM 10439 C C . SER B 1 339 ? 19.391 -3.113 -12.812 1 91.81 339 SER B C 1
ATOM 10441 O O . SER B 1 339 ? 20.078 -2.994 -13.836 1 91.81 339 SER B O 1
ATOM 10443 N N . VAL B 1 340 ? 19.688 -2.52 -11.766 1 85.69 340 VAL B N 1
ATOM 10444 C CA . VAL B 1 340 ? 20.922 -1.776 -11.531 1 85.69 340 VAL B CA 1
ATOM 10445 C C . VAL B 1 340 ? 21.656 -2.348 -10.32 1 85.69 340 VAL B C 1
ATOM 10447 O O . VAL B 1 340 ? 21.109 -2.396 -9.219 1 85.69 340 VAL B O 1
ATOM 10450 N N . SER B 1 341 ? 22.766 -2.824 -10.516 1 87.38 341 SER B N 1
ATOM 10451 C CA . SER B 1 341 ? 23.547 -3.416 -9.43 1 87.38 341 SER B CA 1
ATOM 10452 C C . SER B 1 341 ? 24.969 -2.869 -9.398 1 87.38 341 SER B C 1
ATOM 10454 O O . SER B 1 341 ? 25.5 -2.457 -10.43 1 87.38 341 SER B O 1
ATOM 10456 N N . GLY B 1 342 ? 25.5 -2.801 -8.219 1 79.81 342 GLY B N 1
ATOM 10457 C CA . GLY B 1 342 ? 26.859 -2.312 -8.062 1 79.81 342 GLY B CA 1
ATOM 10458 C C . GLY B 1 342 ? 27.438 -2.555 -6.68 1 79.81 342 GLY B C 1
ATOM 10459 O O . GLY B 1 342 ? 26.719 -3.016 -5.785 1 79.81 342 GLY B O 1
ATOM 10460 N N . ARG B 1 343 ? 28.766 -2.453 -6.602 1 77 343 ARG B N 1
ATOM 10461 C CA . ARG B 1 343 ? 29.5 -2.588 -5.348 1 77 343 ARG B CA 1
ATOM 10462 C C . ARG B 1 343 ? 30.438 -1.402 -5.133 1 77 343 ARG B C 1
ATOM 10464 O O . ARG B 1 343 ? 31.062 -0.915 -6.078 1 77 343 ARG B O 1
ATOM 10471 N N . GLY B 1 344 ? 30.344 -0.765 -3.875 1 67.25 344 GLY B N 1
ATOM 10472 C CA . GLY B 1 344 ? 31.266 0.306 -3.527 1 67.25 344 GLY B CA 1
ATOM 10473 C C . GLY B 1 344 ? 31.281 0.616 -2.043 1 67.25 344 GLY B C 1
ATOM 10474 O O . GLY B 1 344 ? 30.25 0.569 -1.378 1 67.25 344 GLY B O 1
ATOM 10475 N N . SER B 1 345 ? 32.406 0.839 -1.563 1 67.38 345 SER B N 1
ATOM 10476 C CA . SER B 1 345 ? 32.625 1.232 -0.173 1 67.38 345 SER B CA 1
ATOM 10477 C C . SER B 1 345 ? 31.938 0.262 0.782 1 67.38 345 SER B C 1
ATOM 10479 O O . SER B 1 345 ? 31.172 0.678 1.66 1 67.38 345 SER B O 1
ATOM 10481 N N . SER B 1 346 ? 32.031 -1.032 0.6 1 72.56 346 SER B N 1
ATOM 10482 C CA . SER B 1 346 ? 31.562 -2.129 1.438 1 72.56 346 SER B CA 1
ATOM 10483 C C . SER B 1 346 ? 30.047 -2.281 1.349 1 72.56 346 SER B C 1
ATOM 10485 O O . SER B 1 346 ? 29.438 -2.963 2.174 1 72.56 346 SER B O 1
ATOM 10487 N N . LEU B 1 347 ? 29.469 -1.507 0.395 1 77 347 LEU B N 1
ATOM 10488 C CA . LEU B 1 347 ? 28.031 -1.628 0.188 1 77 347 LEU B CA 1
ATOM 10489 C C . LEU B 1 347 ? 27.734 -2.33 -1.132 1 77 347 LEU B C 1
ATOM 10491 O O . LEU B 1 347 ? 28.25 -1.934 -2.182 1 77 347 LEU B O 1
ATOM 10495 N N . ASP B 1 348 ? 27.062 -3.355 -1.054 1 83.38 348 ASP B N 1
ATOM 10496 C CA . ASP B 1 348 ? 26.5 -4.012 -2.227 1 83.38 348 ASP B CA 1
ATOM 10497 C C . ASP B 1 348 ? 25.031 -3.639 -2.412 1 83.38 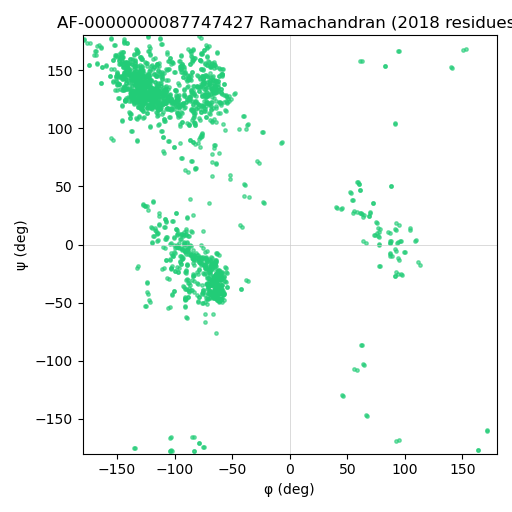348 ASP B C 1
ATOM 10499 O O . ASP B 1 348 ? 24.266 -3.604 -1.444 1 83.38 348 ASP B O 1
ATOM 10503 N N . TYR B 1 349 ? 24.703 -3.285 -3.623 1 82.31 349 TYR B N 1
ATOM 10504 C CA . TYR B 1 349 ? 23.297 -2.916 -3.818 1 82.31 349 TYR B CA 1
ATOM 10505 C C . TYR B 1 349 ? 22.766 -3.465 -5.137 1 82.31 349 TYR B C 1
ATOM 10507 O O . TYR B 1 349 ? 23.531 -3.646 -6.09 1 82.31 349 TYR B O 1
ATOM 10515 N N . ASN B 1 350 ? 21.531 -3.76 -5.246 1 90.06 350 ASN B N 1
ATOM 10516 C CA . ASN B 1 350 ? 20.781 -4.168 -6.422 1 90.06 350 ASN B CA 1
ATOM 10517 C C . ASN B 1 350 ? 19.344 -3.637 -6.371 1 90.06 350 ASN B C 1
ATOM 10519 O O . ASN B 1 350 ? 18.594 -3.941 -5.441 1 90.06 350 ASN B O 1
ATOM 10523 N N . ILE B 1 351 ? 19.062 -2.891 -7.332 1 87.88 351 ILE B N 1
ATOM 10524 C CA . ILE B 1 351 ? 17.719 -2.363 -7.461 1 87.88 351 ILE B CA 1
ATOM 10525 C C . ILE B 1 351 ? 17.078 -2.896 -8.742 1 87.88 351 ILE B C 1
ATOM 10527 O O . ILE B 1 351 ? 17.641 -2.779 -9.828 1 87.88 351 ILE B O 1
ATOM 10531 N N . THR B 1 352 ? 15.914 -3.424 -8.641 1 93 352 THR B N 1
ATOM 10532 C CA . THR B 1 352 ? 15.219 -3.963 -9.805 1 93 352 THR B CA 1
ATOM 10533 C C . THR B 1 352 ? 13.812 -3.383 -9.906 1 93 352 THR B C 1
ATOM 10535 O O . THR B 1 352 ? 13.086 -3.316 -8.906 1 93 352 THR B O 1
ATOM 10538 N N . ALA B 1 353 ? 13.477 -2.895 -11.023 1 91.44 353 ALA B N 1
ATOM 10539 C CA . ALA B 1 353 ? 12.117 -2.473 -11.359 1 91.44 353 ALA B CA 1
ATOM 10540 C C . ALA B 1 353 ? 11.539 -3.336 -12.477 1 91.44 353 ALA B C 1
ATOM 10542 O O . ALA B 1 353 ? 12.234 -3.648 -13.453 1 91.44 353 ALA B O 1
ATOM 10543 N N . ASP B 1 354 ? 10.297 -3.756 -12.297 1 94.25 354 ASP B N 1
ATOM 10544 C CA . ASP B 1 354 ? 9.703 -4.598 -13.328 1 94.25 354 ASP B CA 1
ATOM 10545 C C . ASP B 1 354 ? 8.242 -4.219 -13.57 1 94.25 354 ASP B C 1
ATOM 10547 O O . ASP B 1 354 ? 7.566 -3.723 -12.672 1 94.25 354 ASP B O 1
ATOM 10551 N N . TYR B 1 355 ? 7.797 -4.344 -14.781 1 94.88 355 TYR B N 1
ATOM 10552 C CA . TYR B 1 355 ? 6.418 -4.164 -15.219 1 94.88 355 TYR B CA 1
ATOM 10553 C C . TYR B 1 355 ? 5.973 -5.316 -16.109 1 94.88 355 TYR B C 1
ATOM 10555 O O . TYR B 1 355 ? 6.641 -5.641 -17.094 1 94.88 355 TYR B O 1
ATOM 10563 N N . GLN B 1 356 ? 4.906 -5.906 -15.727 1 96.38 356 GLN B N 1
ATOM 10564 C CA . GLN B 1 356 ? 4.363 -7.023 -16.5 1 96.38 356 GLN B CA 1
ATOM 10565 C C . GLN B 1 356 ? 2.887 -6.801 -16.812 1 96.38 356 GLN B C 1
ATOM 10567 O O . GLN B 1 356 ? 2.078 -6.574 -15.914 1 96.38 356 GLN B O 1
ATOM 10572 N N . SER B 1 357 ? 2.549 -6.801 -18.062 1 97 357 SER B N 1
ATOM 10573 C CA . SER B 1 357 ? 1.174 -6.785 -18.547 1 97 357 SER B CA 1
ATOM 10574 C C . SER B 1 357 ? 0.83 -8.078 -19.281 1 97 357 SER B C 1
ATOM 10576 O O . SER B 1 357 ? 1.323 -8.312 -20.391 1 97 357 SER B O 1
ATOM 10578 N N . ILE B 1 358 ? -0.029 -8.844 -18.688 1 96.62 358 ILE B N 1
ATOM 10579 C CA . ILE B 1 358 ? -0.428 -10.125 -19.25 1 96.62 358 ILE B CA 1
ATOM 10580 C C . ILE B 1 358 ? -1.898 -10.078 -19.672 1 96.62 358 ILE B C 1
ATOM 10582 O O . ILE B 1 358 ? -2.775 -9.852 -18.828 1 96.62 358 ILE B O 1
ATOM 10586 N N . ASN B 1 359 ? -2.057 -10.227 -20.906 1 97.31 359 ASN B N 1
ATOM 10587 C CA . ASN B 1 359 ? -3.408 -10.367 -21.438 1 97.31 359 ASN B CA 1
ATOM 10588 C C . ASN B 1 359 ? -3.703 -11.805 -21.844 1 97.31 359 ASN B C 1
ATOM 10590 O O . ASN B 1 359 ? -2.957 -12.391 -22.625 1 97.31 359 ASN B O 1
ATOM 10594 N N . GLY B 1 360 ? -4.812 -12.367 -21.25 1 97.12 360 GLY B N 1
ATOM 10595 C CA . GLY B 1 360 ? -5.199 -13.719 -21.609 1 97.12 360 GLY B CA 1
ATOM 10596 C C . GLY B 1 360 ? -5.855 -13.812 -22.969 1 97.12 360 GLY B C 1
ATOM 10597 O O . GLY B 1 360 ? -5.902 -12.828 -23.719 1 97.12 360 GLY B O 1
ATOM 10598 N N . VAL B 1 361 ? -6.336 -14.945 -23.344 1 98.06 361 VAL B N 1
ATOM 10599 C CA . VAL B 1 361 ? -6.824 -15.18 -24.703 1 98.06 361 VAL B CA 1
ATOM 10600 C C . VAL B 1 361 ? -8.328 -14.922 -24.766 1 98.06 361 VAL B C 1
ATOM 10602 O O . VAL B 1 361 ? -8.922 -14.906 -25.844 1 98.06 361 VAL B O 1
ATOM 10605 N N . MET B 1 362 ? -8.93 -14.812 -23.641 1 98.31 362 MET B N 1
ATOM 10606 C CA . MET B 1 362 ? -10.305 -14.312 -23.672 1 98.31 362 MET B CA 1
ATOM 10607 C C . MET B 1 362 ? -10.336 -12.789 -23.594 1 98.31 362 MET B C 1
ATOM 10609 O O . MET B 1 362 ? -9.555 -12.188 -22.859 1 98.31 362 MET B O 1
ATOM 10613 N N . LYS B 1 363 ? -11.273 -12.266 -24.281 1 97.88 363 LYS B N 1
ATOM 10614 C CA . LYS B 1 363 ? -11.344 -10.805 -24.391 1 97.88 363 LYS B CA 1
ATOM 10615 C C . LYS B 1 363 ? -11.602 -10.164 -23.031 1 97.88 363 LYS B C 1
ATOM 10617 O O . LYS B 1 363 ? -12.312 -10.727 -22.188 1 97.88 363 LYS B O 1
ATOM 10622 N N . ASP B 1 364 ? -10.945 -9 -22.734 1 95.94 364 ASP B N 1
ATOM 10623 C CA . ASP B 1 364 ? -11.148 -8.055 -21.641 1 95.94 364 ASP B CA 1
ATOM 10624 C C . ASP B 1 364 ? -10.547 -8.578 -20.328 1 95.94 364 ASP B C 1
ATOM 10626 O O . ASP B 1 364 ? -10.766 -8.008 -19.266 1 95.94 364 ASP B O 1
ATOM 10630 N N . ASP B 1 365 ? -9.969 -9.734 -20.359 1 97.12 365 ASP B N 1
ATOM 10631 C CA . ASP B 1 365 ? -9.234 -10.125 -19.156 1 97.12 365 ASP B CA 1
ATOM 10632 C C . ASP B 1 365 ? -7.84 -9.508 -19.141 1 97.12 365 ASP B C 1
ATOM 10634 O O . ASP B 1 365 ? -7.355 -9.023 -20.172 1 97.12 365 ASP B O 1
ATOM 10638 N N . GLY B 1 366 ? -7.266 -9.445 -18.016 1 97.12 366 GLY B N 1
ATOM 10639 C CA . GLY B 1 366 ? -5.934 -8.875 -17.906 1 97.12 366 GLY B CA 1
ATOM 10640 C C . GLY B 1 366 ? -5.348 -9.008 -16.5 1 97.12 366 GLY B C 1
ATOM 10641 O O . GLY B 1 366 ? -6.086 -9.156 -15.531 1 97.12 366 GLY B O 1
ATOM 10642 N N . ARG B 1 367 ? -4.008 -9.023 -16.375 1 96.75 367 ARG B N 1
ATOM 10643 C CA . ARG B 1 367 ? -3.221 -9.062 -15.148 1 96.75 367 ARG B CA 1
ATOM 10644 C C . ARG B 1 367 ? -2.02 -8.125 -15.242 1 96.75 367 ARG B C 1
ATOM 10646 O O . ARG B 1 367 ? -1.083 -8.383 -16 1 96.75 367 ARG B O 1
ATOM 10653 N N . ASN B 1 368 ? -1.998 -7.059 -14.57 1 96.19 368 ASN B N 1
ATOM 10654 C CA . ASN B 1 368 ? -0.933 -6.062 -14.586 1 96.19 368 ASN B CA 1
ATOM 10655 C C . ASN B 1 368 ? -0.205 -5.996 -13.25 1 96.19 368 ASN B C 1
ATOM 10657 O O . ASN B 1 368 ? -0.841 -5.906 -12.195 1 96.19 368 ASN B O 1
ATOM 10661 N N . ARG B 1 369 ? 1.066 -6.066 -13.297 1 95.62 369 ARG B N 1
ATOM 10662 C CA . ARG B 1 369 ? 1.87 -6.039 -12.078 1 95.62 369 ARG B CA 1
ATOM 10663 C C . ARG B 1 369 ? 2.994 -5.016 -12.188 1 95.62 369 ARG B C 1
ATOM 10665 O O . ARG B 1 369 ? 3.693 -4.957 -13.203 1 95.62 369 ARG B O 1
ATOM 10672 N N . TYR B 1 370 ? 3.195 -4.211 -11.266 1 93.06 370 TYR B N 1
ATOM 10673 C CA . TYR B 1 370 ? 4.316 -3.297 -11.086 1 93.06 370 TYR B CA 1
ATOM 10674 C C . TYR B 1 370 ? 5.137 -3.674 -9.852 1 93.06 370 TYR B C 1
ATOM 10676 O O . TYR B 1 370 ? 4.59 -3.818 -8.758 1 93.06 370 TYR B O 1
ATOM 10684 N N . GLY B 1 371 ? 6.375 -3.918 -10.031 1 92 371 GLY B N 1
ATOM 10685 C CA . GLY B 1 371 ? 7.207 -4.348 -8.922 1 92 371 GLY B CA 1
ATOM 10686 C C . GLY B 1 371 ? 8.5 -3.561 -8.797 1 92 371 GLY B C 1
ATOM 10687 O O . GLY B 1 371 ? 9.07 -3.143 -9.805 1 92 371 GLY B O 1
ATOM 10688 N N . MET B 1 372 ? 8.984 -3.363 -7.605 1 89.56 372 MET B N 1
ATOM 10689 C CA . MET B 1 372 ? 10.297 -2.811 -7.27 1 89.56 372 MET B CA 1
ATOM 10690 C C . MET B 1 372 ? 10.938 -3.594 -6.129 1 89.56 372 MET B C 1
ATOM 10692 O O . MET B 1 372 ? 10.281 -3.91 -5.137 1 89.56 372 MET B O 1
ATOM 10696 N N . ASN B 1 373 ? 12.133 -3.951 -6.293 1 92.25 373 ASN B N 1
ATOM 10697 C CA . ASN B 1 373 ? 12.898 -4.68 -5.285 1 92.25 373 ASN B CA 1
ATOM 10698 C C . ASN B 1 373 ? 14.211 -3.971 -4.961 1 92.25 373 ASN B C 1
ATOM 10700 O O . ASN B 1 373 ? 14.914 -3.523 -5.867 1 92.25 373 ASN B O 1
ATOM 10704 N N . LEU B 1 374 ? 14.562 -3.881 -3.682 1 88.12 374 LEU B N 1
ATOM 10705 C CA . LEU B 1 374 ? 15.789 -3.252 -3.199 1 88.12 374 LEU B CA 1
ATOM 10706 C C . LEU B 1 374 ? 16.609 -4.227 -2.355 1 88.12 374 LEU B C 1
ATOM 10708 O O . LEU B 1 374 ? 16.062 -4.879 -1.46 1 88.12 374 LEU B O 1
ATOM 10712 N N . TYR B 1 375 ? 17.828 -4.398 -2.658 1 91.5 375 TYR B N 1
ATOM 10713 C CA . TYR B 1 375 ? 18.828 -5.148 -1.898 1 91.5 375 TYR B CA 1
ATOM 10714 C C . TYR B 1 375 ? 20 -4.266 -1.53 1 91.5 375 TYR B C 1
ATOM 10716 O O . TYR B 1 375 ? 20.672 -3.719 -2.408 1 91.5 375 TYR B O 1
ATOM 10724 N N . LEU B 1 376 ? 20.25 -4.105 -0.277 1 86.38 376 LEU B N 1
ATOM 10725 C CA . LEU B 1 376 ? 21.391 -3.373 0.256 1 86.38 376 LEU B CA 1
ATOM 10726 C C . LEU B 1 376 ? 22.125 -4.203 1.302 1 86.38 376 LEU B C 1
ATOM 10728 O O . LEU B 1 376 ? 21.547 -4.605 2.309 1 86.38 376 LEU B O 1
ATOM 10732 N N . SER B 1 377 ? 23.328 -4.418 1.122 1 89.06 377 SER B N 1
ATOM 10733 C CA . SER B 1 377 ? 24.141 -5.168 2.068 1 89.06 377 SER B CA 1
ATOM 10734 C C . SER B 1 377 ? 25.406 -4.398 2.447 1 89.06 377 SER B C 1
ATOM 10736 O O . SER B 1 377 ? 26.219 -4.066 1.583 1 89.06 377 SER B O 1
ATOM 10738 N N . TYR B 1 378 ? 25.547 -4.16 3.699 1 82.69 378 TYR B N 1
ATOM 10739 C CA . TYR B 1 378 ? 26.688 -3.412 4.215 1 82.69 378 TYR B CA 1
ATOM 10740 C C . TYR B 1 378 ? 27.578 -4.293 5.098 1 82.69 378 TYR B C 1
ATOM 10742 O O . TYR B 1 378 ? 27.062 -4.992 5.98 1 82.69 378 TYR B O 1
ATOM 10750 N N . ARG B 1 379 ? 28.781 -4.227 4.844 1 82.94 379 ARG B N 1
ATOM 10751 C CA . ARG B 1 379 ? 29.75 -4.992 5.613 1 82.94 379 ARG B CA 1
ATOM 10752 C C . ARG B 1 379 ? 30.641 -4.07 6.449 1 82.94 379 ARG B C 1
ATOM 10754 O O . ARG B 1 379 ? 31.406 -3.273 5.902 1 82.94 379 ARG B O 1
ATOM 10761 N N . VAL B 1 380 ? 30.531 -4.254 7.75 1 77.5 380 VAL B N 1
ATOM 10762 C CA . VAL B 1 380 ? 31.375 -3.5 8.664 1 77.5 380 VAL B CA 1
ATOM 10763 C C . VAL B 1 380 ? 32.562 -4.348 9.07 1 77.5 380 VAL B C 1
ATOM 10765 O O . VAL B 1 380 ? 32.469 -5.23 9.922 1 77.5 380 VAL B O 1
ATOM 10768 N N . GLN B 1 381 ? 33.75 -3.986 8.672 1 68.94 381 GLN B N 1
ATOM 10769 C CA . GLN B 1 381 ? 35 -4.617 9.008 1 68.94 381 GLN B CA 1
ATOM 10770 C C . GLN B 1 381 ? 34.875 -6.141 9 1 68.94 381 GLN B C 1
ATOM 10772 O O . GLN B 1 381 ? 35.438 -6.816 9.875 1 68.94 381 GLN B O 1
ATOM 10777 N N . ASP B 1 382 ? 34.094 -6.711 8.211 1 70.94 382 ASP B N 1
ATOM 10778 C CA . ASP B 1 382 ? 33.875 -8.141 8.016 1 70.94 382 ASP B CA 1
ATOM 10779 C C . ASP B 1 382 ? 33.312 -8.789 9.266 1 70.94 382 ASP B C 1
ATOM 10781 O O . ASP B 1 382 ? 33.219 -10.016 9.352 1 70.94 382 ASP B O 1
ATOM 10785 N N . LYS B 1 383 ? 33.031 -8.125 10.281 1 82.19 383 LYS B N 1
ATOM 10786 C CA . LYS B 1 383 ? 32.469 -8.664 11.516 1 82.19 383 LYS B CA 1
ATOM 10787 C C . LYS B 1 383 ? 30.953 -8.586 11.492 1 82.19 383 LYS B C 1
ATOM 10789 O O . LYS B 1 383 ? 30.266 -9.477 12.016 1 82.19 383 LYS B O 1
ATOM 10794 N N . LEU B 1 384 ? 30.516 -7.555 10.914 1 89.06 384 LEU B N 1
ATOM 10795 C CA . LEU B 1 384 ? 29.062 -7.348 10.914 1 89.06 384 LEU B CA 1
ATOM 10796 C C . LEU B 1 384 ? 28.547 -7.117 9.5 1 89.06 384 LEU B C 1
ATOM 10798 O O . LEU B 1 384 ? 29.078 -6.273 8.773 1 89.06 384 LEU B O 1
ATOM 10802 N N . ILE B 1 385 ? 27.688 -7.949 9.086 1 90.75 385 ILE B N 1
ATOM 10803 C CA . ILE B 1 385 ? 27.016 -7.777 7.793 1 90.75 385 ILE B CA 1
ATOM 10804 C C . ILE B 1 385 ? 25.531 -7.488 8.008 1 90.75 385 ILE B C 1
ATOM 10806 O O . ILE B 1 385 ? 24.828 -8.273 8.648 1 90.75 385 ILE B O 1
ATOM 10810 N N . VAL B 1 386 ? 25.078 -6.406 7.555 1 90.62 386 VAL B N 1
ATOM 10811 C CA . VAL B 1 386 ? 23.672 -6.023 7.641 1 90.62 386 VAL B CA 1
ATOM 10812 C C . VAL B 1 386 ? 23.078 -5.938 6.242 1 90.62 386 VAL B C 1
ATOM 10814 O O . VAL B 1 386 ? 23.594 -5.227 5.379 1 90.62 386 VAL B O 1
ATOM 10817 N N . THR B 1 387 ? 22.031 -6.695 6.004 1 92.69 387 THR B N 1
ATOM 10818 C CA . THR B 1 387 ? 21.391 -6.715 4.695 1 92.69 387 THR B CA 1
ATOM 10819 C C . THR B 1 387 ? 19.922 -6.281 4.812 1 92.69 387 THR B C 1
ATOM 10821 O O . THR B 1 387 ? 19.172 -6.828 5.621 1 92.69 387 THR B O 1
ATOM 10824 N N . LEU B 1 388 ? 19.578 -5.305 4.047 1 90.5 388 LEU B N 1
ATOM 10825 C CA . LEU B 1 388 ? 18.188 -4.859 3.941 1 90.5 388 LEU B CA 1
ATOM 10826 C C . LEU B 1 388 ? 17.578 -5.273 2.604 1 90.5 388 LEU B C 1
ATOM 10828 O O . LEU B 1 388 ? 18.156 -5.004 1.547 1 90.5 388 LEU B O 1
ATOM 10832 N N . ARG B 1 389 ? 16.469 -5.961 2.65 1 93.31 389 ARG B N 1
ATOM 10833 C CA . ARG B 1 389 ? 15.672 -6.266 1.467 1 93.31 389 ARG B CA 1
ATOM 10834 C C . ARG B 1 389 ? 14.273 -5.672 1.582 1 93.31 389 ARG B C 1
ATOM 10836 O O . ARG B 1 389 ? 13.586 -5.863 2.592 1 93.31 389 ARG B O 1
ATOM 10843 N N . ALA B 1 390 ? 13.914 -4.953 0.627 1 89.69 390 ALA B N 1
ATOM 10844 C CA . ALA B 1 390 ? 12.578 -4.359 0.586 1 89.69 390 ALA B CA 1
ATOM 10845 C C . ALA B 1 390 ? 11.938 -4.539 -0.788 1 89.69 390 ALA B C 1
ATOM 10847 O O . ALA B 1 390 ? 12.609 -4.406 -1.813 1 89.69 390 ALA B O 1
ATOM 10848 N N . ASP B 1 391 ? 10.656 -4.891 -0.812 1 91.75 391 ASP B N 1
ATOM 10849 C CA . ASP B 1 391 ? 9.945 -5.078 -2.074 1 91.75 391 ASP B CA 1
ATOM 10850 C C . ASP B 1 391 ? 8.539 -4.473 -2.012 1 91.75 391 ASP B C 1
ATOM 10852 O O . ASP B 1 391 ? 7.902 -4.48 -0.958 1 91.75 391 ASP B O 1
ATOM 10856 N N . HIS B 1 392 ? 8.172 -3.908 -3.076 1 89.75 392 HIS B N 1
ATOM 10857 C CA . HIS B 1 392 ? 6.812 -3.426 -3.293 1 89.75 392 HIS B CA 1
ATOM 10858 C C . HIS B 1 392 ? 6.227 -3.986 -4.586 1 89.75 392 HIS B C 1
ATOM 10860 O O . HIS B 1 392 ? 6.875 -3.945 -5.633 1 89.75 392 HIS B O 1
ATOM 10866 N N . THR B 1 393 ? 4.98 -4.438 -4.512 1 93.44 393 THR B N 1
ATOM 10867 C CA . THR B 1 393 ? 4.297 -4.961 -5.688 1 93.44 393 THR B CA 1
ATOM 10868 C C . THR B 1 393 ? 2.855 -4.461 -5.742 1 93.44 393 THR B C 1
ATOM 10870 O O . THR B 1 393 ? 2.135 -4.516 -4.742 1 93.44 393 THR B O 1
ATOM 10873 N N . SER B 1 394 ? 2.453 -3.92 -6.844 1 93.44 394 SER B N 1
ATOM 10874 C CA . SER B 1 394 ? 1.061 -3.594 -7.133 1 93.44 394 SER B CA 1
ATOM 10875 C C . SER B 1 394 ? 0.484 -4.52 -8.203 1 93.44 394 SER B C 1
ATOM 10877 O O . SER B 1 394 ? 1.021 -4.613 -9.305 1 93.44 394 SER B O 1
ATOM 10879 N N . LEU B 1 395 ? -0.571 -5.188 -7.867 1 95.56 395 LEU B N 1
ATOM 10880 C CA . LEU B 1 395 ? -1.202 -6.148 -8.766 1 95.56 395 LEU B CA 1
ATOM 10881 C C . LEU B 1 395 ? -2.645 -5.75 -9.062 1 95.56 395 LEU B C 1
ATOM 10883 O O . LEU B 1 395 ? -3.42 -5.484 -8.141 1 95.56 395 LEU B O 1
ATOM 10887 N N . GLN B 1 396 ? -2.945 -5.648 -10.297 1 95.88 396 GLN B N 1
ATOM 10888 C CA . GLN B 1 396 ? -4.305 -5.406 -10.773 1 95.88 396 GLN B CA 1
ATOM 10889 C C . GLN B 1 396 ? -4.777 -6.531 -11.695 1 95.88 396 GLN B C 1
ATOM 10891 O O . GLN B 1 396 ? -4.078 -6.895 -12.641 1 95.88 396 GLN B O 1
ATOM 10896 N N . THR B 1 397 ? -5.906 -7.07 -11.398 1 97.12 397 THR B N 1
ATOM 10897 C CA . THR B 1 397 ? -6.449 -8.141 -12.227 1 97.12 397 THR B CA 1
ATOM 10898 C C . THR B 1 397 ? -7.859 -7.801 -12.695 1 97.12 397 THR B C 1
ATOM 10900 O O . THR B 1 397 ? -8.617 -7.133 -11.984 1 97.12 397 THR B O 1
ATOM 10903 N N . ASN B 1 398 ? -8.18 -8.195 -13.891 1 97.38 398 ASN B N 1
ATOM 10904 C CA . ASN B 1 398 ? -9.508 -8.109 -14.492 1 97.38 398 ASN B CA 1
ATOM 10905 C C . ASN B 1 398 ? -9.93 -9.445 -15.102 1 97.38 398 ASN B C 1
ATOM 10907 O O . ASN B 1 398 ? -9.219 -10.008 -15.938 1 97.38 398 ASN B O 1
ATOM 10911 N N . ASN B 1 399 ? -11.078 -9.852 -14.703 1 97.25 399 ASN B N 1
ATOM 10912 C CA . ASN B 1 399 ? -11.625 -11.055 -15.32 1 97.25 399 ASN B CA 1
ATOM 10913 C C . ASN B 1 399 ? -12.344 -10.742 -16.625 1 97.25 399 ASN B C 1
ATOM 10915 O O . ASN B 1 399 ? -12.742 -9.594 -16.859 1 97.25 399 ASN B O 1
ATOM 10919 N N . SER B 1 400 ? -12.484 -11.789 -17.469 1 97.62 400 SER B N 1
ATOM 10920 C CA . SER B 1 400 ? -13.148 -11.594 -18.75 1 97.62 400 SER B CA 1
ATOM 10921 C C . SER B 1 400 ? -14.625 -11.266 -18.562 1 97.62 400 SER B C 1
ATOM 10923 O O . SER B 1 400 ? -15.305 -11.867 -17.734 1 97.62 400 SER B O 1
ATOM 10925 N N . LYS B 1 401 ? -15.102 -10.375 -19.375 1 96.06 401 LYS B N 1
ATOM 10926 C CA . LYS B 1 401 ? -16.531 -10.047 -19.359 1 96.06 401 LYS B CA 1
ATOM 10927 C C . LYS B 1 401 ? -17.328 -11.094 -20.125 1 96.06 401 LYS B C 1
ATOM 10929 O O . LYS B 1 401 ? -18.562 -11.133 -20.047 1 96.06 401 LYS B O 1
ATOM 10934 N N . TYR B 1 402 ? -16.625 -11.953 -20.781 1 97.12 402 TYR B N 1
ATOM 10935 C CA . TYR B 1 402 ? -17.297 -12.883 -21.672 1 97.12 402 TYR B CA 1
ATOM 10936 C C . TYR B 1 402 ? -17.688 -14.156 -20.938 1 97.12 402 TYR B C 1
ATOM 10938 O O . TYR B 1 402 ? -18.172 -15.117 -21.547 1 97.12 402 TYR B O 1
ATOM 10946 N N . GLY B 1 403 ? -17.531 -14.141 -19.656 1 95.12 403 GLY B N 1
ATOM 10947 C CA . GLY B 1 403 ? -18.031 -15.227 -18.828 1 95.12 403 GLY B CA 1
ATOM 10948 C C . GLY B 1 403 ? -17.312 -16.547 -19.078 1 95.12 403 GLY B C 1
ATOM 10949 O O . GLY B 1 403 ? -16.109 -16.562 -19.328 1 95.12 403 GLY B O 1
ATOM 10950 N N . SER B 1 404 ? -18.078 -17.609 -18.938 1 96.19 404 SER B N 1
ATOM 10951 C CA . SER B 1 404 ? -17.516 -18.938 -19.094 1 96.19 404 SER B CA 1
ATOM 10952 C C . SER B 1 404 ? -17.453 -19.344 -20.562 1 96.19 404 SER B C 1
ATOM 10954 O O . SER B 1 404 ? -18.422 -19.172 -21.312 1 96.19 404 SER B O 1
ATOM 10956 N N . PHE B 1 405 ? -16.344 -19.938 -21.031 1 97.12 405 PHE B N 1
ATOM 10957 C CA . PHE B 1 405 ? -16.172 -20.375 -22.406 1 97.12 405 PHE B CA 1
ATOM 10958 C C . PHE B 1 405 ? -17.172 -21.469 -22.75 1 97.12 405 PHE B C 1
ATOM 10960 O O . PHE B 1 405 ? -17.594 -21.578 -23.906 1 97.12 405 PHE B O 1
ATOM 10967 N N . SER B 1 406 ? -17.625 -22.172 -21.766 1 95.81 406 SER B N 1
ATOM 10968 C CA . SER B 1 406 ? -18.578 -23.266 -21.953 1 95.81 406 SER B CA 1
ATOM 10969 C C . SER B 1 406 ? -19.906 -22.75 -22.5 1 95.81 406 SER B C 1
ATOM 10971 O O . SER B 1 406 ? -20.609 -23.484 -23.203 1 95.81 406 SER B O 1
ATOM 10973 N N . ASP B 1 407 ? -20.234 -21.516 -22.172 1 96.25 407 ASP B N 1
ATOM 10974 C CA . ASP B 1 407 ? -21.484 -20.938 -22.672 1 96.25 407 ASP B CA 1
ATOM 10975 C C . ASP B 1 407 ? -21.453 -20.797 -24.188 1 96.25 407 ASP B C 1
ATOM 10977 O O . ASP B 1 407 ? -22.484 -20.922 -24.859 1 96.25 407 ASP B O 1
ATOM 10981 N N . TYR B 1 408 ? -20.344 -20.562 -24.719 1 97.75 408 TYR B N 1
ATOM 10982 C CA . TYR B 1 408 ? -20.188 -20.422 -26.156 1 97.75 408 TYR B CA 1
ATOM 10983 C C . TYR B 1 408 ? -20.125 -21.781 -26.844 1 97.75 408 TYR B C 1
ATOM 10985 O O . TYR B 1 408 ? -20.578 -21.922 -27.984 1 97.75 408 TYR B O 1
ATOM 10993 N N . ILE B 1 409 ? -19.594 -22.734 -26.219 1 96 409 ILE B N 1
ATOM 10994 C CA . ILE B 1 409 ? -19.547 -24.094 -26.734 1 96 409 ILE B CA 1
ATOM 10995 C C . ILE B 1 409 ? -20.953 -24.656 -26.859 1 96 409 ILE B C 1
ATOM 10997 O O . ILE B 1 409 ? -21.266 -25.391 -27.797 1 96 409 ILE B O 1
ATOM 11001 N N . SER B 1 410 ? -21.828 -24.297 -25.969 1 96.19 410 SER B N 1
ATOM 11002 C CA . SER B 1 410 ? -23.172 -24.891 -25.891 1 96.19 410 SER B CA 1
ATOM 11003 C C . SER B 1 410 ? -24.172 -24.109 -26.734 1 96.19 410 SER B C 1
ATOM 11005 O O . SER B 1 410 ? -25.312 -24.516 -26.906 1 96.19 410 SER B O 1
ATOM 11007 N N . ALA B 1 411 ? -23.766 -23.016 -27.266 1 97.38 411 ALA B N 1
ATOM 11008 C CA . ALA B 1 411 ? -24.672 -22.219 -28.109 1 97.38 411 ALA B CA 1
ATOM 11009 C C . ALA B 1 411 ? -24.906 -22.922 -29.453 1 97.38 411 ALA B C 1
ATOM 11011 O O . ALA B 1 411 ? -23.984 -23.5 -30.031 1 97.38 411 ALA B O 1
ATOM 11012 N N . ASN B 1 412 ? -26.156 -22.844 -29.875 1 97.69 412 ASN B N 1
ATOM 11013 C CA . ASN B 1 412 ? -26.5 -23.516 -31.125 1 97.69 412 ASN B CA 1
ATOM 11014 C C . ASN B 1 412 ? -26.016 -22.734 -32.344 1 97.69 412 ASN B C 1
ATOM 11016 O O . ASN B 1 412 ? -26.188 -21.516 -32.406 1 97.69 412 ASN B O 1
ATOM 11020 N N . PRO B 1 413 ? -25.438 -23.453 -33.344 1 97.44 413 PRO B N 1
ATOM 11021 C CA . PRO B 1 413 ? -24.812 -22.781 -34.5 1 97.44 413 PRO B CA 1
ATOM 11022 C C . PRO B 1 413 ? -25.844 -22.156 -35.438 1 97.44 413 PRO B C 1
ATOM 11024 O O . PRO B 1 413 ? -25.484 -21.328 -36.281 1 97.44 413 PRO B O 1
ATOM 11027 N N . TYR B 1 414 ? -27.141 -22.516 -35.312 1 96.69 414 TYR B N 1
ATOM 11028 C CA . TYR B 1 414 ? -28.156 -21.906 -36.188 1 96.69 414 TYR B CA 1
ATOM 11029 C C . TYR B 1 414 ? -28.734 -20.656 -35.531 1 96.69 414 TYR B C 1
ATOM 11031 O O . TYR B 1 414 ? -29.531 -19.938 -36.125 1 96.69 414 TYR B O 1
ATOM 11039 N N . ASP B 1 415 ? -28.359 -20.344 -34.25 1 96.06 415 ASP B N 1
ATOM 11040 C CA . ASP B 1 415 ? -28.844 -19.156 -33.562 1 96.06 415 ASP B CA 1
ATOM 11041 C C . ASP B 1 415 ? -27.984 -17.938 -33.906 1 96.06 415 ASP B C 1
ATOM 11043 O O . ASP B 1 415 ? -26.781 -17.922 -33.625 1 96.06 415 ASP B O 1
ATOM 11047 N N . SER B 1 416 ? -28.578 -16.922 -34.406 1 95 416 SER B N 1
ATOM 11048 C CA . SER B 1 416 ? -27.875 -15.656 -34.562 1 95 416 SER B CA 1
ATOM 11049 C C . SER B 1 416 ? -27.828 -14.883 -33.219 1 95 416 SER B C 1
ATOM 11051 O O . SER B 1 416 ? -28.812 -14.852 -32.5 1 95 416 SER B O 1
ATOM 11053 N N . PRO B 1 417 ? -26.672 -14.375 -32.969 1 96.44 417 PRO B N 1
ATOM 11054 C CA . PRO B 1 417 ? -26.609 -13.57 -31.734 1 96.44 417 PRO B CA 1
ATOM 11055 C C . PRO B 1 417 ? -27.375 -12.258 -31.859 1 96.44 417 PRO B C 1
ATOM 11057 O O . PRO B 1 417 ? -27.656 -11.609 -30.844 1 96.44 417 PRO B O 1
ATOM 11060 N N . TYR B 1 418 ? -27.766 -11.867 -33.031 1 96.25 418 TYR B N 1
ATOM 11061 C CA . TYR B 1 418 ? -28.391 -10.57 -33.281 1 96.25 418 TYR B CA 1
ATOM 11062 C C . TYR B 1 418 ? -29.812 -10.734 -33.812 1 96.25 418 TYR B C 1
ATOM 11064 O O . TYR B 1 418 ? -30.141 -11.758 -34.406 1 96.25 418 TYR B O 1
ATOM 11072 N N . ASP B 1 419 ? -30.609 -9.727 -33.531 1 93.75 419 ASP B N 1
ATOM 11073 C CA . ASP B 1 419 ? -31.938 -9.68 -34.125 1 93.75 419 ASP B CA 1
ATOM 11074 C C . ASP B 1 419 ? -31.875 -9.078 -35.531 1 93.75 419 ASP B C 1
ATOM 11076 O O . ASP B 1 419 ? -30.797 -8.836 -36.062 1 93.75 419 ASP B O 1
ATOM 11080 N N . GLU B 1 420 ? -33.062 -8.945 -36.156 1 90.31 420 GLU B N 1
ATOM 11081 C CA . GLU B 1 420 ? -33.125 -8.453 -37.531 1 90.31 420 GLU B CA 1
ATOM 11082 C C . GLU B 1 420 ? -32.656 -7.008 -37.625 1 90.31 420 GLU B C 1
ATOM 11084 O O . GLU B 1 420 ? -32.219 -6.562 -38.688 1 90.31 420 GLU B O 1
ATOM 11089 N N . ARG B 1 421 ? -32.594 -6.305 -36.469 1 89.31 421 ARG B N 1
ATOM 11090 C CA . ARG B 1 421 ? -32.219 -4.898 -36.469 1 89.31 421 ARG B CA 1
ATOM 11091 C C . ARG B 1 421 ? -30.75 -4.734 -36.062 1 89.31 421 ARG B C 1
ATOM 11093 O O . ARG B 1 421 ? -30.266 -3.609 -35.938 1 89.31 421 ARG B O 1
ATOM 11100 N N . GLY B 1 422 ? -30.109 -5.844 -35.781 1 92.31 422 GLY B N 1
ATOM 11101 C CA . GLY B 1 422 ? -28.688 -5.797 -35.469 1 92.31 422 GLY B CA 1
ATOM 11102 C C . GLY B 1 422 ? -28.406 -5.691 -33.969 1 92.31 422 GLY B C 1
ATOM 11103 O O . GLY B 1 422 ? -27.266 -5.504 -33.562 1 92.31 422 GLY B O 1
ATOM 11104 N N . ASN B 1 423 ? -29.406 -5.684 -33.188 1 94.06 423 ASN B N 1
ATOM 11105 C CA . ASN B 1 423 ? -29.203 -5.672 -31.734 1 94.06 423 ASN B CA 1
ATOM 11106 C C . ASN B 1 423 ? -29 -7.082 -31.188 1 94.06 423 ASN B C 1
ATOM 11108 O O . ASN B 1 423 ? -29.531 -8.047 -31.734 1 94.06 423 ASN B O 1
ATOM 11112 N N . LEU B 1 424 ? -28.25 -7.113 -30.188 1 96.62 424 LEU B N 1
ATOM 11113 C CA . LEU B 1 424 ? -28 -8.406 -29.547 1 96.62 424 LEU B CA 1
ATOM 11114 C C . LEU B 1 424 ? -29.266 -8.938 -28.891 1 96.62 424 LEU B C 1
ATOM 11116 O O . LEU B 1 424 ? -29.969 -8.195 -28.203 1 96.62 424 LEU B O 1
ATOM 11120 N N . LEU B 1 425 ? -29.516 -10.18 -29.109 1 95.81 425 LEU B N 1
ATOM 11121 C CA . LEU B 1 425 ? -30.641 -10.844 -28.453 1 95.81 425 LEU B CA 1
ATOM 11122 C C . LEU B 1 425 ? -30.297 -11.133 -26.984 1 95.81 425 LEU B C 1
ATOM 11124 O O . LEU B 1 425 ? -29.172 -11.508 -26.672 1 95.81 425 LEU B O 1
ATOM 11128 N N . LYS B 1 426 ? -31.203 -10.938 -26.109 1 94.12 426 LYS B N 1
ATOM 11129 C CA . LYS B 1 426 ? -31 -11.289 -24.719 1 94.12 426 LYS B CA 1
ATOM 11130 C C . LYS B 1 426 ? -31 -12.797 -24.516 1 94.12 426 LYS B C 1
ATOM 11132 O O . LYS B 1 426 ? -30.25 -13.328 -23.703 1 94.12 426 LYS B O 1
ATOM 11137 N N . GLN B 1 427 ? -31.875 -13.406 -25.328 1 94.94 427 GLN B N 1
ATOM 11138 C CA . GLN B 1 427 ? -32 -14.859 -25.234 1 94.94 427 GLN B CA 1
ATOM 11139 C C . GLN B 1 427 ? -31.938 -15.5 -26.625 1 94.94 427 GLN B C 1
ATOM 11141 O O . GLN B 1 427 ? -32.344 -14.891 -27.609 1 94.94 427 GLN B O 1
ATOM 11146 N N . LEU B 1 428 ? -31.422 -16.688 -26.656 1 96.12 428 LEU B N 1
ATOM 11147 C CA . LEU B 1 428 ? -31.359 -17.5 -27.859 1 96.12 428 LEU B CA 1
ATOM 11148 C C . LEU B 1 428 ? -32.438 -18.594 -27.828 1 96.12 428 LEU B C 1
ATOM 11150 O O . LEU B 1 428 ? -33.406 -18.484 -27.094 1 96.12 428 LEU B O 1
ATOM 11154 N N . SER B 1 429 ? -32.219 -19.547 -28.75 1 93.75 429 SER B N 1
ATOM 11155 C CA . SER B 1 429 ? -33.188 -20.641 -28.766 1 93.75 429 SER B CA 1
ATOM 11156 C C . SER B 1 429 ? -33.25 -21.359 -27.422 1 93.75 429 SER B C 1
ATOM 11158 O O . SER B 1 429 ? -32.219 -21.453 -26.734 1 93.75 429 SER B O 1
ATOM 11160 N N . TYR B 1 430 ? -34.5 -21.844 -27.031 1 92.75 430 TYR B N 1
ATOM 11161 C CA . TYR B 1 430 ? -34.719 -22.625 -25.812 1 92.75 430 TYR B CA 1
ATOM 11162 C C . TYR B 1 430 ? -34.406 -21.812 -24.578 1 92.75 430 TYR B C 1
ATOM 11164 O O . TYR B 1 430 ? -33.875 -22.344 -23.594 1 92.75 430 TYR B O 1
ATOM 11172 N N . SER B 1 431 ? -34.438 -20.453 -24.578 1 91.62 431 SER B N 1
ATOM 11173 C CA . SER B 1 431 ? -34.281 -19.516 -23.484 1 91.62 431 SER B CA 1
ATOM 11174 C C . SER B 1 431 ? -32.875 -19.5 -22.953 1 91.62 431 SER B C 1
ATOM 11176 O O . SER B 1 431 ? -32.656 -19.234 -21.766 1 91.62 431 SER B O 1
ATOM 11178 N N . LYS B 1 432 ? -31.984 -19.875 -23.797 1 94.38 432 LYS B N 1
ATOM 11179 C CA . LYS B 1 432 ? -30.594 -19.75 -23.375 1 94.38 432 LYS B CA 1
ATOM 11180 C C . LYS B 1 432 ? -30.141 -18.297 -23.359 1 94.38 432 LYS B C 1
ATOM 11182 O O . LYS B 1 432 ? -30.422 -17.547 -24.312 1 94.38 432 LYS B O 1
ATOM 11187 N N . ARG B 1 433 ? -29.484 -17.953 -22.328 1 94.81 433 ARG B N 1
ATOM 11188 C CA . ARG B 1 433 ? -28.953 -16.594 -22.25 1 94.81 433 ARG B CA 1
ATOM 11189 C C . ARG B 1 433 ? -27.891 -16.359 -23.312 1 94.81 433 ARG B C 1
ATOM 11191 O O . ARG B 1 433 ? -27.031 -17.203 -23.547 1 94.81 433 ARG B O 1
ATOM 11198 N N . ASN B 1 434 ? -28.016 -15.312 -24.016 1 97.06 434 ASN B N 1
ATOM 11199 C CA . ASN B 1 434 ? -27 -14.945 -25 1 97.06 434 ASN B CA 1
ATOM 11200 C C . ASN B 1 434 ? -25.734 -14.43 -24.344 1 97.06 434 ASN B C 1
ATOM 11202 O O . ASN B 1 434 ? -25.719 -13.336 -23.781 1 97.06 434 ASN B O 1
ATOM 11206 N N . PRO B 1 435 ? -24.688 -15.164 -24.406 1 97.19 435 PRO B N 1
ATOM 11207 C CA . PRO B 1 435 ? -23.469 -14.75 -23.703 1 97.19 435 PRO B CA 1
ATOM 11208 C C . PRO B 1 435 ? -22.859 -13.477 -24.281 1 97.19 435 PRO B C 1
ATOM 11210 O O . PRO B 1 435 ? -22.172 -12.727 -23.578 1 97.19 435 PRO B O 1
ATOM 11213 N N . LEU B 1 436 ? -23.062 -13.18 -25.547 1 97.75 436 LEU B N 1
ATOM 11214 C CA . LEU B 1 436 ? -22.531 -11.961 -26.156 1 97.75 436 LEU B CA 1
ATOM 11215 C C . LEU B 1 436 ? -23.297 -10.734 -25.641 1 97.75 436 LEU B C 1
ATOM 11217 O O . LEU B 1 436 ? -22.719 -9.656 -25.516 1 97.75 436 LEU B O 1
ATOM 11221 N N . TYR B 1 437 ? -24.609 -10.906 -25.359 1 96.94 437 TYR B N 1
ATOM 11222 C CA . TYR B 1 437 ? -25.359 -9.82 -24.734 1 96.94 437 TYR B CA 1
ATOM 11223 C C . TYR B 1 437 ? -24.812 -9.492 -23.344 1 96.94 437 TYR B C 1
ATOM 11225 O O . TYR B 1 437 ? -24.578 -8.328 -23.031 1 96.94 437 TYR B O 1
ATOM 11233 N N . GLU B 1 438 ? -24.594 -10.469 -22.578 1 96.31 438 GLU B N 1
ATOM 11234 C CA . GLU B 1 438 ? -24.031 -10.273 -21.25 1 96.31 438 GLU B CA 1
ATOM 11235 C C . GLU B 1 438 ? -22.688 -9.562 -21.312 1 96.31 438 GLU B C 1
ATOM 11237 O O . GLU B 1 438 ? -22.391 -8.703 -20.484 1 96.31 438 GLU B O 1
ATOM 11242 N N . ALA B 1 439 ? -21.844 -9.984 -22.297 1 96.94 439 ALA B N 1
ATOM 11243 C CA . ALA B 1 439 ? -20.5 -9.422 -22.453 1 96.94 439 ALA B CA 1
ATOM 11244 C C . ALA B 1 439 ? -20.578 -7.953 -22.859 1 96.94 439 ALA B C 1
ATOM 11246 O O . ALA B 1 439 ? -19.625 -7.191 -22.609 1 96.94 439 ALA B O 1
ATOM 11247 N N . SER B 1 440 ? -21.578 -7.551 -23.5 1 96.44 440 SER B N 1
ATOM 11248 C CA . SER B 1 440 ? -21.719 -6.184 -23.984 1 96.44 440 SER B CA 1
ATOM 11249 C C . SER B 1 440 ? -22.047 -5.223 -22.844 1 96.44 440 SER B C 1
ATOM 11251 O O . SER B 1 440 ? -21.922 -4.004 -23 1 96.44 440 SER B O 1
ATOM 11253 N N . LEU B 1 441 ? -22.516 -5.781 -21.703 1 96.69 441 LEU B N 1
ATOM 11254 C CA . LEU B 1 441 ? -22.906 -4.957 -20.562 1 96.69 441 LEU B CA 1
ATOM 11255 C C . LEU B 1 441 ? -21.672 -4.41 -19.844 1 96.69 441 LEU B C 1
ATOM 11257 O O . LEU B 1 441 ? -20.547 -4.844 -20.109 1 96.69 441 LEU B O 1
ATOM 11261 N N . SER B 1 442 ? -21.859 -3.459 -18.969 1 95.81 442 SER B N 1
ATOM 11262 C CA . SER B 1 442 ? -20.766 -2.783 -18.281 1 95.81 442 SER B CA 1
ATOM 11263 C C . SER B 1 442 ? -20.328 -3.562 -17.047 1 95.81 442 SER B C 1
ATOM 11265 O O . SER B 1 442 ? -19.578 -3.045 -16.203 1 95.81 442 SER B O 1
ATOM 11267 N N . SER B 1 443 ? -20.766 -4.762 -16.859 1 96.81 443 SER B N 1
ATOM 11268 C CA . SER B 1 443 ? -20.359 -5.574 -15.719 1 96.81 443 SER B CA 1
ATOM 11269 C C . SER B 1 443 ? -18.859 -5.777 -15.672 1 96.81 443 SER B C 1
ATOM 11271 O O . SER B 1 443 ? -18.188 -5.789 -16.719 1 96.81 443 SER B O 1
ATOM 11273 N N . PHE B 1 444 ? -18.312 -5.859 -14.453 1 96.44 444 PHE B N 1
ATOM 11274 C CA . PHE B 1 444 ? -16.891 -6.133 -14.344 1 96.44 444 PHE B CA 1
ATOM 11275 C C . PHE B 1 444 ? -16.578 -6.828 -13.016 1 96.44 444 PHE B C 1
ATOM 11277 O O . PHE B 1 444 ? -17.391 -6.816 -12.094 1 96.44 444 PHE B O 1
ATOM 11284 N N . SER B 1 445 ? -15.477 -7.523 -12.914 1 96.62 445 SER B N 1
ATOM 11285 C CA . SER B 1 445 ? -14.836 -8.109 -11.742 1 96.62 445 SER B CA 1
ATOM 11286 C C . SER B 1 445 ? -13.344 -7.801 -11.711 1 96.62 445 SER B C 1
ATOM 11288 O O . SER B 1 445 ? -12.586 -8.305 -12.539 1 96.62 445 SER B O 1
ATOM 11290 N N . LYS B 1 446 ? -12.961 -7.012 -10.883 1 95.81 446 LYS B N 1
ATOM 11291 C CA . LYS B 1 446 ? -11.562 -6.586 -10.836 1 95.81 446 LYS B CA 1
ATOM 11292 C C . LYS B 1 446 ? -11.031 -6.594 -9.406 1 95.81 446 LYS B C 1
ATOM 11294 O O . LYS B 1 446 ? -11.812 -6.5 -8.445 1 95.81 446 LYS B O 1
ATOM 11299 N N . THR B 1 447 ? -9.727 -6.758 -9.211 1 95.5 447 THR B N 1
ATOM 11300 C CA . THR B 1 447 ? -9.062 -6.727 -7.918 1 95.5 447 THR B CA 1
ATOM 11301 C C . THR B 1 447 ? -7.789 -5.883 -7.98 1 95.5 447 THR B C 1
ATOM 11303 O O . THR B 1 447 ? -7.164 -5.781 -9.039 1 95.5 447 THR B O 1
ATOM 11306 N N . GLN B 1 448 ? -7.461 -5.238 -6.98 1 93.69 448 GLN B N 1
ATOM 11307 C CA . GLN B 1 448 ? -6.203 -4.523 -6.785 1 93.69 448 GLN B CA 1
ATOM 11308 C C . GLN B 1 448 ? -5.559 -4.891 -5.453 1 93.69 448 GLN B C 1
ATOM 11310 O O . GLN B 1 448 ? -6.23 -4.906 -4.418 1 93.69 448 GLN B O 1
ATOM 11315 N N . THR B 1 449 ? -4.332 -5.254 -5.508 1 93.62 449 THR B N 1
ATOM 11316 C CA . THR B 1 449 ? -3.611 -5.613 -4.289 1 93.62 449 THR B CA 1
ATOM 11317 C C . THR B 1 449 ? -2.24 -4.941 -4.258 1 93.62 449 THR B C 1
ATOM 11319 O O . THR B 1 449 ? -1.553 -4.867 -5.277 1 93.62 449 THR B O 1
ATOM 11322 N N . ARG B 1 450 ? -1.847 -4.453 -3.168 1 92.06 450 ARG B N 1
ATOM 11323 C CA . ARG B 1 450 ? -0.516 -3.906 -2.92 1 92.06 450 ARG B CA 1
ATOM 11324 C C . ARG B 1 450 ? 0.167 -4.633 -1.766 1 92.06 450 ARG B C 1
ATOM 11326 O O . ARG B 1 450 ? -0.419 -4.793 -0.693 1 92.06 450 ARG B O 1
ATOM 11333 N N . THR B 1 451 ? 1.366 -5.055 -2.004 1 93.62 451 THR B N 1
ATOM 11334 C CA . THR B 1 451 ? 2.111 -5.812 -1.005 1 93.62 451 THR B CA 1
ATOM 11335 C C . THR B 1 451 ? 3.473 -5.172 -0.745 1 93.62 451 THR B C 1
ATOM 11337 O O . THR B 1 451 ? 4.18 -4.801 -1.685 1 93.62 451 THR B O 1
ATOM 11340 N N . GLN B 1 452 ? 3.816 -5.016 0.459 1 90.88 452 GLN B N 1
ATOM 11341 C CA . GLN B 1 452 ? 5.125 -4.547 0.906 1 90.88 452 GLN B CA 1
ATOM 11342 C C . GLN B 1 452 ? 5.812 -5.59 1.781 1 90.88 452 GLN B C 1
ATOM 11344 O O . GLN B 1 452 ? 5.223 -6.09 2.74 1 90.88 452 GLN B O 1
ATOM 11349 N N . ASN B 1 453 ? 6.996 -5.91 1.439 1 93.75 453 ASN B N 1
ATOM 11350 C CA . ASN B 1 453 ? 7.832 -6.805 2.234 1 93.75 453 ASN B CA 1
ATOM 11351 C C . ASN B 1 453 ? 9.133 -6.133 2.65 1 93.75 453 ASN B C 1
ATOM 11353 O O . ASN B 1 453 ? 9.805 -5.508 1.828 1 93.75 453 ASN B O 1
ATOM 11357 N N . VAL B 1 454 ? 9.484 -6.211 3.85 1 91.31 454 VAL B N 1
ATOM 11358 C CA . VAL B 1 454 ? 10.75 -5.703 4.371 1 91.31 454 VAL B CA 1
ATOM 11359 C C . VAL B 1 454 ? 11.422 -6.781 5.215 1 91.31 454 VAL B C 1
ATOM 11361 O O . VAL B 1 454 ? 10.797 -7.383 6.086 1 91.31 454 VAL B O 1
ATOM 11364 N N . SER B 1 455 ? 12.617 -7.051 4.93 1 95.06 455 SER B N 1
ATOM 11365 C CA . SER B 1 455 ? 13.414 -8.031 5.66 1 95.06 455 SER B CA 1
ATOM 11366 C C . SER B 1 455 ? 14.766 -7.453 6.055 1 95.06 455 SER B C 1
ATOM 11368 O O . SER B 1 455 ? 15.453 -6.844 5.234 1 95.06 455 SER B O 1
ATOM 11370 N N . LEU B 1 456 ? 15.141 -7.582 7.285 1 93.44 456 LEU B N 1
ATOM 11371 C CA . LEU B 1 456 ? 16.453 -7.207 7.809 1 93.44 456 LEU B CA 1
ATOM 11372 C C . LEU B 1 456 ? 17.234 -8.438 8.266 1 93.44 456 LEU B C 1
ATOM 11374 O O . LEU B 1 456 ? 16.766 -9.172 9.141 1 93.44 456 LEU B O 1
ATOM 11378 N N . ASP B 1 457 ? 18.328 -8.641 7.641 1 94.69 457 ASP B N 1
ATOM 11379 C CA . ASP B 1 457 ? 19.234 -9.734 7.984 1 94.69 457 ASP B CA 1
ATOM 11380 C C . ASP B 1 457 ? 20.516 -9.195 8.617 1 94.69 457 ASP B C 1
ATOM 11382 O O . ASP B 1 457 ? 21.172 -8.312 8.055 1 94.69 457 ASP B O 1
ATOM 11386 N N . VAL B 1 458 ? 20.906 -9.789 9.758 1 94.56 458 VAL B N 1
ATOM 11387 C CA . VAL B 1 458 ? 22.141 -9.398 10.445 1 94.56 458 VAL B CA 1
ATOM 11388 C C . VAL B 1 458 ? 23 -10.641 10.703 1 94.56 458 VAL B C 1
ATOM 11390 O O . VAL B 1 458 ? 22.516 -11.648 11.219 1 94.56 458 VAL B O 1
ATOM 11393 N N . ARG B 1 459 ? 24.188 -10.555 10.273 1 94.12 459 ARG B N 1
ATOM 11394 C CA . ARG B 1 459 ? 25.156 -11.594 10.578 1 94.12 459 ARG B CA 1
ATOM 11395 C C . ARG B 1 459 ? 26.328 -11.023 11.375 1 94.12 459 ARG B C 1
ATOM 11397 O O . ARG B 1 459 ? 26.938 -10.023 10.969 1 94.12 459 ARG B O 1
ATOM 11404 N N . TYR B 1 460 ? 26.625 -11.609 12.445 1 94.88 460 TYR B N 1
ATOM 11405 C CA . TYR B 1 460 ? 27.766 -11.219 13.281 1 94.88 460 TYR B CA 1
ATOM 11406 C C . TYR B 1 460 ? 28.766 -12.359 13.406 1 94.88 460 TYR B C 1
ATOM 11408 O O . TYR B 1 460 ? 28.438 -13.438 13.906 1 94.88 460 TYR B O 1
ATOM 11416 N N . ASN B 1 461 ? 29.922 -12.102 12.969 1 92.88 461 ASN B N 1
ATOM 11417 C CA . ASN B 1 461 ? 31 -13.086 13.047 1 92.88 461 ASN B CA 1
ATOM 11418 C C . ASN B 1 461 ? 31.844 -12.898 14.305 1 92.88 461 ASN B C 1
ATOM 11420 O O . ASN B 1 461 ? 32.719 -12.016 14.352 1 92.88 461 ASN B O 1
ATOM 11424 N N . PHE B 1 462 ? 31.656 -13.758 15.227 1 92.62 462 PHE B N 1
ATOM 11425 C CA . PHE B 1 462 ? 32.531 -13.734 16.391 1 92.62 462 PHE B CA 1
ATOM 11426 C C . PHE B 1 462 ? 33.938 -14.211 16.031 1 92.62 462 PHE B C 1
ATOM 11428 O O . PHE B 1 462 ? 34.906 -13.578 16.391 1 92.62 462 PHE B O 1
ATOM 11435 N N . LYS B 1 463 ? 33.969 -15.273 15.328 1 89.94 463 LYS B N 1
ATOM 11436 C CA . LYS B 1 463 ? 35.125 -15.914 14.688 1 89.94 463 LYS B CA 1
ATOM 11437 C C . LYS B 1 463 ? 34.719 -16.469 13.32 1 89.94 463 LYS B C 1
ATOM 11439 O O . LYS B 1 463 ? 33.562 -16.625 13.008 1 89.94 463 LYS B O 1
ATOM 11444 N N . PRO B 1 464 ? 35.688 -16.625 12.508 1 82.5 464 PRO B N 1
ATOM 11445 C CA . PRO B 1 464 ? 35.344 -17.172 11.195 1 82.5 464 PRO B CA 1
ATOM 11446 C C . PRO B 1 464 ? 34.594 -18.5 11.281 1 82.5 464 PRO B C 1
ATOM 11448 O O . PRO B 1 464 ? 33.844 -18.844 10.375 1 82.5 464 PRO B O 1
ATOM 11451 N N . ASN B 1 465 ? 34.75 -19.234 12.398 1 88.94 465 ASN B N 1
ATOM 11452 C CA . ASN B 1 465 ? 34.094 -20.531 12.523 1 88.94 465 ASN B CA 1
ATOM 11453 C C . ASN B 1 465 ? 32.875 -20.453 13.453 1 88.94 465 ASN B C 1
ATOM 11455 O O . ASN B 1 465 ? 32.312 -21.469 13.805 1 88.94 465 ASN B O 1
ATOM 11459 N N . LEU B 1 466 ? 32.625 -19.344 13.938 1 93.69 466 LEU B N 1
ATOM 11460 C CA . LEU B 1 466 ? 31.5 -19.125 14.828 1 93.69 466 LEU B CA 1
ATOM 11461 C C . LEU B 1 466 ? 30.781 -17.812 14.492 1 93.69 466 LEU B C 1
ATOM 11463 O O . LEU B 1 466 ? 31.344 -16.734 14.656 1 93.69 466 LEU B O 1
ATOM 11467 N N . TYR B 1 467 ? 29.578 -17.906 14.008 1 93.62 467 TYR B N 1
ATOM 11468 C CA . TYR B 1 467 ? 28.844 -16.688 13.68 1 93.62 467 TYR B CA 1
ATOM 11469 C C . TYR B 1 467 ? 27.359 -16.875 13.953 1 93.62 467 TYR B C 1
ATOM 11471 O O . TYR B 1 467 ? 26.875 -18 14.086 1 93.62 467 TYR B O 1
ATOM 11479 N N . VAL B 1 468 ? 26.625 -15.766 14.141 1 96.19 468 VAL B N 1
ATOM 11480 C CA . VAL B 1 468 ? 25.188 -15.734 14.391 1 96.19 468 VAL B CA 1
ATOM 11481 C C . VAL B 1 468 ? 24.484 -14.953 13.281 1 96.19 468 VAL B C 1
ATOM 11483 O O . VAL B 1 468 ? 25 -13.922 12.828 1 96.19 468 VAL B O 1
ATOM 11486 N N . THR B 1 469 ? 23.391 -15.523 12.797 1 95.31 469 THR B N 1
ATOM 11487 C CA . THR B 1 469 ? 22.547 -14.836 11.828 1 95.31 469 THR B CA 1
ATOM 11488 C C . THR B 1 469 ? 21.156 -14.57 12.406 1 95.31 469 THR B C 1
ATOM 11490 O O . THR B 1 469 ? 20.609 -15.414 13.117 1 95.31 469 THR B O 1
ATOM 11493 N N . ALA B 1 470 ? 20.672 -13.422 12.219 1 96.25 470 ALA B N 1
ATOM 11494 C CA . ALA B 1 470 ? 19.328 -13.023 12.648 1 96.25 470 ALA B CA 1
ATOM 11495 C C . ALA B 1 470 ? 18.562 -12.367 11.5 1 96.25 470 ALA B C 1
ATOM 11497 O O . ALA B 1 470 ? 19.141 -11.602 10.719 1 96.25 470 ALA B O 1
ATOM 11498 N N . GLN B 1 471 ? 17.25 -12.695 11.383 1 96.31 471 GLN B N 1
ATOM 11499 C CA . GLN B 1 471 ? 16.406 -12.117 10.336 1 96.31 471 GLN B CA 1
ATOM 11500 C C . GLN B 1 471 ? 15.047 -11.703 10.883 1 96.31 471 GLN B C 1
ATOM 11502 O O . GLN B 1 471 ? 14.391 -12.477 11.586 1 96.31 471 GLN B O 1
ATOM 11507 N N . GLY B 1 472 ? 14.703 -10.516 10.68 1 96 472 GLY B N 1
ATOM 11508 C CA . GLY B 1 472 ? 13.367 -10 10.938 1 96 472 GLY B CA 1
ATOM 11509 C C . GLY B 1 472 ? 12.641 -9.562 9.68 1 96 472 GLY B C 1
ATOM 11510 O O . GLY B 1 472 ? 13.227 -8.906 8.82 1 96 472 GLY B O 1
ATOM 11511 N N . THR B 1 473 ? 11.375 -10.055 9.578 1 96.25 473 THR B N 1
ATOM 11512 C CA . THR B 1 473 ? 10.633 -9.742 8.359 1 96.25 473 THR B CA 1
ATOM 11513 C C . THR B 1 473 ? 9.242 -9.203 8.695 1 96.25 473 THR B C 1
ATOM 11515 O O . THR B 1 473 ? 8.633 -9.625 9.68 1 96.25 473 THR B O 1
ATOM 11518 N N . TYR B 1 474 ? 8.758 -8.289 8 1 93.19 474 TYR B N 1
ATOM 11519 C CA . TYR B 1 474 ? 7.402 -7.758 8.039 1 93.19 474 TYR B CA 1
ATOM 11520 C C . TYR B 1 474 ? 6.801 -7.691 6.641 1 93.19 474 TYR B C 1
ATOM 11522 O O . TYR B 1 474 ? 7.402 -7.125 5.727 1 93.19 474 TYR B O 1
ATOM 11530 N N . SER B 1 475 ? 5.66 -8.312 6.434 1 94.12 475 SER B N 1
ATOM 11531 C CA . SER B 1 475 ? 4.93 -8.32 5.172 1 94.12 475 SER B CA 1
ATOM 11532 C C . SER B 1 475 ? 3.498 -7.824 5.363 1 94.12 475 SER B C 1
ATOM 11534 O O . SER B 1 475 ? 2.775 -8.32 6.23 1 94.12 475 SER B O 1
ATOM 11536 N N . THR B 1 476 ? 3.129 -6.891 4.633 1 91.88 476 THR B N 1
ATOM 11537 C CA . THR B 1 476 ? 1.771 -6.363 4.703 1 91.88 476 THR B CA 1
ATOM 11538 C C . THR B 1 476 ? 1.156 -6.258 3.311 1 91.88 476 THR B C 1
ATOM 11540 O O . THR B 1 476 ? 1.842 -5.902 2.35 1 91.88 476 THR B O 1
ATOM 11543 N N . SER B 1 477 ? -0.1 -6.648 3.135 1 93.31 477 SER B N 1
ATOM 11544 C CA . SER B 1 477 ? -0.85 -6.57 1.886 1 93.31 477 SER B CA 1
ATOM 11545 C C . SER B 1 477 ? -2.23 -5.961 2.105 1 93.31 477 SER B C 1
ATOM 11547 O O . SER B 1 477 ? -2.881 -6.234 3.117 1 93.31 477 SER B O 1
ATOM 11549 N N . ARG B 1 478 ? -2.596 -5.078 1.252 1 90.81 478 ARG B N 1
ATOM 11550 C CA . ARG B 1 478 ? -3.939 -4.508 1.215 1 90.81 478 ARG B CA 1
ATOM 11551 C C . ARG B 1 478 ? -4.539 -4.609 -0.184 1 90.81 478 ARG B C 1
ATOM 11553 O O . ARG B 1 478 ? -3.846 -4.387 -1.18 1 90.81 478 ARG B O 1
ATOM 11560 N N . GLY B 1 479 ? -5.758 -5.043 -0.193 1 91.44 479 GLY B N 1
ATOM 11561 C CA . GLY B 1 479 ? -6.402 -5.215 -1.486 1 91.44 479 GLY B CA 1
ATOM 11562 C C . GLY B 1 479 ? -7.891 -4.93 -1.456 1 91.44 479 GLY B C 1
ATOM 11563 O O . GLY B 1 479 ? -8.5 -4.883 -0.384 1 91.44 479 GLY B O 1
ATOM 11564 N N . THR B 1 480 ? -8.438 -4.586 -2.627 1 92.25 480 THR B N 1
ATOM 11565 C CA . THR B 1 480 ? -9.875 -4.418 -2.832 1 92.25 480 THR B CA 1
ATOM 11566 C C . THR B 1 480 ? -10.375 -5.328 -3.949 1 92.25 480 THR B C 1
ATOM 11568 O O . THR B 1 480 ? -9.609 -5.691 -4.848 1 92.25 480 THR B O 1
ATOM 11571 N N . SER B 1 481 ? -11.547 -5.773 -3.828 1 94.94 481 SER B N 1
ATOM 11572 C CA . SER B 1 481 ? -12.273 -6.508 -4.859 1 94.94 481 SER B CA 1
ATOM 11573 C C . SER B 1 481 ? -13.562 -5.789 -5.238 1 94.94 481 SER B C 1
ATOM 11575 O O . SER B 1 481 ? -14.391 -5.488 -4.375 1 94.94 481 SER B O 1
ATOM 11577 N N . ASP B 1 482 ? -13.758 -5.492 -6.508 1 94.62 482 ASP B N 1
ATOM 11578 C CA . ASP B 1 482 ? -14.938 -4.816 -7.043 1 94.62 482 ASP B CA 1
ATOM 11579 C C . ASP B 1 482 ? -15.656 -5.695 -8.062 1 94.62 482 ASP B C 1
ATOM 11581 O O . ASP B 1 482 ? -15.078 -6.074 -9.086 1 94.62 482 ASP B O 1
ATOM 11585 N N . VAL B 1 483 ? -16.875 -5.965 -7.789 1 96.38 483 VAL B N 1
ATOM 11586 C CA . VAL B 1 483 ? -17.688 -6.746 -8.711 1 96.38 483 VAL B CA 1
ATOM 11587 C C . VAL B 1 483 ? -19 -6.008 -8.992 1 96.38 483 VAL B C 1
ATOM 11589 O O . VAL B 1 483 ? -19.812 -5.805 -8.078 1 96.38 483 VAL B O 1
ATOM 11592 N N . PHE B 1 484 ? -19.203 -5.625 -10.219 1 96.44 484 PHE B N 1
ATOM 11593 C CA . PHE B 1 484 ? -20.422 -4.961 -10.656 1 96.44 484 PHE B CA 1
ATOM 11594 C C . PHE B 1 484 ? -21.188 -5.824 -11.656 1 96.44 484 PHE B C 1
ATOM 11596 O O . PHE B 1 484 ? -20.609 -6.305 -12.633 1 96.44 484 PHE B O 1
ATOM 11603 N N . VAL B 1 485 ? -22.391 -6.02 -11.43 1 97 485 VAL B N 1
ATOM 11604 C CA . VAL B 1 485 ? -23.297 -6.688 -12.359 1 97 485 VAL B CA 1
ATOM 11605 C C . VAL B 1 485 ? -24.406 -5.723 -12.789 1 97 485 VAL B C 1
ATOM 11607 O O . VAL B 1 485 ? -25.156 -5.219 -11.953 1 97 485 VAL B O 1
ATOM 11610 N N . SER B 1 486 ? -24.5 -5.559 -14.039 1 96.5 486 SER B N 1
ATOM 11611 C CA . SER B 1 486 ? -25.438 -4.598 -14.617 1 96.5 486 SER B CA 1
ATOM 11612 C C . SER B 1 486 ? -26.875 -4.945 -14.266 1 96.5 486 SER B C 1
ATOM 11614 O O . SER B 1 486 ? -27.234 -6.125 -14.18 1 96.5 486 SER B O 1
ATOM 11616 N N . PRO B 1 487 ? -27.75 -3.943 -14.062 1 94.31 487 PRO B N 1
ATOM 11617 C CA . PRO B 1 487 ? -29.172 -4.211 -13.844 1 94.31 487 PRO B CA 1
ATOM 11618 C C . PRO B 1 487 ? -29.859 -4.824 -15.062 1 94.31 487 PRO B C 1
ATOM 11620 O O . PRO B 1 487 ? -30.938 -5.398 -14.945 1 94.31 487 PRO B O 1
ATOM 11623 N N . GLU B 1 488 ? -29.203 -4.738 -16.188 1 94.62 488 GLU B N 1
ATOM 11624 C CA . GLU B 1 488 ? -29.781 -5.266 -17.422 1 94.62 488 GLU B CA 1
ATOM 11625 C C . GLU B 1 488 ? -29.359 -6.715 -17.656 1 94.62 488 GLU B C 1
ATOM 11627 O O . GLU B 1 488 ? -29.797 -7.348 -18.625 1 94.62 488 GLU B O 1
ATOM 11632 N N . SER B 1 489 ? -28.594 -7.219 -16.766 1 95.62 489 SER B N 1
ATOM 11633 C CA . SER B 1 489 ? -28.188 -8.617 -16.875 1 95.62 489 SER B CA 1
ATOM 11634 C C . SER B 1 489 ? -29.391 -9.555 -16.75 1 95.62 489 SER B C 1
ATOM 11636 O O . SER B 1 489 ? -30.328 -9.273 -16 1 95.62 489 SER B O 1
ATOM 11638 N N . ASN B 1 490 ? -29.219 -10.688 -17.375 1 93.44 490 ASN B N 1
ATOM 11639 C CA . ASN B 1 490 ? -30.266 -11.703 -17.297 1 93.44 490 ASN B CA 1
ATOM 11640 C C . ASN B 1 490 ? -30.375 -12.281 -15.883 1 93.44 490 ASN B C 1
ATOM 11642 O O . ASN B 1 490 ? -31.391 -12.883 -15.539 1 93.44 490 ASN B O 1
ATOM 11646 N N . SER B 1 491 ? -29.422 -11.961 -15.078 1 90.38 491 SER B N 1
ATOM 11647 C CA . SER B 1 491 ? -29.438 -12.445 -13.703 1 90.38 491 SER B CA 1
ATOM 11648 C C . SER B 1 491 ? -30.516 -11.758 -12.883 1 90.38 491 SER B C 1
ATOM 11650 O O . SER B 1 491 ? -30.969 -12.281 -11.859 1 90.38 491 SER B O 1
ATOM 11652 N N . PHE B 1 492 ? -30.938 -10.648 -13.398 1 91.25 492 PHE B N 1
ATOM 11653 C CA . PHE B 1 492 ? -31.938 -9.891 -12.648 1 91.25 492 PHE B CA 1
ATOM 11654 C C . PHE B 1 492 ? -33.25 -9.852 -13.391 1 91.25 492 PHE B C 1
ATOM 11656 O O . PHE B 1 492 ? -34.094 -8.984 -13.133 1 91.25 492 PHE B O 1
ATOM 11663 N N . ALA B 1 493 ? -33.406 -10.719 -14.305 1 87.25 493 ALA B N 1
ATOM 11664 C CA . ALA B 1 493 ? -34.625 -10.719 -15.125 1 87.25 493 ALA B CA 1
ATOM 11665 C C . ALA B 1 493 ? -35.875 -10.812 -14.258 1 87.25 493 ALA B C 1
ATOM 11667 O O . ALA B 1 493 ? -36.875 -10.172 -14.555 1 87.25 493 ALA B O 1
ATOM 11668 N N . SER B 1 494 ? -35.781 -11.461 -13.172 1 86.94 494 SER B N 1
ATOM 11669 C CA . SER B 1 494 ? -36.938 -11.656 -12.328 1 86.94 494 SER B CA 1
ATOM 11670 C C . SER B 1 494 ? -36.875 -10.805 -11.07 1 86.94 494 SER B C 1
ATOM 11672 O O . SER B 1 494 ? -37.781 -10.859 -10.227 1 86.94 494 SER B O 1
ATOM 11674 N N . ALA B 1 495 ? -35.938 -9.977 -10.961 1 87.5 495 ALA B N 1
ATOM 11675 C CA . ALA B 1 495 ? -35.75 -9.156 -9.766 1 87.5 495 ALA B CA 1
ATOM 11676 C C . ALA B 1 495 ? -36.594 -7.883 -9.852 1 87.5 495 ALA B C 1
ATOM 11678 O O . ALA B 1 495 ? -36.844 -7.359 -10.945 1 87.5 495 ALA B O 1
ATOM 11679 N N . PRO B 1 496 ? -37.062 -7.496 -8.656 1 86.69 496 PRO B N 1
ATOM 11680 C CA . PRO B 1 496 ? -37.719 -6.199 -8.672 1 86.69 496 PRO B CA 1
ATOM 11681 C C . PRO B 1 496 ? -36.812 -5.059 -9.109 1 86.69 496 PRO B C 1
ATOM 11683 O O . PRO B 1 496 ? -35.594 -5.148 -8.93 1 86.69 496 PRO B O 1
ATOM 11686 N N . LEU B 1 497 ? -37.312 -4.113 -9.648 1 82.38 497 LEU B N 1
ATOM 11687 C CA . LEU B 1 497 ? -36.562 -2.998 -10.227 1 82.38 497 LEU B CA 1
ATOM 11688 C C . LEU B 1 497 ? -35.625 -2.395 -9.195 1 82.38 497 LEU B C 1
ATOM 11690 O O . LEU B 1 497 ? -34.5 -2.018 -9.539 1 82.38 497 LEU B O 1
ATOM 11694 N N . GLU B 1 498 ? -36.094 -2.359 -7.953 1 81.88 498 GLU B N 1
ATOM 11695 C CA . GLU B 1 498 ? -35.312 -1.699 -6.902 1 81.88 498 GLU B CA 1
ATOM 11696 C C . GLU B 1 498 ? -34.094 -2.523 -6.52 1 81.88 498 GLU B C 1
ATOM 11698 O O . GLU B 1 498 ? -33.156 -2.01 -5.891 1 81.88 498 GLU B O 1
ATOM 11703 N N . GLN B 1 499 ? -34.062 -3.705 -6.992 1 89.75 499 GLN B N 1
ATOM 11704 C CA . GLN B 1 499 ? -32.969 -4.59 -6.578 1 89.75 499 GLN B CA 1
ATOM 11705 C C . GLN B 1 499 ? -32.125 -5.016 -7.773 1 89.75 499 GLN B C 1
ATOM 11707 O O . GLN B 1 499 ? -31.25 -5.863 -7.641 1 89.75 499 GLN B O 1
ATOM 11712 N N . LYS B 1 500 ? -32.406 -4.422 -8.914 1 92.62 500 LYS B N 1
ATOM 11713 C CA . LYS B 1 500 ? -31.641 -4.812 -10.102 1 92.62 500 LYS B CA 1
ATOM 11714 C C . LYS B 1 500 ? -30.234 -4.223 -10.062 1 92.62 500 LYS B C 1
ATOM 11716 O O . LYS B 1 500 ? -30.047 -3.066 -9.688 1 92.62 500 LYS B O 1
ATOM 11721 N N . GLY B 1 501 ? -29.344 -5.027 -10.469 1 93.75 501 GLY B N 1
ATOM 11722 C CA . GLY B 1 501 ? -27.938 -4.633 -10.438 1 93.75 501 GLY B CA 1
ATOM 11723 C C . GLY B 1 501 ? -27.297 -4.832 -9.078 1 93.75 501 GLY B C 1
ATOM 11724 O O . GLY B 1 501 ? -27.984 -4.801 -8.047 1 93.75 501 GLY B O 1
ATOM 11725 N N . SER B 1 502 ? -26.078 -5.012 -9.047 1 95 502 SER B N 1
ATOM 11726 C CA . SER B 1 502 ? -25.375 -5.227 -7.785 1 95 502 SER B CA 1
ATOM 11727 C C . SER B 1 502 ? -23.906 -4.793 -7.883 1 95 502 SER B C 1
ATOM 11729 O O . SER B 1 502 ? -23.297 -4.926 -8.938 1 95 502 SER B O 1
ATOM 11731 N N . TYR B 1 503 ? -23.406 -4.176 -6.848 1 95.25 503 TYR B N 1
ATOM 11732 C CA . TYR B 1 503 ? -21.984 -3.842 -6.688 1 95.25 503 TYR B CA 1
ATOM 11733 C C . TYR B 1 503 ? -21.453 -4.355 -5.355 1 95.25 503 TYR B C 1
ATOM 11735 O O . TYR B 1 503 ? -21.875 -3.893 -4.293 1 95.25 503 TYR B O 1
ATOM 11743 N N . GLN B 1 504 ? -20.578 -5.254 -5.406 1 94.56 504 GLN B N 1
ATOM 11744 C CA . GLN B 1 504 ? -19.953 -5.781 -4.199 1 94.56 504 GLN B CA 1
ATOM 11745 C C . GLN B 1 504 ? -18.547 -5.211 -4.02 1 94.56 504 GLN B C 1
ATOM 11747 O O . GLN B 1 504 ? -17.703 -5.309 -4.918 1 94.56 504 GLN B O 1
ATOM 11752 N N . LEU B 1 505 ? -18.312 -4.629 -2.887 1 93.5 505 LEU B N 1
ATOM 11753 C CA . LEU B 1 505 ? -17 -4.129 -2.514 1 93.5 505 LEU B CA 1
ATOM 11754 C C . LEU B 1 505 ? -16.359 -5.016 -1.445 1 93.5 505 LEU B C 1
ATOM 11756 O O . LEU B 1 505 ? -16.969 -5.258 -0.396 1 93.5 505 LEU B O 1
ATOM 11760 N N . GLY B 1 506 ? -15.219 -5.512 -1.785 1 93.19 506 GLY B N 1
ATOM 11761 C CA . GLY B 1 506 ? -14.445 -6.297 -0.833 1 93.19 506 GLY B CA 1
ATOM 11762 C C . GLY B 1 506 ? -13.141 -5.641 -0.433 1 93.19 506 GLY B C 1
ATOM 11763 O O . GLY B 1 506 ? -12.469 -5.023 -1.265 1 93.19 506 GLY B O 1
ATOM 11764 N N . ASN B 1 507 ? -12.852 -5.691 0.863 1 90.88 507 ASN B N 1
ATOM 11765 C CA . ASN B 1 507 ? -11.562 -5.277 1.401 1 90.88 507 ASN B CA 1
ATOM 11766 C C . ASN B 1 507 ? -10.812 -6.453 2.031 1 90.88 507 ASN B C 1
ATOM 11768 O O . ASN B 1 507 ? -11.383 -7.195 2.832 1 90.88 507 ASN B O 1
ATOM 11772 N N . LEU B 1 508 ? -9.594 -6.57 1.579 1 90.88 508 LEU B N 1
ATOM 11773 C CA . LEU B 1 508 ? -8.75 -7.633 2.115 1 90.88 508 LEU B CA 1
ATOM 11774 C C . LEU B 1 508 ? -7.449 -7.07 2.674 1 90.88 508 LEU B C 1
ATOM 11776 O O . LEU B 1 508 ? -6.855 -6.164 2.082 1 90.88 508 LEU B O 1
ATOM 11780 N N . GLY B 1 509 ? -7.043 -7.578 3.84 1 90.19 509 GLY B N 1
ATOM 11781 C CA . GLY B 1 509 ? -5.797 -7.172 4.469 1 90.19 509 GLY B CA 1
ATOM 11782 C C . GLY B 1 509 ? -5.043 -8.328 5.105 1 90.19 509 GLY B C 1
ATOM 11783 O O . GLY B 1 509 ? -5.656 -9.234 5.672 1 90.19 509 GLY B O 1
ATOM 11784 N N . THR B 1 510 ? -3.727 -8.312 4.938 1 93.5 510 THR B N 1
ATOM 11785 C CA . THR B 1 510 ? -2.869 -9.281 5.613 1 93.5 510 THR B CA 1
ATOM 11786 C C . THR B 1 510 ? -1.678 -8.586 6.266 1 93.5 510 THR B C 1
ATOM 11788 O O . THR B 1 510 ? -1.109 -7.652 5.699 1 93.5 510 THR B O 1
ATOM 11791 N N . ASP B 1 511 ? -1.341 -8.938 7.496 1 92.31 511 ASP B N 1
ATOM 11792 C CA . ASP B 1 511 ? -0.155 -8.508 8.234 1 92.31 511 ASP B CA 1
ATOM 11793 C C . ASP B 1 511 ? 0.592 -9.711 8.812 1 92.31 511 ASP B C 1
ATOM 11795 O O . ASP B 1 511 ? 0.079 -10.398 9.695 1 92.31 511 ASP B O 1
ATOM 11799 N N . ASN B 1 512 ? 1.802 -9.891 8.344 1 94.69 512 ASN B N 1
ATOM 11800 C CA . ASN B 1 512 ? 2.627 -11 8.805 1 94.69 512 ASN B CA 1
ATOM 11801 C C . ASN B 1 512 ? 3.979 -10.516 9.32 1 94.69 512 ASN B C 1
ATOM 11803 O O . ASN B 1 512 ? 4.59 -9.625 8.734 1 94.69 512 ASN B O 1
ATOM 11807 N N . TRP B 1 513 ? 4.434 -10.938 10.445 1 93.06 513 TRP B N 1
ATOM 11808 C CA . TRP B 1 513 ? 5.812 -10.711 10.867 1 93.06 513 TRP B CA 1
ATOM 11809 C C . TRP B 1 513 ? 6.457 -12.008 11.336 1 93.06 513 TRP B C 1
ATOM 11811 O O . TRP B 1 513 ? 5.766 -12.914 11.805 1 93.06 513 TRP B O 1
ATOM 11821 N N . SER B 1 514 ? 7.68 -12.133 11.125 1 95.06 514 SER B N 1
ATOM 11822 C CA . SER B 1 514 ? 8.477 -13.281 11.555 1 95.06 514 SER B CA 1
ATOM 11823 C C . SER B 1 514 ? 9.875 -12.859 11.984 1 95.06 514 SER B C 1
ATOM 11825 O O . SER B 1 514 ? 10.375 -11.82 11.547 1 95.06 514 SER B O 1
ATOM 11827 N N . GLY B 1 515 ? 10.43 -13.586 12.945 1 95.5 515 GLY B N 1
ATOM 11828 C CA . GLY B 1 515 ? 11.789 -13.43 13.43 1 95.5 515 GLY B CA 1
ATOM 11829 C C . GLY B 1 515 ? 12.5 -14.75 13.641 1 95.5 515 GLY B C 1
ATOM 11830 O O . GLY B 1 515 ? 11.898 -15.727 14.102 1 95.5 515 GLY B O 1
ATOM 11831 N N . LYS B 1 516 ? 13.727 -14.797 13.227 1 95.06 516 LYS B N 1
ATOM 11832 C CA . LYS B 1 516 ? 14.516 -16 13.508 1 95.06 516 LYS B CA 1
ATOM 11833 C C . LYS B 1 516 ? 15.961 -15.641 13.828 1 95.06 516 LYS B C 1
ATOM 11835 O O . LYS B 1 516 ? 16.484 -14.625 13.344 1 95.06 516 LYS B O 1
ATOM 11840 N N . ILE B 1 517 ? 16.594 -16.422 14.633 1 96.38 517 ILE B N 1
ATOM 11841 C CA . ILE B 1 517 ? 18 -16.312 15.016 1 96.38 517 ILE B CA 1
ATOM 11842 C C . ILE B 1 517 ? 18.656 -17.703 14.961 1 96.38 517 ILE B C 1
ATOM 11844 O O . ILE B 1 517 ? 18.062 -18.688 15.383 1 96.38 517 ILE B O 1
ATOM 11848 N N . VAL B 1 518 ? 19.812 -17.781 14.352 1 96.25 518 VAL B N 1
ATOM 11849 C CA . VAL B 1 518 ? 20.5 -19.047 14.203 1 96.25 518 VAL B CA 1
ATOM 11850 C C . VAL B 1 518 ? 21.969 -18.891 14.586 1 96.25 518 VAL B C 1
ATOM 11852 O O . VAL B 1 518 ? 22.656 -18.016 14.055 1 96.25 518 VAL B O 1
ATOM 11855 N N . GLY B 1 519 ? 22.438 -19.672 15.492 1 96.5 519 GLY B N 1
ATOM 11856 C CA . GLY B 1 519 ? 23.844 -19.781 15.789 1 96.5 519 GLY B CA 1
ATOM 11857 C C . GLY B 1 519 ? 24.531 -20.875 15 1 96.5 519 GLY B C 1
ATOM 11858 O O . GLY B 1 519 ? 24.016 -21.984 14.883 1 96.5 519 GLY B O 1
ATOM 11859 N N . ASN B 1 520 ? 25.688 -20.594 14.422 1 95.38 520 ASN B N 1
ATOM 11860 C CA . ASN B 1 520 ? 26.438 -21.531 13.586 1 95.38 520 ASN B CA 1
ATOM 11861 C C . ASN B 1 520 ? 27.844 -21.734 14.117 1 95.38 520 ASN B C 1
ATOM 11863 O O . ASN B 1 520 ? 28.578 -20.781 14.359 1 95.38 520 ASN B O 1
ATOM 11867 N N . TRP B 1 521 ? 28.172 -22.984 14.32 1 95.5 521 TRP B N 1
ATOM 11868 C CA . TRP B 1 521 ? 29.5 -23.359 14.773 1 95.5 521 TRP B CA 1
ATOM 11869 C C . TRP B 1 521 ? 30.094 -24.438 13.875 1 95.5 521 TRP B C 1
ATOM 11871 O O . TRP B 1 521 ? 29.516 -25.516 13.727 1 95.5 521 TRP B O 1
ATOM 11881 N N . ILE B 1 522 ? 31.188 -24.172 13.219 1 92.31 522 ILE B N 1
ATOM 11882 C CA . ILE B 1 522 ? 31.906 -25.109 12.352 1 92.31 522 ILE B CA 1
ATOM 11883 C C . ILE B 1 522 ? 33.281 -25.406 12.93 1 92.31 522 ILE B C 1
ATOM 11885 O O . ILE B 1 522 ? 34.094 -24.484 13.117 1 92.31 522 ILE B O 1
ATOM 11889 N N . HIS B 1 523 ? 33.562 -26.625 13.195 1 92.5 523 HIS B N 1
ATOM 11890 C CA . HIS B 1 523 ? 34.844 -27.031 13.734 1 92.5 523 HIS B CA 1
ATOM 11891 C C . HIS B 1 523 ? 35.531 -28.016 12.805 1 92.5 523 HIS B C 1
ATOM 11893 O O . HIS B 1 523 ? 35 -29.094 12.516 1 92.5 523 HIS B O 1
ATOM 11899 N N . ASN B 1 524 ? 36.625 -27.688 12.398 1 90.25 524 ASN B N 1
ATOM 11900 C CA . ASN B 1 524 ? 37.469 -28.562 11.586 1 90.25 524 ASN B CA 1
ATOM 11901 C C . ASN B 1 524 ? 38.469 -29.328 12.43 1 90.25 524 ASN B C 1
ATOM 11903 O O . ASN B 1 524 ? 39.375 -28.719 13.031 1 90.25 524 ASN B O 1
ATOM 11907 N N . PHE B 1 525 ? 38.469 -30.625 12.461 1 91.12 525 PHE B N 1
ATOM 11908 C CA . PHE B 1 525 ? 39.344 -31.438 13.289 1 91.12 525 PHE B CA 1
ATOM 11909 C C . PHE B 1 525 ? 40.688 -31.672 12.594 1 91.12 525 PHE B C 1
ATOM 11911 O O . PHE B 1 525 ? 41.719 -31.766 13.25 1 91.12 525 PHE B O 1
ATOM 11918 N N . ASP B 1 526 ? 40.594 -31.875 11.297 1 85.88 526 ASP B N 1
ATOM 11919 C CA . ASP B 1 526 ? 41.812 -32.125 10.531 1 85.88 526 ASP B CA 1
ATOM 11920 C C . ASP B 1 526 ? 41.75 -31.5 9.141 1 85.88 526 ASP B C 1
ATOM 11922 O O . ASP B 1 526 ? 40.75 -30.875 8.805 1 85.88 526 ASP B O 1
ATOM 11926 N N . LYS B 1 527 ? 42.781 -31.641 8.5 1 79.62 527 LYS B N 1
ATOM 11927 C CA . LYS B 1 527 ? 42.844 -31.078 7.148 1 79.62 527 LYS B CA 1
ATOM 11928 C C . LYS B 1 527 ? 42.344 -32.094 6.113 1 79.62 527 LYS B C 1
ATOM 11930 O O . LYS B 1 527 ? 42.219 -31.766 4.93 1 79.62 527 LYS B O 1
ATOM 11935 N N . GLN B 1 528 ? 42.062 -33.281 6.637 1 79.69 528 GLN B N 1
ATOM 11936 C CA . GLN B 1 528 ? 41.656 -34.344 5.711 1 79.69 528 GLN B CA 1
ATOM 11937 C C . GLN B 1 528 ? 40.156 -34.312 5.469 1 79.69 528 GLN B C 1
ATOM 11939 O O . GLN B 1 528 ? 39.625 -35.188 4.793 1 79.69 528 GLN B O 1
ATOM 11944 N N . GLY B 1 529 ? 39.531 -33.406 5.918 1 83.5 529 GLY B N 1
ATOM 11945 C CA . GLY B 1 529 ? 38.125 -33.25 5.609 1 83.5 529 GLY B CA 1
ATOM 11946 C C . GLY B 1 529 ? 37.219 -33.656 6.746 1 83.5 529 GLY B C 1
ATOM 11947 O O . GLY B 1 529 ? 36 -33.906 6.539 1 83.5 529 GLY B O 1
ATOM 11948 N N . THR B 1 530 ? 37.656 -33.844 7.984 1 90.81 530 THR B N 1
ATOM 11949 C CA . THR B 1 530 ? 36.812 -34.125 9.141 1 90.81 530 THR B CA 1
ATOM 11950 C C . THR B 1 530 ? 36.312 -32.812 9.75 1 90.81 530 THR B C 1
ATOM 11952 O O . THR B 1 530 ? 37.094 -31.969 10.164 1 90.81 530 THR B O 1
ATOM 11955 N N . MET B 1 531 ? 35.062 -32.688 9.688 1 92.75 531 MET B N 1
ATOM 11956 C CA . MET B 1 531 ? 34.438 -31.422 10.102 1 92.75 531 MET B CA 1
ATOM 11957 C C . MET B 1 531 ? 33.125 -31.656 10.836 1 92.75 531 MET B C 1
ATOM 11959 O O . MET B 1 531 ? 32.406 -32.594 10.531 1 92.75 531 MET B O 1
ATOM 11963 N N . PHE B 1 532 ? 32.906 -30.844 11.852 1 93.75 532 PHE B N 1
ATOM 11964 C CA . PHE B 1 532 ? 31.656 -30.844 12.602 1 93.75 532 PHE B CA 1
ATOM 11965 C C . PHE B 1 532 ? 30.969 -29.5 12.492 1 93.75 532 PHE B C 1
ATOM 11967 O O . PHE B 1 532 ? 31.594 -28.453 12.648 1 93.75 532 PHE B O 1
ATOM 11974 N N . THR B 1 533 ? 29.703 -29.5 12.109 1 93.62 533 THR B N 1
ATOM 11975 C CA . THR B 1 533 ? 28.906 -28.281 12.031 1 93.62 533 THR B CA 1
ATOM 11976 C C . THR B 1 533 ? 27.688 -28.375 12.93 1 93.62 533 THR B C 1
ATOM 11978 O O . THR B 1 533 ? 26.953 -29.359 12.891 1 93.62 533 THR B O 1
ATOM 11981 N N . LEU B 1 534 ? 27.469 -27.375 13.75 1 95.19 534 LEU B N 1
ATOM 11982 C CA . LEU B 1 534 ? 26.297 -27.297 14.633 1 95.19 534 LEU B CA 1
ATOM 11983 C C . LEU B 1 534 ? 25.516 -26.016 14.383 1 95.19 534 LEU B C 1
ATOM 11985 O O . LEU B 1 534 ? 26.094 -24.922 14.336 1 95.19 534 LEU B O 1
ATOM 11989 N N . ASN B 1 535 ? 24.234 -26.156 14.18 1 95 535 ASN B N 1
ATOM 11990 C CA . ASN B 1 535 ? 23.328 -25.016 14.023 1 95 535 ASN B CA 1
ATOM 11991 C C . ASN B 1 535 ? 22.219 -25.047 15.07 1 95 535 ASN B C 1
ATOM 11993 O O . ASN B 1 535 ? 21.5 -26.031 15.203 1 95 535 ASN B O 1
ATOM 11997 N N . LEU B 1 536 ? 22.094 -23.984 15.828 1 96.12 536 LEU B N 1
ATOM 11998 C CA . LEU B 1 536 ? 21.016 -23.797 16.797 1 96.12 536 LEU B CA 1
ATOM 11999 C C . LEU B 1 536 ? 20.141 -22.594 16.422 1 96.12 536 LEU B C 1
ATOM 12001 O O . LEU B 1 536 ? 20.656 -21.5 16.203 1 96.12 536 LEU B O 1
ATOM 12005 N N . GLY B 1 537 ? 18.844 -22.859 16.328 1 95.12 537 GLY B N 1
ATOM 12006 C CA . GLY B 1 537 ? 18.016 -21.766 15.867 1 95.12 537 GLY B CA 1
ATOM 12007 C C . GLY B 1 537 ? 16.688 -21.656 16.625 1 95.12 537 GLY B C 1
ATOM 12008 O O . GLY B 1 537 ? 16.25 -22.609 17.266 1 95.12 537 GLY B O 1
ATOM 12009 N N . TRP B 1 538 ? 16.141 -20.469 16.609 1 95.38 538 TRP B N 1
ATOM 12010 C CA . TRP B 1 538 ? 14.82 -20.125 17.141 1 95.38 538 TRP B CA 1
ATOM 12011 C C . TRP B 1 538 ? 14.039 -19.25 16.172 1 95.38 538 TRP B C 1
ATOM 12013 O O . TRP B 1 538 ? 14.625 -18.391 15.484 1 95.38 538 TRP B O 1
ATOM 12023 N N . GLU B 1 539 ? 12.672 -19.516 16.125 1 94.25 539 GLU B N 1
ATOM 12024 C CA . GLU B 1 539 ? 11.844 -18.766 15.18 1 94.25 539 GLU B CA 1
ATOM 12025 C C . GLU B 1 539 ? 10.477 -18.438 15.781 1 94.25 539 GLU B C 1
ATOM 12027 O O . GLU B 1 539 ? 9.914 -19.25 16.531 1 94.25 539 GLU B O 1
ATOM 12032 N N . VAL B 1 540 ? 9.945 -17.281 15.516 1 95.38 540 VAL B N 1
ATOM 12033 C CA . VAL B 1 540 ? 8.602 -16.844 15.891 1 95.38 540 VAL B CA 1
ATOM 12034 C C . VAL B 1 540 ? 7.891 -16.25 14.68 1 95.38 540 VAL B C 1
ATOM 12036 O O . VAL B 1 540 ? 8.508 -15.547 13.875 1 95.38 540 VAL B O 1
ATOM 12039 N N . LYS B 1 541 ? 6.586 -16.547 14.531 1 94.44 541 LYS B N 1
ATOM 12040 C CA . LYS B 1 541 ? 5.789 -16.047 13.414 1 94.44 541 LYS B CA 1
ATOM 12041 C C . LYS B 1 541 ? 4.395 -15.633 13.883 1 94.44 541 LYS B C 1
ATOM 12043 O O . LYS B 1 541 ? 3.822 -16.266 14.773 1 94.44 541 LYS B O 1
ATOM 12048 N N . ARG B 1 542 ? 3.848 -14.641 13.289 1 95.19 542 ARG B N 1
ATOM 12049 C CA . ARG B 1 542 ? 2.471 -14.203 13.469 1 95.19 542 ARG B CA 1
ATOM 12050 C C . ARG B 1 542 ? 1.83 -13.836 12.133 1 95.19 542 ARG B C 1
ATOM 12052 O O . ARG B 1 542 ? 2.418 -13.102 11.336 1 95.19 542 ARG B O 1
ATOM 12059 N N . ASN B 1 543 ? 0.624 -14.367 11.898 1 92.69 543 ASN B N 1
ATOM 12060 C CA . ASN B 1 543 ? -0.134 -14.086 10.68 1 92.69 543 ASN B CA 1
ATOM 12061 C C . ASN B 1 543 ? -1.537 -13.578 11 1 92.69 543 ASN B C 1
ATOM 12063 O O . ASN B 1 543 ? -2.268 -14.211 11.773 1 92.69 543 ASN B O 1
ATOM 12067 N N . LYS B 1 544 ? -1.859 -12.477 10.453 1 93.19 544 LYS B N 1
ATOM 12068 C CA . LYS B 1 544 ? -3.197 -11.914 10.609 1 93.19 544 LYS B CA 1
ATOM 12069 C C . LYS B 1 544 ? -3.826 -11.594 9.258 1 93.19 544 LYS B C 1
ATOM 12071 O O . LYS B 1 544 ? -3.205 -10.938 8.422 1 93.19 544 LYS B O 1
ATOM 12076 N N . THR B 1 545 ? -5.023 -12.047 9.039 1 91.69 545 THR B N 1
ATOM 12077 C CA . THR B 1 545 ? -5.773 -11.773 7.82 1 91.69 545 THR B CA 1
ATOM 12078 C C . THR B 1 545 ? -7.152 -11.203 8.156 1 91.69 545 THR B C 1
ATOM 12080 O O . THR B 1 545 ? -7.816 -11.672 9.078 1 91.69 545 THR B O 1
ATOM 12083 N N . THR B 1 546 ? -7.547 -10.18 7.445 1 89.62 546 THR B N 1
ATOM 12084 C CA . THR B 1 546 ? -8.859 -9.562 7.609 1 89.62 546 THR B CA 1
ATOM 12085 C C . THR B 1 546 ? -9.562 -9.414 6.266 1 89.62 546 THR B C 1
ATOM 12087 O O . THR B 1 546 ? -8.914 -9.219 5.238 1 89.62 546 THR B O 1
ATOM 12090 N N . SER B 1 547 ? -10.898 -9.57 6.277 1 91.5 547 SER B N 1
ATOM 12091 C CA . SER B 1 547 ? -11.703 -9.383 5.078 1 91.5 547 SER B CA 1
ATOM 12092 C C . SER B 1 547 ? -13.055 -8.758 5.414 1 91.5 547 SER B C 1
ATOM 12094 O O . SER B 1 547 ? -13.594 -8.977 6.504 1 91.5 547 SER B O 1
ATOM 12096 N N . SER B 1 548 ? -13.586 -7.922 4.57 1 90.88 548 SER B N 1
ATOM 12097 C CA . SER B 1 548 ? -14.914 -7.328 4.668 1 90.88 548 SER B CA 1
ATOM 12098 C C . S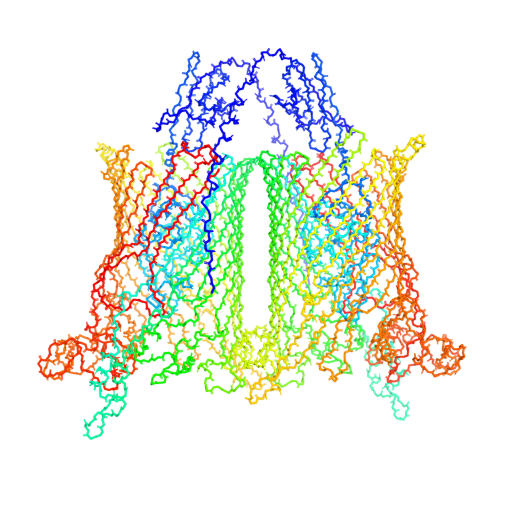ER B 1 548 ? -15.555 -7.18 3.291 1 90.88 548 SER B C 1
ATOM 12100 O O . SER B 1 548 ? -14.891 -6.789 2.33 1 90.88 548 SER B O 1
ATOM 12102 N N . TYR B 1 549 ? -16.812 -7.555 3.213 1 91.44 549 TYR B N 1
ATOM 12103 C CA . TYR B 1 549 ? -17.562 -7.457 1.967 1 91.44 549 TYR B CA 1
ATOM 12104 C C . TYR B 1 549 ? -18.922 -6.781 2.197 1 91.44 549 TYR B C 1
ATOM 12106 O O . TYR B 1 549 ? -19.609 -7.094 3.166 1 91.44 549 TYR B O 1
ATOM 12114 N N . LEU B 1 550 ? -19.25 -5.863 1.427 1 92.31 550 LEU B N 1
ATOM 12115 C CA . LEU B 1 550 ? -20.547 -5.199 1.418 1 92.31 550 LEU B CA 1
ATOM 12116 C C . LEU B 1 550 ? -21.078 -5.086 -0.003 1 92.31 550 LEU B C 1
ATOM 12118 O O . LEU B 1 550 ? -20.312 -4.957 -0.958 1 92.31 550 LEU B O 1
ATOM 12122 N N . THR B 1 551 ? -22.391 -5.105 -0.141 1 93.75 551 THR B N 1
ATOM 12123 C CA . THR B 1 551 ? -23 -5.113 -1.466 1 93.75 551 THR B CA 1
ATOM 12124 C C . THR B 1 551 ? -24.109 -4.066 -1.559 1 93.75 551 THR B C 1
ATOM 12126 O O . THR B 1 551 ? -25 -4.031 -0.717 1 93.75 551 THR B O 1
ATOM 12129 N N . GLY B 1 552 ? -23.953 -3.189 -2.51 1 92.88 552 GLY B N 1
ATOM 12130 C CA . GLY B 1 552 ? -25.016 -2.277 -2.889 1 92.88 552 GLY B CA 1
ATOM 12131 C C . GLY B 1 552 ? -25.844 -2.781 -4.055 1 92.88 552 GLY B C 1
ATOM 12132 O O . GLY B 1 552 ? -25.375 -3.586 -4.859 1 92.88 552 GLY B O 1
ATOM 12133 N N . SER B 1 553 ? -27.109 -2.391 -4.148 1 92.75 553 SER B N 1
ATOM 12134 C CA . SER B 1 553 ? -28.016 -2.803 -5.215 1 92.75 553 SER B CA 1
ATOM 12135 C C . SER B 1 553 ? -28.922 -1.651 -5.645 1 92.75 553 SER B C 1
ATOM 12137 O O . SER B 1 553 ? -28.812 -0.543 -5.117 1 92.75 553 SER B O 1
ATOM 12139 N N . GLY B 1 554 ? -29.672 -1.875 -6.68 1 90.31 554 GLY B N 1
ATOM 12140 C CA . GLY B 1 554 ? -30.656 -0.901 -7.156 1 90.31 554 GLY B CA 1
ATOM 12141 C C . GLY B 1 554 ? -30.062 0.096 -8.133 1 90.31 554 GLY B C 1
ATOM 12142 O O . GLY B 1 554 ? -30.203 1.308 -7.953 1 90.31 554 GLY B O 1
ATOM 12143 N N . PHE B 1 555 ? -29.406 -0.428 -9.086 1 90.94 555 PHE B N 1
ATOM 12144 C CA . PHE B 1 555 ? -28.844 0.422 -10.125 1 90.94 555 PHE B CA 1
ATOM 12145 C C . PHE B 1 555 ? -29.844 0.652 -11.242 1 90.94 555 PHE B C 1
ATOM 12147 O O . PHE B 1 555 ? -30.578 -0.265 -11.625 1 90.94 555 PHE B O 1
ATOM 12154 N N . LEU B 1 556 ? -29.844 1.762 -11.742 1 85.06 556 LEU B N 1
ATOM 12155 C CA . LEU B 1 556 ? -30.938 2.139 -12.641 1 85.06 556 LEU B CA 1
ATOM 12156 C C . LEU B 1 556 ? -30.547 1.935 -14.094 1 85.06 556 LEU B C 1
ATOM 12158 O O . LEU B 1 556 ? -31.406 1.83 -14.969 1 85.06 556 LEU B O 1
ATOM 12162 N N . SER B 1 557 ? -29.234 1.952 -14.336 1 88.25 557 SER B N 1
ATOM 12163 C CA . SER B 1 557 ? -28.812 1.789 -15.719 1 88.25 557 SER B CA 1
ATOM 12164 C C . SER B 1 557 ? -27.469 1.06 -15.797 1 88.25 557 SER B C 1
ATOM 12166 O O . SER B 1 557 ? -26.719 1.028 -14.82 1 88.25 557 SER B O 1
ATOM 12168 N N . ASP B 1 558 ? -27.188 0.519 -17 1 91.69 558 ASP B N 1
ATOM 12169 C CA . ASP B 1 558 ? -25.953 -0.214 -17.281 1 91.69 558 ASP B CA 1
ATOM 12170 C C . ASP B 1 558 ? -24.734 0.699 -17.188 1 91.69 558 ASP B C 1
ATOM 12172 O O . ASP B 1 558 ? -23.656 0.262 -16.781 1 91.69 558 ASP B O 1
ATOM 12176 N N . ASP B 1 559 ? -24.875 1.922 -17.469 1 86.88 559 ASP B N 1
ATOM 12177 C CA . ASP B 1 559 ? -23.75 2.848 -17.547 1 86.88 559 ASP B CA 1
ATOM 12178 C C . ASP B 1 559 ? -23.375 3.381 -16.156 1 86.88 559 ASP B C 1
ATOM 12180 O O . ASP B 1 559 ? -22.328 4.008 -15.984 1 86.88 559 ASP B O 1
ATOM 12184 N N . MET B 1 560 ? -24.219 3.143 -15.18 1 85.88 560 MET B N 1
ATOM 12185 C CA . MET B 1 560 ? -23.969 3.602 -13.82 1 85.88 560 MET B CA 1
ATOM 12186 C C . MET B 1 560 ? -23.281 2.518 -12.992 1 85.88 560 MET B C 1
ATOM 12188 O O . MET B 1 560 ? -23.859 1.98 -12.055 1 85.88 560 MET B O 1
ATOM 12192 N N . ASP B 1 561 ? -22.031 2.355 -13.273 1 88.19 561 ASP B N 1
ATOM 12193 C CA . ASP B 1 561 ? -21.344 1.193 -12.711 1 88.19 561 ASP B CA 1
ATOM 12194 C C . ASP B 1 561 ? -20.484 1.584 -11.516 1 88.19 561 ASP B C 1
ATOM 12196 O O . ASP B 1 561 ? -19.562 0.862 -11.148 1 88.19 561 ASP B O 1
ATOM 12200 N N . ASP B 1 562 ? -20.781 2.756 -10.906 1 88.56 562 ASP B N 1
ATOM 12201 C CA . ASP B 1 562 ? -20.109 3.154 -9.672 1 88.56 562 ASP B CA 1
ATOM 12202 C C . ASP B 1 562 ? -20.984 2.867 -8.453 1 88.56 562 ASP B C 1
ATOM 12204 O O . ASP B 1 562 ? -22.203 2.975 -8.516 1 88.56 562 ASP B O 1
ATOM 12208 N N . LEU B 1 563 ? -20.344 2.572 -7.395 1 89.81 563 LEU B N 1
ATOM 12209 C CA . LEU B 1 563 ? -21.047 2.205 -6.172 1 89.81 563 LEU B CA 1
ATOM 12210 C C . LEU B 1 563 ? -21.953 3.34 -5.703 1 89.81 563 LEU B C 1
ATOM 12212 O O . LEU B 1 563 ? -23 3.096 -5.086 1 89.81 563 LEU B O 1
ATOM 12216 N N . SER B 1 564 ? -21.609 4.59 -5.977 1 85.25 564 SER B N 1
ATOM 12217 C CA . SER B 1 564 ? -22.344 5.766 -5.523 1 85.25 564 SER B CA 1
ATOM 12218 C C . SER B 1 564 ? -23.75 5.816 -6.129 1 85.25 564 SER B C 1
ATOM 12220 O O . SER B 1 564 ? -24.609 6.543 -5.645 1 85.25 564 SER B O 1
ATOM 12222 N N . TYR B 1 565 ? -23.969 5.043 -7.133 1 87 565 TYR B N 1
ATOM 12223 C CA . TYR B 1 565 ? -25.266 5.062 -7.805 1 87 565 TYR B CA 1
ATOM 12224 C C . TYR B 1 565 ? -26.203 4.016 -7.219 1 87 565 TYR B C 1
ATOM 12226 O O . TYR B 1 565 ? -27.359 3.908 -7.629 1 87 565 TYR B O 1
ATOM 12234 N N . ALA B 1 566 ? -25.688 3.236 -6.301 1 89.75 566 ALA B N 1
ATOM 12235 C CA . ALA B 1 566 ? -26.578 2.283 -5.633 1 89.75 566 ALA B CA 1
ATOM 12236 C C . ALA B 1 566 ? -27.688 3.004 -4.871 1 89.75 566 ALA B C 1
ATOM 12238 O O . ALA B 1 566 ? -27.422 3.934 -4.105 1 89.75 566 ALA B O 1
ATOM 12239 N N . THR B 1 567 ? -28.828 2.574 -5.066 1 86.56 567 THR B N 1
ATOM 12240 C CA . THR B 1 567 ? -29.953 3.256 -4.422 1 86.56 567 THR B CA 1
ATOM 12241 C C . THR B 1 567 ? -30.422 2.482 -3.193 1 86.56 567 THR B C 1
ATOM 12243 O O . THR B 1 567 ? -31.297 2.941 -2.463 1 86.56 567 THR B O 1
ATOM 12246 N N . THR B 1 568 ? -29.953 1.361 -3.045 1 88.12 568 THR B N 1
ATOM 12247 C CA . THR B 1 568 ? -30.25 0.539 -1.881 1 88.12 568 THR B CA 1
ATOM 12248 C C . THR B 1 568 ? -29.141 -0.474 -1.624 1 88.12 568 THR B C 1
ATOM 12250 O O . THR B 1 568 ? -28.125 -0.463 -2.309 1 88.12 568 THR B O 1
ATOM 12253 N N . TYR B 1 569 ? -29.359 -1.21 -0.533 1 90.5 569 TYR B N 1
ATOM 12254 C CA . TYR B 1 569 ? -28.453 -2.312 -0.245 1 90.5 569 TYR B CA 1
ATOM 12255 C C . TYR B 1 569 ? -29.078 -3.648 -0.637 1 90.5 569 TYR B C 1
ATOM 12257 O O . TYR B 1 569 ? -30.297 -3.746 -0.81 1 90.5 569 TYR B O 1
ATOM 12265 N N . SER B 1 570 ? -28.141 -4.59 -0.862 1 87.81 570 SER B N 1
ATOM 12266 C CA . SER B 1 570 ? -28.625 -5.926 -1.212 1 87.81 570 SER B CA 1
ATOM 12267 C C . SER B 1 570 ? -29.438 -6.535 -0.081 1 87.81 570 SER B C 1
ATOM 12269 O O . SER B 1 570 ? -29.094 -6.391 1.094 1 87.81 570 SER B O 1
ATOM 12271 N N . THR B 1 571 ? -30.453 -7.145 -0.432 1 80.81 571 THR B N 1
ATOM 12272 C CA . THR B 1 571 ? -31.281 -7.816 0.563 1 80.81 571 THR B CA 1
ATOM 12273 C C . THR B 1 571 ? -30.891 -9.281 0.698 1 80.81 571 THR B C 1
ATOM 12275 O O . THR B 1 571 ? -31.25 -9.938 1.678 1 80.81 571 THR B O 1
ATOM 12278 N N . SER B 1 572 ? -30.188 -9.703 -0.287 1 76.69 572 SER B N 1
ATOM 12279 C CA . SER B 1 572 ? -29.859 -11.125 -0.324 1 76.69 572 SER B CA 1
ATOM 12280 C C . SER B 1 572 ? -28.469 -11.391 0.256 1 76.69 572 SER B C 1
ATOM 12282 O O . SER B 1 572 ? -28.156 -12.516 0.649 1 76.69 572 SER B O 1
ATOM 12284 N N . GLN B 1 573 ? -27.766 -10.43 0.282 1 81.94 573 GLN B N 1
ATOM 12285 C CA . GLN B 1 573 ? -26.406 -10.617 0.781 1 81.94 573 GLN B CA 1
ATOM 12286 C C . GLN B 1 573 ? -26.078 -9.625 1.895 1 81.94 573 GLN B C 1
ATOM 12288 O O . GLN B 1 573 ? -25.859 -8.438 1.633 1 81.94 573 GLN B O 1
ATOM 12293 N N . LEU B 1 574 ? -25.984 -10.109 3.041 1 85.06 574 LEU B N 1
ATOM 12294 C CA . LEU B 1 574 ? -25.609 -9.305 4.199 1 85.06 574 LEU B CA 1
ATOM 12295 C C . LEU B 1 574 ? -24.109 -9.047 4.227 1 85.06 574 LEU B C 1
ATOM 12297 O O . LEU B 1 574 ? -23.344 -9.742 3.545 1 85.06 574 LEU B O 1
ATOM 12301 N N . PRO B 1 575 ? -23.719 -7.953 4.984 1 86.81 575 PRO B N 1
ATOM 12302 C CA . PRO B 1 575 ? -22.281 -7.773 5.141 1 86.81 575 PRO B CA 1
ATOM 12303 C C . PRO B 1 575 ? -21.594 -8.992 5.754 1 86.81 575 PRO B C 1
ATOM 12305 O O . PRO B 1 575 ? -22.156 -9.633 6.645 1 86.81 575 PRO B O 1
ATOM 12308 N N . TYR B 1 576 ? -20.469 -9.328 5.234 1 84.06 576 TYR B N 1
ATOM 12309 C CA . TYR B 1 576 ? -19.734 -10.453 5.805 1 84.06 576 TYR B CA 1
ATOM 12310 C C . TYR B 1 576 ? -18.234 -10.227 5.734 1 84.06 576 TYR B C 1
ATOM 12312 O O . TYR B 1 576 ? -17.781 -9.266 5.113 1 84.06 576 TYR B O 1
ATOM 12320 N N . GLY B 1 577 ? -17.531 -10.977 6.434 1 84.44 577 GLY B N 1
ATOM 12321 C CA . GLY B 1 577 ? -16.078 -10.906 6.559 1 84.44 577 GLY B CA 1
ATOM 12322 C C . GLY B 1 577 ? -15.555 -11.656 7.758 1 84.44 577 GLY B C 1
ATOM 12323 O O . GLY B 1 577 ? -16.266 -12.453 8.375 1 84.44 577 GLY B O 1
ATOM 12324 N N . GLY B 1 578 ? -14.266 -11.562 7.93 1 82 578 GLY B N 1
ATOM 12325 C CA . GLY B 1 578 ? -13.695 -12.258 9.07 1 82 578 GLY B CA 1
ATOM 12326 C C . GLY B 1 578 ? -12.25 -11.867 9.336 1 82 578 GLY B C 1
ATOM 12327 O O . GLY B 1 578 ? -11.672 -11.062 8.602 1 82 578 GLY B O 1
ATOM 12328 N N . GLU B 1 579 ? -11.844 -12.281 10.516 1 84.94 579 GLU B N 1
ATOM 12329 C CA . GLU B 1 579 ? -10.453 -12.133 10.945 1 84.94 579 GLU B CA 1
ATOM 12330 C C . GLU B 1 579 ? -9.844 -13.484 11.312 1 84.94 579 GLU B C 1
ATOM 12332 O O . GLU B 1 579 ? -10.508 -14.328 11.922 1 84.94 579 GLU B O 1
ATOM 12337 N N . ASP B 1 580 ? -8.664 -13.711 10.789 1 86 580 ASP B N 1
ATOM 12338 C CA . ASP B 1 580 ? -7.914 -14.914 11.117 1 86 580 ASP B CA 1
ATOM 12339 C C . ASP B 1 580 ? -6.543 -14.57 11.688 1 86 580 ASP B C 1
ATOM 12341 O O . ASP B 1 580 ? -5.754 -13.875 11.047 1 86 580 ASP B O 1
ATOM 12345 N N . LEU B 1 581 ? -6.312 -15.031 12.945 1 89.62 581 LEU B N 1
ATOM 12346 C CA . LEU B 1 581 ? -5.043 -14.797 13.625 1 89.62 581 LEU B CA 1
ATOM 12347 C C . LEU B 1 581 ? -4.371 -16.109 14 1 89.62 581 LEU B C 1
ATOM 12349 O O . LEU B 1 581 ? -5 -16.984 14.594 1 89.62 581 LEU B O 1
ATOM 12353 N N . SER B 1 582 ? -3.154 -16.297 13.586 1 90.06 582 SER B N 1
ATOM 12354 C CA . SER B 1 582 ? -2.373 -17.484 13.938 1 90.06 582 SER B CA 1
ATOM 12355 C C . SER B 1 582 ? -0.95 -17.109 14.336 1 90.06 582 SER B C 1
ATOM 12357 O O . SER B 1 582 ? -0.354 -16.203 13.75 1 90.06 582 SER B O 1
ATOM 12359 N N . THR B 1 583 ? -0.451 -17.766 15.367 1 91.69 583 THR B N 1
ATOM 12360 C CA . THR B 1 583 ? 0.912 -17.562 15.844 1 91.69 583 THR B CA 1
ATOM 12361 C C . THR B 1 583 ? 1.65 -18.906 15.953 1 91.69 583 THR B C 1
ATOM 12363 O O . THR B 1 583 ? 1.033 -19.938 16.188 1 91.69 583 THR B O 1
ATOM 12366 N N . SER B 1 584 ? 2.91 -18.875 15.695 1 91.88 584 SER B N 1
ATOM 12367 C CA . SER B 1 584 ? 3.746 -20.062 15.797 1 91.88 584 SER B CA 1
ATOM 12368 C C . SER B 1 584 ? 5.113 -19.734 16.375 1 91.88 584 SER B C 1
ATOM 12370 O O . SER B 1 584 ? 5.629 -18.625 16.188 1 91.88 584 SER B O 1
ATOM 12372 N N . ILE B 1 585 ? 5.652 -20.734 17.141 1 92.75 585 ILE B N 1
ATOM 12373 C CA . ILE B 1 585 ? 6.996 -20.641 17.703 1 92.75 585 ILE B CA 1
ATOM 12374 C C . ILE B 1 585 ? 7.738 -21.953 17.469 1 92.75 585 ILE B C 1
ATOM 12376 O O . ILE B 1 585 ? 7.125 -23.016 17.375 1 92.75 585 ILE B O 1
ATOM 12380 N N . GLY B 1 586 ? 9.039 -21.875 17.266 1 91.88 586 GLY B N 1
ATOM 12381 C CA . GLY B 1 586 ? 9.812 -23.094 17.047 1 91.88 586 GLY B CA 1
ATOM 12382 C C . GLY B 1 586 ? 11.281 -22.922 17.391 1 91.88 586 GLY B C 1
ATOM 12383 O O . GLY B 1 586 ? 11.844 -21.828 17.234 1 91.88 586 GLY B O 1
ATOM 12384 N N . GLY B 1 587 ? 11.82 -23.969 17.891 1 93.81 587 GLY B N 1
ATOM 12385 C CA . GLY B 1 587 ? 13.25 -24.094 18.109 1 93.81 587 GLY B CA 1
ATOM 12386 C C . GLY B 1 587 ? 13.828 -25.375 17.516 1 93.81 587 GLY B C 1
ATOM 12387 O O . GLY B 1 587 ? 13.164 -26.406 17.484 1 93.81 587 GLY B O 1
ATOM 12388 N N . PHE B 1 588 ? 15.133 -25.25 17 1 93.56 588 PHE B N 1
ATOM 12389 C CA . PHE B 1 588 ? 15.695 -26.453 16.406 1 93.56 588 PHE B CA 1
ATOM 12390 C C . PHE B 1 588 ? 17.203 -26.531 16.641 1 93.56 588 PHE B C 1
ATOM 12392 O O . PHE B 1 588 ? 17.828 -25.531 16.969 1 93.56 588 PHE B O 1
ATOM 12399 N N . ALA B 1 589 ? 17.703 -27.703 16.484 1 95.06 589 ALA B N 1
ATOM 12400 C CA . ALA B 1 589 ? 19.125 -28.031 16.469 1 95.06 589 ALA B CA 1
ATOM 12401 C C . ALA B 1 589 ? 19.453 -28.969 15.312 1 95.06 589 ALA B C 1
ATOM 12403 O O . ALA B 1 589 ? 18.719 -29.922 15.047 1 95.06 589 ALA B O 1
ATOM 12404 N N . ALA B 1 590 ? 20.438 -28.625 14.555 1 94.56 590 ALA B N 1
ATOM 12405 C CA . ALA B 1 590 ? 20.906 -29.453 13.453 1 94.56 590 ALA B CA 1
ATOM 12406 C C . ALA B 1 590 ? 22.422 -29.672 13.539 1 94.56 590 ALA B C 1
ATOM 12408 O O . ALA B 1 590 ? 23.172 -28.75 13.844 1 94.56 590 ALA B O 1
ATOM 12409 N N . ALA B 1 591 ? 22.812 -30.891 13.32 1 94.12 591 ALA B N 1
ATOM 12410 C CA . ALA B 1 591 ? 24.219 -31.25 13.391 1 94.12 591 ALA B CA 1
ATOM 12411 C C . ALA B 1 591 ? 24.641 -32.031 12.156 1 94.12 591 ALA B C 1
ATOM 12413 O O . ALA B 1 591 ? 23.875 -32.844 11.641 1 94.12 591 ALA B O 1
ATOM 12414 N N . ASN B 1 592 ? 25.828 -31.797 11.719 1 93.81 592 ASN B N 1
ATOM 12415 C CA . ASN B 1 592 ? 26.438 -32.469 10.578 1 93.81 592 ASN B CA 1
ATOM 12416 C C . ASN B 1 592 ? 27.891 -32.844 10.867 1 93.81 592 ASN B C 1
ATOM 12418 O O . ASN B 1 592 ? 28.672 -32.031 11.32 1 93.81 592 ASN B O 1
ATOM 12422 N N . PHE B 1 593 ? 28.188 -34.125 10.711 1 94.56 593 PHE B N 1
ATOM 12423 C CA . PHE B 1 593 ? 29.547 -34.625 10.922 1 94.56 593 PHE B CA 1
ATOM 12424 C C . PHE B 1 593 ? 30.047 -35.344 9.68 1 94.56 593 PHE B C 1
ATOM 12426 O O . PHE B 1 593 ? 29.391 -36.25 9.18 1 94.56 593 PHE B O 1
ATOM 12433 N N . ILE B 1 594 ? 31.156 -34.906 9.234 1 94.25 594 ILE B N 1
ATOM 12434 C CA . ILE B 1 594 ? 31.797 -35.594 8.102 1 94.25 594 ILE B CA 1
ATOM 12435 C C . ILE B 1 594 ? 33.156 -36.125 8.539 1 94.25 594 ILE B C 1
ATOM 12437 O O . ILE B 1 594 ? 33.938 -35.438 9.188 1 94.25 594 ILE B O 1
ATOM 12441 N N . TRP B 1 595 ? 33.406 -37.406 8.18 1 94 595 TRP B N 1
ATOM 12442 C CA . TRP B 1 595 ? 34.688 -38.062 8.508 1 94 595 TRP B CA 1
ATOM 12443 C C . TRP B 1 595 ? 35.5 -38.281 7.246 1 94 595 TRP B C 1
ATOM 12445 O O . TRP B 1 595 ? 35.125 -39.094 6.387 1 94 595 TRP B O 1
ATOM 12455 N N . LYS B 1 596 ? 36.656 -37.625 7.082 1 91.25 596 LYS B N 1
ATOM 12456 C CA . LYS B 1 596 ? 37.625 -37.75 6.008 1 91.25 596 LYS B CA 1
ATOM 12457 C C . LYS B 1 596 ? 36.969 -37.531 4.641 1 91.25 596 LYS B C 1
ATOM 12459 O O . LYS B 1 596 ? 37.281 -38.25 3.684 1 91.25 596 LYS B O 1
ATOM 12464 N N . ASN B 1 597 ? 35.969 -36.812 4.605 1 89.19 597 ASN B N 1
ATOM 12465 C CA . ASN B 1 597 ? 35.25 -36.469 3.383 1 89.19 597 ASN B CA 1
ATOM 12466 C C . ASN B 1 597 ? 34.625 -37.719 2.742 1 89.19 597 ASN B C 1
ATOM 12468 O O . ASN B 1 597 ? 34.5 -37.781 1.521 1 89.19 597 ASN B O 1
ATOM 12472 N N . ARG B 1 598 ? 34.344 -38.75 3.52 1 92.56 598 ARG B N 1
ATOM 12473 C CA . ARG B 1 598 ? 33.812 -40 2.99 1 92.56 598 ARG B CA 1
ATOM 12474 C C . ARG B 1 598 ? 32.469 -40.344 3.623 1 92.56 598 ARG B C 1
ATOM 12476 O O . ARG B 1 598 ? 31.531 -40.688 2.918 1 92.56 598 ARG B O 1
ATOM 12483 N N . TYR B 1 599 ? 32.438 -40.281 4.941 1 94.88 599 TYR B N 1
ATOM 12484 C CA . TYR B 1 599 ? 31.219 -40.625 5.652 1 94.88 599 TYR B CA 1
ATOM 12485 C C . TYR B 1 599 ? 30.578 -39.406 6.289 1 94.88 599 TYR B C 1
ATOM 12487 O O . TYR B 1 599 ? 31.25 -38.625 6.973 1 94.88 599 TYR B O 1
ATOM 12495 N N . VAL B 1 600 ? 29.328 -39.25 5.977 1 95.06 600 VAL B N 1
ATOM 12496 C CA . VAL B 1 600 ? 28.609 -38.094 6.488 1 95.06 600 VAL B CA 1
ATOM 12497 C C . VAL B 1 600 ? 27.422 -38.562 7.336 1 95.06 600 VAL B C 1
ATOM 12499 O O . VAL B 1 600 ? 26.719 -39.5 6.977 1 95.06 600 VAL B O 1
ATOM 12502 N N . VAL B 1 601 ? 27.25 -37.969 8.469 1 94.75 601 VAL B N 1
ATOM 12503 C CA . VAL B 1 601 ? 26.094 -38.156 9.328 1 94.75 601 VAL B CA 1
ATOM 12504 C C . VAL B 1 601 ? 25.438 -36.812 9.625 1 94.75 601 VAL B C 1
ATOM 12506 O O . VAL B 1 601 ? 26.109 -35.844 9.953 1 94.75 601 VAL B O 1
ATOM 12509 N N . ASP B 1 602 ? 24.188 -36.875 9.398 1 92.38 602 ASP B N 1
ATOM 12510 C CA . ASP B 1 602 ? 23.422 -35.656 9.633 1 92.38 602 ASP B CA 1
ATOM 12511 C C . ASP B 1 602 ? 22.234 -35.938 10.539 1 92.38 602 ASP B C 1
ATOM 12513 O O . ASP B 1 602 ? 21.641 -37.031 10.5 1 92.38 602 ASP B O 1
ATOM 12517 N N . GLY B 1 603 ? 21.891 -34.938 11.422 1 92.31 603 GLY B N 1
ATOM 12518 C CA . GLY B 1 603 ? 20.734 -35.031 12.305 1 92.31 603 GLY B CA 1
ATOM 12519 C C . GLY B 1 603 ? 20.125 -33.656 12.641 1 92.31 603 GLY B C 1
ATOM 12520 O O . GLY B 1 603 ? 20.844 -32.656 12.734 1 92.31 603 GLY B O 1
ATOM 12521 N N . SER B 1 604 ? 18.812 -33.688 12.758 1 92.88 604 SER B N 1
ATOM 12522 C CA . SER B 1 604 ? 18.125 -32.438 13.172 1 92.88 604 SER B CA 1
ATOM 12523 C C . SER B 1 604 ? 16.938 -32.75 14.078 1 92.88 604 SER B C 1
ATOM 12525 O O . SER B 1 604 ? 16.328 -33.812 13.969 1 92.88 604 SER B O 1
ATOM 12527 N N . TYR B 1 605 ? 16.719 -31.844 14.984 1 94.06 605 TYR B N 1
ATOM 12528 C CA . TYR B 1 605 ? 15.602 -31.922 15.914 1 94.06 605 TYR B CA 1
ATOM 12529 C C . TYR B 1 605 ? 14.945 -30.562 16.078 1 94.06 605 TYR B C 1
ATOM 12531 O O . TYR B 1 605 ? 15.625 -29.562 16.297 1 94.06 605 TYR B O 1
ATOM 12539 N N . ARG B 1 606 ? 13.602 -30.531 15.93 1 93.38 606 ARG B N 1
ATOM 12540 C CA . ARG B 1 606 ? 12.852 -29.281 16.062 1 93.38 606 ARG B CA 1
ATOM 12541 C C . ARG B 1 606 ? 11.625 -29.469 16.953 1 93.38 606 ARG B C 1
ATOM 12543 O O . ARG B 1 606 ? 10.93 -30.484 16.844 1 93.38 606 ARG B O 1
ATOM 12550 N N . LEU B 1 607 ? 11.391 -28.516 17.797 1 92.88 607 LEU B N 1
ATOM 12551 C CA . LEU B 1 607 ? 10.148 -28.391 18.547 1 92.88 607 LEU B CA 1
ATOM 12552 C C . LEU B 1 607 ? 9.328 -27.219 18.031 1 92.88 607 LEU B C 1
ATOM 12554 O O . LEU B 1 607 ? 9.812 -26.078 18.016 1 92.88 607 LEU B O 1
ATOM 12558 N N . SER B 1 608 ? 8.125 -27.562 17.625 1 91.12 608 SER B N 1
ATOM 12559 C CA . SER B 1 608 ? 7.273 -26.5 17.078 1 91.12 608 SER B CA 1
ATOM 12560 C C . SER B 1 608 ? 6.008 -26.328 17.922 1 91.12 608 SER B C 1
ATOM 12562 O O . SER B 1 608 ? 5.488 -27.297 18.484 1 91.12 608 SER B O 1
ATOM 12564 N N . GLY B 1 609 ? 5.543 -25.062 17.984 1 90 609 GLY B N 1
ATOM 12565 C CA . GLY B 1 609 ? 4.277 -24.719 18.609 1 90 609 GLY B CA 1
ATOM 12566 C C . GLY B 1 609 ? 3.379 -23.875 17.703 1 90 609 GLY B C 1
ATOM 12567 O O . GLY B 1 609 ? 3.859 -23.016 16.969 1 90 609 GLY B O 1
ATOM 12568 N N . SER B 1 610 ? 2.043 -24.219 17.781 1 89.25 610 SER B N 1
ATOM 12569 C CA . SER B 1 610 ? 1.062 -23.484 16.984 1 89.25 610 SER B CA 1
ATOM 12570 C C . SER B 1 610 ? -0.175 -23.141 17.812 1 89.25 610 SER B C 1
ATOM 12572 O O . SER B 1 610 ? -0.621 -23.953 18.625 1 89.25 610 SER B O 1
ATOM 12574 N N . SER B 1 611 ? -0.688 -22 17.562 1 87.56 611 SER B N 1
ATOM 12575 C CA . SER B 1 611 ? -1.892 -21.547 18.266 1 87.56 611 SER B CA 1
ATOM 12576 C C . SER B 1 611 ? -3.139 -22.219 17.703 1 87.56 611 SER B C 1
ATOM 12578 O O . SER B 1 611 ? -4.223 -22.109 18.266 1 87.56 611 SER B O 1
ATOM 12580 N N . LYS B 1 612 ? -3.068 -22.875 16.609 1 82.38 612 LYS B N 1
ATOM 12581 C CA . LYS B 1 612 ? -4.227 -23.469 15.961 1 82.38 612 LYS B CA 1
ATOM 12582 C C . LYS B 1 612 ? -4.719 -24.703 16.734 1 82.38 612 LYS B C 1
ATOM 12584 O O . LYS B 1 612 ? -5.863 -25.125 16.562 1 82.38 612 LYS B O 1
ATOM 12589 N N . PHE B 1 613 ? -3.838 -25.156 17.469 1 82.75 613 PHE B N 1
ATOM 12590 C CA . PHE B 1 613 ? -4.18 -26.359 18.219 1 82.75 613 PHE B CA 1
ATOM 12591 C C . PHE B 1 613 ? -4.68 -26 19.609 1 82.75 613 PHE B C 1
ATOM 12593 O O . PHE B 1 613 ? -4.555 -24.859 20.047 1 82.75 613 PHE B O 1
ATOM 12600 N N . GLY B 1 614 ? -5.336 -27.047 20.156 1 78.5 614 GLY B N 1
ATOM 12601 C CA . GLY B 1 614 ? -5.809 -26.859 21.516 1 78.5 614 GLY B CA 1
ATOM 12602 C C . GLY B 1 614 ? -4.684 -26.641 22.516 1 78.5 614 GLY B C 1
ATOM 12603 O O . GLY B 1 614 ? -3.525 -26.953 22.234 1 78.5 614 GLY B O 1
ATOM 12604 N N . ALA B 1 615 ? -5.016 -26.172 23.656 1 75.38 615 ALA B N 1
ATOM 12605 C CA . ALA B 1 615 ? -4.051 -25.75 24.672 1 75.38 615 ALA B CA 1
ATOM 12606 C C . ALA B 1 615 ? -3.141 -26.891 25.094 1 75.38 615 ALA B C 1
ATOM 12608 O O . ALA B 1 615 ? -1.968 -26.688 25.406 1 75.38 615 ALA B O 1
ATOM 12609 N N . ASP B 1 616 ? -3.574 -28.109 25 1 76.94 616 ASP B N 1
ATOM 12610 C CA . ASP B 1 616 ? -2.777 -29.234 25.469 1 76.94 616 ASP B CA 1
ATOM 12611 C C . ASP B 1 616 ? -1.976 -29.875 24.344 1 76.94 616 ASP B C 1
ATOM 12613 O O . ASP B 1 616 ? -1.121 -30.734 24.578 1 76.94 616 ASP B O 1
ATOM 12617 N N . LYS B 1 617 ? -2.203 -29.531 23.141 1 81.75 617 LYS B N 1
ATOM 12618 C CA . LYS B 1 617 ? -1.547 -30.141 21.984 1 81.75 617 LYS B CA 1
ATOM 12619 C C . LYS B 1 617 ? -0.915 -29.078 21.094 1 81.75 617 LYS B C 1
ATOM 12621 O O . LYS B 1 617 ? -0.894 -29.234 19.875 1 81.75 617 LYS B O 1
ATOM 12626 N N . ARG B 1 618 ? -0.45 -28.094 21.719 1 86.88 618 ARG B N 1
ATOM 12627 C CA . ARG B 1 618 ? 0.033 -26.984 20.906 1 86.88 618 ARG B CA 1
ATOM 12628 C C . ARG B 1 618 ? 1.471 -27.219 20.453 1 86.88 618 ARG B C 1
ATOM 12630 O O . ARG B 1 618 ? 1.956 -26.547 19.547 1 86.88 618 ARG B O 1
ATOM 12637 N N . THR B 1 619 ? 2.145 -28.234 21.047 1 88.12 619 THR B N 1
ATOM 12638 C CA . THR B 1 619 ? 3.545 -28.422 20.672 1 88.12 619 THR B CA 1
ATOM 12639 C C . THR B 1 619 ? 3.777 -29.812 20.109 1 88.12 619 THR B C 1
ATOM 12641 O O . THR B 1 619 ? 3.125 -30.781 20.531 1 88.12 619 THR B O 1
ATOM 12644 N N . ALA B 1 620 ? 4.688 -29.984 19.141 1 88.62 620 ALA B N 1
ATOM 12645 C CA . ALA B 1 620 ? 5.051 -31.281 18.578 1 88.62 620 ALA B CA 1
ATOM 12646 C C . ALA B 1 620 ? 6.523 -31.312 18.172 1 88.62 620 ALA B C 1
ATOM 12648 O O . ALA B 1 620 ? 7.062 -30.297 17.703 1 88.62 620 ALA B O 1
ATOM 12649 N N . PRO B 1 621 ? 7.152 -32.406 18.328 1 89.62 621 PRO B N 1
ATOM 12650 C CA . PRO B 1 621 ? 8.547 -32.562 17.906 1 89.62 621 PRO B CA 1
ATOM 12651 C C . PRO B 1 621 ? 8.68 -33.094 16.484 1 89.62 621 PRO B C 1
ATOM 12653 O O . PRO B 1 621 ? 7.867 -33.938 16.062 1 89.62 621 PRO B O 1
ATOM 12656 N N . PHE B 1 622 ? 9.68 -32.781 15.805 1 90.94 622 PHE B N 1
ATOM 12657 C CA . PHE B 1 622 ? 10.062 -33.25 14.484 1 90.94 622 PHE B CA 1
ATOM 12658 C C . PHE B 1 622 ? 11.562 -33.531 14.422 1 90.94 622 PHE B C 1
ATOM 12660 O O . PHE B 1 622 ? 12.352 -32.812 15.039 1 90.94 622 PHE B O 1
ATOM 12667 N N . TRP B 1 623 ? 11.945 -34.562 13.703 1 92.38 623 TRP B N 1
ATOM 12668 C CA . TRP B 1 623 ? 13.367 -34.875 13.625 1 92.38 623 TRP B CA 1
ATOM 12669 C C . TRP B 1 623 ? 13.703 -35.562 12.312 1 92.38 623 TRP B C 1
ATOM 12671 O O . TRP B 1 623 ? 12.797 -36.031 11.594 1 92.38 623 TRP B O 1
ATOM 12681 N N . SER B 1 624 ? 14.914 -35.594 11.961 1 93.69 624 SER B N 1
ATOM 12682 C CA . SER B 1 624 ? 15.422 -36.312 10.789 1 93.69 624 SER B CA 1
ATOM 12683 C C . SER B 1 624 ? 16.844 -36.781 11.008 1 93.69 624 SER B C 1
ATOM 12685 O O . SER B 1 624 ? 17.594 -36.188 11.797 1 93.69 624 SER B O 1
ATOM 12687 N N . ALA B 1 625 ? 17.156 -37.844 10.422 1 94.38 625 ALA B N 1
ATOM 12688 C CA . ALA B 1 625 ? 18.5 -38.406 10.398 1 94.38 625 ALA B CA 1
ATOM 12689 C C . ALA B 1 625 ? 18.906 -38.812 8.992 1 94.38 625 ALA B C 1
ATOM 12691 O O . ALA B 1 625 ? 18.078 -39.312 8.219 1 94.38 625 ALA B O 1
ATOM 12692 N N . GLY B 1 626 ? 20.172 -38.625 8.695 1 94.38 626 GLY B N 1
ATOM 12693 C CA . GLY B 1 626 ? 20.656 -38.969 7.363 1 94.38 626 GLY B CA 1
ATOM 12694 C C . GLY B 1 626 ? 22.062 -39.5 7.363 1 94.38 626 GLY B C 1
ATOM 12695 O O . GLY B 1 626 ? 22.859 -39.188 8.25 1 94.38 626 GLY B O 1
ATOM 12696 N N . LEU B 1 627 ? 22.344 -40.312 6.383 1 95 627 LEU B N 1
ATOM 12697 C CA . LEU B 1 627 ? 23.656 -40.875 6.145 1 95 627 LEU B CA 1
ATOM 12698 C C . LEU B 1 627 ? 24.094 -40.656 4.707 1 95 627 LEU B C 1
ATOM 12700 O O . LEU B 1 627 ? 23.281 -40.688 3.785 1 95 627 LEU B O 1
ATOM 12704 N N . GLY B 1 628 ? 25.328 -40.344 4.582 1 94.88 628 GLY B N 1
ATOM 12705 C CA . GLY B 1 628 ? 25.938 -40.188 3.266 1 94.88 628 GLY B CA 1
ATOM 12706 C C . GLY B 1 628 ? 27.266 -40.906 3.129 1 94.88 628 GLY B C 1
ATOM 12707 O O . GLY B 1 628 ? 28.047 -40.969 4.086 1 94.88 628 GLY B O 1
ATOM 12708 N N . TYR B 1 629 ? 27.484 -41.469 1.931 1 95.69 629 TYR B N 1
ATOM 12709 C CA . TYR B 1 629 ? 28.719 -42.156 1.604 1 95.69 629 TYR B CA 1
ATOM 12710 C C . TYR B 1 629 ? 29.281 -41.688 0.266 1 95.69 629 TYR B C 1
ATOM 12712 O O . TYR B 1 629 ? 28.688 -41.969 -0.784 1 95.69 629 TYR B O 1
ATOM 12720 N N . ASN B 1 630 ? 30.375 -41 0.425 1 94.56 630 ASN B N 1
ATOM 12721 C CA . ASN B 1 630 ? 31.078 -40.594 -0.785 1 94.56 630 ASN B CA 1
ATOM 12722 C C . ASN B 1 630 ? 32 -41.688 -1.303 1 94.56 630 ASN B C 1
ATOM 12724 O O . ASN B 1 630 ? 33.219 -41.625 -1.099 1 94.56 630 ASN B O 1
ATOM 12728 N N . LEU B 1 631 ? 31.516 -42.5 -2.062 1 95 631 LEU B N 1
ATOM 12729 C CA . LEU B 1 631 ? 32.219 -43.656 -2.561 1 95 631 LEU B CA 1
ATOM 12730 C C . LEU B 1 631 ? 33.375 -43.25 -3.482 1 95 631 LEU B C 1
ATOM 12732 O O . LEU B 1 631 ? 34.406 -43.938 -3.559 1 95 631 LEU B O 1
ATOM 12736 N N . HIS B 1 632 ? 33.25 -42.188 -4.176 1 92.12 632 HIS B N 1
ATOM 12737 C CA . HIS B 1 632 ? 34.25 -41.781 -5.145 1 92.12 632 HIS B CA 1
ATOM 12738 C C . HIS B 1 632 ? 35.531 -41.375 -4.457 1 92.12 632 HIS B C 1
ATOM 12740 O O . HIS B 1 632 ? 36.594 -41.281 -5.105 1 92.12 632 HIS B O 1
ATOM 12746 N N . ASN B 1 633 ? 35.469 -41.125 -3.17 1 90.88 633 ASN B N 1
ATOM 12747 C CA . ASN B 1 633 ? 36.656 -40.75 -2.434 1 90.88 633 ASN B CA 1
ATOM 12748 C C . ASN B 1 633 ? 37.406 -41.969 -1.902 1 90.88 633 ASN B C 1
ATOM 12750 O O . ASN B 1 633 ? 38.5 -41.844 -1.357 1 90.88 633 ASN B O 1
ATOM 12754 N N . GLU B 1 634 ? 36.812 -43.188 -2.086 1 93.12 634 GLU B N 1
ATOM 12755 C CA . GLU B 1 634 ? 37.531 -44.406 -1.755 1 93.12 634 GLU B CA 1
ATOM 12756 C C . GLU B 1 634 ? 38.594 -44.75 -2.799 1 93.12 634 GLU B C 1
ATOM 12758 O O . GLU B 1 634 ? 38.375 -44.531 -3.996 1 93.12 634 GLU B O 1
ATOM 12763 N N . SER B 1 635 ? 39.656 -45.406 -2.359 1 90.19 635 SER B N 1
ATOM 12764 C CA . SER B 1 635 ? 40.781 -45.656 -3.248 1 90.19 635 SER B CA 1
ATOM 12765 C C . SER B 1 635 ? 40.406 -46.656 -4.348 1 90.19 635 SER B C 1
ATOM 12767 O O . SER B 1 635 ? 40.812 -46.5 -5.5 1 90.19 635 SER B O 1
ATOM 12769 N N . PHE B 1 636 ? 39.625 -47.562 -4.105 1 92.38 636 PHE B N 1
ATOM 12770 C CA . PHE B 1 636 ? 39.312 -48.594 -5.082 1 92.38 636 PHE B CA 1
ATOM 12771 C C . PHE B 1 636 ? 38.375 -48.031 -6.168 1 92.38 636 PHE B C 1
ATOM 12773 O O . PHE B 1 636 ? 38.375 -48.531 -7.297 1 92.38 636 PHE B O 1
ATOM 12780 N N . ILE B 1 637 ? 37.656 -47.062 -5.902 1 93.56 637 ILE B N 1
ATOM 12781 C CA . ILE B 1 637 ? 36.781 -46.438 -6.906 1 93.56 637 ILE B CA 1
ATOM 12782 C C . ILE B 1 637 ? 37.531 -45.375 -7.664 1 93.56 637 ILE B C 1
ATOM 12784 O O . ILE B 1 637 ? 37.406 -45.219 -8.883 1 93.56 637 ILE B O 1
ATOM 12788 N N . ARG B 1 638 ? 38.312 -44.656 -6.93 1 88.06 638 ARG B N 1
ATOM 12789 C CA . ARG B 1 638 ? 39.094 -43.594 -7.551 1 88.06 638 ARG B CA 1
ATOM 12790 C C . ARG B 1 638 ? 40.031 -44.156 -8.602 1 88.06 638 ARG B C 1
ATOM 12792 O O . ARG B 1 638 ? 40.281 -43.531 -9.633 1 88.06 638 ARG B O 1
ATOM 12799 N N . ASP B 1 639 ? 40.469 -45.406 -8.398 1 88.94 639 ASP B N 1
ATOM 12800 C CA . ASP B 1 639 ? 41.438 -46.031 -9.273 1 88.94 639 ASP B CA 1
ATOM 12801 C C . ASP B 1 639 ? 40.812 -46.5 -10.57 1 88.94 639 ASP B C 1
ATOM 12803 O O . ASP B 1 639 ? 41.5 -46.75 -11.555 1 88.94 639 ASP B O 1
ATOM 12807 N N . LEU B 1 640 ? 39.5 -46.625 -10.625 1 91.25 640 LEU B N 1
ATOM 12808 C CA . LEU B 1 640 ? 38.812 -47 -11.844 1 91.25 640 LEU B CA 1
ATOM 12809 C C . LEU B 1 640 ? 38.969 -45.938 -12.922 1 91.25 640 LEU B C 1
ATOM 12811 O O . LEU B 1 640 ? 38.938 -46.25 -14.117 1 91.25 640 LEU B O 1
ATOM 12815 N N . GLY B 1 641 ? 39 -44.625 -12.633 1 87.12 641 GLY B N 1
ATOM 12816 C CA . GLY B 1 641 ? 39.312 -43.531 -13.523 1 87.12 641 GLY B CA 1
ATOM 12817 C C . GLY B 1 641 ? 38.094 -42.938 -14.203 1 87.12 641 GLY B C 1
ATOM 12818 O O . GLY B 1 641 ? 38.125 -41.781 -14.648 1 87.12 641 GLY B O 1
ATOM 12819 N N . PHE B 1 642 ? 37 -43.719 -14.398 1 91 642 PHE B N 1
ATOM 12820 C CA . PHE B 1 642 ? 35.875 -43.188 -15.164 1 91 642 PHE B CA 1
ATOM 12821 C C . PHE B 1 642 ? 34.781 -42.656 -14.242 1 91 642 PHE B C 1
ATOM 12823 O O . PHE B 1 642 ? 33.781 -42.062 -14.703 1 91 642 PHE B O 1
ATOM 12830 N N . VAL B 1 643 ? 35 -42.75 -12.859 1 94.19 643 VAL B N 1
ATOM 12831 C CA . VAL B 1 643 ? 34 -42.281 -11.898 1 94.19 643 VAL B CA 1
ATOM 12832 C C . VAL B 1 643 ? 34.469 -40.938 -11.32 1 94.19 643 VAL B C 1
ATOM 12834 O O . VAL B 1 643 ? 35.5 -40.844 -10.664 1 94.19 643 VAL B O 1
ATOM 12837 N N . ASP B 1 644 ? 33.688 -39.906 -11.586 1 90.88 644 ASP B N 1
ATOM 12838 C CA . ASP B 1 644 ? 34 -38.594 -11.039 1 90.88 644 ASP B CA 1
ATOM 12839 C C . ASP B 1 644 ? 33.312 -38.375 -9.695 1 90.88 644 ASP B C 1
ATOM 12841 O O . ASP B 1 644 ? 33.906 -37.875 -8.75 1 90.88 644 ASP B O 1
ATOM 12845 N N . LEU B 1 645 ? 32.094 -38.719 -9.695 1 92.06 645 LEU B N 1
ATOM 12846 C CA . LEU B 1 645 ? 31.297 -38.625 -8.477 1 92.06 645 LEU B CA 1
ATOM 12847 C C . LEU B 1 645 ? 30.422 -39.875 -8.305 1 92.06 645 LEU B C 1
ATOM 12849 O O . LEU B 1 645 ? 29.828 -40.344 -9.266 1 92.06 645 LEU B O 1
ATOM 12853 N N . LEU B 1 646 ? 30.422 -40.438 -7.211 1 94.69 646 LEU B N 1
ATOM 12854 C CA . LEU B 1 646 ? 29.531 -41.5 -6.805 1 94.69 646 LEU B CA 1
ATOM 12855 C C . LEU B 1 646 ? 29.188 -41.406 -5.32 1 94.69 646 LEU B C 1
ATOM 12857 O O . LEU B 1 646 ? 30.031 -41.688 -4.465 1 94.69 646 LEU B O 1
ATOM 12861 N N . ARG B 1 647 ? 28.062 -41.031 -5.137 1 94.69 647 ARG B N 1
ATOM 12862 C CA . ARG B 1 647 ? 27.641 -40.75 -3.764 1 94.69 647 ARG B CA 1
ATOM 12863 C C . ARG B 1 647 ? 26.328 -41.469 -3.445 1 94.69 647 ARG B C 1
ATOM 12865 O O . ARG B 1 647 ? 25.375 -41.375 -4.211 1 94.69 647 ARG B O 1
ATOM 12872 N N . LEU B 1 648 ? 26.297 -42.188 -2.367 1 95.75 648 LEU B N 1
ATOM 12873 C CA . LEU B 1 648 ? 25.094 -42.844 -1.844 1 95.75 648 LEU B CA 1
ATOM 12874 C C . LEU B 1 648 ? 24.594 -42.125 -0.598 1 95.75 648 LEU B C 1
ATOM 12876 O O . LEU B 1 648 ? 25.391 -41.781 0.291 1 95.75 648 LEU B O 1
ATOM 12880 N N . ARG B 1 649 ? 23.328 -41.844 -0.586 1 94.25 649 ARG B N 1
ATOM 12881 C CA . ARG B 1 649 ? 22.766 -41.125 0.562 1 94.25 649 ARG B CA 1
ATOM 12882 C C . ARG B 1 649 ? 21.453 -41.781 1.006 1 94.25 649 ARG B C 1
ATOM 12884 O O . ARG B 1 649 ? 20.75 -42.375 0.197 1 94.25 649 ARG B O 1
ATOM 12891 N N . GLY B 1 650 ? 21.078 -41.594 2.238 1 94.38 650 GLY B N 1
ATOM 12892 C CA . GLY B 1 650 ? 19.828 -42.062 2.846 1 94.38 650 GLY B CA 1
ATOM 12893 C C . GLY B 1 650 ? 19.359 -41.156 3.971 1 94.38 650 GLY B C 1
ATOM 12894 O O . GLY B 1 650 ? 20.172 -40.594 4.703 1 94.38 650 GLY B O 1
ATOM 12895 N N . SER B 1 651 ? 18.078 -41.031 4.02 1 94.19 651 SER B N 1
ATOM 12896 C CA . SER B 1 651 ? 17.531 -40.188 5.086 1 94.19 651 SER B CA 1
ATOM 12897 C C . SER B 1 651 ? 16.203 -40.75 5.59 1 94.19 651 SER B C 1
ATOM 12899 O O . SER B 1 651 ? 15.508 -41.469 4.863 1 94.19 651 SER B O 1
ATOM 12901 N N . TYR B 1 652 ? 15.922 -40.438 6.852 1 94.56 652 TYR B N 1
ATOM 12902 C CA . TYR B 1 652 ? 14.656 -40.812 7.492 1 94.56 652 TYR B CA 1
ATOM 12903 C C . TYR B 1 652 ? 14.258 -39.75 8.531 1 94.56 652 TYR B C 1
ATOM 12905 O O . TYR B 1 652 ? 15.109 -39.219 9.25 1 94.56 652 TYR B O 1
ATOM 12913 N N . GLY B 1 653 ? 12.977 -39.438 8.531 1 92.5 653 GLY B N 1
ATOM 12914 C CA . GLY B 1 653 ? 12.484 -38.5 9.516 1 92.5 653 GLY B CA 1
ATOM 12915 C C . GLY B 1 653 ? 10.992 -38.25 9.422 1 92.5 653 GLY B C 1
ATOM 12916 O O . GLY B 1 653 ? 10.297 -38.906 8.648 1 92.5 653 GLY B O 1
ATOM 12917 N N . TYR B 1 654 ? 10.43 -37.469 10.289 1 89.12 654 TYR B N 1
ATOM 12918 C CA . TYR B 1 654 ? 9.008 -37.156 10.172 1 89.12 654 TYR B CA 1
ATOM 12919 C C . TYR B 1 654 ? 8.758 -35.656 10.32 1 89.12 654 TYR B C 1
ATOM 12921 O O . TYR B 1 654 ? 9.461 -35 11.078 1 89.12 654 TYR B O 1
ATOM 12929 N N . THR B 1 655 ? 7.922 -35.156 9.586 1 86.06 655 THR B N 1
ATOM 12930 C CA . THR B 1 655 ? 7.484 -33.75 9.508 1 86.06 655 THR B CA 1
ATOM 12931 C C . THR B 1 655 ? 5.98 -33.656 9.742 1 86.06 655 THR B C 1
ATOM 12933 O O . THR B 1 655 ? 5.281 -34.656 9.797 1 86.06 655 THR B O 1
ATOM 12936 N N . GLY B 1 656 ? 5.559 -32.344 9.977 1 83.19 656 GLY B N 1
ATOM 12937 C CA . GLY B 1 656 ? 4.145 -32.156 10.25 1 83.19 656 GLY B CA 1
ATOM 12938 C C . GLY B 1 656 ? 3.482 -31.203 9.266 1 83.19 656 GLY B C 1
ATOM 12939 O O . GLY B 1 656 ? 4.141 -30.656 8.375 1 83.19 656 GLY B O 1
ATOM 12940 N N . SER B 1 657 ? 2.076 -31.141 9.344 1 81.38 657 SER B N 1
ATOM 12941 C CA . SER B 1 657 ? 1.286 -30.203 8.555 1 81.38 657 SER B CA 1
ATOM 12942 C C . SER B 1 657 ? 0.224 -29.531 9.414 1 81.38 657 SER B C 1
ATOM 12944 O O . SER B 1 657 ? -0.466 -30.188 10.195 1 81.38 657 SER B O 1
ATOM 12946 N N . VAL B 1 658 ? 0.261 -28.188 9.305 1 76.38 658 VAL B N 1
ATOM 12947 C CA . VAL B 1 658 ? -0.761 -27.422 10 1 76.38 658 VAL B CA 1
ATOM 12948 C C . VAL B 1 658 ? -1.59 -26.625 8.992 1 76.38 658 VAL B C 1
ATOM 12950 O O . VAL B 1 658 ? -1.919 -25.469 9.227 1 76.38 658 VAL B O 1
ATOM 12953 N N . LYS B 1 659 ? -1.85 -27.141 7.863 1 74.75 659 LYS B N 1
ATOM 12954 C CA . LYS B 1 659 ? -2.572 -26.406 6.828 1 74.75 659 LYS B CA 1
ATOM 12955 C C . LYS B 1 659 ? -4.082 -26.516 7.027 1 74.75 659 LYS B C 1
ATOM 12957 O O . LYS B 1 659 ? -4.758 -27.25 6.305 1 74.75 659 LYS B O 1
ATOM 12962 N N . PHE B 1 660 ? -4.613 -25.906 7.961 1 72.75 660 PHE B N 1
ATOM 12963 C CA . PHE B 1 660 ? -6.047 -25.797 8.211 1 72.75 660 PHE B CA 1
ATOM 12964 C C . PHE B 1 660 ? -6.398 -24.453 8.836 1 72.75 660 PHE B C 1
ATOM 12966 O O . PHE B 1 660 ? -5.516 -23.734 9.297 1 72.75 660 PHE B O 1
ATOM 12973 N N . ASP B 1 661 ? -7.582 -24.203 8.805 1 69.88 661 ASP B N 1
ATOM 12974 C CA . ASP B 1 661 ? -8.039 -22.875 9.234 1 69.88 661 ASP B CA 1
ATOM 12975 C C . ASP B 1 661 ? -7.859 -22.703 10.742 1 69.88 661 ASP B C 1
ATOM 12977 O O . ASP B 1 661 ? -7.926 -23.688 11.5 1 69.88 661 ASP B O 1
ATOM 12981 N N . SER B 1 662 ? -7.695 -21.578 11.188 1 73.56 662 SER B N 1
ATOM 12982 C CA . SER B 1 662 ? -7.531 -21.266 12.609 1 73.56 662 SER B CA 1
ATOM 12983 C C . SER B 1 662 ? -8.836 -21.469 13.375 1 73.56 662 SER B C 1
ATOM 12985 O O . SER B 1 662 ? -9.914 -21.516 12.773 1 73.56 662 SER B O 1
ATOM 12987 N N . TYR B 1 663 ? -8.805 -21.672 14.648 1 69.38 663 TYR B N 1
ATOM 12988 C CA . TYR B 1 663 ? -9.883 -21.672 15.625 1 69.38 663 TYR B CA 1
ATOM 12989 C C . TYR B 1 663 ? -10.672 -22.984 15.555 1 69.38 663 TYR B C 1
ATOM 12991 O O . TYR B 1 663 ? -11.82 -23.047 15.984 1 69.38 663 TYR B O 1
ATOM 12999 N N . GLN B 1 664 ? -10.094 -23.906 14.875 1 66.75 664 GLN B N 1
ATOM 13000 C CA . GLN B 1 664 ? -10.789 -25.188 14.82 1 66.75 664 GLN B CA 1
ATOM 13001 C C . GLN B 1 664 ? -10.812 -25.875 16.188 1 66.75 664 GLN B C 1
ATOM 13003 O O . GLN B 1 664 ? -11.688 -26.688 16.469 1 66.75 664 GLN B O 1
ATOM 13008 N N . ALA B 1 665 ? -9.867 -25.453 17.016 1 67.69 665 ALA B N 1
ATOM 13009 C CA . ALA B 1 665 ? -9.758 -26.078 18.328 1 67.69 665 ALA B CA 1
ATOM 13010 C C . ALA B 1 665 ? -10.648 -25.375 19.344 1 67.69 665 ALA B C 1
ATOM 13012 O O . ALA B 1 665 ? -10.812 -25.844 20.469 1 67.69 665 ALA B O 1
ATOM 13013 N N . ILE B 1 666 ? -11.211 -24.219 18.891 1 69.06 666 ILE B N 1
ATOM 13014 C CA . ILE B 1 666 ? -12.062 -23.438 19.781 1 69.06 666 ILE B CA 1
ATOM 13015 C C . ILE B 1 666 ? -13.484 -23.406 19.234 1 69.06 666 ILE B C 1
ATOM 13017 O O . ILE B 1 666 ? -13.688 -23.422 18.016 1 69.06 666 ILE B O 1
ATOM 13021 N N . SER B 1 667 ? -14.367 -23.406 20.094 1 65.31 667 SER B N 1
ATOM 13022 C CA . SER B 1 667 ? -15.758 -23.328 19.656 1 65.31 667 SER B CA 1
ATOM 13023 C C . SER B 1 667 ? -16.078 -21.922 19.125 1 65.31 667 SER B C 1
ATOM 13025 O O . SER B 1 667 ? -15.688 -20.922 19.734 1 65.31 667 SER B O 1
ATOM 13027 N N . THR B 1 668 ? -16.469 -21.953 17.953 1 66.38 668 THR B N 1
ATOM 13028 C CA . THR B 1 668 ? -16.859 -20.688 17.344 1 66.38 668 THR B CA 1
ATOM 13029 C C . THR B 1 668 ? -18.391 -20.609 17.219 1 66.38 668 THR B C 1
ATOM 13031 O O . THR B 1 668 ? -19.062 -21.625 17.094 1 66.38 668 THR B O 1
ATOM 13034 N N . TYR B 1 669 ? -18.891 -19.359 17.484 1 64.25 669 TYR B N 1
ATOM 13035 C CA . TYR B 1 669 ? -20.328 -19.156 17.453 1 64.25 669 TYR B CA 1
ATOM 13036 C C . TYR B 1 669 ? -20.719 -18.172 16.359 1 64.25 669 TYR B C 1
ATOM 13038 O O . TYR B 1 669 ? -19.906 -17.312 15.961 1 64.25 669 TYR B O 1
ATOM 13046 N N . PHE B 1 670 ? -21.812 -18.531 15.727 1 64.38 670 PHE B N 1
ATOM 13047 C CA . PHE B 1 670 ? -22.406 -17.594 14.781 1 64.38 670 PHE B CA 1
ATOM 13048 C C . PHE B 1 670 ? -23.656 -16.938 15.383 1 64.38 670 PHE B C 1
ATOM 13050 O O . PHE B 1 670 ? -24.422 -17.578 16.094 1 64.38 670 PHE B O 1
ATOM 13057 N N . TYR B 1 671 ? -23.672 -15.578 15.297 1 61.56 671 TYR B N 1
ATOM 13058 C CA . TYR B 1 671 ? -24.812 -14.828 15.789 1 61.56 671 TYR B CA 1
ATOM 13059 C C . TYR B 1 671 ? -25.75 -14.453 14.641 1 61.56 671 TYR B C 1
ATOM 13061 O O . TYR B 1 671 ? -25.297 -14.109 13.547 1 61.56 671 TYR B O 1
ATOM 13069 N N . SER B 1 672 ? -27 -14.93 14.711 1 59.09 672 SER B N 1
ATOM 13070 C CA . SER B 1 672 ? -27.984 -14.547 13.711 1 59.09 672 SER B CA 1
ATOM 13071 C C . SER B 1 672 ? -29.188 -13.836 14.344 1 59.09 672 SER B C 1
ATOM 13073 O O . SER B 1 672 ? -29.562 -14.148 15.477 1 59.09 672 SER B O 1
ATOM 13075 N N . VAL B 1 673 ? -29.703 -12.828 13.68 1 56.09 673 VAL B N 1
ATOM 13076 C CA . VAL B 1 673 ? -30.875 -12.055 14.094 1 56.09 673 VAL B CA 1
ATOM 13077 C C . VAL B 1 673 ? -32.062 -12.984 14.273 1 56.09 673 VAL B C 1
ATOM 13079 O O . VAL B 1 673 ? -33.031 -12.641 14.961 1 56.09 673 VAL B O 1
ATOM 13082 N N . ASN B 1 674 ? -31.984 -14.039 13.531 1 53.5 674 ASN B N 1
ATOM 13083 C CA . ASN B 1 674 ? -33.125 -14.945 13.594 1 53.5 674 ASN B CA 1
ATOM 13084 C C . ASN B 1 674 ? -33.281 -15.555 14.984 1 53.5 674 ASN B C 1
ATOM 13086 O O . ASN B 1 674 ? -34.344 -16.125 15.305 1 53.5 674 ASN B O 1
ATOM 13090 N N . TYR B 1 675 ? -32.25 -15.375 15.695 1 56.91 675 TYR B N 1
ATOM 13091 C CA . TYR B 1 675 ? -32.312 -15.938 17.047 1 56.91 675 TYR B CA 1
ATOM 13092 C C . TYR B 1 675 ? -32.312 -14.844 18.094 1 56.91 675 TYR B C 1
ATOM 13094 O O . TYR B 1 675 ? -31.781 -15.023 19.188 1 56.91 675 TYR B O 1
ATOM 13102 N N . LEU B 1 676 ? -32.719 -13.789 17.688 1 54 676 LEU B N 1
ATOM 13103 C CA . LEU B 1 676 ? -32.875 -12.664 18.609 1 54 676 LEU B CA 1
ATOM 13104 C C . LEU B 1 676 ? -33.938 -12.961 19.672 1 54 676 LEU B C 1
ATOM 13106 O O . LEU B 1 676 ? -35.062 -13.352 19.328 1 54 676 LEU B O 1
ATOM 13110 N N . HIS B 1 677 ? -33.5 -13.242 20.875 1 51.88 677 HIS B N 1
ATOM 13111 C CA . HIS B 1 677 ? -34.438 -13.312 21.984 1 51.88 677 HIS B CA 1
ATOM 13112 C C . HIS B 1 677 ? -34.344 -12.086 22.891 1 51.88 677 HIS B C 1
ATOM 13114 O O . HIS B 1 677 ? -33.375 -11.32 22.781 1 51.88 677 HIS B O 1
ATOM 13120 N N . TYR B 1 678 ? -35.469 -11.875 23.609 1 48.25 678 TYR B N 1
ATOM 13121 C CA . TYR B 1 678 ? -35.625 -10.719 24.5 1 48.25 678 TYR B CA 1
ATOM 13122 C C . TYR B 1 678 ? -34.375 -10.469 25.297 1 48.25 678 TYR B C 1
ATOM 13124 O O . TYR B 1 678 ? -34 -9.32 25.562 1 48.25 678 TYR B O 1
ATOM 13132 N N . ALA B 1 679 ? -33.719 -11.531 25.734 1 48 679 ALA B N 1
ATOM 13133 C CA . ALA B 1 679 ? -32.625 -11.406 26.703 1 48 679 ALA B CA 1
ATOM 13134 C C . ALA B 1 679 ? -31.266 -11.32 26.016 1 48 679 ALA B C 1
ATOM 13136 O O . ALA B 1 679 ? -30.25 -11.086 26.656 1 48 679 ALA B O 1
ATOM 13137 N N . GLY B 1 680 ? -31.188 -11.469 24.641 1 55.31 680 GLY B N 1
ATOM 13138 C CA . GLY B 1 680 ? -29.922 -11.414 23.922 1 55.31 680 GLY B CA 1
ATOM 13139 C C . GLY B 1 680 ? -29.938 -12.203 22.625 1 55.31 680 GLY B C 1
ATOM 13140 O O . GLY B 1 680 ? -30.984 -12.68 22.203 1 55.31 680 GLY B O 1
ATOM 13141 N N . VAL B 1 681 ? -29.016 -12.094 21.781 1 55.97 681 VAL B N 1
ATOM 13142 C CA . VAL B 1 681 ? -28.953 -12.82 20.516 1 55.97 681 VAL B CA 1
ATOM 13143 C C . VAL B 1 681 ? -28.328 -14.195 20.75 1 55.97 681 VAL B C 1
ATOM 13145 O O . VAL B 1 681 ? -27.25 -14.312 21.328 1 55.97 681 VAL B O 1
ATOM 13148 N N . GLY B 1 682 ? -29.172 -15.234 20.688 1 57.56 682 GLY B N 1
ATOM 13149 C CA . GLY B 1 682 ? -28.672 -16.594 20.812 1 57.56 682 GLY B CA 1
ATOM 13150 C C . GLY B 1 682 ? -27.562 -16.906 19.812 1 57.56 682 GLY B C 1
ATOM 13151 O O . GLY B 1 682 ? -27.562 -16.406 18.703 1 57.56 682 GLY B O 1
ATOM 13152 N N . ALA B 1 683 ? -26.359 -17.328 20.344 1 61.34 683 ALA B N 1
ATOM 13153 C CA . ALA B 1 683 ? -25.234 -17.766 19.516 1 61.34 683 ALA B CA 1
ATOM 13154 C C . ALA B 1 683 ? -25.391 -19.234 19.094 1 61.34 683 ALA B C 1
ATOM 13156 O O . ALA B 1 683 ? -25.844 -20.062 19.875 1 61.34 683 ALA B O 1
ATOM 13157 N N . ILE B 1 684 ? -25.391 -19.5 17.812 1 62.06 684 ILE B N 1
ATOM 13158 C CA . ILE B 1 684 ? -25.375 -20.875 17.344 1 62.06 684 ILE B CA 1
ATOM 13159 C C . ILE B 1 684 ? -23.938 -21.328 17.125 1 62.06 684 ILE B C 1
ATOM 13161 O O . ILE B 1 684 ? -23.125 -20.609 16.547 1 62.06 684 ILE B O 1
ATOM 13165 N N . PRO B 1 685 ? -23.672 -22.453 17.719 1 59.75 685 PRO B N 1
ATOM 13166 C CA . PRO B 1 685 ? -22.312 -22.953 17.484 1 59.75 685 PRO B CA 1
ATOM 13167 C C . PRO B 1 685 ? -22.031 -23.219 16 1 59.75 685 PRO B C 1
ATOM 13169 O O . PRO B 1 685 ? -22.844 -23.828 15.312 1 59.75 685 PRO B O 1
ATOM 13172 N N . MET B 1 686 ? -21.203 -22.531 15.359 1 57.97 686 MET B N 1
ATOM 13173 C CA . MET B 1 686 ? -20.797 -22.734 13.977 1 57.97 686 MET B CA 1
ATOM 13174 C C . MET B 1 686 ? -19.906 -23.953 13.844 1 57.97 686 MET B C 1
ATOM 13176 O O . MET B 1 686 ? -20.031 -24.734 12.891 1 57.97 686 MET B O 1
ATOM 13180 N N . GLY B 1 687 ? -18.891 -24.078 14.766 1 59.12 687 GLY B N 1
ATOM 13181 C CA . GLY B 1 687 ? -17.953 -25.188 14.766 1 59.12 687 GLY B CA 1
ATOM 13182 C C . GLY B 1 687 ? -17.641 -25.688 16.156 1 59.12 687 GLY B C 1
ATOM 13183 O O . GLY B 1 687 ? -17.438 -24.906 17.078 1 59.12 687 GLY B O 1
ATOM 13184 N N . MET B 1 688 ? -17.922 -27.047 16.297 1 59.19 688 MET B N 1
ATOM 13185 C CA . MET B 1 688 ? -17.547 -27.641 17.594 1 59.19 688 MET B CA 1
ATOM 13186 C C . MET B 1 688 ? -16.031 -27.734 17.75 1 59.19 688 MET B C 1
ATOM 13188 O O . MET B 1 688 ? -15.336 -28.141 16.812 1 59.19 688 MET B O 1
ATOM 13192 N N . ALA B 1 689 ? -15.695 -27.109 18.734 1 65.44 689 ALA B N 1
ATOM 13193 C CA . ALA B 1 689 ? -14.266 -27.156 19.062 1 65.44 689 ALA B CA 1
ATOM 13194 C C . ALA B 1 689 ? -13.789 -28.594 19.203 1 65.44 689 ALA B C 1
ATOM 13196 O O . ALA B 1 689 ? -14.492 -29.438 19.781 1 65.44 689 ALA B O 1
ATOM 13197 N N . ASN B 1 690 ? -12.75 -29.016 18.422 1 71.56 690 ASN B N 1
ATOM 13198 C CA . ASN B 1 690 ? -12.023 -30.25 18.719 1 71.56 690 ASN B CA 1
ATOM 13199 C C . ASN B 1 690 ? -10.695 -29.953 19.422 1 71.56 690 ASN B C 1
ATOM 13201 O O . ASN B 1 690 ? -9.656 -29.859 18.766 1 71.56 690 ASN B O 1
ATOM 13205 N N . PRO B 1 691 ? -10.812 -29.797 20.688 1 72.38 691 PRO B N 1
ATOM 13206 C CA . PRO B 1 691 ? -9.578 -29.469 21.406 1 72.38 691 PRO B CA 1
ATOM 13207 C C . PRO B 1 691 ? -8.531 -30.578 21.312 1 72.38 691 PRO B C 1
ATOM 13209 O O . PRO B 1 691 ? -7.363 -30.359 21.656 1 72.38 691 PRO B O 1
ATOM 13212 N N . ASP B 1 692 ? -8.938 -31.766 20.734 1 72.44 692 ASP B N 1
ATOM 13213 C CA . ASP B 1 692 ? -8.023 -32.906 20.688 1 72.44 692 ASP B CA 1
ATOM 13214 C C . ASP B 1 692 ? -7.363 -33 19.312 1 72.44 692 ASP B C 1
ATOM 13216 O O . ASP B 1 692 ? -6.734 -34 19 1 72.44 692 ASP B O 1
ATOM 13220 N N . LEU B 1 693 ? -7.539 -31.984 18.672 1 79.31 693 LEU B N 1
ATOM 13221 C CA . LEU B 1 693 ? -6.879 -31.969 17.359 1 79.31 693 LEU B CA 1
ATOM 13222 C C . LEU B 1 693 ? -5.363 -32.094 17.516 1 79.31 693 LEU B C 1
ATOM 13224 O O . LEU B 1 693 ? -4.773 -31.391 18.359 1 79.31 693 LEU B O 1
ATOM 13228 N N . THR B 1 694 ? -4.883 -33.125 16.875 1 78.75 694 THR B N 1
ATOM 13229 C CA . THR B 1 694 ? -3.439 -33.312 16.938 1 78.75 694 THR B CA 1
ATOM 13230 C C . THR B 1 694 ? -2.807 -33.094 15.562 1 78.75 694 THR B C 1
ATOM 13232 O O . THR B 1 694 ? -3.514 -32.906 14.57 1 78.75 694 THR B O 1
ATOM 13235 N N . TRP B 1 695 ? -1.486 -33.188 15.57 1 82.94 695 TRP B N 1
ATOM 13236 C CA . TRP B 1 695 ? -0.706 -32.875 14.375 1 82.94 695 TRP B CA 1
ATOM 13237 C C . TRP B 1 695 ? -0.745 -34.031 13.375 1 82.94 695 TRP B C 1
ATOM 13239 O O . TRP B 1 695 ? -0.644 -35.188 13.75 1 82.94 695 TRP B O 1
ATOM 13249 N N . GLN B 1 696 ? -1.002 -33.688 12.148 1 85.69 696 GLN B N 1
ATOM 13250 C CA . GLN B 1 696 ? -0.731 -34.625 11.062 1 85.69 696 GLN B CA 1
ATOM 13251 C C . GLN B 1 696 ? 0.77 -34.781 10.852 1 85.69 696 GLN B C 1
ATOM 13253 O O . GLN B 1 696 ? 1.507 -33.812 10.734 1 85.69 696 GLN B O 1
ATOM 13258 N N . THR B 1 697 ? 1.212 -36 10.812 1 87.31 697 THR B N 1
ATOM 13259 C CA . THR B 1 697 ? 2.639 -36.281 10.68 1 87.31 697 THR B CA 1
ATOM 13260 C C . THR B 1 697 ? 2.916 -37.125 9.453 1 87.31 697 THR B C 1
ATOM 13262 O O . THR B 1 697 ? 2.148 -38.031 9.141 1 87.31 697 THR B O 1
ATOM 13265 N N . THR B 1 698 ? 3.971 -36.875 8.773 1 89.75 698 THR B N 1
ATOM 13266 C CA . THR B 1 698 ? 4.406 -37.656 7.617 1 89.75 698 THR B CA 1
ATOM 13267 C C . THR B 1 698 ? 5.809 -38.188 7.832 1 89.75 698 THR B C 1
ATOM 13269 O O . THR B 1 698 ? 6.762 -37.438 8.016 1 89.75 698 THR B O 1
ATOM 13272 N N . LYS B 1 699 ? 5.938 -39.5 7.801 1 92.88 699 LYS B N 1
ATOM 13273 C CA . LYS B 1 699 ? 7.23 -40.156 7.855 1 92.88 699 LYS B CA 1
ATOM 13274 C C . LYS B 1 699 ? 7.824 -40.344 6.457 1 92.88 699 LYS B C 1
ATOM 13276 O O . LYS B 1 699 ? 7.195 -40.906 5.574 1 92.88 699 LYS B O 1
ATOM 13281 N N . LYS B 1 700 ? 8.992 -39.844 6.336 1 93.62 700 LYS B N 1
ATOM 13282 C CA . LYS B 1 700 ? 9.625 -39.844 5.016 1 93.62 700 LYS B CA 1
ATOM 13283 C C . LYS B 1 700 ? 10.922 -40.656 5.02 1 93.62 700 LYS B C 1
ATOM 13285 O O . LYS B 1 700 ? 11.805 -40.406 5.848 1 93.62 700 LYS B O 1
ATOM 13290 N N . PHE B 1 701 ? 11 -41.594 4.148 1 94.69 701 PHE B N 1
ATOM 13291 C CA . PHE B 1 701 ? 12.203 -42.375 3.891 1 94.69 701 PHE B CA 1
ATOM 13292 C C . PHE B 1 701 ? 12.703 -42.156 2.469 1 94.69 701 PHE B C 1
ATOM 13294 O O . PHE B 1 701 ? 11.914 -42.094 1.524 1 94.69 701 PHE B O 1
ATOM 13301 N N . ASN B 1 702 ? 14 -41.938 2.328 1 95.5 702 ASN B N 1
ATOM 13302 C CA . ASN B 1 702 ? 14.57 -41.688 1.012 1 95.5 702 ASN B CA 1
ATOM 13303 C C . ASN B 1 702 ? 15.961 -42.312 0.878 1 95.5 702 ASN B C 1
ATOM 13305 O O . ASN B 1 702 ? 16.766 -42.25 1.815 1 95.5 702 ASN B O 1
ATOM 13309 N N . VAL B 1 703 ? 16.203 -42.969 -0.224 1 96.44 703 VAL B N 1
ATOM 13310 C CA . VAL B 1 703 ? 17.531 -43.438 -0.618 1 96.44 703 VAL B CA 1
ATOM 13311 C C . VAL B 1 703 ? 17.859 -42.906 -2.018 1 96.44 703 VAL B C 1
ATOM 13313 O O . VAL B 1 703 ? 17.062 -43.062 -2.939 1 96.44 703 VAL B O 1
ATOM 13316 N N . GLY B 1 704 ? 19.016 -42.344 -2.084 1 95.5 704 GLY B N 1
ATOM 13317 C CA . GLY B 1 704 ? 19.375 -41.75 -3.361 1 95.5 704 GLY B CA 1
ATOM 13318 C C . GLY B 1 704 ? 20.781 -42.062 -3.801 1 95.5 704 GLY B C 1
ATOM 13319 O O . GLY B 1 704 ? 21.656 -42.312 -2.967 1 95.5 704 GLY B O 1
ATOM 13320 N N . LEU B 1 705 ? 20.984 -42.031 -5.07 1 95.81 705 LEU B N 1
ATOM 13321 C CA . LEU B 1 705 ? 22.281 -42.219 -5.715 1 95.81 705 LEU B CA 1
ATOM 13322 C C . LEU B 1 705 ? 22.578 -41.062 -6.676 1 95.81 705 LEU B C 1
ATOM 13324 O O . LEU B 1 705 ? 21.734 -40.719 -7.52 1 95.81 705 LEU B O 1
ATOM 13328 N N . ASN B 1 706 ? 23.703 -40.438 -6.453 1 93.56 706 ASN B N 1
ATOM 13329 C CA . ASN B 1 706 ? 24.203 -39.438 -7.383 1 93.56 706 ASN B CA 1
ATOM 13330 C C . ASN B 1 706 ? 25.516 -39.875 -8.039 1 93.56 706 ASN B C 1
ATOM 13332 O O . ASN B 1 706 ? 26.438 -40.312 -7.352 1 93.56 706 ASN B O 1
ATOM 13336 N N . SER B 1 707 ? 25.516 -39.688 -9.344 1 93.88 707 SER B N 1
ATOM 13337 C CA . SER B 1 707 ? 26.719 -40.156 -10.023 1 93.88 707 SER B CA 1
ATOM 13338 C C . SER B 1 707 ? 27.062 -39.219 -11.195 1 93.88 707 SER B C 1
ATOM 13340 O O . SER B 1 707 ? 26.188 -38.625 -11.797 1 93.88 707 SER B O 1
ATOM 13342 N N . SER B 1 708 ? 28.266 -39.062 -11.383 1 93.88 708 SER B N 1
ATOM 13343 C CA . SER B 1 708 ? 28.859 -38.438 -12.555 1 93.88 708 SER B CA 1
ATOM 13344 C C . SER B 1 708 ? 29.984 -39.281 -13.133 1 93.88 708 SER B C 1
ATOM 13346 O O . SER B 1 708 ? 30.922 -39.656 -12.414 1 93.88 708 SER B O 1
ATOM 13348 N N . LEU B 1 709 ? 29.922 -39.531 -14.438 1 95 709 LEU B N 1
ATOM 13349 C CA . LEU B 1 709 ? 30.844 -40.469 -15.055 1 95 709 LEU B CA 1
ATOM 13350 C C . LEU B 1 709 ? 31.531 -39.844 -16.266 1 95 709 LEU B C 1
ATOM 13352 O O . LEU B 1 709 ? 31 -38.906 -16.859 1 95 709 LEU B O 1
ATOM 13356 N N . PHE B 1 710 ? 32.75 -40.281 -16.641 1 93.69 710 PHE B N 1
ATOM 13357 C CA . PHE B 1 710 ? 33.5 -39.969 -17.859 1 93.69 710 PHE B CA 1
ATOM 13358 C C . PHE B 1 710 ? 33.781 -38.5 -17.969 1 93.69 710 PHE B C 1
ATOM 13360 O O . PHE B 1 710 ? 33.562 -37.875 -19.016 1 93.69 710 PHE B O 1
ATOM 13367 N N . GLY B 1 711 ? 34.25 -37.906 -16.906 1 87.56 711 GLY B N 1
ATOM 13368 C CA . GLY B 1 711 ? 34.562 -36.5 -16.875 1 87.56 711 GLY B CA 1
ATOM 13369 C C . GLY B 1 711 ? 33.344 -35.594 -16.875 1 87.56 711 GLY B C 1
ATOM 13370 O O . GLY B 1 711 ? 33.281 -34.625 -17.625 1 87.56 711 GLY B O 1
ATOM 13371 N N . ASP B 1 712 ? 32.344 -36.156 -16.156 1 87.31 712 ASP B N 1
ATOM 13372 C CA . ASP B 1 712 ? 31.109 -35.438 -15.977 1 87.31 712 ASP B CA 1
ATOM 13373 C C . ASP B 1 712 ? 30.328 -35.344 -17.297 1 87.31 712 ASP B C 1
ATOM 13375 O O . ASP B 1 712 ? 29.609 -34.375 -17.531 1 87.31 712 ASP B O 1
ATOM 13379 N N . ARG B 1 713 ? 30.438 -36.219 -18.234 1 91 713 ARG B N 1
ATOM 13380 C CA . ARG B 1 713 ? 29.719 -36.281 -19.5 1 91 713 ARG B CA 1
ATOM 13381 C C . ARG B 1 713 ? 28.359 -36.938 -19.328 1 91 713 ARG B C 1
ATOM 13383 O O . ARG B 1 713 ? 27.438 -36.719 -20.094 1 91 713 ARG B O 1
ATOM 13390 N N . VAL B 1 714 ? 28.391 -37.844 -18.359 1 94.25 714 VAL B N 1
ATOM 13391 C CA . VAL B 1 714 ? 27.141 -38.531 -18.078 1 94.25 714 VAL B CA 1
ATOM 13392 C C . VAL B 1 714 ? 26.812 -38.406 -16.594 1 94.25 714 VAL B C 1
ATOM 13394 O O . VAL B 1 714 ? 27.641 -38.719 -15.734 1 94.25 714 VAL B O 1
ATOM 13397 N N . ASN B 1 715 ? 25.656 -37.938 -16.328 1 94.19 715 ASN B N 1
ATOM 13398 C CA . ASN B 1 715 ? 25.172 -37.844 -14.961 1 94.19 715 ASN B CA 1
ATOM 13399 C C . ASN B 1 715 ? 23.906 -38.656 -14.75 1 94.19 715 ASN B C 1
ATOM 13401 O O . ASN B 1 715 ? 22.953 -38.531 -15.531 1 94.19 715 ASN B O 1
ATOM 13405 N N . ILE B 1 716 ? 23.906 -39.469 -13.734 1 94.81 716 ILE B N 1
ATOM 13406 C CA . ILE B 1 716 ? 22.766 -40.312 -13.406 1 94.81 716 ILE B CA 1
ATOM 13407 C C . ILE B 1 716 ? 22.391 -40.125 -11.938 1 94.81 716 ILE B C 1
ATOM 13409 O O . ILE B 1 716 ? 23.203 -40.344 -11.047 1 94.81 716 ILE B O 1
ATOM 13413 N N . ASN B 1 717 ? 21.219 -39.719 -11.75 1 94.56 717 ASN B N 1
ATOM 13414 C CA . ASN B 1 717 ? 20.688 -39.594 -10.398 1 94.56 717 ASN B CA 1
ATOM 13415 C C . ASN B 1 717 ? 19.406 -40.406 -10.203 1 94.56 717 ASN B C 1
ATOM 13417 O O . ASN B 1 717 ? 18.547 -40.438 -11.094 1 94.56 717 ASN B O 1
ATOM 13421 N N . PHE B 1 718 ? 19.359 -41.062 -9.094 1 95.5 718 PHE B N 1
ATOM 13422 C CA . PHE B 1 718 ? 18.234 -41.938 -8.773 1 95.5 718 PHE B CA 1
ATOM 13423 C C . PHE B 1 718 ? 17.828 -41.781 -7.312 1 95.5 718 PHE B C 1
ATOM 13425 O O . PHE B 1 718 ? 18.688 -41.688 -6.434 1 95.5 718 PHE B O 1
ATOM 13432 N N . ASP B 1 719 ? 16.469 -41.656 -7.094 1 95.88 719 ASP B N 1
ATOM 13433 C CA . ASP B 1 719 ? 15.945 -41.625 -5.734 1 95.88 719 ASP B CA 1
ATOM 13434 C C . ASP B 1 719 ? 14.766 -42.562 -5.57 1 95.88 719 ASP B C 1
ATOM 13436 O O . ASP B 1 719 ? 13.859 -42.594 -6.414 1 95.88 719 ASP B O 1
ATOM 13440 N N . TYR B 1 720 ? 14.82 -43.312 -4.547 1 96.75 720 TYR B N 1
ATOM 13441 C CA . TYR B 1 720 ? 13.664 -44.062 -4.074 1 96.75 720 TYR B CA 1
ATOM 13442 C C . TYR B 1 720 ? 13.133 -43.469 -2.773 1 96.75 720 TYR B C 1
ATOM 13444 O O . TYR B 1 720 ? 13.898 -43.156 -1.862 1 96.75 720 TYR B O 1
ATOM 13452 N N . TYR B 1 721 ? 11.836 -43.312 -2.725 1 95.12 721 TYR B N 1
ATOM 13453 C CA . TYR B 1 721 ? 11.281 -42.719 -1.508 1 95.12 721 TYR B CA 1
ATOM 13454 C C . TYR B 1 721 ? 10.023 -43.469 -1.07 1 95.12 721 TYR B C 1
ATOM 13456 O O . TYR B 1 721 ? 9.359 -44.094 -1.886 1 95.12 721 TYR B O 1
ATOM 13464 N N . ARG B 1 722 ? 9.695 -43.312 0.192 1 95.81 722 ARG B N 1
ATOM 13465 C CA . ARG B 1 722 ? 8.477 -43.781 0.837 1 95.81 722 ARG B CA 1
ATOM 13466 C C . ARG B 1 722 ? 7.988 -42.781 1.886 1 95.81 722 ARG B C 1
ATOM 13468 O O . ARG B 1 722 ? 8.727 -42.438 2.805 1 95.81 722 ARG B O 1
ATOM 13475 N N . GLU B 1 723 ? 6.793 -42.406 1.673 1 93.62 723 GLU B N 1
ATOM 13476 C CA . GLU B 1 723 ? 6.188 -41.438 2.596 1 93.62 723 GLU B CA 1
ATOM 13477 C C . GLU B 1 723 ? 4.895 -42 3.191 1 93.62 723 GLU B C 1
ATOM 13479 O O . GLU B 1 723 ? 4.008 -42.438 2.459 1 93.62 723 GLU B O 1
ATOM 13484 N N . THR B 1 724 ? 4.801 -41.938 4.496 1 93.88 724 THR B N 1
ATOM 13485 C CA . THR B 1 724 ? 3.598 -42.375 5.191 1 93.88 724 THR B CA 1
ATOM 13486 C C . THR B 1 724 ? 3.039 -41.25 6.07 1 93.88 724 THR B C 1
ATOM 13488 O O . THR B 1 724 ? 3.703 -40.812 7 1 93.88 724 THR B O 1
ATOM 13491 N N . THR B 1 725 ? 1.9 -40.875 5.758 1 90.94 725 THR B N 1
ATOM 13492 C CA . THR B 1 725 ? 1.242 -39.812 6.543 1 90.94 725 THR B CA 1
ATOM 13493 C C . THR B 1 725 ? 0.272 -40.438 7.547 1 90.94 725 THR B C 1
ATOM 13495 O O . THR B 1 725 ? -0.61 -41.219 7.176 1 90.94 725 THR B O 1
ATOM 13498 N N . ASP B 1 726 ? 0.477 -40 8.75 1 89 726 ASP B N 1
ATOM 13499 C CA . ASP B 1 726 ? -0.373 -40.5 9.836 1 89 726 ASP B CA 1
ATOM 13500 C C . ASP B 1 726 ? -1.251 -39.375 10.383 1 89 726 ASP B C 1
ATOM 13502 O O . ASP B 1 726 ? -0.858 -38.188 10.367 1 89 726 ASP B O 1
ATOM 13506 N N . ASP B 1 727 ? -2.439 -39.719 10.844 1 84.69 727 ASP B N 1
ATOM 13507 C CA . ASP B 1 727 ? -3.375 -38.812 11.508 1 84.69 727 ASP B CA 1
ATOM 13508 C C . ASP B 1 727 ? -3.738 -37.656 10.602 1 84.69 727 ASP B C 1
ATOM 13510 O O . ASP B 1 727 ? -3.625 -36.5 11.008 1 84.69 727 ASP B O 1
ATOM 13514 N N . MET B 1 728 ? -4.152 -38.031 9.531 1 83 728 MET B N 1
ATOM 13515 C CA . MET B 1 728 ? -4.527 -37 8.57 1 83 728 MET B CA 1
ATOM 13516 C C . MET B 1 728 ? -5.738 -36.188 9.062 1 83 728 MET B C 1
ATOM 13518 O O . MET B 1 728 ? -6.668 -36.781 9.633 1 83 728 MET B O 1
ATOM 13522 N N . LEU B 1 729 ? -5.652 -34.875 8.859 1 75.5 729 LEU B N 1
ATOM 13523 C CA . LEU B 1 729 ? -6.762 -34 9.25 1 75.5 729 LEU B CA 1
ATOM 13524 C C . LEU B 1 729 ? -7.844 -33.969 8.18 1 75.5 729 LEU B C 1
ATOM 13526 O O . LEU B 1 729 ? -7.602 -33.531 7.059 1 75.5 729 LEU B O 1
ATOM 13530 N N . ILE B 1 730 ? -8.922 -34.5 8.469 1 70.81 730 ILE B N 1
ATOM 13531 C CA . ILE B 1 730 ? -10.031 -34.594 7.523 1 70.81 730 ILE B CA 1
ATOM 13532 C C . ILE B 1 730 ? -11.289 -34 8.148 1 70.81 730 ILE B C 1
ATOM 13534 O O . ILE B 1 730 ? -11.477 -34.062 9.359 1 70.81 730 ILE B O 1
ATOM 13538 N N . ASP B 1 731 ? -12.07 -33.281 7.289 1 66.31 731 ASP B N 1
ATOM 13539 C CA . ASP B 1 731 ? -13.336 -32.75 7.75 1 66.31 731 ASP B CA 1
ATOM 13540 C C . ASP B 1 731 ? -14.391 -33.844 7.918 1 66.31 731 ASP B C 1
ATOM 13542 O O . ASP B 1 731 ? -14.531 -34.719 7.047 1 66.31 731 ASP B O 1
ATOM 13546 N N . VAL B 1 732 ? -14.938 -33.906 9.18 1 60.47 732 VAL B N 1
ATOM 13547 C CA . VAL B 1 732 ? -16 -34.875 9.445 1 60.47 732 VAL B CA 1
ATOM 13548 C C . VAL B 1 732 ? -17.344 -34.156 9.508 1 60.47 732 VAL B C 1
ATOM 13550 O O . VAL B 1 732 ? -17.5 -33.188 10.25 1 60.47 732 VAL B O 1
ATOM 13553 N N . SER B 1 733 ? -18.141 -34.438 8.453 1 56.62 733 SER B N 1
ATOM 13554 C CA . SER B 1 733 ? -19.484 -33.844 8.5 1 56.62 733 SER B CA 1
ATOM 13555 C C . SER B 1 733 ? -20.234 -34.344 9.727 1 56.62 733 SER B C 1
ATOM 13557 O O . SER B 1 733 ? -20.188 -35.531 10.07 1 56.62 733 SER B O 1
ATOM 13559 N N . LEU B 1 734 ? -20.672 -33.406 10.609 1 54.72 734 LEU B N 1
ATOM 13560 C CA . LEU B 1 734 ? -21.484 -33.75 11.766 1 54.72 734 LEU B CA 1
ATOM 13561 C C . LEU B 1 734 ? -22.953 -33.812 11.406 1 54.72 734 LEU B C 1
ATOM 13563 O O . LEU B 1 734 ? -23.391 -33.125 10.469 1 54.72 734 LEU B O 1
ATOM 13567 N N . PRO B 1 735 ? -23.719 -34.812 11.992 1 49.28 735 PRO B N 1
ATOM 13568 C CA . PRO B 1 735 ? -25.172 -34.75 11.789 1 49.28 735 PRO B CA 1
ATOM 13569 C C . PRO B 1 735 ? -25.75 -33.344 12.047 1 49.28 735 PRO B C 1
ATOM 13571 O O . PRO B 1 735 ? -25.25 -32.625 12.898 1 49.28 735 PRO B O 1
ATOM 13574 N N . PRO B 1 736 ? -26.547 -32.906 11.062 1 48.97 736 PRO B N 1
ATOM 13575 C CA . PRO B 1 736 ? -27.156 -31.578 11.234 1 48.97 736 PRO B CA 1
ATOM 13576 C C . PRO B 1 736 ? -27.578 -31.312 12.672 1 48.97 736 PRO B C 1
ATOM 13578 O O . PRO B 1 736 ? -27.641 -30.141 13.086 1 48.97 736 PRO B O 1
ATOM 13581 N N . SER B 1 737 ? -27.938 -32.375 13.383 1 46.34 737 SER B N 1
ATOM 13582 C CA . SER B 1 737 ? -28.438 -32.219 14.75 1 46.34 737 SER B CA 1
ATOM 13583 C C . SER B 1 737 ? -27.359 -31.672 15.664 1 46.34 737 SER B C 1
ATOM 13585 O O . SER B 1 737 ? -27.656 -31.156 16.75 1 46.34 737 SER B O 1
ATOM 13587 N N . SER B 1 738 ? -26.172 -31.75 15.227 1 47.75 738 SER B N 1
ATOM 13588 C CA . SER B 1 738 ? -25.078 -31.359 16.125 1 47.75 738 SER B CA 1
ATOM 13589 C C . SER B 1 738 ? -24.812 -29.859 16.062 1 47.75 738 SER B C 1
ATOM 13591 O O . SER B 1 738 ? -24.094 -29.328 16.891 1 47.75 738 SER B O 1
ATOM 13593 N N . GLY B 1 739 ? -25.547 -29.188 15.242 1 45.72 739 GLY B N 1
ATOM 13594 C CA . GLY B 1 739 ? -25.453 -27.75 15.133 1 45.72 739 GLY B CA 1
ATOM 13595 C C . GLY B 1 739 ? -24.25 -27.281 14.328 1 45.72 739 GLY B C 1
ATOM 13596 O O . GLY B 1 739 ? -24.109 -26.109 14.016 1 45.72 739 GLY B O 1
ATOM 13597 N N . ALA B 1 740 ? -23.281 -28.203 14.18 1 51.31 740 ALA B N 1
ATOM 13598 C CA . ALA B 1 740 ? -22.141 -27.828 13.359 1 51.31 740 ALA B CA 1
ATOM 13599 C C . ALA B 1 740 ? -22.094 -28.641 12.07 1 51.31 740 ALA B C 1
ATOM 13601 O O . ALA B 1 740 ? -22.578 -29.781 12.031 1 51.31 740 ALA B O 1
ATOM 13602 N N . ASN B 1 741 ? -21.609 -28.031 10.969 1 54.41 741 ASN B N 1
ATOM 13603 C CA . ASN B 1 741 ? -21.609 -28.734 9.688 1 54.41 741 ASN B CA 1
ATOM 13604 C C . ASN B 1 741 ? -20.406 -29.656 9.555 1 54.41 741 ASN B C 1
ATOM 13606 O O . ASN B 1 741 ? -20.531 -30.766 9.008 1 54.41 741 ASN B O 1
ATOM 13610 N N . SER B 1 742 ? -19.25 -29.25 9.977 1 62.72 742 SER B N 1
ATOM 13611 C CA . SER B 1 742 ? -18.078 -30.109 9.797 1 62.72 742 SER B CA 1
ATOM 13612 C C . SER B 1 742 ? -17.047 -29.844 10.883 1 62.72 742 SER B C 1
ATOM 13614 O O . SER B 1 742 ? -17 -28.75 11.461 1 62.72 742 SER B O 1
ATOM 13616 N N . VAL B 1 743 ? -16.5 -30.922 11.5 1 66.75 743 VAL B N 1
ATOM 13617 C CA . VAL B 1 743 ? -15.391 -30.812 12.453 1 66.75 743 VAL B CA 1
ATOM 13618 C C . VAL B 1 743 ? -14.156 -31.516 11.898 1 66.75 743 VAL B C 1
ATOM 13620 O O . VAL B 1 743 ? -14.258 -32.562 11.273 1 66.75 743 VAL B O 1
ATOM 13623 N N . LYS B 1 744 ? -13.07 -30.828 11.945 1 70.62 744 LYS B N 1
ATOM 13624 C CA . LYS B 1 744 ? -11.82 -31.469 11.539 1 70.62 744 LYS B CA 1
ATOM 13625 C C . LYS B 1 744 ? -11.352 -32.469 12.586 1 70.62 744 LYS B C 1
ATOM 13627 O O . LYS B 1 744 ? -11.391 -32.188 13.789 1 70.62 744 LYS B O 1
ATOM 13632 N N . ASN B 1 745 ? -11.078 -33.75 12.188 1 73.75 745 ASN B N 1
ATOM 13633 C CA . ASN B 1 745 ? -10.547 -34.781 13.07 1 73.75 745 ASN B CA 1
ATOM 13634 C C . ASN B 1 745 ? -9.344 -35.469 12.445 1 73.75 745 ASN B C 1
ATOM 13636 O O . ASN B 1 745 ? -9.188 -35.469 11.219 1 73.75 745 ASN B O 1
ATOM 13640 N N . ASN B 1 746 ? -8.508 -36 13.328 1 77.56 746 ASN B N 1
ATOM 13641 C CA . ASN B 1 746 ? -7.336 -36.75 12.883 1 77.56 746 ASN B CA 1
ATOM 13642 C C . ASN B 1 746 ? -7.699 -38.188 12.531 1 77.56 746 ASN B C 1
ATOM 13644 O O . ASN B 1 746 ? -7.629 -39.094 13.375 1 77.56 746 ASN B O 1
ATOM 13648 N N . PHE B 1 747 ? -8.109 -38.312 11.281 1 75.94 747 PHE B N 1
ATOM 13649 C CA . PHE B 1 747 ? -8.5 -39.656 10.891 1 75.94 747 PHE B CA 1
ATOM 13650 C C . PHE B 1 747 ? -7.992 -39.969 9.492 1 75.94 747 PHE B C 1
ATOM 13652 O O . PHE B 1 747 ? -8.102 -39.156 8.578 1 75.94 747 PHE B O 1
ATOM 13659 N N . GLY B 1 748 ? -7.02 -40.969 9.438 1 80.44 748 GLY B N 1
ATOM 13660 C CA . GLY B 1 748 ? -6.602 -41.438 8.133 1 80.44 748 GLY B CA 1
ATOM 13661 C C . GLY B 1 748 ? -5.109 -41.719 8.039 1 80.44 748 GLY B C 1
ATOM 13662 O O . GLY B 1 748 ? -4.328 -41.125 8.797 1 80.44 748 GLY B O 1
ATOM 13663 N N . LYS B 1 749 ? -4.812 -42.562 7.227 1 89.88 749 LYS B N 1
ATOM 13664 C CA . LYS B 1 749 ? -3.432 -42.938 6.953 1 89.88 749 LYS B CA 1
ATOM 13665 C C . LYS B 1 749 ? -3.229 -43.25 5.473 1 89.88 749 LYS B C 1
ATOM 13667 O O . LYS B 1 749 ? -4.09 -43.844 4.832 1 89.88 749 LYS B O 1
ATOM 13672 N N . GLN B 1 750 ? -2.16 -42.719 4.934 1 92.19 750 GLN B N 1
ATOM 13673 C CA . GLN B 1 750 ? -1.834 -42.938 3.529 1 92.19 750 GLN B CA 1
ATOM 13674 C C . GLN B 1 750 ? -0.336 -43.156 3.344 1 92.19 750 GLN B C 1
ATOM 13676 O O . GLN B 1 750 ? 0.475 -42.625 4.102 1 92.19 750 GLN B O 1
ATOM 13681 N N . ARG B 1 751 ? -0.049 -43.969 2.342 1 94.88 751 ARG B N 1
ATOM 13682 C CA . ARG B 1 751 ? 1.347 -44.25 2.027 1 94.88 751 ARG B CA 1
ATOM 13683 C C . ARG B 1 751 ? 1.637 -44 0.55 1 94.88 751 ARG B C 1
ATOM 13685 O O . ARG B 1 751 ? 0.855 -44.406 -0.315 1 94.88 751 ARG B O 1
ATOM 13692 N N . SER B 1 752 ? 2.711 -43.312 0.291 1 94.12 752 SER B N 1
ATOM 13693 C CA . SER B 1 752 ? 3.168 -43.062 -1.071 1 94.12 752 SER B CA 1
ATOM 13694 C C . SER B 1 752 ? 4.578 -43.594 -1.289 1 94.12 752 SER B C 1
ATOM 13696 O O . SER B 1 752 ? 5.473 -43.375 -0.473 1 94.12 752 SER B O 1
ATOM 13698 N N . ASN B 1 753 ? 4.746 -44.344 -2.293 1 94.94 753 ASN B N 1
ATOM 13699 C CA . ASN B 1 753 ? 6.051 -44.844 -2.725 1 94.94 753 ASN B CA 1
ATOM 13700 C C . ASN B 1 753 ? 6.34 -44.469 -4.176 1 94.94 753 ASN B C 1
ATOM 13702 O O . ASN B 1 753 ? 5.43 -44.406 -5.004 1 94.94 753 ASN B O 1
ATOM 13706 N N . GLY B 1 754 ? 7.625 -44.188 -4.43 1 95.56 754 GLY B N 1
ATOM 13707 C CA . GLY B 1 754 ? 7.922 -43.812 -5.805 1 95.56 754 GLY B CA 1
ATOM 13708 C C . GLY B 1 754 ? 9.406 -43.844 -6.117 1 95.56 754 GLY B C 1
ATOM 13709 O O . GLY B 1 754 ? 10.234 -44.094 -5.242 1 95.56 754 GLY B O 1
ATOM 13710 N N . ILE B 1 755 ? 9.695 -43.688 -7.371 1 96.56 755 ILE B N 1
ATOM 13711 C CA . ILE B 1 755 ? 11.047 -43.594 -7.906 1 96.56 755 ILE B CA 1
ATOM 13712 C C . ILE B 1 755 ? 11.18 -42.344 -8.773 1 96.56 755 ILE B C 1
ATOM 13714 O O . ILE B 1 755 ? 10.281 -42.031 -9.555 1 96.56 755 ILE B O 1
ATOM 13718 N N . GLU B 1 756 ? 12.273 -41.688 -8.547 1 96.12 756 GLU B N 1
ATOM 13719 C CA . GLU B 1 756 ? 12.641 -40.531 -9.352 1 96.12 756 GLU B CA 1
ATOM 13720 C C . GLU B 1 756 ? 14 -40.719 -10.016 1 96.12 756 GLU B C 1
ATOM 13722 O O . GLU B 1 756 ? 14.93 -41.25 -9.398 1 96.12 756 GLU B O 1
ATOM 13727 N N . PHE B 1 757 ? 14.047 -40.312 -11.258 1 95.88 757 PHE B N 1
ATOM 13728 C CA . PHE B 1 757 ? 15.344 -40.406 -11.914 1 95.88 757 PHE B CA 1
ATOM 13729 C C . PHE B 1 757 ? 15.594 -39.219 -12.812 1 95.88 757 PHE B C 1
ATOM 13731 O O . PHE B 1 757 ? 14.656 -38.562 -13.266 1 95.88 757 PHE B O 1
ATOM 13738 N N . SER B 1 758 ? 16.812 -38.906 -12.992 1 95.56 758 SER B N 1
ATOM 13739 C CA . SER B 1 758 ? 17.297 -37.875 -13.898 1 95.56 758 SER B CA 1
ATOM 13740 C C . SER B 1 758 ? 18.594 -38.281 -14.586 1 95.56 758 SER B C 1
ATOM 13742 O O . SER B 1 758 ? 19.547 -38.688 -13.93 1 95.56 758 SER B O 1
ATOM 13744 N N . LEU B 1 759 ? 18.562 -38.25 -15.867 1 95.38 759 LEU B N 1
ATOM 13745 C CA . LEU B 1 759 ? 19.719 -38.562 -16.703 1 95.38 759 LEU B CA 1
ATOM 13746 C C . LEU B 1 759 ? 20.109 -37.375 -17.578 1 95.38 759 LEU B C 1
ATOM 13748 O O . LEU B 1 759 ? 19.234 -36.75 -18.203 1 95.38 759 LEU B O 1
ATOM 13752 N N . TRP B 1 760 ? 21.266 -37.031 -17.484 1 92.75 760 TRP B N 1
ATOM 13753 C CA . TRP B 1 760 ? 21.812 -35.969 -18.312 1 92.75 760 TRP B CA 1
ATOM 13754 C C . TRP B 1 760 ? 23.094 -36.438 -19 1 92.75 760 TRP B C 1
ATOM 13756 O O . TRP B 1 760 ? 23.922 -37.094 -18.391 1 92.75 760 TRP B O 1
ATOM 13766 N N . GLY B 1 761 ? 23.281 -36.094 -20.375 1 92.94 761 GLY B N 1
ATOM 13767 C CA . GLY B 1 761 ? 24.469 -36.469 -21.109 1 92.94 761 GLY B CA 1
ATOM 13768 C C . GLY B 1 761 ? 24.922 -35.406 -22.094 1 92.94 761 GLY B C 1
ATOM 13769 O O . GLY B 1 761 ? 24.109 -34.781 -22.75 1 92.94 761 GLY B O 1
ATOM 13770 N N . LYS B 1 762 ? 26.25 -35.219 -22.047 1 93.69 762 LYS B N 1
ATOM 13771 C CA . LYS B 1 762 ? 26.859 -34.406 -23.109 1 93.69 762 LYS B CA 1
ATOM 13772 C C . LYS B 1 762 ? 27.25 -35.312 -24.297 1 93.69 762 LYS B C 1
ATOM 13774 O O . LYS B 1 762 ? 28.328 -35.875 -24.328 1 93.69 762 LYS B O 1
ATOM 13779 N N . ILE B 1 763 ? 26.469 -35.219 -25.312 1 93.56 763 ILE B N 1
ATOM 13780 C CA . ILE B 1 763 ? 26.625 -36.125 -26.438 1 93.56 763 ILE B CA 1
ATOM 13781 C C . ILE B 1 763 ? 27.766 -35.656 -27.328 1 93.56 763 ILE B C 1
ATOM 13783 O O . ILE B 1 763 ? 28.625 -36.438 -27.734 1 93.56 763 ILE B O 1
ATOM 13787 N N . ILE B 1 764 ? 27.703 -34.344 -27.656 1 93.19 764 ILE B N 1
ATOM 13788 C CA . ILE B 1 764 ? 28.734 -33.719 -28.453 1 93.19 764 ILE B CA 1
ATOM 13789 C C . ILE B 1 764 ? 29.297 -32.5 -27.703 1 93.19 764 ILE B C 1
ATOM 13791 O O . ILE B 1 764 ? 28.547 -31.703 -27.141 1 93.19 764 ILE B O 1
ATOM 13795 N N . GLN B 1 765 ? 30.594 -32.469 -27.562 1 90.38 765 GLN B N 1
ATOM 13796 C CA . GLN B 1 765 ? 31.266 -31.297 -27 1 90.38 765 GLN B CA 1
ATOM 13797 C C . GLN B 1 765 ? 32.531 -30.953 -27.781 1 90.38 765 GLN B C 1
ATOM 13799 O O . GLN B 1 765 ? 33.594 -31.547 -27.578 1 90.38 765 GLN B O 1
ATOM 13804 N N . THR B 1 766 ? 32.375 -30.047 -28.625 1 90.38 766 THR B N 1
ATOM 13805 C CA . THR B 1 766 ? 33.5 -29.5 -29.375 1 90.38 766 THR B CA 1
ATOM 13806 C C . THR B 1 766 ? 33.625 -28 -29.188 1 90.38 766 THR B C 1
ATOM 13808 O O . THR B 1 766 ? 32.844 -27.406 -28.406 1 90.38 766 THR B O 1
ATOM 13811 N N . ARG B 1 767 ? 34.594 -27.453 -29.812 1 84.38 767 ARG B N 1
ATOM 13812 C CA . ARG B 1 767 ? 34.781 -26.016 -29.672 1 84.38 767 ARG B CA 1
ATOM 13813 C C . ARG B 1 767 ? 33.594 -25.234 -30.203 1 84.38 767 ARG B C 1
ATOM 13815 O O . ARG B 1 767 ? 33.156 -24.25 -29.609 1 84.38 767 ARG B O 1
ATOM 13822 N N . ASP B 1 768 ? 32.969 -25.703 -31.234 1 89.31 768 ASP B N 1
ATOM 13823 C CA . ASP B 1 768 ? 31.906 -24.953 -31.891 1 89.31 768 ASP B CA 1
ATOM 13824 C C . ASP B 1 768 ? 30.531 -25.562 -31.578 1 89.31 768 ASP B C 1
ATOM 13826 O O . ASP B 1 768 ? 29.516 -24.875 -31.688 1 89.31 768 ASP B O 1
ATOM 13830 N N . TRP B 1 769 ? 30.5 -26.922 -31.328 1 92.31 769 TRP B N 1
ATOM 13831 C CA . TRP B 1 769 ? 29.234 -27.609 -31.141 1 92.31 769 TRP B CA 1
ATOM 13832 C C . TRP B 1 769 ? 29.125 -28.203 -29.75 1 92.31 769 TRP B C 1
ATOM 13834 O O . TRP B 1 769 ? 30.094 -28.766 -29.234 1 92.31 769 TRP B O 1
ATOM 13844 N N . SER B 1 770 ? 28.078 -27.969 -29.125 1 92.81 770 SER B N 1
ATOM 13845 C CA . SER B 1 770 ? 27.719 -28.672 -27.891 1 92.81 770 SER B CA 1
ATOM 13846 C C . SER B 1 770 ? 26.297 -29.203 -27.953 1 92.81 770 SER B C 1
ATOM 13848 O O . SER B 1 770 ? 25.391 -28.5 -28.406 1 92.81 770 SER B O 1
ATOM 13850 N N . TRP B 1 771 ? 26.078 -30.484 -27.75 1 95.25 771 TRP B N 1
ATOM 13851 C CA . TRP B 1 771 ? 24.766 -31.125 -27.719 1 95.25 771 TRP B CA 1
ATOM 13852 C C . TRP B 1 771 ? 24.562 -31.875 -26.406 1 95.25 771 TRP B C 1
ATOM 13854 O O . TRP B 1 771 ? 25.266 -32.844 -26.125 1 95.25 771 TRP B O 1
ATOM 13864 N N . ASN B 1 772 ? 23.641 -31.375 -25.625 1 94.06 772 ASN B N 1
ATOM 13865 C CA . ASN B 1 772 ? 23.297 -31.984 -24.344 1 94.06 772 ASN B CA 1
ATOM 13866 C C . ASN B 1 772 ? 21.875 -32.531 -24.344 1 94.06 772 ASN B C 1
ATOM 13868 O O . ASN B 1 772 ? 20.953 -31.906 -24.844 1 94.06 772 ASN B O 1
ATOM 13872 N N . LEU B 1 773 ? 21.703 -33.75 -23.859 1 95.81 773 LEU B N 1
ATOM 13873 C CA . LEU B 1 773 ? 20.406 -34.406 -23.719 1 95.81 773 LEU B CA 1
ATOM 13874 C C . LEU B 1 773 ? 20.094 -34.688 -22.25 1 95.81 773 LEU B C 1
ATOM 13876 O O . LEU B 1 773 ? 20.984 -35.062 -21.484 1 95.81 773 LEU B O 1
ATOM 13880 N N . SER B 1 774 ? 18.891 -34.375 -21.859 1 95 774 SER B N 1
ATOM 13881 C CA . SER B 1 774 ? 18.469 -34.656 -20.5 1 95 774 SER B CA 1
ATOM 13882 C C . SER B 1 774 ? 17.094 -35.344 -20.469 1 95 774 SER B C 1
ATOM 13884 O O . SER B 1 774 ? 16.219 -35 -21.266 1 95 774 SER B O 1
ATOM 13886 N N . VAL B 1 775 ? 16.906 -36.281 -19.625 1 96.19 775 VAL B N 1
ATOM 13887 C CA . VAL B 1 775 ? 15.641 -36.969 -19.406 1 96.19 775 VAL B CA 1
ATOM 13888 C C . VAL B 1 775 ? 15.406 -37.156 -17.906 1 96.19 775 VAL B C 1
ATOM 13890 O O . VAL B 1 775 ? 16.344 -37.469 -17.172 1 96.19 775 VAL B O 1
ATOM 13893 N N . ASN B 1 776 ? 14.234 -36.844 -17.469 1 95.69 776 ASN B N 1
ATOM 13894 C CA . ASN B 1 776 ? 13.852 -37.125 -16.078 1 95.69 776 ASN B CA 1
ATOM 13895 C C . ASN B 1 776 ? 12.477 -37.781 -16 1 95.69 776 ASN B C 1
ATOM 13897 O O . ASN B 1 776 ? 11.758 -37.844 -17 1 95.69 776 ASN B O 1
ATOM 13901 N N . GLY B 1 777 ? 12.219 -38.312 -14.805 1 96.19 777 GLY B N 1
ATOM 13902 C CA . GLY B 1 777 ? 10.945 -39 -14.648 1 96.19 777 GLY B CA 1
ATOM 13903 C C . GLY B 1 777 ? 10.602 -39.312 -13.203 1 96.19 777 GLY B C 1
ATOM 13904 O O . GLY B 1 777 ? 11.484 -39.344 -12.344 1 96.19 777 GLY B O 1
ATOM 13905 N N . LEU B 1 778 ? 9.312 -39.469 -12.922 1 96.44 778 LEU B N 1
ATOM 13906 C CA . LEU B 1 778 ? 8.773 -39.812 -11.609 1 96.44 778 LEU B CA 1
ATOM 13907 C C . LEU B 1 778 ? 7.711 -40.875 -11.727 1 96.44 778 LEU B C 1
ATOM 13909 O O . LEU B 1 778 ? 6.793 -40.781 -12.547 1 96.44 778 LEU B O 1
ATOM 13913 N N . HIS B 1 779 ? 7.906 -41.906 -11.055 1 96.5 779 HIS B N 1
ATOM 13914 C CA . HIS B 1 779 ? 6.883 -42.906 -10.805 1 96.5 779 HIS B CA 1
ATOM 13915 C C . HIS B 1 779 ? 6.449 -42.906 -9.344 1 96.5 779 HIS B C 1
ATOM 13917 O O . HIS B 1 779 ? 7.281 -43.062 -8.445 1 96.5 779 HIS B O 1
ATOM 13923 N N . SER B 1 780 ? 5.25 -42.688 -9.133 1 94.31 780 SER B N 1
ATOM 13924 C CA . SER B 1 780 ? 4.75 -42.625 -7.766 1 94.31 780 SER B CA 1
ATOM 13925 C C . SER B 1 780 ? 3.424 -43.375 -7.629 1 94.31 780 SER B C 1
ATOM 13927 O O . SER B 1 780 ? 2.59 -43.312 -8.531 1 94.31 780 SER B O 1
ATOM 13929 N N . LYS B 1 781 ? 3.217 -44 -6.512 1 94.62 781 LYS B N 1
ATOM 13930 C CA . LYS B 1 781 ? 1.972 -44.688 -6.172 1 94.62 781 LYS B CA 1
ATOM 13931 C C . LYS B 1 781 ? 1.556 -44.406 -4.734 1 94.62 781 LYS B C 1
ATOM 13933 O O . LYS B 1 781 ? 2.348 -44.562 -3.807 1 94.62 781 LYS B O 1
ATOM 13938 N N . THR B 1 782 ? 0.397 -44 -4.672 1 93.88 782 THR B N 1
ATOM 13939 C CA . THR B 1 782 ? -0.146 -43.688 -3.35 1 93.88 782 THR B CA 1
ATOM 13940 C C . THR B 1 782 ? -1.283 -44.656 -3.004 1 93.88 782 THR B C 1
ATOM 13942 O O . THR B 1 782 ? -2.119 -44.969 -3.854 1 93.88 782 THR B O 1
ATOM 13945 N N . THR B 1 783 ? -1.29 -45.094 -1.758 1 94.62 783 THR B N 1
ATOM 13946 C CA . THR B 1 783 ? -2.316 -46.031 -1.292 1 94.62 783 THR B CA 1
ATOM 13947 C C . THR B 1 783 ? -2.91 -45.562 0.032 1 94.62 783 THR B C 1
ATOM 13949 O O . THR B 1 783 ? -2.178 -45.156 0.941 1 94.62 783 THR B O 1
ATOM 13952 N N . ILE B 1 784 ? -4.211 -45.656 0.105 1 92.88 784 ILE B N 1
ATOM 13953 C CA . ILE B 1 784 ? -4.898 -45.344 1.351 1 92.88 784 ILE B CA 1
ATOM 13954 C C . ILE B 1 784 ? -4.848 -46.531 2.293 1 92.88 784 ILE B C 1
ATOM 13956 O O . ILE B 1 784 ? -5.254 -47.656 1.925 1 92.88 784 ILE B O 1
ATOM 13960 N N . LEU B 1 785 ? -4.422 -46.312 3.488 1 93 785 LEU B N 1
ATOM 13961 C CA . LEU B 1 785 ? -4.281 -47.406 4.434 1 93 785 LEU B CA 1
ATOM 13962 C C . LEU B 1 785 ? -5.465 -47.438 5.398 1 93 785 LEU B C 1
ATOM 13964 O O . LEU B 1 785 ? -5.906 -48.531 5.797 1 93 785 LEU B O 1
ATOM 13968 N N . ASN B 1 786 ? -5.902 -46.281 5.824 1 89 786 ASN B N 1
ATOM 13969 C CA . ASN B 1 786 ? -7.031 -46.188 6.742 1 89 786 ASN B CA 1
ATOM 13970 C C . ASN B 1 786 ? -7.797 -44.875 6.559 1 89 786 ASN B C 1
ATOM 13972 O O . ASN B 1 786 ? -7.199 -43.844 6.297 1 89 786 ASN B O 1
ATOM 13976 N N . ILE B 1 787 ? -9.07 -45 6.641 1 85.62 787 ILE B N 1
ATOM 13977 C CA . ILE B 1 787 ? -9.891 -43.812 6.586 1 85.62 787 ILE B CA 1
ATOM 13978 C C . ILE B 1 787 ? -10.883 -43.812 7.75 1 85.62 787 ILE B C 1
ATOM 13980 O O . ILE B 1 787 ? -11.156 -44.844 8.344 1 85.62 787 ILE B O 1
ATOM 13984 N N . SER B 1 788 ? -11.375 -42.719 8.023 1 77.94 788 SER B N 1
ATOM 13985 C CA . SER B 1 788 ? -12.336 -42.594 9.109 1 77.94 788 SER B CA 1
ATOM 13986 C C . SER B 1 788 ? -13.711 -43.125 8.703 1 77.94 788 SER B C 1
ATOM 13988 O O . SER B 1 788 ? -13.992 -43.25 7.512 1 77.94 788 SER B O 1
ATOM 13990 N N . ASP B 1 789 ? -14.5 -43.344 9.711 1 73.69 789 ASP B N 1
ATOM 13991 C CA . ASP B 1 789 ? -15.859 -43.812 9.445 1 73.69 789 ASP B CA 1
ATOM 13992 C C . ASP B 1 789 ? -16.688 -42.75 8.766 1 73.69 789 ASP B C 1
ATOM 13994 O O . ASP B 1 789 ? -17.562 -43.031 7.949 1 73.69 789 ASP B O 1
ATOM 13998 N N . ALA B 1 790 ? -16.328 -41.562 9.102 1 70.94 790 ALA B N 1
ATOM 13999 C CA . ALA B 1 790 ? -17.031 -40.438 8.461 1 70.94 790 ALA B CA 1
ATOM 14000 C C . ALA B 1 790 ? -16.766 -40.406 6.961 1 70.94 790 ALA B C 1
ATOM 14002 O O . ALA B 1 790 ? -17.672 -40.125 6.168 1 70.94 790 ALA B O 1
ATOM 14003 N N . LEU B 1 791 ? -15.609 -40.594 6.617 1 77.19 791 LEU B N 1
ATOM 14004 C CA . LEU B 1 791 ? -15.258 -40.594 5.203 1 77.19 791 LEU B CA 1
ATOM 14005 C C . LEU B 1 791 ? -15.875 -41.781 4.488 1 77.19 791 LEU B C 1
ATOM 14007 O O . LEU B 1 791 ? -16.234 -41.688 3.314 1 77.19 791 LEU B O 1
ATOM 14011 N N . LYS B 1 792 ? -15.984 -42.875 5.156 1 79.31 792 LYS B N 1
ATOM 14012 C CA . LYS B 1 792 ? -16.656 -44.031 4.57 1 79.31 792 LYS B CA 1
ATOM 14013 C C . LYS B 1 792 ? -18.125 -43.719 4.266 1 79.31 792 LYS B C 1
ATOM 14015 O O . LYS B 1 792 ? -18.641 -44.094 3.221 1 79.31 792 LYS B O 1
ATOM 14020 N N . ARG B 1 793 ? -18.688 -43.031 5.215 1 76 793 ARG B N 1
ATOM 14021 C CA . ARG B 1 793 ? -20.078 -42.625 5 1 76 793 ARG B CA 1
ATOM 14022 C C . ARG B 1 793 ? -20.203 -41.656 3.836 1 76 793 ARG B C 1
ATOM 14024 O O . ARG B 1 793 ? -21.141 -41.719 3.047 1 76 793 ARG B O 1
ATOM 14031 N N . LYS B 1 794 ? -19.297 -40.719 3.812 1 76.75 794 LYS B N 1
ATOM 14032 C CA . LYS B 1 794 ? -19.297 -39.781 2.699 1 76.75 794 LYS B CA 1
ATOM 14033 C C . LYS B 1 794 ? -19.141 -40.5 1.364 1 76.75 794 LYS B C 1
ATOM 14035 O O . LYS B 1 794 ? -19.766 -40.125 0.372 1 76.75 794 LYS B O 1
ATOM 14040 N N . ASN B 1 795 ? -18.328 -41.438 1.401 1 81.5 795 ASN B N 1
ATOM 14041 C CA . ASN B 1 795 ? -18.141 -42.25 0.193 1 81.5 795 ASN B CA 1
ATOM 14042 C C . ASN B 1 795 ? -19.438 -42.906 -0.248 1 81.5 795 ASN B C 1
ATOM 14044 O O . ASN B 1 795 ? -19.734 -42.969 -1.443 1 81.5 795 ASN B O 1
ATOM 14048 N N . GLU B 1 796 ? -20.109 -43.375 0.71 1 78.25 796 GLU B N 1
ATOM 14049 C CA . GLU B 1 796 ? -21.406 -44 0.397 1 78.25 796 GLU B CA 1
ATOM 14050 C C . GLU B 1 796 ? -22.359 -43 -0.217 1 78.25 796 GLU B C 1
ATOM 14052 O O . GLU B 1 796 ? -23.078 -43.312 -1.164 1 78.25 796 GLU B O 1
ATOM 14057 N N . ASN B 1 797 ? -22.312 -41.875 0.35 1 76.69 797 ASN B N 1
ATOM 14058 C CA . ASN B 1 797 ? -23.141 -40.812 -0.213 1 76.69 797 ASN B CA 1
ATOM 14059 C C . ASN B 1 797 ? -22.672 -40.406 -1.608 1 76.69 797 ASN B C 1
ATOM 14061 O O . ASN B 1 797 ? -23.5 -40.219 -2.508 1 76.69 797 ASN B O 1
ATOM 14065 N N . ASN B 1 798 ? -21.406 -40.25 -1.7 1 77.81 798 ASN B N 1
ATOM 14066 C CA . ASN B 1 798 ? -20.859 -39.875 -2.99 1 77.81 798 ASN B CA 1
ATOM 14067 C C . ASN B 1 798 ? -21.156 -40.906 -4.07 1 77.81 798 ASN B C 1
ATOM 14069 O O . ASN B 1 798 ? -21.359 -40.562 -5.234 1 77.81 798 ASN B O 1
ATOM 14073 N N . SER B 1 799 ? -21.188 -42.094 -3.676 1 77.81 799 SER B N 1
ATOM 14074 C CA . SER B 1 799 ? -21.438 -43.188 -4.625 1 77.81 799 SER B CA 1
ATOM 14075 C C . SER B 1 799 ? -22.875 -43.125 -5.16 1 77.81 799 SER B C 1
ATOM 14077 O O . SER B 1 799 ? -23.156 -43.656 -6.234 1 77.81 799 SER B O 1
ATOM 14079 N N . GLN B 1 800 ? -23.656 -42.438 -4.414 1 73.62 800 GLN B N 1
ATOM 14080 C CA . GLN B 1 800 ? -25.062 -42.406 -4.797 1 73.62 800 GLN B CA 1
ATOM 14081 C C . GLN B 1 800 ? -25.375 -41.156 -5.637 1 73.62 800 GLN B C 1
ATOM 14083 O O . GLN B 1 800 ? -26.453 -41.062 -6.23 1 73.62 800 GLN B O 1
ATOM 14088 N N . VAL B 1 801 ? -24.453 -40.281 -5.59 1 72.44 801 VAL B N 1
ATOM 14089 C CA . VAL B 1 801 ? -24.688 -39.062 -6.348 1 72.44 801 VAL B CA 1
ATOM 14090 C C . VAL B 1 801 ? -24.516 -39.344 -7.84 1 72.44 801 VAL B C 1
ATOM 14092 O O . VAL B 1 801 ? -23.469 -39.812 -8.273 1 72.44 801 VAL B O 1
ATOM 14095 N N . ASN B 1 802 ? -25.516 -39.188 -8.586 1 67.06 802 ASN B N 1
ATOM 14096 C CA . ASN B 1 802 ? -25.469 -39.438 -10.023 1 67.06 802 ASN B CA 1
ATOM 14097 C C . ASN B 1 802 ? -25.953 -38.219 -10.812 1 67.06 802 ASN B C 1
ATOM 14099 O O . ASN B 1 802 ? -26.625 -38.375 -11.836 1 67.06 802 ASN B O 1
ATOM 14103 N N . ASP B 1 803 ? -25.688 -37.094 -10.273 1 66.25 803 ASP B N 1
ATOM 14104 C CA . ASP B 1 803 ? -26.188 -35.906 -10.938 1 66.25 803 ASP B CA 1
ATOM 14105 C C . ASP B 1 803 ? -25.047 -35 -11.414 1 66.25 803 ASP B C 1
ATOM 14107 O O . ASP B 1 803 ? -25.25 -33.844 -11.734 1 66.25 803 ASP B O 1
ATOM 14111 N N . GLU B 1 804 ? -23.906 -35.594 -11.391 1 73.81 804 GLU B N 1
ATOM 14112 C CA . GLU B 1 804 ? -22.75 -34.812 -11.852 1 73.81 804 GLU B CA 1
ATOM 14113 C C . GLU B 1 804 ? -22.109 -35.469 -13.078 1 73.81 804 GLU B C 1
ATOM 14115 O O . GLU B 1 804 ? -22.375 -36.656 -13.367 1 73.81 804 GLU B O 1
ATOM 14120 N N . VAL B 1 805 ? -21.375 -34.719 -13.805 1 74.88 805 VAL B N 1
ATOM 14121 C CA . VAL B 1 805 ? -20.797 -35.156 -15.07 1 74.88 805 VAL B CA 1
ATOM 14122 C C . VAL B 1 805 ? -19.719 -36.219 -14.82 1 74.88 805 VAL B C 1
ATOM 14124 O O . VAL B 1 805 ? -19.469 -37.062 -15.672 1 74.88 805 VAL B O 1
ATOM 14127 N N . ALA B 1 806 ? -19.109 -36.156 -13.727 1 77.62 806 ALA B N 1
ATOM 14128 C CA . ALA B 1 806 ? -18.094 -37.125 -13.344 1 77.62 806 ALA B CA 1
ATOM 14129 C C . ALA B 1 806 ? -18.375 -37.688 -11.961 1 77.62 806 ALA B C 1
ATOM 14131 O O . ALA B 1 806 ? -19.031 -37.062 -11.141 1 77.62 806 ALA B O 1
ATOM 14132 N N . PRO B 1 807 ? -17.938 -38.938 -11.812 1 81.06 807 PRO B N 1
ATOM 14133 C CA . PRO B 1 807 ? -18.125 -39.5 -10.469 1 81.06 807 PRO B CA 1
ATOM 14134 C C . PRO B 1 807 ? -17.344 -38.719 -9.398 1 81.06 807 PRO B C 1
ATOM 14136 O O . PRO B 1 807 ? -16.234 -38.25 -9.648 1 81.06 807 PRO B O 1
ATOM 14139 N N . ARG B 1 808 ? -18.016 -38.594 -8.312 1 80.88 808 ARG B N 1
ATOM 14140 C CA . ARG B 1 808 ? -17.312 -37.938 -7.199 1 80.88 808 ARG B CA 1
ATOM 14141 C C . ARG B 1 808 ? -16.188 -38.844 -6.672 1 80.88 808 ARG B C 1
ATOM 14143 O O . ARG B 1 808 ? -16.234 -40.062 -6.789 1 80.88 808 ARG B O 1
ATOM 14150 N N . LEU B 1 809 ? -15.289 -38.188 -6.156 1 82.56 809 LEU B N 1
ATOM 14151 C CA . LEU B 1 809 ? -14.141 -38.906 -5.598 1 82.56 809 LEU B CA 1
ATOM 14152 C C . LEU B 1 809 ? -14.555 -39.75 -4.41 1 82.56 809 LEU B C 1
ATOM 14154 O O . LEU B 1 809 ? -15.383 -39.344 -3.598 1 82.56 809 LEU B O 1
ATOM 14158 N N . GLN B 1 810 ? -14.102 -40.938 -4.445 1 86.75 810 GLN B N 1
ATOM 14159 C CA . GLN B 1 810 ? -14.266 -41.875 -3.338 1 86.75 810 GLN B CA 1
ATOM 14160 C C . GLN B 1 810 ? -12.914 -42.344 -2.818 1 86.75 810 GLN B C 1
ATOM 14162 O O . GLN B 1 810 ? -11.992 -42.594 -3.6 1 86.75 810 GLN B O 1
ATOM 14167 N N . PHE B 1 811 ? -12.883 -42.469 -1.497 1 88.56 811 PHE B N 1
ATOM 14168 C CA . PHE B 1 811 ? -11.656 -42.906 -0.846 1 88.56 811 PHE B CA 1
ATOM 14169 C C . PHE B 1 811 ? -11.875 -44.25 -0.158 1 88.56 811 PHE B C 1
ATOM 14171 O O . PHE B 1 811 ? -12.664 -44.344 0.787 1 88.56 811 PHE B O 1
ATOM 14178 N N . ARG B 1 812 ? -11.18 -45.25 -0.693 1 90.19 812 ARG B N 1
ATOM 14179 C CA . ARG B 1 812 ? -11.32 -46.594 -0.119 1 90.19 812 ARG B CA 1
ATOM 14180 C C . ARG B 1 812 ? -9.969 -47.156 0.323 1 90.19 812 ARG B C 1
ATOM 14182 O O . ARG B 1 812 ? -8.953 -46.906 -0.337 1 90.19 812 ARG B O 1
ATOM 14189 N N . GLU B 1 813 ? -9.984 -47.938 1.423 1 91.31 813 GLU B N 1
ATOM 14190 C CA . GLU B 1 813 ? -8.766 -48.531 1.965 1 91.31 813 GLU B CA 1
ATOM 14191 C C . GLU B 1 813 ? -8.164 -49.531 0.994 1 91.31 813 GLU B C 1
ATOM 14193 O O . GLU B 1 813 ? -8.883 -50.344 0.42 1 91.31 813 GLU B O 1
ATOM 14198 N N . GLY B 1 814 ? -6.867 -49.344 0.782 1 92.38 814 GLY B N 1
ATOM 14199 C CA . GLY B 1 814 ? -6.148 -50.25 -0.089 1 92.38 814 GLY B CA 1
ATOM 14200 C C . GLY B 1 814 ? -6.039 -49.75 -1.519 1 92.38 814 GLY B C 1
ATOM 14201 O O . GLY B 1 814 ? -5.305 -50.344 -2.326 1 92.38 814 GLY B O 1
ATOM 14202 N N . GLU B 1 815 ? -6.73 -48.844 -1.804 1 93.06 815 GLU B N 1
ATOM 14203 C CA . GLU B 1 815 ? -6.738 -48.312 -3.168 1 93.06 815 GLU B CA 1
ATOM 14204 C C . GLU B 1 815 ? -6.113 -46.906 -3.232 1 93.06 815 GLU B C 1
ATOM 14206 O O . GLU B 1 815 ? -5.762 -46.344 -2.201 1 93.06 815 GLU B O 1
ATOM 14211 N N . SER B 1 816 ? -5.973 -46.5 -4.469 1 93.06 816 SER B N 1
ATOM 14212 C CA . SER B 1 816 ? -5.41 -45.188 -4.711 1 93.06 816 SER B CA 1
ATOM 14213 C C . SER B 1 816 ? -6.414 -44.094 -4.383 1 93.06 816 SER B C 1
ATOM 14215 O O . SER B 1 816 ? -7.613 -44.25 -4.617 1 93.06 816 SER B O 1
ATOM 14217 N N . PRO B 1 817 ? -5.922 -42.969 -3.848 1 89.56 817 PRO B N 1
ATOM 14218 C CA . PRO B 1 817 ? -6.824 -41.844 -3.611 1 89.56 817 PRO B CA 1
ATOM 14219 C C . PRO B 1 817 ? -7.383 -41.25 -4.906 1 89.56 817 PRO B C 1
ATOM 14221 O O . PRO B 1 817 ? -8.367 -40.5 -4.875 1 89.56 817 PRO B O 1
ATOM 14224 N N . THR B 1 818 ? -6.762 -41.562 -6.004 1 90.38 818 THR B N 1
ATOM 14225 C CA . THR B 1 818 ? -7.207 -41.031 -7.281 1 90.38 818 THR B CA 1
ATOM 14226 C C . THR B 1 818 ? -7.867 -42.094 -8.133 1 90.38 818 THR B C 1
ATOM 14228 O O . THR B 1 818 ? -7.957 -41.969 -9.352 1 90.38 818 THR B O 1
ATOM 14231 N N . ALA B 1 819 ? -8.305 -43.062 -7.512 1 93.12 819 ALA B N 1
ATOM 14232 C CA . ALA B 1 819 ? -8.992 -44.156 -8.219 1 93.12 819 ALA B CA 1
ATOM 14233 C C . ALA B 1 819 ? -10.344 -43.688 -8.758 1 93.12 819 ALA B C 1
ATOM 14235 O O . ALA B 1 819 ? -11.031 -42.875 -8.117 1 93.12 819 ALA B O 1
ATOM 14236 N N . ILE B 1 820 ? -10.656 -44.219 -9.922 1 93.81 820 ILE B N 1
ATOM 14237 C CA . ILE B 1 820 ? -11.945 -43.938 -10.523 1 93.81 820 ILE B CA 1
ATOM 14238 C C . ILE B 1 820 ? -12.898 -45.094 -10.297 1 93.81 820 ILE B C 1
ATOM 14240 O O . ILE B 1 820 ? -12.656 -46.188 -10.781 1 93.81 820 ILE B O 1
ATOM 14244 N N . TYR B 1 821 ? -13.969 -44.812 -9.562 1 93 821 TYR B N 1
ATOM 14245 C CA . TYR B 1 821 ? -14.945 -45.875 -9.289 1 93 821 TYR B CA 1
ATOM 14246 C C . TYR B 1 821 ? -16.125 -45.781 -10.258 1 93 821 TYR B C 1
ATOM 14248 O O . TYR B 1 821 ? -16.719 -44.719 -10.422 1 93 821 TYR B O 1
ATOM 14256 N N . ALA B 1 822 ? -16.328 -46.844 -10.922 1 94 822 ALA B N 1
ATOM 14257 C CA . ALA B 1 822 ? -17.438 -46.969 -11.883 1 94 822 ALA B CA 1
ATOM 14258 C C . ALA B 1 822 ? -17.906 -48.406 -12.008 1 94 822 ALA B C 1
ATOM 14260 O O . ALA B 1 822 ? -17.25 -49.312 -11.492 1 94 822 ALA B O 1
ATOM 14261 N N . VAL B 1 823 ? -19.125 -48.531 -12.555 1 94.69 823 VAL B N 1
ATOM 14262 C CA . VAL B 1 823 ? -19.641 -49.875 -12.828 1 94.69 823 VAL B CA 1
ATOM 14263 C C . VAL B 1 823 ? -19.047 -50.406 -14.125 1 94.69 823 VAL B C 1
ATOM 14265 O O . VAL B 1 823 ? -18.953 -49.656 -15.117 1 94.69 823 VAL B O 1
ATOM 14268 N N . ARG B 1 824 ? -18.641 -51.625 -14.156 1 95.81 824 ARG B N 1
ATOM 14269 C CA . ARG B 1 824 ? -18.109 -52.219 -15.367 1 95.81 824 ARG B CA 1
ATOM 14270 C C . ARG B 1 824 ? -19.188 -52.406 -16.406 1 95.81 824 ARG B C 1
ATOM 14272 O O . ARG B 1 824 ? -20.328 -52.781 -16.078 1 95.81 824 ARG B O 1
ATOM 14279 N N . SER B 1 825 ? -18.781 -52.156 -17.594 1 95.81 825 SER B N 1
ATOM 14280 C CA . SER B 1 825 ? -19.75 -52.25 -18.688 1 95.81 825 SER B CA 1
ATOM 14281 C C . SER B 1 825 ? -19.25 -53.188 -19.781 1 95.81 825 SER B C 1
ATOM 14283 O O . SER B 1 825 ? -18.062 -53.219 -20.109 1 95.81 825 SER B O 1
ATOM 14285 N N . ALA B 1 826 ? -20.125 -54.062 -20.297 1 94.5 826 ALA B N 1
ATOM 14286 C CA . ALA B 1 826 ? -19.812 -54.906 -21.438 1 94.5 826 ALA B CA 1
ATOM 14287 C C . ALA B 1 826 ? -20.172 -54.25 -22.75 1 94.5 826 ALA B C 1
ATOM 14289 O O . ALA B 1 826 ? -20.062 -54.844 -23.828 1 94.5 826 ALA B O 1
ATOM 14290 N N . GLY B 1 827 ? -20.422 -53 -22.672 1 92.81 827 GLY B N 1
ATOM 14291 C CA . GLY B 1 827 ? -20.781 -52.25 -23.875 1 92.81 827 GLY B CA 1
ATOM 14292 C C . GLY B 1 827 ? -22.281 -52.188 -24.109 1 92.81 827 GLY B C 1
ATOM 14293 O O . GLY B 1 827 ? -23.062 -52.469 -23.203 1 92.81 827 GLY B O 1
ATOM 14294 N N . ILE B 1 828 ? -22.641 -51.719 -25.312 1 93.69 828 ILE B N 1
ATOM 14295 C CA . ILE B 1 828 ? -24.047 -51.594 -25.703 1 93.69 828 ILE B CA 1
ATOM 14296 C C . ILE B 1 828 ? -24.484 -52.812 -26.516 1 93.69 828 ILE B C 1
ATOM 14298 O O . ILE B 1 828 ? -23.844 -53.188 -27.5 1 93.69 828 ILE B O 1
ATOM 14302 N N . ASP B 1 829 ? -25.625 -53.375 -26.016 1 93.44 829 ASP B N 1
ATOM 14303 C CA . ASP B 1 829 ? -26.203 -54.5 -26.734 1 93.44 829 ASP B CA 1
ATOM 14304 C C . ASP B 1 829 ? -26.672 -54.062 -28.125 1 93.44 829 ASP B C 1
ATOM 14306 O O . ASP B 1 829 ? -27.578 -53.219 -28.25 1 93.44 829 ASP B O 1
ATOM 14310 N N . PRO B 1 830 ? -26.047 -54.656 -29.188 1 93.56 830 PRO B N 1
ATOM 14311 C CA . PRO B 1 830 ? -26.438 -54.219 -30.531 1 93.56 830 PRO B CA 1
ATOM 14312 C C . PRO B 1 830 ? -27.906 -54.5 -30.844 1 93.56 830 PRO B C 1
ATOM 14314 O O . PRO B 1 830 ? -28.5 -53.844 -31.703 1 93.56 830 PRO B O 1
ATOM 14317 N N . ALA B 1 831 ? -28.562 -55.5 -30.203 1 92.94 831 ALA B N 1
ATOM 14318 C CA . ALA B 1 831 ? -29.938 -55.875 -30.484 1 92.94 831 ALA B CA 1
ATOM 14319 C C . ALA B 1 831 ? -30.938 -54.938 -29.828 1 92.94 831 ALA B C 1
ATOM 14321 O O . ALA B 1 831 ? -31.922 -54.531 -30.438 1 92.94 831 ALA B O 1
ATOM 14322 N N . SER B 1 832 ? -30.703 -54.625 -28.562 1 90.88 832 SER B N 1
ATOM 14323 C CA . SER B 1 832 ? -31.688 -53.844 -27.812 1 90.88 832 SER B CA 1
ATOM 14324 C C . SER B 1 832 ? -31.266 -52.375 -27.688 1 90.88 832 SER B C 1
ATOM 14326 O O . SER B 1 832 ? -32.094 -51.5 -27.406 1 90.88 832 SER B O 1
ATOM 14328 N N . GLY B 1 833 ? -30 -52.125 -27.906 1 90.44 833 GLY B N 1
ATOM 14329 C CA . GLY B 1 833 ? -29.5 -50.75 -27.734 1 90.44 833 GLY B CA 1
ATOM 14330 C C . GLY B 1 833 ? -29.312 -50.375 -26.281 1 90.44 833 GLY B C 1
ATOM 14331 O O . GLY B 1 833 ? -28.984 -49.219 -25.969 1 90.44 833 GLY B O 1
ATOM 14332 N N . LYS B 1 834 ? -29.453 -51.281 -25.328 1 90.62 834 LYS B N 1
ATOM 14333 C CA . LYS B 1 834 ? -29.266 -51.031 -23.906 1 90.62 834 LYS B CA 1
ATOM 14334 C C . LYS B 1 834 ? -27.859 -51.375 -23.453 1 90.62 834 LYS B C 1
ATOM 14336 O O . LYS B 1 834 ? -27.188 -52.219 -24.062 1 90.62 834 LYS B O 1
ATOM 14341 N N . GLU B 1 835 ? -27.453 -50.688 -22.469 1 92.62 835 GLU B N 1
ATOM 14342 C CA . GLU B 1 835 ? -26.125 -51 -21.922 1 92.62 835 GLU B CA 1
ATOM 14343 C C . GLU B 1 835 ? -26.156 -52.219 -21.047 1 92.62 835 GLU B C 1
ATOM 14345 O O . GLU B 1 835 ? -27.094 -52.438 -20.266 1 92.62 835 GLU B O 1
ATOM 14350 N N . ILE B 1 836 ? -25.172 -53.094 -21.219 1 95 836 ILE B N 1
ATOM 14351 C CA . ILE B 1 836 ? -25.016 -54.281 -20.391 1 95 836 ILE B CA 1
ATOM 14352 C C . ILE B 1 836 ? -24.016 -54 -19.281 1 95 836 ILE B C 1
ATOM 14354 O O . ILE B 1 836 ? -22.844 -53.719 -19.547 1 95 836 ILE B O 1
ATOM 14358 N N . PHE B 1 837 ? -24.469 -54.062 -18.062 1 95.69 837 PHE B N 1
ATOM 14359 C CA . PHE B 1 837 ? -23.609 -53.844 -16.906 1 95.69 837 PHE B CA 1
ATOM 14360 C C . PHE B 1 837 ? -23.047 -55.156 -16.375 1 95.69 837 PHE B C 1
ATOM 14362 O O . PHE B 1 837 ? -23.672 -56.219 -16.547 1 95.69 837 PHE B O 1
ATOM 14369 N N . ILE B 1 838 ? -21.859 -55.062 -15.844 1 96.38 838 ILE B N 1
ATOM 14370 C CA . ILE B 1 838 ? -21.234 -56.219 -15.219 1 96.38 838 ILE B CA 1
ATOM 14371 C C . ILE B 1 838 ? -21.234 -56.062 -13.703 1 96.38 838 ILE B C 1
ATOM 14373 O O . ILE B 1 838 ? -20.656 -55.125 -13.164 1 96.38 838 ILE B O 1
ATOM 14377 N N . LYS B 1 839 ? -21.875 -56.906 -12.992 1 95.12 839 LYS B N 1
ATOM 14378 C CA . LYS B 1 839 ? -21.953 -56.844 -11.539 1 95.12 839 LYS B CA 1
ATOM 14379 C C . LYS B 1 839 ? -20.609 -57.25 -10.914 1 95.12 839 LYS B C 1
ATOM 14381 O O . LYS B 1 839 ? -19.703 -57.688 -11.617 1 95.12 839 LYS B O 1
ATOM 14386 N N . LYS B 1 840 ? -20.531 -57.062 -9.664 1 92.25 840 LYS B N 1
ATOM 14387 C CA . LYS B 1 840 ? -19.312 -57.375 -8.945 1 92.25 840 LYS B CA 1
ATOM 14388 C C . LYS B 1 840 ? -18.969 -58.875 -9.055 1 92.25 840 LYS B C 1
ATOM 14390 O O . LYS B 1 840 ? -17.797 -59.219 -9.07 1 92.25 840 LYS B O 1
ATOM 14395 N N . ASP B 1 841 ? -20 -59.719 -9.219 1 91.19 841 ASP B N 1
ATOM 14396 C CA . ASP B 1 841 ? -19.781 -61.156 -9.281 1 91.19 841 ASP B CA 1
ATOM 14397 C C . ASP B 1 841 ? -19.516 -61.625 -10.711 1 91.19 841 ASP B C 1
ATOM 14399 O O . ASP B 1 841 ? -19.266 -62.781 -10.953 1 91.19 841 ASP B O 1
ATOM 14403 N N . GLY B 1 842 ? -19.547 -60.781 -11.672 1 91.69 842 GLY B N 1
ATOM 14404 C CA . GLY B 1 842 ? -19.188 -61.094 -13.047 1 91.69 842 GLY B CA 1
ATOM 14405 C C . GLY B 1 842 ? -20.406 -61.344 -13.93 1 91.69 842 GLY B C 1
ATOM 14406 O O . GLY B 1 842 ? -20.266 -61.469 -15.148 1 91.69 842 GLY B O 1
ATOM 14407 N N . SER B 1 843 ? -21.609 -61.375 -13.297 1 94.88 843 SER B N 1
ATOM 14408 C CA . SER B 1 843 ? -22.812 -61.625 -14.078 1 94.88 843 SER B CA 1
ATOM 14409 C C . SER B 1 843 ? -23.234 -60.375 -14.852 1 94.88 843 SER B C 1
ATOM 14411 O O . SER B 1 843 ? -22.906 -59.25 -14.453 1 94.88 843 SER B O 1
ATOM 14413 N N . TYR B 1 844 ? -23.844 -60.562 -15.93 1 95.5 844 TYR B N 1
ATOM 14414 C CA . TYR B 1 844 ? -24.312 -59.469 -16.766 1 95.5 844 TYR B CA 1
ATOM 14415 C C . TYR B 1 844 ? -25.734 -59.062 -16.375 1 95.5 844 TYR B C 1
ATOM 14417 O O . TYR B 1 844 ? -26.531 -59.906 -15.922 1 95.5 844 TYR B O 1
ATOM 14425 N N . THR B 1 845 ? -26.016 -57.812 -16.406 1 95.19 845 THR B N 1
ATOM 14426 C CA . THR B 1 845 ? -27.344 -57.281 -16.094 1 95.19 845 THR B CA 1
ATOM 14427 C C . THR B 1 845 ? -27.625 -56.031 -16.891 1 95.19 845 THR B C 1
ATOM 14429 O O . THR B 1 845 ? -26.703 -55.375 -17.391 1 95.19 845 THR B O 1
ATOM 14432 N N . TYR B 1 846 ? -28.906 -55.656 -17.094 1 93.25 846 TYR B N 1
ATOM 14433 C CA . TYR B 1 846 ? -29.297 -54.406 -17.719 1 93.25 846 TYR B CA 1
ATOM 14434 C C . TYR B 1 846 ? -29.625 -53.344 -16.672 1 93.25 846 TYR B C 1
ATOM 14436 O O . TYR B 1 846 ? -29.906 -52.188 -17 1 93.25 846 TYR B O 1
ATOM 14444 N N . GLU B 1 847 ? -29.516 -53.812 -15.391 1 91.94 847 GLU B N 1
ATOM 14445 C CA . GLU B 1 847 ? -29.859 -52.875 -14.312 1 91.94 847 GLU B CA 1
ATOM 14446 C C . GLU B 1 847 ? -28.609 -52.25 -13.703 1 91.94 847 GLU B C 1
ATOM 14448 O O . GLU B 1 847 ? -27.703 -52.969 -13.266 1 91.94 847 GLU B O 1
ATOM 14453 N N . TYR B 1 848 ? -28.594 -50.875 -13.742 1 90.94 848 TYR B N 1
ATOM 14454 C CA . TYR B 1 848 ? -27.484 -50.125 -13.141 1 90.94 848 TYR B CA 1
ATOM 14455 C C . TYR B 1 848 ? -27.609 -50.094 -11.625 1 90.94 848 TYR B C 1
ATOM 14457 O O . TYR B 1 848 ? -28.688 -49.844 -11.086 1 90.94 848 TYR B O 1
ATOM 14465 N N . ASP B 1 849 ? -26.562 -50.469 -10.922 1 89.31 849 ASP B N 1
ATOM 14466 C CA . ASP B 1 849 ? -26.516 -50.438 -9.461 1 89.31 849 ASP B CA 1
ATOM 14467 C C . ASP B 1 849 ? -25.188 -49.844 -8.977 1 89.31 849 ASP B C 1
ATOM 14469 O O . ASP B 1 849 ? -24.109 -50.344 -9.289 1 89.31 849 ASP B O 1
ATOM 14473 N N . THR B 1 850 ? -25.297 -48.75 -8.219 1 89.06 850 THR B N 1
ATOM 14474 C CA . THR B 1 850 ? -24.109 -48.062 -7.703 1 89.06 850 THR B CA 1
ATOM 14475 C C . THR B 1 850 ? -23.312 -48.969 -6.797 1 89.06 850 THR B C 1
ATOM 14477 O O . THR B 1 850 ? -22.109 -48.75 -6.574 1 89.06 850 THR B O 1
ATOM 14480 N N . ALA B 1 851 ? -23.969 -50 -6.254 1 87.44 851 ALA B N 1
ATOM 14481 C CA . ALA B 1 851 ? -23.297 -50.938 -5.367 1 87.44 851 ALA B CA 1
ATOM 14482 C C . ALA B 1 851 ? -22.281 -51.781 -6.137 1 87.44 851 ALA B C 1
ATOM 14484 O O . ALA B 1 851 ? -21.391 -52.375 -5.543 1 87.44 851 ALA B O 1
ATOM 14485 N N . ASP B 1 852 ? -22.391 -51.75 -7.449 1 91.88 852 ASP B N 1
ATOM 14486 C CA . ASP B 1 852 ? -21.5 -52.562 -8.281 1 91.88 852 ASP B CA 1
ATOM 14487 C C . ASP B 1 852 ? -20.281 -51.75 -8.734 1 91.88 852 ASP B C 1
ATOM 14489 O O . ASP B 1 852 ? -19.5 -52.219 -9.555 1 91.88 852 ASP B O 1
ATOM 14493 N N . GLN B 1 853 ? -20.125 -50.594 -8.195 1 92.62 853 GLN B N 1
ATOM 14494 C CA . GLN B 1 853 ? -18.969 -49.781 -8.555 1 92.62 853 GLN B CA 1
ATOM 14495 C C . GLN B 1 853 ? -17.672 -50.406 -8.055 1 92.62 853 GLN B C 1
ATOM 14497 O O . GLN B 1 853 ? -17.609 -50.906 -6.934 1 92.62 853 GLN B O 1
ATOM 14502 N N . VAL B 1 854 ? -16.719 -50.469 -8.906 1 92.38 854 VAL B N 1
ATOM 14503 C CA . VAL B 1 854 ? -15.391 -50.938 -8.555 1 92.38 854 VAL B CA 1
ATOM 14504 C C . VAL B 1 854 ? -14.336 -49.969 -9.109 1 92.38 854 VAL B C 1
ATOM 14506 O O . VAL B 1 854 ? -14.656 -49.094 -9.898 1 92.38 854 VAL B O 1
ATOM 14509 N N . ALA B 1 855 ? -13.125 -50.125 -8.586 1 93.81 855 ALA B N 1
ATOM 14510 C CA . ALA B 1 855 ? -12.039 -49.312 -9.109 1 93.81 855 ALA B CA 1
ATOM 14511 C C . ALA B 1 855 ? -11.68 -49.719 -10.539 1 93.81 855 ALA B C 1
ATOM 14513 O O . ALA B 1 855 ? -11.086 -50.781 -10.758 1 93.81 855 ALA B O 1
ATOM 14514 N N . CYS B 1 856 ? -12.039 -48.875 -11.508 1 94.69 856 CYS B N 1
ATOM 14515 C CA . CYS B 1 856 ? -11.867 -49.219 -12.922 1 94.69 856 CYS B CA 1
ATOM 14516 C C . CYS B 1 856 ? -10.648 -48.5 -13.5 1 94.69 856 CYS B C 1
ATOM 14518 O O . CYS B 1 856 ? -10.219 -48.812 -14.617 1 94.69 856 CYS B O 1
ATOM 14520 N N . GLY B 1 857 ? -10.055 -47.656 -12.82 1 94 857 GLY B N 1
ATOM 14521 C CA . GLY B 1 857 ? -8.906 -46.906 -13.297 1 94 857 GLY B CA 1
ATOM 14522 C C . GLY B 1 857 ? -8.289 -46 -12.234 1 94 857 GLY B C 1
ATOM 14523 O O . GLY B 1 857 ? -8.82 -45.906 -11.125 1 94 857 GLY B O 1
ATOM 14524 N N . ASP B 1 858 ? -7.141 -45.375 -12.555 1 94.44 858 ASP B N 1
ATOM 14525 C CA . ASP B 1 858 ? -6.422 -44.438 -11.688 1 94.44 858 ASP B CA 1
ATOM 14526 C C . ASP B 1 858 ? -5.895 -43.25 -12.469 1 94.44 85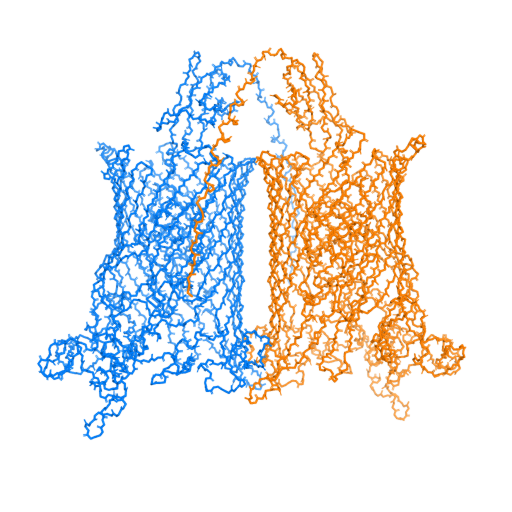8 ASP B C 1
ATOM 14528 O O . ASP B 1 858 ? -5.23 -43.406 -13.5 1 94.44 858 ASP B O 1
ATOM 14532 N N . THR B 1 859 ? -6.238 -42.094 -11.984 1 92.25 859 THR B N 1
ATOM 14533 C CA . THR B 1 859 ? -5.828 -40.906 -12.711 1 92.25 859 THR B CA 1
ATOM 14534 C C . THR B 1 859 ? -4.332 -40.656 -12.539 1 92.25 859 THR B C 1
ATOM 14536 O O . THR B 1 859 ? -3.734 -39.875 -13.289 1 92.25 859 THR B O 1
ATOM 14539 N N . ASN B 1 860 ? -3.703 -41.188 -11.555 1 92.31 860 ASN B N 1
ATOM 14540 C CA . ASN B 1 860 ? -2.268 -41.062 -11.336 1 92.31 860 ASN B CA 1
ATOM 14541 C C . ASN B 1 860 ? -1.468 -41.75 -12.438 1 92.31 860 ASN B C 1
ATOM 14543 O O . ASN B 1 860 ? -1.608 -42.969 -12.641 1 92.31 860 ASN B O 1
ATOM 14547 N N . PRO B 1 861 ? -0.571 -41.062 -13.07 1 94 861 PRO B N 1
ATOM 14548 C CA . PRO B 1 861 ? 0.212 -41.688 -14.133 1 94 861 PRO B CA 1
ATOM 14549 C C . PRO B 1 861 ? 1.256 -42.656 -13.586 1 94 861 PRO B C 1
ATOM 14551 O O . PRO B 1 861 ? 1.737 -42.5 -12.461 1 94 861 PRO B O 1
ATOM 14554 N N . THR B 1 862 ? 1.626 -43.594 -14.438 1 94.94 862 THR B N 1
ATOM 14555 C CA . THR B 1 862 ? 2.686 -44.531 -14.062 1 94.94 862 THR B CA 1
ATOM 14556 C C . THR B 1 862 ? 4.055 -43.844 -14.156 1 94.94 862 THR B C 1
ATOM 14558 O O . THR B 1 862 ? 4.941 -44.125 -13.344 1 94.94 862 THR B O 1
ATOM 14561 N N . LEU B 1 863 ? 4.145 -43.125 -15.211 1 95.81 863 LEU B N 1
ATOM 14562 C CA . LEU B 1 863 ? 5.395 -42.375 -15.398 1 95.81 863 LEU B CA 1
ATOM 14563 C C . LEU B 1 863 ? 5.137 -41 -16.016 1 95.81 863 LEU B C 1
ATOM 14565 O O . LEU B 1 863 ? 4.328 -40.875 -16.938 1 95.81 863 LEU B O 1
ATOM 14569 N N . GLN B 1 864 ? 5.73 -40.031 -15.484 1 95.19 864 GLN B N 1
ATOM 14570 C CA . GLN B 1 864 ? 5.68 -38.688 -16.031 1 95.19 864 GLN B CA 1
ATOM 14571 C C . GLN B 1 864 ? 7.035 -37.969 -15.914 1 95.19 864 GLN B C 1
ATOM 14573 O O . GLN B 1 864 ? 7.84 -38.312 -15.039 1 95.19 864 GLN B O 1
ATOM 14578 N N . GLY B 1 865 ? 7.328 -37.062 -16.781 1 95.81 865 GLY B N 1
ATOM 14579 C CA . GLY B 1 865 ? 8.617 -36.375 -16.781 1 95.81 865 GLY B CA 1
ATOM 14580 C C . GLY B 1 865 ? 8.828 -35.5 -18 1 95.81 865 GLY B C 1
ATOM 14581 O O . GLY B 1 865 ? 7.867 -34.969 -18.578 1 95.81 865 GLY B O 1
ATOM 14582 N N . THR B 1 866 ? 10.109 -35.219 -18.219 1 96.25 866 THR B N 1
ATOM 14583 C CA . THR B 1 866 ? 10.469 -34.344 -19.328 1 96.25 866 THR B CA 1
ATOM 14584 C C . THR B 1 866 ? 11.711 -34.875 -20.047 1 96.25 866 THR B C 1
ATOM 14586 O O . THR B 1 866 ? 12.539 -35.562 -19.453 1 96.25 866 THR B O 1
ATOM 14589 N N . PHE B 1 867 ? 11.812 -34.688 -21.266 1 95.69 867 PHE B N 1
ATOM 14590 C CA . PHE B 1 867 ? 13.039 -34.844 -22.031 1 95.69 867 PHE B CA 1
ATOM 14591 C C . PHE B 1 867 ? 13.422 -33.562 -22.75 1 95.69 867 PHE B C 1
ATOM 14593 O O . PHE B 1 867 ? 12.562 -32.875 -23.297 1 95.69 867 PHE B O 1
ATOM 14600 N N . SER B 1 868 ? 14.641 -33.156 -22.609 1 95.5 868 SER B N 1
ATOM 14601 C CA . SER B 1 868 ? 15.117 -31.891 -23.125 1 95.5 868 SER B CA 1
ATOM 14602 C C . SER B 1 868 ? 16.359 -32.062 -24 1 95.5 868 SER B C 1
ATOM 14604 O O . SER B 1 868 ? 17.156 -32.969 -23.781 1 95.5 868 SER B O 1
ATOM 14606 N N . SER B 1 869 ? 16.5 -31.219 -24.984 1 96 869 SER B N 1
ATOM 14607 C CA . SER B 1 869 ? 17.656 -31.172 -25.875 1 96 869 SER B CA 1
ATOM 14608 C C . SER B 1 869 ? 18.188 -29.75 -26.031 1 96 869 SER B C 1
ATOM 14610 O O . SER B 1 869 ? 17.453 -28.844 -26.406 1 96 869 SER B O 1
ATOM 14612 N N . LEU B 1 870 ? 19.391 -29.594 -25.656 1 94.69 870 LEU B N 1
ATOM 14613 C CA . LEU B 1 870 ? 20.062 -28.312 -25.812 1 94.69 870 LEU B CA 1
ATOM 14614 C C . LEU B 1 870 ? 21.203 -28.406 -26.828 1 94.69 870 LEU B C 1
ATOM 14616 O O . LEU B 1 870 ? 22.172 -29.141 -26.609 1 94.69 870 LEU B O 1
ATOM 14620 N N . VAL B 1 871 ? 21.125 -27.672 -27.875 1 96.25 871 VAL B N 1
ATOM 14621 C CA . VAL B 1 871 ? 22.141 -27.641 -28.906 1 96.25 871 VAL B CA 1
ATOM 14622 C C . VAL B 1 871 ? 22.719 -26.219 -29.016 1 96.25 871 VAL B C 1
ATOM 14624 O O . VAL B 1 871 ? 21.969 -25.25 -29.094 1 96.25 871 VAL B O 1
ATOM 14627 N N . THR B 1 872 ? 23.953 -26.172 -28.875 1 94.19 872 THR B N 1
ATOM 14628 C CA . THR B 1 872 ? 24.625 -24.891 -29.016 1 94.19 872 THR B CA 1
ATOM 14629 C C . THR B 1 872 ? 25.641 -24.922 -30.172 1 94.19 872 THR B C 1
ATOM 14631 O O . THR B 1 872 ? 26.453 -25.844 -30.234 1 94.19 872 THR B O 1
ATOM 14634 N N . TRP B 1 873 ? 25.578 -24.031 -31.094 1 95.81 873 TRP B N 1
ATOM 14635 C CA . TRP B 1 873 ? 26.547 -23.828 -32.156 1 95.81 873 TRP B CA 1
ATOM 14636 C C . TRP B 1 873 ? 27.125 -22.422 -32.125 1 95.81 873 TRP B C 1
ATOM 14638 O O . TRP B 1 873 ? 26.453 -21.453 -32.5 1 95.81 873 TRP B O 1
ATOM 14648 N N . LYS B 1 874 ? 28.297 -22.25 -31.609 1 92.12 874 LYS B N 1
ATOM 14649 C CA . LYS B 1 874 ? 28.953 -20.953 -31.422 1 92.12 874 LYS B CA 1
ATOM 14650 C C . LYS B 1 874 ? 28.109 -20.031 -30.547 1 92.12 874 LYS B C 1
ATOM 14652 O O . LYS B 1 874 ? 27.781 -20.375 -29.406 1 92.12 874 LYS B O 1
ATOM 14657 N N . ASN B 1 875 ? 27.531 -19.016 -31.25 1 92.31 875 ASN B N 1
ATOM 14658 C CA . ASN B 1 875 ? 26.766 -18.047 -30.453 1 92.31 875 ASN B CA 1
ATOM 14659 C C . ASN B 1 875 ? 25.266 -18.312 -30.531 1 92.31 875 ASN B C 1
ATOM 14661 O O . ASN B 1 875 ? 24.469 -17.562 -29.969 1 92.31 875 ASN B O 1
ATOM 14665 N N . LEU B 1 876 ? 24.906 -19.406 -31.172 1 95.38 876 LEU B N 1
ATOM 14666 C CA . LEU B 1 876 ? 23.5 -19.781 -31.297 1 95.38 876 LEU B CA 1
ATOM 14667 C C . LEU B 1 876 ? 23.172 -21 -30.438 1 95.38 876 LEU B C 1
ATOM 14669 O O . LEU B 1 876 ? 23.891 -22 -30.484 1 95.38 876 LEU B O 1
ATOM 14673 N N . SER B 1 877 ? 22.156 -20.891 -29.656 1 94.88 877 SER B N 1
ATOM 14674 C CA . SER B 1 877 ? 21.719 -22 -28.812 1 94.88 877 SER B CA 1
ATOM 14675 C C . SER B 1 877 ? 20.234 -22.297 -29 1 94.88 877 SER B C 1
ATOM 14677 O O . SER B 1 877 ? 19.438 -21.375 -29.141 1 94.88 877 SER B O 1
ATOM 14679 N N . MET B 1 878 ? 19.891 -23.547 -29.078 1 95.94 878 MET B N 1
ATOM 14680 C CA . MET B 1 878 ? 18.5 -24 -29.188 1 95.94 878 MET B CA 1
ATOM 14681 C C . MET B 1 878 ? 18.172 -24.984 -28.078 1 95.94 878 MET B C 1
ATOM 14683 O O . MET B 1 878 ? 18.891 -25.953 -27.859 1 95.94 878 MET B O 1
ATOM 14687 N N . ASN B 1 879 ? 17.109 -24.719 -27.359 1 95.62 879 ASN B N 1
ATOM 14688 C CA . ASN B 1 879 ? 16.656 -25.562 -26.266 1 95.62 879 ASN B CA 1
ATOM 14689 C C . ASN B 1 879 ? 15.242 -26.078 -26.5 1 95.62 879 ASN B C 1
ATOM 14691 O O . ASN B 1 879 ? 14.305 -25.297 -26.641 1 95.62 879 ASN B O 1
ATOM 14695 N N . LEU B 1 880 ? 15.078 -27.375 -26.609 1 96.31 880 LEU B N 1
ATOM 14696 C CA . LEU B 1 880 ? 13.789 -28.047 -26.781 1 96.31 880 LEU B CA 1
ATOM 14697 C C . LEU B 1 880 ? 13.422 -28.828 -25.516 1 96.31 880 LEU B C 1
ATOM 14699 O O . LEU B 1 880 ? 14.219 -29.609 -25 1 96.31 880 LEU B O 1
ATOM 14703 N N . ASN B 1 881 ? 12.211 -28.609 -25.031 1 96.25 881 ASN B N 1
ATOM 14704 C CA . ASN B 1 881 ? 11.719 -29.328 -23.859 1 96.25 881 ASN B CA 1
ATOM 14705 C C . ASN B 1 881 ? 10.391 -30 -24.141 1 96.25 881 ASN B C 1
ATOM 14707 O O . ASN B 1 881 ? 9.398 -29.344 -24.453 1 96.25 881 ASN B O 1
ATOM 14711 N N . PHE B 1 882 ? 10.328 -31.297 -23.984 1 96.38 882 PHE B N 1
ATOM 14712 C CA . PHE B 1 882 ? 9.117 -32.094 -24.125 1 96.38 882 PHE B CA 1
ATOM 14713 C C . PHE B 1 882 ? 8.68 -32.656 -22.781 1 96.38 882 PHE B C 1
ATOM 14715 O O . PHE B 1 882 ? 9.508 -33.094 -21.969 1 96.38 882 PHE B O 1
ATOM 14722 N N . SER B 1 883 ? 7.418 -32.594 -22.516 1 95.25 883 SER B N 1
ATOM 14723 C CA . SER B 1 883 ? 6.852 -33.219 -21.328 1 95.25 883 SER B CA 1
ATOM 14724 C C . SER B 1 883 ? 5.98 -34.406 -21.703 1 95.25 883 SER B C 1
ATOM 14726 O O . SER B 1 883 ? 5.371 -34.438 -22.766 1 95.25 883 SER B O 1
ATOM 14728 N N . TYR B 1 884 ? 5.992 -35.406 -20.812 1 95.75 884 TYR B N 1
ATOM 14729 C CA . TYR B 1 884 ? 5.195 -36.594 -21.109 1 95.75 884 TYR B CA 1
ATOM 14730 C C . TYR B 1 884 ? 4.523 -37.125 -19.844 1 95.75 884 TYR B C 1
ATOM 14732 O O . TYR B 1 884 ? 5.016 -36.906 -18.734 1 95.75 884 TYR B O 1
ATOM 14740 N N . ARG B 1 885 ? 3.432 -37.75 -19.953 1 94 885 ARG B N 1
ATOM 14741 C CA . ARG B 1 885 ? 2.678 -38.5 -18.953 1 94 885 ARG B CA 1
ATOM 14742 C C . ARG B 1 885 ? 2.068 -39.781 -19.531 1 94 885 ARG B C 1
ATOM 14744 O O . ARG B 1 885 ? 1.354 -39.719 -20.547 1 94 885 ARG B O 1
ATOM 14751 N N . PHE B 1 886 ? 2.359 -40.969 -18.844 1 94.19 886 PHE B N 1
ATOM 14752 C CA . PHE B 1 886 ? 1.917 -42.25 -19.359 1 94.19 886 PHE B CA 1
ATOM 14753 C C . PHE B 1 886 ? 1.318 -43.094 -18.266 1 94.19 886 PHE B C 1
ATOM 14755 O O . PHE B 1 886 ? 1.778 -43.062 -17.109 1 94.19 886 PHE B O 1
ATOM 14762 N N . GLY B 1 887 ? 0.313 -43.875 -18.703 1 94.12 887 GLY B N 1
ATOM 14763 C CA . GLY B 1 887 ? -0.165 -44.969 -17.875 1 94.12 887 GLY B CA 1
ATOM 14764 C C . GLY B 1 887 ? -1.32 -44.562 -16.969 1 94.12 887 GLY B C 1
ATOM 14765 O O . GLY B 1 887 ? -1.883 -45.406 -16.266 1 94.12 887 GLY B O 1
ATOM 14766 N N . GLY B 1 888 ? -1.699 -43.406 -16.938 1 94.56 888 GLY B N 1
ATOM 14767 C CA . GLY B 1 888 ? -2.863 -42.969 -16.172 1 94.56 888 GLY B CA 1
ATOM 14768 C C . GLY B 1 888 ? -4.164 -43.125 -16.938 1 94.56 888 GLY B C 1
ATOM 14769 O O . GLY B 1 888 ? -4.156 -43.438 -18.141 1 94.56 888 GLY B O 1
ATOM 14770 N N . ASP B 1 889 ? -5.25 -43.031 -16.156 1 95.56 889 ASP B N 1
ATOM 14771 C CA . ASP B 1 889 ? -6.586 -43.062 -16.75 1 95.56 889 ASP B CA 1
ATOM 14772 C C . ASP B 1 889 ? -7.352 -41.781 -16.453 1 95.56 889 ASP B C 1
ATOM 14774 O O . ASP B 1 889 ? -6.996 -41.031 -15.547 1 95.56 889 ASP B O 1
ATOM 14778 N N . MET B 1 890 ? -8.266 -41.531 -17.344 1 93.69 890 MET B N 1
ATOM 14779 C CA . MET B 1 890 ? -9.133 -40.375 -17.109 1 93.69 890 MET B CA 1
ATOM 14780 C C . MET B 1 890 ? -10.602 -40.75 -17.344 1 93.69 890 MET B C 1
ATOM 14782 O O . MET B 1 890 ? -10.898 -41.625 -18.156 1 93.69 890 MET B O 1
ATOM 14786 N N . TYR B 1 891 ? -11.453 -40.219 -16.469 1 93.44 891 TYR B N 1
ATOM 14787 C CA . TYR B 1 891 ? -12.875 -40.219 -16.797 1 93.44 891 TYR B CA 1
ATOM 14788 C C . TYR B 1 891 ? -13.227 -39.125 -17.781 1 93.44 891 TYR B C 1
ATOM 14790 O O . TYR B 1 891 ? -13.227 -37.938 -17.422 1 93.44 891 TYR B O 1
ATOM 14798 N N . ASN B 1 892 ? -13.484 -39.438 -18.938 1 93.94 892 ASN B N 1
ATOM 14799 C CA . ASN B 1 892 ? -13.773 -38.469 -19.984 1 93.94 892 ASN B CA 1
ATOM 14800 C C . ASN B 1 892 ? -15.18 -37.906 -19.844 1 93.94 892 ASN B C 1
ATOM 14802 O O . ASN B 1 892 ? -16.125 -38.406 -20.438 1 93.94 892 ASN B O 1
ATOM 14806 N N . SER B 1 893 ? -15.234 -36.812 -19.203 1 90.44 893 SER B N 1
ATOM 14807 C CA . SER B 1 893 ? -16.516 -36.156 -18.938 1 90.44 893 SER B CA 1
ATOM 14808 C C . SER B 1 893 ? -17.141 -35.594 -20.219 1 90.44 893 SER B C 1
ATOM 14810 O O . SER B 1 893 ? -18.359 -35.438 -20.297 1 90.44 893 SER B O 1
ATOM 14812 N N . THR B 1 894 ? -16.312 -35.344 -21.219 1 92.19 894 THR B N 1
ATOM 14813 C CA . THR B 1 894 ? -16.844 -34.875 -22.5 1 92.19 894 THR B CA 1
ATOM 14814 C C . THR B 1 894 ? -17.703 -35.938 -23.141 1 92.19 894 THR B C 1
ATOM 14816 O O . THR B 1 894 ? -18.797 -35.688 -23.656 1 92.19 894 THR B O 1
ATOM 14819 N N . ARG B 1 895 ? -17.25 -37.156 -23.156 1 92.62 895 ARG B N 1
ATOM 14820 C CA . ARG B 1 895 ? -18 -38.281 -23.719 1 92.62 895 ARG B CA 1
ATOM 14821 C C . ARG B 1 895 ? -19.328 -38.469 -23 1 92.62 895 ARG B C 1
ATOM 14823 O O . ARG B 1 895 ? -20.359 -38.75 -23.625 1 92.62 895 ARG B O 1
ATOM 14830 N N . MET B 1 896 ? -19.25 -38.25 -21.719 1 90.75 896 MET B N 1
ATOM 14831 C CA . MET B 1 896 ? -20.453 -38.438 -20.922 1 90.75 896 MET B CA 1
ATOM 14832 C C . MET B 1 896 ? -21.438 -37.281 -21.125 1 90.75 896 MET B C 1
ATOM 14834 O O . MET B 1 896 ? -22.609 -37.5 -21.438 1 90.75 896 MET B O 1
ATOM 14838 N N . ALA B 1 897 ? -20.938 -36.062 -21 1 89.38 897 ALA B N 1
ATOM 14839 C CA . ALA B 1 897 ? -21.828 -34.906 -20.922 1 89.38 897 ALA B CA 1
ATOM 14840 C C . ALA B 1 897 ? -22.125 -34.344 -22.297 1 89.38 897 ALA B C 1
ATOM 14842 O O . ALA B 1 897 ? -23.172 -33.719 -22.516 1 89.38 897 ALA B O 1
ATOM 14843 N N . LYS B 1 898 ? -21.25 -34.562 -23.266 1 92.5 898 LYS B N 1
ATOM 14844 C CA . LYS B 1 898 ? -21.406 -33.844 -24.547 1 92.5 898 LYS B CA 1
ATOM 14845 C C . LYS B 1 898 ? -21.594 -34.844 -25.688 1 92.5 898 LYS B C 1
ATOM 14847 O O . LYS B 1 898 ? -21.75 -34.438 -26.844 1 92.5 898 LYS B O 1
ATOM 14852 N N . VAL B 1 899 ? -21.625 -36.125 -25.422 1 92.44 899 VAL B N 1
ATOM 14853 C CA . VAL B 1 899 ? -21.875 -37.125 -26.469 1 92.44 899 VAL B CA 1
ATOM 14854 C C . VAL B 1 899 ? -23.062 -38 -26.062 1 92.44 899 VAL B C 1
ATOM 14856 O O . VAL B 1 899 ? -24.062 -38.062 -26.797 1 92.44 899 VAL B O 1
ATOM 14859 N N . GLU B 1 900 ? -23 -38.531 -24.922 1 91.38 900 GLU B N 1
ATOM 14860 C CA . GLU B 1 900 ? -24.031 -39.5 -24.562 1 91.38 900 GLU B CA 1
ATOM 14861 C C . GLU B 1 900 ? -25.219 -38.844 -23.891 1 91.38 900 GLU B C 1
ATOM 14863 O O . GLU B 1 900 ? -26.344 -38.906 -24.375 1 91.38 900 GLU B O 1
ATOM 14868 N N . ASN B 1 901 ? -24.922 -38.219 -22.688 1 89.12 901 ASN B N 1
ATOM 14869 C CA . ASN B 1 901 ? -26 -37.562 -21.938 1 89.12 901 ASN B CA 1
ATOM 14870 C C . ASN B 1 901 ? -26.188 -36.125 -22.359 1 89.12 901 ASN B C 1
ATOM 14872 O O . ASN B 1 901 ? -26.125 -35.219 -21.516 1 89.12 901 ASN B O 1
ATOM 14876 N N . VAL B 1 902 ? -26.531 -36.031 -23.547 1 90.88 902 VAL B N 1
ATOM 14877 C CA . VAL B 1 902 ? -26.578 -34.656 -24.094 1 90.88 902 VAL B CA 1
ATOM 14878 C C . VAL B 1 902 ? -27.984 -34.094 -23.938 1 90.88 902 VAL B C 1
ATOM 14880 O O . VAL B 1 902 ? -28.969 -34.844 -23.891 1 90.88 902 VAL B O 1
ATOM 14883 N N . ASP B 1 903 ? -28.078 -32.75 -23.656 1 89.75 903 ASP B N 1
ATOM 14884 C CA . ASP B 1 903 ? -29.297 -32 -23.891 1 89.75 903 ASP B CA 1
ATOM 14885 C C . ASP B 1 903 ? -29.391 -31.547 -25.344 1 89.75 903 ASP B C 1
ATOM 14887 O O . ASP B 1 903 ? -28.625 -30.672 -25.766 1 89.75 903 ASP B O 1
ATOM 14891 N N . PRO B 1 904 ? -30.344 -32.188 -26.031 1 91.94 904 PRO B N 1
ATOM 14892 C CA . PRO B 1 904 ? -30.391 -31.875 -27.469 1 91.94 904 PRO B CA 1
ATOM 14893 C C . PRO B 1 904 ? -30.734 -30.422 -27.75 1 91.94 904 PRO B C 1
ATOM 14895 O O . PRO B 1 904 ? -30.625 -29.969 -28.891 1 91.94 904 PRO B O 1
ATOM 14898 N N . ARG B 1 905 ? -31.094 -29.609 -26.781 1 94.19 905 ARG B N 1
ATOM 14899 C CA . ARG B 1 905 ? -31.422 -28.203 -26.953 1 94.19 905 ARG B CA 1
ATOM 14900 C C . ARG B 1 905 ? -30.156 -27.344 -26.953 1 94.19 905 ARG B C 1
ATOM 14902 O O . ARG B 1 905 ? -30.203 -26.172 -27.328 1 94.19 905 ARG B O 1
ATOM 14909 N N . GLN B 1 906 ? -29.016 -27.922 -26.609 1 94.69 906 GLN B N 1
ATOM 14910 C CA . GLN B 1 906 ? -27.719 -27.25 -26.641 1 94.69 906 GLN B CA 1
ATOM 14911 C C . GLN B 1 906 ? -26.797 -27.906 -27.672 1 94.69 906 GLN B C 1
ATOM 14913 O O . GLN B 1 906 ? -27.016 -29.047 -28.078 1 94.69 906 GLN B O 1
ATOM 14918 N N . ASN B 1 907 ? -25.875 -27.156 -28.141 1 96.06 907 ASN B N 1
ATOM 14919 C CA . ASN B 1 907 ? -24.922 -27.766 -29.062 1 96.06 907 ASN B CA 1
ATOM 14920 C C . ASN B 1 907 ? -24.062 -28.828 -28.344 1 96.06 907 ASN B C 1
ATOM 14922 O O . ASN B 1 907 ? -23.906 -28.781 -27.125 1 96.06 907 ASN B O 1
ATOM 14926 N N . VAL B 1 908 ? -23.562 -29.75 -29.156 1 95.5 908 VAL B N 1
ATOM 14927 C CA . VAL B 1 908 ? -22.906 -30.922 -28.562 1 95.5 908 VAL B CA 1
ATOM 14928 C C . VAL B 1 908 ? -21.719 -31.344 -29.438 1 95.5 908 VAL B C 1
ATOM 14930 O O . VAL B 1 908 ? -21.438 -30.703 -30.453 1 95.5 908 VAL B O 1
ATOM 14933 N N . ASP B 1 909 ? -21.016 -32.281 -28.922 1 96 909 ASP B N 1
ATOM 14934 C CA . ASP B 1 909 ? -19.922 -32.906 -29.672 1 96 909 ASP B CA 1
ATOM 14935 C C . ASP B 1 909 ? -20.453 -33.656 -30.891 1 96 909 ASP B C 1
ATOM 14937 O O . ASP B 1 909 ? -21.484 -34.281 -30.828 1 96 909 ASP B O 1
ATOM 14941 N N . ILE B 1 910 ? -19.734 -33.594 -32.031 1 95.94 910 ILE B N 1
ATOM 14942 C CA . ILE B 1 910 ? -20.172 -34.156 -33.281 1 95.94 910 ILE B CA 1
ATOM 14943 C C . ILE B 1 910 ? -20.406 -35.656 -33.125 1 95.94 910 ILE B C 1
ATOM 14945 O O . ILE B 1 910 ? -21.219 -36.25 -33.844 1 95.94 910 ILE B O 1
ATOM 14949 N N . ARG B 1 911 ? -19.812 -36.344 -32.219 1 94.75 911 ARG B N 1
ATOM 14950 C CA . ARG B 1 911 ? -19.953 -37.781 -32 1 94.75 911 ARG B CA 1
ATOM 14951 C C . ARG B 1 911 ? -21.344 -38.125 -31.531 1 94.75 911 ARG B C 1
ATOM 14953 O O . ARG B 1 911 ? -21.797 -39.281 -31.672 1 94.75 911 ARG B O 1
ATOM 14960 N N . ALA B 1 912 ? -21.891 -37.188 -30.859 1 93.75 912 ALA B N 1
ATOM 14961 C CA . ALA B 1 912 ? -23.281 -37.406 -30.469 1 93.75 912 ALA B CA 1
ATOM 14962 C C . ALA B 1 912 ? -24.156 -37.656 -31.688 1 93.75 912 ALA B C 1
ATOM 14964 O O . ALA B 1 912 ? -25.188 -38.312 -31.594 1 93.75 912 ALA B O 1
ATOM 14965 N N . PHE B 1 913 ? -23.828 -37.094 -32.75 1 93.5 913 PHE B N 1
ATOM 14966 C CA . PHE B 1 913 ? -24.562 -37.25 -34 1 93.5 913 PHE B CA 1
ATOM 14967 C C . PHE B 1 913 ? -24.094 -38.469 -34.781 1 93.5 913 PHE B C 1
ATOM 14969 O O . PHE B 1 913 ? -24.906 -39.219 -35.312 1 93.5 913 PHE B O 1
ATOM 14976 N N . THR B 1 914 ? -22.828 -38.812 -34.75 1 93.75 914 THR B N 1
ATOM 14977 C CA . THR B 1 914 ? -22.25 -39.781 -35.688 1 93.75 914 THR B CA 1
ATOM 14978 C C . THR B 1 914 ? -22.125 -41.156 -35.062 1 93.75 914 THR B C 1
ATOM 14980 O O . THR B 1 914 ? -22.078 -42.188 -35.75 1 93.75 914 THR B O 1
ATOM 14983 N N . GLU B 1 915 ? -22.078 -41.25 -33.75 1 93.5 915 GLU B N 1
ATOM 14984 C CA . GLU B 1 915 ? -21.656 -42.531 -33.156 1 93.5 915 GLU B CA 1
ATOM 14985 C C . GLU B 1 915 ? -22.719 -43.062 -32.188 1 93.5 915 GLU B C 1
ATOM 14987 O O . GLU B 1 915 ? -22.422 -43.812 -31.266 1 93.5 915 GLU B O 1
ATOM 14992 N N . ARG B 1 916 ? -23.938 -42.844 -32.406 1 92.81 916 ARG B N 1
ATOM 14993 C CA . ARG B 1 916 ? -25.016 -43.281 -31.516 1 92.81 916 ARG B CA 1
ATOM 14994 C C . ARG B 1 916 ? -25.719 -44.5 -32.094 1 92.81 916 ARG B C 1
ATOM 14996 O O . ARG B 1 916 ? -25.734 -44.688 -33.312 1 92.81 916 ARG B O 1
ATOM 15003 N N . TRP B 1 917 ? -26.328 -45.281 -31.203 1 92.38 917 TRP B N 1
ATOM 15004 C CA . TRP B 1 917 ? -27.141 -46.438 -31.594 1 92.38 917 TRP B CA 1
ATOM 15005 C C . TRP B 1 917 ? -28.453 -45.969 -32.219 1 92.38 917 TRP B C 1
ATOM 15007 O O . TRP B 1 917 ? -29.156 -45.125 -31.656 1 92.38 917 TRP B O 1
ATOM 15017 N N . LYS B 1 918 ? -28.812 -46.531 -33.406 1 88.19 918 LYS B N 1
ATOM 15018 C CA . LYS B 1 918 ? -30.016 -46.094 -34.156 1 88.19 918 LYS B CA 1
ATOM 15019 C C . LYS B 1 918 ? -30.953 -47.281 -34.406 1 88.19 918 LYS B C 1
ATOM 15021 O O . LYS B 1 918 ? -32.156 -47.156 -34.312 1 88.19 918 LYS B O 1
ATOM 15026 N N . LYS B 1 919 ? -30.391 -48.469 -34.781 1 89.88 919 LYS B N 1
ATOM 15027 C CA . LYS B 1 919 ? -31.203 -49.625 -35.156 1 89.88 919 LYS B CA 1
ATOM 15028 C C . LYS B 1 919 ? -30.547 -50.938 -34.656 1 89.88 919 LYS B C 1
ATOM 15030 O O . LYS B 1 919 ? -29.328 -50.969 -34.406 1 89.88 919 LYS B O 1
ATOM 15035 N N . PRO B 1 920 ? -31.438 -51.969 -34.5 1 92.5 920 PRO B N 1
ATOM 15036 C CA . PRO B 1 920 ? -30.844 -53.25 -34.094 1 92.5 920 PRO B CA 1
ATOM 15037 C C . PRO B 1 920 ? -29.734 -53.719 -35.031 1 92.5 920 PRO B C 1
ATOM 15039 O O . PRO B 1 920 ? -29.875 -53.625 -36.25 1 92.5 920 PRO B O 1
ATOM 15042 N N . GLY B 1 921 ? -28.562 -54.062 -34.469 1 92.12 921 GLY B N 1
ATOM 15043 C CA . GLY B 1 921 ? -27.406 -54.5 -35.25 1 92.12 921 GLY B CA 1
ATOM 15044 C C . GLY B 1 921 ? -26.266 -53.5 -35.219 1 92.12 921 GLY B C 1
ATOM 15045 O O . GLY B 1 921 ? -25.109 -53.844 -35.531 1 92.12 921 GLY B O 1
ATOM 15046 N N . ASP B 1 922 ? -26.562 -52.281 -34.781 1 92.19 922 ASP B N 1
ATOM 15047 C CA . ASP B 1 922 ? -25.531 -51.25 -34.75 1 92.19 922 ASP B CA 1
ATOM 15048 C C . ASP B 1 922 ? -24.531 -51.5 -33.625 1 92.19 922 ASP B C 1
ATOM 15050 O O . ASP B 1 922 ? -24.922 -51.781 -32.469 1 92.19 922 ASP B O 1
ATOM 15054 N N . ARG B 1 923 ? -23.25 -51.5 -34 1 91.94 923 ARG B N 1
ATOM 15055 C CA . ARG B 1 923 ? -22.188 -51.594 -33 1 91.94 923 ARG B CA 1
ATOM 15056 C C . ARG B 1 923 ? -21.5 -50.25 -32.781 1 91.94 923 ARG B C 1
ATOM 15058 O O . ARG B 1 923 ? -20.516 -49.938 -33.469 1 91.94 923 ARG B O 1
ATOM 15065 N N . VAL B 1 924 ? -22.047 -49.562 -31.906 1 91.81 924 VAL B N 1
ATOM 15066 C CA . VAL B 1 924 ? -21.562 -48.219 -31.625 1 91.81 924 VAL B CA 1
ATOM 15067 C C . VAL B 1 924 ? -21.312 -48.062 -30.125 1 91.81 924 VAL B C 1
ATOM 15069 O O . VAL B 1 924 ? -21.844 -48.812 -29.312 1 91.81 924 VAL B O 1
ATOM 15072 N N . PRO B 1 925 ? -20.547 -47.125 -29.797 1 92.06 925 PRO B N 1
ATOM 15073 C CA . PRO B 1 925 ? -20.141 -47 -28.391 1 92.06 925 PRO B CA 1
ATOM 15074 C C . PRO B 1 925 ? -21.125 -46.219 -27.547 1 92.06 925 PRO B C 1
ATOM 15076 O O . PRO B 1 925 ? -21.031 -46.219 -26.312 1 92.06 925 PRO B O 1
ATOM 15079 N N . TYR B 1 926 ? -22.125 -45.594 -28.156 1 93.25 926 TYR B N 1
ATOM 15080 C CA . TYR B 1 926 ? -23.016 -44.75 -27.359 1 93.25 926 TYR B CA 1
ATOM 15081 C C . TYR B 1 926 ? -24.469 -45.156 -27.531 1 93.25 926 TYR B C 1
ATOM 15083 O O . TYR B 1 926 ? -24.844 -45.688 -28.578 1 93.25 926 TYR B O 1
ATOM 15091 N N . LEU B 1 927 ? -25.25 -44.812 -26.516 1 91.81 927 LEU B N 1
ATOM 15092 C CA . LEU B 1 927 ? -26.672 -45.156 -26.469 1 91.81 927 LEU B CA 1
ATOM 15093 C C . LEU B 1 927 ? -27.453 -44.312 -27.469 1 91.81 927 LEU B C 1
ATOM 15095 O O . LEU B 1 927 ? -26.938 -43.344 -28.016 1 91.81 927 LEU B O 1
ATOM 15099 N N . ALA B 1 928 ? -28.688 -44.719 -27.656 1 89.5 928 ALA B N 1
ATOM 15100 C CA . ALA B 1 928 ? -29.578 -43.969 -28.547 1 89.5 928 ALA B CA 1
ATOM 15101 C C . ALA B 1 928 ? -29.875 -42.594 -27.984 1 89.5 928 ALA B C 1
ATOM 15103 O O . ALA B 1 928 ? -29.812 -42.375 -26.766 1 89.5 928 ALA B O 1
ATOM 15104 N N . ILE B 1 929 ? -30.188 -41.688 -28.875 1 87.5 929 ILE B N 1
ATOM 15105 C CA . ILE B 1 929 ? -30.469 -40.344 -28.438 1 87.5 929 ILE B CA 1
ATOM 15106 C C . ILE B 1 929 ? -31.938 -40.219 -28.016 1 87.5 929 ILE B C 1
ATOM 15108 O O . ILE B 1 929 ? -32.812 -40.844 -28.641 1 87.5 929 ILE B O 1
ATOM 15112 N N . SER B 1 930 ? -32.188 -39.656 -26.875 1 77.44 930 SER B N 1
ATOM 15113 C CA . SER B 1 930 ? -33.531 -39.438 -26.391 1 77.44 930 SER B CA 1
ATOM 15114 C C . SER B 1 930 ? -33.875 -37.938 -26.312 1 77.44 930 SER B C 1
ATOM 15116 O O . SER B 1 930 ? -32.969 -37.094 -26.234 1 77.44 930 SER B O 1
ATOM 15118 N N . GLN B 1 931 ? -35.25 -37.688 -26.438 1 66 931 GLN B N 1
ATOM 15119 C CA . GLN B 1 931 ? -35.719 -36.281 -26.406 1 66 931 GLN B CA 1
ATOM 15120 C C . GLN B 1 931 ? -35.281 -35.594 -25.109 1 66 931 GLN B C 1
ATOM 15122 O O . GLN B 1 931 ? -34.938 -34.438 -25.109 1 66 931 GLN B O 1
ATOM 15127 N N . ASN B 1 932 ? -35.5 -36.25 -24.016 1 60.84 932 ASN B N 1
ATOM 15128 C CA . ASN B 1 932 ? -35.281 -35.594 -22.734 1 60.84 932 ASN B CA 1
ATOM 15129 C C . ASN B 1 932 ? -33.844 -35.781 -22.266 1 60.84 932 ASN B C 1
ATOM 15131 O O . ASN B 1 932 ? -33.5 -35.406 -21.156 1 60.84 932 ASN B O 1
ATOM 15135 N N . GLY B 1 933 ? -33 -36.031 -23.219 1 60.44 933 GLY B N 1
ATOM 15136 C CA . GLY B 1 933 ? -31.578 -36.156 -22.844 1 60.44 933 GLY B CA 1
ATOM 15137 C C . GLY B 1 933 ? -31.328 -37.312 -21.891 1 60.44 933 GLY B C 1
ATOM 15138 O O . GLY B 1 933 ? -32.281 -37.969 -21.438 1 60.44 933 GLY B O 1
ATOM 15139 N N . GLY B 1 934 ? -30.234 -37.844 -21.766 1 56.75 934 GLY B N 1
ATOM 15140 C CA . GLY B 1 934 ? -29.922 -38.875 -20.797 1 56.75 934 GLY B CA 1
ATOM 15141 C C . GLY B 1 934 ? -29.984 -38.406 -19.359 1 56.75 934 GLY B C 1
ATOM 15142 O O . GLY B 1 934 ? -29.328 -37.406 -19.016 1 56.75 934 GLY B O 1
ATOM 15143 N N . SER B 1 935 ? -31.234 -38.344 -18.641 1 56 935 SER B N 1
ATOM 15144 C CA . SER B 1 935 ? -31.469 -37.875 -17.281 1 56 935 SER B CA 1
ATOM 15145 C C . SER B 1 935 ? -30.594 -38.625 -16.281 1 56 935 SER B C 1
ATOM 15147 O O . SER B 1 935 ? -30.438 -38.188 -15.133 1 56 935 SER B O 1
ATOM 15149 N N . THR B 1 936 ? -30.156 -39.656 -16.594 1 61.78 936 THR B N 1
ATOM 15150 C CA . THR B 1 936 ? -29.484 -40.375 -15.508 1 61.78 936 THR B CA 1
ATOM 15151 C C . THR B 1 936 ? -28.031 -40.625 -15.852 1 61.78 936 THR B C 1
ATOM 15153 O O . THR B 1 936 ? -27.719 -41.062 -16.969 1 61.78 936 THR B O 1
ATOM 15156 N N . PHE B 1 937 ? -27.141 -40.031 -15.055 1 77.5 937 PHE B N 1
ATOM 15157 C CA . PHE B 1 937 ? -25.703 -40.25 -15.195 1 77.5 937 PHE B CA 1
ATOM 15158 C C . PHE B 1 937 ? -25.297 -41.594 -14.617 1 77.5 937 PHE B C 1
ATOM 15160 O O . PHE B 1 937 ? -25.266 -41.781 -13.398 1 77.5 937 PHE B O 1
ATOM 15167 N N . ASN B 1 938 ? -25.266 -42.656 -15.508 1 85.44 938 ASN B N 1
ATOM 15168 C CA . ASN B 1 938 ? -24.656 -43.938 -15.109 1 85.44 938 ASN B CA 1
ATOM 15169 C C . ASN B 1 938 ? -23.156 -43.906 -15.305 1 85.44 938 ASN B C 1
ATOM 15171 O O . ASN B 1 938 ? -22.656 -43.781 -16.422 1 85.44 938 ASN B O 1
ATOM 15175 N N . TYR B 1 939 ? -22.5 -43.969 -14.195 1 91.38 939 TYR B N 1
ATOM 15176 C CA . TYR B 1 939 ? -21.031 -43.938 -14.25 1 91.38 939 TYR B CA 1
ATOM 15177 C C . TYR B 1 939 ? -20.484 -45.344 -14.555 1 91.38 939 TYR B C 1
ATOM 15179 O O . TYR B 1 939 ? -20.438 -46.188 -13.68 1 91.38 939 TYR B O 1
ATOM 15187 N N . THR B 1 940 ? -20.062 -45.594 -15.781 1 92.88 940 THR B N 1
ATOM 15188 C CA . THR B 1 940 ? -19.531 -46.875 -16.203 1 92.88 940 THR B CA 1
ATOM 15189 C C . THR B 1 940 ? -18.094 -46.719 -16.734 1 92.88 940 THR B C 1
ATOM 15191 O O . THR B 1 940 ? -17.656 -45.594 -17 1 92.88 940 THR B O 1
ATOM 15194 N N . ASP B 1 941 ? -17.375 -47.844 -16.844 1 94.31 941 ASP B N 1
ATOM 15195 C CA . ASP B 1 941 ? -15.969 -47.781 -17.25 1 94.31 941 ASP B CA 1
ATOM 15196 C C . ASP B 1 941 ? -15.852 -47.562 -18.766 1 94.31 941 ASP B C 1
ATOM 15198 O O . ASP B 1 941 ? -14.742 -47.438 -19.281 1 94.31 941 ASP B O 1
ATOM 15202 N N . ARG B 1 942 ? -17.062 -47.469 -19.516 1 93.19 942 ARG B N 1
ATOM 15203 C CA . ARG B 1 942 ? -17.031 -47.094 -20.938 1 93.19 942 ARG B CA 1
ATOM 15204 C C . ARG B 1 942 ? -16.422 -45.719 -21.125 1 93.19 942 ARG B C 1
ATOM 15206 O O . ARG B 1 942 ? -15.859 -45.438 -22.188 1 93.19 942 ARG B O 1
ATOM 15213 N N . PHE B 1 943 ? -16.516 -44.938 -20.109 1 94.12 943 PHE B N 1
ATOM 15214 C CA . PHE B 1 943 ? -16.078 -43.562 -20.219 1 94.12 943 PHE B CA 1
ATOM 15215 C C . PHE B 1 943 ? -14.68 -43.375 -19.656 1 94.12 943 PHE B C 1
ATOM 15217 O O . PHE B 1 943 ? -14.164 -42.281 -19.578 1 94.12 943 PHE B O 1
ATOM 15224 N N . ILE B 1 944 ? -14.086 -44.375 -19.141 1 95.88 944 ILE B N 1
ATOM 15225 C CA . ILE B 1 944 ? -12.711 -44.344 -18.641 1 95.88 944 ILE B CA 1
ATOM 15226 C C . ILE B 1 944 ? -11.742 -44.719 -19.766 1 95.88 944 ILE B C 1
ATOM 15228 O O . ILE B 1 944 ? -11.898 -45.75 -20.422 1 95.88 944 ILE B O 1
ATOM 15232 N N . GLU B 1 945 ? -10.812 -43.812 -20.047 1 95.19 945 GLU B N 1
ATOM 15233 C CA . GLU B 1 945 ? -9.828 -43.969 -21.125 1 95.19 945 GLU B CA 1
ATOM 15234 C C . GLU B 1 945 ? -8.406 -43.75 -20.609 1 95.19 945 GLU B C 1
ATOM 15236 O O . GLU B 1 945 ? -8.211 -43.125 -19.578 1 95.19 945 GLU B O 1
ATOM 15241 N N . LYS B 1 946 ? -7.496 -44.281 -21.391 1 95.56 946 LYS B N 1
ATOM 15242 C CA . LYS B 1 946 ? -6.094 -44.031 -21.047 1 95.56 946 LYS B CA 1
ATOM 15243 C C . LYS B 1 946 ? -5.711 -42.562 -21.266 1 95.56 946 LYS B C 1
ATOM 15245 O O . LYS B 1 946 ? -6.141 -41.969 -22.234 1 95.56 946 LYS B O 1
ATOM 15250 N N . ASP B 1 947 ? -5 -42.125 -20.375 1 93.94 947 ASP B N 1
ATOM 15251 C CA . ASP B 1 947 ? -4.539 -40.75 -20.422 1 93.94 947 ASP B CA 1
ATOM 15252 C C . ASP B 1 947 ? -3.039 -40.688 -20.688 1 93.94 947 ASP B C 1
ATOM 15254 O O . ASP B 1 947 ? -2.246 -40.5 -19.766 1 93.94 947 ASP B O 1
ATOM 15258 N N . ASN B 1 948 ? -2.596 -40.812 -21.891 1 96.56 948 ASN B N 1
ATOM 15259 C CA . ASN B 1 948 ? -1.222 -40.656 -22.344 1 96.56 948 ASN B CA 1
ATOM 15260 C C . ASN B 1 948 ? -1.05 -39.344 -23.109 1 96.56 948 ASN B C 1
ATOM 15262 O O . ASN B 1 948 ? -1.784 -39.094 -24.062 1 96.56 948 ASN B O 1
ATOM 15266 N N . GLU B 1 949 ? -0.114 -38.594 -22.703 1 94.12 949 GLU B N 1
ATOM 15267 C CA . GLU B 1 949 ? 0.088 -37.312 -23.344 1 94.12 949 GLU B CA 1
ATOM 15268 C C . GLU B 1 949 ? 1.571 -37.031 -23.562 1 94.12 949 GLU B C 1
ATOM 15270 O O . GLU B 1 949 ? 2.41 -37.438 -22.75 1 94.12 949 GLU B O 1
ATOM 15275 N N . LEU B 1 950 ? 1.897 -36.438 -24.641 1 96.19 950 LEU B N 1
ATOM 15276 C CA . LEU B 1 950 ? 3.193 -35.875 -25.016 1 96.19 950 LEU B CA 1
ATOM 15277 C C . LEU B 1 950 ? 3.029 -34.469 -25.609 1 96.19 950 LEU B C 1
ATOM 15279 O O . LEU B 1 950 ? 2.256 -34.281 -26.547 1 96.19 950 LEU B O 1
ATOM 15283 N N . TRP B 1 951 ? 3.664 -33.531 -25.031 1 93.56 951 TRP B N 1
ATOM 15284 C CA . TRP B 1 951 ? 3.525 -32.188 -25.625 1 93.56 951 TRP B CA 1
ATOM 15285 C C . TRP B 1 951 ? 4.852 -31.438 -25.578 1 93.56 951 TRP B C 1
ATOM 15287 O O . TRP B 1 951 ? 5.727 -31.75 -24.766 1 93.56 951 TRP B O 1
ATOM 15297 N N . LEU B 1 952 ? 5.055 -30.516 -26.469 1 95.31 952 LEU B N 1
ATOM 15298 C CA . LEU B 1 952 ? 6.203 -29.609 -26.484 1 95.31 952 LEU B CA 1
ATOM 15299 C C . LEU B 1 952 ? 5.988 -28.438 -25.547 1 95.31 952 LEU B C 1
ATOM 15301 O O . LEU B 1 952 ? 5.297 -27.469 -25.891 1 95.31 952 LEU B O 1
ATOM 15305 N N . SER B 1 953 ? 6.652 -28.516 -24.453 1 91.75 953 SER B N 1
ATOM 15306 C CA . SER B 1 953 ? 6.465 -27.5 -23.422 1 91.75 953 SER B CA 1
ATOM 15307 C C . SER B 1 953 ? 7.066 -26.172 -23.844 1 91.75 953 SER B C 1
ATOM 15309 O O . SER B 1 953 ? 6.523 -25.109 -23.531 1 91.75 953 SER B O 1
ATOM 15311 N N . SER B 1 954 ? 8.258 -26.297 -24.453 1 94.31 954 SER B N 1
ATOM 15312 C CA . SER B 1 954 ? 8.859 -25.047 -24.891 1 94.31 954 SER B CA 1
ATOM 15313 C C . SER B 1 954 ? 9.969 -25.297 -25.922 1 94.31 954 SER B C 1
ATOM 15315 O O . SER B 1 954 ? 10.57 -26.359 -25.938 1 94.31 954 SER B O 1
ATOM 15317 N N . ILE B 1 955 ? 10.18 -24.344 -26.734 1 95.25 955 ILE B N 1
ATOM 15318 C CA . ILE B 1 955 ? 11.32 -24.25 -27.641 1 95.25 955 ILE B CA 1
ATOM 15319 C C . ILE B 1 955 ? 11.883 -22.828 -27.609 1 95.25 955 ILE B C 1
ATOM 15321 O O . ILE B 1 955 ? 11.133 -21.844 -27.625 1 95.25 955 ILE B O 1
ATOM 15325 N N . THR B 1 956 ? 13.148 -22.75 -27.453 1 94.94 956 THR B N 1
ATOM 15326 C CA . THR B 1 956 ? 13.781 -21.438 -27.375 1 94.94 956 THR B CA 1
ATOM 15327 C C . THR B 1 956 ? 15.023 -21.391 -28.266 1 94.94 956 THR B C 1
ATOM 15329 O O . THR B 1 956 ? 15.867 -22.281 -28.203 1 94.94 956 THR B O 1
ATOM 15332 N N . LEU B 1 957 ? 15.133 -20.375 -29.062 1 96.06 957 LEU B N 1
ATOM 15333 C CA . LEU B 1 957 ? 16.312 -20.047 -29.844 1 96.06 957 LEU B CA 1
ATOM 15334 C C . LEU B 1 957 ? 16.953 -18.766 -29.359 1 96.06 957 LEU B C 1
ATOM 15336 O O . LEU B 1 957 ? 16.312 -17.703 -29.344 1 96.06 957 LEU B O 1
ATOM 15340 N N . GLN B 1 958 ? 18.172 -18.875 -28.953 1 95.25 958 GLN B N 1
ATOM 15341 C CA . GLN B 1 958 ? 18.859 -17.703 -28.391 1 95.25 958 GLN B CA 1
ATOM 15342 C C . GLN B 1 958 ? 20.141 -17.406 -29.156 1 95.25 958 GLN B C 1
ATOM 15344 O O . GLN B 1 958 ? 20.875 -18.328 -29.531 1 95.25 958 GLN B O 1
ATOM 15349 N N . TYR B 1 959 ? 20.391 -16.188 -29.469 1 95.94 959 TYR B N 1
ATOM 15350 C CA . TYR B 1 959 ? 21.609 -15.719 -30.109 1 95.94 959 TYR B CA 1
ATOM 15351 C C . TYR B 1 959 ? 22.328 -14.703 -29.234 1 95.94 959 TYR B C 1
ATOM 15353 O O . TYR B 1 959 ? 21.781 -13.641 -28.922 1 95.94 959 TYR B O 1
ATOM 15361 N N . ASN B 1 960 ? 23.5 -15.047 -28.891 1 93.06 960 ASN B N 1
ATOM 15362 C CA . ASN B 1 960 ? 24.359 -14.117 -28.172 1 93.06 960 ASN B CA 1
ATOM 15363 C C . ASN B 1 960 ? 25.219 -13.289 -29.125 1 93.06 960 ASN B C 1
ATOM 15365 O O . ASN B 1 960 ? 26.156 -13.82 -29.734 1 93.06 960 ASN B O 1
ATOM 15369 N N . VAL B 1 961 ? 25.062 -12.055 -29.109 1 94.38 961 VAL B N 1
ATOM 15370 C CA . VAL B 1 961 ? 25.797 -11.195 -30.031 1 94.38 961 VAL B CA 1
ATOM 15371 C C . VAL B 1 961 ? 27.266 -11.125 -29.609 1 94.38 961 VAL B C 1
ATOM 15373 O O . VAL B 1 961 ? 27.578 -10.891 -28.453 1 94.38 961 VAL B O 1
ATOM 15376 N N . PRO B 1 962 ? 28.125 -11.367 -30.516 1 91.88 962 PRO B N 1
ATOM 15377 C CA . PRO B 1 962 ? 29.547 -11.383 -30.188 1 91.88 962 PRO B CA 1
ATOM 15378 C C . PRO B 1 962 ? 30.047 -10.055 -29.609 1 91.88 962 PRO B C 1
ATOM 15380 O O . PRO B 1 962 ? 29.562 -8.992 -30 1 91.88 962 PRO B O 1
ATOM 15383 N N . GLN B 1 963 ? 31 -10.141 -28.828 1 87.88 963 GLN B N 1
ATOM 15384 C CA . GLN B 1 963 ? 31.516 -9.008 -28.078 1 87.88 963 GLN B CA 1
ATOM 15385 C C . GLN B 1 963 ? 32.062 -7.934 -29.031 1 87.88 963 GLN B C 1
ATOM 15387 O O . GLN B 1 963 ? 31.969 -6.738 -28.734 1 87.88 963 GLN B O 1
ATOM 15392 N N . ASN B 1 964 ? 32.719 -8.359 -30.125 1 86.44 964 ASN B N 1
ATOM 15393 C CA . ASN B 1 964 ? 33.312 -7.426 -31.062 1 86.44 964 ASN B CA 1
ATOM 15394 C C . ASN B 1 964 ? 32.281 -6.465 -31.656 1 86.44 964 ASN B C 1
ATOM 15396 O O . ASN B 1 964 ? 32.625 -5.344 -32.031 1 86.44 964 ASN B O 1
ATOM 15400 N N . TRP B 1 965 ? 31.062 -6.91 -31.625 1 90.5 965 TRP B N 1
ATOM 15401 C CA . TRP B 1 965 ? 30.016 -6.082 -32.219 1 90.5 965 TRP B CA 1
ATOM 15402 C C . TRP B 1 965 ? 29.406 -5.133 -31.203 1 90.5 965 TRP B C 1
ATOM 15404 O O . TRP B 1 965 ? 28.859 -4.09 -31.547 1 90.5 965 TRP B O 1
ATOM 15414 N N . ILE B 1 966 ? 29.562 -5.492 -29.906 1 89.31 966 ILE B N 1
ATOM 15415 C CA . ILE B 1 966 ? 28.75 -4.746 -28.953 1 89.31 966 ILE B CA 1
ATOM 15416 C C . ILE B 1 966 ? 29.656 -3.85 -28.109 1 89.31 966 ILE B C 1
ATOM 15418 O O . ILE B 1 966 ? 29.188 -2.873 -27.516 1 89.31 966 ILE B O 1
ATOM 15422 N N . THR B 1 967 ? 30.828 -4.098 -28.016 1 84.81 967 THR B N 1
ATOM 15423 C CA . THR B 1 967 ? 31.766 -3.346 -27.203 1 84.81 967 THR B CA 1
ATOM 15424 C C . THR B 1 967 ? 31.797 -1.878 -27.609 1 84.81 967 THR B C 1
ATOM 15426 O O . THR B 1 967 ? 31.828 -0.987 -26.766 1 84.81 967 THR B O 1
ATOM 15429 N N . PRO B 1 968 ? 31.766 -1.624 -28.953 1 82.38 968 PRO B N 1
ATOM 15430 C CA . PRO B 1 968 ? 31.766 -0.213 -29.359 1 82.38 968 PRO B CA 1
ATOM 15431 C C . PRO B 1 968 ? 30.516 0.53 -28.859 1 82.38 968 PRO B C 1
ATOM 15433 O O . PRO B 1 968 ? 30.531 1.759 -28.75 1 82.38 968 PRO B O 1
ATOM 15436 N N . LEU B 1 969 ? 29.516 -0.212 -28.609 1 85.56 969 LEU B N 1
ATOM 15437 C CA . LEU B 1 969 ? 28.266 0.395 -28.172 1 85.56 969 LEU B CA 1
ATOM 15438 C C . LEU B 1 969 ? 28.219 0.529 -26.641 1 85.56 969 LEU B C 1
ATOM 15440 O O . LEU B 1 969 ? 27.25 1.023 -26.078 1 85.56 969 LEU B O 1
ATOM 15444 N N . GLY B 1 970 ? 29.312 0.127 -25.969 1 81 970 GLY B N 1
ATOM 15445 C CA . GLY B 1 970 ? 29.375 0.198 -24.516 1 81 970 GLY B CA 1
ATOM 15446 C C . GLY B 1 970 ? 28.547 -0.876 -23.828 1 81 970 GLY B C 1
ATOM 15447 O O . GLY B 1 970 ? 28.203 -0.743 -22.656 1 81 970 GLY B O 1
ATOM 15448 N N . LEU B 1 971 ? 28.281 -1.876 -24.641 1 88.5 971 LEU B N 1
ATOM 15449 C CA . LEU B 1 971 ? 27.469 -2.965 -24.094 1 88.5 971 LEU B CA 1
ATOM 15450 C C . LEU B 1 971 ? 28.359 -4.113 -23.625 1 88.5 971 LEU B C 1
ATOM 15452 O O . LEU B 1 971 ? 29.375 -4.406 -24.25 1 88.5 971 LEU B O 1
ATOM 15456 N N . GLN B 1 972 ? 28.016 -4.641 -22.531 1 83.69 972 GLN B N 1
ATOM 15457 C CA . GLN B 1 972 ? 28.75 -5.793 -22.016 1 83.69 972 GLN B CA 1
ATOM 15458 C C . GLN B 1 972 ? 28.172 -7.098 -22.547 1 83.69 972 GLN B C 1
ATOM 15460 O O . GLN B 1 972 ? 28.906 -8.062 -22.781 1 83.69 972 GLN B O 1
ATOM 15465 N N . ARG B 1 973 ? 26.938 -7.117 -22.609 1 89.25 973 ARG B N 1
ATOM 15466 C CA . ARG B 1 973 ? 26.266 -8.32 -23.078 1 89.25 973 ARG B CA 1
ATOM 15467 C C . ARG B 1 973 ? 24.969 -7.984 -23.812 1 89.25 973 ARG B C 1
ATOM 15469 O O . ARG B 1 973 ? 24.25 -7.07 -23.406 1 89.25 973 ARG B O 1
ATOM 15476 N N . LEU B 1 974 ? 24.766 -8.648 -24.859 1 93.25 974 LEU B N 1
ATOM 15477 C CA . LEU B 1 974 ? 23.516 -8.516 -25.625 1 93.25 974 LEU B CA 1
ATOM 15478 C C . LEU B 1 974 ? 23.078 -9.859 -26.188 1 93.25 974 LEU B C 1
ATOM 15480 O O . LEU B 1 974 ? 23.875 -10.562 -26.828 1 93.25 974 LEU B O 1
ATOM 15484 N N . TYR B 1 975 ? 21.938 -10.219 -25.891 1 92.19 975 TYR B N 1
ATOM 15485 C CA . TYR B 1 975 ? 21.406 -11.406 -26.547 1 92.19 975 TYR B CA 1
ATOM 15486 C C . TYR B 1 975 ? 19.953 -11.211 -26.953 1 92.19 975 TYR B C 1
ATOM 15488 O O . TYR B 1 975 ? 19.25 -10.398 -26.375 1 92.19 975 TYR B O 1
ATOM 15496 N N . VAL B 1 976 ? 19.578 -11.938 -27.922 1 95 976 VAL B N 1
ATOM 15497 C CA . VAL B 1 976 ? 18.203 -12 -28.422 1 95 976 VAL B CA 1
ATOM 15498 C C . VAL B 1 976 ? 17.719 -13.445 -28.453 1 95 976 VAL B C 1
ATOM 15500 O O . VAL B 1 976 ? 18.484 -14.359 -28.797 1 95 976 VAL B O 1
ATOM 15503 N N . SER B 1 977 ? 16.547 -13.609 -28 1 95.19 977 SER B N 1
ATOM 15504 C CA . SER B 1 977 ? 15.992 -14.961 -28 1 95.19 977 SER B CA 1
ATOM 15505 C C . SER B 1 977 ? 14.555 -14.977 -28.516 1 95.19 977 SER B C 1
ATOM 15507 O O . SER B 1 977 ? 13.836 -13.984 -28.375 1 95.19 977 SER B O 1
ATOM 15509 N N . ALA B 1 978 ? 14.18 -16 -29.172 1 95.81 978 ALA B N 1
ATOM 15510 C CA . ALA B 1 978 ? 12.812 -16.281 -29.609 1 95.81 978 ALA B CA 1
ATOM 15511 C C . ALA B 1 978 ? 12.352 -17.656 -29.094 1 95.81 978 ALA B C 1
ATOM 15513 O O . ALA B 1 978 ? 13.133 -18.609 -29.062 1 95.81 978 ALA B O 1
ATOM 15514 N N . GLY B 1 979 ? 11.148 -17.672 -28.625 1 94.25 979 GLY B N 1
ATOM 15515 C CA . GLY B 1 979 ? 10.672 -18.938 -28.078 1 94.25 979 GLY B CA 1
ATOM 15516 C C . GLY B 1 979 ? 9.18 -19.156 -28.297 1 94.25 979 GLY B C 1
ATOM 15517 O O . GLY B 1 979 ? 8.469 -18.234 -28.703 1 94.25 979 GLY B O 1
ATOM 15518 N N . ALA B 1 980 ? 8.758 -20.391 -28.125 1 94.62 980 ALA B N 1
ATOM 15519 C CA . ALA B 1 980 ? 7.355 -20.797 -28.156 1 94.62 980 ALA B CA 1
ATOM 15520 C C . ALA B 1 980 ? 7.035 -21.75 -27.016 1 94.62 980 ALA B C 1
ATOM 15522 O O . ALA B 1 980 ? 7.902 -22.5 -26.562 1 94.62 980 ALA B O 1
ATOM 15523 N N . GLU B 1 981 ? 5.805 -21.656 -26.562 1 93.31 981 GLU B N 1
ATOM 15524 C CA . GLU B 1 981 ? 5.348 -22.5 -25.469 1 93.31 981 GLU B CA 1
ATOM 15525 C C . GLU B 1 981 ? 4.059 -23.234 -25.844 1 93.31 981 GLU B C 1
ATOM 15527 O O . GLU B 1 981 ? 3.127 -22.625 -26.375 1 93.31 981 GLU B O 1
ATOM 15532 N N . ASP B 1 982 ? 4.008 -24.5 -25.609 1 91.38 982 ASP B N 1
ATOM 15533 C CA . ASP B 1 982 ? 2.854 -25.375 -25.781 1 91.38 982 ASP B CA 1
ATOM 15534 C C . ASP B 1 982 ? 2.381 -25.375 -27.234 1 91.38 982 ASP B C 1
ATOM 15536 O O . ASP B 1 982 ? 1.194 -25.172 -27.516 1 91.38 982 ASP B O 1
ATOM 15540 N N . LEU B 1 983 ? 3.24 -25.609 -28.109 1 89.94 983 LEU B N 1
ATOM 15541 C CA . LEU B 1 983 ? 2.961 -25.5 -29.547 1 89.94 983 LEU B CA 1
ATOM 15542 C C . LEU B 1 983 ? 2.131 -26.688 -30.016 1 89.94 983 LEU B C 1
ATOM 15544 O O . LEU B 1 983 ? 1.252 -26.531 -30.875 1 89.94 983 LEU B O 1
ATOM 15548 N N . PHE B 1 984 ? 2.461 -27.828 -29.484 1 90.25 984 PHE B N 1
ATOM 15549 C CA . PHE B 1 984 ? 1.636 -28.969 -29.875 1 90.25 984 PHE B CA 1
ATOM 15550 C C . PHE B 1 984 ? 1.521 -29.984 -28.75 1 90.25 984 PHE B C 1
ATOM 15552 O O . PHE B 1 984 ? 2.35 -29.984 -27.828 1 90.25 984 PHE B O 1
ATOM 15559 N N . ARG B 1 985 ? 0.515 -30.797 -28.859 1 92.56 985 ARG B N 1
ATOM 15560 C CA . ARG B 1 985 ? 0.17 -31.797 -27.844 1 92.56 985 ARG B CA 1
ATOM 15561 C C . ARG B 1 985 ? -0.455 -33.031 -28.484 1 92.56 985 ARG B C 1
ATOM 15563 O O . ARG B 1 985 ? -1.37 -32.906 -29.312 1 92.56 985 ARG B O 1
ATOM 15570 N N . LEU B 1 986 ? 0.14 -34.156 -28.156 1 94.75 986 LEU B N 1
ATOM 15571 C CA . LEU B 1 986 ? -0.417 -35.438 -28.562 1 94.75 986 LEU B CA 1
ATOM 15572 C C . LEU B 1 986 ? -1.074 -36.125 -27.375 1 94.75 986 LEU B C 1
ATOM 15574 O O . LEU B 1 986 ? -0.462 -36.281 -26.312 1 94.75 986 LEU B O 1
ATOM 15578 N N . THR B 1 987 ? -2.305 -36.469 -27.484 1 93.5 987 THR B N 1
ATOM 15579 C CA . THR B 1 987 ? -3.031 -37.125 -26.391 1 93.5 987 THR B CA 1
ATOM 15580 C C . THR B 1 987 ? -3.73 -38.375 -26.906 1 93.5 987 THR B C 1
ATOM 15582 O O . THR B 1 987 ? -4.086 -38.469 -28.078 1 93.5 987 THR B O 1
ATOM 15585 N N . SER B 1 988 ? -3.934 -39.344 -26.078 1 94.44 988 SER B N 1
ATOM 15586 C CA . SER B 1 988 ? -4.633 -40.562 -26.422 1 94.44 988 SER B CA 1
ATOM 15587 C C . SER B 1 988 ? -6.145 -40.406 -26.312 1 94.44 988 SER B C 1
ATOM 15589 O O . SER B 1 988 ? -6.902 -41.156 -26.938 1 94.44 988 SER B O 1
ATOM 15591 N N . ALA B 1 989 ? -6.582 -39.531 -25.531 1 92.75 989 ALA B N 1
ATOM 15592 C CA . ALA B 1 989 ? -8.008 -39.281 -25.328 1 92.75 989 ALA B CA 1
ATOM 15593 C C . ALA B 1 989 ? -8.453 -37.969 -25.953 1 92.75 989 ALA B C 1
ATOM 15595 O O . ALA B 1 989 ? -7.766 -36.969 -25.844 1 92.75 989 ALA B O 1
ATOM 15596 N N . LYS B 1 990 ? -9.578 -38.062 -26.625 1 91.62 990 LYS B N 1
ATOM 15597 C CA . LYS B 1 990 ? -10.164 -36.844 -27.203 1 91.62 990 LYS B CA 1
ATOM 15598 C C . LYS B 1 990 ? -11.211 -36.25 -26.266 1 91.62 990 LYS B C 1
ATOM 15600 O O . LYS B 1 990 ? -12.273 -36.844 -26.047 1 91.62 990 LYS B O 1
ATOM 15605 N N . TYR B 1 991 ? -10.969 -35.188 -25.703 1 92.38 991 TYR B N 1
ATOM 15606 C CA . TYR B 1 991 ? -11.883 -34.469 -24.797 1 92.38 991 TYR B CA 1
ATOM 15607 C C . TYR B 1 991 ? -11.742 -32.969 -24.953 1 92.38 991 TYR B C 1
ATOM 15609 O O . TYR B 1 991 ? -10.789 -32.469 -25.562 1 92.38 991 TYR B O 1
ATOM 15617 N N . GLU B 1 992 ? -12.742 -32.25 -24.5 1 92.94 992 GLU B N 1
ATOM 15618 C CA . GLU B 1 992 ? -12.68 -30.797 -24.5 1 92.94 992 GLU B CA 1
ATOM 15619 C C . GLU B 1 992 ? -11.672 -30.297 -23.469 1 92.94 992 GLU B C 1
ATOM 15621 O O . GLU B 1 992 ? -11.898 -30.406 -22.266 1 92.94 992 GLU B O 1
ATOM 15626 N N . ARG B 1 993 ? -10.664 -29.734 -23.969 1 91.94 993 ARG B N 1
ATOM 15627 C CA . ARG B 1 993 ? -9.648 -29.156 -23.109 1 91.94 993 ARG B CA 1
ATOM 15628 C C . ARG B 1 993 ? -9.914 -27.656 -22.891 1 91.94 993 ARG B C 1
ATOM 15630 O O . ARG B 1 993 ? -9.75 -26.859 -23.797 1 91.94 993 ARG B O 1
ATOM 15637 N N . GLY B 1 994 ? -10.219 -27.266 -21.688 1 93.88 994 GLY B N 1
ATOM 15638 C CA . GLY B 1 994 ? -10.625 -25.906 -21.359 1 93.88 994 GLY B CA 1
ATOM 15639 C C . GLY B 1 994 ? -12.125 -25.703 -21.422 1 93.88 994 GLY B C 1
ATOM 15640 O O . GLY B 1 994 ? -12.688 -25.547 -22.516 1 93.88 994 GLY B O 1
ATOM 15641 N N . THR B 1 995 ? -12.758 -25.625 -20.234 1 93.06 995 THR B N 1
ATOM 15642 C CA . THR B 1 995 ? -14.219 -25.516 -20.234 1 93.06 995 THR B CA 1
ATOM 15643 C C . THR B 1 995 ? -14.648 -24.094 -19.891 1 93.06 995 THR B C 1
ATOM 15645 O O . THR B 1 995 ? -15.305 -23.422 -20.688 1 93.06 995 THR B O 1
ATOM 15648 N N . ASN B 1 996 ? -14.188 -23.578 -18.766 1 95.19 996 ASN B N 1
ATOM 15649 C CA . ASN B 1 996 ? -14.516 -22.203 -18.422 1 95.19 996 ASN B CA 1
ATOM 15650 C C . ASN B 1 996 ? -13.586 -21.219 -19.109 1 95.19 996 ASN B C 1
ATOM 15652 O O . ASN B 1 996 ? -13.938 -20.047 -19.281 1 95.19 996 ASN B O 1
ATOM 15656 N N . TYR B 1 997 ? -12.438 -21.688 -19.391 1 97.31 997 TYR B N 1
ATOM 15657 C CA . TYR B 1 997 ? -11.414 -20.891 -20.078 1 97.31 997 TYR B CA 1
ATOM 15658 C C . TYR B 1 997 ? -10.555 -21.781 -20.969 1 97.31 997 TYR B C 1
ATOM 15660 O O . TYR B 1 997 ? -10.086 -22.828 -20.547 1 97.31 997 TYR B O 1
ATOM 15668 N N . PRO B 1 998 ? -10.281 -21.438 -22.156 1 97.19 998 PRO B N 1
ATOM 15669 C CA . PRO B 1 998 ? -9.5 -22.281 -23.062 1 97.19 998 PRO B CA 1
ATOM 15670 C C . PRO B 1 998 ? -8.008 -22.25 -22.766 1 97.19 998 PRO B C 1
ATOM 15672 O O . PRO B 1 998 ? -7.523 -21.312 -22.125 1 97.19 998 PRO B O 1
ATOM 15675 N N . PHE B 1 999 ? -7.309 -23.281 -23.203 1 95.88 999 PHE B N 1
ATOM 15676 C CA . PHE B 1 999 ? -5.852 -23.281 -23.172 1 95.88 999 PHE B CA 1
ATOM 15677 C C . PHE B 1 999 ? -5.285 -22.422 -24.312 1 95.88 999 PHE B C 1
ATOM 15679 O O . PHE B 1 999 ? -6.008 -22.078 -25.234 1 95.88 999 PHE B O 1
ATOM 15686 N N . SER B 1 1000 ? -4.004 -22.094 -24.203 1 95.69 1000 SER B N 1
ATOM 15687 C CA . SER B 1 1000 ? -3.43 -21.203 -25.203 1 95.69 1000 SER B CA 1
ATOM 15688 C C . SER B 1 1000 ? -2.029 -21.656 -25.609 1 95.69 1000 SER B C 1
ATOM 15690 O O . SER B 1 1000 ? -1.392 -22.438 -24.891 1 95.69 1000 SER B O 1
ATOM 15692 N N . ARG B 1 1001 ? -1.61 -21.203 -26.75 1 95.56 1001 ARG B N 1
ATOM 15693 C CA . ARG B 1 1001 ? -0.244 -21.266 -27.25 1 95.56 1001 ARG B CA 1
ATOM 15694 C C . ARG B 1 1001 ? 0.388 -19.891 -27.312 1 95.56 1001 ARG B C 1
ATOM 15696 O O . ARG B 1 1001 ? -0.298 -18.891 -27.562 1 95.56 1001 ARG B O 1
ATOM 15703 N N . SER B 1 1002 ? 1.647 -19.922 -27.031 1 95.44 1002 SER B N 1
ATOM 15704 C CA . SER B 1 1002 ? 2.254 -18.594 -26.984 1 95.44 1002 SER B CA 1
ATOM 15705 C C . SER B 1 1002 ? 3.59 -18.578 -27.719 1 95.44 1002 SER B C 1
ATOM 15707 O O . SER B 1 1002 ? 4.266 -19.594 -27.812 1 95.44 1002 SER B O 1
ATOM 15709 N N . VAL B 1 1003 ? 3.959 -17.391 -28.281 1 96.19 1003 VAL B N 1
ATOM 15710 C CA . VAL B 1 1003 ? 5.254 -17.078 -28.875 1 96.19 1003 VAL B CA 1
ATOM 15711 C C . VAL B 1 1003 ? 5.832 -15.82 -28.234 1 96.19 1003 VAL B C 1
ATOM 15713 O O . VAL B 1 1003 ? 5.105 -14.852 -27.984 1 96.19 1003 VAL B O 1
ATOM 15716 N N . ASN B 1 1004 ? 7.066 -15.922 -27.938 1 95.44 1004 ASN B N 1
ATOM 15717 C CA . ASN B 1 1004 ? 7.676 -14.773 -27.266 1 95.44 1004 ASN B CA 1
ATOM 15718 C C . ASN B 1 1004 ? 9.031 -14.422 -27.875 1 95.44 1004 ASN B C 1
ATOM 15720 O O . ASN B 1 1004 ? 9.617 -15.234 -28.594 1 95.44 1004 ASN B O 1
ATOM 15724 N N . LEU B 1 1005 ? 9.445 -13.188 -27.672 1 95.81 1005 LEU B N 1
ATOM 15725 C CA . LEU B 1 1005 ? 10.766 -12.648 -27.984 1 95.81 1005 LEU B CA 1
ATOM 15726 C C . LEU B 1 1005 ? 11.398 -12.016 -26.766 1 95.81 1005 LEU B C 1
ATOM 15728 O O . LEU B 1 1005 ? 10.695 -11.516 -25.875 1 95.81 1005 LEU B O 1
ATOM 15732 N N . SER B 1 1006 ? 12.688 -12.227 -26.594 1 95.31 1006 SER B N 1
ATOM 15733 C CA . SER B 1 1006 ? 13.367 -11.586 -25.469 1 95.31 1006 SER B CA 1
ATOM 15734 C C . SER B 1 1006 ? 14.609 -10.828 -25.922 1 95.31 1006 SER B C 1
ATOM 15736 O O . SER B 1 1006 ? 15.414 -11.359 -26.688 1 95.31 1006 SER B O 1
ATOM 15738 N N . LEU B 1 1007 ? 14.688 -9.625 -25.578 1 96.31 1007 LEU B N 1
ATOM 15739 C CA . LEU B 1 1007 ? 15.859 -8.781 -25.781 1 96.31 1007 LEU B CA 1
ATOM 15740 C C . LEU B 1 1007 ? 16.469 -8.367 -24.438 1 96.31 1007 LEU B C 1
ATOM 15742 O O . LEU B 1 1007 ? 15.805 -7.758 -23.609 1 96.31 1007 LEU B O 1
ATOM 15746 N N . SER B 1 1008 ? 17.688 -8.773 -24.234 1 95 1008 SER B N 1
ATOM 15747 C CA . SER B 1 1008 ? 18.375 -8.414 -22.984 1 95 1008 SER B CA 1
ATOM 15748 C C . SER B 1 1008 ? 19.641 -7.617 -23.281 1 95 1008 SER B C 1
ATOM 15750 O O . SER B 1 1008 ? 20.516 -8.07 -24.016 1 95 1008 SER B O 1
ATOM 15752 N N . VAL B 1 1009 ? 19.781 -6.48 -22.719 1 94.75 1009 VAL B N 1
ATOM 15753 C CA . VAL B 1 1009 ? 20.922 -5.586 -22.906 1 94.75 1009 VAL B CA 1
ATOM 15754 C C . VAL B 1 1009 ? 21.562 -5.289 -21.562 1 94.75 1009 VAL B C 1
ATOM 15756 O O . VAL B 1 1009 ? 20.875 -4.918 -20.609 1 94.75 1009 VAL B O 1
ATOM 15759 N N . THR B 1 1010 ? 22.812 -5.461 -21.531 1 90.38 1010 THR B N 1
ATOM 15760 C CA . THR B 1 1010 ? 23.562 -5.129 -20.328 1 90.38 1010 THR B CA 1
ATOM 15761 C C . THR B 1 1010 ? 24.625 -4.082 -20.625 1 90.38 1010 THR B C 1
ATOM 15763 O O . THR B 1 1010 ? 25.406 -4.23 -21.578 1 90.38 1010 THR B O 1
ATOM 15766 N N . PHE B 1 1011 ? 24.75 -3.178 -19.875 1 87.25 1011 PHE B N 1
ATOM 15767 C CA . PHE B 1 1011 ? 25.734 -2.109 -20.016 1 87.25 1011 PHE B CA 1
ATOM 15768 C C . PHE B 1 1011 ? 26.766 -2.186 -18.906 1 87.25 1011 PHE B C 1
ATOM 15770 O O . PHE B 1 1011 ? 26.469 -2.633 -17.797 1 87.25 1011 PHE B O 1
#

pLDDT: mean 85.12, std 15.76, range [17.33, 98.31]

Radius of gyration: 42.06 Å; Cα contacts (8 Å, |Δi|>4): 5408; chains: 2; bounding box: 114×119×114 Å

Solvent-accessible surface area (backbone atoms only — not comparable to full-atom values): 100567 Å² total; per-residue (Å²): 137,85,80,79,74,82,77,86,87,76,92,77,73,81,80,68,71,71,70,68,66,70,68,65,71,74,72,70,70,84,76,82,74,88,64,65,57,46,61,32,39,30,34,33,22,32,54,89,73,62,39,55,37,51,63,30,35,36,30,33,30,48,98,89,33,79,77,49,69,48,54,19,39,82,72,3,37,38,75,47,77,40,41,75,88,33,32,33,33,39,39,40,95,66,27,44,66,42,76,42,75,71,46,74,93,48,77,39,79,43,66,36,41,56,29,64,56,65,58,71,53,60,44,62,69,59,84,55,74,39,51,48,90,70,53,34,45,50,68,49,78,42,47,28,66,62,34,48,55,57,31,75,74,44,56,68,60,23,51,34,59,76,31,41,47,36,42,72,53,83,50,54,48,46,39,52,40,76,89,57,81,73,51,45,34,40,76,60,74,74,63,74,78,84,55,98,62,79,65,69,38,33,44,33,33,24,51,70,55,36,81,51,48,70,63,56,57,72,70,44,64,56,86,43,36,42,33,38,30,40,26,65,34,24,57,47,21,19,87,57,27,42,56,20,60,30,12,33,39,33,36,35,59,60,74,58,84,49,72,64,70,33,42,37,41,36,44,35,46,33,40,34,36,61,48,67,82,48,65,58,59,44,50,27,67,55,43,52,50,43,28,50,70,22,46,75,34,62,36,96,86,72,45,73,34,69,67,52,57,53,50,48,52,47,40,71,71,64,44,59,49,70,49,68,61,67,50,46,37,79,21,69,23,40,35,40,38,40,37,42,28,23,45,33,83,54,32,34,30,34,39,36,42,36,40,36,39,44,39,36,32,43,44,72,25,34,40,38,38,42,37,40,40,40,38,39,34,38,48,49,90,80,32,35,37,42,33,44,38,40,35,42,38,42,40,37,39,33,50,45,47,50,60,47,45,46,61,34,57,35,46,46,23,65,52,66,66,44,46,99,84,68,44,65,32,67,53,45,71,93,73,34,72,28,57,68,40,57,33,70,44,63,39,47,44,36,37,40,37,40,37,40,39,40,35,42,37,39,35,39,42,82,41,98,45,30,36,37,41,35,40,41,36,42,37,41,35,45,31,42,35,45,37,38,43,35,30,78,32,77,88,29,69,84,46,57,70,69,57,10,20,39,34,38,45,31,41,39,37,38,47,34,40,38,38,37,39,35,40,40,40,50,46,69,80,49,91,65,44,24,36,40,38,40,38,41,35,41,36,42,39,39,41,37,39,40,39,40,37,43,41,33,10,16,25,85,43,48,86,54,74,50,65,47,53,24,66,34,63,40,87,84,46,66,41,37,52,50,75,48,71,45,44,36,40,34,40,37,42,35,40,39,39,31,49,58,60,30,41,29,42,37,39,37,40,27,43,37,33,38,61,49,33,10,91,89,41,27,61,52,76,25,33,19,37,26,37,29,37,33,48,37,71,36,69,79,43,44,70,67,68,46,54,65,37,37,35,43,28,28,30,36,22,32,22,21,48,69,81,65,73,66,55,49,24,37,68,37,67,39,78,43,74,89,38,56,46,98,92,44,62,47,66,42,53,49,28,58,42,34,49,77,36,58,74,21,36,32,38,28,38,39,40,37,39,44,36,22,29,63,83,63,32,35,33,46,33,40,36,38,40,39,37,37,26,38,33,30,70,32,77,32,70,41,60,73,88,69,55,18,61,49,36,68,39,60,38,29,27,36,38,35,41,37,42,36,40,38,39,38,34,54,78,41,82,55,94,50,40,36,32,37,41,35,40,37,29,28,28,58,48,51,32,25,68,40,68,37,70,57,53,48,51,48,28,55,51,36,55,65,56,41,84,53,68,56,75,58,79,43,69,49,70,72,32,36,71,52,33,40,63,20,21,43,54,80,46,50,37,31,71,78,47,44,56,32,29,32,41,80,85,66,49,76,38,76,67,89,52,67,84,28,45,38,80,69,41,34,51,62,38,53,37,30,26,27,41,34,40,38,40,32,49,70,53,36,35,38,33,39,34,34,38,40,35,33,74,10,26,38,74,43,39,42,55,41,45,30,32,50,38,26,55,66,84,36,40,39,33,39,54,40,65,72,39,42,34,82,52,73,69,40,86,38,89,31,53,51,70,45,59,80,20,51,81,65,52,78,61,38,42,83,43,48,42,56,42,35,38,40,31,37,54,22,38,29,42,36,37,46,58,56,61,88,73,31,47,87,75,58,34,73,44,41,37,41,32,40,34,37,30,43,78,48,74,48,62,69,57,88,48,67,58,28,39,43,21,50,29,58,26,38,39,36,40,38,41,38,42,26,62,137,86,82,79,73,86,76,87,83,78,89,77,72,82,77,68,71,70,70,65,66,71,66,67,71,75,72,70,76,84,75,82,74,88,64,66,57,46,60,33,38,30,36,34,22,32,55,87,74,64,41,55,36,51,65,30,35,37,30,32,28,48,98,90,35,80,77,50,69,49,52,20,38,81,71,4,37,38,74,47,77,40,41,73,89,35,31,32,34,39,40,40,95,68,28,45,68,44,76,43,74,72,47,71,92,46,76,38,79,43,67,35,40,56,28,63,58,66,59,70,54,60,43,62,69,59,83,55,76,40,50,47,91,70,52,31,45,51,67,49,78,43,46,29,66,62,35,48,55,58,32,75,75,43,56,68,61,22,51,32,60,76,31,40,46,36,42,71,54,82,49,54,48,46,39,52,42,78,89,58,81,74,50,46,35,41,77,61,76,73,62,75,80,85,54,98,62,80,64,70,38,34,45,34,30,24,51,70,56,36,81,51,47,71,63,56,57,70,69,44,66,54,87,44,36,42,34,38,28,39,27,65,34,24,56,48,20,19,86,58,26,42,57,20,58,30,14,36,39,32,36,35,60,61,73,56,84,47,71,63,70,33,42,37,41,35,43,35,45,34,40,34,36,61,48,66,83,49,64,57,60,44,50,26,67,56,44,54,50,41,28,51,70,22,47,76,33,61,37,95,86,72,44,75,36,69,67,51,57,54,51,47,51,46,39,72,69,63,45,60,48,70,48,67,60,68,50,46,37,78,21,69,24,41,36,41,40,38,36,42,29,23,46,33,83,56,31,33,30,34,40,36,41,36,41,35,40,42,40,34,32,43,43,73,25,34,41,37,38,42,38,40,40,40,38,40,34,39,49,49,90,81,33,35,37,43,32,42,37,40,36,41,38,40,37,37,39,32,51,45,47,51,60,47,45,46,60,32,56,34,45,47,23,66,51,67,66,45,46,100,85,66,45,66,30,66,52,43,72,92,71,34,72,27,57,69,40,56,36,71,45,64,38,46,44,37,38,41,36,38,38,40,38,40,35,42,36,38,35,41,44,82,40,99,46,31,36,38,39,36,40,42,38,42,36,40,35,45,31,41,35,44,37,36,42,34,31,78,32,77,88,29,69,84,47,55,70,69,55,10,19,37,34,37,45,33,41,39,38,37,46,34,41,38,39,39,40,36,41,39,37,51,46,71,80,49,92,64,43,23,35,40,37,41,37,43,37,42,39,42,38,39,40,36,38,40,40,41,36,43,39,32,8,17,25,86,42,47,85,52,75,51,65,46,52,23,65,33,64,42,87,86,45,65,40,35,53,50,75,47,72,46,44,36,40,36,39,36,41,38,40,38,39,31,49,59,60,30,43,29,42,38,39,37,42,28,44,38,34,39,61,48,33,11,91,87,41,26,62,51,78,25,32,19,34,26,35,29,36,33,49,38,70,36,70,78,43,43,70,68,68,46,54,65,38,36,33,42,28,28,28,36,22,32,21,22,48,68,82,64,74,65,55,49,24,37,68,37,67,42,77,44,72,90,39,57,44,98,91,45,61,47,65,41,52,49,29,60,42,34,50,77,37,59,74,21,35,32,37,28,38,40,39,37,37,40,37,21,29,62,84,64,31,36,34,47,36,41,36,41,40,39,36,38,26,40,33,30,72,34,78,31,72,41,60,76,87,68,56,16,59,50,33,68,38,61,40,28,29,37,38,36,40,36,40,37,40,38,39,38,34,53,77,41,81,54,96,51,39,35,32,36,42,35,39,35,28,30,29,58,48,49,33,26,67,40,68,37,71,56,52,49,51,47,28,55,51,34,57,64,54,43,86,50,70,57,74,58,77,42,68,48,71,73,33,36,71,50,32,39,64,19,22,41,53,78,46,51,38,30,72,79,47,43,55,33,30,32,42,80,86,66,49,75,38,76,67,90,53,68,86,28,43,40,79,69,42,35,50,61,38,53,37,30,28,26,41,36,41,38,39,32,49,71,50,36,36,37,32,40,33,34,37,40,34,32,74,9,25,38,75,44,37,41,54,41,45,31,31,50,37,27,54,66,84,36,38,38,34,38,55,39,65,72,39,41,33,83,54,72,69,40,85,37,89,32,53,52,70,46,60,81,21,50,80,64,50,78,62,38,43,83,44,49,41,56,41,35,39,43,30,37,54,22,39,28,42,35,38,48,59,56,60,87,75,32,47,87,74,59,34,73,43,41,38,42,32,40,35,39,31,43,80,48,74,47,61,69,57,90,48,66,56,28,40,43,23,51,29,57,27,36,39,36,40,37,42,38,43,27,63